Protein AF-0000000084145955 (afdb_homodimer)

Sequence (1780 aa):
MIASVNCLILGEASKTNFNVVVDEVYTNDDKIDVAFDKFTVSNFKELLFRRKKVKRAVQDHDSMDLYKVKLRLPNLKDKIYTKDEIEDLGAMMESMVEFKEYFNNDDKKPKSKCLHIFIVPTIVAPATVGPSQQGISQVTTPKPKDIFKEFLNSKHGQFLKTYIKNNDPLPSYESRIQLKPTVPASSTGERPSLLKYNLPGGDEKHEPITRVSDVQSAIAKAKNNLLIFLGTSGCGKTRTCYELLCENWGLYFVASRKGNGGSADIEKIQTYLETKMTEDFEQTRKRALGIVRCAILSRLLILNYCLKSASAFNKQRWLLIQTCQDIFGKLYDYNDDMFVALMLKLNTCTPLSVMTYIDNIYQEISVNKTFVIILDETQVLETVLKGKFKSRTGKQKRSLLSPIIQALRQPAPSMVNYCVIPCGSGLGILSLEDVRISGISKPETEIPKFTEFGGWQDIAHVKNYVNNLVSLTDNEYNCLYNHFRGRFRPIVTCVEDIIMGLPAEDVIDVHWKVLTKASDNDQSLYHQLCRIIKMERPNHVLSTNILNLYKSVTLAYYYSGGPFLFTDTSQMSLVESGFGRLQFVNPPTISHLRQACKGIDEDKLRISSVNVDLLHPALEGKKSLVAYVDEPFALTAGFNFFKDHDSLPKDILNMMSKVNNASSWGTLWQMYLPDEFEQIFNGRSDIRNMPVFAEVAKKYNLPAFCIGSPKIAKSSDVTVPRVANASAGYTLDKFFNESPETRPTFYFPEDRCGPDIIFFVEFEQVTVPVFVQVKLRYVVKEMAKALSTIHPHMFYKNKNGVVYDEKLNKPIIDKIVKICEVGSIGLLVAYPADVFQESYVTNNHLHDLRNRSSNQQLIGIIDHKNASTVFRGDHLQFLDELKGTAKERNMIASVNCLILGEASKTNFNVVVDEVYTNDDKIDVAFDKFTVSNFKELLFRRKKVKRAVQDHDSMDLYKVKLRLPNLKDKIYTKDEIEDLGAMMESMVEFKEYFNNDDKKPKSKCLHIFIVPTIVAPATVGPSQQGISQVTTPKPKDIFKEFLNSKHGQFLKTYIKNNDPLPSYESRIQLKPTVPASSTGERPSLLKYNLPGGDEKHEPITRVSDVQSAIAKAKNNLLIFLGTSGCGKTRTCYELLCENWGLYFVASRKGNGGSADIEKIQTYLETKMTEDFEQTRKRALGIVRCAILSRLLILNYCLKSASAFNKQRWLLIQTCQDIFGKLYDYNDDMFVALMLKLNTCTPLSVMTYIDNIYQEISVNKTFVIILDETQVLETVLKGKFKSRTGKQKRSLLSPIIQALRQPAPSMVNYCVIPCGSGLGILSLEDVRISGISKPETEIPKFTEFGGWQDIAHVKNYVNNLVSLTDNEYNCLYNHFRGRFRPIVTCVEDIIMGLPAEDVIDVHWKVLTKASDNDQSLYHQLCRIIKMERPNHVLSTNILNLYKSVTLAYYYSGGPFLFTDTSQMSLVESGFGRLQFVNPPTISHLRQACKGIDEDKLRISSVNVDLLHPALEGKKSLVAYVDEPFALTAGFNFFKDHDSLPKDILNMMSKVNNASSWGTLWQMYLPDEFEQIFNGRSDIRNMPVFAEVAKKYNLPAFCIGSPKIAKSSDVTVPRVANASAGYTLDKFFNESPETRPTFYFPEDRCGPDIIFFVEFEQVTVPVFVQVKLRYVVKEMAKALSTIHPHMFYKNKNGVVYDEKLNKPIIDKIVKICEVGSIGLLVAYPADVFQESYVTNNHLHDLRNRSSNQQLIGIIDHKNASTVFRGDHLQFLDELKGTAKERN

Radius of gyration: 41.57 Å; Cα contacts (8 Å, |Δi|>4): 3390; chains: 2; bounding box: 120×104×82 Å

Nearest PDB structures (foldseek):
  4lcb-assembly1_A  TM=4.765E-01  e=5.145E-02  Acidianus hospitalis W1
  8u7t-assembly1_A  TM=4.221E-01  e=4.995E-01  Saccharomyces cerevisiae BY4741
  8glv-assembly1_Ea  TM=3.417E-01  e=2.122E+00  Chlamydomonas reinhardtii
  8w8d-assembly1_F  TM=2.335E-01  e=1.202E+00  Escherichia coli K-12
  1xpo-assembly4_D  TM=2.654E-01  e=2.747E+00  Escherichia coli

pLDDT: mean 78.48, std 18.4, range [19.17, 97.94]

Organism: NCBI:txid588596

Secondary structure (DSSP, 8-state):
--EEEEEEETTSBGGG-EEEEE-SEEE-TT--EEEGGG-BHHHHHHHHHTSHHHHHH-SSGGG-EEEEEE---TT--S-B--HHHHHHHEEEEPTTSBGGGGT-SSSS---GGGEEEEEE-----------------------HHHHHHHHHTSHHHHHHHHHHHH-PPPPBP--SS--SS--BB-TTSSSB-TTSTT-TTSSS-PPPSS-HHHHHHHHHH-GGGB-EEEE-TTSSHHHHHHHHHHHS-EEEEES--TTT----HHHHHHHHHHHH--S-HHHHHHHHHHHHHHHHHHHHHHHHHHHHH-TT--HHHHHHHHH-HHHHHHHHT--S-HHHHHHHHHTTS-HHHHHHHHHHHHHHH-TTS-EEEEEESGGGGGTTTTTSEE-TTSSSEE-THHHHHHHHH-SSTT--SEEEEEEEEHHHHHHHHHHHHTTTS-TTSPPPEE-----B-SHHHHHHHHHTT----HHHHHHHHHHH-BSSHHHHHHHHHHHTT--HHHHHHHHHHHHHS----TT-HHHHHHHHHTTSS-SEETTEEHHHHHHHHHHIIIII-S-EE-SSHHHHHHHHHHT--EEEEEPPPHHHHHHHSTTS-HHHHHHS---GGG-EE--TT---SEEEE--HHHHHHHHHHHHHHS-HHHHHHHHHHH---HHHHHHHHHHHHHHHHHHHTBSSS-GGGSTTTHHHHHHSPPPTT--S--EE---S-TTS-SEEEGGGT--HHHHHHS-TTTS-SEEE--TTTS-SEEEEEE-SS-EEEEEEEEE-SS--S-HHHHHHTTSGGGTTB-TTSPBTTHHHHHHHHHHHHHHTTS-EEEEEEE-S----------SS----SSS-B-SSEEEEEE-TTTHHHHS-HHHHHHHHHHHHHS----/--EEEEEEETTSBGGG-EEEEE-SEEE-TT--EEEGGG-BHHHHHHHHHTSHHHHHH-SSGGG-EEEEEE--SS---S-B--HHHHHHHEEEEPTTSBGGGGS-SSSS---GGGEEEEEE----S------------------HHHHHHHHHTSHHHHHHHHHHHH-PPPPBP--SS--SS--BBPTTSSSB-TTSTT-TTSSS-PPPSS-HHHHHHHHHH-GGGB-EEEE-TTSSHHHHHHHHHHHS-EEEEES--TTT----HHHHHHHHHHHH--S-HHHHHHHHHHHHHHHHHHHHHHHHHHHHH-TT--HHHHHHHHH-HHHHHHHHT--S-HHHHHHHHHTTS-HHHHHHHHHHHHHHH-TTS-EEEEEESGGGGGTTTTTSEE-TTSSSEE-THHHHHHHHH-SSTT--SEEEEEEEEHHHHHTHHHHHHHHTS-TTSPPPEE-----B-SHHHHHHHHHTT----HHHHHHHHHHH-BSSHHHHHHHHHHHTT--HHHHHHHHHHHHHS--S-TT-HHHHHHHHHTTSS-SEETTEEHHHHHHHHHHIIIII-S-EE-SSHHHHHHHHHHT--EEEEEPPPHHHHHHHSTTS-HHHHHHS---GGG-EE--TT---SEEEE--HHHHHHHHHHHHHHS-HHHHHHHHHHH---HHHHHHHHHHHHHHHHHHHTBSSS-GGGSTTTHHHHHHSPPPTT--S--EE---S-TTS-SEEEGGGT--HHHHHHS-TTTS-SEEE--GGGS-SEEEEEE-SS-EEEEEEEEE-SS--S-HHHHHHTTSGGGTTB-TTSPBTTHHHHHHHHHHHHHHTTS-EEEEEEE-S------S---SS----TTS-B-SSEEEEEESTTTHHHHS-HHHHHHHHHHHHH-----

Foldseek 3Di:
DQAKAKEAEAQAFPVPIDIDDDDQWQQAVPGHTDGLQQAFLLNVLRSVCVDVVVVVQAVDSVQKKKWKFFDDPPPSPRDRDHPVVRVVRTHIGDRRDRPCVRVPPDDDDPPNRTTYMYIYHRPDDDDDDDDPPDDPPPPPLDFLVNLVVVLLVDLNVVLLLVCLVVVDDADWADFPDDWLDTFHADLVSLFTDCLLPQAADPPDHGDQPWVLVVVVVVCVVFPLQEEEEFFAPQQCQSSSVLNNQQVAPEAEAECDCPPQAFFCQNVVLLVVLVVVADLDQVVSLVLLLQLLLLLVLLLLSSVLVSVVSDVSDGRNVSSCLGGNQSRSCVVSVNHHGSSNVRSVVCSSGDSVSSQVSSLVSCCVPVVPGEYEYEYEALLVQQPRQWQSHAAPVRPDTGTSSLSNVLCVSPVHDNDDRYHYYYYHFHQSCLVVLVRCLRHVDPVPDDGHYDYPGDWADDLVSQCVVLVNTDDDDPVLSVLLCLQFGFGHRLSVVLSRVVSNPDDSVVSSVVSLCQQQHDDPDPNHLLVVLVCCVVVVTPQAGPNDGLLVLLLQQLLCVFQVVAWDQAPDVVSVSSCRRRQANKFQFDQQDLVNLCVVPPPDPSVVSVVDLRALVRSPGPPPPDRGSTIHGPGLSSSSSSVNNCVVVNDSLVVLLVVLVVDLDQVSVQLSVLSNCVVLVQVQQVQPDQPCPRLQCVVLSVVDPAAPQRGGRKHQQAAPDSSAHQEHERSNNQALLNQVPDDSNRHHQKYQYDPLFQFGIKGWIDDPPDIAMEGEHTAADQADPDPVSNQLSRDLQQTCADPVRDHDPCVPCVVVSVVNVVRLQSAYEYEYEYPQYPHDQDDPPPDDDSHPVQADHDNRYTYGYHYNVRVPVSGDPVVVVSSVVSVVVRDPPD/DQAWAWEAEAQFFSVPIDIDDDDQWDQAPVGHTDGLQQAFQLNVLRSVCVDPVLVVQAVDSVQKKKWWFFDPDDPSGRDRDHPVNRVVRTHTGDRRDRPCVRVPDDDDRPPRGGTYIYIYYPDDDDPPDDDPPPDPPDPDFDFLVVLVVVLLVDLNVVLLLVCLVVVDDADWADFPDDWLDTFHADLVSLFTDCLLPQAADPPDHGDQPWVLVVVVVVQVVFPLQEEEEFFAPQQCQSSSVLNNQQVAPEAEAECDCPPQAFFCQNVVLLVVLVVVADLDQVVSLVLLLQLLLLLVLLLLSSVLVSVVSDVSDGRNVSSCLGGNQSRSCVVSVNHHGSSNVRSVSCSSGDSVSSQVSSQVSCCVPVPPGEYEYEYEALLVQFPRQWQSHAFPVRPDTGTSSQSNVVCVSPVHDNDDRYHYYYYHFHQSCLCVLVSCCRHDDPNPDDGHYDYPGDWADDLVSQCVVLVNTDDDDPVLSVLLCLQFGFGHRLSVVLSRVVSNPDDSVVSSVVSLCQQQHDDPDPNHLLVVLVCCVVVVTPQAGPNDGLLVLLLQLLLCVFQVVAWDQAPDVVSVSSCRRRQANKFQFDQQDLVNLCVVPPPDPSVVSVVDQRFLVRSPGPPPPDRGSTIHGPGLSSSSSSVNNCVVVNDSLVVLLVVLVVDLDQVSVQLSVLSNCVVLVQVQQVQPDQPCPRLQCVVLSVVDPAAPQRGGRKHQQAAPDSSAHQEHERSNNQALLNQVPDDSNRHHQKYQYDPLFQFGIKGWIDDPPDIAMEGEHTAADQADPDVVSNQLSRDLQQTQADPVRDHDPCVPCVVVSVVNVVRLQSAYEYEYEYPQYDHDQDDDPPDDCCGPVQNDHDNRYGYGYHYNVRVPVSGDDVVVVSSVVSCVVSVDPD

Structure (mmCIF, N/CA/C/O backbone):
data_AF-0000000084145955-model_v1
#
loop_
_entity.id
_entity.type
_entity.pdbx_description
1 polymer 'Crinkler family protein'
#
loop_
_atom_site.group_PDB
_atom_site.id
_atom_site.type_symbol
_atom_site.label_atom_id
_atom_site.label_alt_id
_atom_site.label_comp_id
_atom_site.label_asym_id
_atom_site.label_entity_id
_atom_site.label_seq_id
_atom_site.pdbx_PDB_ins_code
_atom_site.Cartn_x
_atom_site.Cartn_y
_atom_site.Cartn_z
_atom_site.occupancy
_atom_site.B_iso_or_equiv
_atom_site.auth_seq_id
_atom_site.auth_comp_id
_atom_site.auth_asym_id
_atom_site.auth_atom_id
_atom_site.pdbx_PDB_model_num
ATOM 1 N N . MET A 1 1 ? -56.531 -43.719 -24.344 1 44.84 1 MET A N 1
ATOM 2 C CA . MET A 1 1 ? -55.438 -42.844 -23.922 1 44.84 1 MET A CA 1
ATOM 3 C C . MET A 1 1 ? -54.781 -42.156 -25.109 1 44.84 1 MET A C 1
ATOM 5 O O . MET A 1 1 ? -54.281 -42.844 -26.016 1 44.84 1 MET A O 1
ATOM 9 N N . ILE A 1 2 ? -55.156 -40.938 -25.359 1 57.53 2 ILE A N 1
ATOM 10 C CA . ILE A 1 2 ? -54.688 -40.281 -26.578 1 57.53 2 ILE A CA 1
ATOM 11 C C . ILE A 1 2 ? -53.281 -39.688 -26.359 1 57.53 2 ILE A C 1
ATOM 13 O O . ILE A 1 2 ? -52.406 -39.812 -27.219 1 57.53 2 ILE A O 1
ATOM 17 N N . ALA A 1 3 ? -53.156 -38.938 -25.266 1 61.94 3 ALA A N 1
ATOM 18 C CA . ALA A 1 3 ? -51.844 -38.344 -25.031 1 61.94 3 ALA A CA 1
ATOM 19 C C . ALA A 1 3 ? -51.438 -38.469 -23.578 1 61.94 3 ALA A C 1
ATOM 21 O O . ALA A 1 3 ? -52.281 -38.406 -22.672 1 61.94 3 ALA A O 1
ATOM 22 N N . SER A 1 4 ? -50.25 -38.969 -23.25 1 64.44 4 SER A N 1
ATOM 23 C CA . SER A 1 4 ? -49.625 -38.906 -21.938 1 64.44 4 SER A CA 1
ATOM 24 C C . SER A 1 4 ? -48.594 -37.75 -21.875 1 64.44 4 SER A C 1
ATOM 26 O O . SER A 1 4 ? -47.688 -37.688 -22.688 1 64.44 4 SER A O 1
ATOM 28 N N . VAL A 1 5 ? -48.938 -36.719 -21.031 1 65.94 5 VAL A N 1
ATOM 29 C CA . VAL A 1 5 ? -48.094 -35.531 -20.953 1 65.94 5 VAL A CA 1
ATOM 30 C C . VAL A 1 5 ? -47.438 -35.469 -19.578 1 65.94 5 VAL A C 1
ATOM 32 O O . VAL A 1 5 ? -48.062 -35.719 -18.562 1 65.94 5 VAL A O 1
ATOM 35 N N . ASN A 1 6 ? -46.125 -35.156 -19.578 1 66.81 6 ASN A N 1
ATOM 36 C CA . ASN A 1 6 ? -45.375 -34.906 -18.359 1 66.81 6 ASN A CA 1
ATOM 37 C C . ASN A 1 6 ? -45.5 -33.469 -17.891 1 66.81 6 ASN A C 1
ATOM 39 O O . ASN A 1 6 ? -45.25 -32.531 -18.656 1 66.81 6 ASN A O 1
ATOM 43 N N . CYS A 1 7 ? -46 -33.312 -16.609 1 68.88 7 CYS A N 1
ATOM 44 C CA . CYS A 1 7 ? -46.188 -31.984 -16.062 1 68.88 7 CYS A CA 1
ATOM 45 C C . CYS A 1 7 ? -45.188 -31.719 -14.938 1 68.88 7 CYS A C 1
ATOM 47 O O . CYS A 1 7 ? -44.938 -32.594 -14.109 1 68.88 7 CYS A O 1
ATOM 49 N N . LEU A 1 8 ? -44.656 -30.578 -14.953 1 69.31 8 LEU A N 1
ATOM 50 C CA . LEU A 1 8 ? -43.75 -30.062 -13.945 1 69.31 8 LEU A CA 1
ATOM 51 C C . LEU A 1 8 ? -44.25 -28.75 -13.367 1 69.31 8 LEU A C 1
ATOM 53 O O . LEU A 1 8 ? -44.875 -27.953 -14.078 1 69.31 8 LEU A O 1
ATOM 57 N N . ILE A 1 9 ? -44.219 -28.562 -12.039 1 66.25 9 ILE A N 1
ATOM 58 C CA . ILE A 1 9 ? -44.562 -27.297 -11.414 1 66.25 9 ILE A CA 1
ATOM 59 C C . ILE A 1 9 ? -43.312 -26.422 -11.289 1 66.25 9 ILE A C 1
ATOM 61 O O . ILE A 1 9 ? -42.281 -26.875 -10.805 1 66.25 9 ILE A O 1
ATOM 65 N N . LEU A 1 10 ? -43.531 -25.266 -11.711 1 65.81 10 LEU A N 1
ATOM 66 C CA . LEU A 1 10 ? -42.438 -24.312 -11.602 1 65.81 10 LEU A CA 1
ATOM 67 C C . LEU A 1 10 ? -42.031 -24.125 -10.148 1 65.81 10 LEU A C 1
ATOM 69 O O . LEU A 1 10 ? -42.875 -23.938 -9.281 1 65.81 10 LEU A O 1
ATOM 73 N N . GLY A 1 11 ? -40.656 -24.062 -9.836 1 63.34 11 GLY A N 1
ATOM 74 C CA . GLY A 1 11 ? -40.094 -23.906 -8.5 1 63.34 11 GLY A CA 1
ATOM 75 C C . GLY A 1 11 ? -39.875 -25.234 -7.777 1 63.34 11 GLY A C 1
ATOM 76 O O . GLY A 1 11 ? -39.312 -25.266 -6.684 1 63.34 11 GLY A O 1
ATOM 77 N N . GLU A 1 12 ? -40.312 -26.281 -8.398 1 62.03 12 GLU A N 1
ATOM 78 C CA . GLU A 1 12 ? -40.125 -27.594 -7.781 1 62.03 12 GLU A CA 1
ATOM 79 C C . GLU A 1 12 ? -39.094 -28.422 -8.555 1 62.03 12 GLU A C 1
ATOM 81 O O . GLU A 1 12 ? -38.938 -28.219 -9.766 1 62.03 12 GLU A O 1
ATOM 86 N N . ALA A 1 13 ? -38.25 -29.156 -7.887 1 54.19 13 ALA A N 1
ATOM 87 C CA . ALA A 1 13 ? -37.25 -30.016 -8.531 1 54.19 13 ALA A CA 1
ATOM 88 C C . ALA A 1 13 ? -37.875 -30.906 -9.586 1 54.19 13 ALA A C 1
ATOM 90 O O . ALA A 1 13 ? -39 -31.375 -9.406 1 54.19 13 ALA A O 1
ATOM 91 N N . SER A 1 14 ? -37.219 -30.922 -10.672 1 53.78 14 SER A N 1
ATOM 92 C CA . SER A 1 14 ? -37.719 -31.672 -11.82 1 53.78 14 SER A CA 1
ATOM 93 C C . SER A 1 14 ? -38 -33.125 -11.453 1 53.78 14 SER A C 1
ATOM 95 O O . SER A 1 14 ? -38.812 -33.812 -12.125 1 53.78 14 SER A O 1
ATOM 97 N N . LYS A 1 15 ? -37.469 -33.562 -10.375 1 54.47 15 LYS A N 1
ATOM 98 C CA . LYS A 1 15 ? -37.719 -34.906 -9.898 1 54.47 15 LYS A CA 1
ATOM 99 C C . LYS A 1 15 ? -39.156 -35.031 -9.383 1 54.47 15 LYS A C 1
ATOM 101 O O . LYS A 1 15 ? -39.688 -36.156 -9.305 1 54.47 15 LYS A O 1
ATOM 106 N N . THR A 1 16 ? -39.75 -33.781 -9.188 1 56.09 16 THR A N 1
ATOM 107 C CA . THR A 1 16 ? -41.125 -33.812 -8.656 1 56.09 16 THR A CA 1
ATOM 108 C C . THR A 1 16 ? -42.156 -33.688 -9.781 1 56.09 16 THR A C 1
ATOM 110 O O . THR A 1 16 ? -43.25 -33.156 -9.57 1 56.09 16 THR A O 1
ATOM 113 N N . ASN A 1 17 ? -41.812 -34.188 -10.969 1 61.19 17 ASN A N 1
ATOM 114 C CA . ASN A 1 17 ? -42.719 -34.094 -12.109 1 61.19 17 ASN A CA 1
ATOM 115 C C . ASN A 1 17 ? -43.844 -35.125 -12.008 1 61.19 17 ASN A C 1
ATOM 117 O O . ASN A 1 17 ? -43.719 -36.156 -11.32 1 61.19 17 ASN A O 1
ATOM 121 N N . PHE A 1 18 ? -45.094 -34.812 -12.477 1 66.88 18 PHE A N 1
ATOM 122 C CA . PHE A 1 18 ? -46.219 -35.75 -12.484 1 66.88 18 PHE A CA 1
ATOM 123 C C . PHE A 1 18 ? -46.844 -35.844 -13.875 1 66.88 18 PHE A C 1
ATOM 125 O O . PHE A 1 18 ? -46.688 -34.906 -14.688 1 66.88 18 PHE A O 1
ATOM 132 N N . ASN A 1 19 ? -47.344 -37.062 -14.266 1 65.25 19 ASN A N 1
ATOM 133 C CA . ASN A 1 19 ? -47.938 -37.312 -15.57 1 65.25 19 ASN A CA 1
ATOM 134 C C . ASN A 1 19 ? -49.469 -37.188 -15.531 1 65.25 19 ASN A C 1
ATOM 136 O O . ASN A 1 19 ? -50.094 -37.625 -14.562 1 65.25 19 ASN A O 1
ATOM 140 N N . VAL A 1 20 ? -50 -36.5 -16.5 1 67.06 20 VAL A N 1
ATOM 141 C CA . VAL A 1 20 ? -51.469 -36.406 -16.641 1 67.06 20 VAL A CA 1
ATOM 142 C C . VAL A 1 20 ? -51.875 -37.125 -17.922 1 67.06 20 VAL A C 1
ATOM 144 O O . VAL A 1 20 ? -51.344 -36.875 -19 1 67.06 20 VAL A O 1
ATOM 147 N N . VAL A 1 21 ? -52.75 -38.188 -17.875 1 64.62 21 VAL A N 1
ATOM 148 C CA . VAL A 1 21 ? -53.281 -38.906 -19.016 1 64.62 21 VAL A CA 1
ATOM 149 C C . VAL A 1 21 ? -54.594 -38.25 -19.484 1 64.62 21 VAL A C 1
ATOM 151 O O . VAL A 1 21 ? -55.5 -38.031 -18.688 1 64.62 21 VAL A O 1
ATOM 154 N N . VAL A 1 22 ? -54.5 -37.844 -20.672 1 64.12 22 VAL A N 1
ATOM 155 C CA . VAL A 1 22 ? -55.688 -37.281 -21.281 1 64.12 22 VAL A CA 1
ATOM 156 C C . VAL A 1 22 ? -56.406 -38.375 -22.094 1 64.12 22 VAL A C 1
ATOM 158 O O . VAL A 1 22 ? -55.844 -38.938 -23.031 1 64.12 22 VAL A O 1
ATOM 161 N N . ASP A 1 23 ? -57.594 -38.875 -21.703 1 61.56 23 ASP A N 1
ATOM 162 C CA . ASP A 1 23 ? -58.375 -39.906 -22.359 1 61.56 23 ASP A CA 1
ATOM 163 C C . ASP A 1 23 ? -59.219 -39.344 -23.516 1 61.56 23 ASP A C 1
ATOM 165 O O . ASP A 1 23 ? -59.281 -38.156 -23.688 1 61.56 23 ASP A O 1
ATOM 169 N N . GLU A 1 24 ? -59.719 -40.156 -24.219 1 60.62 24 GLU A N 1
ATOM 170 C CA . GLU A 1 24 ? -60.531 -39.812 -25.375 1 60.62 24 GLU A CA 1
ATOM 171 C C . GLU A 1 24 ? -61.719 -38.938 -24.953 1 60.62 24 GLU A C 1
ATOM 173 O O . GLU A 1 24 ? -62.156 -38.062 -25.703 1 60.62 24 GLU A O 1
ATOM 178 N N . VAL A 1 25 ? -62.281 -39.125 -23.688 1 58.44 25 VAL A N 1
ATOM 179 C CA . VAL A 1 25 ? -63.406 -38.312 -23.172 1 58.44 25 VAL A CA 1
ATOM 180 C C . VAL A 1 25 ? -63.094 -37.875 -21.734 1 58.44 25 VAL A C 1
ATOM 182 O O . VAL A 1 25 ? -62.625 -38.688 -20.922 1 58.44 25 VAL A O 1
ATOM 185 N N . TYR A 1 26 ? -62.969 -36.469 -21.375 1 58.41 26 TYR A N 1
ATOM 186 C CA . TYR A 1 26 ? -62.75 -35.844 -20.062 1 58.41 26 TYR A CA 1
ATOM 187 C C . TYR A 1 26 ? -64.062 -35.406 -19.469 1 58.41 26 TYR A C 1
ATOM 189 O O . TYR A 1 26 ? -64.875 -34.688 -20.125 1 58.41 26 TYR A O 1
ATOM 197 N N . THR A 1 27 ? -64.438 -35.875 -18.172 1 59.34 27 THR A N 1
ATOM 198 C CA . THR A 1 27 ? -65.688 -35.438 -17.453 1 59.34 27 THR A CA 1
ATOM 199 C C . THR A 1 27 ? -65.312 -34.344 -16.453 1 59.34 27 THR A C 1
ATOM 201 O O . THR A 1 27 ? -64.438 -34.5 -15.594 1 59.34 27 THR A O 1
ATOM 204 N N . ASN A 1 28 ? -65.75 -33.094 -16.547 1 54.59 28 ASN A N 1
ATOM 205 C CA . ASN A 1 28 ? -65.562 -31.969 -15.617 1 54.59 28 ASN A CA 1
ATOM 206 C C . ASN A 1 28 ? -66.5 -32.094 -14.414 1 54.59 28 ASN A C 1
ATOM 208 O O . ASN A 1 28 ? -67.375 -32.938 -14.391 1 54.59 28 ASN A O 1
ATOM 212 N N . ASP A 1 29 ? -66.188 -31.344 -13.203 1 52.38 29 ASP A N 1
ATOM 213 C CA . ASP A 1 29 ? -67 -31.375 -12 1 52.38 29 ASP A CA 1
ATOM 214 C C . ASP A 1 29 ? -68.5 -31.406 -12.352 1 52.38 29 ASP A C 1
ATOM 216 O O . ASP A 1 29 ? -69.312 -31.969 -11.602 1 52.38 29 ASP A O 1
ATOM 220 N N . ASP A 1 30 ? -69 -30.922 -13.562 1 48.62 30 ASP A N 1
ATOM 221 C CA . ASP A 1 30 ? -70.375 -30.906 -13.977 1 48.62 30 ASP A CA 1
ATOM 222 C C . ASP A 1 30 ? -70.75 -32.156 -14.797 1 48.62 30 ASP A C 1
ATOM 224 O O . ASP A 1 30 ? -71.812 -32.219 -15.391 1 48.62 30 ASP A O 1
ATOM 228 N N . LYS A 1 31 ? -69.938 -33.219 -14.914 1 54.16 31 LYS A N 1
ATOM 229 C CA . LYS A 1 31 ? -70.188 -34.5 -15.547 1 54.16 31 LYS A CA 1
ATOM 230 C C . LYS A 1 31 ? -70.312 -34.344 -17.062 1 54.16 31 LYS A C 1
ATOM 232 O O . LYS A 1 31 ? -71.062 -35.125 -17.688 1 54.16 31 LYS A O 1
ATOM 237 N N . ILE A 1 32 ? -69.938 -33.219 -17.625 1 50.03 32 ILE A N 1
ATOM 238 C CA . ILE A 1 32 ? -69.938 -33.094 -19.078 1 50.03 32 ILE A CA 1
ATOM 239 C C . ILE A 1 32 ? -68.688 -33.781 -19.656 1 50.03 32 ILE A C 1
ATOM 241 O O . ILE A 1 32 ? -67.562 -33.438 -19.312 1 50.03 32 ILE A O 1
ATOM 245 N N . ASP A 1 33 ? -68.875 -34.844 -20.469 1 59.19 33 ASP A N 1
ATOM 246 C CA . ASP A 1 33 ? -67.812 -35.594 -21.203 1 59.19 33 ASP A CA 1
ATOM 247 C C . ASP A 1 33 ? -67.25 -34.781 -22.375 1 59.19 33 ASP A C 1
ATOM 249 O O . ASP A 1 33 ? -68.062 -34.281 -23.219 1 59.19 33 ASP A O 1
ATOM 253 N N . VAL A 1 34 ? -66.125 -34.219 -22.312 1 57.91 34 VAL A N 1
ATOM 254 C CA . VAL A 1 34 ? -65.5 -33.5 -23.422 1 57.91 34 VAL A CA 1
ATOM 255 C C . VAL A 1 34 ? -64.562 -34.469 -24.203 1 57.91 34 VAL A C 1
ATOM 257 O O . VAL A 1 34 ? -63.656 -35.062 -23.641 1 57.91 34 VAL A O 1
ATOM 260 N N . ALA A 1 35 ? -64.938 -34.656 -25.562 1 62.16 35 ALA A N 1
ATOM 261 C CA . ALA A 1 35 ? -64.125 -35.5 -26.484 1 62.16 35 ALA A CA 1
ATOM 262 C C . ALA A 1 35 ? -62.75 -34.906 -26.688 1 62.16 35 ALA A C 1
ATOM 264 O O . ALA A 1 35 ? -62.531 -33.688 -26.609 1 62.16 35 ALA A O 1
ATOM 265 N N . PHE A 1 36 ? -61.594 -35.719 -26.859 1 62.28 36 PHE A N 1
ATOM 266 C CA . PHE A 1 36 ? -60.219 -35.281 -26.969 1 62.28 36 PHE A CA 1
ATOM 267 C C . PHE A 1 36 ? -60.062 -34.25 -28.094 1 62.28 36 PHE A C 1
ATOM 269 O O . PHE A 1 36 ? -59.281 -33.312 -27.969 1 62.28 36 PHE A O 1
ATOM 276 N N . ASP A 1 37 ? -60.844 -34.344 -29.109 1 63.34 37 ASP A N 1
ATOM 277 C CA . ASP A 1 37 ? -60.781 -33.438 -30.25 1 63.34 37 ASP A CA 1
ATOM 278 C C . ASP A 1 37 ? -61.219 -32.031 -29.859 1 63.34 37 ASP A C 1
ATOM 280 O O . ASP A 1 37 ? -60.844 -31.062 -30.5 1 63.34 37 ASP A O 1
ATOM 284 N N . LYS A 1 38 ? -62 -31.859 -28.75 1 64.56 38 LYS A N 1
ATOM 285 C CA . LYS A 1 38 ? -62.5 -30.562 -28.281 1 64.56 38 LYS A CA 1
ATOM 286 C C . LYS A 1 38 ? -61.906 -30.219 -26.922 1 64.56 38 LYS A C 1
ATOM 288 O O . LYS A 1 38 ? -62.344 -29.266 -26.281 1 64.56 38 LYS A O 1
ATOM 293 N N . PHE A 1 39 ? -61 -31.047 -26.422 1 68.94 39 PHE A N 1
ATOM 294 C CA . PHE A 1 39 ? -60.312 -30.875 -25.156 1 68.94 39 PHE A CA 1
ATOM 295 C C . PHE A 1 39 ? -59.312 -29.719 -25.234 1 68.94 39 PHE A C 1
ATOM 297 O O . PHE A 1 39 ? -58.344 -29.781 -25.984 1 68.94 39 PHE A O 1
ATOM 304 N N . THR A 1 40 ? -59.719 -28.594 -24.609 1 68.44 40 THR A N 1
ATOM 305 C CA . THR A 1 40 ? -58.906 -27.391 -24.672 1 68.44 40 THR A CA 1
ATOM 306 C C . THR A 1 40 ? -57.875 -27.391 -23.531 1 68.44 40 THR A C 1
ATOM 308 O O . THR A 1 40 ? -57.969 -28.188 -22.594 1 68.44 40 THR A O 1
ATOM 311 N N . VAL A 1 41 ? -56.969 -26.469 -23.562 1 72.88 41 VAL A N 1
ATOM 312 C CA . VAL A 1 41 ? -55.938 -26.328 -22.516 1 72.88 41 VAL A CA 1
ATOM 313 C C . VAL A 1 41 ? -56.625 -25.906 -21.203 1 72.88 41 VAL A C 1
ATOM 315 O O . VAL A 1 41 ? -56.188 -26.328 -20.125 1 72.88 41 VAL A O 1
ATOM 318 N N . SER A 1 42 ? -57.719 -25.234 -21.297 1 67.56 42 SER A N 1
ATOM 319 C CA . SER A 1 42 ? -58.469 -24.875 -20.094 1 67.56 42 SER A CA 1
ATOM 320 C C . SER A 1 42 ? -59.031 -26.125 -19.406 1 67.56 42 SER A C 1
ATOM 322 O O . SER A 1 42 ? -59 -26.234 -18.188 1 67.56 42 SER A O 1
ATOM 324 N N . ASN A 1 43 ? -59.594 -27.078 -20.172 1 71.19 43 ASN A N 1
ATOM 325 C CA . ASN A 1 43 ? -60.062 -28.344 -19.625 1 71.19 43 ASN A CA 1
ATOM 326 C C . ASN A 1 43 ? -58.938 -29.125 -18.984 1 71.19 43 ASN A C 1
ATOM 328 O O . ASN A 1 43 ? -59.094 -29.734 -17.922 1 71.19 43 ASN A O 1
ATOM 332 N N . PHE A 1 44 ? -57.688 -28.953 -19.562 1 74.56 44 PHE A N 1
ATOM 333 C CA . PHE A 1 44 ? -56.531 -29.641 -19.031 1 74.56 44 PHE A CA 1
ATOM 334 C C . PHE A 1 44 ? -56.094 -29 -17.703 1 74.56 44 PHE A C 1
ATOM 336 O O . PHE A 1 44 ? -55.719 -29.719 -16.766 1 74.56 44 PHE A O 1
ATOM 343 N N . LYS A 1 45 ? -56.219 -27.719 -17.625 1 72.06 45 LYS A N 1
ATOM 344 C CA . LYS A 1 45 ? -55.938 -27.047 -16.359 1 72.06 45 LYS A CA 1
ATOM 345 C C . LYS A 1 45 ? -56.844 -27.531 -15.25 1 72.06 45 LYS A C 1
ATOM 347 O O . LYS A 1 45 ? -56.406 -27.766 -14.117 1 72.06 45 LYS A O 1
ATOM 352 N N . GLU A 1 46 ? -58.094 -27.641 -15.602 1 70.94 46 GLU A N 1
ATOM 353 C CA . GLU A 1 46 ? -59.062 -28.172 -14.625 1 70.94 46 GLU A CA 1
ATOM 354 C C . GLU A 1 46 ? -58.688 -29.594 -14.203 1 70.94 46 GLU A C 1
ATOM 356 O O . GLU A 1 46 ? -58.781 -29.938 -13.023 1 70.94 46 GLU A O 1
ATOM 361 N N . LEU A 1 47 ? -58.281 -30.375 -15.148 1 72.31 47 LEU A N 1
ATOM 362 C CA . LEU A 1 47 ? -57.844 -31.75 -14.875 1 72.31 47 LEU A CA 1
ATOM 363 C C . LEU A 1 47 ? -56.594 -31.75 -13.992 1 72.31 47 LEU A C 1
ATOM 365 O O . LEU A 1 47 ? -56.5 -32.562 -13.055 1 72.31 47 LEU A O 1
ATOM 369 N N . LEU A 1 48 ? -55.688 -30.75 -14.25 1 72.12 48 LEU A N 1
ATOM 370 C CA . LEU A 1 48 ? -54.469 -30.625 -13.461 1 72.12 48 LEU A CA 1
ATOM 371 C C . LEU A 1 48 ? -54.812 -30.203 -12.031 1 72.12 48 LEU A C 1
ATOM 373 O O . LEU A 1 48 ? -54.188 -30.719 -11.078 1 72.12 48 LEU A O 1
ATOM 377 N N . PHE A 1 49 ? -55.75 -29.297 -11.844 1 70.25 49 PHE A N 1
ATOM 378 C CA . PHE A 1 49 ? -56.094 -28.734 -10.547 1 70.25 49 PHE A CA 1
ATOM 379 C C . PHE A 1 49 ? -56.75 -29.781 -9.656 1 70.25 49 PHE A C 1
ATOM 381 O O . PHE A 1 49 ? -56.781 -29.641 -8.43 1 70.25 49 PHE A O 1
ATOM 388 N N . ARG A 1 50 ? -57.219 -30.922 -10.094 1 66.5 50 ARG A N 1
ATOM 389 C CA . ARG A 1 50 ? -57.75 -32 -9.273 1 66.5 50 ARG A CA 1
ATOM 390 C C . ARG A 1 50 ? -56.656 -32.75 -8.539 1 66.5 50 ARG A C 1
ATOM 392 O O . ARG A 1 50 ? -56.906 -33.469 -7.57 1 66.5 50 ARG A O 1
ATOM 399 N N . ARG A 1 51 ? -55.438 -32.344 -9.047 1 66.5 51 ARG A N 1
ATOM 400 C CA . ARG A 1 51 ? -54.312 -32.938 -8.367 1 66.5 51 ARG A CA 1
ATOM 401 C C . ARG A 1 51 ? -53.906 -32.156 -7.129 1 66.5 51 ARG A C 1
ATOM 403 O O . ARG A 1 51 ? -53.75 -30.938 -7.188 1 66.5 51 ARG A O 1
ATOM 410 N N . LYS A 1 52 ? -53.75 -32.656 -5.973 1 66.44 52 LYS A N 1
ATOM 411 C CA . LYS A 1 52 ? -53.469 -32 -4.703 1 66.44 52 LYS A CA 1
ATOM 412 C C . LYS A 1 52 ? -52.188 -31.188 -4.785 1 66.44 52 LYS A C 1
ATOM 414 O O . LYS A 1 52 ? -52.094 -30.094 -4.223 1 66.44 52 LYS A O 1
ATOM 419 N N . LYS A 1 53 ? -51.219 -31.609 -5.477 1 65.12 53 LYS A N 1
ATOM 420 C CA . LYS A 1 53 ? -49.938 -30.891 -5.586 1 65.12 53 LYS A CA 1
ATOM 421 C C . LYS A 1 53 ? -50.125 -29.578 -6.332 1 65.12 53 LYS A C 1
ATOM 423 O O . LYS A 1 53 ? -49.531 -28.562 -5.969 1 65.12 53 LYS A O 1
ATOM 428 N N . VAL A 1 54 ? -50.875 -29.672 -7.328 1 66.44 54 VAL A N 1
ATOM 429 C CA . VAL A 1 54 ? -51.125 -28.438 -8.07 1 66.44 54 VAL A CA 1
ATOM 430 C C . VAL A 1 54 ? -52.031 -27.516 -7.246 1 66.44 54 VAL A C 1
ATOM 432 O O . VAL A 1 54 ? -51.781 -26.312 -7.184 1 66.44 54 VAL A O 1
ATOM 435 N N . LYS A 1 55 ? -52.906 -28.078 -6.477 1 66.38 55 LYS A N 1
ATOM 436 C CA . LYS A 1 55 ? -53.781 -27.266 -5.633 1 66.38 55 LYS A CA 1
ATOM 437 C C . LYS A 1 55 ? -53 -26.531 -4.555 1 66.38 55 LYS A C 1
ATOM 439 O O . LYS A 1 55 ? -53.375 -25.438 -4.141 1 66.38 55 LYS A O 1
ATOM 444 N N . ARG A 1 56 ? -51.969 -27.062 -4.117 1 67.31 56 ARG A N 1
ATOM 445 C CA . ARG A 1 56 ? -51.125 -26.422 -3.107 1 67.31 56 ARG A CA 1
ATOM 446 C C . ARG A 1 56 ? -50.281 -25.312 -3.721 1 67.31 56 ARG A C 1
ATOM 448 O O . ARG A 1 56 ? -49.938 -24.328 -3.043 1 67.31 56 ARG A O 1
ATOM 455 N N . ALA A 1 57 ? -50.031 -25.516 -4.969 1 64.56 57 ALA A N 1
ATOM 456 C CA . ALA A 1 57 ? -49.156 -24.562 -5.609 1 64.56 57 ALA A CA 1
ATOM 457 C C . ALA A 1 57 ? -49.938 -23.438 -6.281 1 64.56 57 ALA A C 1
ATOM 459 O O . ALA A 1 57 ? -49.438 -22.312 -6.422 1 64.56 57 ALA A O 1
ATOM 460 N N . VAL A 1 58 ? -51.219 -23.859 -6.656 1 66.19 58 VAL A N 1
ATOM 461 C CA . VAL A 1 58 ? -52.062 -22.891 -7.387 1 66.19 58 VAL A CA 1
ATOM 462 C C . VAL A 1 58 ? -53.406 -22.75 -6.695 1 66.19 58 VAL A C 1
ATOM 464 O O . VAL A 1 58 ? -54.031 -23.75 -6.312 1 66.19 58 VAL A O 1
ATOM 467 N N . GLN A 1 59 ? -53.812 -21.625 -6.312 1 60.22 59 GLN A N 1
ATOM 468 C CA . GLN A 1 59 ? -55.031 -21.328 -5.578 1 60.22 59 GLN A CA 1
ATOM 469 C C . GLN A 1 59 ? -56.25 -21.734 -6.387 1 60.22 59 GLN A C 1
ATOM 471 O O . GLN A 1 59 ? -57.25 -22.234 -5.836 1 60.22 59 GLN A O 1
ATOM 476 N N . ASP A 1 60 ? -56.219 -21.375 -7.777 1 63.91 60 ASP A N 1
ATOM 477 C CA . ASP A 1 60 ? -57.344 -21.672 -8.664 1 63.91 60 ASP A CA 1
ATOM 478 C C . ASP A 1 60 ? -56.875 -22.219 -10 1 63.91 60 ASP A C 1
ATOM 480 O O . ASP A 1 60 ? -55.75 -21.875 -10.461 1 63.91 60 ASP A O 1
ATOM 484 N N . HIS A 1 61 ? -57.5 -23.297 -10.648 1 65.69 61 HIS A N 1
ATOM 485 C CA . HIS A 1 61 ? -57.062 -23.953 -11.875 1 65.69 61 HIS A CA 1
ATOM 486 C C . HIS A 1 61 ? -56.938 -22.969 -13.023 1 65.69 61 HIS A C 1
ATOM 488 O O . HIS A 1 61 ? -56.156 -23.172 -13.953 1 65.69 61 HIS A O 1
ATOM 494 N N . ASP A 1 62 ? -57.781 -21.859 -12.883 1 58.12 62 ASP A N 1
ATOM 495 C CA . ASP A 1 62 ? -57.75 -20.875 -13.961 1 58.12 62 ASP A CA 1
ATOM 496 C C . ASP A 1 62 ? -56.5 -19.984 -13.859 1 58.12 62 ASP A C 1
ATOM 498 O O . ASP A 1 62 ? -56.094 -19.344 -14.836 1 58.12 62 ASP A O 1
ATOM 502 N N . SER A 1 63 ? -55.844 -20.047 -12.758 1 59.44 63 SER A N 1
ATOM 503 C CA . SER A 1 63 ? -54.719 -19.141 -12.516 1 59.44 63 SER A CA 1
ATOM 504 C C . SER A 1 63 ? -53.375 -19.797 -12.906 1 59.44 63 SER A C 1
ATOM 506 O O . SER A 1 63 ? -52.312 -19.172 -12.82 1 59.44 63 SER A O 1
ATOM 508 N N . MET A 1 64 ? -53.438 -20.953 -13.438 1 67.81 64 MET A N 1
ATOM 509 C CA . MET A 1 64 ? -52.125 -21.562 -13.75 1 67.81 64 MET A CA 1
ATOM 510 C C . MET A 1 64 ? -51.844 -21.469 -15.25 1 67.81 64 MET A C 1
ATOM 512 O O . MET A 1 64 ? -52.75 -21.609 -16.078 1 67.81 64 MET A O 1
ATOM 516 N N . ASP A 1 65 ? -50.625 -21.125 -15.633 1 69.88 65 ASP A N 1
ATOM 517 C CA . ASP A 1 65 ? -50.125 -21.172 -17 1 69.88 65 ASP A CA 1
ATOM 518 C C . ASP A 1 65 ? -49.406 -22.5 -17.281 1 69.88 65 ASP A C 1
ATOM 520 O O . ASP A 1 65 ? -48.688 -23.016 -16.422 1 69.88 65 ASP A O 1
ATOM 524 N N . LEU A 1 66 ? -49.719 -23.031 -18.469 1 73.88 66 LEU A N 1
ATOM 525 C CA . LEU A 1 66 ? -49.062 -24.266 -18.922 1 73.88 66 LEU A CA 1
ATOM 526 C C . LEU A 1 66 ? -48.125 -24 -20.078 1 73.88 66 LEU A C 1
ATOM 528 O O . LEU A 1 66 ? -48.438 -23.219 -20.969 1 73.88 66 LEU A O 1
ATOM 532 N N . TYR A 1 67 ? -46.969 -24.531 -20.062 1 72.25 67 TYR A N 1
ATOM 533 C CA . TYR A 1 67 ? -45.969 -24.469 -21.141 1 72.25 67 TYR A CA 1
ATOM 534 C C . TYR A 1 67 ? -45.656 -25.859 -21.656 1 72.25 67 TYR A C 1
ATOM 536 O O . TYR A 1 67 ? -45.281 -26.75 -20.891 1 72.25 67 TYR A O 1
ATOM 544 N N . LYS A 1 68 ? -45.781 -26.031 -22.953 1 71.75 68 LYS A N 1
ATOM 545 C CA . LYS A 1 68 ? -45.281 -27.234 -23.625 1 71.75 68 LYS A CA 1
ATOM 546 C C . LYS A 1 68 ? -43.75 -27.141 -23.844 1 71.75 68 LYS A C 1
ATOM 548 O O . LYS A 1 68 ? -43.281 -26.203 -24.5 1 71.75 68 LYS A O 1
ATOM 553 N N . VAL A 1 69 ? -43.062 -27.984 -23.266 1 63.94 69 VAL A N 1
ATOM 554 C CA . VAL A 1 69 ? -41.625 -27.969 -23.391 1 63.94 69 VAL A CA 1
ATOM 555 C C . VAL A 1 69 ? -41.125 -29.344 -23.844 1 63.94 69 VAL A C 1
ATOM 557 O O . VAL A 1 69 ? -41.625 -30.375 -23.406 1 63.94 69 VAL A O 1
ATOM 560 N N . LYS A 1 70 ? -40.156 -29.438 -24.781 1 59.69 70 LYS A N 1
ATOM 561 C CA . LYS A 1 70 ? -39.469 -30.656 -25.219 1 59.69 70 LYS A CA 1
ATOM 562 C C . LYS A 1 70 ? -38.188 -30.891 -24.422 1 59.69 70 LYS A C 1
ATOM 564 O O . LYS A 1 70 ? -37.219 -30.156 -24.594 1 59.69 70 LYS A O 1
ATOM 569 N N . LEU A 1 71 ? -38.25 -31.625 -23.406 1 55.06 71 LEU A N 1
ATOM 570 C CA . LEU A 1 71 ? -37.062 -31.922 -22.609 1 55.06 71 LEU A CA 1
ATOM 571 C C . LEU A 1 71 ? -36.5 -33.281 -22.969 1 55.06 71 LEU A C 1
ATOM 573 O O . LEU A 1 71 ? -37.25 -34.219 -23.328 1 55.06 71 LEU A O 1
ATOM 577 N N . ARG A 1 72 ? -35.125 -33.594 -23.156 1 47.06 72 ARG A N 1
ATOM 578 C CA . ARG A 1 72 ? -34.5 -34.906 -23.266 1 47.06 72 ARG A CA 1
ATOM 579 C C . ARG A 1 72 ? -34.344 -35.562 -21.875 1 47.06 72 ARG A C 1
ATOM 581 O O . ARG A 1 72 ? -33.812 -34.906 -20.969 1 47.06 72 ARG A O 1
ATOM 588 N N . LEU A 1 73 ? -35.031 -36.5 -21.344 1 43.16 73 LEU A N 1
ATOM 589 C CA . LEU A 1 73 ? -35.219 -37.156 -20.047 1 43.16 73 LEU A CA 1
ATOM 590 C C . LEU A 1 73 ? -33.906 -37.625 -19.469 1 43.16 73 LEU A C 1
ATOM 592 O O . LEU A 1 73 ? -33.781 -37.844 -18.266 1 43.16 73 LEU A O 1
ATOM 596 N N . PRO A 1 74 ? -32.875 -38.5 -20.078 1 41.88 74 PRO A N 1
ATOM 597 C CA . PRO A 1 74 ? -32.094 -39.25 -19.078 1 41.88 74 PRO A CA 1
ATOM 598 C C . PRO A 1 74 ? -31.547 -38.344 -17.969 1 41.88 74 PRO A C 1
ATOM 600 O O . PRO A 1 74 ? -31.375 -38.781 -16.844 1 41.88 74 PRO A O 1
ATOM 603 N N . ASN A 1 75 ? -30.938 -37.188 -18.266 1 36 75 ASN A N 1
ATOM 604 C CA . ASN A 1 75 ? -30.109 -36.438 -17.312 1 36 75 ASN A CA 1
ATOM 605 C C . ASN A 1 75 ? -30.969 -35.531 -16.422 1 36 75 ASN A C 1
ATOM 607 O O . ASN A 1 75 ? -30.719 -34.344 -16.344 1 36 75 ASN A O 1
ATOM 611 N N . LEU A 1 76 ? -32.281 -35.75 -16.281 1 39.03 76 LEU A N 1
ATOM 612 C CA . LEU A 1 76 ? -33.062 -34.875 -15.422 1 39.03 76 LEU A CA 1
ATOM 613 C C . LEU A 1 76 ? -32.531 -34.906 -13.992 1 39.03 76 LEU A C 1
ATOM 615 O O . LEU A 1 76 ? -32.969 -35.75 -13.18 1 39.03 76 LEU A O 1
ATOM 619 N N . LYS A 1 77 ? -31.344 -34.906 -13.742 1 41.88 77 LYS A N 1
ATOM 620 C CA . LYS A 1 77 ? -30.859 -34.719 -12.375 1 41.88 77 LYS A CA 1
ATOM 621 C C . LYS A 1 77 ? -31.641 -33.594 -11.68 1 41.88 77 LYS A C 1
ATOM 623 O O . LYS A 1 77 ? -32.344 -32.812 -12.328 1 41.88 77 LYS A O 1
ATOM 628 N N . ASP A 1 78 ? -31.703 -33.406 -10.297 1 46.31 78 ASP A N 1
ATOM 629 C CA . ASP A 1 78 ? -32.281 -32.5 -9.312 1 46.31 78 ASP A CA 1
ATOM 630 C C . ASP A 1 78 ? -32.219 -31.047 -9.797 1 46.31 78 ASP A C 1
ATOM 632 O O . ASP A 1 78 ? -31.938 -30.125 -9.023 1 46.31 78 ASP A O 1
ATOM 636 N N . LYS A 1 79 ? -32.781 -30.875 -11.156 1 51.62 79 LYS A N 1
ATOM 637 C CA . LYS A 1 79 ? -32.781 -29.516 -11.68 1 51.62 79 LYS A CA 1
ATOM 638 C C . LYS A 1 79 ? -34.062 -28.781 -11.344 1 51.62 79 LYS A C 1
ATOM 640 O O . LYS A 1 79 ? -35.156 -29.344 -11.492 1 51.62 79 LYS A O 1
ATOM 645 N N . ILE A 1 80 ? -34.094 -27.625 -10.859 1 57.53 80 ILE A N 1
ATOM 646 C CA . ILE A 1 80 ? -35.188 -26.688 -10.648 1 57.53 80 ILE A CA 1
ATOM 647 C C . ILE A 1 80 ? -35.219 -25.672 -11.781 1 57.53 80 ILE A C 1
ATOM 649 O O . ILE A 1 80 ? -34.25 -24.922 -11.969 1 57.53 80 ILE A O 1
ATOM 653 N N . TYR A 1 81 ? -36.281 -25.828 -12.609 1 59.34 81 TYR A N 1
ATOM 654 C CA . TYR A 1 81 ? -36.406 -24.922 -13.742 1 59.34 81 TYR A CA 1
ATOM 655 C C . TYR A 1 81 ? -36.938 -23.578 -13.305 1 59.34 81 TYR A C 1
ATOM 657 O O . TYR A 1 81 ? -37.812 -23.5 -12.43 1 59.34 81 TYR A O 1
ATOM 665 N N . THR A 1 82 ? -36.531 -22.531 -13.812 1 60.38 82 THR A N 1
ATOM 666 C CA . THR A 1 82 ? -37.062 -21.203 -13.57 1 60.38 82 THR A CA 1
ATOM 667 C C . THR A 1 82 ? -38.125 -20.844 -14.602 1 60.38 82 THR A C 1
ATOM 669 O O . THR A 1 82 ? -38.25 -21.516 -15.633 1 60.38 82 THR A O 1
ATOM 672 N N . LYS A 1 83 ? -38.906 -19.969 -14.398 1 63.16 83 LYS A N 1
ATOM 673 C CA . LYS A 1 83 ? -39.969 -19.531 -15.305 1 63.16 83 LYS A CA 1
ATOM 674 C C . LYS A 1 83 ? -39.375 -19.141 -16.672 1 63.16 83 LYS A C 1
ATOM 676 O O . LYS A 1 83 ? -39.969 -19.484 -17.703 1 63.16 83 LYS A O 1
ATOM 681 N N . ASP A 1 84 ? -38.312 -18.672 -16.688 1 62.91 84 ASP A N 1
ATOM 682 C CA . ASP A 1 84 ? -37.688 -18.219 -17.938 1 62.91 84 ASP A CA 1
ATOM 683 C C . ASP A 1 84 ? -37.219 -19.406 -18.766 1 62.91 84 ASP A C 1
ATOM 685 O O . ASP A 1 84 ? -37.375 -19.406 -20 1 62.91 84 ASP A O 1
ATOM 689 N N . GLU A 1 85 ? -36.688 -20.469 -18.219 1 62.78 85 GLU A N 1
ATOM 690 C CA . GLU A 1 85 ? -36.25 -21.656 -18.969 1 62.78 85 GLU A CA 1
ATOM 691 C C . GLU A 1 85 ? -37.406 -22.344 -19.656 1 62.78 85 GLU A C 1
ATOM 693 O O . GLU A 1 85 ? -37.312 -22.797 -20.781 1 62.78 85 GLU A O 1
ATOM 698 N N . ILE A 1 86 ? -38.406 -22.25 -19 1 65.06 86 ILE A N 1
ATOM 699 C CA . ILE A 1 86 ? -39.594 -22.938 -19.531 1 65.06 86 ILE A CA 1
ATOM 700 C C . ILE A 1 86 ? -40.219 -22.109 -20.656 1 65.06 86 ILE A C 1
ATOM 702 O O . ILE A 1 86 ? -40.656 -22.672 -21.672 1 65.06 86 ILE A O 1
ATOM 706 N N . GLU A 1 87 ? -40.125 -20.828 -20.484 1 63.19 87 GLU A N 1
ATOM 707 C CA . GLU A 1 87 ? -40.688 -19.969 -21.5 1 63.19 87 GLU A CA 1
ATOM 708 C C . GLU A 1 87 ? -39.875 -20.016 -22.781 1 63.19 87 GLU A C 1
ATOM 710 O O . GLU A 1 87 ? -40.438 -19.938 -23.891 1 63.19 87 GLU A O 1
ATOM 715 N N . ASP A 1 88 ? -38.562 -20.5 -22.75 1 62.34 88 ASP A N 1
ATOM 716 C CA . ASP A 1 88 ? -37.656 -20.641 -23.906 1 62.34 88 ASP A CA 1
ATOM 717 C C . ASP A 1 88 ? -37.812 -22.016 -24.547 1 62.34 88 ASP A C 1
ATOM 719 O O . ASP A 1 88 ? -37.719 -22.141 -25.766 1 62.34 88 ASP A O 1
ATOM 723 N N . LEU A 1 89 ? -37.906 -23.047 -23.766 1 61.94 89 LEU A N 1
ATOM 724 C CA . LEU A 1 89 ? -37.906 -24.406 -24.266 1 61.94 89 LEU A CA 1
ATOM 725 C C . LEU A 1 89 ? -39.281 -24.828 -24.766 1 61.94 89 LEU A C 1
ATOM 727 O O . LEU A 1 89 ? -39.406 -25.781 -25.547 1 61.94 89 LEU A O 1
ATOM 731 N N . GLY A 1 90 ? -40.188 -24.016 -24.125 1 61.84 90 GLY A N 1
ATOM 732 C CA . GLY A 1 90 ? -41.5 -24.562 -24.406 1 61.84 90 GLY A CA 1
ATOM 733 C C . GLY A 1 90 ? -42.469 -23.531 -25 1 61.84 90 GLY A C 1
ATOM 734 O O . GLY A 1 90 ? -42.094 -22.375 -25.172 1 61.84 90 GLY A O 1
ATOM 735 N N . ALA A 1 91 ? -43.531 -23.875 -25.484 1 69.88 91 ALA A N 1
ATOM 736 C CA . ALA A 1 91 ? -44.625 -23.031 -26 1 69.88 91 ALA A CA 1
ATOM 737 C C . ALA A 1 91 ? -45.781 -22.969 -25.016 1 69.88 91 ALA A C 1
ATOM 739 O O . ALA A 1 91 ? -46.25 -24 -24.531 1 69.88 91 ALA A O 1
ATOM 740 N N . MET A 1 92 ? -46.094 -21.656 -24.562 1 69.69 92 MET A N 1
ATOM 741 C CA . MET A 1 92 ? -47.219 -21.516 -23.672 1 69.69 92 MET A CA 1
ATOM 742 C C . MET A 1 92 ? -48.5 -22.031 -24.328 1 69.69 92 MET A C 1
ATOM 744 O O . MET A 1 92 ? -48.781 -21.734 -25.484 1 69.69 92 MET A O 1
ATOM 748 N N . MET A 1 93 ? -49.219 -22.75 -23.531 1 71.19 93 MET A N 1
ATOM 749 C CA . MET A 1 93 ? -50.438 -23.344 -24.062 1 71.19 93 MET A CA 1
ATOM 750 C C . MET A 1 93 ? -51.625 -22.422 -23.797 1 71.19 93 MET A C 1
ATOM 752 O O . MET A 1 93 ? -51.906 -22.078 -22.641 1 71.19 93 MET A O 1
ATOM 756 N N . GLU A 1 94 ? -52.312 -21.953 -24.844 1 64.31 94 GLU A N 1
ATOM 757 C CA . GLU A 1 94 ? -53.469 -21.078 -24.719 1 64.31 94 GLU A CA 1
ATOM 758 C C . GLU A 1 94 ? -54.719 -21.859 -24.266 1 64.31 94 GLU A C 1
ATOM 760 O O . GLU A 1 94 ? -55 -22.922 -24.797 1 64.31 94 GLU A O 1
ATOM 765 N N . SER A 1 95 ? -55.344 -21.281 -23.172 1 64.81 95 SER A N 1
ATOM 766 C CA . SER A 1 95 ? -56.406 -22 -22.469 1 64.81 95 SER A CA 1
ATOM 767 C C . SER A 1 95 ? -57.5 -22.406 -23.438 1 64.81 95 SER A C 1
ATOM 769 O O . SER A 1 95 ? -58.125 -23.469 -23.281 1 64.81 95 SER A O 1
ATOM 771 N N . MET A 1 96 ? -57.719 -21.594 -24.625 1 62.12 96 MET A N 1
ATOM 772 C CA . MET A 1 96 ? -58.875 -21.844 -25.484 1 62.12 96 MET A CA 1
ATOM 773 C C . MET A 1 96 ? -58.5 -22.75 -26.656 1 62.12 96 MET A C 1
ATOM 775 O O . MET A 1 96 ? -59.375 -23.156 -27.438 1 62.12 96 MET A O 1
ATOM 779 N N . VAL A 1 97 ? -57.219 -23.078 -26.812 1 70.06 97 VAL A N 1
ATOM 780 C CA . VAL A 1 97 ? -56.781 -23.906 -27.938 1 70.06 97 VAL A CA 1
ATOM 781 C C . VAL A 1 97 ? -56.969 -25.391 -27.594 1 70.06 97 VAL A C 1
ATOM 783 O O . VAL A 1 97 ? -56.812 -25.781 -26.438 1 70.06 97 VAL A O 1
ATOM 786 N N . GLU A 1 98 ? -57.312 -25.984 -28.625 1 67.88 98 GLU A N 1
ATOM 787 C CA . GLU A 1 98 ? -57.5 -27.422 -28.438 1 67.88 98 GLU A CA 1
ATOM 788 C C . GLU A 1 98 ? -56.188 -28.094 -28.094 1 67.88 98 GLU A C 1
ATOM 790 O O . GLU A 1 98 ? -55.156 -27.781 -28.688 1 67.88 98 GLU A O 1
ATOM 795 N N . PHE A 1 99 ? -56.125 -28.906 -27.031 1 68.75 99 PHE A N 1
ATOM 796 C CA . PHE A 1 99 ? -54.938 -29.594 -26.516 1 68.75 99 PHE A CA 1
ATOM 797 C C . PHE A 1 99 ? -54.25 -30.391 -27.625 1 68.75 99 PHE A C 1
ATOM 799 O O . PHE A 1 99 ? -53.031 -30.406 -27.703 1 68.75 99 PHE A O 1
ATOM 806 N N . LYS A 1 100 ? -54.906 -30.875 -28.641 1 67.94 100 LYS A N 1
ATOM 807 C CA . LYS A 1 100 ? -54.406 -31.656 -29.75 1 67.94 100 LYS A CA 1
ATOM 808 C C . LYS A 1 100 ? -53.531 -30.797 -30.672 1 67.94 100 LYS A C 1
ATOM 810 O O . LYS A 1 100 ? -52.656 -31.312 -31.359 1 67.94 100 LYS A O 1
ATOM 815 N N . GLU A 1 101 ? -53.75 -29.516 -30.875 1 66.75 101 GLU A N 1
ATOM 816 C CA . GLU A 1 101 ? -53 -28.625 -31.781 1 66.75 101 GLU A CA 1
ATOM 817 C C . GLU A 1 101 ? -51.531 -28.5 -31.344 1 66.75 101 GLU A C 1
ATOM 819 O O . GLU A 1 101 ? -50.656 -28.281 -32.156 1 66.75 101 GLU A O 1
ATOM 824 N N . TYR A 1 102 ? -51.344 -28.547 -30.109 1 63.75 102 TYR A N 1
ATOM 825 C CA . TYR A 1 102 ? -49.969 -28.422 -29.641 1 63.75 102 TYR A CA 1
ATOM 826 C C . TYR A 1 102 ? -49.219 -29.719 -29.781 1 63.75 102 TYR A C 1
ATOM 828 O O . TYR A 1 102 ? -47.969 -29.734 -29.766 1 63.75 102 TYR A O 1
ATOM 836 N N . PHE A 1 103 ? -49.719 -30.672 -30.062 1 60.19 103 PHE A N 1
ATOM 837 C CA . PHE A 1 103 ? -49.062 -31.953 -30.125 1 60.19 103 PHE A CA 1
ATOM 838 C C . PHE A 1 103 ? -49.312 -32.656 -31.469 1 60.19 103 PHE A C 1
ATOM 840 O O . PHE A 1 103 ? -48.875 -33.781 -31.688 1 60.19 103 PHE A O 1
ATOM 847 N N . ASN A 1 104 ? -49.938 -32.094 -32.406 1 51.06 104 ASN A N 1
ATOM 848 C CA . ASN A 1 104 ? -50.375 -32.719 -33.656 1 51.06 104 ASN A CA 1
ATOM 849 C C . ASN A 1 104 ? -49.25 -32.75 -34.688 1 51.06 104 ASN A C 1
ATOM 851 O O . ASN A 1 104 ? -49.281 -33.531 -35.656 1 51.06 104 ASN A O 1
ATOM 855 N N . ASN A 1 105 ? -48.469 -31.578 -35 1 41.88 105 ASN A N 1
ATOM 856 C CA . ASN A 1 105 ? -47.969 -31.562 -36.375 1 41.88 105 ASN A CA 1
ATOM 857 C C . ASN A 1 105 ? -47.094 -32.781 -36.688 1 41.88 105 ASN A C 1
ATOM 859 O O . ASN A 1 105 ? -46.719 -33 -37.812 1 41.88 105 ASN A O 1
ATOM 863 N N . ASP A 1 106 ? -45.812 -32.844 -36.062 1 38.84 106 ASP A N 1
ATOM 864 C CA . ASP A 1 106 ? -45 -33.75 -36.844 1 38.84 106 ASP A CA 1
ATOM 865 C C . ASP A 1 106 ? -45.625 -35.156 -36.875 1 38.84 106 ASP A C 1
ATOM 867 O O . ASP A 1 106 ? -46.344 -35.531 -35.969 1 38.84 106 ASP A O 1
ATOM 871 N N . ASP A 1 107 ? -45.625 -35.906 -38.094 1 36.34 107 ASP A N 1
ATOM 872 C CA . ASP A 1 107 ? -46.031 -37.219 -38.562 1 36.34 107 ASP A CA 1
ATOM 873 C C . ASP A 1 107 ? -46.031 -38.25 -37.438 1 36.34 107 ASP A C 1
ATOM 875 O O . ASP A 1 107 ? -46.844 -39.156 -37.406 1 36.34 107 ASP A O 1
ATOM 879 N N . LYS A 1 108 ? -44.688 -38.781 -37.125 1 36.47 108 LYS A N 1
ATOM 880 C CA . LYS A 1 108 ? -44.531 -39.969 -36.312 1 36.47 108 LYS A CA 1
ATOM 881 C C . LYS A 1 108 ? -45 -39.75 -34.875 1 36.47 108 LYS A C 1
ATOM 883 O O . LYS A 1 108 ? -44.969 -38.594 -34.406 1 36.47 108 LYS A O 1
ATOM 888 N N . LYS A 1 109 ? -45.688 -40.719 -34.25 1 36.34 109 LYS A N 1
ATOM 889 C CA . LYS A 1 109 ? -46.156 -40.906 -32.875 1 36.34 109 LYS A CA 1
ATOM 890 C C . LYS A 1 109 ? -45.25 -40.156 -31.906 1 36.34 109 LYS A C 1
ATOM 892 O O . LYS A 1 109 ? -44.031 -40.375 -31.859 1 36.34 109 LYS A O 1
ATOM 897 N N . PRO A 1 110 ? -45.531 -38.969 -31.594 1 36.75 110 PRO A N 1
ATOM 898 C CA . PRO A 1 110 ? -44.625 -38.344 -30.656 1 36.75 110 PRO A CA 1
ATOM 899 C C . PRO A 1 110 ? -44.125 -39.312 -29.578 1 36.75 110 PRO A C 1
ATOM 901 O O . PRO A 1 110 ? -44.938 -40 -28.938 1 36.75 110 PRO A O 1
ATOM 904 N N . LYS A 1 111 ? -43.094 -40 -29.75 1 37.72 111 LYS A N 1
ATOM 905 C CA . LYS A 1 111 ? -42.594 -40.906 -28.703 1 37.72 111 LYS A CA 1
ATOM 906 C C . LYS A 1 111 ? -42.844 -40.312 -27.328 1 37.72 111 LYS A C 1
ATOM 908 O O . LYS A 1 111 ? -42.656 -39.125 -27.109 1 37.72 111 LYS A O 1
ATOM 913 N N . SER A 1 112 ? -43.75 -40.812 -26.453 1 38.28 112 SER A N 1
ATOM 914 C CA . SER A 1 112 ? -44.25 -40.594 -25.094 1 38.28 112 SER A CA 1
ATOM 915 C C . SER A 1 112 ? -43.219 -39.844 -24.25 1 38.28 112 SER A C 1
ATOM 917 O O . SER A 1 112 ? -43.594 -39.062 -23.359 1 38.28 112 SER A O 1
ATOM 919 N N . LYS A 1 113 ? -41.938 -40 -24.594 1 41.28 113 LYS A N 1
ATOM 920 C CA . LYS A 1 113 ? -40.875 -39.688 -23.656 1 41.28 113 LYS A CA 1
ATOM 921 C C . LYS A 1 113 ? -40.625 -38.188 -23.625 1 41.28 113 LYS A C 1
ATOM 923 O O . LYS A 1 113 ? -40 -37.656 -22.688 1 41.28 113 LYS A O 1
ATOM 928 N N . CYS A 1 114 ? -41.156 -37.375 -24.594 1 41.62 114 CYS A N 1
ATOM 929 C CA . CYS A 1 114 ? -40.5 -36.062 -24.766 1 41.62 114 CYS A CA 1
ATOM 930 C C . CYS A 1 114 ? -41.5 -34.938 -24.5 1 41.62 114 CYS A C 1
ATOM 932 O O . CYS A 1 114 ? -41.219 -33.781 -24.797 1 41.62 114 CYS A O 1
ATOM 934 N N . LEU A 1 115 ? -42.781 -35.188 -24.125 1 49.78 115 LEU A N 1
ATOM 935 C CA . LEU A 1 115 ? -43.656 -34 -24.031 1 49.78 115 LEU A CA 1
ATOM 936 C C . LEU A 1 115 ? -43.719 -33.5 -22.594 1 49.78 115 LEU A C 1
ATOM 938 O O . LEU A 1 115 ? -44.188 -34.219 -21.703 1 49.78 115 LEU A O 1
ATOM 942 N N . HIS A 1 116 ? -43.188 -32.375 -22.188 1 59.94 116 HIS A N 1
ATOM 943 C CA . HIS A 1 116 ? -43.156 -31.797 -20.859 1 59.94 116 HIS A CA 1
ATOM 944 C C . HIS A 1 116 ? -43.969 -30.5 -20.797 1 59.94 116 HIS A C 1
ATOM 946 O O . HIS A 1 116 ? -43.875 -29.672 -21.703 1 59.94 116 HIS A O 1
ATOM 952 N N . ILE A 1 117 ? -45.031 -30.469 -19.906 1 67.25 117 ILE A N 1
ATOM 953 C CA . ILE A 1 117 ? -45.75 -29.234 -19.594 1 67.25 117 ILE A CA 1
ATOM 954 C C . ILE A 1 117 ? -45.312 -28.703 -18.234 1 67.25 117 ILE A C 1
ATOM 956 O O . ILE A 1 117 ? -45.281 -29.453 -17.25 1 67.25 117 ILE A O 1
ATOM 960 N N . PHE A 1 118 ? -44.969 -27.594 -18.109 1 68.62 118 PHE A N 1
ATOM 961 C CA . PHE A 1 118 ? -44.688 -26.906 -16.844 1 68.62 118 PHE A CA 1
ATOM 962 C C . PHE A 1 118 ? -45.906 -26.156 -16.359 1 68.62 118 PHE A C 1
ATOM 964 O O . PHE A 1 118 ? -46.531 -25.406 -17.109 1 68.62 118 PHE A O 1
ATOM 971 N N . ILE A 1 119 ? -46.312 -26.406 -15.07 1 69.12 119 ILE A N 1
ATOM 972 C CA . ILE A 1 119 ? -47.375 -25.672 -14.367 1 69.12 119 ILE A CA 1
ATOM 973 C C . ILE A 1 119 ? -46.781 -24.484 -13.617 1 69.12 119 ILE A C 1
ATOM 975 O O . ILE A 1 119 ? -45.938 -24.672 -12.719 1 69.12 119 ILE A O 1
ATOM 979 N N . VAL A 1 120 ? -47.156 -23.344 -13.805 1 63.38 120 VAL A N 1
ATOM 980 C CA . VAL A 1 120 ? -46.719 -22.125 -13.141 1 63.38 120 VAL A CA 1
ATOM 981 C C . VAL A 1 120 ? -47.875 -21.562 -12.289 1 63.38 120 VAL A C 1
ATOM 983 O O . VAL A 1 120 ? -48.906 -21.156 -12.812 1 63.38 120 VAL A O 1
ATOM 986 N N . PRO A 1 121 ? -47.875 -21.688 -10.742 1 54.19 121 PRO A N 1
ATOM 987 C CA . PRO A 1 121 ? -48.938 -21.188 -9.875 1 54.19 121 PRO A CA 1
ATOM 988 C C . PRO A 1 121 ? -49.188 -19.688 -10.047 1 54.19 121 PRO A C 1
ATOM 990 O O . PRO A 1 121 ? -48.219 -18.906 -10.117 1 54.19 121 PRO A O 1
ATOM 993 N N . THR A 1 122 ? -50.406 -19.312 -10.414 1 43.41 122 THR A N 1
ATOM 994 C CA . THR A 1 122 ? -50.812 -17.922 -10.312 1 43.41 122 THR A CA 1
ATOM 995 C C . THR A 1 122 ? -51.219 -17.578 -8.883 1 43.41 122 THR A C 1
ATOM 997 O O . THR A 1 122 ? -52.031 -18.266 -8.289 1 43.41 122 THR A O 1
ATOM 1000 N N . ILE A 1 123 ? -50.562 -16.938 -7.945 1 33.72 123 ILE A N 1
ATOM 1001 C CA . ILE A 1 123 ? -51.156 -16.406 -6.719 1 33.72 123 ILE A CA 1
ATOM 1002 C C . ILE A 1 123 ? -52.5 -15.766 -7.031 1 33.72 123 ILE A C 1
ATOM 1004 O O . ILE A 1 123 ? -52.594 -14.773 -7.77 1 33.72 123 ILE A O 1
ATOM 1008 N N . VAL A 1 124 ? -53.531 -16.531 -7.172 1 30.53 124 VAL A N 1
ATOM 1009 C CA . VAL A 1 124 ? -54.875 -16.016 -7.309 1 30.53 124 VAL A CA 1
ATOM 1010 C C . VAL A 1 124 ? -55.188 -15.086 -6.133 1 30.53 124 VAL A C 1
ATOM 1012 O O . VAL A 1 124 ? -55.156 -15.5 -4.973 1 30.53 124 VAL A O 1
ATOM 1015 N N . ALA A 1 125 ? -55.156 -13.867 -6.309 1 26.61 125 ALA A N 1
ATOM 1016 C CA . ALA A 1 125 ? -56.062 -13.023 -5.523 1 26.61 125 ALA A CA 1
ATOM 1017 C C . ALA A 1 125 ? -57.5 -13.555 -5.574 1 26.61 125 ALA A C 1
ATOM 1019 O O . ALA A 1 125 ? -57.906 -14.195 -6.547 1 26.61 125 ALA A O 1
ATOM 1020 N N . PRO A 1 126 ? -58.25 -13.453 -4.578 1 23.78 126 PRO A N 1
ATOM 1021 C CA . PRO A 1 126 ? -59.625 -13.93 -4.301 1 23.78 126 PRO A CA 1
ATOM 1022 C C . PRO A 1 126 ? -60.531 -13.883 -5.527 1 23.78 126 PRO A C 1
ATOM 1024 O O . PRO A 1 126 ? -60.156 -13.266 -6.535 1 23.78 126 PRO A O 1
ATOM 1027 N N . ALA A 1 127 ? -61.656 -13.336 -5.465 1 23.27 127 ALA A N 1
ATOM 1028 C CA . ALA A 1 127 ? -63.062 -13.672 -5.68 1 23.27 127 ALA A CA 1
ATOM 1029 C C . ALA A 1 127 ? -63.438 -13.555 -7.156 1 23.27 127 ALA A C 1
ATOM 1031 O O . ALA A 1 127 ? -64.25 -14.352 -7.672 1 23.27 127 ALA A O 1
ATOM 1032 N N . THR A 1 128 ? -63.406 -12.328 -7.867 1 21.22 128 THR A N 1
ATOM 1033 C CA . THR A 1 128 ? -64.688 -11.812 -8.32 1 21.22 128 THR A CA 1
ATOM 1034 C C . THR A 1 128 ? -65.312 -12.711 -9.406 1 21.22 128 THR A C 1
ATOM 1036 O O . THR A 1 128 ? -64.562 -13.484 -10.039 1 21.22 128 THR A O 1
ATOM 1039 N N . VAL A 1 129 ? -66.438 -12.211 -10.18 1 21.64 129 VAL A N 1
ATOM 1040 C CA . VAL A 1 129 ? -67.812 -12.398 -10.734 1 21.64 129 VAL A CA 1
ATOM 1041 C C . VAL A 1 129 ? -67.688 -13.109 -12.086 1 21.64 129 VAL A C 1
ATOM 1043 O O . VAL A 1 129 ? -66.625 -13.172 -12.688 1 21.64 129 VAL A O 1
ATOM 1046 N N . GLY A 1 130 ? -68.688 -12.992 -13.008 1 21.86 130 GLY A N 1
ATOM 1047 C CA . GLY A 1 130 ? -69.562 -13.484 -14.07 1 21.86 130 GLY A CA 1
ATOM 1048 C C . GLY A 1 130 ? -68.875 -13.531 -15.422 1 21.86 130 GLY A C 1
ATOM 1049 O O . GLY A 1 130 ? -67.875 -12.812 -15.664 1 21.86 130 GLY A O 1
ATOM 1050 N N . PRO A 1 131 ? -69.125 -14.547 -16.234 1 24.88 131 PRO A N 1
ATOM 1051 C CA . PRO A 1 131 ? -68.5 -14.852 -17.531 1 24.88 131 PRO A CA 1
ATOM 1052 C C . PRO A 1 131 ? -68.812 -13.789 -18.578 1 24.88 131 PRO A C 1
ATOM 1054 O O . PRO A 1 131 ? -68.562 -14.031 -19.781 1 24.88 131 PRO A O 1
ATOM 1057 N N . SER A 1 132 ? -69.562 -12.633 -18.469 1 23.62 132 SER A N 1
ATOM 1058 C CA . SER A 1 132 ? -70.062 -12.031 -19.703 1 23.62 132 SER A CA 1
ATOM 1059 C C . SER A 1 132 ? -68.938 -11.859 -20.719 1 23.62 132 SER A C 1
ATOM 1061 O O . SER A 1 132 ? -67.75 -11.75 -20.359 1 23.62 132 SER A O 1
ATOM 1063 N N . GLN A 1 133 ? -69.188 -12.062 -22.203 1 25.77 133 GLN A N 1
ATOM 1064 C CA . GLN A 1 133 ? -68.625 -11.977 -23.531 1 25.77 133 GLN A CA 1
ATOM 1065 C C . GLN A 1 133 ? -67.688 -10.789 -23.641 1 25.77 133 GLN A C 1
ATOM 1067 O O . GLN A 1 133 ? -67.375 -10.336 -24.75 1 25.77 133 GLN A O 1
ATOM 1072 N N . GLN A 1 134 ? -67.5 -9.891 -22.703 1 22.72 134 GLN A N 1
ATOM 1073 C CA . GLN A 1 134 ? -67 -8.539 -22.828 1 22.72 134 GLN A CA 1
ATOM 1074 C C . GLN A 1 134 ? -65.562 -8.555 -23.281 1 22.72 134 GLN A C 1
ATOM 1076 O O . GLN A 1 134 ? -64.75 -9.461 -22.938 1 22.72 134 GLN A O 1
ATOM 1081 N N . GLY A 1 135 ? -65.062 -7.535 -24.203 1 23.14 135 GLY A N 1
ATOM 1082 C CA . GLY A 1 135 ? -63.969 -7.133 -25.078 1 23.14 135 GLY A CA 1
ATOM 1083 C C . GLY A 1 135 ? -62.594 -7.43 -24.484 1 23.14 135 GLY A C 1
ATOM 1084 O O . GLY A 1 135 ? -62.375 -7.266 -23.281 1 23.14 135 GLY A O 1
ATOM 1085 N N . ILE A 1 136 ? -62 -8.453 -24.984 1 26.34 136 ILE A N 1
ATOM 1086 C CA . ILE A 1 136 ? -60.625 -8.805 -24.703 1 26.34 136 ILE A CA 1
ATOM 1087 C C . ILE A 1 136 ? -59.781 -7.535 -24.578 1 26.34 136 ILE A C 1
ATOM 1089 O O . ILE A 1 136 ? -59.531 -6.855 -25.578 1 26.34 136 ILE A O 1
ATOM 1093 N N . SER A 1 137 ? -59.938 -6.824 -23.719 1 24.14 137 SER A N 1
ATOM 1094 C CA . SER A 1 137 ? -59.156 -5.613 -23.531 1 24.14 137 SER A CA 1
ATOM 1095 C C . SER A 1 137 ? -57.656 -5.906 -23.672 1 24.14 137 SER A C 1
ATOM 1097 O O . SER A 1 137 ? -57.156 -6.926 -23.172 1 24.14 137 SER A O 1
ATOM 1099 N N . GLN A 1 138 ? -56.812 -5.633 -24.891 1 26.69 138 GLN A N 1
ATOM 1100 C CA . GLN A 1 138 ? -55.375 -5.375 -25.094 1 26.69 138 GLN A CA 1
ATOM 1101 C C . GLN A 1 138 ? -54.656 -5.23 -23.781 1 26.69 138 GLN A C 1
ATOM 1103 O O . GLN A 1 138 ? -54.969 -4.348 -22.969 1 26.69 138 GLN A O 1
ATOM 1108 N N . VAL A 1 139 ? -54.375 -6.277 -23.297 1 33.41 139 VAL A N 1
ATOM 1109 C CA . VAL A 1 139 ? -53.625 -6.145 -22.047 1 33.41 139 VAL A CA 1
ATOM 1110 C C . VAL A 1 139 ? -52.656 -4.988 -22.172 1 33.41 139 VAL A C 1
ATOM 1112 O O . VAL A 1 139 ? -51.656 -5.062 -22.922 1 33.41 139 VAL A O 1
ATOM 1115 N N . THR A 1 140 ? -52.875 -3.971 -22.547 1 39.97 140 THR A N 1
ATOM 1116 C CA . THR A 1 140 ? -52.188 -2.699 -22.656 1 39.97 140 THR A CA 1
ATOM 1117 C C . THR A 1 140 ? -51.125 -2.557 -21.562 1 39.97 140 THR A C 1
ATOM 1119 O O . THR A 1 140 ? -51.469 -2.656 -20.375 1 39.97 140 THR A O 1
ATOM 1122 N N . THR A 1 141 ? -49.781 -3.113 -21.812 1 59.38 141 THR A N 1
ATOM 1123 C CA . THR A 1 141 ? -48.75 -2.729 -20.859 1 59.38 141 THR A CA 1
ATOM 1124 C C . THR A 1 141 ? -49.125 -1.441 -20.141 1 59.38 141 THR A C 1
ATOM 1126 O O . THR A 1 141 ? -49.562 -0.467 -20.766 1 59.38 141 THR A O 1
ATOM 1129 N N . PRO A 1 142 ? -49.281 -1.8 -18.859 1 72.81 142 PRO A N 1
ATOM 1130 C CA . PRO A 1 142 ? -49.719 -0.604 -18.125 1 72.81 142 PRO A CA 1
ATOM 1131 C C . PRO A 1 142 ? -48.875 0.627 -18.469 1 72.81 142 PRO A C 1
ATOM 1133 O O . PRO A 1 142 ? -47.688 0.502 -18.781 1 72.81 142 PRO A O 1
ATOM 1136 N N . LYS A 1 143 ? -49.5 1.511 -18.75 1 84.44 143 LYS A N 1
ATOM 1137 C CA . LYS A 1 143 ? -48.844 2.799 -18.938 1 84.44 143 LYS A CA 1
ATOM 1138 C C . LYS A 1 143 ? -48.5 3.449 -17.609 1 84.44 143 LYS A C 1
ATOM 1140 O O . LYS A 1 143 ? -49.25 3.305 -16.625 1 84.44 143 LYS A O 1
ATOM 1145 N N . PRO A 1 144 ? -47.344 4.047 -17.531 1 94.38 144 PRO A N 1
ATOM 1146 C CA . PRO A 1 144 ? -46.938 4.703 -16.297 1 94.38 144 PRO A CA 1
ATOM 1147 C C . PRO A 1 144 ? -48.062 5.551 -15.68 1 94.38 144 PRO A C 1
ATOM 1149 O O . PRO A 1 144 ? -48.188 5.609 -14.453 1 94.38 144 PRO A O 1
ATOM 1152 N N . LYS A 1 145 ? -48.906 6.113 -16.5 1 92.06 145 LYS A N 1
ATOM 1153 C CA . LYS A 1 145 ? -49.969 6.973 -16 1 92.06 145 LYS A CA 1
ATOM 1154 C C . LYS A 1 145 ? -50.969 6.18 -15.18 1 92.06 145 LYS A C 1
ATOM 1156 O O . LYS A 1 145 ? -51.469 6.66 -14.148 1 92.06 145 LYS A O 1
ATOM 1161 N N . ASP A 1 146 ? -51.312 5.039 -15.641 1 88.94 146 ASP A N 1
ATOM 1162 C CA . ASP A 1 146 ? -52.281 4.184 -14.945 1 88.94 146 ASP A CA 1
ATOM 1163 C C . ASP A 1 146 ? -51.719 3.686 -13.617 1 88.94 146 ASP A C 1
ATOM 1165 O O . ASP A 1 146 ? -52.406 3.637 -12.609 1 88.94 146 ASP A O 1
ATOM 1169 N N . ILE A 1 147 ? -50.469 3.332 -13.664 1 94.56 147 ILE A N 1
ATOM 1170 C CA . ILE A 1 147 ? -49.781 2.881 -12.461 1 94.56 147 ILE A CA 1
ATOM 1171 C C . ILE A 1 147 ? -49.75 4.008 -11.43 1 94.56 147 ILE A C 1
ATOM 1173 O O . ILE A 1 147 ? -49.969 3.777 -10.242 1 94.56 147 ILE A O 1
ATOM 1177 N N . PHE A 1 148 ? -49.531 5.203 -11.898 1 96.5 148 PHE A N 1
ATOM 1178 C CA . PHE A 1 148 ? -49.438 6.344 -10.992 1 96.5 148 PHE A CA 1
ATOM 1179 C C . PHE A 1 148 ? -50.812 6.684 -10.406 1 96.5 148 PHE A C 1
ATOM 1181 O O . PHE A 1 148 ? -50.906 7.082 -9.242 1 96.5 148 PHE A O 1
ATOM 1188 N N . LYS A 1 149 ? -51.844 6.516 -11.242 1 93.06 149 LYS A N 1
ATOM 1189 C CA . LYS A 1 149 ? -53.188 6.73 -10.727 1 93.06 149 LYS A CA 1
ATOM 1190 C C . LYS A 1 149 ? -53.5 5.754 -9.609 1 93.06 149 LYS A C 1
ATOM 1192 O O . LYS A 1 149 ? -54.125 6.133 -8.602 1 93.06 149 LYS A O 1
ATOM 1197 N N . GLU A 1 150 ? -53.125 4.539 -9.828 1 92.12 150 GLU A N 1
ATOM 1198 C CA . GLU A 1 150 ? -53.312 3.535 -8.781 1 92.12 150 GLU A CA 1
ATOM 1199 C C . GLU A 1 150 ? -52.5 3.879 -7.535 1 92.12 150 GLU A C 1
ATOM 1201 O O . GLU A 1 150 ? -52.969 3.672 -6.41 1 92.12 150 GLU A O 1
ATOM 1206 N N . PHE A 1 151 ? -51.344 4.336 -7.723 1 94.69 151 PHE A N 1
ATOM 1207 C CA . PHE A 1 151 ? -50.438 4.754 -6.645 1 94.69 151 PHE A CA 1
ATOM 1208 C C . PHE A 1 151 ? -51.062 5.879 -5.832 1 94.69 151 PHE A C 1
ATOM 1210 O O . PHE A 1 151 ? -51 5.871 -4.598 1 94.69 151 PHE A O 1
ATOM 1217 N N . LEU A 1 152 ? -51.719 6.84 -6.496 1 94.75 152 LEU A N 1
ATOM 1218 C CA . LEU A 1 152 ? -52.312 7.984 -5.832 1 94.75 152 LEU A CA 1
ATOM 1219 C C . LEU A 1 152 ? -53.5 7.551 -4.961 1 94.75 152 LEU A C 1
ATOM 1221 O O . LEU A 1 152 ? -53.875 8.258 -4.02 1 94.75 152 LEU A O 1
ATOM 1225 N N . ASN A 1 153 ? -54.031 6.418 -5.297 1 91.31 153 ASN A N 1
ATOM 1226 C CA . ASN A 1 153 ? -55.156 5.902 -4.523 1 91.31 153 ASN A CA 1
ATOM 1227 C C . ASN A 1 153 ? -54.688 4.984 -3.396 1 91.31 153 ASN A C 1
ATOM 1229 O O . ASN A 1 153 ? -55.5 4.5 -2.609 1 91.31 153 ASN A O 1
ATOM 1233 N N . SER A 1 154 ? -53.469 4.777 -3.25 1 91.31 154 SER A N 1
ATOM 1234 C CA . SER A 1 154 ? -52.875 3.955 -2.195 1 91.31 154 SER A CA 1
ATOM 1235 C C . SER A 1 154 ? -52.625 4.77 -0.932 1 91.31 154 SER A C 1
ATOM 1237 O O . SER A 1 154 ? -52.938 5.965 -0.889 1 91.31 154 SER A O 1
ATOM 1239 N N . LYS A 1 155 ? -52.062 4.094 0.057 1 89.69 155 LYS A N 1
ATOM 1240 C CA . LYS A 1 155 ? -51.719 4.773 1.3 1 89.69 155 LYS A CA 1
ATOM 1241 C C . LYS A 1 155 ? -50.656 5.844 1.062 1 89.69 155 LYS A C 1
ATOM 1243 O O . LYS A 1 155 ? -50.656 6.887 1.717 1 89.69 155 LYS A O 1
ATOM 1248 N N . HIS A 1 156 ? -49.844 5.562 0.132 1 93.38 156 HIS A N 1
ATOM 1249 C CA . HIS A 1 156 ? -48.812 6.527 -0.223 1 93.38 156 HIS A CA 1
ATOM 1250 C C . HIS A 1 156 ? -49.438 7.777 -0.855 1 93.38 156 HIS A C 1
ATOM 1252 O O . HIS A 1 156 ? -49 8.898 -0.56 1 93.38 156 HIS A O 1
ATOM 1258 N N . GLY A 1 157 ? -50.312 7.496 -1.705 1 92.25 157 GLY A N 1
ATOM 1259 C CA . GLY A 1 157 ? -51 8.617 -2.318 1 92.25 157 GLY A CA 1
ATOM 1260 C C . GLY A 1 157 ? -51.75 9.477 -1.317 1 92.25 157 GLY A C 1
ATOM 1261 O O . GLY A 1 157 ? -51.781 10.695 -1.441 1 92.25 157 GLY A O 1
ATOM 1262 N N . GLN A 1 158 ? -52.344 8.859 -0.346 1 90.75 158 GLN A N 1
ATOM 1263 C CA . GLN A 1 158 ? -53.062 9.578 0.707 1 90.75 158 GLN A CA 1
ATOM 1264 C C . GLN A 1 158 ? -52.094 10.445 1.517 1 90.75 158 GLN A C 1
ATOM 1266 O O . GLN A 1 158 ? -52.438 11.578 1.868 1 90.75 158 GLN A O 1
ATOM 1271 N N . PHE A 1 159 ? -51.062 9.859 1.843 1 92.62 159 PHE A N 1
ATOM 1272 C CA . PHE A 1 159 ? -50.031 10.633 2.514 1 92.62 159 PHE A CA 1
ATOM 1273 C C . PHE A 1 159 ? -49.688 11.883 1.716 1 92.62 159 PHE A C 1
ATOM 1275 O O . PHE A 1 159 ? -49.656 12.992 2.262 1 92.62 159 PHE A O 1
ATOM 1282 N N . LEU A 1 160 ? -49.375 11.711 0.417 1 92.88 160 LEU A N 1
ATOM 1283 C CA . LEU A 1 160 ? -48.969 12.828 -0.422 1 92.88 160 LEU A CA 1
ATOM 1284 C C . LEU A 1 160 ? -50.031 13.93 -0.424 1 92.88 160 LEU A C 1
ATOM 1286 O O . LEU A 1 160 ? -49.688 15.109 -0.278 1 92.88 160 LEU A O 1
ATOM 1290 N N . LYS A 1 161 ? -51.25 13.523 -0.519 1 91.5 161 LYS A N 1
ATOM 1291 C CA . LYS A 1 161 ? -52.344 14.484 -0.548 1 91.5 161 LYS A CA 1
ATOM 1292 C C . LYS A 1 161 ? -52.438 15.258 0.767 1 91.5 161 LYS A C 1
ATOM 1294 O O . LYS A 1 161 ? -52.594 16.484 0.766 1 91.5 161 LYS A O 1
ATOM 1299 N N . THR A 1 162 ? -52.281 14.539 1.797 1 91.62 162 THR A N 1
ATOM 1300 C CA . THR A 1 162 ? -52.375 15.141 3.121 1 91.62 162 THR A CA 1
ATOM 1301 C C . THR A 1 162 ? -51.188 16.047 3.4 1 91.62 162 THR A C 1
ATOM 1303 O O . THR A 1 162 ? -51.312 17.141 3.926 1 91.62 162 THR A O 1
ATOM 1306 N N . TYR A 1 163 ? -50.062 15.555 3.078 1 91.62 163 TYR A N 1
ATOM 1307 C CA . TYR A 1 163 ? -48.844 16.297 3.328 1 91.62 163 TYR A CA 1
ATOM 1308 C C . TYR A 1 163 ? -48.812 17.609 2.531 1 91.62 163 TYR A C 1
ATOM 1310 O O . TYR A 1 163 ? -48.375 18.641 3.035 1 91.62 163 TYR A O 1
ATOM 1318 N N . ILE A 1 164 ? -49.188 17.5 1.308 1 90.69 164 ILE A N 1
ATOM 1319 C CA . ILE A 1 164 ? -49.219 18.672 0.448 1 90.69 164 ILE A CA 1
ATOM 1320 C C . ILE A 1 164 ? -50.188 19.703 1.024 1 90.69 164 ILE A C 1
ATOM 1322 O O . ILE A 1 164 ? -49.906 20.906 1.021 1 90.69 164 ILE A O 1
ATOM 1326 N N . LYS A 1 165 ? -51.25 19.234 1.532 1 88.31 165 LYS A N 1
ATOM 1327 C CA . LYS A 1 165 ? -52.281 20.109 2.057 1 88.31 165 LYS A CA 1
ATOM 1328 C C . LYS A 1 165 ? -51.875 20.719 3.389 1 88.31 165 LYS A C 1
ATOM 1330 O O . LYS A 1 165 ? -52.031 21.922 3.598 1 88.31 165 LYS A O 1
ATOM 1335 N N . ASN A 1 166 ? -51.469 19.906 4.312 1 85.31 166 ASN A N 1
ATOM 1336 C CA . ASN A 1 166 ? -51.219 20.328 5.684 1 85.31 166 ASN A CA 1
ATOM 1337 C C . ASN A 1 166 ? -49.875 21.047 5.812 1 85.31 166 ASN A C 1
ATOM 1339 O O . ASN A 1 166 ? -49.656 21.828 6.738 1 85.31 166 ASN A O 1
ATOM 1343 N N . ASN A 1 167 ? -48.969 20.828 4.934 1 80.75 167 ASN A N 1
ATOM 1344 C CA . ASN A 1 167 ? -47.625 21.391 5.031 1 80.75 167 ASN A CA 1
ATOM 1345 C C . ASN A 1 167 ? -47 21.141 6.41 1 80.75 167 ASN A C 1
ATOM 1347 O O . ASN A 1 167 ? -46.531 22.078 7.059 1 80.75 167 ASN A O 1
ATOM 1351 N N . ASP A 1 168 ? -47.031 20.016 6.906 1 78.94 168 ASP A N 1
ATOM 1352 C CA . ASP A 1 168 ? -46.562 19.641 8.242 1 78.94 168 ASP A CA 1
ATOM 1353 C C . ASP A 1 168 ? -45.031 19.797 8.344 1 78.94 168 ASP A C 1
ATOM 1355 O O . ASP A 1 168 ? -44.312 19.375 7.449 1 78.94 168 ASP A O 1
ATOM 1359 N N . PRO A 1 169 ? -44.625 20.453 9.414 1 80.94 169 PRO A N 1
ATOM 1360 C CA . PRO A 1 169 ? -43.188 20.5 9.648 1 80.94 169 PRO A CA 1
ATOM 1361 C C . PRO A 1 169 ? -42.625 19.172 10.125 1 80.94 169 PRO A C 1
ATOM 1363 O O . PRO A 1 169 ? -43.375 18.266 10.492 1 80.94 169 PRO A O 1
ATOM 1366 N N . LEU A 1 170 ? -41.281 19 10.086 1 86.94 170 LEU A N 1
ATOM 1367 C CA . LEU A 1 170 ? -40.656 17.828 10.664 1 86.94 170 LEU A CA 1
ATOM 1368 C C . LEU A 1 170 ? -40.812 17.797 12.18 1 86.94 170 LEU A C 1
ATOM 1370 O O . LEU A 1 170 ? -40.875 18.844 12.82 1 86.94 170 LEU A O 1
ATOM 1374 N N . PRO A 1 171 ? -40.844 16.609 12.641 1 87.69 171 PRO A N 1
ATOM 1375 C CA . PRO A 1 171 ? -40.938 16.516 14.102 1 87.69 171 PRO A CA 1
ATOM 1376 C C . PRO A 1 171 ? -39.719 17.109 14.805 1 87.69 171 PRO A C 1
ATOM 1378 O O . PRO A 1 171 ? -38.594 16.938 14.344 1 87.69 171 PRO A O 1
ATOM 1381 N N . SER A 1 172 ? -40.031 17.844 15.852 1 89.44 172 SER A N 1
ATOM 1382 C CA . SER A 1 172 ? -38.969 18.469 16.641 1 89.44 172 SER A CA 1
ATOM 1383 C C . SER A 1 172 ? -38.406 17.5 17.672 1 89.44 172 SER A C 1
ATOM 1385 O O . SER A 1 172 ? -39.125 16.641 18.188 1 89.44 172 SER A O 1
ATOM 1387 N N . TYR A 1 173 ? -37.156 17.688 17.938 1 91.56 173 TYR A N 1
ATOM 1388 C CA . TYR A 1 173 ? -36.5 16.906 18.984 1 91.56 173 TYR A CA 1
ATOM 1389 C C . TYR A 1 173 ? -36.781 17.516 20.359 1 91.56 173 TYR A C 1
ATOM 1391 O O . TYR A 1 173 ? -36.688 18.719 20.547 1 91.56 173 TYR A O 1
ATOM 1399 N N . GLU A 1 174 ? -37.156 16.625 21.297 1 87.31 174 GLU A N 1
ATOM 1400 C CA . GLU A 1 174 ? -37.406 17.078 22.656 1 87.31 174 GLU A CA 1
ATOM 1401 C C . GLU A 1 174 ? -36.125 17.031 23.5 1 87.31 174 GLU A C 1
ATOM 1403 O O . GLU A 1 174 ? -35.781 15.977 24.031 1 87.31 174 GLU A O 1
ATOM 1408 N N . SER A 1 175 ? -35.562 18.172 23.625 1 85.69 175 SER A N 1
ATOM 1409 C CA . SER A 1 175 ? -34.25 18.25 24.297 1 85.69 175 SER A CA 1
ATOM 1410 C C . SER A 1 175 ? -34.438 18.344 25.812 1 85.69 175 SER A C 1
ATOM 1412 O O . SER A 1 175 ? -35.406 18.891 26.297 1 85.69 175 SER A O 1
ATOM 1414 N N . ARG A 1 176 ? -33.438 17.812 26.547 1 80 176 ARG A N 1
ATOM 1415 C CA . ARG A 1 176 ? -33.406 17.906 28 1 80 176 ARG A CA 1
ATOM 1416 C C . ARG A 1 176 ? -32.812 19.25 28.438 1 80 176 ARG A C 1
ATOM 1418 O O . ARG A 1 176 ? -32.938 19.625 29.609 1 80 176 ARG A O 1
ATOM 1425 N N . ILE A 1 177 ? -32.188 19.969 27.5 1 82.94 177 ILE A N 1
ATOM 1426 C CA . ILE A 1 177 ? -31.625 21.266 27.812 1 82.94 177 ILE A CA 1
ATOM 1427 C C . ILE A 1 177 ? -32.375 22.359 27.031 1 82.94 177 ILE A C 1
ATOM 1429 O O . ILE A 1 177 ? -33.062 22.062 26.062 1 82.94 177 ILE A O 1
ATOM 1433 N N . GLN A 1 178 ? -32.25 23.5 27.547 1 80.94 178 GLN A N 1
ATOM 1434 C CA . GLN A 1 178 ? -32.906 24.625 26.875 1 80.94 178 GLN A CA 1
ATOM 1435 C C . GLN A 1 178 ? -32.188 24.969 25.578 1 80.94 178 GLN A C 1
ATOM 1437 O O . GLN A 1 178 ? -30.984 25.25 25.578 1 80.94 178 GLN A O 1
ATOM 1442 N N . LEU A 1 179 ? -32.969 24.781 24.5 1 82.5 179 LEU A N 1
ATOM 1443 C CA . LEU A 1 179 ? -32.406 25.125 23.188 1 82.5 179 LEU A CA 1
ATOM 1444 C C . LEU A 1 179 ? -32.906 26.5 22.75 1 82.5 179 LEU A C 1
ATOM 1446 O O . LEU A 1 179 ? -33.969 26.953 23.172 1 82.5 179 LEU A O 1
ATOM 1450 N N . LYS A 1 180 ? -32.094 27.188 22.031 1 77.62 180 LYS A N 1
ATOM 1451 C CA . LYS A 1 180 ? -32.562 28.469 21.484 1 77.62 180 LYS A CA 1
ATOM 1452 C C . LYS A 1 180 ? -33.594 28.266 20.375 1 77.62 180 LYS A C 1
ATOM 1454 O O . LYS A 1 180 ? -34.719 28.734 20.5 1 77.62 180 LYS A O 1
ATOM 1459 N N . PRO A 1 181 ? -33.156 27.578 19.391 1 81.69 181 PRO A N 1
ATOM 1460 C CA . PRO A 1 181 ? -34.156 27.219 18.375 1 81.69 181 PRO A CA 1
ATOM 1461 C C . PRO A 1 181 ? -34.562 25.734 18.438 1 81.69 181 PRO A C 1
ATOM 1463 O O . PRO A 1 181 ? -33.875 24.938 19.078 1 81.69 181 PRO A O 1
ATOM 1466 N N . THR A 1 182 ? -35.656 25.516 17.812 1 85.5 182 THR A N 1
ATOM 1467 C CA . THR A 1 182 ? -36.094 24.125 17.703 1 85.5 182 THR A CA 1
ATOM 1468 C C . THR A 1 182 ? -35.219 23.359 16.719 1 85.5 182 THR A C 1
ATOM 1470 O O . THR A 1 182 ? -34.875 23.891 15.656 1 85.5 182 THR A O 1
ATOM 1473 N N . VAL A 1 183 ? -34.875 22.125 17.078 1 91.25 183 VAL A N 1
ATOM 1474 C CA . VAL A 1 183 ? -34.031 21.25 16.25 1 91.25 183 VAL A CA 1
ATOM 1475 C C . VAL A 1 183 ? -34.844 20.016 15.859 1 91.25 183 VAL A C 1
ATOM 1477 O O . VAL A 1 183 ? -35.5 19.406 16.703 1 91.25 183 VAL A O 1
ATOM 1480 N N . PRO A 1 184 ? -34.781 19.703 14.586 1 90.69 184 PRO A N 1
ATOM 1481 C CA . PRO A 1 184 ? -35.5 18.516 14.156 1 90.69 184 PRO A CA 1
ATOM 1482 C C . PRO A 1 184 ? -34.938 17.234 14.766 1 90.69 184 PRO A C 1
ATOM 1484 O O . PRO A 1 184 ? -33.75 17.172 15.094 1 90.69 184 PRO A O 1
ATOM 1487 N N . ALA A 1 185 ? -35.812 16.203 14.828 1 88.38 185 ALA A N 1
ATOM 1488 C CA . ALA A 1 185 ? -35.406 14.875 15.32 1 88.38 185 ALA A CA 1
ATOM 1489 C C . ALA A 1 185 ? -34.938 13.992 14.172 1 88.38 185 ALA A C 1
ATOM 1491 O O . ALA A 1 185 ? -35.312 14.203 13.016 1 88.38 185 ALA A O 1
ATOM 1492 N N . SER A 1 186 ? -34.125 13.039 14.562 1 86.5 186 SER A N 1
ATOM 1493 C CA . SER A 1 186 ? -33.688 12.023 13.602 1 86.5 186 SER A CA 1
ATOM 1494 C C . SER A 1 186 ? -34.844 11.055 13.289 1 86.5 186 SER A C 1
ATOM 1496 O O . SER A 1 186 ? -35.906 11.133 13.891 1 86.5 186 SER A O 1
ATOM 1498 N N . SER A 1 187 ? -34.562 10.172 12.328 1 77.75 187 SER A N 1
ATOM 1499 C CA . SER A 1 187 ? -35.562 9.211 11.898 1 77.75 187 SER A CA 1
ATOM 1500 C C . SER A 1 187 ? -36.031 8.32 13.055 1 77.75 187 SER A C 1
ATOM 1502 O O . SER A 1 187 ? -37.188 7.93 13.125 1 77.75 187 SER A O 1
ATOM 1504 N N . THR A 1 188 ? -35.094 8.047 13.906 1 75.75 188 THR A N 1
ATOM 1505 C CA . THR A 1 188 ? -35.438 7.207 15.047 1 75.75 188 THR A CA 1
ATOM 1506 C C . THR A 1 188 ? -36.094 8.031 16.141 1 75.75 188 THR A C 1
ATOM 1508 O O . THR A 1 188 ? -36.75 7.48 17.047 1 75.75 188 THR A O 1
ATOM 1511 N N . GLY A 1 189 ? -35.969 9.289 16.047 1 77.94 189 GLY A N 1
ATOM 1512 C CA . GLY A 1 189 ? -36.531 10.18 17.062 1 77.94 189 GLY A CA 1
ATOM 1513 C C . GLY A 1 189 ? -35.656 10.297 18.297 1 77.94 189 GLY A C 1
ATOM 1514 O O . GLY A 1 189 ? -35.906 11.133 19.172 1 77.94 189 GLY A O 1
ATOM 1515 N N . GLU A 1 190 ? -34.719 9.508 18.359 1 82.44 190 GLU A N 1
ATOM 1516 C CA . GLU A 1 190 ? -33.938 9.391 19.594 1 82.44 190 GLU A CA 1
ATOM 1517 C C . GLU A 1 190 ? -32.812 10.43 19.625 1 82.44 190 GLU A C 1
ATOM 1519 O O . GLU A 1 190 ? -32.281 10.719 20.703 1 82.44 190 GLU A O 1
ATOM 1524 N N . ARG A 1 191 ? -32.562 11.094 18.469 1 89.69 191 ARG A N 1
ATOM 1525 C CA . ARG A 1 191 ? -31.469 12.039 18.406 1 89.69 191 ARG A CA 1
ATOM 1526 C C . ARG A 1 191 ? -31.859 13.281 17.594 1 89.69 191 ARG A C 1
ATOM 1528 O O . ARG A 1 191 ? -32.688 13.195 16.688 1 89.69 191 ARG A O 1
ATOM 1535 N N . PRO A 1 192 ? -31.297 14.414 18.016 1 92.81 192 PRO A N 1
ATOM 1536 C CA . PRO A 1 192 ? -31.484 15.578 17.141 1 92.81 192 PRO A CA 1
ATOM 1537 C C . PRO A 1 192 ? -30.75 15.445 15.805 1 92.81 192 PRO A C 1
ATOM 1539 O O . PRO A 1 192 ? -29.75 14.734 15.719 1 92.81 192 PRO A O 1
ATOM 1542 N N . SER A 1 193 ? -31.203 16.078 14.766 1 91.56 193 SER A N 1
ATOM 1543 C CA . SER A 1 193 ? -30.562 16.062 13.453 1 91.56 193 SER A CA 1
ATOM 1544 C C . SER A 1 193 ? -30.203 17.469 12.992 1 91.56 193 SER A C 1
ATOM 1546 O O . SER A 1 193 ? -31.062 18.188 12.477 1 91.56 193 SER A O 1
ATOM 1548 N N . LEU A 1 194 ? -28.969 17.812 13.078 1 92.25 194 LEU A N 1
ATOM 1549 C CA . LEU A 1 194 ? -28.531 19.125 12.625 1 92.25 194 LEU A CA 1
ATOM 1550 C C . LEU A 1 194 ? -28.312 19.125 11.117 1 92.25 194 LEU A C 1
ATOM 1552 O O . LEU A 1 194 ? -28.172 20.188 10.516 1 92.25 194 LEU A O 1
ATOM 1556 N N . LEU A 1 195 ? -28.391 17.922 10.5 1 91.81 195 LEU A N 1
ATOM 1557 C CA . LEU A 1 195 ? -28.344 17.828 9.047 1 91.81 195 LEU A CA 1
ATOM 1558 C C . LEU A 1 195 ? -29.562 18.484 8.422 1 91.81 195 LEU A C 1
ATOM 1560 O O . LEU A 1 195 ? -29.484 19.062 7.34 1 91.81 195 LEU A O 1
ATOM 1564 N N . LYS A 1 196 ? -30.672 18.422 9.125 1 90.25 196 LYS A N 1
ATOM 1565 C CA . LYS A 1 196 ? -31.938 18.938 8.617 1 90.25 196 LYS A CA 1
ATOM 1566 C C . LYS A 1 196 ? -32.281 20.266 9.281 1 90.25 196 LYS A C 1
ATOM 1568 O O . LYS A 1 196 ? -33.375 20.812 9.062 1 90.25 196 LYS A O 1
ATOM 1573 N N . TYR A 1 197 ? -31.375 20.719 10.07 1 90 197 TYR A N 1
ATOM 1574 C CA . TYR A 1 197 ? -31.594 21.969 10.789 1 90 197 TYR A CA 1
ATOM 1575 C C . TYR A 1 197 ? -31.359 23.172 9.875 1 90 197 TYR A C 1
ATOM 1577 O O . TYR A 1 197 ? -30.375 23.203 9.141 1 90 197 TYR A O 1
ATOM 1585 N N . ASN A 1 198 ? -32.281 24.109 9.875 1 87.31 198 ASN A N 1
ATOM 1586 C CA . ASN A 1 198 ? -32.188 25.391 9.195 1 87.31 198 ASN A CA 1
ATOM 1587 C C . ASN A 1 198 ? -31.938 25.219 7.699 1 87.31 198 ASN A C 1
ATOM 1589 O O . ASN A 1 198 ? -31.031 25.828 7.141 1 87.31 198 ASN A O 1
ATOM 1593 N N . LEU A 1 199 ? -32.625 24.297 7.129 1 89.88 199 LEU A N 1
ATOM 1594 C CA . LEU A 1 199 ? -32.562 24.156 5.68 1 89.88 199 LEU A CA 1
ATOM 1595 C C . LEU A 1 199 ? -33.219 25.359 4.996 1 89.88 199 LEU A C 1
ATOM 1597 O O . LEU A 1 199 ? -34.25 25.859 5.457 1 89.88 199 LEU A O 1
ATOM 1601 N N . PRO A 1 200 ? -32.656 25.812 3.883 1 87.12 200 PRO A N 1
ATOM 1602 C CA . PRO A 1 200 ? -33.281 26.953 3.199 1 87.12 200 PRO A CA 1
ATOM 1603 C C . PRO A 1 200 ? -34.625 26.641 2.596 1 87.12 200 PRO A C 1
ATOM 1605 O O . PRO A 1 200 ? -34.938 25.469 2.352 1 87.12 200 PRO A O 1
ATOM 1608 N N . GLY A 1 201 ? -35.438 27.719 2.201 1 73.5 201 GLY A N 1
ATOM 1609 C CA . GLY A 1 201 ? -36.625 27.625 1.403 1 73.5 201 GLY A CA 1
ATOM 1610 C C . GLY A 1 201 ? -37.875 27.453 2.242 1 73.5 201 GLY A C 1
ATOM 1611 O O . GLY A 1 201 ? -39 27.5 1.719 1 73.5 201 GLY A O 1
ATOM 1612 N N . GLY A 1 202 ? -37.75 27.172 3.559 1 63.22 202 GLY A N 1
ATOM 1613 C CA . GLY A 1 202 ? -38.938 27.109 4.395 1 63.22 202 GLY A CA 1
ATOM 1614 C C . GLY A 1 202 ? -39.531 28.484 4.688 1 63.22 202 GLY A C 1
ATOM 1615 O O . GLY A 1 202 ? -39.25 29.453 3.992 1 63.22 202 GLY A O 1
ATOM 1616 N N . ASP A 1 203 ? -40.438 28.531 5.348 1 60 203 ASP A N 1
ATOM 1617 C CA . ASP A 1 203 ? -41.125 29.766 5.707 1 60 203 ASP A CA 1
ATOM 1618 C C . ASP A 1 203 ? -40.156 30.781 6.281 1 60 203 ASP A C 1
ATOM 1620 O O . ASP A 1 203 ? -40.25 31.984 6.027 1 60 203 ASP A O 1
ATOM 1624 N N . GLU A 1 204 ? -39.094 30.25 6.938 1 61.25 204 GLU A N 1
ATOM 1625 C CA . GLU A 1 204 ? -38.062 31.109 7.516 1 61.25 204 GLU A CA 1
ATOM 1626 C C . GLU A 1 204 ? -36.812 31.156 6.629 1 61.25 204 GLU A C 1
ATOM 1628 O O . GLU A 1 204 ? -36.344 30.125 6.18 1 61.25 204 GLU A O 1
ATOM 1633 N N . LYS A 1 205 ? -36.594 32.25 6.051 1 65.5 205 LYS A N 1
ATOM 1634 C CA . LYS A 1 205 ? -35.5 32.438 5.117 1 65.5 205 LYS A CA 1
ATOM 1635 C C . LYS A 1 205 ? -34.156 32.188 5.797 1 65.5 205 LYS A C 1
ATOM 1637 O O . LYS A 1 205 ? -33.688 32.969 6.625 1 65.5 205 LYS A O 1
ATOM 1642 N N . HIS A 1 206 ? -33.656 30.953 5.711 1 76.75 206 HIS A N 1
ATOM 1643 C CA . HIS A 1 206 ? -32.344 30.656 6.227 1 76.75 206 HIS A CA 1
ATOM 1644 C C . HIS A 1 206 ? -31.297 30.656 5.109 1 76.75 206 HIS A C 1
ATOM 1646 O O . HIS A 1 206 ? -31.578 30.234 3.99 1 76.75 206 HIS A O 1
ATOM 1652 N N . GLU A 1 207 ? -30.141 31.312 5.434 1 77.44 207 GLU A N 1
ATOM 1653 C CA . GLU A 1 207 ? -29.031 31.297 4.48 1 77.44 207 GLU A CA 1
ATOM 1654 C C . GLU A 1 207 ? -28.297 29.969 4.516 1 77.44 207 GLU A C 1
ATOM 1656 O O . GLU A 1 207 ? -28.156 29.344 5.578 1 77.44 207 GLU A O 1
ATOM 1661 N N . PRO A 1 208 ? -27.938 29.562 3.322 1 79.31 208 PRO A N 1
ATOM 1662 C CA . PRO A 1 208 ? -27.141 28.328 3.303 1 79.31 208 PRO A CA 1
ATOM 1663 C C . PRO A 1 208 ? -25.875 28.422 4.168 1 79.31 208 PRO A C 1
ATOM 1665 O O . PRO A 1 208 ? -25.266 29.5 4.262 1 79.31 208 PRO A O 1
ATOM 1668 N N . ILE A 1 209 ? -25.609 27.359 4.789 1 80.06 209 ILE A N 1
ATOM 1669 C CA . ILE A 1 209 ? -24.422 27.344 5.645 1 80.06 209 ILE A CA 1
ATOM 1670 C C . ILE A 1 209 ? -23.219 26.844 4.852 1 80.06 209 ILE A C 1
ATOM 1672 O O . ILE A 1 209 ? -22.078 27.094 5.223 1 80.06 209 ILE A O 1
ATOM 1676 N N . THR A 1 210 ? -23.547 26.156 3.693 1 86.69 210 THR A N 1
ATOM 1677 C CA . THR A 1 210 ? -22.469 25.594 2.875 1 86.69 210 THR A CA 1
ATOM 1678 C C . THR A 1 210 ? -22.156 26.516 1.7 1 86.69 210 THR A C 1
ATOM 1680 O O . THR A 1 210 ? -22.688 27.625 1.604 1 86.69 210 THR A O 1
ATOM 1683 N N . ARG A 1 211 ? -21.203 26.062 0.833 1 85.94 211 ARG A N 1
ATOM 1684 C CA . ARG A 1 211 ? -20.766 26.844 -0.314 1 85.94 211 ARG A CA 1
ATOM 1685 C C . ARG A 1 211 ? -21.609 26.547 -1.547 1 85.94 211 ARG A C 1
ATOM 1687 O O . ARG A 1 211 ? -21.078 26.234 -2.613 1 85.94 211 ARG A O 1
ATOM 1694 N N . VAL A 1 212 ? -22.875 26.703 -1.446 1 89.19 212 VAL A N 1
ATOM 1695 C CA . VAL A 1 212 ? -23.812 26.312 -2.496 1 89.19 212 VAL A CA 1
ATOM 1696 C C . VAL A 1 212 ? -23.625 27.203 -3.723 1 89.19 212 VAL A C 1
ATOM 1698 O O . VAL A 1 212 ? -23.75 26.734 -4.859 1 89.19 212 VAL A O 1
ATOM 1701 N N . SER A 1 213 ? -23.25 28.453 -3.447 1 87.69 213 SER A N 1
ATOM 1702 C CA . SER A 1 213 ? -23.031 29.375 -4.562 1 87.69 213 SER A CA 1
ATOM 1703 C C . SER A 1 213 ? -21.875 28.922 -5.441 1 87.69 213 SER A C 1
ATOM 1705 O O . SER A 1 213 ? -21.953 29 -6.668 1 87.69 213 SER A O 1
ATOM 1707 N N . ASP A 1 214 ? -20.859 28.484 -4.844 1 89.62 214 ASP A N 1
ATOM 1708 C CA . ASP A 1 214 ? -19.719 27.969 -5.582 1 89.62 214 ASP A CA 1
ATOM 1709 C C . ASP A 1 214 ? -20.094 26.719 -6.367 1 89.62 214 ASP A C 1
ATOM 1711 O O . ASP A 1 214 ? -19.594 26.516 -7.484 1 89.62 214 ASP A O 1
ATOM 1715 N N . VAL A 1 215 ? -20.922 25.938 -5.805 1 92 215 VAL A N 1
ATOM 1716 C CA . VAL A 1 215 ? -21.344 24.688 -6.449 1 92 215 VAL A CA 1
ATOM 1717 C C . VAL A 1 215 ? -22.203 25.016 -7.68 1 92 215 VAL A C 1
ATOM 1719 O O . VAL A 1 215 ? -22.047 24.375 -8.727 1 92 215 VAL A O 1
ATOM 1722 N N . GLN A 1 216 ? -23.062 25.984 -7.516 1 91 216 GLN A N 1
ATOM 1723 C CA . GLN A 1 216 ? -23.906 26.391 -8.633 1 91 216 GLN A CA 1
ATOM 1724 C C . GLN A 1 216 ? -23.062 26.922 -9.797 1 91 216 GLN A C 1
ATOM 1726 O O . GLN A 1 216 ? -23.359 26.641 -10.961 1 91 216 GLN A O 1
ATOM 1731 N N . SER A 1 217 ? -22.031 27.578 -9.398 1 89.69 217 SER A N 1
ATOM 1732 C CA . SER A 1 217 ? -21.109 28.047 -10.422 1 89.69 217 SER A CA 1
ATOM 1733 C C . SER A 1 217 ? -20.391 26.891 -11.102 1 89.69 217 SER A C 1
ATOM 1735 O O . SER A 1 217 ? -20.141 26.938 -12.305 1 89.69 217 SER A O 1
ATOM 1737 N N . ALA A 1 218 ? -20.094 25.938 -10.336 1 89.69 218 ALA A N 1
ATOM 1738 C CA . ALA A 1 218 ? -19.422 24.766 -10.883 1 89.69 218 ALA A CA 1
ATOM 1739 C C . ALA A 1 218 ? -20.344 23.984 -11.82 1 89.69 218 ALA A C 1
ATOM 1741 O O . ALA A 1 218 ? -19.891 23.438 -12.828 1 89.69 218 ALA A O 1
ATOM 1742 N N . ILE A 1 219 ? -21.562 23.922 -11.484 1 90.81 219 ILE A N 1
ATOM 1743 C CA . ILE A 1 219 ? -22.562 23.219 -12.289 1 90.81 219 ILE A CA 1
ATOM 1744 C C . ILE A 1 219 ? -22.719 23.922 -13.641 1 90.81 219 ILE A C 1
ATOM 1746 O O . ILE A 1 219 ? -22.781 23.266 -14.68 1 90.81 219 ILE A O 1
ATOM 1750 N N . ALA A 1 220 ? -22.688 25.188 -13.547 1 86.31 220 ALA A N 1
ATOM 1751 C CA . ALA A 1 220 ? -22.828 25.969 -14.773 1 86.31 220 ALA A CA 1
ATOM 1752 C C . ALA A 1 220 ? -21.656 25.75 -15.711 1 86.31 220 ALA A C 1
ATOM 1754 O O . ALA A 1 220 ? -21.812 25.797 -16.938 1 86.31 220 ALA A O 1
ATOM 1755 N N . LYS A 1 221 ? -20.562 25.438 -15.164 1 81.19 221 LYS A N 1
ATOM 1756 C CA . LYS A 1 221 ? -19.344 25.281 -15.945 1 81.19 221 LYS A CA 1
ATOM 1757 C C . LYS A 1 221 ? -19.125 23.812 -16.328 1 81.19 221 LYS A C 1
ATOM 1759 O O . LYS A 1 221 ? -18.281 23.516 -17.188 1 81.19 221 LYS A O 1
ATOM 1764 N N . ALA A 1 222 ? -19.844 22.969 -15.625 1 79.25 222 ALA A N 1
ATOM 1765 C CA . ALA A 1 222 ? -19.609 21.547 -15.828 1 79.25 222 ALA A CA 1
ATOM 1766 C C . ALA A 1 222 ? -19.953 21.141 -17.266 1 79.25 222 ALA A C 1
ATOM 1768 O O . ALA A 1 222 ? -21.016 21.516 -17.781 1 79.25 222 ALA A O 1
ATOM 1769 N N . LYS A 1 223 ? -18.922 20.453 -17.812 1 71.31 223 LYS A N 1
ATOM 1770 C CA . LYS A 1 223 ? -19.125 19.922 -19.156 1 71.31 223 LYS A CA 1
ATOM 1771 C C . LYS A 1 223 ? -19.812 18.562 -19.109 1 71.31 223 LYS A C 1
ATOM 1773 O O . LYS A 1 223 ? -19.594 17.781 -18.188 1 71.31 223 LYS A O 1
ATOM 1778 N N . ASN A 1 224 ? -20.703 18.266 -19.938 1 72 224 ASN A N 1
ATOM 1779 C CA . ASN A 1 224 ? -21.312 16.969 -20.156 1 72 224 ASN A CA 1
ATOM 1780 C C . ASN A 1 224 ? -22.297 16.609 -19.047 1 72 224 ASN A C 1
ATOM 1782 O O . ASN A 1 224 ? -22.453 15.438 -18.688 1 72 224 ASN A O 1
ATOM 1786 N N . ASN A 1 225 ? -22.719 17.578 -18.281 1 80.88 225 ASN A N 1
ATOM 1787 C CA . ASN A 1 225 ? -23.766 17.453 -17.281 1 80.88 225 ASN A CA 1
ATOM 1788 C C . ASN A 1 225 ? -23.297 16.578 -16.109 1 80.88 225 ASN A C 1
ATOM 1790 O O . ASN A 1 225 ? -24.078 15.789 -15.57 1 80.88 225 ASN A O 1
ATOM 1794 N N . LEU A 1 226 ? -22.016 16.484 -15.883 1 85.19 226 LEU A N 1
ATOM 1795 C CA . LEU A 1 226 ? -21.5 15.664 -14.797 1 85.19 226 LEU A CA 1
ATOM 1796 C C . LEU A 1 226 ? -20.531 16.453 -13.93 1 85.19 226 LEU A C 1
ATOM 1798 O O . LEU A 1 226 ? -19.609 17.109 -14.438 1 85.19 226 LEU A O 1
ATOM 1802 N N . LEU A 1 227 ? -20.828 16.453 -12.656 1 88.38 227 LEU A N 1
ATOM 1803 C CA . LEU A 1 227 ? -19.953 17.062 -11.656 1 88.38 227 LEU A CA 1
ATOM 1804 C C . LEU A 1 227 ? -19.766 16.125 -10.461 1 88.38 227 LEU A C 1
ATOM 1806 O O . LEU A 1 227 ? -20.734 15.75 -9.805 1 88.38 227 LEU A O 1
ATOM 1810 N N . ILE A 1 228 ? -18.531 15.812 -10.156 1 86.94 228 ILE A N 1
ATOM 1811 C CA . ILE A 1 228 ? -18.281 14.867 -9.07 1 86.94 228 ILE A CA 1
ATOM 1812 C C . ILE A 1 228 ? -18 15.633 -7.781 1 86.94 228 ILE A C 1
ATOM 1814 O O . ILE A 1 228 ? -17.156 16.531 -7.762 1 86.94 228 ILE A O 1
ATOM 1818 N N . PHE A 1 229 ? -18.734 15.281 -6.75 1 89.62 229 PHE A N 1
ATOM 1819 C CA . PHE A 1 229 ? -18.422 15.766 -5.41 1 89.62 229 PHE A CA 1
ATOM 1820 C C . PHE A 1 229 ? -17.469 14.812 -4.699 1 89.62 229 PHE A C 1
ATOM 1822 O O . PHE A 1 229 ? -17.797 13.648 -4.469 1 89.62 229 PHE A O 1
ATOM 1829 N N . LEU A 1 230 ? -16.328 15.383 -4.453 1 84.81 230 LEU A N 1
ATOM 1830 C CA . LEU A 1 230 ? -15.312 14.57 -3.805 1 84.81 230 LEU A CA 1
ATOM 1831 C C . LEU A 1 230 ? -14.82 15.227 -2.523 1 84.81 230 LEU A C 1
ATOM 1833 O O . LEU A 1 230 ? -14.453 16.406 -2.529 1 84.81 230 LEU A O 1
ATOM 1837 N N . GLY A 1 231 ? -14.828 14.453 -1.401 1 83.69 231 GLY A N 1
ATOM 1838 C CA . GLY A 1 231 ? -14.352 14.945 -0.118 1 83.69 231 GLY A CA 1
ATOM 1839 C C . GLY A 1 231 ? -14.297 13.867 0.949 1 83.69 231 GLY A C 1
ATOM 1840 O O . GLY A 1 231 ? -14.805 12.766 0.75 1 83.69 231 GLY A O 1
ATOM 1841 N N . THR A 1 232 ? -13.641 14.18 2.021 1 84.25 232 THR A N 1
ATOM 1842 C CA . THR A 1 232 ? -13.57 13.25 3.141 1 84.25 232 THR A CA 1
ATOM 1843 C C . THR A 1 232 ? -14.938 13.086 3.801 1 84.25 232 THR A C 1
ATOM 1845 O O . THR A 1 232 ? -15.797 13.953 3.676 1 84.25 232 THR A O 1
ATOM 1848 N N . SER A 1 233 ? -15.055 11.977 4.457 1 83.38 233 SER A N 1
ATOM 1849 C CA . SER A 1 233 ? -16.281 11.766 5.211 1 83.38 233 SER A CA 1
ATOM 1850 C C . SER A 1 233 ? -16.453 12.828 6.293 1 83.38 233 SER A C 1
ATOM 1852 O O . SER A 1 233 ? -15.531 13.102 7.055 1 83.38 233 SER A O 1
ATOM 1854 N N . GLY A 1 234 ? -17.562 13.555 6.219 1 88.56 234 GLY A N 1
ATOM 1855 C CA . GLY A 1 234 ? -17.875 14.531 7.25 1 88.56 234 GLY A CA 1
ATOM 1856 C C . GLY A 1 234 ? -17.531 15.953 6.852 1 88.56 234 GLY A C 1
ATOM 1857 O O . GLY A 1 234 ? -17.734 16.891 7.633 1 88.56 234 GLY A O 1
ATOM 1858 N N . CYS A 1 235 ? -17.094 16.172 5.629 1 90.06 235 CYS A N 1
ATOM 1859 C CA . CYS A 1 235 ? -16.672 17.5 5.215 1 90.06 235 CYS A CA 1
ATOM 1860 C C . CYS A 1 235 ? -17.859 18.359 4.848 1 90.06 235 CYS A C 1
ATOM 1862 O O . CYS A 1 235 ? -17.734 19.578 4.688 1 90.06 235 CYS A O 1
ATOM 1864 N N . GLY A 1 236 ? -19.078 17.766 4.699 1 90.75 236 GLY A N 1
ATOM 1865 C CA . GLY A 1 236 ? -20.281 18.547 4.43 1 90.75 236 GLY A CA 1
ATOM 1866 C C . GLY A 1 236 ? -20.875 18.281 3.066 1 90.75 236 GLY A C 1
ATOM 1867 O O . GLY A 1 236 ? -21.688 19.062 2.572 1 90.75 236 GLY A O 1
ATOM 1868 N N . LYS A 1 237 ? -20.484 17.188 2.422 1 90.38 237 LYS A N 1
ATOM 1869 C CA . LYS A 1 237 ? -20.984 16.859 1.09 1 90.38 237 LYS A CA 1
ATOM 1870 C C . LYS A 1 237 ? -22.5 16.688 1.099 1 90.38 237 LYS A C 1
ATOM 1872 O O . LYS A 1 237 ? -23.203 17.312 0.292 1 90.38 237 LYS A O 1
ATOM 1877 N N . THR A 1 238 ? -23.016 15.867 1.993 1 92.31 238 THR A N 1
ATOM 1878 C CA . THR A 1 238 ? -24.453 15.594 2.066 1 92.31 238 THR A CA 1
ATOM 1879 C C . THR A 1 238 ? -25.234 16.875 2.357 1 92.31 238 THR A C 1
ATOM 1881 O O . THR A 1 238 ? -26.281 17.125 1.747 1 92.31 238 THR A O 1
ATOM 1884 N N . ARG A 1 239 ? -24.766 17.672 3.293 1 93.81 239 ARG A N 1
ATOM 1885 C CA . ARG A 1 239 ? -25.438 18.938 3.6 1 93.81 239 ARG A CA 1
ATOM 1886 C C . ARG A 1 239 ? -25.469 19.844 2.377 1 93.81 239 ARG A C 1
ATOM 1888 O O . ARG A 1 239 ? -26.469 20.516 2.121 1 93.81 239 ARG A O 1
ATOM 1895 N N . THR A 1 240 ? -24.391 19.859 1.688 1 94.31 240 THR A N 1
ATOM 1896 C CA . THR A 1 240 ? -24.328 20.672 0.472 1 94.31 240 THR A CA 1
ATOM 1897 C C . THR A 1 240 ? -25.344 20.172 -0.55 1 94.31 240 THR A C 1
ATOM 1899 O O . THR A 1 240 ? -26 20.984 -1.21 1 94.31 240 THR A O 1
ATOM 1902 N N . CYS A 1 241 ? -25.453 18.891 -0.666 1 95.19 241 CYS A N 1
ATOM 1903 C CA . CYS A 1 241 ? -26.453 18.328 -1.566 1 95.19 241 CYS A CA 1
ATOM 1904 C C . CYS A 1 241 ? -27.844 18.766 -1.178 1 95.19 241 CYS A C 1
ATOM 1906 O O . CYS A 1 241 ? -28.656 19.141 -2.039 1 95.19 241 CYS A O 1
ATOM 1908 N N . TYR A 1 242 ? -28.156 18.75 0.115 1 94.62 242 TYR A N 1
ATOM 1909 C CA . TYR A 1 242 ? -29.484 19.141 0.603 1 94.62 242 TYR A CA 1
ATOM 1910 C C . TYR A 1 242 ? -29.766 20.609 0.284 1 94.62 242 TYR A C 1
ATOM 1912 O O . TYR A 1 242 ? -30.828 20.938 -0.245 1 94.62 242 TYR A O 1
ATOM 1920 N N . GLU A 1 243 ? -28.812 21.406 0.54 1 94.81 243 GLU A N 1
ATOM 1921 C CA . GLU A 1 243 ? -29.016 22.828 0.301 1 94.81 243 GLU A CA 1
ATOM 1922 C C . GLU A 1 243 ? -29.125 23.125 -1.191 1 94.81 243 GLU A C 1
ATOM 1924 O O . GLU A 1 243 ? -29.875 24.016 -1.599 1 94.81 243 GLU A O 1
ATOM 1929 N N . LEU A 1 244 ? -28.344 22.406 -1.932 1 94.5 244 LEU A N 1
ATOM 1930 C CA . LEU A 1 244 ? -28.422 22.562 -3.379 1 94.5 244 LEU A CA 1
ATOM 1931 C C . LEU A 1 244 ? -29.828 22.234 -3.881 1 94.5 244 LEU A C 1
ATOM 1933 O O . LEU A 1 244 ? -30.359 22.938 -4.754 1 94.5 244 LEU A O 1
ATOM 1937 N N . LEU A 1 245 ? -30.438 21.25 -3.281 1 94.38 245 LEU A N 1
ATOM 1938 C CA . LEU A 1 245 ? -31.766 20.828 -3.703 1 94.38 245 LEU A CA 1
ATOM 1939 C C . LEU A 1 245 ? -32.844 21.719 -3.104 1 94.38 245 LEU A C 1
ATOM 1941 O O . LEU A 1 245 ? -34 21.641 -3.508 1 94.38 245 LEU A O 1
ATOM 1945 N N . CYS A 1 246 ? -32.5 22.484 -2.152 1 93.5 246 CYS A N 1
ATOM 1946 C CA . CYS A 1 246 ? -33.438 23.5 -1.651 1 93.5 246 CYS A CA 1
ATOM 1947 C C . CYS A 1 246 ? -33.438 24.719 -2.572 1 93.5 246 CYS A C 1
ATOM 1949 O O . CYS A 1 246 ? -34.375 25.531 -2.521 1 93.5 246 CYS A O 1
ATOM 1951 N N . GLU A 1 247 ? -32.406 24.75 -3.424 1 91.25 247 GLU A N 1
ATOM 1952 C CA . GLU A 1 247 ? -32.312 25.891 -4.336 1 91.25 247 GLU A CA 1
ATOM 1953 C C . GLU A 1 247 ? -32.688 25.484 -5.762 1 91.25 247 GLU A C 1
ATOM 1955 O O . GLU A 1 247 ? -33.031 26.328 -6.582 1 91.25 247 GLU A O 1
ATOM 1960 N N . ASN A 1 248 ? -32.562 24.234 -6.016 1 91.94 248 ASN A N 1
ATOM 1961 C CA . ASN A 1 248 ? -32.875 23.703 -7.344 1 91.94 248 ASN A CA 1
ATOM 1962 C C . ASN A 1 248 ? -33.844 22.516 -7.273 1 91.94 248 ASN A C 1
ATOM 1964 O O . ASN A 1 248 ? -33.75 21.703 -6.344 1 91.94 248 ASN A O 1
ATOM 1968 N N . TRP A 1 249 ? -34.719 22.453 -8.25 1 93.75 249 TRP A N 1
ATOM 1969 C CA . TRP A 1 249 ? -35.438 21.203 -8.383 1 93.75 249 TRP A CA 1
ATOM 1970 C C . TRP A 1 249 ? -34.531 20.047 -8.773 1 93.75 249 TRP A C 1
ATOM 1972 O O . TRP A 1 249 ? -33.562 20.25 -9.516 1 93.75 249 TRP A O 1
ATOM 1982 N N . GLY A 1 250 ? -34.75 18.953 -8.258 1 95.38 250 GLY A N 1
ATOM 1983 C CA . GLY A 1 250 ? -33.875 17.828 -8.602 1 95.38 250 GLY A CA 1
ATOM 1984 C C . GLY A 1 250 ? -34.25 16.547 -7.891 1 95.38 250 GLY A C 1
ATOM 1985 O O . GLY A 1 250 ? -35.281 16.469 -7.227 1 95.38 250 GLY A O 1
ATOM 1986 N N . LEU A 1 251 ? -33.469 15.516 -8.148 1 96.75 251 LEU A N 1
ATOM 1987 C CA . LEU A 1 251 ? -33.688 14.188 -7.582 1 96.75 251 LEU A CA 1
ATOM 1988 C C . LEU A 1 251 ? -32.562 13.812 -6.648 1 96.75 251 LEU A C 1
ATOM 1990 O O . LEU A 1 251 ? -31.391 14.164 -6.895 1 96.75 251 LEU A O 1
ATOM 1994 N N . TYR A 1 252 ? -32.906 13.133 -5.562 1 96.69 252 TYR A N 1
ATOM 1995 C CA . TYR A 1 252 ? -31.922 12.672 -4.59 1 96.69 252 TYR A CA 1
ATOM 1996 C C . TYR A 1 252 ? -31.953 11.156 -4.453 1 96.69 252 TYR A C 1
ATOM 1998 O O . TYR A 1 252 ? -32.969 10.578 -4.078 1 96.69 252 TYR A O 1
ATOM 2006 N N . PHE A 1 253 ? -30.812 10.547 -4.824 1 95.81 253 PHE A N 1
ATOM 2007 C CA . PHE A 1 253 ? -30.609 9.109 -4.641 1 95.81 253 PHE A CA 1
ATOM 2008 C C . PHE A 1 253 ? -29.484 8.852 -3.648 1 95.81 253 PHE A C 1
ATOM 2010 O O . PHE A 1 253 ? -28.562 9.672 -3.508 1 95.81 253 PHE A O 1
ATOM 2017 N N . VAL A 1 254 ? -29.562 7.75 -2.924 1 93.75 254 VAL A N 1
ATOM 2018 C CA . VAL A 1 254 ? -28.5 7.371 -2 1 93.75 254 VAL A CA 1
ATOM 2019 C C . VAL A 1 254 ? -28.188 5.887 -2.152 1 93.75 254 VAL A C 1
ATOM 2021 O O . VAL A 1 254 ? -29.109 5.059 -2.223 1 93.75 254 VAL A O 1
ATOM 2024 N N . ALA A 1 255 ? -26.922 5.527 -2.266 1 89.56 255 ALA A N 1
ATOM 2025 C CA . ALA A 1 255 ? -26.5 4.145 -2.467 1 89.56 255 ALA A CA 1
ATOM 2026 C C . ALA A 1 255 ? -26.609 3.344 -1.172 1 89.56 255 ALA A C 1
ATOM 2028 O O . ALA A 1 255 ? -26.797 2.125 -1.201 1 89.56 255 ALA A O 1
ATOM 2029 N N . SER A 1 256 ? -26.359 3.959 -0.072 1 81.62 256 SER A N 1
ATOM 2030 C CA . SER A 1 256 ? -26.516 3.334 1.236 1 81.62 256 SER A CA 1
ATOM 2031 C C . SER A 1 256 ? -27.234 4.262 2.209 1 81.62 256 SER A C 1
ATOM 2033 O O . SER A 1 256 ? -26.859 5.422 2.365 1 81.62 256 SER A O 1
ATOM 2035 N N . ARG A 1 257 ? -28.188 3.613 2.869 1 67.75 257 ARG A N 1
ATOM 2036 C CA . ARG A 1 257 ? -29.031 4.422 3.742 1 67.75 257 ARG A CA 1
ATOM 2037 C C . ARG A 1 257 ? -28.422 4.551 5.133 1 67.75 257 ARG A C 1
ATOM 2039 O O . ARG A 1 257 ? -28.953 5.262 5.988 1 67.75 257 ARG A O 1
ATOM 2046 N N . LYS A 1 258 ? -27.375 3.846 5.203 1 61.94 258 LYS A N 1
ATOM 2047 C CA . LYS A 1 258 ? -26.828 3.873 6.559 1 61.94 258 LYS A CA 1
ATOM 2048 C C . LYS A 1 258 ? -26.484 5.297 6.988 1 61.94 258 LYS A C 1
ATOM 2050 O O . LYS A 1 258 ? -25.688 5.969 6.336 1 61.94 258 LYS A O 1
ATOM 2055 N N . GLY A 1 259 ? -27.234 6.02 7.855 1 57.88 259 GLY A N 1
ATOM 2056 C CA . GLY A 1 259 ? -26.938 7.273 8.531 1 57.88 259 GLY A CA 1
ATOM 2057 C C . GLY A 1 259 ? -27.781 8.43 8.031 1 57.88 259 GLY A C 1
ATOM 2058 O O . GLY A 1 259 ? -28.359 9.172 8.828 1 57.88 259 GLY A O 1
ATOM 2059 N N . ASN A 1 260 ? -27.828 8.625 6.57 1 62.94 260 ASN A N 1
ATOM 2060 C CA . ASN A 1 260 ? -28.359 9.883 6.047 1 62.94 260 ASN A CA 1
ATOM 2061 C C . ASN A 1 260 ? -29.812 9.734 5.605 1 62.94 260 ASN A C 1
ATOM 2063 O O . ASN A 1 260 ? -30.469 10.727 5.285 1 62.94 260 ASN A O 1
ATOM 2067 N N . GLY A 1 261 ? -30.328 8.594 5.754 1 73.19 261 GLY A N 1
ATOM 2068 C CA . GLY A 1 261 ? -31.688 8.398 5.309 1 73.19 261 GLY A CA 1
ATOM 2069 C C . GLY A 1 261 ? -31.828 8.391 3.801 1 73.19 261 GLY A C 1
ATOM 2070 O O . GLY A 1 261 ? -30.844 8.234 3.078 1 73.19 261 GLY A O 1
ATOM 2071 N N . GLY A 1 262 ? -33 8.484 3.273 1 86.44 262 GLY A N 1
ATOM 2072 C CA . GLY A 1 262 ? -33.312 8.414 1.854 1 86.44 262 GLY A CA 1
ATOM 2073 C C . GLY A 1 262 ? -34.031 7.145 1.461 1 86.44 262 GLY A C 1
ATOM 2074 O O . GLY A 1 262 ? -34.375 6.328 2.32 1 86.44 262 GLY A O 1
ATOM 2075 N N . SER A 1 263 ? -34.219 7.121 0.218 1 91.56 263 SER A N 1
ATOM 2076 C CA . SER A 1 263 ? -34.969 5.977 -0.312 1 91.56 263 SER A CA 1
ATOM 2077 C C . SER A 1 263 ? -34.031 4.766 -0.483 1 91.56 263 SER A C 1
ATOM 2079 O O . SER A 1 263 ? -32.844 4.918 -0.763 1 91.56 263 SER A O 1
ATOM 2081 N N . ALA A 1 264 ? -34.625 3.611 -0.317 1 90.25 264 ALA A N 1
ATOM 2082 C CA . ALA A 1 264 ? -33.875 2.369 -0.447 1 90.25 264 ALA A CA 1
ATOM 2083 C C . ALA A 1 264 ? -33.875 1.866 -1.888 1 90.25 264 ALA A C 1
ATOM 2085 O O . ALA A 1 264 ? -33.594 0.691 -2.145 1 90.25 264 ALA A O 1
ATOM 2086 N N . ASP A 1 265 ? -34.156 2.709 -2.812 1 92.38 265 ASP A N 1
ATOM 2087 C CA . ASP A 1 265 ? -34.344 2.287 -4.199 1 92.38 265 ASP A CA 1
ATOM 2088 C C . ASP A 1 265 ? -33.062 1.624 -4.73 1 92.38 265 ASP A C 1
ATOM 2090 O O . ASP A 1 265 ? -33.125 0.561 -5.352 1 92.38 265 ASP A O 1
ATOM 2094 N N . ILE A 1 266 ? -31.906 2.213 -4.477 1 93 266 ILE A N 1
ATOM 2095 C CA . ILE A 1 266 ? -30.656 1.675 -5.012 1 93 266 ILE A CA 1
ATOM 2096 C C . ILE A 1 266 ? -30.391 0.3 -4.406 1 93 266 ILE A C 1
ATOM 2098 O O . ILE A 1 266 ? -29.938 -0.615 -5.102 1 93 266 ILE A O 1
ATOM 2102 N N . GLU A 1 267 ? -30.578 0.177 -3.139 1 90.12 267 GLU A N 1
ATOM 2103 C CA . GLU A 1 267 ? -30.422 -1.12 -2.486 1 90.12 267 GLU A CA 1
ATOM 2104 C C . GLU A 1 267 ? -31.375 -2.158 -3.094 1 90.12 267 GLU A C 1
ATOM 2106 O O . GLU A 1 267 ? -30.984 -3.316 -3.271 1 90.12 267 GLU A O 1
ATOM 2111 N N . LYS A 1 268 ? -32.5 -1.729 -3.336 1 91.75 268 LYS A N 1
ATOM 2112 C CA . LYS A 1 268 ? -33.5 -2.629 -3.922 1 91.75 268 LYS A CA 1
ATOM 2113 C C . LYS A 1 268 ? -33.125 -3.004 -5.352 1 91.75 268 LYS A C 1
ATOM 2115 O O . LYS A 1 268 ? -33.406 -4.121 -5.797 1 91.75 268 LYS A O 1
ATOM 2120 N N . ILE A 1 269 ? -32.594 -2.078 -6.051 1 94.62 269 ILE A N 1
ATOM 2121 C CA . ILE A 1 269 ? -32.094 -2.35 -7.398 1 94.62 269 ILE A CA 1
ATOM 2122 C C . ILE A 1 269 ? -31.031 -3.434 -7.355 1 94.62 269 ILE A C 1
ATOM 2124 O O . ILE A 1 269 ? -31.031 -4.348 -8.18 1 94.62 269 ILE A O 1
ATOM 2128 N N . GLN A 1 270 ? -30.172 -3.271 -6.422 1 92.19 270 GLN A N 1
ATOM 2129 C CA . GLN A 1 270 ? -29.141 -4.289 -6.242 1 92.19 270 GLN A CA 1
ATOM 2130 C C . GLN A 1 270 ? -29.766 -5.672 -6.047 1 92.19 270 GLN A C 1
ATOM 2132 O O . GLN A 1 270 ? -29.391 -6.629 -6.723 1 92.19 270 GLN A O 1
ATOM 2137 N N . THR A 1 271 ? -30.672 -5.703 -5.133 1 86.62 271 THR A N 1
ATOM 2138 C CA . THR A 1 271 ? -31.312 -6.977 -4.809 1 86.62 271 THR A CA 1
ATOM 2139 C C . THR A 1 271 ? -32.062 -7.527 -6.016 1 86.62 271 THR A C 1
ATOM 2141 O O . THR A 1 271 ? -32.031 -8.734 -6.273 1 86.62 271 THR A O 1
ATOM 2144 N N . TYR A 1 272 ? -32.719 -6.625 -6.676 1 88.94 272 TYR A N 1
ATOM 2145 C CA . TYR A 1 272 ? -33.438 -6.984 -7.887 1 88.94 272 TYR A CA 1
ATOM 2146 C C . TYR A 1 272 ? -32.5 -7.582 -8.93 1 88.94 272 TYR A C 1
ATOM 2148 O O . TYR A 1 272 ? -32.812 -8.625 -9.516 1 88.94 272 TYR A O 1
ATOM 2156 N N . LEU A 1 273 ? -31.344 -6.992 -9.133 1 89.94 273 LEU A N 1
ATOM 2157 C CA . LEU A 1 273 ? -30.406 -7.43 -10.156 1 89.94 273 LEU A CA 1
ATOM 2158 C C . LEU A 1 273 ? -29.734 -8.742 -9.758 1 89.94 273 LEU A C 1
ATOM 2160 O O . LEU A 1 273 ? -29.406 -9.57 -10.617 1 89.94 273 LEU A O 1
ATOM 2164 N N . GLU A 1 274 ? -29.422 -8.797 -8.5 1 81.44 274 GLU A N 1
ATOM 2165 C CA . GLU A 1 274 ? -28.812 -10.031 -8.008 1 81.44 274 GLU A CA 1
ATOM 2166 C C . GLU A 1 274 ? -29.672 -11.242 -8.352 1 81.44 274 GLU A C 1
ATOM 2168 O O . GLU A 1 274 ? -29.156 -12.328 -8.633 1 81.44 274 GLU A O 1
ATOM 2173 N N . THR A 1 275 ? -30.922 -10.961 -8.383 1 68.75 275 THR A N 1
ATOM 2174 C CA . THR A 1 275 ? -31.859 -12.055 -8.633 1 68.75 275 THR A CA 1
ATOM 2175 C C . THR A 1 275 ? -32.031 -12.289 -10.133 1 68.75 275 THR A C 1
ATOM 2177 O O . THR A 1 275 ? -32.406 -13.383 -10.555 1 68.75 275 THR A O 1
ATOM 2180 N N . LYS A 1 276 ? -31.734 -11.281 -10.906 1 75.38 276 LYS A N 1
ATOM 2181 C CA . LYS A 1 276 ? -32.062 -11.32 -12.336 1 75.38 276 LYS A CA 1
ATOM 2182 C C . LYS A 1 276 ? -30.781 -11.406 -13.172 1 75.38 276 LYS A C 1
ATOM 2184 O O . LYS A 1 276 ? -30.844 -11.539 -14.398 1 75.38 276 LYS A O 1
ATOM 2189 N N . MET A 1 277 ? -29.641 -11.406 -12.586 1 77.56 277 MET A N 1
ATOM 2190 C CA . MET A 1 277 ? -28.375 -11.328 -13.312 1 77.56 277 MET A CA 1
ATOM 2191 C C . MET A 1 277 ? -28.125 -12.609 -14.102 1 77.56 277 MET A C 1
ATOM 2193 O O . MET A 1 277 ? -28.516 -13.695 -13.664 1 77.56 277 MET A O 1
ATOM 2197 N N . THR A 1 278 ? -27.609 -12.375 -15.414 1 62.78 278 THR A N 1
ATOM 2198 C CA . THR A 1 278 ? -27.25 -13.469 -16.312 1 62.78 278 THR A CA 1
ATOM 2199 C C . THR A 1 278 ? -25.766 -13.438 -16.641 1 62.78 278 THR A C 1
ATOM 2201 O O . THR A 1 278 ? -25.047 -12.539 -16.203 1 62.78 278 THR A O 1
ATOM 2204 N N . GLU A 1 279 ? -25.234 -14.492 -17.266 1 65.94 279 GLU A N 1
ATOM 2205 C CA . GLU A 1 279 ? -23.844 -14.523 -17.703 1 65.94 279 GLU A CA 1
ATOM 2206 C C . GLU A 1 279 ? -23.609 -13.555 -18.859 1 65.94 279 GLU A C 1
ATOM 2208 O O . GLU A 1 279 ? -22.469 -13.203 -19.156 1 65.94 279 GLU A O 1
ATOM 2213 N N . ASP A 1 280 ? -24.797 -13.141 -19.391 1 74.88 280 ASP A N 1
ATOM 2214 C CA . ASP A 1 280 ? -24.703 -12.156 -20.469 1 74.88 280 ASP A CA 1
ATOM 2215 C C . ASP A 1 280 ? -24.578 -10.742 -19.922 1 74.88 280 ASP A C 1
ATOM 2217 O O . ASP A 1 280 ? -25.562 -10.18 -19.422 1 74.88 280 ASP A O 1
ATOM 2221 N N . PHE A 1 281 ? -23.578 -10.125 -20.125 1 80.75 281 PHE A N 1
ATOM 2222 C CA . PHE A 1 281 ? -23.281 -8.805 -19.594 1 80.75 281 PHE A CA 1
ATOM 2223 C C . PHE A 1 281 ? -24.219 -7.758 -20.188 1 80.75 281 PHE A C 1
ATOM 2225 O O . PHE A 1 281 ? -24.625 -6.824 -19.484 1 80.75 281 PHE A O 1
ATOM 2232 N N . GLU A 1 282 ? -24.594 -7.926 -21.422 1 81.94 282 GLU A N 1
ATOM 2233 C CA . GLU A 1 282 ? -25.406 -6.91 -22.078 1 81.94 282 GLU A CA 1
ATOM 2234 C C . GLU A 1 282 ? -26.859 -6.961 -21.578 1 81.94 282 GLU A C 1
ATOM 2236 O O . GLU A 1 282 ? -27.5 -5.922 -21.422 1 81.94 282 GLU A O 1
ATOM 2241 N N . GLN A 1 283 ? -27.297 -8.078 -21.391 1 81.31 283 GLN A N 1
ATOM 2242 C CA . GLN A 1 283 ? -28.656 -8.211 -20.859 1 81.31 283 GLN A CA 1
ATOM 2243 C C . GLN A 1 283 ? -28.75 -7.68 -19.422 1 81.31 283 GLN A C 1
ATOM 2245 O O . GLN A 1 283 ? -29.719 -7.012 -19.062 1 81.31 283 GLN A O 1
ATOM 2250 N N . THR A 1 284 ? -27.812 -7.961 -18.672 1 87.19 284 THR A N 1
ATOM 2251 C CA . THR A 1 284 ? -27.75 -7.465 -17.297 1 87.19 284 THR A CA 1
ATOM 2252 C C . THR A 1 284 ? -27.656 -5.941 -17.281 1 87.19 284 THR A C 1
ATOM 2254 O O . THR A 1 284 ? -28.297 -5.289 -16.453 1 87.19 284 THR A O 1
ATOM 2257 N N . ARG A 1 285 ? -26.953 -5.426 -18.203 1 89.12 285 ARG A N 1
ATOM 2258 C CA . ARG A 1 285 ? -26.812 -3.977 -18.312 1 89.12 285 ARG A CA 1
ATOM 2259 C C . ARG A 1 285 ? -28.141 -3.332 -18.688 1 89.12 285 ARG A C 1
ATOM 2261 O O . ARG A 1 285 ? -28.531 -2.318 -18.094 1 89.12 285 ARG A O 1
ATOM 2268 N N . LYS A 1 286 ? -28.828 -3.912 -19.609 1 86.62 286 LYS A N 1
ATOM 2269 C CA . LYS A 1 286 ? -30.109 -3.377 -20.047 1 86.62 286 LYS A CA 1
ATOM 2270 C C . LYS A 1 286 ? -31.125 -3.404 -18.906 1 86.62 286 LYS A C 1
ATOM 2272 O O . LYS A 1 286 ? -31.906 -2.461 -18.734 1 86.62 286 LYS A O 1
ATOM 2277 N N . ARG A 1 287 ? -31.078 -4.406 -18.172 1 90.5 287 ARG A N 1
ATOM 2278 C CA . ARG A 1 287 ? -31.969 -4.516 -17.016 1 90.5 287 ARG A CA 1
ATOM 2279 C C . ARG A 1 287 ? -31.641 -3.457 -15.969 1 90.5 287 ARG A C 1
ATOM 2281 O O . ARG A 1 287 ? -32.531 -2.859 -15.375 1 90.5 287 ARG A O 1
ATOM 2288 N N . ALA A 1 288 ? -30.406 -3.324 -15.75 1 93.5 288 ALA A N 1
ATOM 2289 C CA . ALA A 1 288 ? -29.969 -2.318 -14.781 1 93.5 288 ALA A CA 1
ATOM 2290 C C . ALA A 1 288 ? -30.406 -0.92 -15.219 1 93.5 288 ALA A C 1
ATOM 2292 O O . ALA A 1 288 ? -30.938 -0.153 -14.414 1 93.5 288 ALA A O 1
ATOM 2293 N N . LEU A 1 289 ? -30.266 -0.598 -16.5 1 92.75 289 LEU A N 1
ATOM 2294 C CA . LEU A 1 289 ? -30.672 0.704 -17.031 1 92.75 289 LEU A CA 1
ATOM 2295 C C . LEU A 1 289 ? -32.188 0.902 -16.891 1 92.75 289 LEU A C 1
ATOM 2297 O O . LEU A 1 289 ? -32.625 1.979 -16.5 1 92.75 289 LEU A O 1
ATOM 2301 N N . GLY A 1 290 ? -32.844 -0.098 -17.172 1 93.44 290 GLY A N 1
ATOM 2302 C CA . GLY A 1 290 ? -34.281 -0.029 -17.125 1 93.44 290 GLY A CA 1
ATOM 2303 C C . GLY A 1 290 ? -34.844 0.264 -15.742 1 93.44 290 GLY A C 1
ATOM 2304 O O . GLY A 1 290 ? -35.688 1.152 -15.578 1 93.44 290 GLY A O 1
ATOM 2305 N N . ILE A 1 291 ? -34.375 -0.442 -14.797 1 96.06 291 ILE A N 1
ATOM 2306 C CA . ILE A 1 291 ? -34.938 -0.292 -13.461 1 96.06 291 ILE A CA 1
ATOM 2307 C C . ILE A 1 291 ? -34.5 1.048 -12.867 1 96.06 291 ILE A C 1
ATOM 2309 O O . ILE A 1 291 ? -35.25 1.657 -12.094 1 96.06 291 ILE A O 1
ATOM 2313 N N . VAL A 1 292 ? -33.344 1.517 -13.203 1 97.06 292 VAL A N 1
ATOM 2314 C CA . VAL A 1 292 ? -32.906 2.826 -12.727 1 97.06 292 VAL A CA 1
ATOM 2315 C C . VAL A 1 292 ? -33.781 3.916 -13.336 1 97.06 292 VAL A C 1
ATOM 2317 O O . VAL A 1 292 ? -34.125 4.891 -12.664 1 97.06 292 VAL A O 1
ATOM 2320 N N . ARG A 1 293 ? -34.125 3.779 -14.555 1 96.81 293 ARG A N 1
ATOM 2321 C CA . ARG A 1 293 ? -35.031 4.742 -15.195 1 96.81 293 ARG A CA 1
ATOM 2322 C C . ARG A 1 293 ? -36.406 4.738 -14.531 1 96.81 293 ARG A C 1
ATOM 2324 O O . ARG A 1 293 ? -37.031 5.785 -14.43 1 96.81 293 ARG A O 1
ATOM 2331 N N . CYS A 1 294 ? -36.781 3.561 -14.055 1 97.25 294 CYS A N 1
ATOM 2332 C CA . CYS A 1 294 ? -38.031 3.492 -13.297 1 97.25 294 CYS A CA 1
ATOM 2333 C C . CYS A 1 294 ? -37.906 4.281 -12 1 97.25 294 CYS A C 1
ATOM 2335 O O . CYS A 1 294 ? -38.875 4.918 -11.57 1 97.25 294 CYS A O 1
ATOM 2337 N N . ALA A 1 295 ? -36.781 4.168 -11.414 1 97.94 295 ALA A N 1
ATOM 2338 C CA . ALA A 1 295 ? -36.562 4.945 -10.203 1 97.94 295 ALA A CA 1
ATOM 2339 C C . ALA A 1 295 ? -36.625 6.441 -10.492 1 97.94 295 ALA A C 1
ATOM 2341 O O . ALA A 1 295 ? -37.188 7.211 -9.695 1 97.94 295 ALA A O 1
ATOM 2342 N N . ILE A 1 296 ? -36.062 6.863 -11.586 1 97.62 296 ILE A N 1
ATOM 2343 C CA . ILE A 1 296 ? -36.094 8.258 -12 1 97.62 296 ILE A CA 1
ATOM 2344 C C . ILE A 1 296 ? -37.562 8.688 -12.25 1 97.62 296 ILE A C 1
ATOM 2346 O O . ILE A 1 296 ? -38 9.727 -11.758 1 97.62 296 ILE A O 1
ATOM 2350 N N . LEU A 1 297 ? -38.25 7.883 -12.969 1 97.25 297 LEU A N 1
ATOM 2351 C CA . LEU A 1 297 ? -39.625 8.195 -13.328 1 97.25 297 LEU A CA 1
ATOM 2352 C C . LEU A 1 297 ? -40.5 8.281 -12.078 1 97.25 297 LEU A C 1
ATOM 2354 O O . LEU A 1 297 ? -41.438 9.102 -12.008 1 97.25 297 LEU A O 1
ATOM 2358 N N . SER A 1 298 ? -40.281 7.391 -11.156 1 97.75 298 SER A N 1
ATOM 2359 C CA . SER A 1 298 ? -41.062 7.414 -9.914 1 97.75 298 SER A CA 1
ATOM 2360 C C . SER A 1 298 ? -40.969 8.781 -9.25 1 97.75 298 SER A C 1
ATOM 2362 O O . SER A 1 298 ? -42 9.328 -8.828 1 97.75 298 SER A O 1
ATOM 2364 N N . ARG A 1 299 ? -39.875 9.352 -9.156 1 97.12 299 ARG A N 1
ATOM 2365 C CA . ARG A 1 299 ? -39.688 10.656 -8.523 1 97.12 299 ARG A CA 1
ATOM 2366 C C . ARG A 1 299 ? -40.281 11.773 -9.391 1 97.12 299 ARG A C 1
ATOM 2368 O O . ARG A 1 299 ? -40.875 12.719 -8.867 1 97.12 299 ARG A O 1
ATOM 2375 N N . LEU A 1 300 ? -40.125 11.664 -10.68 1 96.31 300 LEU A N 1
ATOM 2376 C CA . LEU A 1 300 ? -40.625 12.703 -11.57 1 96.31 300 LEU A CA 1
ATOM 2377 C C . LEU A 1 300 ? -42.156 12.75 -11.523 1 96.31 300 LEU A C 1
ATOM 2379 O O . LEU A 1 300 ? -42.75 13.836 -11.531 1 96.31 300 LEU A O 1
ATOM 2383 N N . LEU A 1 301 ? -42.75 11.633 -11.492 1 96.56 301 LEU A N 1
ATOM 2384 C CA . LEU A 1 301 ? -44.219 11.562 -11.414 1 96.56 301 LEU A CA 1
ATOM 2385 C C . LEU A 1 301 ? -44.719 12.211 -10.133 1 96.56 301 LEU A C 1
ATOM 2387 O O . LEU A 1 301 ? -45.656 13 -10.164 1 96.56 301 LEU A O 1
ATOM 2391 N N . ILE A 1 302 ? -44.125 11.844 -9.078 1 96.75 302 ILE A N 1
ATOM 2392 C CA . ILE A 1 302 ? -44.531 12.375 -7.785 1 96.75 302 ILE A CA 1
ATOM 2393 C C . ILE A 1 302 ? -44.281 13.875 -7.734 1 96.75 302 ILE A C 1
ATOM 2395 O O . ILE A 1 302 ? -45.125 14.648 -7.273 1 96.75 302 ILE A O 1
ATOM 2399 N N . LEU A 1 303 ? -43.125 14.32 -8.156 1 96.31 303 LEU A N 1
ATOM 2400 C CA . LEU A 1 303 ? -42.781 15.742 -8.172 1 96.31 303 LEU A CA 1
ATOM 2401 C C . LEU A 1 303 ? -43.812 16.516 -9.008 1 96.31 303 LEU A C 1
ATOM 2403 O O . LEU A 1 303 ? -44.281 17.578 -8.586 1 96.31 303 LEU A O 1
ATOM 2407 N N . ASN A 1 304 ? -44.094 16.031 -10.195 1 94.75 304 ASN A N 1
ATOM 2408 C CA . ASN A 1 304 ? -45.062 16.672 -11.07 1 94.75 304 ASN A CA 1
ATOM 2409 C C . ASN A 1 304 ? -46.438 16.797 -10.398 1 94.75 304 ASN A C 1
ATOM 2411 O O . ASN A 1 304 ? -47.094 17.828 -10.523 1 94.75 304 ASN A O 1
ATOM 2415 N N . TYR A 1 305 ? -46.781 15.789 -9.758 1 95.12 305 TYR A N 1
ATOM 2416 C CA . TYR A 1 305 ? -48.062 15.797 -9.039 1 95.12 305 TYR A CA 1
ATOM 2417 C C . TYR A 1 305 ? -48.062 16.859 -7.945 1 95.12 305 TYR A C 1
ATOM 2419 O O . TYR A 1 305 ? -49.031 17.594 -7.781 1 95.12 305 TYR A O 1
ATOM 2427 N N . CYS A 1 306 ? -47.062 16.875 -7.133 1 94.5 306 CYS A N 1
ATOM 2428 C CA . CYS A 1 306 ? -46.938 17.844 -6.055 1 94.5 306 CYS A CA 1
ATOM 2429 C C . CYS A 1 306 ? -47 19.281 -6.594 1 94.5 306 CYS A C 1
ATOM 2431 O O . CYS A 1 306 ? -47.656 20.141 -6.016 1 94.5 306 CYS A O 1
ATOM 2433 N N . LEU A 1 307 ? -46.281 19.5 -7.691 1 93.19 307 LEU A N 1
ATOM 2434 C CA . LEU A 1 307 ? -46.219 20.828 -8.289 1 93.19 307 LEU A CA 1
ATOM 2435 C C . LEU A 1 307 ? -47.594 21.25 -8.797 1 93.19 307 LEU A C 1
ATOM 2437 O O . LEU A 1 307 ? -47.969 22.422 -8.703 1 93.19 307 LEU A O 1
ATOM 2441 N N . LYS A 1 308 ? -48.375 20.359 -9.273 1 92.12 308 LYS A N 1
ATOM 2442 C CA . LYS A 1 308 ? -49.688 20.641 -9.828 1 92.12 308 LYS A CA 1
ATOM 2443 C C . LYS A 1 308 ? -50.719 20.766 -8.734 1 92.12 308 LYS A C 1
ATOM 2445 O O . LYS A 1 308 ? -51.719 21.484 -8.898 1 92.12 308 LYS A O 1
ATOM 2450 N N . SER A 1 309 ? -50.531 20.125 -7.676 1 91.69 309 SER A N 1
ATOM 2451 C CA . SER A 1 309 ? -51.531 20.062 -6.602 1 91.69 309 SER A CA 1
ATOM 2452 C C . SER A 1 309 ? -51.438 21.297 -5.719 1 91.69 309 SER A C 1
ATOM 2454 O O . SER A 1 309 ? -52.438 21.656 -5.062 1 91.69 309 SER A O 1
ATOM 2456 N N . ALA A 1 310 ? -50.344 21.859 -5.555 1 88.75 310 ALA A N 1
ATOM 2457 C CA . ALA A 1 310 ? -50.188 23.016 -4.68 1 88.75 310 ALA A CA 1
ATOM 2458 C C . ALA A 1 310 ? -49.219 24.047 -5.277 1 88.75 310 ALA A C 1
ATOM 2460 O O . ALA A 1 310 ? -48.062 23.734 -5.527 1 88.75 310 ALA A O 1
ATOM 2461 N N . SER A 1 311 ? -49.75 25.156 -5.34 1 81.75 311 SER A N 1
ATOM 2462 C CA . SER A 1 311 ? -48.906 26.234 -5.883 1 81.75 311 SER A CA 1
ATOM 2463 C C . SER A 1 311 ? -47.844 26.641 -4.898 1 81.75 311 SER A C 1
ATOM 2465 O O . SER A 1 311 ? -46.781 27.141 -5.301 1 81.75 311 SER A O 1
ATOM 2467 N N . ALA A 1 312 ? -48.062 26.391 -3.668 1 83.94 312 ALA A N 1
ATOM 2468 C CA . ALA A 1 312 ? -47.094 26.797 -2.639 1 83.94 312 ALA A CA 1
ATOM 2469 C C . ALA A 1 312 ? -46.062 25.719 -2.377 1 83.94 312 ALA A C 1
ATOM 2471 O O . ALA A 1 312 ? -45.188 25.875 -1.54 1 83.94 312 ALA A O 1
ATOM 2472 N N . PHE A 1 313 ? -46.125 24.609 -3.119 1 90.06 313 PHE A N 1
ATOM 2473 C CA . PHE A 1 313 ? -45.156 23.531 -2.947 1 90.06 313 PHE A CA 1
ATOM 2474 C C . PHE A 1 313 ? -43.75 23.984 -3.35 1 90.06 313 PHE A C 1
ATOM 2476 O O . PHE A 1 313 ? -43.562 24.531 -4.438 1 90.06 313 PHE A O 1
ATOM 2483 N N . ASN A 1 314 ? -42.781 23.875 -2.441 1 90.75 314 ASN A N 1
ATOM 2484 C CA . ASN A 1 314 ? -41.438 24.422 -2.715 1 90.75 314 ASN A CA 1
ATOM 2485 C C . ASN A 1 314 ? -40.375 23.328 -2.742 1 90.75 314 ASN A C 1
ATOM 2487 O O . ASN A 1 314 ? -40.688 22.156 -2.512 1 90.75 314 ASN A O 1
ATOM 2491 N N . LYS A 1 315 ? -39.25 23.656 -3.055 1 93 315 LYS A N 1
ATOM 2492 C CA . LYS A 1 315 ? -38.125 22.734 -3.271 1 93 315 LYS A CA 1
ATOM 2493 C C . LYS A 1 315 ? -37.719 22.062 -1.97 1 93 315 LYS A C 1
ATOM 2495 O O . LYS A 1 315 ? -37.344 20.891 -1.973 1 93 315 LYS A O 1
ATOM 2500 N N . GLN A 1 316 ? -37.719 22.719 -0.851 1 93.25 316 GLN A N 1
ATOM 2501 C CA . GLN A 1 316 ? -37.375 22.141 0.442 1 93.25 316 GLN A CA 1
ATOM 2502 C C . GLN A 1 316 ? -38.281 20.984 0.816 1 93.25 316 GLN A C 1
ATOM 2504 O O . GLN A 1 316 ? -37.844 19.953 1.303 1 93.25 316 GLN A O 1
ATOM 2509 N N . ARG A 1 317 ? -39.562 21.188 0.572 1 92.38 317 ARG A N 1
ATOM 2510 C CA . ARG A 1 317 ? -40.531 20.141 0.875 1 92.38 317 ARG A CA 1
ATOM 2511 C C . ARG A 1 317 ? -40.312 18.906 0.021 1 92.38 317 ARG A C 1
ATOM 2513 O O . ARG A 1 317 ? -40.469 17.781 0.496 1 92.38 317 ARG A O 1
ATOM 2520 N N . TRP A 1 318 ? -39.969 19.188 -1.171 1 94.56 318 TRP A N 1
ATOM 2521 C CA . TRP A 1 318 ? -39.688 18.078 -2.061 1 94.56 318 TRP A CA 1
ATOM 2522 C C . TRP A 1 318 ? -38.469 17.297 -1.559 1 94.56 318 TRP A C 1
ATOM 2524 O O . TRP A 1 318 ? -38.469 16.062 -1.559 1 94.56 318 TRP A O 1
ATOM 2534 N N . LEU A 1 319 ? -37.406 18.016 -1.167 1 94.62 319 LEU A N 1
ATOM 2535 C CA . LEU A 1 319 ? -36.25 17.359 -0.595 1 94.62 319 LEU A CA 1
ATOM 2536 C C . LEU A 1 319 ? -36.625 16.484 0.594 1 94.62 319 LEU A C 1
ATOM 2538 O O . LEU A 1 319 ? -36.156 15.359 0.719 1 94.62 319 LEU A O 1
ATOM 2542 N N . LEU A 1 320 ? -37.438 17 1.422 1 92.56 320 LEU A N 1
ATOM 2543 C CA . LEU A 1 320 ? -37.844 16.297 2.629 1 92.56 320 LEU A CA 1
ATOM 2544 C C . LEU A 1 320 ? -38.594 15.016 2.277 1 92.56 320 LEU A C 1
ATOM 2546 O O . LEU A 1 320 ? -38.406 13.977 2.924 1 92.56 320 LEU A O 1
ATOM 2550 N N . ILE A 1 321 ? -39.438 15.062 1.267 1 93.19 321 ILE A N 1
ATOM 2551 C CA . ILE A 1 321 ? -40.156 13.875 0.833 1 93.19 321 ILE A CA 1
ATOM 2552 C C . ILE A 1 321 ? -39.156 12.797 0.402 1 93.19 321 ILE A C 1
ATOM 2554 O O . ILE A 1 321 ? -39.375 11.609 0.689 1 93.19 321 ILE A O 1
ATOM 2558 N N . GLN A 1 322 ? -38.156 13.18 -0.232 1 94.44 322 GLN A N 1
ATOM 2559 C CA . GLN A 1 322 ? -37.219 12.234 -0.785 1 94.44 322 GLN A CA 1
ATOM 2560 C C . GLN A 1 322 ? -36.312 11.648 0.309 1 94.44 322 GLN A C 1
ATOM 2562 O O . GLN A 1 322 ? -35.844 10.508 0.199 1 94.44 322 GLN A O 1
ATOM 2567 N N . THR A 1 323 ? -36.062 12.398 1.434 1 92.88 323 THR A N 1
ATOM 2568 C CA . THR A 1 323 ? -35 12.023 2.369 1 92.88 323 THR A CA 1
ATOM 2569 C C . THR A 1 323 ? -35.594 11.539 3.689 1 92.88 323 THR A C 1
ATOM 2571 O O . THR A 1 323 ? -34.906 10.891 4.484 1 92.88 323 THR A O 1
ATOM 2574 N N . CYS A 1 324 ? -36.875 11.82 3.93 1 90.25 324 CYS A N 1
ATOM 2575 C CA . CYS A 1 324 ? -37.438 11.547 5.242 1 90.25 324 CYS A CA 1
ATOM 2576 C C . CYS A 1 324 ? -38.562 10.523 5.141 1 90.25 324 CYS A C 1
ATOM 2578 O O . CYS A 1 324 ? -39.594 10.664 5.809 1 90.25 324 CYS A O 1
ATOM 2580 N N . GLN A 1 325 ? -38.344 9.57 4.312 1 83.75 325 GLN A N 1
ATOM 2581 C CA . GLN A 1 325 ? -39.375 8.555 4.109 1 83.75 325 GLN A CA 1
ATOM 2582 C C . GLN A 1 325 ? -39.656 7.812 5.41 1 83.75 325 GLN A C 1
ATOM 2584 O O . GLN A 1 325 ? -40.812 7.512 5.707 1 83.75 325 GLN A O 1
ATOM 2589 N N . ASP A 1 326 ? -38.688 7.535 6.199 1 83.25 326 ASP A N 1
ATOM 2590 C CA . ASP A 1 326 ? -38.844 6.816 7.457 1 83.25 326 ASP A CA 1
ATOM 2591 C C . ASP A 1 326 ? -39.656 7.645 8.453 1 83.25 326 ASP A C 1
ATOM 2593 O O . ASP A 1 326 ? -40.5 7.105 9.172 1 83.25 326 ASP A O 1
ATOM 2597 N N . ILE A 1 327 ? -39.406 8.938 8.492 1 85.94 327 ILE A N 1
ATOM 2598 C CA . ILE A 1 327 ? -40.094 9.844 9.406 1 85.94 327 ILE A CA 1
ATOM 2599 C C . ILE A 1 327 ? -41.562 9.977 8.984 1 85.94 327 ILE A C 1
ATOM 2601 O O . ILE A 1 327 ? -42.469 9.844 9.812 1 85.94 327 ILE A O 1
ATOM 2605 N N . PHE A 1 328 ? -41.812 10.203 7.75 1 87.38 328 PHE A N 1
ATOM 2606 C CA . PHE A 1 328 ? -43.188 10.383 7.254 1 87.38 328 PHE A CA 1
ATOM 2607 C C . PHE A 1 328 ? -43.969 9.086 7.336 1 87.38 328 PHE A C 1
ATOM 2609 O O . PHE A 1 328 ? -45.188 9.094 7.582 1 87.38 328 PHE A O 1
ATOM 2616 N N . GLY A 1 329 ? -43.219 8.008 7.078 1 84 329 GLY A N 1
ATOM 2617 C CA . GLY A 1 329 ? -43.875 6.727 7.254 1 84 329 GLY A CA 1
ATOM 2618 C C . GLY A 1 329 ? -44.438 6.539 8.648 1 84 329 GLY A C 1
ATOM 2619 O O . GLY A 1 329 ? -45.562 6.047 8.797 1 84 329 GLY A O 1
ATOM 2620 N N . LYS A 1 330 ? -43.75 6.895 9.625 1 81.94 330 LYS A N 1
ATOM 2621 C CA . LYS A 1 330 ? -44.219 6.789 11.016 1 81.94 330 LYS A CA 1
ATOM 2622 C C . LYS A 1 330 ? -45.344 7.773 11.297 1 81.94 330 LYS A C 1
ATOM 2624 O O . LYS A 1 330 ? -46.281 7.441 12.016 1 81.94 330 LYS A O 1
ATOM 2629 N N . LEU A 1 331 ? -45.281 8.953 10.797 1 83.94 331 LEU A N 1
ATOM 2630 C CA . LEU A 1 331 ? -46.25 10.008 11.047 1 83.94 331 LEU A CA 1
ATOM 2631 C C . LEU A 1 331 ? -47.562 9.703 10.352 1 83.94 331 LEU A C 1
ATOM 2633 O O . LEU A 1 331 ? -48.625 10.023 10.875 1 83.94 331 LEU A O 1
ATOM 2637 N N . TYR A 1 332 ? -47.469 9.117 9.188 1 84.94 332 TYR A N 1
ATOM 2638 C CA . TYR A 1 332 ? -48.656 8.969 8.375 1 84.94 332 TYR A CA 1
ATOM 2639 C C . TYR A 1 332 ? -49.031 7.5 8.203 1 84.94 332 TYR A C 1
ATOM 2641 O O . TYR A 1 332 ? -49.875 7.152 7.375 1 84.94 332 TYR A O 1
ATOM 2649 N N . ASP A 1 333 ? -48.344 6.633 8.883 1 79.06 333 ASP A N 1
ATOM 2650 C CA . ASP A 1 333 ? -48.688 5.23 9.102 1 79.06 333 ASP A CA 1
ATOM 2651 C C . ASP A 1 333 ? -48.562 4.426 7.812 1 79.06 333 ASP A C 1
ATOM 2653 O O . ASP A 1 333 ? -49.5 3.754 7.395 1 79.06 333 ASP A O 1
ATOM 2657 N N . TYR A 1 334 ? -47.469 4.641 7.117 1 77.94 334 TYR A N 1
ATOM 2658 C CA . TYR A 1 334 ? -47.125 3.715 6.047 1 77.94 334 TYR A CA 1
ATOM 2659 C C . TYR A 1 334 ? -45.719 3.146 6.254 1 77.94 334 TYR A C 1
ATOM 2661 O O . TYR A 1 334 ? -44.844 3.834 6.766 1 77.94 334 TYR A O 1
ATOM 2669 N N . ASN A 1 335 ? -45.531 1.901 6.176 1 73.69 335 ASN A N 1
ATOM 2670 C CA . ASN A 1 335 ? -44.344 1.21 6.629 1 73.69 335 ASN A CA 1
ATOM 2671 C C . ASN A 1 335 ? -43.312 1.028 5.496 1 73.69 335 ASN A C 1
ATOM 2673 O O . ASN A 1 335 ? -42.188 0.643 5.734 1 73.69 335 ASN A O 1
ATOM 2677 N N . ASP A 1 336 ? -43.688 1.303 4.285 1 82.25 336 ASP A N 1
ATOM 2678 C CA . ASP A 1 336 ? -42.75 0.999 3.223 1 82.25 336 ASP A CA 1
ATOM 2679 C C . ASP A 1 336 ? -42.281 2.273 2.533 1 82.25 336 ASP A C 1
ATOM 2681 O O . ASP A 1 336 ? -42.75 3.369 2.838 1 82.25 336 ASP A O 1
ATOM 2685 N N . ASP A 1 337 ? -41.188 2.289 1.718 1 90.75 337 ASP A N 1
ATOM 2686 C CA . ASP A 1 337 ? -40.594 3.369 0.926 1 90.75 337 ASP A CA 1
ATOM 2687 C C . ASP A 1 337 ? -41.406 3.625 -0.337 1 90.75 337 ASP A C 1
ATOM 2689 O O . ASP A 1 337 ? -41.5 2.766 -1.216 1 90.75 337 ASP A O 1
ATOM 2693 N N . MET A 1 338 ? -42.062 4.754 -0.38 1 93.44 338 MET A N 1
ATOM 2694 C CA . MET A 1 338 ? -43 5.066 -1.454 1 93.44 338 MET A CA 1
ATOM 2695 C C . MET A 1 338 ? -42.312 5.027 -2.812 1 93.44 338 MET A C 1
ATOM 2697 O O . MET A 1 338 ? -42.906 4.605 -3.805 1 93.44 338 MET A O 1
ATOM 2701 N N . PHE A 1 339 ? -41.094 5.438 -2.883 1 96.12 339 PHE A N 1
ATOM 2702 C CA . PHE A 1 339 ? -40.375 5.469 -4.148 1 96.12 339 PHE A CA 1
ATOM 2703 C C . PHE A 1 339 ? -40.031 4.055 -4.621 1 96.12 339 PHE A C 1
ATOM 2705 O O . PHE A 1 339 ? -40.125 3.762 -5.816 1 96.12 339 PHE A O 1
ATOM 2712 N N . VAL A 1 340 ? -39.625 3.246 -3.631 1 94.88 340 VAL A N 1
ATOM 2713 C CA . VAL A 1 340 ? -39.344 1.85 -3.949 1 94.88 340 VAL A CA 1
ATOM 2714 C C . VAL A 1 340 ? -40.594 1.173 -4.48 1 94.88 340 VAL A C 1
ATOM 2716 O O . VAL A 1 340 ? -40.562 0.468 -5.492 1 94.88 340 VAL A O 1
ATOM 2719 N N . ALA A 1 341 ? -41.719 1.411 -3.816 1 92.88 341 ALA A N 1
ATOM 2720 C CA . ALA A 1 341 ? -43 0.797 -4.191 1 92.88 341 ALA A CA 1
ATOM 2721 C C . ALA A 1 341 ? -43.406 1.195 -5.605 1 92.88 341 ALA A C 1
ATOM 2723 O O . ALA A 1 341 ? -43.781 0.346 -6.406 1 92.88 341 ALA A O 1
ATOM 2724 N N . LEU A 1 342 ? -43.281 2.428 -5.867 1 96.12 342 LEU A N 1
ATOM 2725 C CA . LEU A 1 342 ? -43.688 2.926 -7.184 1 96.12 342 LEU A CA 1
ATOM 2726 C C . LEU A 1 342 ? -42.688 2.453 -8.25 1 96.12 342 LEU A C 1
ATOM 2728 O O . LEU A 1 342 ? -43.094 2.088 -9.359 1 96.12 342 LEU A O 1
ATOM 2732 N N . MET A 1 343 ? -41.406 2.488 -7.98 1 97.06 343 MET A N 1
ATOM 2733 C CA . MET A 1 343 ? -40.375 2.045 -8.914 1 97.06 343 MET A CA 1
ATOM 2734 C C . MET A 1 343 ? -40.625 0.605 -9.352 1 97.06 343 MET A C 1
ATOM 2736 O O . MET A 1 343 ? -40.562 0.298 -10.539 1 97.06 343 MET A O 1
ATOM 2740 N N . LEU A 1 344 ? -40.875 -0.219 -8.414 1 94.06 344 LEU A N 1
ATOM 2741 C CA . LEU A 1 344 ? -41.094 -1.637 -8.703 1 94.06 344 LEU A CA 1
ATOM 2742 C C . LEU A 1 344 ? -42.312 -1.854 -9.578 1 94.06 344 LEU A C 1
ATOM 2744 O O . LEU A 1 344 ? -42.312 -2.719 -10.453 1 94.06 344 LEU A O 1
ATOM 2748 N N . LYS A 1 345 ? -43.344 -1.062 -9.352 1 92.69 345 LYS A N 1
ATOM 2749 C CA . LYS A 1 345 ? -44.531 -1.141 -10.172 1 92.69 345 LYS A CA 1
ATOM 2750 C C . LYS A 1 345 ? -44.281 -0.651 -11.594 1 92.69 345 LYS A C 1
ATOM 2752 O O . LYS A 1 345 ? -44.75 -1.239 -12.562 1 92.69 345 LYS A O 1
ATOM 2757 N N . LEU A 1 346 ? -43.5 0.373 -11.703 1 95.94 346 LEU A N 1
ATOM 2758 C CA . LEU A 1 346 ? -43.188 0.952 -13.008 1 95.94 346 LEU A CA 1
ATOM 2759 C C . LEU A 1 346 ? -42.312 0.009 -13.812 1 95.94 346 LEU A C 1
ATOM 2761 O O . LEU A 1 346 ? -42.281 0.091 -15.047 1 95.94 346 LEU A O 1
ATOM 2765 N N . ASN A 1 347 ? -41.562 -0.785 -13.07 1 93.81 347 ASN A N 1
ATOM 2766 C CA . ASN A 1 347 ? -40.656 -1.711 -13.719 1 93.81 347 ASN A CA 1
ATOM 2767 C C . ASN A 1 347 ? -41.375 -2.748 -14.555 1 93.81 347 ASN A C 1
ATOM 2769 O O . ASN A 1 347 ? -40.781 -3.502 -15.312 1 93.81 347 ASN A O 1
ATOM 2773 N N . THR A 1 348 ? -42.719 -2.723 -14.523 1 86.81 348 THR A N 1
ATOM 2774 C CA . THR A 1 348 ? -43.562 -3.602 -15.336 1 86.81 348 THR A CA 1
ATOM 2775 C C . THR A 1 348 ? -43.844 -2.965 -16.688 1 86.81 348 THR A C 1
ATOM 2777 O O . THR A 1 348 ? -44.312 -3.643 -17.625 1 86.81 348 THR A O 1
ATOM 2780 N N . CYS A 1 349 ? -43.531 -1.732 -16.812 1 90.31 349 CYS A N 1
ATOM 2781 C CA . CYS A 1 349 ? -43.75 -1.01 -18.047 1 90.31 349 CYS A CA 1
ATOM 2782 C C . CYS A 1 349 ? -42.625 -1.294 -19.047 1 90.31 349 CYS A C 1
ATOM 2784 O O . CYS A 1 349 ? -41.562 -1.811 -18.672 1 90.31 349 CYS A O 1
ATOM 2786 N N . THR A 1 350 ? -42.844 -1.02 -20.312 1 85.94 350 THR A N 1
ATOM 2787 C CA . THR A 1 350 ? -41.812 -1.14 -21.312 1 85.94 350 THR A CA 1
ATOM 2788 C C . THR A 1 350 ? -40.781 -0.026 -21.172 1 85.94 350 THR A C 1
ATOM 2790 O O . THR A 1 350 ? -41.125 1.1 -20.797 1 85.94 350 THR A O 1
ATOM 2793 N N . PRO A 1 351 ? -39.562 -0.37 -21.469 1 87.88 351 PRO A N 1
ATOM 2794 C CA . PRO A 1 351 ? -38.531 0.651 -21.344 1 87.88 351 PRO A CA 1
ATOM 2795 C C . PRO A 1 351 ? -38.812 1.893 -22.188 1 87.88 351 PRO A C 1
ATOM 2797 O O . PRO A 1 351 ? -38.531 3.014 -21.766 1 87.88 351 PRO A O 1
ATOM 2800 N N . LEU A 1 352 ? -39.406 1.69 -23.328 1 83.94 352 LEU A N 1
ATOM 2801 C CA . LEU A 1 352 ? -39.719 2.816 -24.203 1 83.94 352 LEU A CA 1
ATOM 2802 C C . LEU A 1 352 ? -40.781 3.717 -23.578 1 83.94 352 LEU A C 1
ATOM 2804 O O . LEU A 1 352 ? -40.656 4.945 -23.641 1 83.94 352 LEU A O 1
ATOM 2808 N N . SER A 1 353 ? -41.812 3.088 -23.031 1 88.75 353 SER A N 1
ATOM 2809 C CA . SER A 1 353 ? -42.844 3.861 -22.375 1 88.75 353 SER A CA 1
ATOM 2810 C C . SER A 1 353 ? -42.281 4.66 -21.203 1 88.75 353 SER A C 1
ATOM 2812 O O . SER A 1 353 ? -42.656 5.816 -21 1 88.75 353 SER A O 1
ATOM 2814 N N . VAL A 1 354 ? -41.438 4.047 -20.469 1 94.75 354 VAL A N 1
ATOM 2815 C CA . VAL A 1 354 ? -40.812 4.699 -19.312 1 94.75 354 VAL A CA 1
ATOM 2816 C C . VAL A 1 354 ? -40.031 5.91 -19.781 1 94.75 354 VAL A C 1
ATOM 2818 O O . VAL A 1 354 ? -40.156 7.004 -19.219 1 94.75 354 VAL A O 1
ATOM 2821 N N . MET A 1 355 ? -39.25 5.785 -20.828 1 92.88 355 MET A N 1
ATOM 2822 C CA . MET A 1 355 ? -38.406 6.867 -21.344 1 92.88 355 MET A CA 1
ATOM 2823 C C . MET A 1 355 ? -39.281 8 -21.891 1 92.88 355 MET A C 1
ATOM 2825 O O . MET A 1 355 ? -38.969 9.18 -21.688 1 92.88 355 MET A O 1
ATOM 2829 N N . THR A 1 356 ? -40.312 7.594 -22.516 1 89.81 356 THR A N 1
ATOM 2830 C CA . THR A 1 356 ? -41.219 8.586 -23.078 1 89.81 356 THR A CA 1
ATOM 2831 C C . THR A 1 356 ? -41.844 9.43 -21.984 1 89.81 356 THR A C 1
ATOM 2833 O O . THR A 1 356 ? -41.969 10.648 -22.109 1 89.81 356 THR A O 1
ATOM 2836 N N . TYR A 1 357 ? -42.25 8.766 -20.984 1 93.19 357 TYR A N 1
ATOM 2837 C CA . TYR A 1 357 ? -42.906 9.484 -19.875 1 93.19 357 TYR A CA 1
ATOM 2838 C C . TYR A 1 357 ? -41.875 10.359 -19.141 1 93.19 357 TYR A C 1
ATOM 2840 O O . TYR A 1 357 ? -42.219 11.445 -18.672 1 93.19 357 TYR A O 1
ATOM 2848 N N . ILE A 1 358 ? -40.688 9.906 -18.969 1 95.12 358 ILE A N 1
ATOM 2849 C CA . ILE A 1 358 ? -39.656 10.727 -18.391 1 95.12 358 ILE A CA 1
ATOM 2850 C C . ILE A 1 358 ? -39.469 12.008 -19.203 1 95.12 358 ILE A C 1
ATOM 2852 O O . ILE A 1 358 ? -39.438 13.109 -18.641 1 95.12 358 ILE A O 1
ATOM 2856 N N . ASP A 1 359 ? -39.469 11.867 -20.484 1 90.88 359 ASP A N 1
ATOM 2857 C CA . ASP A 1 359 ? -39.312 13.008 -21.375 1 90.88 359 ASP A CA 1
ATOM 2858 C C . ASP A 1 359 ? -40.469 13.992 -21.234 1 90.88 359 ASP A C 1
ATOM 2860 O O . ASP A 1 359 ? -40.25 15.195 -21.125 1 90.88 359 ASP A O 1
ATOM 2864 N N . ASN A 1 360 ? -41.625 13.477 -21.219 1 89.5 360 ASN A N 1
ATOM 2865 C CA . ASN A 1 360 ? -42.812 14.312 -21.156 1 89.5 360 ASN A CA 1
ATOM 2866 C C . ASN A 1 360 ? -42.875 15.086 -19.844 1 89.5 360 ASN A C 1
ATOM 2868 O O . ASN A 1 360 ? -43.125 16.297 -19.844 1 89.5 360 ASN A O 1
ATOM 2872 N N . ILE A 1 361 ? -42.688 14.367 -18.797 1 92.81 361 ILE A N 1
ATOM 2873 C CA . ILE A 1 361 ? -42.812 14.984 -17.484 1 92.81 361 ILE A CA 1
ATOM 2874 C C . ILE A 1 361 ? -41.688 15.992 -17.281 1 92.81 361 ILE A C 1
ATOM 2876 O O . ILE A 1 361 ? -41.906 17.078 -16.719 1 92.81 361 ILE A O 1
ATOM 2880 N N . TYR A 1 362 ? -40.562 15.609 -17.672 1 92.31 362 TYR A N 1
ATOM 2881 C CA . TYR A 1 362 ? -39.438 16.5 -17.5 1 92.31 362 TYR A CA 1
ATOM 2882 C C . TYR A 1 362 ? -39.625 17.812 -18.266 1 92.31 362 TYR A C 1
ATOM 2884 O O . TYR A 1 362 ? -39.281 18.891 -17.781 1 92.31 362 TYR A O 1
ATOM 2892 N N . GLN A 1 363 ? -40.156 17.734 -19.391 1 86.44 363 GLN A N 1
ATOM 2893 C CA . GLN A 1 363 ? -40.438 18.938 -20.188 1 86.44 363 GLN A CA 1
ATOM 2894 C C . GLN A 1 363 ? -41.438 19.844 -19.484 1 86.44 363 GLN A C 1
ATOM 2896 O O . GLN A 1 363 ? -41.375 21.062 -19.578 1 86.44 363 GLN A O 1
ATOM 2901 N N . GLU A 1 364 ? -42.25 19.234 -18.766 1 85.94 364 GLU A N 1
ATOM 2902 C CA . GLU A 1 364 ? -43.25 20 -18.031 1 85.94 364 GLU A CA 1
ATOM 2903 C C . GLU A 1 364 ? -42.625 20.703 -16.828 1 85.94 364 GLU A C 1
ATOM 2905 O O . GLU A 1 364 ? -43.031 21.812 -16.484 1 85.94 364 GLU A O 1
ATOM 2910 N N . ILE A 1 365 ? -41.719 20.031 -16.156 1 84.38 365 ILE A N 1
ATOM 2911 C CA . ILE A 1 365 ? -41.125 20.547 -14.938 1 84.38 365 ILE A CA 1
ATOM 2912 C C . ILE A 1 365 ? -40.031 21.531 -15.281 1 84.38 365 ILE A C 1
ATOM 2914 O O . ILE A 1 365 ? -39.875 22.562 -14.617 1 84.38 365 ILE A O 1
ATOM 2918 N N . SER A 1 366 ? -39.062 21.047 -16.094 1 66.62 366 SER A N 1
ATOM 2919 C CA . SER A 1 366 ? -37.719 21.641 -16.25 1 66.62 366 SER A CA 1
ATOM 2920 C C . SER A 1 366 ? -37.75 22.812 -17.234 1 66.62 366 SER A C 1
ATOM 2922 O O . SER A 1 366 ? -36.719 23.234 -17.734 1 66.62 366 SER A O 1
ATOM 2924 N N . VAL A 1 367 ? -39 23.391 -17.484 1 59.91 367 VAL A N 1
ATOM 2925 C CA . VAL A 1 367 ? -38.938 24.5 -18.422 1 59.91 367 VAL A CA 1
ATOM 2926 C C . VAL A 1 367 ? -38.094 25.625 -17.859 1 59.91 367 VAL A C 1
ATOM 2928 O O . VAL A 1 367 ? -38.406 26.234 -16.844 1 59.91 367 VAL A O 1
ATOM 2931 N N . ASN A 1 368 ? -36.656 25.906 -18.266 1 53.91 368 ASN A N 1
ATOM 2932 C CA . ASN A 1 368 ? -35.688 26.984 -18.219 1 53.91 368 ASN A CA 1
ATOM 2933 C C . ASN A 1 368 ? -34.875 26.938 -16.922 1 53.91 368 ASN A C 1
ATOM 2935 O O . ASN A 1 368 ? -34.312 27.938 -16.5 1 53.91 368 ASN A O 1
ATOM 2939 N N . LYS A 1 369 ? -34.969 25.703 -16.047 1 70.12 369 LYS A N 1
ATOM 2940 C CA . LYS A 1 369 ? -34.219 25.75 -14.797 1 70.12 369 LYS A CA 1
ATOM 2941 C C . LYS A 1 369 ? -33.281 24.531 -14.664 1 70.12 369 LYS A C 1
ATOM 2943 O O . LYS A 1 369 ? -33.531 23.5 -15.297 1 70.12 369 LYS A O 1
ATOM 2948 N N . THR A 1 370 ? -32.156 24.859 -14.008 1 83.25 370 THR A N 1
ATOM 2949 C CA . THR A 1 370 ? -31.172 23.812 -13.805 1 83.25 370 THR A CA 1
ATOM 2950 C C . THR A 1 370 ? -31.734 22.719 -12.883 1 83.25 370 THR A C 1
ATOM 2952 O O . THR A 1 370 ? -32.25 23.016 -11.805 1 83.25 370 THR A O 1
ATOM 2955 N N . PHE A 1 371 ? -31.844 21.516 -13.422 1 92.5 371 PHE A N 1
ATOM 2956 C CA . PHE A 1 371 ? -32.281 20.344 -12.695 1 92.5 371 PHE A CA 1
ATOM 2957 C C . PHE A 1 371 ? -31.094 19.516 -12.211 1 92.5 371 PHE A C 1
ATOM 2959 O O . PHE A 1 371 ? -30.109 19.359 -12.93 1 92.5 371 PHE A O 1
ATOM 2966 N N . VAL A 1 372 ? -31.125 19.156 -10.945 1 95.12 372 VAL A N 1
ATOM 2967 C CA . VAL A 1 372 ? -29.969 18.469 -10.375 1 95.12 372 VAL A CA 1
ATOM 2968 C C . VAL A 1 372 ? -30.344 17.047 -9.969 1 95.12 372 VAL A C 1
ATOM 2970 O O . VAL A 1 372 ? -31.422 16.828 -9.422 1 95.12 372 VAL A O 1
ATOM 2973 N N . ILE A 1 373 ? -29.5 16.094 -10.312 1 96.19 373 ILE A N 1
ATOM 2974 C CA . ILE A 1 373 ? -29.656 14.711 -9.891 1 96.19 373 ILE A CA 1
ATOM 2975 C C . ILE A 1 373 ? -28.469 14.289 -9.039 1 96.19 373 ILE A C 1
ATOM 2977 O O . ILE A 1 373 ? -27.328 14.227 -9.531 1 96.19 373 ILE A O 1
ATOM 2981 N N . ILE A 1 374 ? -28.75 13.945 -7.82 1 96.06 374 ILE A N 1
ATOM 2982 C CA . ILE A 1 374 ? -27.672 13.633 -6.883 1 96.06 374 ILE A CA 1
ATOM 2983 C C . ILE A 1 374 ? -27.688 12.141 -6.555 1 96.06 374 ILE A C 1
ATOM 2985 O O . ILE A 1 374 ? -28.75 11.562 -6.316 1 96.06 374 ILE A O 1
ATOM 2989 N N . LEU A 1 375 ? -26.578 11.523 -6.66 1 94.44 375 LEU A N 1
ATOM 2990 C CA . LEU A 1 375 ? -26.328 10.18 -6.137 1 94.44 375 LEU A CA 1
ATOM 2991 C C . LEU A 1 375 ? -25.328 10.219 -4.992 1 94.44 375 LEU A C 1
ATOM 2993 O O . LEU A 1 375 ? -24.109 10.281 -5.227 1 94.44 375 LEU A O 1
ATOM 2997 N N . ASP A 1 376 ? -25.812 10.078 -3.742 1 92.38 376 ASP A N 1
ATOM 2998 C CA . ASP A 1 376 ? -24.969 10.18 -2.557 1 92.38 376 ASP A CA 1
ATOM 2999 C C . ASP A 1 376 ? -24.406 8.82 -2.162 1 92.38 376 ASP A C 1
ATOM 3001 O O . ASP A 1 376 ? -24.953 7.781 -2.541 1 92.38 376 ASP A O 1
ATOM 3005 N N . GLU A 1 377 ? -23.25 8.727 -1.517 1 88.81 377 GLU A N 1
ATOM 3006 C CA . GLU A 1 377 ? -22.531 7.543 -1.071 1 88.81 377 GLU A CA 1
ATOM 3007 C C . GLU A 1 377 ? -22.203 6.617 -2.242 1 88.81 377 GLU A C 1
ATOM 3009 O O . GLU A 1 377 ? -22.438 5.406 -2.162 1 88.81 377 GLU A O 1
ATOM 3014 N N . THR A 1 378 ? -21.766 7.215 -3.318 1 88.44 378 THR A N 1
ATOM 3015 C CA . THR A 1 378 ? -21.531 6.523 -4.582 1 88.44 378 THR A CA 1
ATOM 3016 C C . THR A 1 378 ? -20.469 5.438 -4.41 1 88.44 378 THR A C 1
ATOM 3018 O O . THR A 1 378 ? -20.469 4.434 -5.129 1 88.44 378 THR A O 1
ATOM 3021 N N . GLN A 1 379 ? -19.562 5.578 -3.447 1 79.69 379 GLN A N 1
ATOM 3022 C CA . GLN A 1 379 ? -18.438 4.66 -3.281 1 79.69 379 GLN A CA 1
ATOM 3023 C C . GLN A 1 379 ? -18.922 3.26 -2.914 1 79.69 379 GLN A C 1
ATOM 3025 O O . GLN A 1 379 ? -18.234 2.271 -3.166 1 79.69 379 GLN A O 1
ATOM 3030 N N . VAL A 1 380 ? -20.078 3.186 -2.373 1 80.88 380 VAL A N 1
ATOM 3031 C CA . VAL A 1 380 ? -20.625 1.893 -1.982 1 80.88 380 VAL A CA 1
ATOM 3032 C C . VAL A 1 380 ? -20.875 1.036 -3.225 1 80.88 380 VAL A C 1
ATOM 3034 O O . VAL A 1 380 ? -20.688 -0.182 -3.191 1 80.88 380 VAL A O 1
ATOM 3037 N N . LEU A 1 381 ? -21.188 1.624 -4.293 1 86 381 LEU A N 1
ATOM 3038 C CA . LEU A 1 381 ? -21.594 0.928 -5.512 1 86 381 LEU A CA 1
ATOM 3039 C C . LEU A 1 381 ? -20.375 0.356 -6.23 1 86 381 LEU A C 1
ATOM 3041 O O . LEU A 1 381 ? -20.516 -0.499 -7.109 1 86 381 LEU A O 1
ATOM 3045 N N . GLU A 1 382 ? -19.203 0.761 -5.832 1 76.94 382 GLU A N 1
ATOM 3046 C CA . GLU A 1 382 ? -17.984 0.278 -6.477 1 76.94 382 GLU A CA 1
ATOM 3047 C C . GLU A 1 382 ? -17.766 -1.21 -6.211 1 76.94 382 GLU A C 1
ATOM 3049 O O . GLU A 1 382 ? -17.141 -1.904 -7.008 1 76.94 382 GLU A O 1
ATOM 3054 N N . THR A 1 383 ? -18.297 -1.64 -5.133 1 74.19 383 THR A N 1
ATOM 3055 C CA . THR A 1 383 ? -18.047 -3.025 -4.75 1 74.19 383 THR A CA 1
ATOM 3056 C C . THR A 1 383 ? -19.297 -3.877 -4.984 1 74.19 383 THR A C 1
ATOM 3058 O O . THR A 1 383 ? -19.234 -5.105 -4.953 1 74.19 383 THR A O 1
ATOM 3061 N N . VAL A 1 384 ? -20.344 -3.209 -5.266 1 81.69 384 VAL A N 1
ATOM 3062 C CA . VAL A 1 384 ? -21.609 -3.934 -5.441 1 81.69 384 VAL A CA 1
ATOM 3063 C C . VAL A 1 384 ? -21.625 -4.598 -6.816 1 81.69 384 VAL A C 1
ATOM 3065 O O . VAL A 1 384 ? -21.453 -3.928 -7.84 1 81.69 384 VAL A O 1
ATOM 3068 N N . LEU A 1 385 ? -21.766 -5.902 -6.824 1 81.31 385 LEU A N 1
ATOM 3069 C CA . LEU A 1 385 ? -21.828 -6.691 -8.047 1 81.31 385 LEU A CA 1
ATOM 3070 C C . LEU A 1 385 ? -20.594 -6.457 -8.914 1 81.31 385 LEU A C 1
ATOM 3072 O O . LEU A 1 385 ? -20.719 -6.188 -10.117 1 81.31 385 LEU A O 1
ATOM 3076 N N . LYS A 1 386 ? -19.531 -6.465 -8.25 1 76.19 386 LYS A N 1
ATOM 3077 C CA . LYS A 1 386 ? -18.281 -6.211 -8.945 1 76.19 386 LYS A CA 1
ATOM 3078 C C . LYS A 1 386 ? -18 -7.277 -10 1 76.19 386 LYS A C 1
ATOM 3080 O O . LYS A 1 386 ? -18.141 -8.477 -9.727 1 76.19 386 LYS A O 1
ATOM 3085 N N . GLY A 1 387 ? -17.656 -6.844 -11.211 1 73.62 387 GLY A N 1
ATOM 3086 C CA . GLY A 1 387 ? -17.312 -7.75 -12.297 1 73.62 387 GLY A CA 1
ATOM 3087 C C . GLY A 1 387 ? -18.5 -8.273 -13.055 1 73.62 387 GLY A C 1
ATOM 3088 O O . GLY A 1 387 ? -18.359 -9.07 -13.984 1 73.62 387 GLY A O 1
ATOM 3089 N N . LYS A 1 388 ? -19.594 -7.785 -12.695 1 78.69 388 LYS A N 1
ATOM 3090 C CA . LYS A 1 388 ? -20.812 -8.312 -13.32 1 78.69 388 LYS A CA 1
ATOM 3091 C C . LYS A 1 388 ? -21.234 -7.453 -14.508 1 78.69 388 LYS A C 1
ATOM 3093 O O . LYS A 1 388 ? -22.172 -7.797 -15.219 1 78.69 388 LYS A O 1
ATOM 3098 N N . PHE A 1 389 ? -20.531 -6.414 -14.664 1 82.94 389 PHE A N 1
ATOM 3099 C CA . PHE A 1 389 ? -20.797 -5.527 -15.797 1 82.94 389 PHE A CA 1
ATOM 3100 C C . PHE A 1 389 ? -19.516 -5.246 -16.562 1 82.94 389 PHE A C 1
ATOM 3102 O O . PHE A 1 389 ? -18.422 -5.57 -16.109 1 82.94 389 PHE A O 1
ATOM 3109 N N . LYS A 1 390 ? -19.609 -4.945 -17.844 1 74.5 390 LYS A N 1
ATOM 3110 C CA . LYS A 1 390 ? -18.453 -4.656 -18.672 1 74.5 390 LYS A CA 1
ATOM 3111 C C . LYS A 1 390 ? -18.5 -3.238 -19.234 1 74.5 390 LYS A C 1
ATOM 3113 O O . LYS A 1 390 ? -19.578 -2.654 -19.344 1 74.5 390 LYS A O 1
ATOM 3118 N N . SER A 1 391 ? -17.219 -2.799 -19.391 1 62.97 391 SER A N 1
ATOM 3119 C CA . SER A 1 391 ? -17.141 -1.493 -20.031 1 62.97 391 SER A CA 1
ATOM 3120 C C . SER A 1 391 ? -17.719 -1.533 -21.438 1 62.97 391 SER A C 1
ATOM 3122 O O . SER A 1 391 ? -17.906 -2.609 -22.016 1 62.97 391 SER A O 1
ATOM 3124 N N . ARG A 1 392 ? -18.062 -0.428 -21.922 1 55.88 392 ARG A N 1
ATOM 3125 C CA . ARG A 1 392 ? -18.641 -0.328 -23.266 1 55.88 392 ARG A CA 1
ATOM 3126 C C . ARG A 1 392 ? -17.719 -0.968 -24.297 1 55.88 392 ARG A C 1
ATOM 3128 O O . ARG A 1 392 ? -18.172 -1.509 -25.297 1 55.88 392 ARG A O 1
ATOM 3135 N N . THR A 1 393 ? -16.391 -0.886 -23.875 1 53.31 393 THR A N 1
ATOM 3136 C CA . THR A 1 393 ? -15.43 -1.462 -24.812 1 53.31 393 THR A CA 1
ATOM 3137 C C . THR A 1 393 ? -15.273 -2.961 -24.578 1 53.31 393 THR A C 1
ATOM 3139 O O . THR A 1 393 ? -14.586 -3.646 -25.328 1 53.31 393 THR A O 1
ATOM 3142 N N . GLY A 1 394 ? -16.031 -3.541 -23.656 1 55.34 394 GLY A N 1
ATOM 3143 C CA . GLY A 1 394 ? -16.141 -4.969 -23.422 1 55.34 394 GLY A CA 1
ATOM 3144 C C . GLY A 1 394 ? -14.922 -5.535 -22.688 1 55.34 394 GLY A C 1
ATOM 3145 O O . GLY A 1 394 ? -14.906 -6.715 -22.328 1 55.34 394 GLY A O 1
ATOM 3146 N N . LYS A 1 395 ? -13.875 -4.77 -22.391 1 59.53 395 LYS A N 1
ATOM 3147 C CA . LYS A 1 395 ? -12.609 -5.363 -21.969 1 59.53 395 LYS A CA 1
ATOM 3148 C C . LYS A 1 395 ? -12.484 -5.355 -20.438 1 59.53 395 LYS A C 1
ATOM 3150 O O . LYS A 1 395 ? -11.914 -6.281 -19.859 1 59.53 395 LYS A O 1
ATOM 3155 N N . GLN A 1 396 ? -13.18 -4.34 -19.781 1 64.38 396 GLN A N 1
ATOM 3156 C CA . GLN A 1 396 ? -12.914 -4.227 -18.344 1 64.38 396 GLN A CA 1
ATOM 3157 C C . GLN A 1 396 ? -14.164 -4.555 -17.531 1 64.38 396 GLN A C 1
ATOM 3159 O O . GLN A 1 396 ? -15.258 -4.094 -17.844 1 64.38 396 GLN A O 1
ATOM 3164 N N . LYS A 1 397 ? -14.07 -5.422 -16.547 1 72.56 397 LYS A N 1
ATOM 3165 C CA . LYS A 1 397 ? -15.141 -5.762 -15.617 1 72.56 397 LYS A CA 1
ATOM 3166 C C . LYS A 1 397 ? -15.453 -4.598 -14.688 1 72.56 397 LYS A C 1
ATOM 3168 O O . LYS A 1 397 ? -14.539 -3.877 -14.258 1 72.56 397 LYS A O 1
ATOM 3173 N N . ARG A 1 398 ? -16.828 -4.273 -14.602 1 79.12 398 ARG A N 1
ATOM 3174 C CA . ARG A 1 398 ? -17.281 -3.131 -13.805 1 79.12 398 ARG A CA 1
ATOM 3175 C C . ARG A 1 398 ? -18.312 -3.557 -12.766 1 79.12 398 ARG A C 1
ATOM 3177 O O . ARG A 1 398 ? -18.812 -4.684 -12.805 1 79.12 398 ARG A O 1
ATOM 3184 N N . SER A 1 399 ? -18.578 -2.609 -11.875 1 83.44 399 SER A N 1
ATOM 3185 C CA . SER A 1 399 ? -19.594 -2.811 -10.828 1 83.44 399 SER A CA 1
ATOM 3186 C C . SER A 1 399 ? -20.922 -2.182 -11.219 1 83.44 399 SER A C 1
ATOM 3188 O O . SER A 1 399 ? -21.078 -1.679 -12.328 1 83.44 399 SER A O 1
ATOM 3190 N N . LEU A 1 400 ? -21.844 -2.211 -10.328 1 88.31 400 LEU A N 1
ATOM 3191 C CA . LEU A 1 400 ? -23.188 -1.66 -10.523 1 88.31 400 LEU A CA 1
ATOM 3192 C C . LEU A 1 400 ? -23.125 -0.147 -10.703 1 88.31 400 LEU A C 1
ATOM 3194 O O . LEU A 1 400 ? -24.062 0.454 -11.234 1 88.31 400 LEU A O 1
ATOM 3198 N N . LEU A 1 401 ? -22.047 0.468 -10.336 1 87.19 401 LEU A N 1
ATOM 3199 C CA . LEU A 1 401 ? -21.875 1.911 -10.461 1 87.19 401 LEU A CA 1
ATOM 3200 C C . LEU A 1 401 ? -21.984 2.346 -11.922 1 87.19 401 LEU A C 1
ATOM 3202 O O . LEU A 1 401 ? -22.594 3.377 -12.227 1 87.19 401 LEU A O 1
ATOM 3206 N N . SER A 1 402 ? -21.516 1.567 -12.836 1 84.19 402 SER A N 1
ATOM 3207 C CA . SER A 1 402 ? -21.438 1.937 -14.25 1 84.19 402 SER A CA 1
ATOM 3208 C C . SER A 1 402 ? -22.828 2.082 -14.859 1 84.19 402 SER A C 1
ATOM 3210 O O . SER A 1 402 ? -23.172 3.143 -15.383 1 84.19 402 SER A O 1
ATOM 3212 N N . PRO A 1 403 ? -23.672 1.099 -14.773 1 88.25 403 PRO A N 1
ATOM 3213 C CA . PRO A 1 403 ? -25 1.266 -15.375 1 88.25 403 PRO A CA 1
ATOM 3214 C C . PRO A 1 403 ? -25.844 2.316 -14.664 1 88.25 403 PRO A C 1
ATOM 3216 O O . PRO A 1 403 ? -26.672 2.984 -15.297 1 88.25 403 PRO A O 1
ATOM 3219 N N . ILE A 1 404 ? -25.719 2.545 -13.391 1 90.88 404 ILE A N 1
ATOM 3220 C CA . ILE A 1 404 ? -26.484 3.551 -12.672 1 90.88 404 ILE A CA 1
ATOM 3221 C C . ILE A 1 404 ? -26.125 4.945 -13.172 1 90.88 404 ILE A C 1
ATOM 3223 O O . ILE A 1 404 ? -27 5.746 -13.492 1 90.88 404 ILE A O 1
ATOM 3227 N N . ILE A 1 405 ? -24.859 5.207 -13.25 1 87.88 405 ILE A N 1
ATOM 3228 C CA . ILE A 1 405 ? -24.406 6.512 -13.719 1 87.88 405 ILE A CA 1
ATOM 3229 C C . ILE A 1 405 ? -24.844 6.719 -15.164 1 87.88 405 ILE A C 1
ATOM 3231 O O . ILE A 1 405 ? -25.234 7.824 -15.555 1 87.88 405 ILE A O 1
ATOM 3235 N N . GLN A 1 406 ? -24.766 5.711 -15.945 1 86.38 406 GLN A N 1
ATOM 3236 C CA . GLN A 1 406 ? -25.203 5.809 -17.344 1 86.38 406 GLN A CA 1
ATOM 3237 C C . GLN A 1 406 ? -26.672 6.199 -17.438 1 86.38 406 GLN A C 1
ATOM 3239 O O . GLN A 1 406 ? -27.031 7.07 -18.234 1 86.38 406 GLN A O 1
ATOM 3244 N N . ALA A 1 407 ? -27.453 5.527 -16.656 1 90.94 407 ALA A N 1
ATOM 3245 C CA . ALA A 1 407 ? -28.875 5.809 -16.672 1 90.94 407 ALA A CA 1
ATOM 3246 C C . ALA A 1 407 ? -29.172 7.223 -16.172 1 90.94 407 ALA A C 1
ATOM 3248 O O . ALA A 1 407 ? -30.047 7.906 -16.688 1 90.94 407 ALA A O 1
ATOM 3249 N N . LEU A 1 408 ? -28.484 7.684 -15.164 1 92.44 408 LEU A N 1
ATOM 3250 C CA . LEU A 1 408 ? -28.688 9.016 -14.609 1 92.44 408 LEU A CA 1
ATOM 3251 C C . LEU A 1 408 ? -28.25 10.094 -15.594 1 92.44 408 LEU A C 1
ATOM 3253 O O . LEU A 1 408 ? -28.828 11.18 -15.641 1 92.44 408 LEU A O 1
ATOM 3257 N N . ARG A 1 409 ? -27.25 9.797 -16.328 1 88.19 409 ARG A N 1
ATOM 3258 C CA . ARG A 1 409 ? -26.719 10.766 -17.281 1 88.19 409 ARG A CA 1
ATOM 3259 C C . ARG A 1 409 ? -27.578 10.836 -18.531 1 88.19 409 ARG A C 1
ATOM 3261 O O . ARG A 1 409 ? -27.609 11.867 -19.219 1 88.19 409 ARG A O 1
ATOM 3268 N N . GLN A 1 410 ? -28.188 9.672 -18.812 1 87.31 410 GLN A N 1
ATOM 3269 C CA . GLN A 1 410 ? -29.031 9.609 -19.984 1 87.31 410 GLN A CA 1
ATOM 3270 C C . GLN A 1 410 ? -30.359 8.922 -19.672 1 87.31 410 GLN A C 1
ATOM 3272 O O . GLN A 1 410 ? -30.688 7.879 -20.234 1 87.31 410 GLN A O 1
ATOM 3277 N N . PRO A 1 411 ? -31.094 9.617 -18.828 1 89.94 411 PRO A N 1
ATOM 3278 C CA . PRO A 1 411 ? -32.375 9 -18.469 1 89.94 411 PRO A CA 1
ATOM 3279 C C . PRO A 1 411 ? -33.312 8.867 -19.656 1 89.94 411 PRO A C 1
ATOM 3281 O O . PRO A 1 411 ? -34.031 7.879 -19.766 1 89.94 411 PRO A O 1
ATOM 3284 N N . ALA A 1 412 ? -33.375 9.922 -20.469 1 87.62 412 ALA A N 1
ATOM 3285 C CA . ALA A 1 412 ? -34.156 9.953 -21.688 1 87.62 412 ALA A CA 1
ATOM 3286 C C . ALA A 1 412 ? -33.5 10.797 -22.766 1 87.62 412 ALA A C 1
ATOM 3288 O O . ALA A 1 412 ? -32.656 11.641 -22.469 1 87.62 412 ALA A O 1
ATOM 3289 N N . PRO A 1 413 ? -33.844 10.617 -24 1 77.62 413 PRO A N 1
ATOM 3290 C CA . PRO A 1 413 ? -33.125 11.266 -25.109 1 77.62 413 PRO A CA 1
ATOM 3291 C C . PRO A 1 413 ? -33.281 12.781 -25.109 1 77.62 413 PRO A C 1
ATOM 3293 O O . PRO A 1 413 ? -32.344 13.508 -25.484 1 77.62 413 PRO A O 1
ATOM 3296 N N . SER A 1 414 ? -34.406 13.297 -24.609 1 78.75 414 SER A N 1
ATOM 3297 C CA . SER A 1 414 ? -34.656 14.727 -24.766 1 78.75 414 SER A CA 1
ATOM 3298 C C . SER A 1 414 ? -34.312 15.5 -23.5 1 78.75 414 SER A C 1
ATOM 3300 O O . SER A 1 414 ? -34.531 16.719 -23.438 1 78.75 414 SER A O 1
ATOM 3302 N N . MET A 1 415 ? -33.875 14.828 -22.531 1 83.88 415 MET A N 1
ATOM 3303 C CA . MET A 1 415 ? -33.562 15.523 -21.281 1 83.88 415 MET A CA 1
ATOM 3304 C C . MET A 1 415 ? -32.281 16.359 -21.422 1 83.88 415 MET A C 1
ATOM 3306 O O . MET A 1 415 ? -31.234 15.836 -21.766 1 83.88 415 MET A O 1
ATOM 3310 N N . VAL A 1 416 ? -32.594 17.719 -21.234 1 79.25 416 VAL A N 1
ATOM 3311 C CA . VAL A 1 416 ? -31.469 18.641 -21.344 1 79.25 416 VAL A CA 1
ATOM 3312 C C . VAL A 1 416 ? -31.422 19.547 -20.125 1 79.25 416 VAL A C 1
ATOM 3314 O O . VAL A 1 416 ? -32.375 19.562 -19.328 1 79.25 416 VAL A O 1
ATOM 3317 N N . ASN A 1 417 ? -30.328 20.141 -19.797 1 83.06 417 ASN A N 1
ATOM 3318 C CA . ASN A 1 417 ? -30.156 21.172 -18.766 1 83.06 417 ASN A CA 1
ATOM 3319 C C . ASN A 1 417 ? -30.234 20.578 -17.359 1 83.06 417 ASN A C 1
ATOM 3321 O O . ASN A 1 417 ? -31 21.047 -16.516 1 83.06 417 ASN A O 1
ATOM 3325 N N . TYR A 1 418 ? -29.656 19.469 -17.188 1 90.5 418 TYR A N 1
ATOM 3326 C CA . TYR A 1 418 ? -29.547 18.875 -15.867 1 90.5 418 TYR A CA 1
ATOM 3327 C C . TYR A 1 418 ? -28.109 18.453 -15.578 1 90.5 418 TYR A C 1
ATOM 3329 O O . TYR A 1 418 ? -27.281 18.391 -16.484 1 90.5 418 TYR A O 1
ATOM 3337 N N . CYS A 1 419 ? -27.812 18.375 -14.344 1 92.75 419 CYS A N 1
ATOM 3338 C CA . CYS A 1 419 ? -26.469 17.984 -13.906 1 92.75 419 CYS A CA 1
ATOM 3339 C C . CYS A 1 419 ? -26.531 16.797 -12.961 1 92.75 419 CYS A C 1
ATOM 3341 O O . CYS A 1 419 ? -27.312 16.812 -11.992 1 92.75 419 CYS A O 1
ATOM 3343 N N . VAL A 1 420 ? -25.781 15.773 -13.312 1 92.38 420 VAL A N 1
ATOM 3344 C CA . VAL A 1 420 ? -25.672 14.609 -12.43 1 92.38 420 VAL A CA 1
ATOM 3345 C C . VAL A 1 420 ? -24.5 14.789 -11.484 1 92.38 420 VAL A C 1
ATOM 3347 O O . VAL A 1 420 ? -23.375 15.086 -11.922 1 92.38 420 VAL A O 1
ATOM 3350 N N . ILE A 1 421 ? -24.734 14.531 -10.18 1 93.12 421 ILE A N 1
ATOM 3351 C CA . ILE A 1 421 ? -23.703 14.773 -9.18 1 93.12 421 ILE A CA 1
ATOM 3352 C C . ILE A 1 421 ? -23.5 13.516 -8.336 1 93.12 421 ILE A C 1
ATOM 3354 O O . ILE A 1 421 ? -24.109 13.359 -7.281 1 93.12 421 ILE A O 1
ATOM 3358 N N . PRO A 1 422 ? -22.594 12.656 -8.773 1 90.81 422 PRO A N 1
ATOM 3359 C CA . PRO A 1 422 ? -22.156 11.609 -7.848 1 90.81 422 PRO A CA 1
ATOM 3360 C C . PRO A 1 422 ? -21.344 12.156 -6.672 1 90.81 422 PRO A C 1
ATOM 3362 O O . PRO A 1 422 ? -20.391 12.922 -6.871 1 90.81 422 PRO A O 1
ATOM 3365 N N . CYS A 1 423 ? -21.812 11.789 -5.5 1 90.5 423 CYS A N 1
ATOM 3366 C CA . CYS A 1 423 ? -21.188 12.289 -4.277 1 90.5 423 CYS A CA 1
ATOM 3367 C C . CYS A 1 423 ? -20.656 11.141 -3.428 1 90.5 423 CYS A C 1
ATOM 3369 O O . CYS A 1 423 ? -21.344 10.148 -3.217 1 90.5 423 CYS A O 1
ATOM 3371 N N . GLY A 1 424 ? -19.391 11.211 -3.062 1 84.75 424 GLY A N 1
ATOM 3372 C CA . GLY A 1 424 ? -18.844 10.156 -2.227 1 84.75 424 GLY A CA 1
ATOM 3373 C C . GLY A 1 424 ? -17.484 10.516 -1.64 1 84.75 424 GLY A C 1
ATOM 3374 O O . GLY A 1 424 ? -17 11.625 -1.832 1 84.75 424 GLY A O 1
ATOM 3375 N N . SER A 1 425 ? -16.969 9.578 -0.828 1 78.06 425 SER A N 1
ATOM 3376 C CA . SER A 1 425 ? -15.656 9.773 -0.215 1 78.06 425 SER A CA 1
ATOM 3377 C C . SER A 1 425 ? -14.531 9.492 -1.21 1 78.06 425 SER A C 1
ATOM 3379 O O . SER A 1 425 ? -14.664 8.641 -2.084 1 78.06 425 SER A O 1
ATOM 3381 N N . GLY A 1 426 ? -13.469 10.297 -1.301 1 70.31 426 GLY A N 1
ATOM 3382 C CA . GLY A 1 426 ? -12.383 10.477 -2.25 1 70.31 426 GLY A CA 1
ATOM 3383 C C . GLY A 1 426 ? -11.844 9.164 -2.791 1 70.31 426 GLY A C 1
ATOM 3384 O O . GLY A 1 426 ? -11.953 8.891 -3.986 1 70.31 426 GLY A O 1
ATOM 3385 N N . LEU A 1 427 ? -11.281 8.242 -2 1 67.38 427 LEU A N 1
ATOM 3386 C CA . LEU A 1 427 ? -10.586 7.059 -2.484 1 67.38 427 LEU A CA 1
ATOM 3387 C C . LEU A 1 427 ? -11.547 6.109 -3.189 1 67.38 427 LEU A C 1
ATOM 3389 O O . LEU A 1 427 ? -11.219 5.547 -4.234 1 67.38 427 LEU A O 1
ATOM 3393 N N . GLY A 1 428 ? -12.812 6.098 -2.826 1 65.19 428 GLY A N 1
ATOM 3394 C CA . GLY A 1 428 ? -13.797 5.242 -3.471 1 65.19 428 GLY A CA 1
ATOM 3395 C C . GLY A 1 428 ? -14.211 5.738 -4.844 1 65.19 428 GLY A C 1
ATOM 3396 O O . GLY A 1 428 ? -14.227 4.969 -5.809 1 65.19 428 GLY A O 1
ATOM 3397 N N . ILE A 1 429 ? -14.273 7.07 -4.984 1 63.88 429 ILE A N 1
ATOM 3398 C CA . ILE A 1 429 ? -14.805 7.66 -6.211 1 63.88 429 ILE A CA 1
ATOM 3399 C C . ILE A 1 429 ? -13.68 7.824 -7.23 1 63.88 429 ILE A C 1
ATOM 3401 O O . ILE A 1 429 ? -13.922 7.793 -8.438 1 63.88 429 ILE A O 1
ATOM 3405 N N . LEU A 1 430 ? -12.5 8.078 -6.703 1 64.44 430 LEU A N 1
ATOM 3406 C CA . LEU A 1 430 ? -11.375 8.211 -7.629 1 64.44 430 LEU A CA 1
ATOM 3407 C C . LEU A 1 430 ? -11.281 6.992 -8.547 1 64.44 430 LEU A C 1
ATOM 3409 O O . LEU A 1 430 ? -10.898 7.113 -9.711 1 64.44 430 LEU A O 1
ATOM 3413 N N . SER A 1 431 ? -11.859 5.902 -8.031 1 61.28 431 SER A N 1
ATOM 3414 C CA . SER A 1 431 ? -12 4.723 -8.875 1 61.28 431 SER A CA 1
ATOM 3415 C C . SER A 1 431 ? -13.031 4.953 -9.977 1 61.28 431 SER A C 1
ATOM 3417 O O . SER A 1 431 ? -12.938 4.355 -11.055 1 61.28 431 SER A O 1
ATOM 3419 N N . LEU A 1 432 ? -13.961 5.879 -9.656 1 57.72 432 LEU A N 1
ATOM 3420 C CA . LEU A 1 432 ? -15.008 6.207 -10.609 1 57.72 432 LEU A CA 1
ATOM 3421 C C . LEU A 1 432 ? -14.43 6.895 -11.844 1 57.72 432 LEU A C 1
ATOM 3423 O O . LEU A 1 432 ? -14.906 6.68 -12.961 1 57.72 432 LEU A O 1
ATOM 3427 N N . GLU A 1 433 ? -13.469 7.742 -11.453 1 60.66 433 GLU A N 1
ATOM 3428 C CA . GLU A 1 433 ? -12.828 8.398 -12.586 1 60.66 433 GLU A CA 1
ATOM 3429 C C . GLU A 1 433 ? -12.289 7.379 -13.586 1 60.66 433 GLU A C 1
ATOM 3431 O O . GLU A 1 433 ? -12.445 7.547 -14.797 1 60.66 433 GLU A O 1
ATOM 3436 N N . ASP A 1 434 ? -11.852 6.336 -13.047 1 57.91 434 ASP A N 1
ATOM 3437 C CA . ASP A 1 434 ? -11.328 5.281 -13.906 1 57.91 434 ASP A CA 1
ATOM 3438 C C . ASP A 1 434 ? -12.453 4.562 -14.648 1 57.91 434 ASP A C 1
ATOM 3440 O O . ASP A 1 434 ? -12.305 4.219 -15.828 1 57.91 434 ASP A O 1
ATOM 3444 N N . VAL A 1 435 ? -13.539 4.375 -13.945 1 54.69 435 VAL A N 1
ATOM 3445 C CA . VAL A 1 435 ? -14.703 3.717 -14.531 1 54.69 435 VAL A CA 1
ATOM 3446 C C . VAL A 1 435 ? -15.25 4.562 -15.672 1 54.69 435 VAL A C 1
ATOM 3448 O O . VAL A 1 435 ? -15.617 4.035 -16.734 1 54.69 435 VAL A O 1
ATOM 3451 N N . ARG A 1 436 ? -15.406 5.82 -15.359 1 52.94 436 ARG A N 1
ATOM 3452 C CA . ARG A 1 436 ? -15.969 6.73 -16.344 1 52.94 436 ARG A CA 1
ATOM 3453 C C . ARG A 1 436 ? -15.078 6.836 -17.578 1 52.94 436 ARG A C 1
ATOM 3455 O O . ARG A 1 436 ? -15.562 6.828 -18.703 1 52.94 436 ARG A O 1
ATOM 3462 N N . ILE A 1 437 ? -13.836 7.031 -17.25 1 49.25 437 ILE A N 1
ATOM 3463 C CA . ILE A 1 437 ? -12.891 7.102 -18.359 1 49.25 437 ILE A CA 1
ATOM 3464 C C . ILE A 1 437 ? -12.984 5.836 -19.203 1 49.25 437 ILE A C 1
ATOM 3466 O O . ILE A 1 437 ? -12.836 5.883 -20.438 1 49.25 437 ILE A O 1
ATOM 3470 N N . SER A 1 438 ? -13.234 4.75 -18.562 1 47.41 438 SER A N 1
ATOM 3471 C CA . SER A 1 438 ? -13.211 3.475 -19.266 1 47.41 438 SER A CA 1
ATOM 3472 C C . SER A 1 438 ? -14.492 3.26 -20.062 1 47.41 438 SER A C 1
ATOM 3474 O O . SER A 1 438 ? -14.648 2.248 -20.75 1 47.41 438 SER A O 1
ATOM 3476 N N . GLY A 1 439 ? -15.539 4.164 -20.094 1 46.41 439 GLY A N 1
ATOM 3477 C CA . GLY A 1 439 ? -16.609 3.893 -21.047 1 46.41 439 GLY A CA 1
ATOM 3478 C C . GLY A 1 439 ? -17.703 4.941 -21.016 1 46.41 439 GLY A C 1
ATOM 3479 O O . GLY A 1 439 ? -18.656 4.867 -21.797 1 46.41 439 GLY A O 1
ATOM 3480 N N . ILE A 1 440 ? -17.938 5.633 -20 1 45.06 440 ILE A N 1
ATOM 3481 C CA . ILE A 1 440 ? -19.062 6.539 -20.109 1 45.06 440 ILE A CA 1
ATOM 3482 C C . ILE A 1 440 ? -18.656 7.793 -20.875 1 45.06 440 ILE A C 1
ATOM 3484 O O . ILE A 1 440 ? -19.469 8.359 -21.625 1 45.06 440 ILE A O 1
ATOM 3488 N N . SER A 1 441 ? -17.641 8.453 -20.484 1 46.34 441 SER A N 1
ATOM 3489 C CA . SER A 1 441 ? -17.219 9.633 -21.219 1 46.34 441 SER A CA 1
ATOM 3490 C C . SER A 1 441 ? -15.945 9.359 -22.031 1 46.34 441 SER A C 1
ATOM 3492 O O . SER A 1 441 ? -15.195 8.43 -21.719 1 46.34 441 SER A O 1
ATOM 3494 N N . LYS A 1 442 ? -15.984 9.953 -23.141 1 45.88 442 LYS A N 1
ATOM 3495 C CA . LYS A 1 442 ? -14.766 9.93 -23.938 1 45.88 442 LYS A CA 1
ATOM 3496 C C . LYS A 1 442 ? -13.531 10.125 -23.078 1 45.88 442 LYS A C 1
ATOM 3498 O O . LYS A 1 442 ? -13.523 10.961 -22.172 1 45.88 442 LYS A O 1
ATOM 3503 N N . PRO A 1 443 ? -12.539 9.211 -23.016 1 47.75 443 PRO A N 1
ATOM 3504 C CA . PRO A 1 443 ? -11.297 9.156 -22.25 1 47.75 443 PRO A CA 1
ATOM 3505 C C . PRO A 1 443 ? -10.641 10.531 -22.078 1 47.75 443 PRO A C 1
ATOM 3507 O O . PRO A 1 443 ? -9.922 10.75 -21.109 1 47.75 443 PRO A O 1
ATOM 3510 N N . GLU A 1 444 ? -10.781 11.5 -23.125 1 47.66 444 GLU A N 1
ATOM 3511 C CA . GLU A 1 444 ? -9.945 12.688 -23.234 1 47.66 444 GLU A CA 1
ATOM 3512 C C . GLU A 1 444 ? -10.391 13.773 -22.25 1 47.66 444 GLU A C 1
ATOM 3514 O O . GLU A 1 444 ? -9.695 14.773 -22.078 1 47.66 444 GLU A O 1
ATOM 3519 N N . THR A 1 445 ? -11.625 13.609 -21.672 1 53.22 445 THR A N 1
ATOM 3520 C CA . THR A 1 445 ? -12.055 14.812 -20.969 1 53.22 445 THR A CA 1
ATOM 3521 C C . THR A 1 445 ? -12.016 14.594 -19.453 1 53.22 445 THR A C 1
ATOM 3523 O O . THR A 1 445 ? -12.516 13.586 -18.953 1 53.22 445 THR A O 1
ATOM 3526 N N . GLU A 1 446 ? -11.219 15.367 -18.781 1 63.12 446 GLU A N 1
ATOM 3527 C CA . GLU A 1 446 ? -11.172 15.414 -17.328 1 63.12 446 GLU A CA 1
ATOM 3528 C C . GLU A 1 446 ? -12.547 15.703 -16.734 1 63.12 446 GLU A C 1
ATOM 3530 O O . GLU A 1 446 ? -13.25 16.594 -17.219 1 63.12 446 GLU A O 1
ATOM 3535 N N . ILE A 1 447 ? -13.156 14.898 -15.953 1 74.25 447 ILE A N 1
ATOM 3536 C CA . ILE A 1 447 ? -14.422 15.133 -15.258 1 74.25 447 ILE A CA 1
ATOM 3537 C C . ILE A 1 447 ? -14.227 16.188 -14.164 1 74.25 447 ILE A C 1
ATOM 3539 O O . ILE A 1 447 ? -13.336 16.047 -13.32 1 74.25 447 ILE A O 1
ATOM 3543 N N . PRO A 1 448 ? -15.016 17.281 -14.32 1 80.06 448 PRO A N 1
ATOM 3544 C CA . PRO A 1 448 ? -14.891 18.297 -13.281 1 80.06 448 PRO A CA 1
ATOM 3545 C C . PRO A 1 448 ? -15.203 17.75 -11.883 1 80.06 448 PRO A C 1
ATOM 3547 O O . PRO A 1 448 ? -16.109 16.922 -11.727 1 80.06 448 PRO A O 1
ATOM 3550 N N . LYS A 1 449 ? -14.5 18.234 -10.992 1 82.31 449 LYS A N 1
ATOM 3551 C CA . LYS A 1 449 ? -14.656 17.812 -9.609 1 82.31 449 LYS A CA 1
ATOM 3552 C C . LYS A 1 449 ? -14.805 19.016 -8.68 1 82.31 449 LYS A C 1
ATOM 3554 O O . LYS A 1 449 ? -14.203 20.062 -8.914 1 82.31 449 LYS A O 1
ATOM 3559 N N . PHE A 1 450 ? -15.727 18.875 -7.828 1 86 450 PHE A N 1
ATOM 3560 C CA . PHE A 1 450 ? -15.836 19.844 -6.746 1 86 450 PHE A CA 1
ATOM 3561 C C . PHE A 1 450 ? -15.336 19.25 -5.434 1 86 450 PHE A C 1
ATOM 3563 O O . PHE A 1 450 ? -15.875 18.25 -4.957 1 86 450 PHE A O 1
ATOM 3570 N N . THR A 1 451 ? -14.281 19.875 -4.844 1 82.12 451 THR A N 1
ATOM 3571 C CA . THR A 1 451 ? -13.633 19.312 -3.662 1 82.12 451 THR A CA 1
ATOM 3572 C C . THR A 1 451 ? -13.594 20.328 -2.531 1 82.12 451 THR A C 1
ATOM 3574 O O . THR A 1 451 ? -13.211 20.016 -1.404 1 82.12 451 THR A O 1
ATOM 3577 N N . GLU A 1 452 ? -14.078 21.578 -2.713 1 81.69 452 GLU A N 1
ATOM 3578 C CA . GLU A 1 452 ? -13.906 22.656 -1.751 1 81.69 452 GLU A CA 1
ATOM 3579 C C . GLU A 1 452 ? -15.172 22.859 -0.916 1 81.69 452 GLU A C 1
ATOM 3581 O O . GLU A 1 452 ? -15.867 23.859 -1.068 1 81.69 452 GLU A O 1
ATOM 3586 N N . PHE A 1 453 ? -15.344 22.016 0.022 1 87.19 453 PHE A N 1
ATOM 3587 C CA . PHE A 1 453 ? -16.547 22.078 0.842 1 87.19 453 PHE A CA 1
ATOM 3588 C C . PHE A 1 453 ? -16.328 22.969 2.062 1 87.19 453 PHE A C 1
ATOM 3590 O O . PHE A 1 453 ? -17.281 23.312 2.764 1 87.19 453 PHE A O 1
ATOM 3597 N N . GLY A 1 454 ? -15.078 23.438 2.213 1 80.69 454 GLY A N 1
ATOM 3598 C CA . GLY A 1 454 ? -14.766 24.312 3.328 1 80.69 454 GLY A CA 1
ATOM 3599 C C . GLY A 1 454 ? -14.586 23.562 4.641 1 80.69 454 GLY A C 1
ATOM 3600 O O . GLY A 1 454 ? -14.086 22.438 4.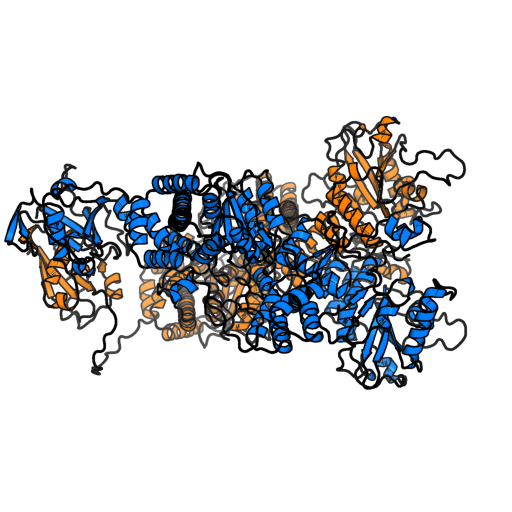66 1 80.69 454 GLY A O 1
ATOM 3601 N N . GLY A 1 455 ? -14.805 24.125 5.789 1 87.62 455 GLY A N 1
ATOM 3602 C CA . GLY A 1 455 ? -14.648 23.641 7.152 1 87.62 455 GLY A CA 1
ATOM 3603 C C . GLY A 1 455 ? -14.617 24.766 8.18 1 87.62 455 GLY A C 1
ATOM 3604 O O . GLY A 1 455 ? -14.867 25.922 7.84 1 87.62 455 GLY A O 1
ATOM 3605 N N . TRP A 1 456 ? -14.484 24.391 9.391 1 91.06 456 TRP A N 1
ATOM 3606 C CA . TRP A 1 456 ? -14.375 25.391 10.43 1 91.06 456 TRP A CA 1
ATOM 3607 C C . TRP A 1 456 ? -13.141 26.266 10.219 1 91.06 456 TRP A C 1
ATOM 3609 O O . TRP A 1 456 ? -12.016 25.75 10.156 1 91.06 456 TRP A O 1
ATOM 3619 N N . GLN A 1 457 ? -13.328 27.516 10.117 1 83.56 457 GLN A N 1
ATOM 3620 C CA . GLN A 1 457 ? -12.242 28.422 9.766 1 83.56 457 GLN A CA 1
ATOM 3621 C C . GLN A 1 457 ? -11.445 28.828 10.992 1 83.56 457 GLN A C 1
ATOM 3623 O O . GLN A 1 457 ? -10.211 28.828 10.969 1 83.56 457 GLN A O 1
ATOM 3628 N N . ASP A 1 458 ? -12.148 29.25 11.984 1 87.44 458 ASP A N 1
ATOM 3629 C CA . ASP A 1 458 ? -11.539 29.672 13.242 1 87.44 458 ASP A CA 1
ATOM 3630 C C . ASP A 1 458 ? -12.492 29.453 14.414 1 87.44 458 ASP A C 1
ATOM 3632 O O . ASP A 1 458 ? -13.586 28.922 14.242 1 87.44 458 ASP A O 1
ATOM 3636 N N . ILE A 1 459 ? -12.062 29.797 15.562 1 92.69 459 ILE A N 1
ATOM 3637 C CA . ILE A 1 459 ? -12.828 29.578 16.781 1 92.69 459 ILE A CA 1
ATOM 3638 C C . ILE A 1 459 ? -14.094 30.422 16.75 1 92.69 459 ILE A C 1
ATOM 3640 O O . ILE A 1 459 ? -15.141 30.016 17.266 1 92.69 459 ILE A O 1
ATOM 3644 N N . ALA A 1 460 ? -14 31.609 16.141 1 91.31 460 ALA A N 1
ATOM 3645 C CA . ALA A 1 460 ? -15.172 32.469 16.047 1 91.31 460 ALA A CA 1
ATOM 3646 C C . ALA A 1 460 ? -16.281 31.828 15.219 1 91.31 460 ALA A C 1
ATOM 3648 O O . ALA A 1 460 ? -17.453 31.953 15.547 1 91.31 460 ALA A O 1
ATOM 3649 N N . HIS A 1 461 ? -15.875 31.203 14.227 1 91.81 461 HIS A N 1
ATOM 3650 C CA . HIS A 1 461 ? -16.828 30.484 13.375 1 91.81 461 HIS A CA 1
ATOM 3651 C C . HIS A 1 461 ? -17.562 29.391 14.156 1 91.81 461 HIS A C 1
ATOM 3653 O O . HIS A 1 461 ? -18.781 29.266 14.031 1 91.81 461 HIS A O 1
ATOM 3659 N N . VAL A 1 462 ? -16.875 28.656 14.961 1 93.94 462 VAL A N 1
ATOM 3660 C CA . VAL A 1 462 ? -17.453 27.594 15.773 1 93.94 462 VAL A CA 1
ATOM 3661 C C . VAL A 1 462 ? -18.391 28.188 16.812 1 93.94 462 VAL A C 1
ATOM 3663 O O . VAL A 1 462 ? -19.531 27.734 16.984 1 93.94 462 VAL A O 1
ATOM 3666 N N . LYS A 1 463 ? -17.953 29.219 17.438 1 94.06 463 LYS A N 1
ATOM 3667 C CA . LYS A 1 463 ? -18.75 29.875 18.469 1 94.06 463 LYS A CA 1
ATOM 3668 C C . LYS A 1 463 ? -20.062 30.406 17.906 1 94.06 463 LYS A C 1
ATOM 3670 O O . LYS A 1 463 ? -21.125 30.25 18.531 1 94.06 463 LYS A O 1
ATOM 3675 N N . ASN A 1 464 ? -19.984 31.016 16.781 1 90.81 464 ASN A N 1
ATOM 3676 C CA . ASN A 1 464 ? -21.172 31.562 16.141 1 90.81 464 ASN A CA 1
ATOM 3677 C C . ASN A 1 464 ? -22.188 30.484 15.82 1 90.81 464 ASN A C 1
ATOM 3679 O O . ASN A 1 464 ? -23.391 30.656 16.031 1 90.81 464 ASN A O 1
ATOM 3683 N N . TYR A 1 465 ? -21.766 29.422 15.352 1 91.19 465 TYR A N 1
ATOM 3684 C CA . TYR A 1 465 ? -22.656 28.328 14.977 1 91.19 465 TYR A CA 1
ATOM 3685 C C . TYR A 1 465 ? -23.234 27.656 16.219 1 91.19 465 TYR A C 1
ATOM 3687 O O . TYR A 1 465 ? -24.438 27.422 16.297 1 91.19 465 TYR A O 1
ATOM 3695 N N . VAL A 1 466 ? -22.422 27.312 17.141 1 93.94 466 VAL A N 1
ATOM 3696 C CA . VAL A 1 466 ? -22.828 26.531 18.297 1 93.94 466 VAL A CA 1
ATOM 3697 C C . VAL A 1 466 ? -23.688 27.406 19.219 1 93.94 466 VAL A C 1
ATOM 3699 O O . VAL A 1 466 ? -24.672 26.922 19.797 1 93.94 466 VAL A O 1
ATOM 3702 N N . ASN A 1 467 ? -23.297 28.656 19.344 1 91.88 467 ASN A N 1
ATOM 3703 C CA . ASN A 1 467 ? -24.016 29.562 20.234 1 91.88 467 ASN A CA 1
ATOM 3704 C C . ASN A 1 467 ? -25.469 29.766 19.781 1 91.88 467 ASN A C 1
ATOM 3706 O O . ASN A 1 467 ? -26.328 30.094 20.594 1 91.88 467 ASN A O 1
ATOM 3710 N N . ASN A 1 468 ? -25.719 29.609 18.562 1 89.12 468 ASN A N 1
ATOM 3711 C CA . ASN A 1 468 ? -27.078 29.703 18.047 1 89.12 468 ASN A CA 1
ATOM 3712 C C . ASN A 1 468 ? -27.922 28.516 18.5 1 89.12 468 ASN A C 1
ATOM 3714 O O . ASN A 1 468 ? -29.156 28.578 18.469 1 89.12 468 ASN A O 1
ATOM 3718 N N . LEU A 1 469 ? -27.297 27.5 18.922 1 91.44 469 LEU A N 1
ATOM 3719 C CA . LEU A 1 469 ? -28 26.281 19.297 1 91.44 469 LEU A CA 1
ATOM 3720 C C . LEU A 1 469 ? -27.984 26.078 20.812 1 91.44 469 LEU A C 1
ATOM 3722 O O . LEU A 1 469 ? -29.031 25.875 21.438 1 91.44 469 LEU A O 1
ATOM 3726 N N . VAL A 1 470 ? -26.766 26.125 21.344 1 92 470 VAL A N 1
ATOM 3727 C CA . VAL A 1 470 ? -26.562 25.906 22.766 1 92 470 VAL A CA 1
ATOM 3728 C C . VAL A 1 470 ? -25.484 26.859 23.297 1 92 470 VAL A C 1
ATOM 3730 O O . VAL A 1 470 ? -24.578 27.25 22.562 1 92 470 VAL A O 1
ATOM 3733 N N . SER A 1 471 ? -25.625 27.234 24.531 1 90.44 471 SER A N 1
ATOM 3734 C CA . SER A 1 471 ? -24.625 28.078 25.172 1 90.44 471 SER A CA 1
ATOM 3735 C C . SER A 1 471 ? -23.594 27.234 25.922 1 90.44 471 SER A C 1
ATOM 3737 O O . SER A 1 471 ? -23.938 26.453 26.797 1 90.44 471 SER A O 1
ATOM 3739 N N . LEU A 1 472 ? -22.344 27.453 25.562 1 93.56 472 LEU A N 1
ATOM 3740 C CA . LEU A 1 472 ? -21.219 26.766 26.203 1 93.56 472 LEU A CA 1
ATOM 3741 C C . LEU A 1 472 ? -20.266 27.766 26.844 1 93.56 472 LEU A C 1
ATOM 3743 O O . LEU A 1 472 ? -20.375 28.984 26.594 1 93.56 472 LEU A O 1
ATOM 3747 N N . THR A 1 473 ? -19.375 27.25 27.719 1 94.31 473 THR A N 1
ATOM 3748 C CA . THR A 1 473 ? -18.328 28.094 28.281 1 94.31 473 THR A CA 1
ATOM 3749 C C . THR A 1 473 ? -17.203 28.312 27.266 1 94.31 473 THR A C 1
ATOM 3751 O O . THR A 1 473 ? -17.078 27.562 26.312 1 94.31 473 THR A O 1
ATOM 3754 N N . ASP A 1 474 ? -16.422 29.359 27.484 1 93.19 474 ASP A N 1
ATOM 3755 C CA . ASP A 1 474 ? -15.312 29.656 26.578 1 93.19 474 ASP A CA 1
ATOM 3756 C C . ASP A 1 474 ? -14.336 28.5 26.5 1 93.19 474 ASP A C 1
ATOM 3758 O O . ASP A 1 474 ? -13.797 28.203 25.422 1 93.19 474 ASP A O 1
ATOM 3762 N N . ASN A 1 475 ? -14.125 27.844 27.594 1 91.94 475 ASN A N 1
ATOM 3763 C CA . ASN A 1 475 ? -13.234 26.688 27.625 1 91.94 475 ASN A CA 1
ATOM 3764 C C . ASN A 1 475 ? -13.773 25.547 26.781 1 91.94 475 ASN A C 1
ATOM 3766 O O . ASN A 1 475 ? -13.016 24.844 26.109 1 91.94 475 ASN A O 1
ATOM 3770 N N . GLU A 1 476 ? -15.023 25.406 26.875 1 94.69 476 GLU A N 1
ATOM 3771 C CA . GLU A 1 476 ? -15.656 24.344 26.109 1 94.69 476 GLU A CA 1
ATOM 3772 C C . GLU A 1 476 ? -15.594 24.609 24.609 1 94.69 476 GLU A C 1
ATOM 3774 O O . GLU A 1 476 ? -15.344 23.703 23.812 1 94.69 476 GLU A O 1
ATOM 3779 N N . TYR A 1 477 ? -15.781 25.891 24.25 1 95.25 477 TYR A N 1
ATOM 3780 C CA . TYR A 1 477 ? -15.625 26.266 22.844 1 95.25 477 TYR A CA 1
ATOM 3781 C C . TYR A 1 477 ? -14.211 25.984 22.359 1 95.25 477 TYR A C 1
ATOM 3783 O O . TYR A 1 477 ? -14.016 25.438 21.266 1 95.25 477 TYR A O 1
ATOM 3791 N N . ASN A 1 478 ? -13.281 26.344 23.188 1 91.38 478 ASN A N 1
ATOM 3792 C CA . ASN A 1 478 ? -11.883 26.141 22.828 1 91.38 478 ASN A CA 1
ATOM 3793 C C . ASN A 1 478 ? -11.539 24.656 22.719 1 91.38 478 ASN A C 1
ATOM 3795 O O . ASN A 1 478 ? -10.805 24.266 21.812 1 91.38 478 ASN A O 1
ATOM 3799 N N . CYS A 1 479 ? -12.016 23.906 23.562 1 92.69 479 CYS A N 1
ATOM 3800 C CA . CYS A 1 479 ? -11.766 22.469 23.547 1 92.69 479 CYS A CA 1
ATOM 3801 C C . CYS A 1 479 ? -12.352 21.844 22.281 1 92.69 479 CYS A C 1
ATOM 3803 O O . CYS A 1 479 ? -11.711 21 21.656 1 92.69 479 CYS A O 1
ATOM 3805 N N . LEU A 1 480 ? -13.539 22.281 21.938 1 95 480 LEU A N 1
ATOM 3806 C CA . LEU A 1 480 ? -14.18 21.781 20.719 1 95 480 LEU A CA 1
ATOM 3807 C C . LEU A 1 480 ? -13.344 22.109 19.484 1 95 480 LEU A C 1
ATOM 3809 O O . LEU A 1 480 ? -13.078 21.234 18.656 1 95 480 LEU A O 1
ATOM 3813 N N . TYR A 1 481 ? -12.914 23.266 19.453 1 94.38 481 TYR A N 1
ATOM 3814 C CA . TYR A 1 481 ? -12.172 23.734 18.281 1 94.38 481 TYR A CA 1
ATOM 3815 C C . TYR A 1 481 ? -10.797 23.078 18.219 1 94.38 481 TYR A C 1
ATOM 3817 O O . TYR A 1 481 ? -10.359 22.625 17.156 1 94.38 481 TYR A O 1
ATOM 3825 N N . ASN A 1 482 ? -10.07 23 19.266 1 90.44 482 ASN A N 1
ATOM 3826 C CA . ASN A 1 482 ? -8.711 22.469 19.297 1 90.44 482 ASN A CA 1
ATOM 3827 C C . ASN A 1 482 ? -8.68 20.984 18.938 1 90.44 482 ASN A C 1
ATOM 3829 O O . ASN A 1 482 ? -7.734 20.516 18.312 1 90.44 482 ASN A O 1
ATOM 3833 N N . HIS A 1 483 ? -9.742 20.328 19.312 1 93.94 483 HIS A N 1
ATOM 3834 C CA . HIS A 1 483 ? -9.789 18.891 19.062 1 93.94 483 HIS A CA 1
ATOM 3835 C C . HIS A 1 483 ? -10.273 18.594 17.641 1 93.94 483 HIS A C 1
ATOM 3837 O O . HIS A 1 483 ? -9.781 17.672 17 1 93.94 483 HIS A O 1
ATOM 3843 N N . PHE A 1 484 ? -11.281 19.422 17.234 1 94.94 484 PHE A N 1
ATOM 3844 C CA . PHE A 1 484 ? -12.031 18.938 16.078 1 94.94 484 PHE A CA 1
ATOM 3845 C C . PHE A 1 484 ? -12.07 19.984 14.977 1 94.94 484 PHE A C 1
ATOM 3847 O O . PHE A 1 484 ? -12.922 19.922 14.086 1 94.94 484 PHE A O 1
ATOM 3854 N N . ARG A 1 485 ? -11.219 20.922 14.953 1 93 485 ARG A N 1
ATOM 3855 C CA . ARG A 1 485 ? -11.188 21.875 13.859 1 93 485 ARG A CA 1
ATOM 3856 C C . ARG A 1 485 ? -10.969 21.172 12.523 1 93 485 ARG A C 1
ATOM 3858 O O . ARG A 1 485 ? -10.5 20.031 12.484 1 93 485 ARG A O 1
ATOM 3865 N N . GLY A 1 486 ? -11.234 21.906 11.375 1 90.56 486 GLY A N 1
ATOM 3866 C CA . GLY A 1 486 ? -11.156 21.344 10.039 1 90.56 486 GLY A CA 1
ATOM 3867 C C . GLY A 1 486 ? -12.516 21.016 9.445 1 90.56 486 GLY A C 1
ATOM 3868 O O . GLY A 1 486 ? -13.352 21.906 9.273 1 90.56 486 GLY A O 1
ATOM 3869 N N . ARG A 1 487 ? -12.805 19.719 9.32 1 91.81 487 ARG A N 1
ATOM 3870 C CA . ARG A 1 487 ? -14.07 19.359 8.695 1 91.81 487 ARG A CA 1
ATOM 3871 C C . ARG A 1 487 ? -15.242 19.562 9.656 1 91.81 487 ARG A C 1
ATOM 3873 O O . ARG A 1 487 ? -15.055 19.578 10.875 1 91.81 487 ARG A O 1
ATOM 3880 N N . PHE A 1 488 ? -16.469 19.5 9.281 1 93.75 488 PHE A N 1
ATOM 3881 C CA . PHE A 1 488 ? -17.625 19.984 10.008 1 93.75 488 PHE A CA 1
ATOM 3882 C C . PHE A 1 488 ? -18.156 18.906 10.961 1 93.75 488 PHE A C 1
ATOM 3884 O O . PHE A 1 488 ? -18.484 19.203 12.109 1 93.75 488 PHE A O 1
ATOM 3891 N N . ARG A 1 489 ? -18.188 17.719 10.664 1 92.81 489 ARG A N 1
ATOM 3892 C CA . ARG A 1 489 ? -19.031 16.688 11.266 1 92.81 489 ARG A CA 1
ATOM 3893 C C . ARG A 1 489 ? -18.641 16.438 12.719 1 92.81 489 ARG A C 1
ATOM 3895 O O . ARG A 1 489 ? -19.516 16.266 13.578 1 92.81 489 ARG A O 1
ATOM 3902 N N . PRO A 1 490 ? -17.375 16.391 12.992 1 94.12 490 PRO A N 1
ATOM 3903 C CA . PRO A 1 490 ? -17.047 16.047 14.383 1 94.12 490 PRO A CA 1
ATOM 3904 C C . PRO A 1 490 ? -17.625 17.047 15.383 1 94.12 490 PRO A C 1
ATOM 3906 O O . PRO A 1 490 ? -18.188 16.641 16.406 1 94.12 490 PRO A O 1
ATOM 3909 N N . ILE A 1 491 ? -17.531 18.328 15.086 1 96.12 491 ILE A N 1
ATOM 3910 C CA . ILE A 1 491 ? -18.094 19.312 16 1 96.12 491 ILE A CA 1
ATOM 3911 C C . ILE A 1 491 ? -19.609 19.219 16 1 96.12 491 ILE A C 1
ATOM 3913 O O . ILE A 1 491 ? -20.25 19.281 17.047 1 96.12 491 ILE A O 1
ATOM 3917 N N . VAL A 1 492 ? -20.188 19 14.875 1 95 492 VAL A N 1
ATOM 3918 C CA . VAL A 1 492 ? -21.641 18.906 14.75 1 95 492 VAL A CA 1
ATOM 3919 C C . VAL A 1 492 ? -22.156 17.734 15.578 1 95 492 VAL A C 1
ATOM 3921 O O . VAL A 1 492 ? -23.156 17.844 16.281 1 95 492 VAL A O 1
ATOM 3924 N N . THR A 1 493 ? -21.484 16.641 15.492 1 93.94 493 THR A N 1
ATOM 3925 C CA . THR A 1 493 ? -21.875 15.445 16.234 1 93.94 493 THR A CA 1
ATOM 3926 C C . THR A 1 493 ? -21.75 15.688 17.734 1 93.94 493 THR A C 1
ATOM 3928 O O . THR A 1 493 ? -22.594 15.242 18.516 1 93.94 493 THR A O 1
ATOM 3931 N N . CYS A 1 494 ? -20.688 16.359 18.125 1 96.38 494 CYS A N 1
ATOM 3932 C CA . CYS A 1 494 ? -20.531 16.703 19.531 1 96.38 494 CYS A CA 1
ATOM 3933 C C . CYS A 1 494 ? -21.688 17.578 20.016 1 96.38 494 CYS A C 1
ATOM 3935 O O . CYS A 1 494 ? -22.234 17.344 21.094 1 96.38 494 CYS A O 1
ATOM 3937 N N . VAL A 1 495 ? -22.094 18.531 19.203 1 95.56 495 VAL A N 1
ATOM 3938 C CA . VAL A 1 495 ? -23.156 19.453 19.562 1 95.56 495 VAL A CA 1
ATOM 3939 C C . VAL A 1 495 ? -24.484 18.703 19.688 1 95.56 495 VAL A C 1
ATOM 3941 O O . VAL A 1 495 ? -25.281 18.969 20.578 1 95.56 495 VAL A O 1
ATOM 3944 N N . GLU A 1 496 ? -24.734 17.781 18.797 1 94.94 496 GLU A N 1
ATOM 3945 C CA . GLU A 1 496 ? -25.922 16.938 18.891 1 94.94 496 GLU A CA 1
ATOM 3946 C C . GLU A 1 496 ? -25.969 16.188 20.219 1 94.94 496 GLU A C 1
ATOM 3948 O O . GLU A 1 496 ? -27.016 16.141 20.875 1 94.94 496 GLU A O 1
ATOM 3953 N N . ASP A 1 497 ? -24.859 15.664 20.641 1 95.12 497 ASP A N 1
ATOM 3954 C CA . ASP A 1 497 ? -24.797 14.93 21.891 1 95.12 497 ASP A CA 1
ATOM 3955 C C . ASP A 1 497 ? -24.969 15.875 23.094 1 95.12 497 ASP A C 1
ATOM 3957 O O . ASP A 1 497 ? -25.578 15.5 24.094 1 95.12 497 ASP A O 1
ATOM 3961 N N . ILE A 1 498 ? -24.422 17.062 22.953 1 94.69 498 ILE A N 1
ATOM 3962 C CA . ILE A 1 498 ? -24.578 18.062 24.016 1 94.69 498 ILE A CA 1
ATOM 3963 C C . ILE A 1 498 ? -26.047 18.453 24.141 1 94.69 498 ILE A C 1
ATOM 3965 O O . ILE A 1 498 ? -26.578 18.578 25.25 1 94.69 498 ILE A O 1
ATOM 3969 N N . ILE A 1 499 ? -26.734 18.562 22.984 1 93.62 499 ILE A N 1
ATOM 3970 C CA . ILE A 1 499 ? -28.156 18.875 22.953 1 93.62 499 ILE A CA 1
ATOM 3971 C C . ILE A 1 499 ? -28.953 17.75 23.609 1 93.62 499 ILE A C 1
ATOM 3973 O O . ILE A 1 499 ? -30 18 24.219 1 93.62 499 ILE A O 1
ATOM 3977 N N . MET A 1 500 ? -28.422 16.562 23.547 1 93.88 500 MET A N 1
ATOM 3978 C CA . MET A 1 500 ? -29.078 15.414 24.172 1 93.88 500 MET A CA 1
ATOM 3979 C C . MET A 1 500 ? -28.922 15.453 25.688 1 93.88 500 MET A C 1
ATOM 3981 O O . MET A 1 500 ? -29.547 14.664 26.406 1 93.88 500 MET A O 1
ATOM 3985 N N . GLY A 1 501 ? -28.062 16.281 26.25 1 90.62 501 GLY A N 1
ATOM 3986 C CA . GLY A 1 501 ? -27.922 16.469 27.672 1 90.62 501 GLY A CA 1
ATOM 3987 C C . GLY A 1 501 ? -26.594 15.969 28.234 1 90.62 501 GLY A C 1
ATOM 3988 O O . GLY A 1 501 ? -26.406 15.938 29.438 1 90.62 501 GLY A O 1
ATOM 3989 N N . LEU A 1 502 ? -25.766 15.609 27.406 1 93.56 502 LEU A N 1
ATOM 3990 C CA . LEU A 1 502 ? -24.469 15.102 27.859 1 93.56 502 LEU A CA 1
ATOM 3991 C C . LEU A 1 502 ? -23.484 16.234 28.094 1 93.56 502 LEU A C 1
ATOM 3993 O O . LEU A 1 502 ? -23.469 17.219 27.328 1 93.56 502 LEU A O 1
ATOM 3997 N N . PRO A 1 503 ? -22.703 16.094 29.109 1 93.56 503 PRO A N 1
ATOM 3998 C CA . PRO A 1 503 ? -21.703 17.141 29.359 1 93.56 503 PRO A CA 1
ATOM 3999 C C . PRO A 1 503 ? -20.688 17.266 28.234 1 93.56 503 PRO A C 1
ATOM 4001 O O . PRO A 1 503 ? -20.234 16.266 27.688 1 93.56 503 PRO A O 1
ATOM 4004 N N . ALA A 1 504 ? -20.375 18.516 27.969 1 94.38 504 ALA A N 1
ATOM 4005 C CA . ALA A 1 504 ? -19.5 18.828 26.828 1 94.38 504 ALA A CA 1
ATOM 4006 C C . ALA A 1 504 ? -18.156 18.109 26.969 1 94.38 504 ALA A C 1
ATOM 4008 O O . ALA A 1 504 ? -17.641 17.578 25.984 1 94.38 504 ALA A O 1
ATOM 4009 N N . GLU A 1 505 ? -17.531 18.109 28.125 1 92.62 505 GLU A N 1
ATOM 4010 C CA . GLU A 1 505 ? -16.219 17.5 28.344 1 92.62 505 GLU A CA 1
ATOM 4011 C C . GLU A 1 505 ? -16.25 16 28.062 1 92.62 505 GLU A C 1
ATOM 4013 O O . GLU A 1 505 ? -15.336 15.461 27.438 1 92.62 505 GLU A O 1
ATOM 4018 N N . ASP A 1 506 ? -17.266 15.398 28.469 1 94.94 506 ASP A N 1
ATOM 4019 C CA . ASP A 1 506 ? -17.422 13.961 28.25 1 94.94 506 ASP A CA 1
ATOM 4020 C C . ASP A 1 506 ? -17.609 13.648 26.766 1 94.94 506 ASP A C 1
ATOM 4022 O O . ASP A 1 506 ? -17.047 12.68 26.25 1 94.94 506 ASP A O 1
ATOM 4026 N N . VAL A 1 507 ? -18.406 14.477 26.188 1 96.44 507 VAL A N 1
ATOM 4027 C CA . VAL A 1 507 ? -18.719 14.281 24.766 1 96.44 507 VAL A CA 1
ATOM 4028 C C . VAL A 1 507 ? -17.453 14.398 23.938 1 96.44 507 VAL A C 1
ATOM 4030 O O . VAL A 1 507 ? -17.203 13.586 23.047 1 96.44 507 VAL A O 1
ATOM 4033 N N . ILE A 1 508 ? -16.703 15.391 24.25 1 95.19 508 ILE A N 1
ATOM 4034 C CA . ILE A 1 508 ? -15.477 15.648 23.5 1 95.19 508 ILE A CA 1
ATOM 4035 C C . ILE A 1 508 ? -14.523 14.469 23.688 1 95.19 508 ILE A C 1
ATOM 4037 O O . ILE A 1 508 ? -13.945 13.977 22.703 1 95.19 508 ILE A O 1
ATOM 4041 N N . ASP A 1 509 ? -14.398 13.945 24.844 1 93.56 509 ASP A N 1
ATOM 4042 C CA . ASP A 1 509 ? -13.508 12.828 25.141 1 93.56 509 ASP A CA 1
ATOM 4043 C C . ASP A 1 509 ? -13.953 11.555 24.422 1 93.56 509 ASP A C 1
ATOM 4045 O O . ASP A 1 509 ? -13.125 10.836 23.859 1 93.56 509 ASP A O 1
ATOM 4049 N N . VAL A 1 510 ? -15.18 11.367 24.469 1 94.19 510 VAL A N 1
ATOM 4050 C CA . VAL A 1 510 ? -15.719 10.156 23.844 1 94.19 510 VAL A CA 1
ATOM 4051 C C . VAL A 1 510 ? -15.508 10.203 22.344 1 94.19 510 VAL A C 1
ATOM 4053 O O . VAL A 1 510 ? -15.039 9.227 21.75 1 94.19 510 VAL A O 1
ATOM 4056 N N . HIS A 1 511 ? -15.836 11.289 21.734 1 94.56 511 HIS A N 1
ATOM 4057 C CA . HIS A 1 511 ? -15.727 11.383 20.281 1 94.56 511 HIS A CA 1
ATOM 4058 C C . HIS A 1 511 ? -14.266 11.391 19.844 1 94.56 511 HIS A C 1
ATOM 4060 O O . HIS A 1 511 ? -13.93 10.867 18.766 1 94.56 511 HIS A O 1
ATOM 4066 N N . TRP A 1 512 ? -13.422 12.016 20.641 1 94.25 512 TRP A N 1
ATOM 4067 C CA . TRP A 1 512 ? -11.992 11.961 20.359 1 94.25 512 TRP A CA 1
ATOM 4068 C C . TRP A 1 512 ? -11.5 10.523 20.297 1 94.25 512 TRP A C 1
ATOM 4070 O O . TRP A 1 512 ? -10.812 10.133 19.344 1 94.25 512 TRP A O 1
ATOM 4080 N N . LYS A 1 513 ? -11.891 9.75 21.266 1 92.69 513 LYS A N 1
ATOM 4081 C CA . LYS A 1 513 ? -11.477 8.359 21.344 1 92.69 513 LYS A CA 1
ATOM 4082 C C . LYS A 1 513 ? -12.039 7.543 20.188 1 92.69 513 LYS A C 1
ATOM 4084 O O . LYS A 1 513 ? -11.336 6.711 19.594 1 92.69 513 LYS A O 1
ATOM 4089 N N . VAL A 1 514 ? -13.195 7.844 19.828 1 92.62 514 VAL A N 1
ATOM 4090 C CA . VAL A 1 514 ? -13.852 7.109 18.766 1 92.62 514 VAL A CA 1
ATOM 4091 C C . VAL A 1 514 ? -13.141 7.387 17.438 1 92.62 514 VAL A C 1
ATOM 4093 O O . VAL A 1 514 ? -12.93 6.477 16.625 1 92.62 514 VAL A O 1
ATOM 4096 N N . LEU A 1 515 ? -12.797 8.578 17.203 1 92.69 515 LEU A N 1
ATOM 4097 C CA . LEU A 1 515 ? -12.234 8.977 15.93 1 92.69 515 LEU A CA 1
ATOM 4098 C C . LEU A 1 515 ? -10.766 8.586 15.836 1 92.69 515 LEU A C 1
ATOM 4100 O O . LEU A 1 515 ? -10.242 8.359 14.734 1 92.69 515 LEU A O 1
ATOM 4104 N N . THR A 1 516 ? -10.016 8.5 16.953 1 93.94 516 THR A N 1
ATOM 4105 C CA . THR A 1 516 ? -8.562 8.445 16.891 1 93.94 516 THR A CA 1
ATOM 4106 C C . THR A 1 516 ? -8.055 7.062 17.281 1 93.94 516 THR A C 1
ATOM 4108 O O . THR A 1 516 ? -6.898 6.727 17.031 1 93.94 516 THR A O 1
ATOM 4111 N N . LYS A 1 517 ? -8.859 6.254 17.875 1 91.44 517 LYS A N 1
ATOM 4112 C CA . LYS A 1 517 ? -8.43 4.938 18.328 1 91.44 517 LYS A CA 1
ATOM 4113 C C . LYS A 1 517 ? -9.195 3.83 17.609 1 91.44 517 LYS A C 1
ATOM 4115 O O . LYS A 1 517 ? -10.117 4.102 16.844 1 91.44 517 LYS A O 1
ATOM 4120 N N . ALA A 1 518 ? -8.695 2.605 17.875 1 85.88 518 ALA A N 1
ATOM 4121 C CA . ALA A 1 518 ? -9.328 1.442 17.25 1 85.88 518 ALA A CA 1
ATOM 4122 C C . ALA A 1 518 ? -10.781 1.306 17.703 1 85.88 518 ALA A C 1
ATOM 4124 O O . ALA A 1 518 ? -11.062 1.259 18.906 1 85.88 518 ALA A O 1
ATOM 4125 N N . SER A 1 519 ? -11.594 1.53 16.703 1 80.56 519 SER A N 1
ATOM 4126 C CA . SER A 1 519 ? -13.031 1.41 16.938 1 80.56 519 SER A CA 1
ATOM 4127 C C . SER A 1 519 ? -13.734 0.816 15.719 1 80.56 519 SER A C 1
ATOM 4129 O O . SER A 1 519 ? -13.25 0.938 14.594 1 80.56 519 SER A O 1
ATOM 4131 N N . ASP A 1 520 ? -14.758 0.082 15.984 1 73.56 520 ASP A N 1
ATOM 4132 C CA . ASP A 1 520 ? -15.547 -0.474 14.891 1 73.56 520 ASP A CA 1
ATOM 4133 C C . ASP A 1 520 ? -16.578 0.539 14.383 1 73.56 520 ASP A C 1
ATOM 4135 O O . ASP A 1 520 ? -17.375 0.231 13.492 1 73.56 520 ASP A O 1
ATOM 4139 N N . ASN A 1 521 ? -16.328 1.725 14.82 1 77.06 521 ASN A N 1
ATOM 4140 C CA . ASN A 1 521 ? -17.234 2.787 14.383 1 77.06 521 ASN A CA 1
ATOM 4141 C C . ASN A 1 521 ? -16.891 3.26 12.969 1 77.06 521 ASN A C 1
ATOM 4143 O O . ASN A 1 521 ? -15.727 3.531 12.672 1 77.06 521 ASN A O 1
ATOM 4147 N N . ASP A 1 522 ? -17.844 3.359 12.164 1 71.75 522 ASP A N 1
ATOM 4148 C CA . ASP A 1 522 ? -17.656 3.709 10.758 1 71.75 522 ASP A CA 1
ATOM 4149 C C . ASP A 1 522 ? -17.172 5.148 10.609 1 71.75 522 ASP A C 1
ATOM 4151 O O . ASP A 1 522 ? -16.625 5.52 9.57 1 71.75 522 ASP A O 1
ATOM 4155 N N . GLN A 1 523 ? -17.375 5.914 11.648 1 75.12 523 GLN A N 1
ATOM 4156 C CA . GLN A 1 523 ? -16.938 7.305 11.586 1 75.12 523 GLN A CA 1
ATOM 4157 C C . GLN A 1 523 ? -15.477 7.438 11.977 1 75.12 523 GLN A C 1
ATOM 4159 O O . GLN A 1 523 ? -14.867 8.492 11.766 1 75.12 523 GLN A O 1
ATOM 4164 N N . SER A 1 524 ? -14.961 6.363 12.523 1 85.44 524 SER A N 1
ATOM 4165 C CA . SER A 1 524 ? -13.57 6.375 12.992 1 85.44 524 SER A CA 1
ATOM 4166 C C . SER A 1 524 ? -12.602 6.445 11.82 1 85.44 524 SER A C 1
ATOM 4168 O O . SER A 1 524 ? -12.648 5.613 10.914 1 85.44 524 SER A O 1
ATOM 4170 N N . LEU A 1 525 ? -11.805 7.512 11.836 1 87.56 525 LEU A N 1
ATOM 4171 C CA . LEU A 1 525 ? -10.766 7.59 10.812 1 87.56 525 LEU A CA 1
ATOM 4172 C C . LEU A 1 525 ? -9.781 6.434 10.945 1 87.56 525 LEU A C 1
ATOM 4174 O O . LEU A 1 525 ? -9.289 5.91 9.945 1 87.56 525 LEU A O 1
ATOM 4178 N N . TYR A 1 526 ? -9.531 6.094 12.203 1 91.88 526 TYR A N 1
ATOM 4179 C CA . TYR A 1 526 ? -8.703 4.922 12.453 1 91.88 526 TYR A CA 1
ATOM 4180 C C . TYR A 1 526 ? -9.273 3.689 11.758 1 91.88 526 TYR A C 1
ATOM 4182 O O . TYR A 1 526 ? -8.547 2.943 11.102 1 91.88 526 TYR A O 1
ATOM 4190 N N . HIS A 1 527 ? -10.516 3.598 11.828 1 88.12 527 HIS A N 1
ATOM 4191 C CA . HIS A 1 527 ? -11.188 2.459 11.211 1 88.12 527 HIS A CA 1
ATOM 4192 C C . HIS A 1 527 ? -11.109 2.521 9.695 1 88.12 527 HIS A C 1
ATOM 4194 O O . HIS A 1 527 ? -10.953 1.492 9.031 1 88.12 527 HIS A O 1
ATOM 4200 N N . GLN A 1 528 ? -11.25 3.633 9.195 1 85.75 528 GLN A N 1
ATOM 4201 C CA . GLN A 1 528 ? -11.164 3.809 7.746 1 85.75 528 GLN A CA 1
ATOM 4202 C C . GLN A 1 528 ? -9.789 3.385 7.227 1 85.75 528 GLN A C 1
ATOM 4204 O O . GLN A 1 528 ? -9.68 2.824 6.133 1 85.75 528 GLN A O 1
ATOM 4209 N N . LEU A 1 529 ? -8.75 3.688 7.969 1 89.44 529 LEU A N 1
ATOM 4210 C CA . LEU A 1 529 ? -7.402 3.27 7.59 1 89.44 529 LEU A CA 1
ATOM 4211 C C . LEU A 1 529 ? -7.262 1.753 7.672 1 89.44 529 LEU A C 1
ATOM 4213 O O . LEU A 1 529 ? -6.621 1.138 6.816 1 89.44 529 LEU A O 1
ATOM 4217 N N . CYS A 1 530 ? -7.969 1.156 8.641 1 87.81 530 CYS A N 1
ATOM 4218 C CA . CYS A 1 530 ? -7.957 -0.297 8.773 1 87.81 530 CYS A CA 1
ATOM 4219 C C . CYS A 1 530 ? -8.594 -0.959 7.559 1 87.81 530 CYS A C 1
ATOM 4221 O O . CYS A 1 530 ? -8.164 -2.035 7.137 1 87.81 530 CYS A O 1
ATOM 4223 N N . ARG A 1 531 ? -9.523 -0.329 6.965 1 82.38 531 ARG A N 1
ATOM 4224 C CA . ARG A 1 531 ? -10.234 -0.875 5.812 1 82.38 531 ARG A CA 1
ATOM 4225 C C . ARG A 1 531 ? -9.312 -0.968 4.598 1 82.38 531 ARG A C 1
ATOM 4227 O O . ARG A 1 531 ? -9.531 -1.799 3.713 1 82.38 531 ARG A O 1
ATOM 4234 N N . ILE A 1 532 ? -8.297 -0.167 4.57 1 84 532 ILE A N 1
ATOM 4235 C CA . ILE A 1 532 ? -7.328 -0.236 3.482 1 84 532 ILE A CA 1
ATOM 4236 C C . ILE A 1 532 ? -6.496 -1.508 3.615 1 84 532 ILE A C 1
ATOM 4238 O O . ILE A 1 532 ? -6.324 -2.25 2.645 1 84 532 ILE A O 1
ATOM 4242 N N . ILE A 1 533 ? -6.051 -1.762 4.84 1 83.5 533 ILE A N 1
ATOM 4243 C CA . ILE A 1 533 ? -5.242 -2.947 5.09 1 83.5 533 ILE A CA 1
ATOM 4244 C C . ILE A 1 533 ? -6.078 -4.203 4.855 1 83.5 533 ILE A C 1
ATOM 4246 O O . ILE A 1 533 ? -5.566 -5.215 4.367 1 83.5 533 ILE A O 1
ATOM 4250 N N . LYS A 1 534 ? -7.402 -4.086 5.125 1 76.88 534 LYS A N 1
ATOM 4251 C CA . LYS A 1 534 ? -8.312 -5.223 4.992 1 76.88 534 LYS A CA 1
ATOM 4252 C C . LYS A 1 534 ? -8.781 -5.387 3.547 1 76.88 534 LYS A C 1
ATOM 4254 O O . LYS A 1 534 ? -9.625 -6.238 3.254 1 76.88 534 LYS A O 1
ATOM 4259 N N . MET A 1 535 ? -8.336 -4.52 2.688 1 78.12 535 MET A N 1
ATOM 4260 C CA . MET A 1 535 ? -8.617 -4.578 1.256 1 78.12 535 MET A CA 1
ATOM 4261 C C . MET A 1 535 ? -10.086 -4.281 0.978 1 78.12 535 MET A C 1
ATOM 4263 O O . MET A 1 535 ? -10.695 -4.887 0.09 1 78.12 535 MET A O 1
ATOM 4267 N N . GLU A 1 536 ? -10.656 -3.443 1.795 1 74.12 536 GLU A N 1
ATOM 4268 C CA . GLU A 1 536 ? -12.008 -2.938 1.566 1 74.12 536 GLU A CA 1
ATOM 4269 C C . GLU A 1 536 ? -11.977 -1.608 0.818 1 74.12 536 GLU A C 1
ATOM 4271 O O . GLU A 1 536 ? -12.969 -1.222 0.192 1 74.12 536 GLU A O 1
ATOM 4276 N N . ARG A 1 537 ? -10.852 -1.008 0.976 1 79.12 537 ARG A N 1
ATOM 4277 C CA . ARG A 1 537 ? -10.57 0.224 0.248 1 79.12 537 ARG A CA 1
ATOM 4278 C C . ARG A 1 537 ? -9.25 0.113 -0.518 1 79.12 537 ARG A C 1
ATOM 4280 O O . ARG A 1 537 ? -8.336 -0.594 -0.091 1 79.12 537 ARG A O 1
ATOM 4287 N N . PRO A 1 538 ? -9.156 0.845 -1.593 1 79.44 538 PRO A N 1
ATOM 4288 C CA . PRO A 1 538 ? -7.918 0.743 -2.369 1 79.44 538 PRO A CA 1
ATOM 4289 C C . PRO A 1 538 ? -6.727 1.384 -1.663 1 79.44 538 PRO A C 1
ATOM 4291 O O . PRO A 1 538 ? -6.875 2.416 -1.005 1 79.44 538 PRO A O 1
ATOM 4294 N N . ASN A 1 539 ? -5.598 0.757 -1.835 1 84.75 539 ASN A N 1
ATOM 4295 C CA . ASN A 1 539 ? -4.355 1.292 -1.287 1 84.75 539 ASN A CA 1
ATOM 4296 C C . ASN A 1 539 ? -3.488 1.922 -2.373 1 84.75 539 ASN A C 1
ATOM 4298 O O . ASN A 1 539 ? -2.424 2.473 -2.084 1 84.75 539 ASN A O 1
ATOM 4302 N N . HIS A 1 540 ? -3.891 1.772 -3.586 1 84.94 540 HIS A N 1
ATOM 4303 C CA . HIS A 1 540 ? -3.141 2.336 -4.703 1 84.94 540 HIS A CA 1
ATOM 4304 C C . HIS A 1 540 ? -4.062 3.066 -5.672 1 84.94 540 HIS A C 1
ATOM 4306 O O . HIS A 1 540 ? -4.934 2.453 -6.289 1 84.94 540 HIS A O 1
ATOM 4312 N N . VAL A 1 541 ? -3.861 4.449 -5.73 1 80.12 541 VAL A N 1
ATOM 4313 C CA . VAL A 1 541 ? -4.68 5.309 -6.578 1 80.12 541 VAL A CA 1
ATOM 4314 C C . VAL A 1 541 ? -3.793 6.297 -7.328 1 80.12 541 VAL A C 1
ATOM 4316 O O . VAL A 1 541 ? -2.885 6.895 -6.742 1 80.12 541 VAL A O 1
ATOM 4319 N N . LEU A 1 542 ? -4.051 6.551 -8.641 1 76.12 542 LEU A N 1
ATOM 4320 C CA . LEU A 1 542 ? -3.352 7.543 -9.445 1 76.12 542 LEU A CA 1
ATOM 4321 C C . LEU A 1 542 ? -1.841 7.367 -9.328 1 76.12 542 LEU A C 1
ATOM 4323 O O . LEU A 1 542 ? -1.118 8.328 -9.062 1 76.12 542 LEU A O 1
ATOM 4327 N N . SER A 1 543 ? -1.37 6.219 -9.25 1 78.12 543 SER A N 1
ATOM 4328 C CA . SER A 1 543 ? 0.046 5.871 -9.203 1 78.12 543 SER A CA 1
ATOM 4329 C C . SER A 1 543 ? 0.665 6.238 -7.863 1 78.12 543 SER A C 1
ATOM 4331 O O . SER A 1 543 ? 1.817 6.672 -7.801 1 78.12 543 SER A O 1
ATOM 4333 N N . THR A 1 544 ? -0.209 6.297 -6.844 1 86.44 544 THR A N 1
ATOM 4334 C CA . THR A 1 544 ? 0.267 6.641 -5.508 1 86.44 544 THR A CA 1
ATOM 4335 C C . THR A 1 544 ? -0.188 5.602 -4.488 1 86.44 544 THR A C 1
ATOM 4337 O O . THR A 1 544 ? -1.338 5.156 -4.52 1 86.44 544 THR A O 1
ATOM 4340 N N . ASN A 1 545 ? 0.714 5.164 -3.707 1 88.62 545 ASN A N 1
ATOM 4341 C CA . ASN A 1 545 ? 0.369 4.344 -2.553 1 88.62 545 ASN A CA 1
ATOM 4342 C C . ASN A 1 545 ? -0.207 5.184 -1.417 1 88.62 545 ASN A C 1
ATOM 4344 O O . ASN A 1 545 ? 0.505 5.988 -0.811 1 88.62 545 ASN A O 1
ATOM 4348 N N . ILE A 1 546 ? -1.434 4.934 -1.079 1 90.12 546 ILE A N 1
ATOM 4349 C CA . ILE A 1 546 ? -2.217 5.812 -0.22 1 90.12 546 ILE A CA 1
ATOM 4350 C C . ILE A 1 546 ? -1.688 5.742 1.211 1 90.12 546 ILE A C 1
ATOM 4352 O O . ILE A 1 546 ? -1.443 6.773 1.841 1 90.12 546 ILE A O 1
ATOM 4356 N N . LEU A 1 547 ? -1.506 4.555 1.742 1 91.56 547 LEU A N 1
ATOM 4357 C CA . LEU A 1 547 ? -1.07 4.406 3.127 1 91.56 547 LEU A CA 1
ATOM 4358 C C . LEU A 1 547 ? 0.329 4.98 3.32 1 91.56 547 LEU A C 1
ATOM 4360 O O . LEU A 1 547 ? 0.623 5.57 4.363 1 91.56 547 LEU A O 1
ATOM 4364 N N . ASN A 1 548 ? 1.129 4.809 2.316 1 91.31 548 ASN A N 1
ATOM 4365 C CA . ASN A 1 548 ? 2.471 5.375 2.404 1 91.31 548 ASN A CA 1
ATOM 4366 C C . ASN A 1 548 ? 2.439 6.902 2.385 1 91.31 548 ASN A C 1
ATOM 4368 O O . ASN A 1 548 ? 3.234 7.551 3.064 1 91.31 548 ASN A O 1
ATOM 4372 N N . LEU A 1 549 ? 1.597 7.43 1.584 1 93.12 549 LEU A N 1
ATOM 4373 C CA . LEU A 1 549 ? 1.438 8.883 1.538 1 93.12 549 LEU A CA 1
ATOM 4374 C C . LEU A 1 549 ? 0.961 9.414 2.883 1 93.12 549 LEU A C 1
ATOM 4376 O O . LEU A 1 549 ? 1.518 10.391 3.402 1 93.12 549 LEU A O 1
ATOM 4380 N N . TYR A 1 550 ? -0.055 8.734 3.469 1 94.31 550 TYR A N 1
ATOM 4381 C CA . TYR A 1 550 ? -0.568 9.156 4.766 1 94.31 550 TYR A CA 1
ATOM 4382 C C . TYR A 1 550 ? 0.498 9.023 5.848 1 94.31 550 TYR A C 1
ATOM 4384 O O . TYR A 1 550 ? 0.585 9.852 6.75 1 94.31 550 TYR A O 1
ATOM 4392 N N . LYS A 1 551 ? 1.241 7.988 5.77 1 93.5 551 LYS A N 1
ATOM 4393 C CA . LYS A 1 551 ? 2.354 7.777 6.691 1 93.5 551 LYS A CA 1
ATOM 4394 C C . LYS A 1 551 ? 3.357 8.922 6.609 1 93.5 551 LYS A C 1
ATOM 4396 O O . LYS A 1 551 ? 3.822 9.422 7.637 1 93.5 551 LYS A O 1
ATOM 4401 N N . SER A 1 552 ? 3.67 9.375 5.367 1 93.12 552 SER A N 1
ATOM 4402 C CA . SER A 1 552 ? 4.621 10.461 5.148 1 93.12 552 SER A CA 1
ATOM 4403 C C . SER A 1 552 ? 4.109 11.773 5.73 1 93.12 552 SER A C 1
ATOM 4405 O O . SER A 1 552 ? 4.867 12.523 6.348 1 93.12 552 SER A O 1
ATOM 4407 N N . VAL A 1 553 ? 2.898 12.008 5.531 1 93.62 553 VAL A N 1
ATOM 4408 C CA . VAL A 1 553 ? 2.285 13.234 6.043 1 93.62 553 VAL A CA 1
ATOM 4409 C C . VAL A 1 553 ? 2.299 13.219 7.57 1 93.62 553 VAL A C 1
ATOM 4411 O O . VAL A 1 553 ? 2.635 14.227 8.203 1 93.62 553 VAL A O 1
ATOM 4414 N N . THR A 1 554 ? 1.956 12.062 8.148 1 93.88 554 THR A N 1
ATOM 4415 C CA . THR A 1 554 ? 1.933 11.906 9.602 1 93.88 554 THR A CA 1
ATOM 4416 C C . THR A 1 554 ? 3.338 12.039 10.18 1 93.88 554 THR A C 1
ATOM 4418 O O . THR A 1 554 ? 3.527 12.664 11.227 1 93.88 554 THR A O 1
ATOM 4421 N N . LEU A 1 555 ? 4.273 11.453 9.453 1 92.81 555 LEU A N 1
ATOM 4422 C CA . LEU A 1 555 ? 5.668 11.508 9.875 1 92.81 555 LEU A CA 1
ATOM 4423 C C . LEU A 1 555 ? 6.18 12.945 9.883 1 92.81 555 LEU A C 1
ATOM 4425 O O . LEU A 1 555 ? 6.875 13.352 10.812 1 92.81 555 LEU A O 1
ATOM 4429 N N . ALA A 1 556 ? 5.867 13.719 8.867 1 88.94 556 ALA A N 1
ATOM 4430 C CA . ALA A 1 556 ? 6.301 15.109 8.773 1 88.94 556 ALA A CA 1
ATOM 4431 C C . ALA A 1 556 ? 5.801 15.93 9.961 1 88.94 556 ALA A C 1
ATOM 4433 O O . ALA A 1 556 ? 6.539 16.734 10.516 1 88.94 556 ALA A O 1
ATOM 4434 N N . TYR A 1 557 ? 4.625 15.602 10.375 1 88.81 557 TYR A N 1
ATOM 4435 C CA . TYR A 1 557 ? 4.031 16.344 11.477 1 88.81 557 TYR A CA 1
ATOM 4436 C C . TYR A 1 557 ? 4.652 15.945 12.805 1 88.81 557 TYR A C 1
ATOM 4438 O O . TYR A 1 557 ? 5.062 16.797 13.594 1 88.81 557 TYR A O 1
ATOM 4446 N N . TYR A 1 558 ? 4.812 14.656 13.047 1 90.69 558 TYR A N 1
ATOM 4447 C CA . TYR A 1 558 ? 5.141 14.172 14.383 1 90.69 558 TYR A CA 1
ATOM 4448 C C . TYR A 1 558 ? 6.648 14.078 14.578 1 90.69 558 TYR A C 1
ATOM 4450 O O . TYR A 1 558 ? 7.137 14.094 15.711 1 90.69 558 TYR A O 1
ATOM 4458 N N . TYR A 1 559 ? 7.422 13.945 13.477 1 90.75 559 TYR A N 1
ATOM 4459 C CA . TYR A 1 559 ? 8.844 13.688 13.648 1 90.75 559 TYR A CA 1
ATOM 4460 C C . TYR A 1 559 ? 9.68 14.797 13.023 1 90.75 559 TYR A C 1
ATOM 4462 O O . TYR A 1 559 ? 10.859 14.961 13.359 1 90.75 559 TYR A O 1
ATOM 4470 N N . SER A 1 560 ? 9.156 15.539 12.117 1 84.56 560 SER A N 1
ATOM 4471 C CA . SER A 1 560 ? 9.906 16.625 11.5 1 84.56 560 SER A CA 1
ATOM 4472 C C . SER A 1 560 ? 9.414 17.984 12 1 84.56 560 SER A C 1
ATOM 4474 O O . SER A 1 560 ? 10.172 18.953 12.039 1 84.56 560 SER A O 1
ATOM 4476 N N . GLY A 1 561 ? 8.141 18.094 12.398 1 80.19 561 GLY A N 1
ATOM 4477 C CA . GLY A 1 561 ? 7.559 19.328 12.906 1 80.19 561 GLY A CA 1
ATOM 4478 C C . GLY A 1 561 ? 7.359 20.375 11.836 1 80.19 561 GLY A C 1
ATOM 4479 O O . GLY A 1 561 ? 7.297 21.578 12.133 1 80.19 561 GLY A O 1
ATOM 4480 N N . GLY A 1 562 ? 7.309 20 10.586 1 76.75 562 GLY A N 1
ATOM 4481 C CA . GLY A 1 562 ? 7.141 20.938 9.484 1 76.75 562 GLY A CA 1
ATOM 4482 C C . GLY A 1 562 ? 6.07 20.516 8.5 1 76.75 562 GLY A C 1
ATOM 4483 O O . GLY A 1 562 ? 5.449 19.469 8.664 1 76.75 562 GLY A O 1
ATOM 4484 N N . PRO A 1 563 ? 5.801 21.484 7.598 1 82.81 563 PRO A N 1
ATOM 4485 C CA . PRO A 1 563 ? 4.844 21.141 6.547 1 82.81 563 PRO A CA 1
ATOM 4486 C C . PRO A 1 563 ? 5.355 20.047 5.609 1 82.81 563 PRO A C 1
ATOM 4488 O O . PRO A 1 563 ? 6.543 19.719 5.641 1 82.81 563 PRO A O 1
ATOM 4491 N N . PHE A 1 564 ? 4.484 19.531 4.969 1 88.56 564 PHE A N 1
ATOM 4492 C CA . PHE A 1 564 ? 4.82 18.469 4.027 1 88.56 564 PHE A CA 1
ATOM 4493 C C . PHE A 1 564 ? 4.867 19.016 2.602 1 88.56 564 PHE A C 1
ATOM 4495 O O . PHE A 1 564 ? 4.004 19.797 2.197 1 88.56 564 PHE A O 1
ATOM 4502 N N . LEU A 1 565 ? 5.941 18.688 1.883 1 89.62 565 LEU A N 1
ATOM 4503 C CA . LEU A 1 565 ? 6.059 19.016 0.464 1 89.62 565 LEU A CA 1
ATOM 4504 C C . LEU A 1 565 ? 5.547 17.859 -0.395 1 89.62 565 LEU A C 1
ATOM 4506 O O . LEU A 1 565 ? 6.156 16.781 -0.425 1 89.62 565 LEU A O 1
ATOM 4510 N N . PHE A 1 566 ? 4.434 18.094 -1.088 1 90.69 566 PHE A N 1
ATOM 4511 C CA . PHE A 1 566 ? 3.879 17.094 -1.985 1 90.69 566 PHE A CA 1
ATOM 4512 C C . PHE A 1 566 ? 4.594 17.109 -3.33 1 90.69 566 PHE A C 1
ATOM 4514 O O . PHE A 1 566 ? 5.129 18.141 -3.74 1 90.69 566 PHE A O 1
ATOM 4521 N N . THR A 1 567 ? 4.621 15.984 -4.043 1 89.5 567 THR A N 1
ATOM 4522 C CA . THR A 1 567 ? 5.309 15.914 -5.324 1 89.5 567 THR A CA 1
ATOM 4523 C C . THR A 1 567 ? 4.441 16.484 -6.441 1 89.5 567 THR A C 1
ATOM 4525 O O . THR A 1 567 ? 4.957 16.969 -7.449 1 89.5 567 THR A O 1
ATOM 4528 N N . ASP A 1 568 ? 3.174 16.359 -6.293 1 87 568 ASP A N 1
ATOM 4529 C CA . ASP A 1 568 ? 2.238 16.875 -7.297 1 87 568 ASP A CA 1
ATOM 4530 C C . ASP A 1 568 ? 0.868 17.141 -6.68 1 87 568 ASP A C 1
ATOM 4532 O O . ASP A 1 568 ? 0.63 16.812 -5.516 1 87 568 ASP A O 1
ATOM 4536 N N . THR A 1 569 ? -0.005 17.641 -7.434 1 82.75 569 THR A N 1
ATOM 4537 C CA . THR A 1 569 ? -1.327 18.047 -6.969 1 82.75 569 THR A CA 1
ATOM 4538 C C . THR A 1 569 ? -2.215 16.828 -6.73 1 82.75 569 THR A C 1
ATOM 4540 O O . THR A 1 569 ? -3.146 16.891 -5.926 1 82.75 569 THR A O 1
ATOM 4543 N N . SER A 1 570 ? -1.925 15.742 -7.371 1 82.5 570 SER A N 1
ATOM 4544 C CA . SER A 1 570 ? -2.711 14.531 -7.164 1 82.5 570 SER A CA 1
ATOM 4545 C C . SER A 1 570 ? -2.557 14.008 -5.742 1 82.5 570 SER A C 1
ATOM 4547 O O . SER A 1 570 ? -3.527 13.547 -5.133 1 82.5 570 SER A O 1
ATOM 4549 N N . GLN A 1 571 ? -1.365 14.094 -5.23 1 88.88 571 GLN A N 1
ATOM 4550 C CA . GLN A 1 571 ? -1.139 13.664 -3.854 1 88.88 571 GLN A CA 1
ATOM 4551 C C . GLN A 1 571 ? -1.924 14.531 -2.873 1 88.88 571 GLN A C 1
ATOM 4553 O O . GLN A 1 571 ? -2.477 14.023 -1.895 1 88.88 571 GLN A O 1
ATOM 4558 N N . MET A 1 572 ? -1.964 15.773 -3.18 1 87.25 572 MET A N 1
ATOM 4559 C CA . MET A 1 572 ? -2.703 16.688 -2.324 1 87.25 572 MET A CA 1
ATOM 4560 C C . MET A 1 572 ? -4.188 16.344 -2.311 1 87.25 572 MET A C 1
ATOM 4562 O O . MET A 1 572 ? -4.809 16.297 -1.247 1 87.25 572 MET A O 1
ATOM 4566 N N . SER A 1 573 ? -4.648 16.031 -3.459 1 82.88 573 SER A N 1
ATOM 4567 C CA . SER A 1 573 ? -6.059 15.695 -3.592 1 82.88 573 SER A CA 1
ATOM 4568 C C . SER A 1 573 ? -6.391 14.406 -2.838 1 82.88 573 SER A C 1
ATOM 4570 O O . SER A 1 573 ? -7.48 14.273 -2.279 1 82.88 573 SER A O 1
ATOM 4572 N N . LEU A 1 574 ? -5.48 13.508 -2.879 1 86.31 574 LEU A N 1
ATOM 4573 C CA . LEU A 1 574 ? -5.688 12.242 -2.188 1 86.31 574 LEU A CA 1
ATOM 4574 C C . LEU A 1 574 ? -5.754 12.445 -0.678 1 86.31 574 LEU A C 1
ATOM 4576 O O . LEU A 1 574 ? -6.566 11.82 0.004 1 86.31 574 LEU A O 1
ATOM 4580 N N . VAL A 1 575 ? -4.945 13.32 -0.157 1 90.69 575 VAL A N 1
ATOM 4581 C CA . VAL A 1 575 ? -4.938 13.594 1.276 1 90.69 575 VAL A CA 1
ATOM 4582 C C . VAL A 1 575 ? -6.203 14.359 1.661 1 90.69 575 VAL A C 1
ATOM 4584 O O . VAL A 1 575 ? -6.875 14.016 2.635 1 90.69 575 VAL A O 1
ATOM 4587 N N . GLU A 1 576 ? -6.613 15.273 0.884 1 85.81 576 GLU A N 1
ATOM 4588 C CA . GLU A 1 576 ? -7.781 16.094 1.18 1 85.81 576 GLU A CA 1
ATOM 4589 C C . GLU A 1 576 ? -9.07 15.273 1.091 1 85.81 576 GLU A C 1
ATOM 4591 O O . GLU A 1 576 ? -10.023 15.523 1.835 1 85.81 576 GLU A O 1
ATOM 4596 N N . SER A 1 577 ? -9.008 14.344 0.217 1 82 577 SER A N 1
ATOM 4597 C CA . SER A 1 577 ? -10.234 13.586 -0.024 1 82 577 SER A CA 1
ATOM 4598 C C . SER A 1 577 ? -10.336 12.391 0.917 1 82 577 SER A C 1
ATOM 4600 O O . SER A 1 577 ? -11.422 11.844 1.118 1 82 577 SER A O 1
ATOM 4602 N N . GLY A 1 578 ? -9.234 12.031 1.492 1 84.19 578 GLY A N 1
ATOM 4603 C CA . GLY A 1 578 ? -9.305 10.766 2.217 1 84.19 578 GLY A CA 1
ATOM 4604 C C . GLY A 1 578 ? -8.758 10.859 3.627 1 84.19 578 GLY A C 1
ATOM 4605 O O . GLY A 1 578 ? -9.023 9.984 4.457 1 84.19 578 GLY A O 1
ATOM 4606 N N . PHE A 1 579 ? -8.023 11.914 3.938 1 90.5 579 PHE A N 1
ATOM 4607 C CA . PHE A 1 579 ? -7.316 11.93 5.211 1 90.5 579 PHE A CA 1
ATOM 4608 C C . PHE A 1 579 ? -7.719 13.141 6.039 1 90.5 579 PHE A C 1
ATOM 4610 O O . PHE A 1 579 ? -8.172 13 7.176 1 90.5 579 PHE A O 1
ATOM 4617 N N . GLY A 1 580 ? -7.547 14.273 5.453 1 89.94 580 GLY A N 1
ATOM 4618 C CA . GLY A 1 580 ? -7.875 15.492 6.172 1 89.94 580 GLY A CA 1
ATOM 4619 C C . GLY A 1 580 ? -7.707 16.75 5.332 1 89.94 580 GLY A C 1
ATOM 4620 O O . GLY A 1 580 ? -7.105 16.703 4.254 1 89.94 580 GLY A O 1
ATOM 4621 N N . ARG A 1 581 ? -8.125 17.828 5.848 1 88.94 581 ARG A N 1
ATOM 4622 C CA . ARG A 1 581 ? -8.062 19.125 5.16 1 88.94 581 ARG A CA 1
ATOM 4623 C C . ARG A 1 581 ? -6.637 19.672 5.156 1 88.94 581 ARG A C 1
ATOM 4625 O O . ARG A 1 581 ? -5.922 19.562 6.152 1 88.94 581 ARG A O 1
ATOM 4632 N N . LEU A 1 582 ? -6.215 20.281 4.02 1 86.69 582 LEU A N 1
ATOM 4633 C CA . LEU A 1 582 ? -4.879 20.844 3.881 1 86.69 582 LEU A CA 1
ATOM 4634 C C . LEU A 1 582 ? -4.914 22.359 4.031 1 86.69 582 LEU A C 1
ATOM 4636 O O . LEU A 1 582 ? -5.844 23.016 3.553 1 86.69 582 LEU A O 1
ATOM 4640 N N . GLN A 1 583 ? -4.004 22.844 4.746 1 83 583 GLN A N 1
ATOM 4641 C CA . GLN A 1 583 ? -3.703 24.266 4.773 1 83 583 GLN A CA 1
ATOM 4642 C C . GLN A 1 583 ? -2.404 24.562 4.027 1 83 583 GLN A C 1
ATOM 4644 O O . GLN A 1 583 ? -1.328 24.141 4.449 1 83 583 GLN A O 1
ATOM 4649 N N . PHE A 1 584 ? -2.525 25.281 3.008 1 81.19 584 PHE A N 1
ATOM 4650 C CA . PHE A 1 584 ? -1.396 25.531 2.119 1 81.19 584 PHE A CA 1
ATOM 4651 C C . PHE A 1 584 ? -0.487 26.609 2.691 1 81.19 584 PHE A C 1
ATOM 4653 O O . PHE A 1 584 ? -0.962 27.562 3.322 1 81.19 584 PHE A O 1
ATOM 4660 N N . VAL A 1 585 ? 0.751 26.344 2.547 1 73.38 585 VAL A N 1
ATOM 4661 C CA . VAL A 1 585 ? 1.763 27.281 3.014 1 73.38 585 VAL A CA 1
ATOM 4662 C C . VAL A 1 585 ? 2.494 27.891 1.82 1 73.38 585 VAL A C 1
ATOM 4664 O O . VAL A 1 585 ? 2.887 27.172 0.895 1 73.38 585 VAL A O 1
ATOM 4667 N N . ASN A 1 586 ? 2.326 29.062 1.563 1 61.12 586 ASN A N 1
ATOM 4668 C CA . ASN A 1 586 ? 3.098 29.688 0.497 1 61.12 586 ASN A CA 1
ATOM 4669 C C . ASN A 1 586 ? 4.508 30.047 0.96 1 61.12 586 ASN A C 1
ATOM 4671 O O . ASN A 1 586 ? 4.688 30.609 2.039 1 61.12 586 ASN A O 1
ATOM 4675 N N . PRO A 1 587 ? 5.422 29.484 0.22 1 54.88 587 PRO A N 1
ATOM 4676 C CA . PRO A 1 587 ? 6.781 29.891 0.588 1 54.88 587 PRO A CA 1
ATOM 4677 C C . PRO A 1 587 ? 6.969 31.406 0.563 1 54.88 587 PRO A C 1
ATOM 4679 O O . PRO A 1 587 ? 6.266 32.125 -0.167 1 54.88 587 PRO A O 1
ATOM 4682 N N . PRO A 1 588 ? 7.594 31.953 1.581 1 50.31 588 PRO A N 1
ATOM 4683 C CA . PRO A 1 588 ? 7.785 33.406 1.522 1 50.31 588 PRO A CA 1
ATOM 4684 C C . PRO A 1 588 ? 8.352 33.875 0.184 1 50.31 588 PRO A C 1
ATOM 4686 O O . PRO A 1 588 ? 9.18 33.188 -0.417 1 50.31 588 PRO A O 1
ATOM 4689 N N . THR A 1 589 ? 7.555 34.688 -0.496 1 48.69 589 THR A N 1
ATOM 4690 C CA . THR A 1 589 ? 8.102 35.312 -1.698 1 48.69 589 THR A CA 1
ATOM 4691 C C . THR A 1 589 ? 9.352 36.125 -1.365 1 48.69 589 THR A C 1
ATOM 4693 O O . THR A 1 589 ? 9.609 36.438 -0.197 1 48.69 589 THR A O 1
ATOM 4696 N N . ILE A 1 590 ? 10.258 36.281 -2.381 1 45.31 590 ILE A N 1
ATOM 4697 C CA . ILE A 1 590 ? 11.43 37.125 -2.225 1 45.31 590 ILE A CA 1
ATOM 4698 C C . ILE A 1 590 ? 11.016 38.438 -1.577 1 45.31 590 ILE A C 1
ATOM 4700 O O . ILE A 1 590 ? 11.742 39 -0.739 1 45.31 590 ILE A O 1
ATOM 4704 N N . SER A 1 591 ? 9.836 38.906 -1.978 1 47.75 591 SER A N 1
ATOM 4705 C CA . SER A 1 591 ? 9.367 40.156 -1.438 1 47.75 591 SER A CA 1
ATOM 4706 C C . SER A 1 591 ? 9.078 40.062 0.056 1 47.75 591 SER A C 1
ATOM 4708 O O . SER A 1 591 ? 9.414 40.969 0.825 1 47.75 591 SER A O 1
ATOM 4710 N N . HIS A 1 592 ? 8.453 38.938 0.444 1 48.66 592 HIS A N 1
ATOM 4711 C CA . HIS A 1 592 ? 8.172 38.719 1.858 1 48.66 592 HIS A CA 1
ATOM 4712 C C . HIS A 1 592 ? 9.461 38.625 2.67 1 48.66 592 HIS A C 1
ATOM 4714 O O . HIS A 1 592 ? 9.555 39.219 3.756 1 48.66 592 HIS A O 1
ATOM 4720 N N . LEU A 1 593 ? 10.359 37.906 2.061 1 47.81 593 LEU A N 1
ATOM 4721 C CA . LEU A 1 593 ? 11.656 37.75 2.715 1 47.81 593 LEU A CA 1
ATOM 4722 C C . LEU A 1 593 ? 12.367 39.094 2.816 1 47.81 593 LEU A C 1
ATOM 4724 O O . LEU A 1 593 ? 13.008 39.406 3.832 1 47.81 593 LEU A O 1
ATOM 4728 N N . ARG A 1 594 ? 12.227 39.875 1.747 1 51.25 594 ARG A N 1
ATOM 4729 C CA . ARG A 1 594 ? 12.805 41.219 1.745 1 51.25 594 ARG A CA 1
ATOM 4730 C C . ARG A 1 594 ? 12.195 42.094 2.85 1 51.25 594 ARG A C 1
ATOM 4732 O O . ARG A 1 594 ? 12.906 42.844 3.494 1 51.25 594 ARG A O 1
ATOM 4739 N N . GLN A 1 595 ? 10.93 41.875 2.945 1 48.5 595 GLN A N 1
ATOM 4740 C CA . GLN A 1 595 ? 10.242 42.688 3.943 1 48.5 595 GLN A CA 1
ATOM 4741 C C . GLN A 1 595 ? 10.594 42.25 5.359 1 48.5 595 GLN A C 1
ATOM 4743 O O . GLN A 1 595 ? 10.805 43.062 6.246 1 48.5 595 GLN A O 1
ATOM 4748 N N . ALA A 1 596 ? 10.492 40.938 5.531 1 44.72 596 ALA A N 1
ATOM 4749 C CA . ALA A 1 596 ? 10.758 40.406 6.863 1 44.72 596 ALA A CA 1
ATOM 4750 C C . ALA A 1 596 ? 12.227 40.562 7.242 1 44.72 596 ALA A C 1
ATOM 4752 O O . ALA A 1 596 ? 12.555 40.719 8.422 1 44.72 596 ALA A O 1
ATOM 4753 N N . CYS A 1 597 ? 13.164 40.344 6.301 1 43.19 597 CYS A N 1
ATOM 4754 C CA . CYS A 1 597 ? 14.594 40.469 6.559 1 43.19 597 CYS A CA 1
ATOM 4755 C C . CYS A 1 597 ? 15.125 41.812 6.055 1 43.19 597 CYS A C 1
ATOM 4757 O O . CYS A 1 597 ? 15.766 41.875 5.004 1 43.19 597 CYS A O 1
ATOM 4759 N N . LYS A 1 598 ? 14.625 42.844 6.512 1 45.41 598 LYS A N 1
ATOM 4760 C CA . LYS A 1 598 ? 15.148 44.156 6.207 1 45.41 598 LYS A CA 1
ATOM 4761 C C . LYS A 1 598 ? 16.641 44.25 6.535 1 45.41 598 LYS A C 1
ATOM 4763 O O . LYS A 1 598 ? 17.062 43.844 7.613 1 45.41 598 LYS A O 1
ATOM 4768 N N . GLY A 1 599 ? 17.641 44.781 5.602 1 44.84 599 GLY A N 1
ATOM 4769 C CA . GLY A 1 599 ? 19.062 45 5.719 1 44.84 599 GLY A CA 1
ATOM 4770 C C . GLY A 1 599 ? 19.906 43.812 5.344 1 44.84 599 GLY A C 1
ATOM 4771 O O . GLY A 1 599 ? 21.125 43.844 5.43 1 44.84 599 GLY A O 1
ATOM 4772 N N . ILE A 1 600 ? 19.297 42.688 5.422 1 41.25 600 ILE A N 1
ATOM 4773 C CA . ILE A 1 600 ? 20.125 41.531 5.062 1 41.25 600 ILE A CA 1
ATOM 4774 C C . ILE A 1 600 ? 20.234 41.438 3.541 1 41.25 600 ILE A C 1
ATOM 4776 O O . ILE A 1 600 ? 19.266 41.688 2.828 1 41.25 600 ILE A O 1
ATOM 4780 N N . ASP A 1 601 ? 21.438 41.438 2.961 1 40.03 601 ASP A N 1
ATOM 4781 C CA . ASP A 1 601 ? 21.812 41.312 1.554 1 40.03 601 ASP A CA 1
ATOM 4782 C C . ASP A 1 601 ? 20.953 40.281 0.848 1 40.03 601 ASP A C 1
ATOM 4784 O O . ASP A 1 601 ? 20.594 39.25 1.444 1 40.03 601 ASP A O 1
ATOM 4788 N N . GLU A 1 602 ? 20.281 40.688 -0.205 1 41 602 GLU A N 1
ATOM 4789 C CA . GLU A 1 602 ? 19.406 39.906 -1.084 1 41 602 GLU A CA 1
ATOM 4790 C C . GLU A 1 602 ? 19.875 38.469 -1.224 1 41 602 GLU A C 1
ATOM 4792 O O . GLU A 1 602 ? 19.062 37.562 -1.269 1 41 602 GLU A O 1
ATOM 4797 N N . ASP A 1 603 ? 21.125 38.312 -1.426 1 38.66 603 ASP A N 1
ATOM 4798 C CA . ASP A 1 603 ? 21.719 37 -1.634 1 38.66 603 ASP A CA 1
ATOM 4799 C C . ASP A 1 603 ? 21.5 36.094 -0.409 1 38.66 603 ASP A C 1
ATOM 4801 O O . ASP A 1 603 ? 21.266 34.906 -0.542 1 38.66 603 ASP A O 1
ATOM 4805 N N . LYS A 1 604 ? 21.625 36.844 0.728 1 41.59 604 LYS A N 1
ATOM 4806 C CA . LYS A 1 604 ? 21.5 36.125 1.992 1 41.59 604 LYS A CA 1
ATOM 4807 C C . LYS A 1 604 ? 20.047 35.719 2.266 1 41.59 604 LYS A C 1
ATOM 4809 O O . LYS A 1 604 ? 19.781 34.688 2.885 1 41.59 604 LYS A O 1
ATOM 4814 N N . LEU A 1 605 ? 19.234 36.625 1.853 1 41.97 605 LEU A N 1
ATOM 4815 C CA . LEU A 1 605 ? 17.812 36.344 2.021 1 41.97 605 LEU A CA 1
ATOM 4816 C C . LEU A 1 605 ? 17.406 35.094 1.272 1 41.97 605 LEU A C 1
ATOM 4818 O O . LEU A 1 605 ? 16.531 34.344 1.724 1 41.97 605 LEU A O 1
ATOM 4822 N N . ARG A 1 606 ? 17.922 35.125 0.112 1 35.75 606 ARG A N 1
ATOM 4823 C CA . ARG A 1 606 ? 17.672 34 -0.771 1 35.75 606 ARG A CA 1
ATOM 4824 C C . ARG A 1 606 ? 18.078 32.688 -0.114 1 35.75 606 ARG A C 1
ATOM 4826 O O . ARG A 1 606 ? 17.531 31.625 -0.437 1 35.75 606 ARG A O 1
ATOM 4833 N N . ILE A 1 607 ? 19.219 32.844 0.569 1 33.34 607 ILE A N 1
ATOM 4834 C CA . ILE A 1 607 ? 19.719 31.625 1.22 1 33.34 607 ILE A CA 1
ATOM 4835 C C . ILE A 1 607 ? 18.922 31.344 2.484 1 33.34 607 ILE A C 1
ATOM 4837 O O . ILE A 1 607 ? 19.016 30.25 3.061 1 33.34 607 ILE A O 1
ATOM 4841 N N . SER A 1 608 ? 18.406 32.5 3.061 1 30.62 608 SER A N 1
ATOM 4842 C CA . SER A 1 608 ? 17.891 32.375 4.418 1 30.62 608 SER A CA 1
ATOM 4843 C C . SER A 1 608 ? 16.672 31.469 4.469 1 30.62 608 SER A C 1
ATOM 4845 O O . SER A 1 608 ? 15.883 31.406 3.516 1 30.62 608 SER A O 1
ATOM 4847 N N . SER A 1 609 ? 16.719 30.516 5.305 1 33.34 609 SER A N 1
ATOM 4848 C CA . SER A 1 609 ? 15.688 29.609 5.801 1 33.34 609 SER A CA 1
ATOM 4849 C C . SER A 1 609 ? 14.359 30.328 5.996 1 33.34 609 SER A C 1
ATOM 4851 O O . SER A 1 609 ? 14.312 31.422 6.551 1 33.34 609 SER A O 1
ATOM 4853 N N . VAL A 1 610 ? 13.547 30.297 5.137 1 32.94 610 VAL A N 1
ATOM 4854 C CA . VAL A 1 610 ? 12.203 30.828 5.309 1 32.94 610 VAL A CA 1
ATOM 4855 C C . VAL A 1 610 ? 11.742 30.609 6.75 1 32.94 610 VAL A C 1
ATOM 4857 O O . VAL A 1 610 ? 11.617 29.469 7.207 1 32.94 610 VAL A O 1
ATOM 4860 N N . ASN A 1 611 ? 12.188 31.391 7.656 1 29.81 611 ASN A N 1
ATOM 4861 C CA . ASN A 1 611 ? 11.555 31.484 8.969 1 29.81 611 ASN A CA 1
ATOM 4862 C C . ASN A 1 611 ? 10.062 31.156 8.898 1 29.81 611 ASN A C 1
ATOM 4864 O O . ASN A 1 611 ? 9.375 31.594 7.977 1 29.81 611 ASN A O 1
ATOM 4868 N N . VAL A 1 612 ? 9.75 30.156 9.477 1 32.97 612 VAL A N 1
ATOM 4869 C CA . VAL A 1 612 ? 8.477 29.562 9.859 1 32.97 612 VAL A CA 1
ATOM 4870 C C . VAL A 1 612 ? 7.441 30.672 10.086 1 32.97 612 VAL A C 1
ATOM 4872 O O . VAL A 1 612 ? 6.242 30.406 10.133 1 32.97 612 VAL A O 1
ATOM 4875 N N . ASP A 1 613 ? 7.898 31.766 10.695 1 32.47 613 ASP A N 1
ATOM 4876 C CA . ASP A 1 613 ? 6.789 32.625 11.133 1 32.47 613 ASP A CA 1
ATOM 4877 C C . ASP A 1 613 ? 5.867 32.969 9.969 1 32.47 613 ASP A C 1
ATOM 4879 O O . ASP A 1 613 ? 4.797 33.531 10.164 1 32.47 613 ASP A O 1
ATOM 4883 N N . LEU A 1 614 ? 6.492 32.875 8.828 1 34.78 614 LEU A N 1
ATOM 4884 C CA . LEU A 1 614 ? 5.625 33.344 7.75 1 34.78 614 LEU A CA 1
ATOM 4885 C C . LEU A 1 614 ? 4.891 32.156 7.098 1 34.78 614 LEU A C 1
ATOM 4887 O O . LEU A 1 614 ? 5.199 31.797 5.965 1 34.78 614 LEU A O 1
ATOM 4891 N N . LEU A 1 615 ? 5.035 31.016 7.52 1 39.88 615 LEU A N 1
ATOM 4892 C CA . LEU A 1 615 ? 4.074 30.094 6.922 1 39.88 615 LEU A CA 1
ATOM 4893 C C . LEU A 1 615 ? 2.719 30.766 6.738 1 39.88 615 LEU A C 1
ATOM 4895 O O . LEU A 1 615 ? 1.933 30.859 7.684 1 39.88 615 LEU A O 1
ATOM 4899 N N . HIS A 1 616 ? 2.725 31.844 6.066 1 38.66 616 HIS A N 1
ATOM 4900 C CA . HIS A 1 616 ? 1.422 32.438 5.77 1 38.66 616 HIS A CA 1
ATOM 4901 C C . HIS A 1 616 ? 0.581 31.5 4.902 1 38.66 616 HIS A C 1
ATOM 4903 O O . HIS A 1 616 ? 1.113 30.797 4.035 1 38.66 616 HIS A O 1
ATOM 4909 N N . PRO A 1 617 ? -0.492 31.172 5.465 1 43.19 617 PRO A N 1
ATOM 4910 C CA . PRO A 1 617 ? -1.45 30.453 4.617 1 43.19 617 PRO A CA 1
ATOM 4911 C C . PRO A 1 617 ? -1.387 30.891 3.156 1 43.19 617 PRO A C 1
ATOM 4913 O O . PRO A 1 617 ? -1.135 32.062 2.875 1 43.19 617 PRO A O 1
ATOM 4916 N N . ALA A 1 618 ? -1.022 29.938 2.248 1 44.69 618 ALA A N 1
ATOM 4917 C CA . ALA A 1 618 ? -0.937 30.203 0.813 1 44.69 618 ALA A CA 1
ATOM 4918 C C . ALA A 1 618 ? -2.012 31.203 0.371 1 44.69 618 ALA A C 1
ATOM 4920 O O . ALA A 1 618 ? -3.104 31.234 0.941 1 44.69 618 ALA A O 1
ATOM 4921 N N . LEU A 1 619 ? -1.647 32.312 -0.282 1 38.28 619 LEU A N 1
ATOM 4922 C CA . LEU A 1 619 ? -2.619 33.188 -0.893 1 38.28 619 LEU A CA 1
ATOM 4923 C C . LEU A 1 619 ? -3.65 32.438 -1.7 1 38.28 619 LEU A C 1
ATOM 4925 O O . LEU A 1 619 ? -3.355 31.344 -2.215 1 38.28 619 LEU A O 1
ATOM 4929 N N . GLU A 1 620 ? -4.793 32.844 -1.7 1 41.53 620 GLU A N 1
ATOM 4930 C CA . GLU A 1 620 ? -5.957 32.375 -2.451 1 41.53 620 GLU A CA 1
ATOM 4931 C C . GLU A 1 620 ? -5.621 32.188 -3.926 1 41.53 620 GLU A C 1
ATOM 4933 O O . GLU A 1 620 ? -5.016 33.062 -4.551 1 41.53 620 GLU A O 1
ATOM 4938 N N . GLY A 1 621 ? -5.645 30.969 -4.578 1 46.75 621 GLY A N 1
ATOM 4939 C CA . GLY A 1 621 ? -5.543 30.672 -5.996 1 46.75 621 GLY A CA 1
ATOM 4940 C C . GLY A 1 621 ? -4.367 29.766 -6.332 1 46.75 621 GLY A C 1
ATOM 4941 O O . GLY A 1 621 ? -4.383 29.062 -7.344 1 46.75 621 GLY A O 1
ATOM 4942 N N . LYS A 1 622 ? -3.072 30.141 -5.883 1 53.41 622 LYS A N 1
ATOM 4943 C CA . LYS A 1 622 ? -1.963 29.312 -6.336 1 53.41 622 LYS A CA 1
ATOM 4944 C C . LYS A 1 622 ? -1.763 28.109 -5.41 1 53.41 622 LYS A C 1
ATOM 4946 O O . LYS A 1 622 ? -1.574 28.281 -4.203 1 53.41 622 LYS A O 1
ATOM 4951 N N . LYS A 1 623 ? -2.18 26.984 -5.844 1 59.94 623 LYS A N 1
ATOM 4952 C CA . LYS A 1 623 ? -2.021 25.781 -5.031 1 59.94 623 LYS A CA 1
ATOM 4953 C C . LYS A 1 623 ? -0.551 25.391 -4.902 1 59.94 623 LYS A C 1
ATOM 4955 O O . LYS A 1 623 ? 0.103 25.078 -5.898 1 59.94 623 LYS A O 1
ATOM 4960 N N . SER A 1 624 ? 0.142 25.859 -3.678 1 77.75 624 SER A N 1
ATOM 4961 C CA . SER A 1 624 ? 1.472 25.406 -3.289 1 77.75 624 SER A CA 1
ATOM 4962 C C . SER A 1 624 ? 1.485 23.906 -3.033 1 77.75 624 SER A C 1
ATOM 4964 O O . SER A 1 624 ? 0.457 23.312 -2.689 1 77.75 624 SER A O 1
ATOM 4966 N N . LEU A 1 625 ? 2.566 23.359 -3.391 1 87.12 625 LEU A N 1
ATOM 4967 C CA . LEU A 1 625 ? 2.701 21.922 -3.127 1 87.12 625 LEU A CA 1
ATOM 4968 C C . LEU A 1 625 ? 3.088 21.672 -1.673 1 87.12 625 LEU A C 1
ATOM 4970 O O . LEU A 1 625 ? 3.254 20.531 -1.259 1 87.12 625 LEU A O 1
ATOM 4974 N N . VAL A 1 626 ? 3.203 22.797 -0.863 1 86.06 626 VAL A N 1
ATOM 4975 C CA . VAL A 1 626 ? 3.549 22.672 0.549 1 86.06 626 VAL A CA 1
ATOM 4976 C C . VAL A 1 626 ? 2.312 22.922 1.408 1 86.06 626 VAL A C 1
ATOM 4978 O O . VAL A 1 626 ? 1.641 23.953 1.252 1 86.06 626 VAL A O 1
ATOM 4981 N N . ALA A 1 627 ? 2 21.969 2.252 1 87.38 627 ALA A N 1
ATOM 4982 C CA . ALA A 1 627 ? 0.788 22.125 3.051 1 87.38 627 ALA A CA 1
ATOM 4983 C C . ALA A 1 627 ? 0.896 21.359 4.363 1 87.38 627 ALA A C 1
ATOM 4985 O O . ALA A 1 627 ? 1.765 20.5 4.516 1 87.38 627 ALA A O 1
ATOM 4986 N N . TYR A 1 628 ? 0.038 21.844 5.395 1 85.88 628 TYR A N 1
ATOM 4987 C CA . TYR A 1 628 ? -0.201 21.109 6.637 1 85.88 628 TYR A CA 1
ATOM 4988 C C . TYR A 1 628 ? -1.595 20.5 6.648 1 85.88 628 TYR A C 1
ATOM 4990 O O . TYR A 1 628 ? -2.541 21.078 6.105 1 85.88 628 TYR A O 1
ATOM 4998 N N . VAL A 1 629 ? -1.676 19.344 7.27 1 88.69 629 VAL A N 1
ATOM 4999 C CA . VAL A 1 629 ? -3.01 18.875 7.629 1 88.69 629 VAL A CA 1
ATOM 5000 C C . VAL A 1 629 ? -3.498 19.609 8.875 1 88.69 629 VAL A C 1
ATOM 5002 O O . VAL A 1 629 ? -2.844 19.578 9.922 1 88.69 629 VAL A O 1
ATOM 5005 N N . ASP A 1 630 ? -4.535 20.312 8.789 1 86.94 630 ASP A N 1
ATOM 5006 C CA . ASP A 1 630 ? -5.004 21.141 9.898 1 86.94 630 ASP A CA 1
ATOM 5007 C C . ASP A 1 630 ? -6.133 20.438 10.664 1 86.94 630 ASP A C 1
ATOM 5009 O O . ASP A 1 630 ? -7.121 21.078 11.031 1 86.94 630 ASP A O 1
ATOM 5013 N N . GLU A 1 631 ? -6.207 19.203 10.742 1 93.12 631 GLU A N 1
ATOM 5014 C CA . GLU A 1 631 ? -7.156 18.422 11.516 1 93.12 631 GLU A CA 1
ATOM 5015 C C . GLU A 1 631 ? -6.441 17.531 12.539 1 93.12 631 GLU A C 1
ATOM 5017 O O . GLU A 1 631 ? -6.023 16.422 12.219 1 93.12 631 GLU A O 1
ATOM 5022 N N . PRO A 1 632 ? -6.434 18 13.773 1 92.38 632 PRO A N 1
ATOM 5023 C CA . PRO A 1 632 ? -5.691 17.266 14.797 1 92.38 632 PRO A CA 1
ATOM 5024 C C . PRO A 1 632 ? -6.172 15.828 14.953 1 92.38 632 PRO A C 1
ATOM 5026 O O . PRO A 1 632 ? -5.359 14.922 15.188 1 92.38 632 PRO A O 1
ATOM 5029 N N . PHE A 1 633 ? -7.484 15.602 14.891 1 94.06 633 PHE A N 1
ATOM 5030 C CA . PHE A 1 633 ? -7.988 14.25 15.086 1 94.06 633 PHE A CA 1
ATOM 5031 C C . PHE A 1 633 ? -7.547 13.336 13.945 1 94.06 633 PHE A C 1
ATOM 5033 O O . PHE A 1 633 ? -7.34 12.141 14.148 1 94.06 633 PHE A O 1
ATOM 5040 N N . ALA A 1 634 ? -7.445 13.852 12.727 1 94.06 634 ALA A N 1
ATOM 5041 C CA . ALA A 1 634 ? -6.965 13.062 11.594 1 94.06 634 ALA A CA 1
ATOM 5042 C C . ALA A 1 634 ? -5.508 12.656 11.789 1 94.06 634 ALA A C 1
ATOM 5044 O O . ALA A 1 634 ? -5.145 11.492 11.57 1 94.06 634 ALA A O 1
ATOM 5045 N N . LEU A 1 635 ? -4.68 13.57 12.25 1 93.75 635 LEU A N 1
ATOM 5046 C CA . LEU A 1 635 ? -3.262 13.32 12.484 1 93.75 635 LEU A CA 1
ATOM 5047 C C . LEU A 1 635 ? -3.068 12.312 13.617 1 93.75 635 LEU A C 1
ATOM 5049 O O . LEU A 1 635 ? -2.25 11.398 13.508 1 93.75 635 LEU A O 1
ATOM 5053 N N . THR A 1 636 ? -3.883 12.469 14.641 1 94.12 636 THR A N 1
ATOM 5054 C CA . THR A 1 636 ? -3.771 11.562 15.773 1 94.12 636 THR A CA 1
ATOM 5055 C C . THR A 1 636 ? -4.23 10.156 15.391 1 94.12 636 THR A C 1
ATOM 5057 O O . THR A 1 636 ? -3.643 9.164 15.828 1 94.12 636 THR A O 1
ATOM 5060 N N . ALA A 1 637 ? -5.289 10.125 14.609 1 94.94 637 ALA A N 1
ATOM 5061 C CA . ALA A 1 637 ? -5.734 8.828 14.109 1 94.94 637 ALA A CA 1
ATOM 5062 C C . ALA A 1 637 ? -4.641 8.156 13.289 1 94.94 637 ALA A C 1
ATOM 5064 O O . ALA A 1 637 ? -4.387 6.957 13.453 1 94.94 637 ALA A O 1
ATOM 5065 N N . GLY A 1 638 ? -3.994 8.945 12.391 1 94.19 638 GLY A N 1
ATOM 5066 C CA . GLY A 1 638 ? -2.881 8.422 11.617 1 94.19 638 GLY A CA 1
ATOM 5067 C C . GLY A 1 638 ? -1.729 7.938 12.477 1 94.19 638 GLY A C 1
ATOM 5068 O O . GLY A 1 638 ? -1.204 6.844 12.266 1 94.19 638 GLY A O 1
ATOM 5069 N N . PHE A 1 639 ? -1.389 8.68 13.461 1 93.69 639 PHE A N 1
ATOM 5070 C CA . PHE A 1 639 ? -0.293 8.344 14.359 1 93.69 639 PHE A CA 1
ATOM 5071 C C . PHE A 1 639 ? -0.58 7.039 15.094 1 93.69 639 PHE A C 1
ATOM 5073 O O . PHE A 1 639 ? 0.265 6.141 15.125 1 93.69 639 PHE A O 1
ATOM 5080 N N . ASN A 1 640 ? -1.774 6.98 15.656 1 93.5 640 ASN A N 1
ATOM 5081 C CA . ASN A 1 640 ? -2.166 5.781 16.391 1 93.5 640 ASN A CA 1
ATOM 5082 C C . ASN A 1 640 ? -2.223 4.559 15.484 1 93.5 640 ASN A C 1
ATOM 5084 O O . ASN A 1 640 ? -1.784 3.473 15.867 1 93.5 640 ASN A O 1
ATOM 5088 N N . PHE A 1 641 ? -2.705 4.766 14.297 1 94 641 PHE A N 1
ATOM 5089 C CA . PHE A 1 641 ? -2.816 3.68 13.328 1 94 641 PHE A CA 1
ATOM 5090 C C . PHE A 1 641 ? -1.441 3.127 12.969 1 94 641 PHE A C 1
ATOM 5092 O O . PHE A 1 641 ? -1.229 1.913 13 1 94 641 PHE A O 1
ATOM 5099 N N . PHE A 1 642 ? -0.512 3.973 12.633 1 93.44 642 PHE A N 1
ATOM 5100 C CA . PHE A 1 642 ? 0.804 3.527 12.188 1 93.44 642 PHE A CA 1
ATOM 5101 C C . PHE A 1 642 ? 1.615 2.984 13.359 1 93.44 642 PHE A C 1
ATOM 5103 O O . PHE A 1 642 ? 2.455 2.1 13.18 1 93.44 642 PHE A O 1
ATOM 5110 N N . LYS A 1 643 ? 1.324 3.502 14.508 1 89.56 643 LYS A N 1
ATOM 5111 C CA . LYS A 1 643 ? 1.944 2.939 15.703 1 89.56 643 LYS A CA 1
ATOM 5112 C C . LYS A 1 643 ? 1.521 1.486 15.906 1 89.56 643 LYS A C 1
ATOM 5114 O O . LYS A 1 643 ? 2.348 0.635 16.234 1 89.56 643 LYS A O 1
ATOM 5119 N N . ASP A 1 644 ? 0.254 1.234 15.602 1 88.12 644 ASP A N 1
ATOM 5120 C CA . ASP A 1 644 ? -0.315 -0.087 15.844 1 88.12 644 ASP A CA 1
ATOM 5121 C C . ASP A 1 644 ? 0.012 -1.047 14.703 1 88.12 644 ASP A C 1
ATOM 5123 O O . ASP A 1 644 ? 0.162 -2.25 14.922 1 88.12 644 ASP A O 1
ATOM 5127 N N . HIS A 1 645 ? 0.066 -0.564 13.508 1 86 645 HIS A N 1
ATOM 5128 C CA . HIS A 1 645 ? 0.111 -1.452 12.352 1 86 645 HIS A CA 1
ATOM 5129 C C . HIS A 1 645 ? 1.428 -1.307 11.594 1 86 645 HIS A C 1
ATOM 5131 O O . HIS A 1 645 ? 1.744 -2.123 10.727 1 86 645 HIS A O 1
ATOM 5137 N N . ASP A 1 646 ? 2.016 -0.338 11.812 1 81.44 646 ASP A N 1
ATOM 5138 C CA . ASP A 1 646 ? 3.295 -0.045 11.18 1 81.44 646 ASP A CA 1
ATOM 5139 C C . ASP A 1 646 ? 4.25 0.638 12.156 1 81.44 646 ASP A C 1
ATOM 5141 O O . ASP A 1 646 ? 4.156 0.438 13.367 1 81.44 646 ASP A O 1
ATOM 5145 N N . SER A 1 647 ? 5.332 1.205 11.734 1 82.44 647 SER A N 1
ATOM 5146 C CA . SER A 1 647 ? 6.273 1.967 12.547 1 82.44 647 SER A CA 1
ATOM 5147 C C . SER A 1 647 ? 6.762 3.209 11.812 1 82.44 647 SER A C 1
ATOM 5149 O O . SER A 1 647 ? 7.371 3.107 10.75 1 82.44 647 SER A O 1
ATOM 5151 N N . LEU A 1 648 ? 6.34 4.371 12.383 1 90.25 648 LEU A N 1
ATOM 5152 C CA . LEU A 1 648 ? 6.805 5.629 11.805 1 90.25 648 LEU A CA 1
ATOM 5153 C C . LEU A 1 648 ? 8.32 5.75 11.906 1 90.25 648 LEU A C 1
ATOM 5155 O O . LEU A 1 648 ? 8.984 6.117 10.938 1 90.25 648 LEU A O 1
ATOM 5159 N N . PRO A 1 649 ? 8.922 5.344 13.055 1 90.12 649 PRO A N 1
ATOM 5160 C CA . PRO A 1 649 ? 10.383 5.41 13.117 1 90.12 649 PRO A CA 1
ATOM 5161 C C . PRO A 1 649 ? 11.062 4.504 12.094 1 90.12 649 PRO A C 1
ATOM 5163 O O . PRO A 1 649 ? 12.141 4.84 11.586 1 90.12 649 PRO A O 1
ATOM 5166 N N . LYS A 1 650 ? 10.453 3.395 11.797 1 89.19 650 LYS A N 1
ATOM 5167 C CA . LYS A 1 650 ? 11.023 2.496 10.797 1 89.19 650 LYS A CA 1
ATOM 5168 C C . LYS A 1 650 ? 11.086 3.166 9.43 1 89.19 650 LYS A C 1
ATOM 5170 O O . LYS A 1 650 ? 11.977 2.877 8.625 1 89.19 650 LYS A O 1
ATOM 5175 N N . ASP A 1 651 ? 10.156 3.994 9.172 1 90.12 651 ASP A N 1
ATOM 5176 C CA . ASP A 1 651 ? 10.164 4.723 7.906 1 90.12 651 ASP A CA 1
ATOM 5177 C C . ASP A 1 651 ? 11.367 5.652 7.809 1 90.12 651 ASP A C 1
ATOM 5179 O O . ASP A 1 651 ? 11.875 5.91 6.719 1 90.12 651 ASP A O 1
ATOM 5183 N N . ILE A 1 652 ? 11.797 6.211 8.93 1 92.5 652 ILE A N 1
ATOM 5184 C CA . ILE A 1 652 ? 12.992 7.039 8.953 1 92.5 652 ILE A CA 1
ATOM 5185 C C . ILE A 1 652 ? 14.211 6.195 8.586 1 92.5 652 ILE A C 1
ATOM 5187 O O . ILE A 1 652 ? 15.047 6.613 7.777 1 92.5 652 ILE A O 1
ATOM 5191 N N . LEU A 1 653 ? 14.25 5.004 9.133 1 92.12 653 LEU A N 1
ATOM 5192 C CA . LEU A 1 653 ? 15.352 4.105 8.797 1 92.12 653 LEU A CA 1
ATOM 5193 C C . LEU A 1 653 ? 15.305 3.73 7.316 1 92.12 653 LEU A C 1
ATOM 5195 O O . LEU A 1 653 ? 16.344 3.648 6.66 1 92.12 653 LEU A O 1
ATOM 5199 N N . ASN A 1 654 ? 14.109 3.545 6.84 1 88.5 654 ASN A N 1
ATOM 5200 C CA . ASN A 1 654 ? 13.953 3.262 5.418 1 88.5 654 ASN A CA 1
ATOM 5201 C C . ASN A 1 654 ? 14.484 4.398 4.555 1 88.5 654 ASN A C 1
ATOM 5203 O O . ASN A 1 654 ? 15.078 4.16 3.502 1 88.5 654 ASN A O 1
ATOM 5207 N N . MET A 1 655 ? 14.25 5.609 5.004 1 88.56 655 MET A N 1
ATOM 5208 C CA . MET A 1 655 ? 14.773 6.766 4.281 1 88.56 655 MET A CA 1
ATOM 5209 C C . MET A 1 655 ? 16.297 6.785 4.309 1 88.56 655 MET A C 1
ATOM 5211 O O . MET A 1 655 ? 16.938 7.078 3.297 1 88.56 655 MET A O 1
ATOM 5215 N N . MET A 1 656 ? 16.828 6.465 5.414 1 89.69 656 MET A N 1
ATOM 5216 C CA . MET A 1 656 ? 18.281 6.418 5.539 1 89.69 656 MET A CA 1
ATOM 5217 C C . MET A 1 656 ? 18.875 5.387 4.586 1 89.69 656 MET A C 1
ATOM 5219 O O . MET A 1 656 ? 19.938 5.617 4.004 1 89.69 656 MET A O 1
ATOM 5223 N N . SER A 1 657 ? 18.141 4.312 4.426 1 85 657 SER A N 1
ATOM 5224 C CA . SER A 1 657 ? 18.594 3.242 3.549 1 85 657 SER A CA 1
ATOM 5225 C C . SER A 1 657 ? 18.625 3.695 2.094 1 85 657 SER A C 1
ATOM 5227 O O . SER A 1 657 ? 19.438 3.211 1.302 1 85 657 SER A O 1
ATOM 5229 N N . LYS A 1 658 ? 17.812 4.629 1.842 1 81.19 658 LYS A N 1
ATOM 5230 C CA . LYS A 1 658 ? 17.641 5.008 0.442 1 81.19 658 LYS A CA 1
ATOM 5231 C C . LYS A 1 658 ? 18.562 6.164 0.07 1 81.19 658 LYS A C 1
ATOM 5233 O O . LYS A 1 658 ? 18.969 6.301 -1.09 1 81.19 658 LYS A O 1
ATOM 5238 N N . VAL A 1 659 ? 18.875 6.93 1.238 1 80.44 659 VAL A N 1
ATOM 5239 C CA . VAL A 1 659 ? 19.656 8.125 0.96 1 80.44 659 VAL A CA 1
ATOM 5240 C C . VAL A 1 659 ? 21.156 7.809 1.097 1 80.44 659 VAL A C 1
ATOM 5242 O O . VAL A 1 659 ? 21.562 7.156 2.057 1 80.44 659 VAL A O 1
ATOM 5245 N N . ASN A 1 660 ? 21.875 7.703 0.117 1 71.81 660 ASN A N 1
ATOM 5246 C CA . ASN A 1 660 ? 23.297 7.395 0.147 1 71.81 660 ASN A CA 1
ATOM 5247 C C . ASN A 1 660 ? 24.141 8.648 0.359 1 71.81 660 ASN A C 1
ATOM 5249 O O . ASN A 1 660 ? 25.047 8.93 -0.423 1 71.81 660 ASN A O 1
ATOM 5253 N N . ASN A 1 661 ? 23.859 9.359 1.591 1 74.81 661 ASN A N 1
ATOM 5254 C CA . ASN A 1 661 ? 24.562 10.594 1.94 1 74.81 661 ASN A CA 1
ATOM 5255 C C . ASN A 1 661 ? 24.734 10.727 3.449 1 74.81 661 ASN A C 1
ATOM 5257 O O . ASN A 1 661 ? 23.766 10.633 4.207 1 74.81 661 ASN A O 1
ATOM 5261 N N . ALA A 1 662 ? 25.984 10.977 3.85 1 76.81 662 ALA A N 1
ATOM 5262 C CA . ALA A 1 662 ? 26.328 10.984 5.266 1 76.81 662 ALA A CA 1
ATOM 5263 C C . ALA A 1 662 ? 25.562 12.078 6.012 1 76.81 662 ALA A C 1
ATOM 5265 O O . ALA A 1 662 ? 25.094 11.867 7.129 1 76.81 662 ALA A O 1
ATOM 5266 N N . SER A 1 663 ? 25.562 13.289 5.48 1 77.38 663 SER A N 1
ATOM 5267 C CA . SER A 1 663 ? 24.875 14.391 6.141 1 77.38 663 SER A CA 1
ATOM 5268 C C . SER A 1 663 ? 23.391 14.078 6.312 1 77.38 663 SER A C 1
ATOM 5270 O O . SER A 1 663 ? 22.797 14.398 7.344 1 77.38 663 SER A O 1
ATOM 5272 N N . SER A 1 664 ? 22.859 13.43 5.387 1 80.44 664 SER A N 1
ATOM 5273 C CA . SER A 1 664 ? 21.453 13.039 5.453 1 80.44 664 SER A CA 1
ATOM 5274 C C . SER A 1 664 ? 21.234 11.992 6.531 1 80.44 664 SER A C 1
ATOM 5276 O O . SER A 1 664 ? 20.219 12.031 7.242 1 80.44 664 SER A O 1
ATOM 5278 N N . TRP A 1 665 ? 22.188 11.172 6.57 1 87.56 665 TRP A N 1
ATOM 5279 C CA . TRP A 1 665 ? 22.078 10.133 7.586 1 87.56 665 TRP A CA 1
ATOM 5280 C C . TRP A 1 665 ? 22.047 10.734 8.984 1 87.56 665 TRP A C 1
ATOM 5282 O O . TRP A 1 665 ? 21.266 10.32 9.836 1 87.56 665 TRP A O 1
ATOM 5292 N N . GLY A 1 666 ? 22.891 11.734 9.156 1 87.5 666 GLY A N 1
ATOM 5293 C CA . GLY A 1 666 ? 22.922 12.391 10.453 1 87.5 666 GLY A CA 1
ATOM 5294 C C . GLY A 1 666 ? 21.609 13.078 10.797 1 87.5 666 GLY A C 1
ATOM 5295 O O . GLY A 1 666 ? 21.125 12.961 11.922 1 87.5 666 GLY A O 1
ATOM 5296 N N . THR A 1 667 ? 21.062 13.766 9.836 1 87 667 THR A N 1
ATOM 5297 C CA . THR A 1 667 ? 19.828 14.508 10.055 1 87 667 THR A CA 1
ATOM 5298 C C . THR A 1 667 ? 18.656 13.547 10.297 1 87 667 THR A C 1
ATOM 5300 O O . THR A 1 667 ? 17.828 13.797 11.172 1 87 667 THR A O 1
ATOM 5303 N N . LEU A 1 668 ? 18.594 12.531 9.5 1 91.25 668 LEU A N 1
ATOM 5304 C CA . LEU A 1 668 ? 17.516 11.555 9.656 1 91.25 668 LEU A CA 1
ATOM 5305 C C . LEU A 1 668 ? 17.656 10.805 10.984 1 91.25 668 LEU A C 1
ATOM 5307 O O . LEU A 1 668 ? 16.656 10.492 11.625 1 91.25 668 LEU A O 1
ATOM 5311 N N . TRP A 1 669 ? 18.906 10.539 11.367 1 94 669 TRP A N 1
ATOM 5312 C CA . TRP A 1 669 ? 19.125 9.891 12.656 1 94 669 TRP A CA 1
ATOM 5313 C C . TRP A 1 669 ? 18.656 10.781 13.797 1 94 669 TRP A C 1
ATOM 5315 O O . TRP A 1 669 ? 18.062 10.297 14.766 1 94 669 TRP A O 1
ATOM 5325 N N . GLN A 1 670 ? 18.906 12.086 13.672 1 92.88 670 GLN A N 1
ATOM 5326 C CA . GLN A 1 670 ? 18.391 13.062 14.625 1 92.88 670 GLN A CA 1
ATOM 5327 C C . GLN A 1 670 ? 16.875 12.969 14.742 1 92.88 670 GLN A C 1
ATOM 5329 O O . GLN A 1 670 ? 16.328 13.047 15.844 1 92.88 670 GLN A O 1
ATOM 5334 N N . MET A 1 671 ? 16.234 12.781 13.648 1 92.56 671 MET A N 1
ATOM 5335 C CA . MET A 1 671 ? 14.781 12.672 13.594 1 92.56 671 MET A CA 1
ATOM 5336 C C . MET A 1 671 ? 14.312 11.383 14.25 1 92.56 671 MET A C 1
ATOM 5338 O O . MET A 1 671 ? 13.203 11.32 14.781 1 92.56 671 MET A O 1
ATOM 5342 N N . TYR A 1 672 ? 15.117 10.32 14.219 1 95.25 672 TYR A N 1
ATOM 5343 C CA . TYR A 1 672 ? 14.773 9 14.734 1 95.25 672 TYR A CA 1
ATOM 5344 C C . TYR A 1 672 ? 14.961 8.938 16.25 1 95.25 672 TYR A C 1
ATOM 5346 O O . TYR A 1 672 ? 14.227 8.227 16.938 1 95.25 672 TYR A O 1
ATOM 5354 N N . LEU A 1 673 ? 15.844 9.641 16.859 1 96.62 673 LEU A N 1
ATOM 5355 C CA . LEU A 1 673 ? 16.359 9.453 18.203 1 96.62 673 LEU A CA 1
ATOM 5356 C C . LEU A 1 673 ? 15.305 9.781 19.25 1 96.62 673 LEU A C 1
ATOM 5358 O O . LEU A 1 673 ? 15.344 9.266 20.375 1 96.62 673 LEU A O 1
ATOM 5362 N N . PRO A 1 674 ? 14.352 10.688 18.922 1 95.5 674 PRO A N 1
ATOM 5363 C CA . PRO A 1 674 ? 13.281 10.906 19.891 1 95.5 674 PRO A CA 1
ATOM 5364 C C . PRO A 1 674 ? 12.625 9.602 20.344 1 95.5 674 PRO A C 1
ATOM 5366 O O . PRO A 1 674 ? 12.273 9.469 21.531 1 95.5 674 PRO A O 1
ATOM 5369 N N . ASP A 1 675 ? 12.523 8.688 19.484 1 93.5 675 ASP A N 1
ATOM 5370 C CA . ASP A 1 675 ? 11.93 7.398 19.828 1 93.5 675 ASP A CA 1
ATOM 5371 C C . ASP A 1 675 ? 12.812 6.645 20.828 1 93.5 675 ASP A C 1
ATOM 5373 O O . ASP A 1 675 ? 12.305 6.008 21.75 1 93.5 675 ASP A O 1
ATOM 5377 N N . GLU A 1 676 ? 14.094 6.699 20.688 1 95.69 676 GLU A N 1
ATOM 5378 C CA . GLU A 1 676 ? 15.031 6.07 21.609 1 95.69 676 GLU A CA 1
ATOM 5379 C C . GLU A 1 676 ? 15.031 6.773 22.953 1 95.69 676 GLU A C 1
ATOM 5381 O O . GLU A 1 676 ? 15.086 6.121 24 1 95.69 676 GLU A O 1
ATOM 5386 N N . PHE A 1 677 ? 14.93 8.07 22.938 1 96.81 677 PHE A N 1
ATOM 5387 C CA . PHE A 1 677 ? 14.992 8.836 24.172 1 96.81 677 PHE A CA 1
ATOM 5388 C C . PHE A 1 677 ? 13.742 8.602 25.016 1 96.81 677 PHE A C 1
ATOM 5390 O O . PHE A 1 677 ? 13.812 8.602 26.25 1 96.81 677 PHE A O 1
ATOM 5397 N N . GLU A 1 678 ? 12.625 8.445 24.359 1 94.56 678 GLU A N 1
ATOM 5398 C CA . GLU A 1 678 ? 11.406 8.133 25.094 1 94.56 678 GLU A CA 1
ATOM 5399 C C . GLU A 1 678 ? 11.531 6.801 25.828 1 94.56 678 GLU A C 1
ATOM 5401 O O . GLU A 1 678 ? 10.969 6.629 26.922 1 94.56 678 GLU A O 1
ATOM 5406 N N . GLN A 1 679 ? 12.312 5.91 25.281 1 93 679 GLN A N 1
ATOM 5407 C CA . GLN A 1 679 ? 12.547 4.625 25.922 1 93 679 GLN A CA 1
ATOM 5408 C C . GLN A 1 679 ? 13.57 4.746 27.047 1 93 679 GLN A C 1
ATOM 5410 O O . GLN A 1 679 ? 13.445 4.086 28.078 1 93 679 GLN A O 1
ATOM 5415 N N . ILE A 1 680 ? 14.516 5.609 26.859 1 95 680 ILE A N 1
ATOM 5416 C CA . ILE A 1 680 ? 15.586 5.793 27.844 1 95 680 ILE A CA 1
ATOM 5417 C C . ILE A 1 680 ? 15.039 6.508 29.078 1 95 680 ILE A C 1
ATOM 5419 O O . ILE A 1 680 ? 15.297 6.09 30.203 1 95 680 ILE A O 1
ATOM 5423 N N . PHE A 1 681 ? 14.273 7.586 28.797 1 96.62 681 PHE A N 1
ATOM 5424 C CA . PHE A 1 681 ? 13.703 8.383 29.875 1 96.62 681 PHE A CA 1
ATOM 5425 C C . PHE A 1 681 ? 12.227 8.062 30.062 1 96.62 681 PHE A C 1
ATOM 5427 O O . PHE A 1 681 ? 11.367 8.93 29.875 1 96.62 681 PHE A O 1
ATOM 5434 N N . ASN A 1 682 ? 11.867 6.852 30.5 1 94.06 682 ASN A N 1
ATOM 5435 C CA . ASN A 1 682 ? 10.484 6.398 30.594 1 94.06 682 ASN A CA 1
ATOM 5436 C C . ASN A 1 682 ? 9.969 6.441 32.031 1 94.06 682 ASN A C 1
ATOM 5438 O O . ASN A 1 682 ? 8.836 6.035 32.312 1 94.06 682 ASN A O 1
ATOM 5442 N N . GLY A 1 683 ? 10.805 6.809 32.969 1 93.75 683 GLY A N 1
ATOM 5443 C CA . GLY A 1 683 ? 10.383 6.965 34.344 1 93.75 683 GLY A CA 1
ATOM 5444 C C . GLY A 1 683 ? 10.438 5.672 35.125 1 93.75 683 GLY A C 1
ATOM 5445 O O . GLY A 1 683 ? 9.961 5.609 36.281 1 93.75 683 GLY A O 1
ATOM 5446 N N . ARG A 1 684 ? 11.078 4.602 34.75 1 91.75 684 ARG A N 1
ATOM 5447 C CA . ARG A 1 684 ? 11.039 3.297 35.406 1 91.75 684 ARG A CA 1
ATOM 5448 C C . ARG A 1 684 ? 12.344 3.021 36.156 1 91.75 684 ARG A C 1
ATOM 5450 O O . ARG A 1 684 ? 12.375 2.221 37.094 1 91.75 684 ARG A O 1
ATOM 5457 N N . SER A 1 685 ? 13.43 3.611 35.562 1 93 685 SER A N 1
ATOM 5458 C CA . SER A 1 685 ? 14.742 3.312 36.125 1 93 685 SER A CA 1
ATOM 5459 C C . SER A 1 685 ? 15.352 4.535 36.812 1 93 685 SER A C 1
ATOM 5461 O O . SER A 1 685 ? 15.258 5.648 36.281 1 93 685 SER A O 1
ATOM 5463 N N . ASP A 1 686 ? 15.93 4.191 37.938 1 94.69 686 ASP A N 1
ATOM 5464 C CA . ASP A 1 686 ? 16.688 5.246 38.594 1 94.69 686 ASP A CA 1
ATOM 5465 C C . ASP A 1 686 ? 17.844 5.727 37.719 1 94.69 686 ASP A C 1
ATOM 5467 O O . ASP A 1 686 ? 18.516 4.918 37.094 1 94.69 686 ASP A O 1
ATOM 5471 N N . ILE A 1 687 ? 18.031 7.059 37.719 1 94.5 687 ILE A N 1
ATOM 5472 C CA . ILE A 1 687 ? 19.047 7.672 36.875 1 94.5 687 ILE A CA 1
ATOM 5473 C C . ILE A 1 687 ? 20.406 7.012 37.094 1 94.5 687 ILE A C 1
ATOM 5475 O O . ILE A 1 687 ? 21.203 6.891 36.188 1 94.5 687 ILE A O 1
ATOM 5479 N N . ARG A 1 688 ? 20.766 6.539 38.312 1 92.06 688 ARG A N 1
ATOM 5480 C CA . ARG A 1 688 ? 22.047 5.934 38.688 1 92.06 688 ARG A CA 1
ATOM 5481 C C . ARG A 1 688 ? 22.203 4.566 38.031 1 92.06 688 ARG A C 1
ATOM 5483 O O . ARG A 1 688 ? 23.328 4.078 37.875 1 92.06 688 ARG A O 1
ATOM 5490 N N . ASN A 1 689 ? 21.078 3.994 37.594 1 92.62 689 ASN A N 1
ATOM 5491 C CA . ASN A 1 689 ? 21.109 2.66 37 1 92.62 689 ASN A CA 1
ATOM 5492 C C . ASN A 1 689 ? 20.891 2.715 35.5 1 92.62 689 ASN A C 1
ATOM 5494 O O . ASN A 1 689 ? 20.938 1.685 34.812 1 92.62 689 ASN A O 1
ATOM 5498 N N . MET A 1 690 ? 20.672 3.875 34.969 1 93.62 690 MET A N 1
ATOM 5499 C CA . MET A 1 690 ? 20.516 4.008 33.531 1 93.62 690 MET A CA 1
ATOM 5500 C C . MET A 1 690 ? 21.828 3.74 32.812 1 93.62 690 MET A C 1
ATOM 5502 O O . MET 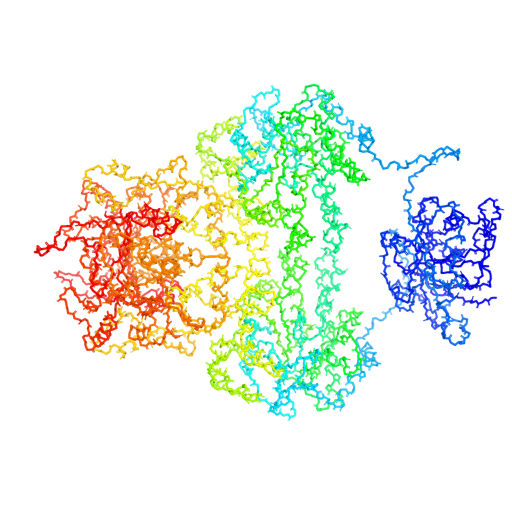A 1 690 ? 22.859 4.305 33.156 1 93.62 690 MET A O 1
ATOM 5506 N N . PRO A 1 691 ? 21.766 2.916 31.797 1 90.31 691 PRO A N 1
ATOM 5507 C CA . PRO A 1 691 ? 23 2.518 31.125 1 90.31 691 PRO A CA 1
ATOM 5508 C C . PRO A 1 691 ? 23.828 3.713 30.656 1 90.31 691 PRO A C 1
ATOM 5510 O O . PRO A 1 691 ? 25.062 3.639 30.609 1 90.31 691 PRO A O 1
ATOM 5513 N N . VAL A 1 692 ? 23.203 4.824 30.344 1 91.25 692 VAL A N 1
ATOM 5514 C CA . VAL A 1 692 ? 23.906 6.004 29.844 1 91.25 692 VAL A CA 1
ATOM 5515 C C . VAL A 1 692 ? 24.719 6.641 30.969 1 91.25 692 VAL A C 1
ATOM 5517 O O . VAL A 1 692 ? 25.781 7.219 30.734 1 91.25 692 VAL A O 1
ATOM 5520 N N . PHE A 1 693 ? 24.234 6.473 32.281 1 91.56 693 PHE A N 1
ATOM 5521 C CA . PHE A 1 693 ? 24.844 7.219 33.375 1 91.56 693 PHE A CA 1
ATOM 5522 C C . PHE A 1 693 ? 25.391 6.27 34.438 1 91.56 693 PHE A C 1
ATOM 5524 O O . PHE A 1 693 ? 26.016 6.711 35.406 1 91.56 693 PHE A O 1
ATOM 5531 N N . ALA A 1 694 ? 25.188 4.996 34.219 1 87.75 694 ALA A N 1
ATOM 5532 C CA . ALA A 1 694 ? 25.531 4.016 35.25 1 87.75 694 ALA A CA 1
ATOM 5533 C C . ALA A 1 694 ? 27.016 4.094 35.625 1 87.75 694 ALA A C 1
ATOM 5535 O O . ALA A 1 694 ? 27.375 4.047 36.812 1 87.75 694 ALA A O 1
ATOM 5536 N N . GLU A 1 695 ? 27.859 4.211 34.656 1 81.81 695 GLU A N 1
ATOM 5537 C CA . GLU A 1 695 ? 29.297 4.234 34.938 1 81.81 695 GLU A CA 1
ATOM 5538 C C . GLU A 1 695 ? 29.703 5.504 35.656 1 81.81 695 GLU A C 1
ATOM 5540 O O . GLU A 1 695 ? 30.562 5.469 36.531 1 81.81 695 GLU A O 1
ATOM 5545 N N . VAL A 1 696 ? 29.047 6.621 35.281 1 82.69 696 VAL A N 1
ATOM 5546 C CA . VAL A 1 696 ? 29.344 7.891 35.938 1 82.69 696 VAL A CA 1
ATOM 5547 C C . VAL A 1 696 ? 28.812 7.879 37.375 1 82.69 696 VAL A C 1
ATOM 5549 O O . VAL A 1 696 ? 29.453 8.406 38.281 1 82.69 696 VAL A O 1
ATOM 5552 N N . ALA A 1 697 ? 27.719 7.281 37.594 1 86.88 697 ALA A N 1
ATOM 5553 C CA . ALA A 1 697 ? 27.078 7.223 38.906 1 86.88 697 ALA A CA 1
ATOM 5554 C C . ALA A 1 697 ? 27.891 6.371 39.875 1 86.88 697 ALA A C 1
ATOM 5556 O O . ALA A 1 697 ? 27.859 6.586 41.062 1 86.88 697 ALA A O 1
ATOM 5557 N N . LYS A 1 698 ? 28.594 5.453 39.344 1 82.94 698 LYS A N 1
ATOM 5558 C CA . LYS A 1 698 ? 29.422 4.602 40.188 1 82.94 698 LYS A CA 1
ATOM 5559 C C . LYS A 1 698 ? 30.672 5.352 40.688 1 82.94 698 LYS A C 1
ATOM 5561 O O . LYS A 1 698 ? 31.141 5.121 41.781 1 82.94 698 LYS A O 1
ATOM 5566 N N . LYS A 1 699 ? 31.094 6.211 39.844 1 78.88 699 LYS A N 1
ATOM 5567 C CA . LYS A 1 699 ? 32.406 6.84 40.094 1 78.88 699 LYS A CA 1
ATOM 5568 C C . LYS A 1 699 ? 32.219 8.188 40.781 1 78.88 699 LYS A C 1
ATOM 5570 O O . LYS A 1 699 ? 33.125 8.641 41.5 1 78.88 699 LYS A O 1
ATOM 5575 N N . TYR A 1 700 ? 31.109 8.852 40.469 1 78.25 700 TYR A N 1
ATOM 5576 C CA . TYR A 1 700 ? 30.938 10.211 40.969 1 78.25 700 TYR A CA 1
ATOM 5577 C C . TYR A 1 700 ? 29.547 10.398 41.594 1 78.25 700 TYR A C 1
ATOM 5579 O O . TYR A 1 700 ? 28.641 9.609 41.312 1 78.25 700 TYR A O 1
ATOM 5587 N N . ASN A 1 701 ? 29.531 11.391 42.438 1 82.81 701 ASN A N 1
ATOM 5588 C CA . ASN A 1 701 ? 28.203 11.828 42.906 1 82.81 701 ASN A CA 1
ATOM 5589 C C . ASN A 1 701 ? 27.484 12.633 41.812 1 82.81 701 ASN A C 1
ATOM 5591 O O . ASN A 1 701 ? 28.062 13.539 41.219 1 82.81 701 ASN A O 1
ATOM 5595 N N . LEU A 1 702 ? 26.328 12.234 41.562 1 89.31 702 LEU A N 1
ATOM 5596 C CA . LEU A 1 702 ? 25.562 12.953 40.562 1 89.31 702 LEU A CA 1
ATOM 5597 C C . LEU A 1 702 ? 25.062 14.289 41.094 1 89.31 702 LEU A C 1
ATOM 5599 O O . LEU A 1 702 ? 25.016 14.484 42.312 1 89.31 702 LEU A O 1
ATOM 5603 N N . PRO A 1 703 ? 24.812 15.195 40.188 1 89.94 703 PRO A N 1
ATOM 5604 C CA . PRO A 1 703 ? 24.281 16.469 40.656 1 89.94 703 PRO A CA 1
ATOM 5605 C C . PRO A 1 703 ? 23.047 16.312 41.531 1 89.94 703 PRO A C 1
ATOM 5607 O O . PRO A 1 703 ? 22.344 15.305 41.438 1 89.94 703 PRO A O 1
ATOM 5610 N N . ALA A 1 704 ? 22.734 17.312 42.344 1 88.56 704 ALA A N 1
ATOM 5611 C CA . ALA A 1 704 ? 21.719 17.25 43.406 1 88.56 704 ALA A CA 1
ATOM 5612 C C . ALA A 1 704 ? 20.328 17.031 42.812 1 88.56 704 ALA A C 1
ATOM 5614 O O . ALA A 1 704 ? 19.453 16.422 43.438 1 88.56 704 ALA A O 1
ATOM 5615 N N . PHE A 1 705 ? 20.156 17.469 41.625 1 91.75 705 PHE A N 1
ATOM 5616 C CA . PHE A 1 705 ? 18.844 17.375 41 1 91.75 705 PHE A CA 1
ATOM 5617 C C . PHE A 1 705 ? 18.562 15.961 40.5 1 91.75 705 PHE A C 1
ATOM 5619 O O . PHE A 1 705 ? 17.406 15.609 40.219 1 91.75 705 PHE A O 1
ATOM 5626 N N . CYS A 1 706 ? 19.562 15.086 40.406 1 92.75 706 CYS A N 1
ATOM 5627 C CA . CYS A 1 706 ? 19.453 13.742 39.844 1 92.75 706 CYS A CA 1
ATOM 5628 C C . CYS A 1 706 ? 18.938 12.758 40.875 1 92.75 706 CYS A C 1
ATOM 5630 O O . CYS A 1 706 ? 19.656 11.859 41.312 1 92.75 706 CYS A O 1
ATOM 5632 N N . ILE A 1 707 ? 17.672 12.938 41.219 1 92.44 707 ILE A N 1
ATOM 5633 C CA . ILE A 1 707 ? 17.062 12.047 42.219 1 92.44 707 ILE A CA 1
ATOM 5634 C C . ILE A 1 707 ? 15.891 11.297 41.594 1 92.44 707 ILE A C 1
ATOM 5636 O O . ILE A 1 707 ? 15 11.914 41.031 1 92.44 707 ILE A O 1
ATOM 5640 N N . GLY A 1 708 ? 15.984 10.016 41.656 1 93.81 708 GLY A N 1
ATOM 5641 C CA . GLY A 1 708 ? 14.859 9.203 41.219 1 93.81 708 GLY A CA 1
ATOM 5642 C C . GLY A 1 708 ? 14.922 8.805 39.75 1 93.81 708 GLY A C 1
ATOM 5643 O O . GLY A 1 708 ? 16 8.609 39.219 1 93.81 708 GLY A O 1
ATOM 5644 N N . SER A 1 709 ? 13.688 8.461 39.219 1 95.69 709 SER A N 1
ATOM 5645 C CA . SER A 1 709 ? 13.547 7.965 37.844 1 95.69 709 SER A CA 1
ATOM 5646 C C . SER A 1 709 ? 13.039 9.055 36.906 1 95.69 709 SER A C 1
ATOM 5648 O O . SER A 1 709 ? 11.844 9.352 36.906 1 95.69 709 SER A O 1
ATOM 5650 N N . PRO A 1 710 ? 13.945 9.602 36.125 1 96.44 710 PRO A N 1
ATOM 5651 C CA . PRO A 1 710 ? 13.539 10.695 35.219 1 96.44 710 PRO A CA 1
ATOM 5652 C C . PRO A 1 710 ? 12.602 10.234 34.125 1 96.44 710 PRO A C 1
ATOM 5654 O O . PRO A 1 710 ? 12.781 9.148 33.562 1 96.44 710 PRO A O 1
ATOM 5657 N N . LYS A 1 711 ? 11.625 11.094 33.781 1 96.44 711 LYS A N 1
ATOM 5658 C CA . LYS A 1 711 ? 10.672 10.883 32.688 1 96.44 711 LYS A CA 1
ATOM 5659 C C . LYS A 1 711 ? 10.586 12.102 31.781 1 96.44 711 LYS A C 1
ATOM 5661 O O . LYS A 1 711 ? 10.641 13.242 32.25 1 96.44 711 LYS A O 1
ATOM 5666 N N . ILE A 1 712 ? 10.492 11.867 30.469 1 96.56 712 ILE A N 1
ATOM 5667 C CA . ILE A 1 712 ? 10.352 12.977 29.547 1 96.56 712 ILE A CA 1
ATOM 5668 C C . ILE A 1 712 ? 9.062 13.742 29.844 1 96.56 712 ILE A C 1
ATOM 5670 O O . ILE A 1 712 ? 8.016 13.133 30.078 1 96.56 712 ILE A O 1
ATOM 5674 N N . ALA A 1 713 ? 9.203 14.992 29.859 1 94.62 713 ALA A N 1
ATOM 5675 C CA . ALA A 1 713 ? 8.039 15.852 30.062 1 94.62 713 ALA A CA 1
ATOM 5676 C C . ALA A 1 713 ? 7.215 15.969 28.781 1 94.62 713 ALA A C 1
ATOM 5678 O O . ALA A 1 713 ? 7.707 16.453 27.766 1 94.62 713 ALA A O 1
ATOM 5679 N N . LYS A 1 714 ? 5.977 15.508 28.875 1 90.94 714 LYS A N 1
ATOM 5680 C CA . LYS A 1 714 ? 5.074 15.578 27.719 1 90.94 714 LYS A CA 1
ATOM 5681 C C . LYS A 1 714 ? 3.863 16.453 28.031 1 90.94 714 LYS A C 1
ATOM 5683 O O . LYS A 1 714 ? 3.393 16.5 29.172 1 90.94 714 LYS A O 1
ATOM 5688 N N . SER A 1 715 ? 3.428 17.078 26.969 1 86.25 715 SER A N 1
ATOM 5689 C CA . SER A 1 715 ? 2.221 17.891 27.141 1 86.25 715 SER A CA 1
ATOM 5690 C C . SER A 1 715 ? 1.004 17.016 27.406 1 86.25 715 SER A C 1
ATOM 5692 O O . SER A 1 715 ? 0.879 15.922 26.828 1 86.25 715 SER A O 1
ATOM 5694 N N . SER A 1 716 ? 0.107 17.516 28.25 1 78.81 716 SER A N 1
ATOM 5695 C CA . SER A 1 716 ? -1.152 16.828 28.516 1 78.81 716 SER A CA 1
ATOM 5696 C C . SER A 1 716 ? -2.145 17.031 27.375 1 78.81 716 SER A C 1
ATOM 5698 O O . SER A 1 716 ? -3.092 16.266 27.219 1 78.81 716 SER A O 1
ATOM 5700 N N . ASP A 1 717 ? -1.824 18.109 26.656 1 78.62 717 ASP A N 1
ATOM 5701 C CA . ASP A 1 717 ? -2.682 18.406 25.516 1 78.62 717 ASP A CA 1
ATOM 5702 C C . ASP A 1 717 ? -2.332 17.531 24.312 1 78.62 717 ASP A C 1
ATOM 5704 O O . ASP A 1 717 ? -1.253 17.672 23.734 1 78.62 717 ASP A O 1
ATOM 5708 N N . VAL A 1 718 ? -3.287 16.766 23.922 1 73.62 718 VAL A N 1
ATOM 5709 C CA . VAL A 1 718 ? -3.074 15.758 22.891 1 73.62 718 VAL A CA 1
ATOM 5710 C C . VAL A 1 718 ? -2.939 16.438 21.531 1 73.62 718 VAL A C 1
ATOM 5712 O O . VAL A 1 718 ? -2.434 15.828 20.578 1 73.62 718 VAL A O 1
ATOM 5715 N N . THR A 1 719 ? -3.256 17.688 21.469 1 77.31 719 THR A N 1
ATOM 5716 C CA . THR A 1 719 ? -3.242 18.375 20.188 1 77.31 719 THR A CA 1
ATOM 5717 C C . THR A 1 719 ? -1.88 19.016 19.922 1 77.31 719 THR A C 1
ATOM 5719 O O . THR A 1 719 ? -1.602 19.469 18.812 1 77.31 719 THR A O 1
ATOM 5722 N N . VAL A 1 720 ? -0.99 19.016 20.969 1 82.5 720 VAL A N 1
ATOM 5723 C CA . VAL A 1 720 ? 0.344 19.578 20.828 1 82.5 720 VAL A CA 1
ATOM 5724 C C . VAL A 1 720 ? 1.243 18.625 20.062 1 82.5 720 VAL A C 1
ATOM 5726 O O . VAL A 1 720 ? 1.26 17.422 20.344 1 82.5 720 VAL A O 1
ATOM 5729 N N . PRO A 1 721 ? 1.965 19.219 19.109 1 83.38 721 PRO A N 1
ATOM 5730 C CA . PRO A 1 721 ? 2.857 18.344 18.344 1 83.38 721 PRO A CA 1
ATOM 5731 C C . PRO A 1 721 ? 3.969 17.75 19.203 1 83.38 721 PRO A C 1
ATOM 5733 O O . PRO A 1 721 ? 4.41 18.359 20.172 1 83.38 721 PRO A O 1
ATOM 5736 N N . ARG A 1 722 ? 4.402 16.656 18.75 1 89.12 722 ARG A N 1
ATOM 5737 C CA . ARG A 1 722 ? 5.488 15.969 19.438 1 89.12 722 ARG A CA 1
ATOM 5738 C C . ARG A 1 722 ? 6.816 16.688 19.219 1 89.12 722 ARG A C 1
ATOM 5740 O O . ARG A 1 722 ? 7.633 16.781 20.141 1 89.12 722 ARG A O 1
ATOM 5747 N N . VAL A 1 723 ? 6.984 17.141 18.047 1 92.5 723 VAL A N 1
ATOM 5748 C CA . VAL A 1 723 ? 8.25 17.75 17.672 1 92.5 723 VAL A CA 1
ATOM 5749 C C . VAL A 1 723 ? 7.996 19.125 17.047 1 92.5 723 VAL A C 1
ATOM 5751 O O . VAL A 1 723 ? 7.031 19.312 16.297 1 92.5 723 VAL A O 1
ATOM 5754 N N . ALA A 1 724 ? 8.734 20.078 17.531 1 90.5 724 ALA A N 1
ATOM 5755 C CA . ALA A 1 724 ? 8.789 21.375 16.859 1 90.5 724 ALA A CA 1
ATOM 5756 C C . ALA A 1 724 ? 10.172 21.625 16.266 1 90.5 724 ALA A C 1
ATOM 5758 O O . ALA A 1 724 ? 11.172 21.109 16.766 1 90.5 724 ALA A O 1
ATOM 5759 N N . ASN A 1 725 ? 10.156 22.328 15.164 1 85.75 725 ASN A N 1
ATOM 5760 C CA . ASN A 1 725 ? 11.391 22.578 14.414 1 85.75 725 ASN A CA 1
ATOM 5761 C C . ASN A 1 725 ? 11.594 24.062 14.156 1 85.75 725 ASN A C 1
ATOM 5763 O O . ASN A 1 725 ? 10.641 24.781 13.844 1 85.75 725 ASN A O 1
ATOM 5767 N N . ALA A 1 726 ? 12.828 24.469 14.32 1 77.5 726 ALA A N 1
ATOM 5768 C CA . ALA A 1 726 ? 13.172 25.859 14.078 1 77.5 726 ALA A CA 1
ATOM 5769 C C . ALA A 1 726 ? 12.875 26.25 12.633 1 77.5 726 ALA A C 1
ATOM 5771 O O . ALA A 1 726 ? 12.469 27.391 12.367 1 77.5 726 ALA A O 1
ATOM 5772 N N . SER A 1 727 ? 13.031 25.328 11.766 1 66.69 727 SER A N 1
ATOM 5773 C CA . SER A 1 727 ? 12.836 25.594 10.344 1 66.69 727 SER A CA 1
ATOM 5774 C C . SER A 1 727 ? 11.367 25.859 10.023 1 66.69 727 SER A C 1
ATOM 5776 O O . SER A 1 727 ? 11.047 26.438 8.977 1 66.69 727 SER A O 1
ATOM 5778 N N . ALA A 1 728 ? 10.539 25.547 10.961 1 67.12 728 ALA A N 1
ATOM 5779 C CA . ALA A 1 728 ? 9.109 25.75 10.75 1 67.12 728 ALA A CA 1
ATOM 5780 C C . ALA A 1 728 ? 8.609 26.984 11.484 1 67.12 728 ALA A C 1
ATOM 5782 O O . ALA A 1 728 ? 7.402 27.172 11.641 1 67.12 728 ALA A O 1
ATOM 5783 N N . GLY A 1 729 ? 9.484 27.75 12.062 1 68.56 729 GLY A N 1
ATOM 5784 C CA . GLY A 1 729 ? 9.109 29 12.688 1 68.56 729 GLY A CA 1
ATOM 5785 C C . GLY A 1 729 ? 8.984 28.922 14.195 1 68.56 729 GLY A C 1
ATOM 5786 O O . GLY A 1 729 ? 8.734 29.922 14.867 1 68.56 729 GLY A O 1
ATOM 5787 N N . TYR A 1 730 ? 9.195 27.797 14.711 1 82.56 730 TYR A N 1
ATOM 5788 C CA . TYR A 1 730 ? 9.172 27.609 16.156 1 82.56 730 TYR A CA 1
ATOM 5789 C C . TYR A 1 730 ? 10.539 27.938 16.766 1 82.56 730 TYR A C 1
ATOM 5791 O O . TYR A 1 730 ? 11.531 27.266 16.453 1 82.56 730 TYR A O 1
ATOM 5799 N N . THR A 1 731 ? 10.602 28.938 17.625 1 86.81 731 THR A N 1
ATOM 5800 C CA . THR A 1 731 ? 11.883 29.453 18.078 1 86.81 731 THR A CA 1
ATOM 5801 C C . THR A 1 731 ? 12.273 28.828 19.422 1 86.81 731 THR A C 1
ATOM 5803 O O . THR A 1 731 ? 11.414 28.328 20.141 1 86.81 731 THR A O 1
ATOM 5806 N N . LEU A 1 732 ? 13.539 28.922 19.641 1 92.81 732 LEU A N 1
ATOM 5807 C CA . LEU A 1 732 ? 14.062 28.453 20.922 1 92.81 732 LEU A CA 1
ATOM 5808 C C . LEU A 1 732 ? 13.438 29.219 22.078 1 92.81 732 LEU A C 1
ATOM 5810 O O . LEU A 1 732 ? 13.133 28.641 23.125 1 92.81 732 LEU A O 1
ATOM 5814 N N . ASP A 1 733 ? 13.25 30.453 21.906 1 91.5 733 ASP A N 1
ATOM 5815 C CA . ASP A 1 733 ? 12.648 31.312 22.922 1 91.5 733 ASP A CA 1
ATOM 5816 C C . ASP A 1 733 ? 11.227 30.844 23.25 1 91.5 733 ASP A C 1
ATOM 5818 O O . ASP A 1 733 ? 10.859 30.75 24.422 1 91.5 733 ASP A O 1
ATOM 5822 N N . LYS A 1 734 ? 10.508 30.562 22.25 1 90.75 734 LYS A N 1
ATOM 5823 C CA . LYS A 1 734 ? 9.148 30.078 22.453 1 90.75 734 LYS A CA 1
ATOM 5824 C C . LYS A 1 734 ? 9.141 28.75 23.188 1 90.75 734 LYS A C 1
ATOM 5826 O O . LYS A 1 734 ? 8.305 28.531 24.078 1 90.75 734 LYS A O 1
ATOM 5831 N N . PHE A 1 735 ? 10.039 27.859 22.891 1 94 735 PHE A N 1
ATOM 5832 C CA . PHE A 1 735 ? 10.117 26.531 23.484 1 94 735 PHE A CA 1
ATOM 5833 C C . PHE A 1 735 ? 10.375 26.625 24.984 1 94 735 PHE A C 1
ATOM 5835 O O . PHE A 1 735 ? 9.828 25.828 25.766 1 94 735 PHE A O 1
ATOM 5842 N N . PHE A 1 736 ? 11.117 27.578 25.453 1 94.5 736 PHE A N 1
ATOM 5843 C CA . PHE A 1 736 ? 11.484 27.688 26.859 1 94.5 736 PHE A CA 1
ATOM 5844 C C . PHE A 1 736 ? 10.469 28.547 27.609 1 94.5 736 PHE A C 1
ATOM 5846 O O . PHE A 1 736 ? 10.383 28.484 28.844 1 94.5 736 PHE A O 1
ATOM 5853 N N . ASN A 1 737 ? 9.633 29.281 26.859 1 90.94 737 ASN A N 1
ATOM 5854 C CA . ASN A 1 737 ? 8.672 30.156 27.516 1 90.94 737 ASN A CA 1
ATOM 5855 C C . ASN A 1 737 ? 7.297 29.516 27.625 1 90.94 737 ASN A C 1
ATOM 5857 O O . ASN A 1 737 ? 6.488 29.891 28.469 1 90.94 737 ASN A O 1
ATOM 5861 N N . GLU A 1 738 ? 7.016 28.656 26.766 1 90.12 738 GLU A N 1
ATOM 5862 C CA . GLU A 1 738 ? 5.703 28.016 26.734 1 90.12 738 GLU A CA 1
ATOM 5863 C C . GLU A 1 738 ? 5.496 27.141 27.969 1 90.12 738 GLU A C 1
ATOM 5865 O O . GLU A 1 738 ? 6.449 26.547 28.484 1 90.12 738 GLU A O 1
ATOM 5870 N N . SER A 1 739 ? 4.289 27.078 28.359 1 88.88 739 SER A N 1
ATOM 5871 C CA . SER A 1 739 ? 3.939 26.219 29.5 1 88.88 739 SER A CA 1
ATOM 5872 C C . SER A 1 739 ? 4.07 24.75 29.141 1 88.88 739 SER A C 1
ATOM 5874 O O . SER A 1 739 ? 3.932 24.359 27.969 1 88.88 739 SER A O 1
ATOM 5876 N N . PRO A 1 740 ? 4.363 23.938 30.125 1 86.38 740 PRO A N 1
ATOM 5877 C CA . PRO A 1 740 ? 4.504 22.516 29.875 1 86.38 740 PRO A CA 1
ATOM 5878 C C . PRO A 1 740 ? 3.271 21.891 29.219 1 86.38 740 PRO A C 1
ATOM 5880 O O . PRO A 1 740 ? 3.377 20.891 28.516 1 86.38 740 PRO A O 1
ATOM 5883 N N . GLU A 1 741 ? 2.18 22.562 29.359 1 84.56 741 GLU A N 1
ATOM 5884 C CA . GLU A 1 741 ? 0.928 22.047 28.828 1 84.56 741 GLU A CA 1
ATOM 5885 C C . GLU A 1 741 ? 0.836 22.281 27.312 1 84.56 741 GLU A C 1
ATOM 5887 O O . GLU A 1 741 ? 0.155 21.531 26.609 1 84.56 741 GLU A O 1
ATOM 5892 N N . THR A 1 742 ? 1.546 23.234 26.859 1 87.44 742 THR A N 1
ATOM 5893 C CA . THR A 1 742 ? 1.416 23.594 25.453 1 87.44 742 THR A CA 1
ATOM 5894 C C . THR A 1 742 ? 2.748 23.438 24.719 1 87.44 742 THR A C 1
ATOM 5896 O O . THR A 1 742 ? 2.848 23.719 23.531 1 87.44 742 THR A O 1
ATOM 5899 N N . ARG A 1 743 ? 3.732 22.953 25.391 1 92.19 743 ARG A N 1
ATOM 5900 C CA . ARG A 1 743 ? 5.062 22.828 24.812 1 92.19 743 ARG A CA 1
ATOM 5901 C C . ARG A 1 743 ? 5.227 21.5 24.094 1 92.19 743 ARG A C 1
ATOM 5903 O O . ARG A 1 743 ? 4.871 20.438 24.641 1 92.19 743 ARG A O 1
ATOM 5910 N N . PRO A 1 744 ? 5.844 21.547 22.891 1 93.5 744 PRO A N 1
ATOM 5911 C CA . PRO A 1 744 ? 6.184 20.266 22.25 1 93.5 744 PRO A CA 1
ATOM 5912 C C . PRO A 1 744 ? 7.18 19.453 23.062 1 93.5 744 PRO A C 1
ATOM 5914 O O . PRO A 1 744 ? 7.965 20 23.828 1 93.5 744 PRO A O 1
ATOM 5917 N N . THR A 1 745 ? 7.176 18.219 22.891 1 95.25 745 THR A N 1
ATOM 5918 C CA . THR A 1 745 ? 8.031 17.328 23.672 1 95.25 745 THR A CA 1
ATOM 5919 C C . THR A 1 745 ? 9.492 17.516 23.281 1 95.25 745 THR A C 1
ATOM 5921 O O . THR A 1 745 ? 10.375 17.531 24.141 1 95.25 745 THR A O 1
ATOM 5924 N N . PHE A 1 746 ? 9.734 17.578 21.969 1 96.56 746 PHE A N 1
ATOM 5925 C CA . PHE A 1 746 ? 11.094 17.734 21.469 1 96.56 746 PHE A CA 1
ATOM 5926 C C . PHE A 1 746 ? 11.211 18.984 20.594 1 96.56 746 PHE A C 1
ATOM 5928 O O . PHE A 1 746 ? 10.258 19.359 19.906 1 96.56 746 PHE A O 1
ATOM 5935 N N . TYR A 1 747 ? 12.352 19.594 20.641 1 95.75 747 TYR A N 1
ATOM 5936 C CA . TYR A 1 747 ? 12.648 20.766 19.812 1 95.75 747 TYR A CA 1
ATOM 5937 C C . TYR A 1 747 ? 13.945 20.562 19.031 1 95.75 747 TYR A C 1
ATOM 5939 O O . TYR A 1 747 ? 14.977 20.203 19.594 1 95.75 747 TYR A O 1
ATOM 5947 N N . PHE A 1 748 ? 13.898 20.766 17.688 1 92.5 748 PHE A N 1
ATOM 5948 C CA . PHE A 1 748 ? 15.062 20.75 16.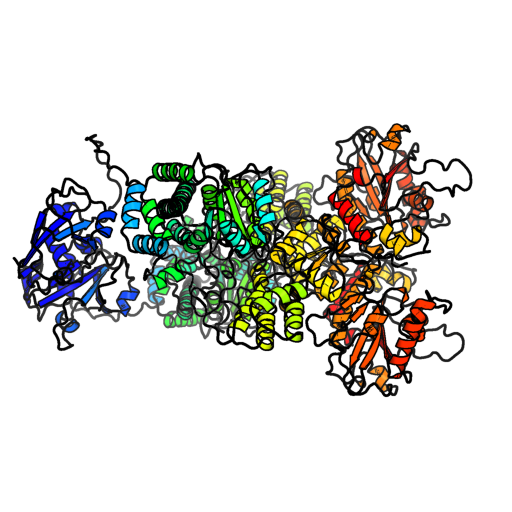812 1 92.5 748 PHE A CA 1
ATOM 5949 C C . PHE A 1 748 ? 15.523 22.172 16.5 1 92.5 748 PHE A C 1
ATOM 5951 O O . PHE A 1 748 ? 14.961 22.828 15.617 1 92.5 748 PHE A O 1
ATOM 5958 N N . PRO A 1 749 ? 16.578 22.547 17.125 1 92.5 749 PRO A N 1
ATOM 5959 C CA . PRO A 1 749 ? 17.047 23.906 16.906 1 92.5 749 PRO A CA 1
ATOM 5960 C C . PRO A 1 749 ? 17.719 24.078 15.547 1 92.5 749 PRO A C 1
ATOM 5962 O O . PRO A 1 749 ? 17.953 23.094 14.836 1 92.5 749 PRO A O 1
ATOM 5965 N N . GLU A 1 750 ? 18.016 25.297 15.25 1 83.88 750 GLU A N 1
ATOM 5966 C CA . GLU A 1 750 ? 18.797 25.562 14.047 1 83.88 750 GLU A CA 1
ATOM 5967 C C . GLU A 1 750 ? 20.266 25.203 14.258 1 83.88 750 GLU A C 1
ATOM 5969 O O . GLU A 1 750 ? 20.703 25.016 15.391 1 83.88 750 GLU A O 1
ATOM 5974 N N . ASP A 1 751 ? 21.031 25.141 13.242 1 77.62 751 ASP A N 1
ATOM 5975 C CA . ASP A 1 751 ? 22.391 24.609 13.25 1 77.62 751 ASP A CA 1
ATOM 5976 C C . ASP A 1 751 ? 23.312 25.484 14.109 1 77.62 751 ASP A C 1
ATOM 5978 O O . ASP A 1 751 ? 24.219 24.984 14.766 1 77.62 751 ASP A O 1
ATOM 5982 N N . ARG A 1 752 ? 23.031 26.797 14.234 1 82.06 752 ARG A N 1
ATOM 5983 C CA . ARG A 1 752 ? 23.922 27.719 14.938 1 82.06 752 ARG A CA 1
ATOM 5984 C C . ARG A 1 752 ? 23.703 27.656 16.453 1 82.06 752 ARG A C 1
ATOM 5986 O O . ARG A 1 752 ? 24.547 28.125 17.219 1 82.06 752 ARG A O 1
ATOM 5993 N N . CYS A 1 753 ? 22.625 27.016 16.781 1 90.06 753 CYS A N 1
ATOM 5994 C CA . CYS A 1 753 ? 22.266 26.984 18.203 1 90.06 753 CYS A CA 1
ATOM 5995 C C . CYS A 1 753 ? 23.281 26.172 19 1 90.06 753 CYS A C 1
ATOM 5997 O O . CYS A 1 753 ? 23.688 26.578 20.094 1 90.06 753 CYS A O 1
ATOM 5999 N N . GLY A 1 754 ? 23.703 25.078 18.453 1 90.62 754 GLY A N 1
ATOM 6000 C CA . GLY A 1 754 ? 24.609 24.172 19.156 1 90.62 754 GLY A CA 1
ATOM 6001 C C . GLY A 1 754 ? 24.062 22.75 19.234 1 90.62 754 GLY A C 1
ATOM 6002 O O . GLY A 1 754 ? 24.406 21.906 18.406 1 90.62 754 GLY A O 1
ATOM 6003 N N . PRO A 1 755 ? 23.078 22.594 20.203 1 94.94 755 PRO A N 1
ATOM 6004 C CA . PRO A 1 755 ? 22.5 21.25 20.281 1 94.94 755 PRO A CA 1
ATOM 6005 C C . PRO A 1 755 ? 21.625 20.922 19.078 1 94.94 755 PRO A C 1
ATOM 6007 O O . PRO A 1 755 ? 21.062 21.812 18.438 1 94.94 755 PRO A O 1
ATOM 6010 N N . ASP A 1 756 ? 21.531 19.625 18.844 1 94.38 756 ASP A N 1
ATOM 6011 C CA . ASP A 1 756 ? 20.703 19.156 17.734 1 94.38 756 ASP A CA 1
ATOM 6012 C C . ASP A 1 756 ? 19.266 18.891 18.188 1 94.38 756 ASP A C 1
ATOM 6014 O O . ASP A 1 756 ? 18.328 19.016 17.391 1 94.38 756 ASP A O 1
ATOM 6018 N N . ILE A 1 757 ? 19.062 18.438 19.438 1 96.81 757 ILE A N 1
ATOM 6019 C CA . ILE A 1 757 ? 17.75 18.141 20.016 1 96.81 757 ILE A CA 1
ATOM 6020 C C . ILE A 1 757 ? 17.688 18.703 21.438 1 96.81 757 ILE A C 1
ATOM 6022 O O . ILE A 1 757 ? 18.656 18.641 22.188 1 96.81 757 ILE A O 1
ATOM 6026 N N . ILE A 1 758 ? 16.562 19.234 21.812 1 97.88 758 ILE A N 1
ATOM 6027 C CA . ILE A 1 758 ? 16.328 19.688 23.172 1 97.88 758 ILE A CA 1
ATOM 6028 C C . ILE A 1 758 ? 15 19.141 23.688 1 97.88 758 ILE A C 1
ATOM 6030 O O . ILE A 1 758 ? 14.008 19.125 22.953 1 97.88 758 ILE A O 1
ATOM 6034 N N . PHE A 1 759 ? 14.914 18.625 24.844 1 97.81 759 PHE A N 1
ATOM 6035 C CA . PHE A 1 759 ? 13.68 18.234 25.516 1 97.81 759 PHE A CA 1
ATOM 6036 C C . PHE A 1 759 ? 13.812 18.375 27.016 1 97.81 759 PHE A C 1
ATOM 6038 O O . PHE A 1 759 ? 14.875 18.766 27.516 1 97.81 759 PHE A O 1
ATOM 6045 N N . PHE A 1 760 ? 12.797 18.188 27.781 1 97.44 760 PHE A N 1
ATOM 6046 C CA . PHE A 1 760 ? 12.812 18.312 29.234 1 97.44 760 PHE A CA 1
ATOM 6047 C C . PHE A 1 760 ? 12.547 16.969 29.906 1 97.44 760 PHE A C 1
ATOM 6049 O O . PHE A 1 760 ? 11.797 16.156 29.359 1 97.44 760 PHE A O 1
ATOM 6056 N N . VAL A 1 761 ? 13.172 16.734 30.969 1 96.94 761 VAL A N 1
ATOM 6057 C CA . VAL A 1 761 ? 12.93 15.547 31.766 1 96.94 761 VAL A CA 1
ATOM 6058 C C . VAL A 1 761 ? 12.492 15.945 33.156 1 96.94 761 VAL A C 1
ATOM 6060 O O . VAL A 1 761 ? 13.008 16.922 33.719 1 96.94 761 VAL A O 1
ATOM 6063 N N . GLU A 1 762 ? 11.578 15.156 33.688 1 95.94 762 GLU A N 1
ATOM 6064 C CA . GLU A 1 762 ? 11.031 15.398 35.031 1 95.94 762 GLU A CA 1
ATOM 6065 C C . GLU A 1 762 ? 11.609 14.422 36.062 1 95.94 762 GLU A C 1
ATOM 6067 O O . GLU A 1 762 ? 11.531 13.211 35.875 1 95.94 762 GLU A O 1
ATOM 6072 N N . PHE A 1 763 ? 12.195 15.07 37.031 1 94.75 763 PHE A N 1
ATOM 6073 C CA . PHE A 1 763 ? 12.602 14.32 38.219 1 94.75 763 PHE A CA 1
ATOM 6074 C C . PHE A 1 763 ? 11.562 14.453 39.344 1 94.75 763 PHE A C 1
ATOM 6076 O O . PHE A 1 763 ? 10.469 14.969 39.094 1 94.75 763 PHE A O 1
ATOM 6083 N N . GLU A 1 764 ? 11.773 13.883 40.469 1 87.44 764 GLU A N 1
ATOM 6084 C CA . GLU A 1 764 ? 10.828 13.906 41.594 1 87.44 764 GLU A CA 1
ATOM 6085 C C . GLU A 1 764 ? 10.523 15.336 42 1 87.44 764 GLU A C 1
ATOM 6087 O O . GLU A 1 764 ? 9.383 15.656 42.344 1 87.44 764 GLU A O 1
ATOM 6092 N N . GLN A 1 765 ? 11.477 16.203 41.938 1 86.56 765 GLN A N 1
ATOM 6093 C CA . GLN A 1 765 ? 11.281 17.531 42.5 1 86.56 765 GLN A CA 1
ATOM 6094 C C . GLN A 1 765 ? 11.492 18.625 41.469 1 86.56 765 GLN A C 1
ATOM 6096 O O . GLN A 1 765 ? 11.125 19.766 41.688 1 86.56 765 GLN A O 1
ATOM 6101 N N . VAL A 1 766 ? 12.109 18.297 40.406 1 92.56 766 VAL A N 1
ATOM 6102 C CA . VAL A 1 766 ? 12.484 19.359 39.469 1 92.56 766 VAL A CA 1
ATOM 6103 C C . VAL A 1 766 ? 12.336 18.859 38.031 1 92.56 766 VAL A C 1
ATOM 6105 O O . VAL A 1 766 ? 12.312 17.656 37.781 1 92.56 766 VAL A O 1
ATOM 6108 N N . THR A 1 767 ? 12.133 19.797 37.062 1 94.81 767 THR A N 1
ATOM 6109 C CA . THR A 1 767 ? 12.195 19.562 35.625 1 94.81 767 THR A CA 1
ATOM 6110 C C . THR A 1 767 ? 13.414 20.25 35 1 94.81 767 THR A C 1
ATOM 6112 O O . THR A 1 767 ? 13.625 21.453 35.219 1 94.81 767 THR A O 1
ATOM 6115 N N . VAL A 1 768 ? 14.219 19.5 34.312 1 96.31 768 VAL A N 1
ATOM 6116 C CA . VAL A 1 768 ? 15.461 20.062 33.781 1 96.31 768 VAL A CA 1
ATOM 6117 C C . VAL A 1 768 ? 15.523 19.828 32.281 1 96.31 768 VAL A C 1
ATOM 6119 O O . VAL A 1 768 ? 14.961 18.859 31.766 1 96.31 768 VAL A O 1
ATOM 6122 N N . PRO A 1 769 ? 16.188 20.672 31.547 1 96.94 769 PRO A N 1
ATOM 6123 C CA . PRO A 1 769 ? 16.359 20.484 30.094 1 96.94 769 PRO A CA 1
ATOM 6124 C C . PRO A 1 769 ? 17.469 19.484 29.766 1 96.94 769 PRO A C 1
ATOM 6126 O O . PRO A 1 769 ? 18.422 19.344 30.531 1 96.94 769 PRO A O 1
ATOM 6129 N N . VAL A 1 770 ? 17.328 18.812 28.703 1 97.75 770 VAL A N 1
ATOM 6130 C CA . VAL A 1 770 ? 18.328 17.922 28.141 1 97.75 770 VAL A CA 1
ATOM 6131 C C . VAL A 1 770 ? 18.781 18.438 26.781 1 97.75 770 VAL A C 1
ATOM 6133 O O . VAL A 1 770 ? 17.953 18.703 25.906 1 97.75 770 VAL A O 1
ATOM 6136 N N . PHE A 1 771 ? 20.078 18.625 26.594 1 96.75 771 PHE A N 1
ATOM 6137 C CA . PHE A 1 771 ? 20.672 19.078 25.344 1 96.75 771 PHE A CA 1
ATOM 6138 C C . PHE A 1 771 ? 21.453 17.938 24.688 1 96.75 771 PHE A C 1
ATOM 6140 O O . PHE A 1 771 ? 22.375 17.375 25.281 1 96.75 771 PHE A O 1
ATOM 6147 N N . VAL A 1 772 ? 21.109 17.641 23.391 1 97.38 772 VAL A N 1
ATOM 6148 C CA . VAL A 1 772 ? 21.672 16.453 22.734 1 97.38 772 VAL A CA 1
ATOM 6149 C C . VAL A 1 772 ? 22.469 16.875 21.5 1 97.38 772 VAL A C 1
ATOM 6151 O O . VAL A 1 772 ? 21.984 17.672 20.688 1 97.38 772 VAL A O 1
ATOM 6154 N N . GLN A 1 773 ? 23.672 16.438 21.391 1 94.5 773 GLN A N 1
ATOM 6155 C CA . GLN A 1 773 ? 24.453 16.5 20.156 1 94.5 773 GLN A CA 1
ATOM 6156 C C . GLN A 1 773 ? 24.547 15.125 19.5 1 94.5 773 GLN A C 1
ATOM 6158 O O . GLN A 1 773 ? 24.875 14.133 20.156 1 94.5 773 GLN A O 1
ATOM 6163 N N . VAL A 1 774 ? 24.234 15.07 18.203 1 94.31 774 VAL A N 1
ATOM 6164 C CA . VAL A 1 774 ? 24.188 13.805 17.484 1 94.31 774 VAL A CA 1
ATOM 6165 C C . VAL A 1 774 ? 25.297 13.781 16.422 1 94.31 774 VAL A C 1
ATOM 6167 O O . VAL A 1 774 ? 25.422 14.719 15.633 1 94.31 774 VAL A O 1
ATOM 6170 N N . LYS A 1 775 ? 26.125 12.75 16.406 1 89.06 775 LYS A N 1
ATOM 6171 C CA . LYS A 1 775 ? 27.172 12.531 15.406 1 89.06 775 LYS A CA 1
ATOM 6172 C C . LYS A 1 775 ? 27.156 11.086 14.898 1 89.06 775 LYS A C 1
ATOM 6174 O O . LYS A 1 775 ? 27.609 10.18 15.594 1 89.06 775 LYS A O 1
ATOM 6179 N N . LEU A 1 776 ? 26.719 10.906 13.727 1 88.75 776 LEU A N 1
ATOM 6180 C CA . LEU A 1 776 ? 26.781 9.594 13.102 1 88.75 776 LEU A CA 1
ATOM 6181 C C . LEU A 1 776 ? 28.062 9.43 12.297 1 88.75 776 LEU A C 1
ATOM 6183 O O . LEU A 1 776 ? 28.047 9.516 11.07 1 88.75 776 LEU A O 1
ATOM 6187 N N . ARG A 1 777 ? 29.094 9.281 13.055 1 81 777 ARG A N 1
ATOM 6188 C CA . ARG A 1 777 ? 30.438 9.25 12.477 1 81 777 ARG A CA 1
ATOM 6189 C C . ARG A 1 777 ? 31.297 8.195 13.164 1 81 777 ARG A C 1
ATOM 6191 O O . ARG A 1 777 ? 31.031 7.824 14.312 1 81 777 ARG A O 1
ATOM 6198 N N . TYR A 1 778 ? 32.25 7.852 12.484 1 72.25 778 TYR A N 1
ATOM 6199 C CA . TYR A 1 778 ? 33.156 6.879 13.047 1 72.25 778 TYR A CA 1
ATOM 6200 C C . TYR A 1 778 ? 34.156 7.543 14.016 1 72.25 778 TYR A C 1
ATOM 6202 O O . TYR A 1 778 ? 34.688 6.891 14.914 1 72.25 778 TYR A O 1
ATOM 6210 N N . VAL A 1 779 ? 34.406 8.852 13.711 1 66.12 779 VAL A N 1
ATOM 6211 C CA . VAL A 1 779 ? 35.344 9.555 14.562 1 66.12 779 VAL A CA 1
ATOM 6212 C C . VAL A 1 779 ? 34.812 10.961 14.859 1 66.12 779 VAL A C 1
ATOM 6214 O O . VAL A 1 779 ? 34.312 11.641 13.977 1 66.12 779 VAL A O 1
ATOM 6217 N N . VAL A 1 780 ? 34.906 11.242 16.109 1 75.12 780 VAL A N 1
ATOM 6218 C CA . VAL A 1 780 ? 34.656 12.617 16.531 1 75.12 780 VAL A CA 1
ATOM 6219 C C . VAL A 1 780 ? 35.969 13.352 16.719 1 75.12 780 VAL A C 1
ATOM 6221 O O . VAL A 1 780 ? 36.656 13.172 17.734 1 75.12 780 VAL A O 1
ATOM 6224 N N . LYS A 1 781 ? 36.406 14.125 15.797 1 65.81 781 LYS A N 1
ATOM 6225 C CA . LYS A 1 781 ? 37.75 14.75 15.766 1 65.81 781 LYS A CA 1
ATOM 6226 C C . LYS A 1 781 ? 37.906 15.75 16.906 1 65.81 781 LYS A C 1
ATOM 6228 O O . LYS A 1 781 ? 38.938 15.789 17.562 1 65.81 781 LYS A O 1
ATOM 6233 N N . GLU A 1 782 ? 36.906 16.531 17.062 1 73.81 782 GLU A N 1
ATOM 6234 C CA . GLU A 1 782 ? 36.969 17.562 18.094 1 73.81 782 GLU A CA 1
ATOM 6235 C C . GLU A 1 782 ? 35.906 17.328 19.172 1 73.81 782 GLU A C 1
ATOM 6237 O O . GLU A 1 782 ? 34.844 17.953 19.156 1 73.81 782 GLU A O 1
ATOM 6242 N N . MET A 1 783 ? 36.344 16.609 20.141 1 78.19 783 MET A N 1
ATOM 6243 C CA . MET A 1 783 ? 35.438 16.234 21.219 1 78.19 783 MET A CA 1
ATOM 6244 C C . MET A 1 783 ? 35.031 17.469 22.016 1 78.19 783 MET A C 1
ATOM 6246 O O . MET A 1 783 ? 33.844 17.609 22.391 1 78.19 783 MET A O 1
ATOM 6250 N N . ALA A 1 784 ? 35.969 18.328 22.281 1 75.62 784 ALA A N 1
ATOM 6251 C CA . ALA A 1 784 ? 35.688 19.531 23.062 1 75.62 784 ALA A CA 1
ATOM 6252 C C . ALA A 1 784 ? 34.656 20.406 22.359 1 75.62 784 ALA A C 1
ATOM 6254 O O . ALA A 1 784 ? 33.781 20.969 23.016 1 75.62 784 ALA A O 1
ATOM 6255 N N . LYS A 1 785 ? 34.812 20.391 21.109 1 79.25 785 LYS A N 1
ATOM 6256 C CA . LYS A 1 785 ? 33.875 21.172 20.344 1 79.25 785 LYS A CA 1
ATOM 6257 C C . LYS A 1 785 ? 32.469 20.547 20.391 1 79.25 785 LYS A C 1
ATOM 6259 O O . LYS A 1 785 ? 31.469 21.25 20.484 1 79.25 785 LYS A O 1
ATOM 6264 N N . ALA A 1 786 ? 32.438 19.25 20.344 1 84.69 786 ALA A N 1
ATOM 6265 C CA . ALA A 1 786 ? 31.172 18.547 20.375 1 84.69 786 ALA A CA 1
ATOM 6266 C C . ALA A 1 786 ? 30.484 18.719 21.734 1 84.69 786 ALA A C 1
ATOM 6268 O O . ALA A 1 786 ? 29.266 18.922 21.797 1 84.69 786 ALA A O 1
ATOM 6269 N N . LEU A 1 787 ? 31.234 18.75 22.75 1 86 787 LEU A N 1
ATOM 6270 C CA . LEU A 1 787 ? 30.688 18.891 24.094 1 86 787 LEU A CA 1
ATOM 6271 C C . LEU A 1 787 ? 30.281 20.328 24.359 1 86 787 LEU A C 1
ATOM 6273 O O . LEU A 1 787 ? 29.359 20.578 25.141 1 86 787 LEU A O 1
ATOM 6277 N N . SER A 1 788 ? 31 21.234 23.734 1 86.44 788 SER A N 1
ATOM 6278 C CA . SER A 1 788 ? 30.656 22.656 23.922 1 86.44 788 SER A CA 1
ATOM 6279 C C . SER A 1 788 ? 29.266 22.953 23.375 1 86.44 788 SER A C 1
ATOM 6281 O O . SER A 1 788 ? 28.594 23.875 23.859 1 86.44 788 SER A O 1
ATOM 6283 N N . THR A 1 789 ? 28.797 22.172 22.422 1 90.94 789 THR A N 1
ATOM 6284 C CA . THR A 1 789 ? 27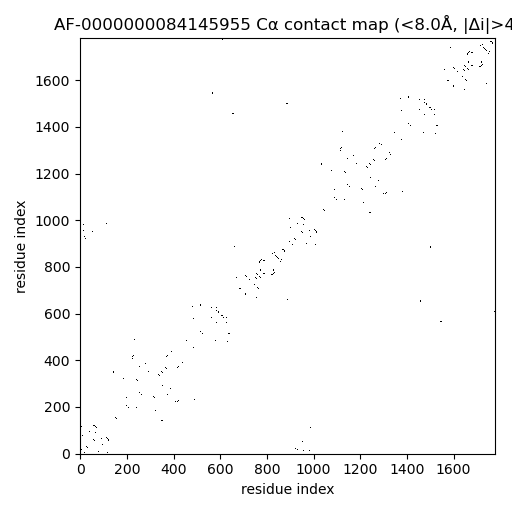.516 22.422 21.781 1 90.94 789 THR A CA 1
ATOM 6285 C C . THR A 1 789 ? 26.359 22.109 22.719 1 90.94 789 THR A C 1
ATOM 6287 O O . THR A 1 789 ? 25.234 22.547 22.5 1 90.94 789 THR A O 1
ATOM 6290 N N . ILE A 1 790 ? 26.609 21.359 23.812 1 92.75 790 ILE A N 1
ATOM 6291 C CA . ILE A 1 790 ? 25.531 20.984 24.719 1 92.75 790 ILE A CA 1
ATOM 6292 C C . ILE A 1 790 ? 25.609 21.828 25.984 1 92.75 790 ILE A C 1
ATOM 6294 O O . ILE A 1 790 ? 24.891 21.562 26.953 1 92.75 790 ILE A O 1
ATOM 6298 N N . HIS A 1 791 ? 26.531 22.75 26.016 1 89.88 791 HIS A N 1
ATOM 6299 C CA . HIS A 1 791 ? 26.625 23.672 27.125 1 89.88 791 HIS A CA 1
ATOM 6300 C C . HIS A 1 791 ? 25.859 24.969 26.844 1 89.88 791 HIS A C 1
ATOM 6302 O O . HIS A 1 791 ? 26.172 25.672 25.875 1 89.88 791 HIS A O 1
ATOM 6308 N N . PRO A 1 792 ? 24.984 25.312 27.688 1 91.25 792 PRO A N 1
ATOM 6309 C CA . PRO A 1 792 ? 24.078 26.438 27.391 1 91.25 792 PRO A CA 1
ATOM 6310 C C . PRO A 1 792 ? 24.828 27.75 27.172 1 91.25 792 PRO A C 1
ATOM 6312 O O . PRO A 1 792 ? 24.406 28.578 26.359 1 91.25 792 PRO A O 1
ATOM 6315 N N . HIS A 1 793 ? 25.969 27.984 27.797 1 88.56 793 HIS A N 1
ATOM 6316 C CA . HIS A 1 793 ? 26.719 29.234 27.672 1 88.56 793 HIS A CA 1
ATOM 6317 C C . HIS A 1 793 ? 27.344 29.359 26.281 1 88.56 793 HIS A C 1
ATOM 6319 O O . HIS A 1 793 ? 27.766 30.438 25.875 1 88.56 793 HIS A O 1
ATOM 6325 N N . MET A 1 794 ? 27.391 28.25 25.625 1 90.5 794 MET A N 1
ATOM 6326 C CA . MET A 1 794 ? 28.078 28.234 24.328 1 90.5 794 MET A CA 1
ATOM 6327 C C . MET A 1 794 ? 27.078 28.297 23.188 1 90.5 794 MET A C 1
ATOM 6329 O O . MET A 1 794 ? 27.469 28.266 22.016 1 90.5 794 MET A O 1
ATOM 6333 N N . PHE A 1 795 ? 25.797 28.469 23.5 1 93.19 795 PHE A N 1
ATOM 6334 C CA . PHE A 1 795 ? 24.781 28.516 22.453 1 93.19 795 PHE A CA 1
ATOM 6335 C C . PHE A 1 795 ? 25 29.734 21.562 1 93.19 795 PHE A C 1
ATOM 6337 O O . PHE A 1 795 ? 25.344 30.812 22.047 1 93.19 795 PHE A O 1
ATOM 6344 N N . TYR A 1 796 ? 24.828 29.578 20.328 1 91.19 796 TYR A N 1
ATOM 6345 C CA . TYR A 1 796 ? 24.891 30.609 19.297 1 91.19 796 TYR A CA 1
ATOM 6346 C C . TYR A 1 796 ? 26.266 31.266 19.266 1 91.19 796 TYR A C 1
ATOM 6348 O O . TYR A 1 796 ? 26.391 32.438 18.906 1 91.19 796 TYR A O 1
ATOM 6356 N N . LYS A 1 797 ? 27.281 30.531 19.703 1 88.75 797 LYS A N 1
ATOM 6357 C CA . LYS A 1 797 ? 28.625 31.094 19.656 1 88.75 797 LYS A CA 1
ATOM 6358 C C . LYS A 1 797 ? 29.453 30.438 18.547 1 88.75 797 LYS A C 1
ATOM 6360 O O . LYS A 1 797 ? 29.328 29.234 18.312 1 88.75 797 LYS A O 1
ATOM 6365 N N . ASN A 1 798 ? 30.188 31.266 17.938 1 82.25 798 ASN A N 1
ATOM 6366 C CA . ASN A 1 798 ? 31.078 30.734 16.922 1 82.25 798 ASN A CA 1
ATOM 6367 C C . ASN A 1 798 ? 32.375 30.219 17.547 1 82.25 798 ASN A C 1
ATOM 6369 O O . ASN A 1 798 ? 32.5 30.141 18.766 1 82.25 798 ASN A O 1
ATOM 6373 N N . LYS A 1 799 ? 33.344 29.828 16.703 1 74.31 799 LYS A N 1
ATOM 6374 C CA . LYS A 1 799 ? 34.594 29.219 17.156 1 74.31 799 LYS A CA 1
ATOM 6375 C C . LYS A 1 799 ? 35.406 30.188 18.016 1 74.31 799 LYS A C 1
ATOM 6377 O O . LYS A 1 799 ? 36.156 29.766 18.906 1 74.31 799 LYS A O 1
ATOM 6382 N N . ASN A 1 800 ? 35.156 31.484 17.875 1 78.94 800 ASN A N 1
ATOM 6383 C CA . ASN A 1 800 ? 35.906 32.5 18.609 1 78.94 800 ASN A CA 1
ATOM 6384 C C . ASN A 1 800 ? 35.156 32.938 19.875 1 78.94 800 ASN A C 1
ATOM 6386 O O . ASN A 1 800 ? 35.625 33.812 20.594 1 78.94 800 ASN A O 1
ATOM 6390 N N . GLY A 1 801 ? 34.031 32.312 20.109 1 79.94 801 GLY A N 1
ATOM 6391 C CA . GLY A 1 801 ? 33.281 32.594 21.312 1 79.94 801 GLY A CA 1
ATOM 6392 C C . GLY A 1 801 ? 32.312 33.781 21.141 1 79.94 801 GLY A C 1
ATOM 6393 O O . GLY A 1 801 ? 31.719 34.25 22.109 1 79.94 801 GLY A O 1
ATOM 6394 N N . VAL A 1 802 ? 32.219 34.25 19.906 1 87.94 802 VAL A N 1
ATOM 6395 C CA . VAL A 1 802 ? 31.359 35.406 19.641 1 87.94 802 VAL A CA 1
ATOM 6396 C C . VAL A 1 802 ? 29.938 34.906 19.344 1 87.94 802 VAL A C 1
ATOM 6398 O O . VAL A 1 802 ? 29.75 33.969 18.562 1 87.94 802 VAL A O 1
ATOM 6401 N N . VAL A 1 803 ? 28.984 35.625 20.031 1 89.75 803 VAL A N 1
ATOM 6402 C CA . VAL A 1 803 ? 27.578 35.219 19.906 1 89.75 803 VAL A CA 1
ATOM 6403 C C . VAL A 1 803 ? 27.031 35.719 18.578 1 89.75 803 VAL A C 1
ATOM 6405 O O . VAL A 1 803 ? 27.172 36.906 18.234 1 89.75 803 VAL A O 1
ATOM 6408 N N . TYR A 1 804 ? 26.438 34.781 17.828 1 87.56 804 TYR A N 1
ATOM 6409 C CA . TYR A 1 804 ? 25.75 35.156 16.609 1 87.56 804 TYR A CA 1
ATOM 6410 C C . TYR A 1 804 ? 24.562 36.062 16.906 1 87.56 804 TYR A C 1
ATOM 6412 O O . TYR A 1 804 ? 23.734 35.781 17.766 1 87.56 804 TYR A O 1
ATOM 6420 N N . ASP A 1 805 ? 24.453 37.219 16.156 1 83.38 805 ASP A N 1
ATOM 6421 C CA . ASP A 1 805 ? 23.344 38.156 16.375 1 83.38 805 ASP A CA 1
ATOM 6422 C C . ASP A 1 805 ? 23.156 38.438 17.875 1 83.38 805 ASP A C 1
ATOM 6424 O O . ASP A 1 805 ? 22.078 38.156 18.406 1 83.38 805 ASP A O 1
ATOM 6428 N N . GLU A 1 806 ? 24.016 38.938 18.453 1 88 806 GLU A N 1
ATOM 6429 C CA . GLU A 1 806 ? 24.125 39.094 19.906 1 88 806 GLU A CA 1
ATOM 6430 C C . GLU A 1 806 ? 22.891 39.75 20.484 1 88 806 GLU A C 1
ATOM 6432 O O . GLU A 1 806 ? 22.406 39.375 21.547 1 88 806 GLU A O 1
ATOM 6437 N N . LYS A 1 807 ? 22.344 40.812 19.891 1 86.62 807 LYS A N 1
ATOM 6438 C CA . LYS A 1 807 ? 21.188 41.531 20.406 1 86.62 807 LYS A CA 1
ATOM 6439 C C . LYS A 1 807 ? 19.984 40.594 20.531 1 86.62 807 LYS A C 1
ATOM 6441 O O . LYS A 1 807 ? 19.203 40.719 21.469 1 86.62 807 LYS A O 1
ATOM 6446 N N . LEU A 1 808 ? 19.844 39.688 19.625 1 86.94 808 LEU A N 1
ATOM 6447 C CA . LEU A 1 808 ? 18.688 38.812 19.578 1 86.94 808 LEU A CA 1
ATOM 6448 C C . LEU A 1 808 ? 18.906 37.594 20.453 1 86.94 808 LEU A C 1
ATOM 6450 O O . LEU A 1 808 ? 18 37.156 21.172 1 86.94 808 LEU A O 1
ATOM 6454 N N . ASN A 1 809 ? 20.094 37 20.484 1 91.31 809 ASN A N 1
ATOM 6455 C CA . ASN A 1 809 ? 20.328 35.656 21.062 1 91.31 809 ASN A CA 1
ATOM 6456 C C . ASN A 1 809 ? 20.828 35.75 22.5 1 91.31 809 ASN A C 1
ATOM 6458 O O . ASN A 1 809 ? 20.609 34.844 23.297 1 91.31 809 ASN A O 1
ATOM 6462 N N . LYS A 1 810 ? 21.422 36.844 22.891 1 91.88 810 LYS A N 1
ATOM 6463 C CA . LYS A 1 810 ? 22 36.938 24.234 1 91.88 810 LYS A CA 1
ATOM 6464 C C . LYS A 1 810 ? 20.922 36.844 25.297 1 91.88 810 LYS A C 1
ATOM 6466 O O . LYS A 1 810 ? 21.062 36.094 26.281 1 91.88 810 LYS A O 1
ATOM 6471 N N . PRO A 1 811 ? 19.828 37.594 25.109 1 92.5 811 PRO A N 1
ATOM 6472 C CA . PRO A 1 811 ? 18.781 37.469 26.125 1 92.5 811 PRO A CA 1
ATOM 6473 C C . PRO A 1 811 ? 18.25 36.031 26.234 1 92.5 811 PRO A C 1
ATOM 6475 O O . PRO A 1 811 ? 17.875 35.594 27.328 1 92.5 811 PRO A O 1
ATOM 6478 N N . ILE A 1 812 ? 18.109 35.375 25.156 1 93.62 812 ILE A N 1
ATOM 6479 C CA . ILE A 1 812 ? 17.625 34 25.156 1 93.62 812 ILE A CA 1
ATOM 6480 C C . ILE A 1 812 ? 18.609 33.094 25.891 1 93.62 812 ILE A C 1
ATOM 6482 O O . ILE A 1 812 ? 18.203 32.25 26.688 1 93.62 812 ILE A O 1
ATOM 6486 N N . ILE A 1 813 ? 19.875 33.281 25.641 1 93.88 813 ILE A N 1
ATOM 6487 C CA . ILE A 1 813 ? 20.922 32.5 26.297 1 93.88 813 ILE A CA 1
ATOM 6488 C C . ILE A 1 813 ? 20.891 32.719 27.797 1 93.88 813 ILE A C 1
ATOM 6490 O O . ILE A 1 813 ? 20.953 31.766 28.578 1 93.88 813 ILE A O 1
ATOM 6494 N N . ASP A 1 814 ? 20.766 33.969 28.188 1 93.44 814 ASP A N 1
ATOM 6495 C CA . ASP A 1 814 ? 20.75 34.312 29.609 1 93.44 814 ASP A CA 1
ATOM 6496 C C . ASP A 1 814 ? 19.562 33.625 30.312 1 93.44 814 ASP A C 1
ATOM 6498 O O . ASP A 1 814 ? 19.688 33.156 31.438 1 93.44 814 ASP A O 1
ATOM 6502 N N . LYS A 1 815 ? 18.516 33.656 29.656 1 94.06 815 LYS A N 1
ATOM 6503 C CA . LYS A 1 815 ? 17.328 33.031 30.188 1 94.06 815 LYS A CA 1
ATOM 6504 C C . LYS A 1 815 ? 17.531 31.531 30.359 1 94.06 815 LYS A C 1
ATOM 6506 O O . LYS A 1 815 ? 17.156 30.953 31.375 1 94.06 815 LYS A O 1
ATOM 6511 N N . ILE A 1 816 ? 18.062 30.906 29.375 1 95.06 816 ILE A N 1
ATOM 6512 C CA . ILE A 1 816 ? 18.281 29.453 29.406 1 95.06 816 ILE A CA 1
ATOM 6513 C C . ILE A 1 816 ? 19.297 29.109 30.5 1 95.06 816 ILE A C 1
ATOM 6515 O O . ILE A 1 816 ? 19.125 28.125 31.219 1 95.06 816 ILE A O 1
ATOM 6519 N N . VAL A 1 817 ? 20.312 29.922 30.609 1 92.94 817 VAL A N 1
ATOM 6520 C CA . VAL A 1 817 ? 21.328 29.703 31.625 1 92.94 817 VAL A CA 1
ATOM 6521 C C . VAL A 1 817 ? 20.688 29.797 33 1 92.94 817 VAL A C 1
ATOM 6523 O O . VAL A 1 817 ? 21.016 29.016 33.906 1 92.94 817 VAL A O 1
ATOM 6526 N N . LYS A 1 818 ? 19.812 30.719 33.156 1 93.12 818 LYS A N 1
ATOM 6527 C CA . LYS A 1 818 ? 19.109 30.875 34.438 1 93.12 818 LYS A CA 1
ATOM 6528 C C . LYS A 1 818 ? 18.281 29.625 34.75 1 93.12 818 LYS A C 1
ATOM 6530 O O . LYS A 1 818 ? 18.281 29.156 35.875 1 93.12 818 LYS A O 1
ATOM 6535 N N . ILE A 1 819 ? 17.609 29.109 33.781 1 93.06 819 ILE A N 1
ATOM 6536 C CA . ILE A 1 819 ? 16.797 27.906 33.969 1 93.06 819 ILE A CA 1
ATOM 6537 C C . ILE A 1 819 ? 17.688 26.719 34.312 1 93.06 819 ILE A C 1
ATOM 6539 O O . ILE A 1 819 ? 17.312 25.859 35.094 1 93.06 819 ILE A O 1
ATOM 6543 N N . CYS A 1 820 ? 18.859 26.703 33.781 1 93.5 820 CYS A N 1
ATOM 6544 C CA . CYS A 1 820 ? 19.781 25.578 33.938 1 93.5 820 CYS A CA 1
ATOM 6545 C C . CYS A 1 820 ? 20.484 25.656 35.281 1 93.5 820 CYS A C 1
ATOM 6547 O O . CYS A 1 820 ? 21.234 24.766 35.656 1 93.5 820 CYS A O 1
ATOM 6549 N N . GLU A 1 821 ? 20.25 26.703 36.031 1 90 821 GLU A N 1
ATOM 6550 C CA . GLU A 1 821 ? 20.828 26.797 37.375 1 90 821 GLU A CA 1
ATOM 6551 C C . GLU A 1 821 ? 20.297 25.703 38.281 1 90 821 GLU A C 1
ATOM 6553 O O . GLU A 1 821 ? 20.984 25.25 39.188 1 90 821 GLU A O 1
ATOM 6558 N N . VAL A 1 822 ? 19.109 25.266 38 1 89.88 822 VAL A N 1
ATOM 6559 C CA . VAL A 1 822 ? 18.516 24.156 38.75 1 89.88 822 VAL A CA 1
ATOM 6560 C C . VAL A 1 822 ? 19.188 22.844 38.344 1 89.88 822 VAL A C 1
ATOM 6562 O O . VAL A 1 822 ? 19.375 21.969 39.188 1 89.88 822 VAL A O 1
ATOM 6565 N N . GLY A 1 823 ? 19.547 22.766 37.094 1 92.62 823 GLY A N 1
ATOM 6566 C CA . GLY A 1 823 ? 20.188 21.562 36.594 1 92.62 823 GLY A CA 1
ATOM 6567 C C . GLY A 1 823 ? 19.953 21.359 35.094 1 92.62 823 GLY A C 1
ATOM 6568 O O . GLY A 1 823 ? 18.984 21.891 34.531 1 92.62 823 GLY A O 1
ATOM 6569 N N . SER A 1 824 ? 20.844 20.672 34.438 1 94.75 824 SER A N 1
ATOM 6570 C CA . SER A 1 824 ? 20.688 20.297 33.062 1 94.75 824 SER A CA 1
ATOM 6571 C C . SER A 1 824 ? 21.422 19 32.75 1 94.75 824 SER A C 1
ATOM 6573 O O . SER A 1 824 ? 22.297 18.578 33.5 1 94.75 824 SER A O 1
ATOM 6575 N N . ILE A 1 825 ? 20.984 18.312 31.703 1 94.81 825 ILE A N 1
ATOM 6576 C CA . ILE A 1 825 ? 21.641 17.109 31.219 1 94.81 825 ILE A CA 1
ATOM 6577 C C . ILE A 1 825 ? 22.156 17.312 29.812 1 94.81 825 ILE A C 1
ATOM 6579 O O . ILE A 1 825 ? 21.453 17.844 28.953 1 94.81 825 ILE A O 1
ATOM 6583 N N . GLY A 1 826 ? 23.422 17.078 29.562 1 93.81 826 GLY A N 1
ATOM 6584 C CA . GLY A 1 826 ? 24.016 17.047 28.234 1 93.81 826 GLY A CA 1
ATOM 6585 C C . GLY A 1 826 ? 24.281 15.641 27.719 1 93.81 826 GLY A C 1
ATOM 6586 O O . GLY A 1 826 ? 24.859 14.82 28.438 1 93.81 826 GLY A O 1
ATOM 6587 N N . LEU A 1 827 ? 23.797 15.312 26.547 1 94.56 827 LEU A N 1
ATOM 6588 C CA . LEU A 1 827 ? 24.031 14 25.938 1 94.56 827 LEU A CA 1
ATOM 6589 C C . LEU A 1 827 ? 24.781 14.133 24.625 1 94.56 827 LEU A C 1
ATOM 6591 O O . LEU A 1 827 ? 24.391 14.914 23.75 1 94.56 827 LEU A O 1
ATOM 6595 N N . LEU A 1 828 ? 25.859 13.492 24.5 1 92.69 828 LEU A N 1
ATOM 6596 C CA . LEU A 1 828 ? 26.547 13.32 23.234 1 92.69 828 LEU A CA 1
ATOM 6597 C C . LEU A 1 828 ? 26.297 11.922 22.672 1 92.69 828 LEU A C 1
ATOM 6599 O O . LEU A 1 828 ? 26.703 10.93 23.281 1 92.69 828 LEU A O 1
ATOM 6603 N N . VAL A 1 829 ? 25.641 11.82 21.562 1 94.31 829 VAL A N 1
ATOM 6604 C CA . VAL A 1 829 ? 25.375 10.562 20.875 1 94.31 829 VAL A CA 1
ATOM 6605 C C . VAL A 1 829 ? 26.266 10.445 19.641 1 94.31 829 VAL A C 1
ATOM 6607 O O . VAL A 1 829 ? 26.031 11.141 18.641 1 94.31 829 VAL A O 1
ATOM 6610 N N . ALA A 1 830 ? 27.281 9.664 19.734 1 89.44 830 ALA A N 1
ATOM 6611 C CA . ALA A 1 830 ? 28.203 9.461 18.625 1 89.44 830 ALA A CA 1
ATOM 6612 C C . ALA A 1 830 ? 28.328 7.977 18.297 1 89.44 830 ALA A C 1
ATOM 6614 O O . ALA A 1 830 ? 28.797 7.188 19.109 1 89.44 830 ALA A O 1
ATOM 6615 N N . TYR A 1 831 ? 27.984 7.598 17.234 1 87.81 831 TYR A N 1
ATOM 6616 C CA . TYR A 1 831 ? 28.047 6.199 16.828 1 87.81 831 TYR A CA 1
ATOM 6617 C C . TYR A 1 831 ? 28.453 6.074 15.367 1 87.81 831 TYR A C 1
ATOM 6619 O O . TYR A 1 831 ? 28.016 6.863 14.523 1 87.81 831 TYR A O 1
ATOM 6627 N N . PRO A 1 832 ? 29.234 5.152 14.797 1 79.62 832 PRO A N 1
ATOM 6628 C CA . PRO A 1 832 ? 29.859 4.117 15.625 1 79.62 832 PRO A CA 1
ATOM 6629 C C . PRO A 1 832 ? 31.188 4.559 16.219 1 79.62 832 PRO A C 1
ATOM 6631 O O . PRO A 1 832 ? 32.062 3.725 16.438 1 79.62 832 PRO A O 1
ATOM 6634 N N . ALA A 1 833 ? 31.375 5.902 16.297 1 69.38 833 ALA A N 1
ATOM 6635 C CA . ALA A 1 833 ? 32.625 6.461 16.781 1 69.38 833 ALA A CA 1
ATOM 6636 C C . ALA A 1 833 ? 32.969 5.957 18.188 1 69.38 833 ALA A C 1
ATOM 6638 O O . ALA A 1 833 ? 32.062 5.742 18.984 1 69.38 833 ALA A O 1
ATOM 6639 N N . ASP A 1 834 ? 34.375 5.559 18.234 1 59.47 834 ASP A N 1
ATOM 6640 C CA . ASP A 1 834 ? 34.875 5.398 19.594 1 59.47 834 ASP A CA 1
ATOM 6641 C C . ASP A 1 834 ? 35.312 6.734 20.172 1 59.47 834 ASP A C 1
ATOM 6643 O O . ASP A 1 834 ? 36.188 7.395 19.609 1 59.47 834 ASP A O 1
ATOM 6647 N N . VAL A 1 835 ? 34.5 7.34 20.75 1 57.78 835 VAL A N 1
ATOM 6648 C CA . VAL A 1 835 ? 34.906 8.617 21.359 1 57.78 835 VAL A CA 1
ATOM 6649 C C . VAL A 1 835 ? 36.062 8.398 22.328 1 57.78 835 VAL A C 1
ATOM 6651 O O . VAL A 1 835 ? 35.906 7.707 23.344 1 57.78 835 VAL A O 1
ATOM 6654 N N . PHE A 1 836 ? 37.25 8.234 21.531 1 48.94 836 PHE A N 1
ATOM 6655 C CA . PHE A 1 836 ? 38.438 8.109 22.375 1 48.94 836 PHE A CA 1
ATOM 6656 C C . PHE A 1 836 ? 38.594 9.344 23.25 1 48.94 836 PHE A C 1
ATOM 6658 O O . PHE A 1 836 ? 38.188 10.438 22.875 1 48.94 836 PHE A O 1
ATOM 6665 N N . GLN A 1 837 ? 39 9.078 24.328 1 39.5 837 GLN A N 1
ATOM 6666 C CA . GLN A 1 837 ? 39.469 9.977 25.375 1 39.5 837 GLN A CA 1
ATOM 6667 C C . GLN A 1 837 ? 40.656 10.82 24.875 1 39.5 837 GLN A C 1
ATOM 6669 O O . GLN A 1 837 ? 41.781 10.703 25.391 1 39.5 837 GLN A O 1
ATOM 6674 N N . GLU A 1 838 ? 41.156 10.875 23.672 1 34.97 838 GLU A N 1
ATOM 6675 C CA . GLU A 1 838 ? 42.438 11.555 23.641 1 34.97 838 GLU A CA 1
ATOM 6676 C C . GLU A 1 838 ? 42.344 12.961 24.203 1 34.97 838 GLU A C 1
ATOM 6678 O O . GLU A 1 838 ? 41.25 13.539 24.266 1 34.97 838 GLU A O 1
ATOM 6683 N N . SER A 1 839 ? 43.719 13.594 24.297 1 31.53 839 SER A N 1
ATOM 6684 C CA . SER A 1 839 ? 44.656 14.477 25.016 1 31.53 839 SER A CA 1
ATOM 6685 C C . SER A 1 839 ? 44.344 15.945 24.719 1 31.53 839 SER A C 1
ATOM 6687 O O . SER A 1 839 ? 45.062 16.844 25.156 1 31.53 839 SER A O 1
ATOM 6689 N N . TYR A 1 840 ? 43.875 16.422 23.578 1 30.25 840 TYR A N 1
ATOM 6690 C CA . TYR A 1 840 ? 44.406 17.781 23.469 1 30.25 840 TYR A CA 1
ATOM 6691 C C . TYR A 1 840 ? 43.844 18.672 24.578 1 30.25 840 TYR A C 1
ATOM 6693 O O . TYR A 1 840 ? 42.75 19.234 24.422 1 30.25 840 TYR A O 1
ATOM 6701 N N . VAL A 1 841 ? 43.938 18.25 25.891 1 29.55 841 VAL A N 1
ATOM 6702 C CA . VAL A 1 841 ? 43.875 19.188 27.016 1 29.55 841 VAL A CA 1
ATOM 6703 C C . VAL A 1 841 ? 44.906 20.297 26.812 1 29.55 841 VAL A C 1
ATOM 6705 O O . VAL A 1 841 ? 46.125 20.047 26.812 1 29.55 841 VAL A O 1
ATOM 6708 N N . THR A 1 842 ? 44.844 21.219 26 1 30.55 842 THR A N 1
ATOM 6709 C CA . THR A 1 842 ? 45.812 22.219 26.469 1 30.55 842 THR A CA 1
ATOM 6710 C C . THR A 1 842 ? 45.938 22.172 27.984 1 30.55 842 THR A C 1
ATOM 6712 O O . THR A 1 842 ? 47.031 22.016 28.516 1 30.55 842 THR A O 1
ATOM 6715 N N . ASN A 1 843 ? 45.719 23.359 28.781 1 31.06 843 ASN A N 1
ATOM 6716 C CA . ASN A 1 843 ? 46.188 23.422 30.172 1 31.06 843 ASN A CA 1
ATOM 6717 C C . ASN A 1 843 ? 45.625 22.25 31 1 31.06 843 ASN A C 1
ATOM 6719 O O . ASN A 1 843 ? 46.375 21.391 31.453 1 31.06 843 ASN A O 1
ATOM 6723 N N . ASN A 1 844 ? 44.906 22.609 32.25 1 31.48 844 ASN A N 1
ATOM 6724 C CA . ASN A 1 844 ? 44.719 21.719 33.406 1 31.48 844 ASN A CA 1
ATOM 6725 C C . ASN A 1 844 ? 44 20.438 33.031 1 31.48 844 ASN A C 1
ATOM 6727 O O . ASN A 1 844 ? 43.531 20.297 31.891 1 31.48 844 ASN A O 1
ATOM 6731 N N . HIS A 1 845 ? 43.062 19.828 34.156 1 31.08 845 HIS A N 1
ATOM 6732 C CA . HIS A 1 845 ? 42.469 18.562 34.5 1 31.08 845 HIS A CA 1
ATOM 6733 C C . HIS A 1 845 ? 41.469 18.109 33.438 1 31.08 845 HIS A C 1
ATOM 6735 O O . HIS A 1 845 ? 40.25 18.375 33.562 1 31.08 845 HIS A O 1
ATOM 6741 N N . LEU A 1 846 ? 41.625 18.219 32.312 1 36.06 846 LEU A N 1
ATOM 6742 C CA . LEU A 1 846 ? 40.719 17.781 31.25 1 36.06 846 LEU A CA 1
ATOM 6743 C C . LEU A 1 846 ? 40.562 16.266 31.266 1 36.06 846 LEU A C 1
ATOM 6745 O O . LEU A 1 846 ? 41.031 15.578 30.359 1 36.06 846 LEU A O 1
ATOM 6749 N N . HIS A 1 847 ? 40.938 15.523 32.312 1 37 847 HIS A N 1
ATOM 6750 C CA . HIS A 1 847 ? 40.844 14.07 32.375 1 37 847 HIS A CA 1
ATOM 6751 C C . HIS A 1 847 ? 39.594 13.562 31.609 1 37 847 HIS A C 1
ATOM 6753 O O . HIS A 1 847 ? 39.75 12.922 30.562 1 37 847 HIS A O 1
ATOM 6759 N N . ASP A 1 848 ? 38.594 12.797 32.406 1 44.16 848 ASP A N 1
ATOM 6760 C CA . ASP A 1 848 ? 37.531 11.852 32.062 1 44.16 848 ASP A CA 1
ATOM 6761 C C . ASP A 1 848 ? 36.375 12.57 31.359 1 44.16 848 ASP A C 1
ATOM 6763 O O . ASP A 1 848 ? 35.5 13.133 32.031 1 44.16 848 ASP A O 1
ATOM 6767 N N . LEU A 1 849 ? 36.594 12.969 30.234 1 48.44 849 LEU A N 1
ATOM 6768 C CA . LEU A 1 849 ? 35.594 13.719 29.5 1 48.44 849 LEU A CA 1
ATOM 6769 C C . LEU A 1 849 ? 34.281 12.945 29.469 1 48.44 849 LEU A C 1
ATOM 6771 O O . LEU A 1 849 ? 33.219 13.5 29.094 1 48.44 849 LEU A O 1
ATOM 6775 N N . ARG A 1 850 ? 34.312 11.664 29.484 1 50.03 850 ARG A N 1
ATOM 6776 C CA . ARG A 1 850 ? 33.062 10.914 29.344 1 50.03 850 ARG A CA 1
ATOM 6777 C C . ARG A 1 850 ? 32.062 11.312 30.438 1 50.03 850 ARG A C 1
ATOM 6779 O O . ARG A 1 850 ? 30.859 11.406 30.172 1 50.03 850 ARG A O 1
ATOM 6786 N N . ASN A 1 851 ? 32.625 11.188 31.828 1 48.38 851 ASN A N 1
ATOM 6787 C CA . ASN A 1 851 ? 31.719 11.383 32.938 1 48.38 851 ASN A CA 1
ATOM 6788 C C . ASN A 1 851 ? 31.984 12.711 33.656 1 48.38 851 ASN A C 1
ATOM 6790 O O . ASN A 1 851 ? 32.938 12.82 34.438 1 48.38 851 ASN A O 1
ATOM 6794 N N . ARG A 1 852 ? 31.375 13.805 32.875 1 58.88 852 ARG A N 1
ATOM 6795 C CA . ARG A 1 852 ? 31.562 15.062 33.594 1 58.88 852 ARG A CA 1
ATOM 6796 C C . ARG A 1 852 ? 30.281 15.484 34.281 1 58.88 852 ARG A C 1
ATOM 6798 O O . ARG A 1 852 ? 29.188 15.211 33.812 1 58.88 852 ARG A O 1
ATOM 6805 N N . SER A 1 853 ? 30.328 15.555 35.562 1 59.88 853 SER A N 1
ATOM 6806 C CA . SER A 1 853 ? 29.234 16.109 36.375 1 59.88 853 SER A CA 1
ATOM 6807 C C . SER A 1 853 ? 29.656 17.391 37.062 1 59.88 853 SER A C 1
ATOM 6809 O O . SER A 1 853 ? 30.781 17.5 37.562 1 59.88 853 SER A O 1
ATOM 6811 N N . SER A 1 854 ? 29.062 18.375 36.531 1 66.81 854 SER A N 1
ATOM 6812 C CA . SER A 1 854 ? 29.172 19.562 37.344 1 66.81 854 SER A CA 1
ATOM 6813 C C . SER A 1 854 ? 27.953 19.734 38.25 1 66.81 854 SER A C 1
ATOM 6815 O O . SER A 1 854 ? 27.031 18.906 38.219 1 66.81 854 SER A O 1
ATOM 6817 N N . ASN A 1 855 ? 28.219 20.625 39.125 1 68.56 855 ASN A N 1
ATOM 6818 C CA . ASN A 1 855 ? 27.109 20.859 40.062 1 68.56 855 ASN A CA 1
ATOM 6819 C C . ASN A 1 855 ? 25.812 21.156 39.344 1 68.56 855 ASN A C 1
ATOM 6821 O O . ASN A 1 855 ? 24.719 20.891 39.844 1 68.56 855 ASN A O 1
ATOM 6825 N N . GLN A 1 856 ? 26.078 21.531 38.125 1 82.5 856 GLN A N 1
ATOM 6826 C CA . GLN A 1 856 ? 24.844 22 37.469 1 82.5 856 GLN A CA 1
ATOM 6827 C C . GLN A 1 856 ? 24.547 21.188 36.219 1 82.5 856 GLN A C 1
ATOM 6829 O O . GLN A 1 856 ? 23.484 21.344 35.594 1 82.5 856 GLN A O 1
ATOM 6834 N N . GLN A 1 857 ? 25.453 20.297 35.781 1 89.5 857 GLN A N 1
ATOM 6835 C CA . GLN A 1 857 ? 25.172 19.578 34.531 1 89.5 857 GLN A CA 1
ATOM 6836 C C . GLN A 1 857 ? 25.703 18.156 34.594 1 89.5 857 GLN A C 1
ATOM 6838 O O . GLN A 1 857 ? 26.828 17.922 35.031 1 89.5 857 GLN A O 1
ATOM 6843 N N . LEU A 1 858 ? 24.859 17.266 34.281 1 91.69 858 LEU A N 1
ATOM 6844 C CA . LEU A 1 858 ? 25.234 15.867 34.094 1 91.69 858 LEU A CA 1
ATOM 6845 C C . LEU A 1 858 ? 25.469 15.555 32.625 1 91.69 858 LEU A C 1
ATOM 6847 O O . LEU A 1 858 ? 24.625 15.844 31.766 1 91.69 858 LEU A O 1
ATOM 6851 N N . ILE A 1 859 ? 26.609 15.023 32.281 1 90.12 859 ILE A N 1
ATOM 6852 C CA . ILE A 1 859 ? 26.953 14.727 30.891 1 90.12 859 ILE A CA 1
ATOM 6853 C C . ILE A 1 859 ? 26.969 13.219 30.656 1 90.12 859 ILE A C 1
ATOM 6855 O O . ILE A 1 859 ? 27.578 12.477 31.438 1 90.12 859 ILE A O 1
ATOM 6859 N N . GLY A 1 860 ? 26.156 12.742 29.719 1 89.5 860 GLY A N 1
ATOM 6860 C CA . GLY A 1 860 ? 26.172 11.352 29.281 1 89.5 860 GLY A CA 1
ATOM 6861 C C . GLY A 1 860 ? 26.641 11.188 27.844 1 89.5 860 GLY A C 1
ATOM 6862 O O . GLY A 1 860 ? 26.312 12 26.969 1 89.5 860 GLY A O 1
ATOM 6863 N N . ILE A 1 861 ? 27.516 10.141 27.594 1 89.62 861 ILE A N 1
ATOM 6864 C CA . ILE A 1 861 ? 28.016 9.867 26.25 1 89.62 861 ILE A CA 1
ATOM 6865 C C . ILE A 1 861 ? 27.547 8.477 25.797 1 89.62 861 ILE A C 1
ATOM 6867 O O . ILE A 1 861 ? 27.734 7.496 26.516 1 89.62 861 ILE A O 1
ATOM 6871 N N . ILE A 1 862 ? 26.891 8.422 24.719 1 91.62 862 ILE A N 1
ATOM 6872 C CA . ILE A 1 862 ? 26.516 7.168 24.062 1 91.62 862 ILE A CA 1
ATOM 6873 C C . ILE A 1 862 ? 27.406 6.945 22.844 1 91.62 862 ILE A C 1
ATOM 6875 O O . ILE A 1 862 ? 27.375 7.727 21.891 1 91.62 862 ILE A O 1
ATOM 6879 N N . ASP A 1 863 ? 28.219 5.965 22.812 1 88.81 863 ASP A N 1
ATOM 6880 C CA . ASP A 1 863 ? 29.141 5.656 21.734 1 88.81 863 ASP A CA 1
ATOM 6881 C C . ASP A 1 863 ? 29.219 4.152 21.469 1 88.81 863 ASP A C 1
ATOM 6883 O O . ASP A 1 863 ? 28.312 3.408 21.875 1 88.81 863 ASP A O 1
ATOM 6887 N N . HIS A 1 864 ? 30.188 3.713 20.781 1 85.31 864 HIS A N 1
ATOM 6888 C CA . HIS A 1 864 ? 30.312 2.316 20.375 1 85.31 864 HIS A CA 1
ATOM 6889 C C . HIS A 1 864 ? 30.375 1.398 21.594 1 85.31 864 HIS A C 1
ATOM 6891 O O . HIS A 1 864 ? 29.891 0.264 21.547 1 85.31 864 HIS A O 1
ATOM 6897 N N . LYS A 1 865 ? 30.875 1.858 22.734 1 81.81 865 LYS A N 1
ATOM 6898 C CA . LYS A 1 865 ? 31.125 1.041 23.922 1 81.81 865 LYS A CA 1
ATOM 6899 C C . LYS A 1 865 ? 29.812 0.698 24.625 1 81.81 865 LYS A C 1
ATOM 6901 O O . LYS A 1 865 ? 29.672 -0.397 25.172 1 81.81 865 LYS A O 1
ATOM 6906 N N . ASN A 1 866 ? 28.891 1.638 24.641 1 88.94 866 ASN A N 1
ATOM 6907 C CA . ASN A 1 866 ? 27.719 1.386 25.469 1 88.94 866 ASN A CA 1
ATOM 6908 C C . ASN A 1 866 ? 26.438 1.436 24.656 1 88.94 866 ASN A C 1
ATOM 6910 O O . ASN A 1 866 ? 25.344 1.207 25.188 1 88.94 866 ASN A O 1
ATOM 6914 N N . ALA A 1 867 ? 26.516 1.691 23.359 1 92.19 867 ALA A N 1
ATOM 6915 C CA . ALA A 1 867 ? 25.328 1.822 22.516 1 92.19 867 ALA A CA 1
ATOM 6916 C C . ALA A 1 867 ? 24.484 0.555 22.562 1 92.19 867 ALA A C 1
ATOM 6918 O O . ALA A 1 867 ? 23.25 0.624 22.516 1 92.19 867 ALA A O 1
ATOM 6919 N N . SER A 1 868 ? 25.078 -0.634 22.719 1 91.5 868 SER A N 1
ATOM 6920 C CA . SER A 1 868 ? 24.359 -1.911 22.688 1 91.5 868 SER A CA 1
ATOM 6921 C C . SER A 1 868 ? 23.5 -2.088 23.938 1 91.5 868 SER A C 1
ATOM 6923 O O . SER A 1 868 ? 22.531 -2.844 23.922 1 91.5 868 SER A O 1
ATOM 6925 N N . THR A 1 869 ? 23.859 -1.338 24.969 1 92.12 869 THR A N 1
ATOM 6926 C CA . THR A 1 869 ? 23.094 -1.446 26.203 1 92.12 869 THR A CA 1
ATOM 6927 C C . THR A 1 869 ? 22.047 -0.34 26.297 1 92.12 869 THR A C 1
ATOM 6929 O O . THR A 1 869 ? 21.094 -0.443 27.062 1 92.12 869 THR A O 1
ATOM 6932 N N . VAL A 1 870 ? 22.266 0.677 25.531 1 93.75 870 VAL A N 1
ATOM 6933 C CA . VAL A 1 870 ? 21.391 1.843 25.625 1 93.75 870 VAL A CA 1
ATOM 6934 C C . VAL A 1 870 ? 20.312 1.77 24.547 1 93.75 870 VAL A C 1
ATOM 6936 O O . VAL A 1 870 ? 19.125 1.975 24.844 1 93.75 870 VAL A O 1
ATOM 6939 N N . PHE A 1 871 ? 20.781 1.477 23.266 1 94.31 871 PHE A N 1
ATOM 6940 C CA . PHE A 1 871 ? 19.859 1.476 22.125 1 94.31 871 PHE A CA 1
ATOM 6941 C C . PHE A 1 871 ? 19.234 0.095 21.938 1 94.31 871 PHE A C 1
ATOM 6943 O O . PHE A 1 871 ? 19.797 -0.908 22.391 1 94.31 871 PHE A O 1
ATOM 6950 N N . ARG A 1 872 ? 18.109 0.065 21.266 1 89.62 872 ARG A N 1
ATOM 6951 C CA . ARG A 1 872 ? 17.453 -1.183 20.875 1 89.62 872 ARG A CA 1
ATOM 6952 C C . ARG A 1 872 ? 18.312 -1.943 19.859 1 89.62 872 ARG A C 1
ATOM 6954 O O . ARG A 1 872 ? 18.953 -1.337 19 1 89.62 872 ARG A O 1
ATOM 6961 N N . GLY A 1 873 ? 18.219 -3.271 19.906 1 87.5 873 GLY A N 1
ATOM 6962 C CA . GLY A 1 873 ? 19.062 -4.137 19.094 1 87.5 873 GLY A CA 1
ATOM 6963 C C . GLY A 1 873 ? 18.844 -3.957 17.609 1 87.5 873 GLY A C 1
ATOM 6964 O O . GLY A 1 873 ? 19.812 -3.883 16.844 1 87.5 873 GLY A O 1
ATOM 6965 N N . ASP A 1 874 ? 17.672 -3.879 17.141 1 85 874 ASP A N 1
ATOM 6966 C CA . ASP A 1 874 ? 17.375 -3.734 15.719 1 85 874 ASP A CA 1
ATOM 6967 C C . ASP A 1 874 ? 17.906 -2.406 15.18 1 85 874 ASP A C 1
ATOM 6969 O O . ASP A 1 874 ? 18.375 -2.336 14.039 1 85 874 ASP A O 1
ATOM 6973 N N . HIS A 1 875 ? 17.781 -1.367 16.047 1 90.88 875 HIS A N 1
ATOM 6974 C CA . HIS A 1 875 ? 18.312 -0.054 15.68 1 90.88 875 HIS A CA 1
ATOM 6975 C C . HIS A 1 875 ? 19.812 -0.093 15.5 1 90.88 875 HIS A C 1
ATOM 6977 O O . HIS A 1 875 ? 20.344 0.4 14.5 1 90.88 875 HIS A O 1
ATOM 6983 N N . LEU A 1 876 ? 20.484 -0.729 16.391 1 91.12 876 LEU A N 1
ATOM 6984 C CA . LEU A 1 876 ? 21.938 -0.799 16.344 1 91.12 876 LEU A CA 1
ATOM 6985 C C . LEU A 1 876 ? 22.406 -1.652 15.164 1 91.12 876 LEU A C 1
ATOM 6987 O O . LEU A 1 876 ? 23.391 -1.314 14.492 1 91.12 876 LEU A O 1
ATOM 6991 N N . GLN A 1 877 ? 21.734 -2.766 14.961 1 87.56 877 GLN A N 1
ATOM 6992 C CA . GLN A 1 877 ? 22.078 -3.607 13.812 1 87.56 877 GLN A CA 1
ATOM 6993 C C . GLN A 1 877 ? 21.969 -2.83 12.508 1 87.56 877 GLN A C 1
ATOM 6995 O O . GLN A 1 877 ? 22.812 -2.961 11.625 1 87.56 877 GLN A O 1
ATOM 7000 N N . PHE A 1 878 ? 20.984 -2.092 12.398 1 89.5 878 PHE A N 1
ATOM 7001 C CA . PHE A 1 878 ? 20.781 -1.272 11.211 1 89.5 878 PHE A CA 1
ATOM 7002 C C . PHE A 1 878 ? 21.938 -0.28 11.031 1 89.5 878 PHE A C 1
ATOM 7004 O O . PHE A 1 878 ? 22.453 -0.115 9.93 1 89.5 878 PHE A O 1
ATOM 7011 N N . LEU A 1 879 ? 22.266 0.427 12.156 1 89.69 879 LEU A N 1
ATOM 7012 C CA . LEU A 1 879 ? 23.344 1.409 12.086 1 89.69 879 LEU A CA 1
ATOM 7013 C C . LEU A 1 879 ? 24.656 0.746 11.688 1 89.69 879 LEU A C 1
ATOM 7015 O O . LEU A 1 879 ? 25.438 1.31 10.914 1 89.69 879 LEU A O 1
ATOM 7019 N N . ASP A 1 880 ? 24.828 -0.439 12.172 1 84.75 880 ASP A N 1
ATOM 7020 C CA . ASP A 1 880 ? 26.047 -1.179 11.844 1 84.75 880 ASP A CA 1
ATOM 7021 C C . ASP A 1 880 ? 26.094 -1.514 10.359 1 84.75 880 ASP A C 1
ATOM 7023 O O . ASP A 1 880 ? 27.141 -1.345 9.719 1 84.75 880 ASP A O 1
ATOM 7027 N N . GLU A 1 881 ? 25.031 -1.907 9.891 1 82.56 881 GLU A N 1
ATOM 7028 C CA . GLU A 1 881 ? 24.969 -2.264 8.477 1 82.56 881 GLU A CA 1
ATOM 7029 C C . GLU A 1 881 ? 25.047 -1.024 7.59 1 82.56 881 GLU A C 1
ATOM 7031 O O . GLU A 1 881 ? 25.672 -1.053 6.523 1 82.56 881 GLU A O 1
ATOM 7036 N N . LEU A 1 882 ? 24.344 0.011 8.008 1 84.69 882 LEU A N 1
ATOM 7037 C CA . LEU A 1 882 ? 24.391 1.264 7.262 1 84.69 882 LEU A CA 1
ATOM 7038 C C . LEU A 1 882 ? 25.812 1.757 7.102 1 84.69 882 LEU A C 1
ATOM 7040 O O . LEU A 1 882 ? 26.234 2.117 6 1 84.69 882 LEU A O 1
ATOM 7044 N N . LYS A 1 883 ? 26.453 1.801 8.141 1 78.25 883 LYS A N 1
ATOM 7045 C CA . LYS A 1 883 ? 27.812 2.332 8.148 1 78.25 883 LYS A CA 1
ATOM 7046 C C . LYS A 1 883 ? 28.781 1.371 7.457 1 78.25 883 LYS A C 1
ATOM 7048 O O . LYS A 1 883 ? 29.812 1.793 6.93 1 78.25 883 LYS A O 1
ATOM 7053 N N . GLY A 1 884 ? 28.297 0.127 7.434 1 67.56 884 GLY A N 1
ATOM 7054 C CA . GLY A 1 884 ? 29.094 -0.837 6.707 1 67.56 884 GLY A CA 1
ATOM 7055 C C . GLY A 1 884 ? 28.969 -0.715 5.203 1 67.56 884 GLY A C 1
ATOM 7056 O O . GLY A 1 884 ? 29.875 -1.11 4.461 1 67.56 884 GLY A O 1
ATOM 7057 N N . THR A 1 885 ? 27.781 -0.287 4.715 1 62.66 885 THR A N 1
ATOM 7058 C CA . THR A 1 885 ? 27.5 -0.177 3.287 1 62.66 885 THR A CA 1
ATOM 7059 C C . THR A 1 885 ? 27.953 1.179 2.752 1 62.66 885 THR A 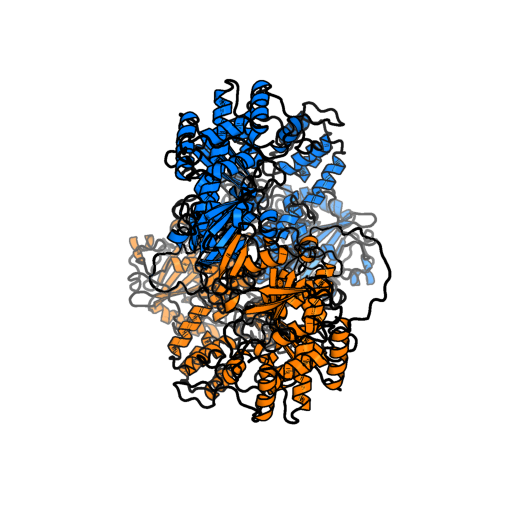C 1
ATOM 7061 O O . THR A 1 885 ? 28.312 1.301 1.579 1 62.66 885 THR A O 1
ATOM 7064 N N . ALA A 1 886 ? 27.625 2.365 3.426 1 56.91 886 ALA A N 1
ATOM 7065 C CA . ALA A 1 886 ? 27.859 3.721 2.932 1 56.91 886 ALA A CA 1
ATOM 7066 C C . ALA A 1 886 ? 29.344 4.082 3.008 1 56.91 886 ALA A C 1
ATOM 7068 O O . ALA A 1 886 ? 30.016 3.779 3.998 1 56.91 886 ALA A O 1
ATOM 7069 N N . LYS A 1 887 ? 29.875 4.281 1.826 1 48.06 887 LYS A N 1
ATOM 7070 C CA . LYS A 1 887 ? 31.25 4.645 1.504 1 48.06 887 LYS A CA 1
ATOM 7071 C C . LYS A 1 887 ? 31.672 5.93 2.215 1 48.06 887 LYS A C 1
ATOM 7073 O O . LYS A 1 887 ? 30.859 6.848 2.367 1 48.06 887 LYS A O 1
ATOM 7078 N N . GLU A 1 888 ? 32.562 5.988 3.061 1 39.94 888 GLU A N 1
ATOM 7079 C CA . GLU A 1 888 ? 33.156 7.266 3.416 1 39.94 888 GLU A CA 1
ATOM 7080 C C . GLU A 1 888 ? 33.469 8.094 2.174 1 39.94 888 GLU A C 1
ATOM 7082 O O . GLU A 1 888 ? 34.031 7.586 1.207 1 39.94 888 GLU A O 1
ATOM 7087 N N . ARG A 1 889 ? 32.688 8.93 1.569 1 36.88 889 ARG A N 1
ATOM 7088 C CA . ARG A 1 889 ? 33.219 9.93 0.66 1 36.88 889 ARG A CA 1
ATOM 7089 C C . ARG A 1 889 ? 34.5 10.562 1.229 1 36.88 889 ARG A C 1
ATOM 7091 O O . ARG A 1 889 ? 34.469 11.211 2.275 1 36.88 889 ARG A O 1
ATOM 7098 N N . ASN A 1 890 ? 35.688 9.93 1.477 1 30.62 890 ASN A N 1
ATOM 7099 C CA . ASN A 1 890 ? 36.875 10.773 1.685 1 30.62 890 ASN A CA 1
ATOM 7100 C C . ASN A 1 890 ? 37.156 11.641 0.461 1 30.62 890 ASN A C 1
ATOM 7102 O O . ASN A 1 890 ? 37.219 11.133 -0.661 1 30.62 890 ASN A O 1
ATOM 7106 N N . MET B 1 1 ? -54.406 -55.469 -16.484 1 43.62 1 MET B N 1
ATOM 7107 C CA . MET B 1 1 ? -53.438 -55 -15.508 1 43.62 1 MET B CA 1
ATOM 7108 C C . MET B 1 1 ? -52.031 -54.969 -16.094 1 43.62 1 MET B C 1
ATOM 7110 O O . MET B 1 1 ? -51.531 -56 -16.562 1 43.62 1 MET B O 1
ATOM 7114 N N . ILE B 1 2 ? -51.562 -53.812 -16.516 1 57.47 2 ILE B N 1
ATOM 7115 C CA . ILE B 1 2 ? -50.312 -53.75 -17.234 1 57.47 2 ILE B CA 1
ATOM 7116 C C . ILE B 1 2 ? -49.156 -53.719 -16.234 1 57.47 2 ILE B C 1
ATOM 7118 O O . ILE B 1 2 ? -48.125 -54.375 -16.438 1 57.47 2 ILE B O 1
ATOM 7122 N N . ALA B 1 3 ? -49.281 -52.938 -15.242 1 60.84 3 ALA B N 1
ATOM 7123 C CA . ALA B 1 3 ? -48.188 -52.906 -14.266 1 60.84 3 ALA B CA 1
ATOM 7124 C C . ALA B 1 3 ? -48.719 -52.781 -12.844 1 60.84 3 ALA B C 1
ATOM 7126 O O . ALA B 1 3 ? -49.75 -52.125 -12.625 1 60.84 3 ALA B O 1
ATOM 7127 N N . SER B 1 4 ? -48.25 -53.594 -11.859 1 62.19 4 SER B N 1
ATOM 7128 C CA . SER B 1 4 ? -48.5 -53.469 -10.43 1 62.19 4 SER B CA 1
ATOM 7129 C C . SER B 1 4 ? -47.281 -52.844 -9.734 1 62.19 4 SER B C 1
ATOM 7131 O O . SER B 1 4 ? -46.156 -53.375 -9.844 1 62.19 4 SER B O 1
ATOM 7133 N N . VAL B 1 5 ? -47.531 -51.594 -9.289 1 66 5 VAL B N 1
ATOM 7134 C CA . VAL B 1 5 ? -46.406 -50.875 -8.672 1 66 5 VAL B CA 1
ATOM 7135 C C . VAL B 1 5 ? -46.625 -50.75 -7.168 1 66 5 VAL B C 1
ATOM 7137 O O . VAL B 1 5 ? -47.75 -50.438 -6.734 1 66 5 VAL B O 1
ATOM 7140 N N . ASN B 1 6 ? -45.656 -51.094 -6.387 1 65.62 6 ASN B N 1
ATOM 7141 C CA . ASN B 1 6 ? -45.688 -50.938 -4.938 1 65.62 6 ASN B CA 1
ATOM 7142 C C . ASN B 1 6 ? -45.281 -49.5 -4.539 1 65.62 6 ASN B C 1
ATOM 7144 O O . ASN B 1 6 ? -44.25 -49 -4.973 1 65.62 6 ASN B O 1
ATOM 7148 N N . CYS B 1 7 ? -46.281 -48.781 -3.92 1 69 7 CYS B N 1
ATOM 7149 C CA . CYS B 1 7 ? -46.062 -47.406 -3.523 1 69 7 CYS B CA 1
ATOM 7150 C C . CYS B 1 7 ? -45.875 -47.281 -2.016 1 69 7 CYS B C 1
ATOM 7152 O O . CYS B 1 7 ? -46.562 -47.938 -1.244 1 69 7 CYS B O 1
ATOM 7154 N N . LEU B 1 8 ? -44.875 -46.5 -1.602 1 66.69 8 LEU B N 1
ATOM 7155 C CA . LEU B 1 8 ? -44.531 -46.219 -0.21 1 66.69 8 LEU B CA 1
ATOM 7156 C C . LEU B 1 8 ? -44.531 -44.719 0.045 1 66.69 8 LEU B C 1
ATOM 7158 O O . LEU B 1 8 ? -44.188 -43.938 -0.838 1 66.69 8 LEU B O 1
ATOM 7162 N N . ILE B 1 9 ? -45.156 -44.25 1.103 1 66.94 9 ILE B N 1
ATOM 7163 C CA . ILE B 1 9 ? -45.156 -42.844 1.479 1 66.94 9 ILE B CA 1
ATOM 7164 C C . ILE B 1 9 ? -43.969 -42.562 2.402 1 66.94 9 ILE B C 1
ATOM 7166 O O . ILE B 1 9 ? -43.75 -43.281 3.385 1 66.94 9 ILE B O 1
ATOM 7170 N N . LEU B 1 10 ? -43.281 -41.469 1.977 1 67.75 10 LEU B N 1
ATOM 7171 C CA . LEU B 1 10 ? -42.125 -41.094 2.809 1 67.75 10 LEU B CA 1
ATOM 7172 C C . LEU B 1 10 ? -42.594 -40.75 4.227 1 67.75 10 LEU B C 1
ATOM 7174 O O . LEU B 1 10 ? -43.562 -40 4.41 1 67.75 10 LEU B O 1
ATOM 7178 N N . GLY B 1 11 ? -41.875 -41.219 5.176 1 62.91 11 GLY B N 1
ATOM 7179 C CA . GLY B 1 11 ? -42.188 -41.031 6.586 1 62.91 11 GLY B CA 1
ATOM 7180 C C . GLY B 1 11 ? -43.062 -42.094 7.164 1 62.91 11 GLY B C 1
ATOM 7181 O O . GLY B 1 11 ? -43.312 -42.156 8.375 1 62.91 11 GLY B O 1
ATOM 7182 N N . GLU B 1 12 ? -43.656 -43 6.242 1 61.38 12 GLU B N 1
ATOM 7183 C CA . GLU B 1 12 ? -44.5 -44.062 6.746 1 61.38 12 GLU B CA 1
ATOM 7184 C C . GLU B 1 12 ? -43.781 -45.406 6.68 1 61.38 12 GLU B C 1
ATOM 7186 O O . GLU B 1 12 ? -42.875 -45.594 5.852 1 61.38 12 GLU B O 1
ATOM 7191 N N . ALA B 1 13 ? -44.031 -46.188 7.473 1 48.03 13 ALA B N 1
ATOM 7192 C CA . ALA B 1 13 ? -43.406 -47.5 7.531 1 48.03 13 ALA B CA 1
ATOM 7193 C C . ALA B 1 13 ? -43.688 -48.312 6.262 1 48.03 13 ALA B C 1
ATOM 7195 O O . ALA B 1 13 ? -44.781 -48.188 5.664 1 48.03 13 ALA B O 1
ATOM 7196 N N . SER B 1 14 ? -42.719 -48.875 5.629 1 51.31 14 SER B N 1
ATOM 7197 C CA . SER B 1 14 ? -42.812 -49.625 4.371 1 51.31 14 SER B CA 1
ATOM 7198 C C . SER B 1 14 ? -43.844 -50.719 4.434 1 51.31 14 SER B C 1
ATOM 7200 O O . SER B 1 14 ? -44.344 -51.188 3.398 1 51.31 14 SER B O 1
ATOM 7202 N N . LYS B 1 15 ? -44.25 -51.188 5.629 1 50.06 15 LYS B N 1
ATOM 7203 C CA . LYS B 1 15 ? -45.312 -52.188 5.758 1 50.06 15 LYS B CA 1
ATOM 7204 C C . LYS B 1 15 ? -46.656 -51.625 5.289 1 50.06 15 LYS B C 1
ATOM 7206 O O . LYS B 1 15 ? -47.562 -52.406 4.949 1 50.06 15 LYS B O 1
ATOM 7211 N N . THR B 1 16 ? -46.719 -50.344 5.379 1 49.88 16 THR B N 1
ATOM 7212 C CA . THR B 1 16 ? -48 -49.75 4.973 1 49.88 16 THR B CA 1
ATOM 7213 C C . THR B 1 16 ? -47.969 -49.406 3.486 1 49.88 16 THR B C 1
ATOM 7215 O O . THR B 1 16 ? -48.625 -48.438 3.055 1 49.88 16 THR B O 1
ATOM 7218 N N . ASN B 1 17 ? -47.156 -50.312 2.785 1 56.06 17 ASN B N 1
ATOM 7219 C CA . ASN B 1 17 ? -47.125 -50.156 1.337 1 56.06 17 ASN B CA 1
ATOM 7220 C C . ASN B 1 17 ? -48.469 -50.5 0.69 1 56.06 17 ASN B C 1
ATOM 7222 O O . ASN B 1 17 ? -49.25 -51.281 1.259 1 56.06 17 ASN B O 1
ATOM 7226 N N . PHE B 1 18 ? -48.812 -49.844 -0.165 1 65.25 18 PHE B N 1
ATOM 7227 C CA . PHE B 1 18 ? -50.031 -50.188 -0.89 1 65.25 18 PHE B CA 1
ATOM 7228 C C . PHE B 1 18 ? -49.719 -50.344 -2.381 1 65.25 18 PHE B C 1
ATOM 7230 O O . PHE B 1 18 ? -48.781 -49.75 -2.896 1 65.25 18 PHE B O 1
ATOM 7237 N N . ASN B 1 19 ? -50.281 -51.312 -2.93 1 63.97 19 ASN B N 1
ATOM 7238 C CA . ASN B 1 19 ? -50.125 -51.594 -4.352 1 63.97 19 ASN B CA 1
ATOM 7239 C C . ASN B 1 19 ? -51.125 -50.812 -5.195 1 63.97 19 ASN B C 1
ATOM 7241 O O . ASN B 1 19 ? -52.281 -50.719 -4.824 1 63.97 19 ASN B O 1
ATOM 7245 N N . VAL B 1 20 ? -50.562 -50.156 -6.23 1 65.12 20 VAL B N 1
ATOM 7246 C CA . VAL B 1 20 ? -51.469 -49.5 -7.184 1 65.12 20 VAL B CA 1
ATOM 7247 C C . VAL B 1 20 ? -51.406 -50.219 -8.523 1 65.12 20 VAL B C 1
ATOM 7249 O O . VAL B 1 20 ? -50.344 -50.469 -9.07 1 65.12 20 VAL B O 1
ATOM 7252 N N . VAL B 1 21 ? -52.438 -50.781 -8.977 1 64.62 21 VAL B N 1
ATOM 7253 C CA . VAL B 1 21 ? -52.531 -51.469 -10.258 1 64.62 21 VAL B CA 1
ATOM 7254 C C . VAL B 1 21 ? -52.906 -50.469 -11.352 1 64.62 21 VAL B C 1
ATOM 7256 O O . VAL B 1 21 ? -53.844 -49.688 -11.203 1 64.62 21 VAL B O 1
ATOM 7259 N N . VAL B 1 22 ? -51.938 -50.312 -12.266 1 63.88 22 VAL B N 1
ATOM 7260 C CA . VAL B 1 22 ? -52.188 -49.438 -13.422 1 63.88 22 VAL B CA 1
ATOM 7261 C C . VAL B 1 22 ? -52.781 -50.281 -14.555 1 63.88 22 VAL B C 1
ATOM 7263 O O . VAL B 1 22 ? -52.156 -51.219 -15.031 1 63.88 22 VAL B O 1
ATOM 7266 N N . ASP B 1 23 ? -53.969 -50.156 -14.898 1 63.47 23 ASP B N 1
ATOM 7267 C CA . ASP B 1 23 ? -54.656 -50.906 -15.922 1 63.47 23 ASP B CA 1
ATOM 7268 C C . ASP B 1 23 ? -54.375 -50.344 -17.312 1 63.47 23 ASP B C 1
ATOM 7270 O O . ASP B 1 23 ? -53.781 -49.281 -17.438 1 63.47 23 ASP B O 1
ATOM 7274 N N . GLU B 1 24 ? -54.594 -51 -18.328 1 60.84 24 GLU B N 1
ATOM 7275 C CA . GLU B 1 24 ? -54.406 -50.625 -19.719 1 60.84 24 GLU B CA 1
ATOM 7276 C C . GLU B 1 24 ? -54.969 -49.25 -20.031 1 60.84 24 GLU B C 1
ATOM 7278 O O . GLU B 1 24 ? -54.438 -48.5 -20.844 1 60.84 24 GLU B O 1
ATOM 7283 N N . VAL B 1 25 ? -56.031 -48.812 -19.297 1 60.38 25 VAL B N 1
ATOM 7284 C CA . VAL B 1 25 ? -56.688 -47.531 -19.453 1 60.38 25 VAL B CA 1
ATOM 7285 C C . VAL B 1 25 ? -56.969 -46.938 -18.078 1 60.38 25 VAL B C 1
ATOM 7287 O O . VAL B 1 25 ? -57.5 -47.625 -17.188 1 60.38 25 VAL B O 1
ATOM 7290 N N . TYR B 1 26 ? -56.344 -45.719 -17.625 1 59.75 26 TYR B N 1
ATOM 7291 C CA . TYR B 1 26 ? -56.562 -45 -16.375 1 59.75 26 TYR B CA 1
ATOM 7292 C C . TYR B 1 26 ? -57.562 -43.844 -16.594 1 59.75 26 TYR B C 1
ATOM 7294 O O . TYR B 1 26 ? -57.438 -43.062 -17.547 1 59.75 26 TYR B O 1
ATOM 7302 N N . THR B 1 27 ? -58.625 -43.719 -15.734 1 60.88 27 THR B N 1
ATOM 7303 C CA . THR B 1 27 ? -59.656 -42.656 -15.766 1 60.88 27 THR B CA 1
ATOM 7304 C C . THR B 1 27 ? -59.375 -41.625 -14.695 1 60.88 27 THR B C 1
ATOM 7306 O O . THR B 1 27 ? -59.281 -41.938 -13.508 1 60.88 27 THR B O 1
ATOM 7309 N N . ASN B 1 28 ? -58.906 -40.375 -15.031 1 56.09 28 ASN B N 1
ATOM 7310 C CA . ASN B 1 28 ? -58.625 -39.281 -14.078 1 56.09 28 ASN B CA 1
ATOM 7311 C C . ASN B 1 28 ? -59.906 -38.719 -13.523 1 56.09 28 ASN B C 1
ATOM 7313 O O . ASN B 1 28 ? -61 -39.031 -14 1 56.09 28 ASN B O 1
ATOM 7317 N N . ASP B 1 29 ? -59.906 -37.906 -12.344 1 53.22 29 ASP B N 1
ATOM 7318 C CA . ASP B 1 29 ? -61.094 -37.406 -11.68 1 53.22 29 ASP B CA 1
ATOM 7319 C C . ASP B 1 29 ? -62.062 -36.812 -12.695 1 53.22 29 ASP B C 1
ATOM 7321 O O . ASP B 1 29 ? -63.281 -36.781 -12.477 1 53.22 29 ASP B O 1
ATOM 7325 N N . ASP B 1 30 ? -61.688 -36.375 -13.93 1 51.22 30 ASP B N 1
ATOM 7326 C CA . ASP B 1 30 ? -62.531 -35.781 -14.961 1 51.22 30 ASP B CA 1
ATOM 7327 C C . ASP B 1 30 ? -63.062 -36.844 -15.93 1 51.22 30 ASP B C 1
ATOM 7329 O O . ASP B 1 30 ? -63.625 -36.531 -16.969 1 51.22 30 ASP B O 1
ATOM 7333 N N . LYS B 1 31 ? -62.719 -38.25 -15.695 1 53.59 31 LYS B N 1
ATOM 7334 C CA . LYS B 1 31 ? -63.25 -39.438 -16.375 1 53.59 31 LYS B CA 1
ATOM 7335 C C . LYS B 1 31 ? -62.562 -39.625 -17.734 1 53.59 31 LYS B C 1
ATOM 7337 O O . LYS B 1 31 ? -63.188 -40.125 -18.656 1 53.59 31 LYS B O 1
ATOM 7342 N N . ILE B 1 32 ? -61.5 -39.031 -17.969 1 53.5 32 ILE B N 1
ATOM 7343 C CA . ILE B 1 32 ? -60.75 -39.281 -19.188 1 53.5 32 ILE B CA 1
ATOM 7344 C C . ILE B 1 32 ? -59.906 -40.531 -19.047 1 53.5 32 ILE B C 1
ATOM 7346 O O . ILE B 1 32 ? -59.094 -40.656 -18.125 1 53.5 32 ILE B O 1
ATOM 7350 N N . ASP B 1 33 ? -60.062 -41.5 -19.875 1 59.88 33 ASP B N 1
ATOM 7351 C CA . ASP B 1 33 ? -59.312 -42.75 -19.953 1 59.88 33 ASP B CA 1
ATOM 7352 C C . ASP B 1 33 ? -57.938 -42.562 -20.578 1 59.88 33 ASP B C 1
ATOM 7354 O O . ASP B 1 33 ? -57.812 -42.031 -21.672 1 59.88 33 ASP B O 1
ATOM 7358 N N . VAL B 1 34 ? -56.906 -42.719 -19.906 1 62 34 VAL B N 1
ATOM 7359 C CA . VAL B 1 34 ? -55.562 -42.625 -20.406 1 62 34 VAL B CA 1
ATOM 7360 C C . VAL B 1 34 ? -54.969 -44.031 -20.594 1 62 34 VAL B C 1
ATOM 7362 O O . VAL B 1 34 ? -54.938 -44.844 -19.656 1 62 34 VAL B O 1
ATOM 7365 N N . ALA B 1 35 ? -54.625 -44.406 -21.922 1 63.12 35 ALA B N 1
ATOM 7366 C CA . ALA B 1 35 ? -54 -45.656 -22.234 1 63.12 35 ALA B CA 1
ATOM 7367 C C . ALA B 1 35 ? -52.625 -45.781 -21.562 1 63.12 35 ALA B C 1
ATOM 7369 O O . ALA B 1 35 ? -51.938 -44.781 -21.344 1 63.12 35 ALA B O 1
ATOM 7370 N N . PHE B 1 36 ? -52.062 -46.875 -21.25 1 60.72 36 PHE B N 1
ATOM 7371 C CA . PHE B 1 36 ? -50.844 -47.125 -20.516 1 60.72 36 PHE B CA 1
ATOM 7372 C C . PHE B 1 36 ? -49.625 -46.562 -21.266 1 60.72 36 PHE B C 1
ATOM 7374 O O . PHE B 1 36 ? -48.688 -46.031 -20.656 1 60.72 36 PHE B O 1
ATOM 7381 N N . ASP B 1 37 ? -49.656 -46.656 -22.547 1 64.06 37 ASP B N 1
ATOM 7382 C CA . ASP B 1 37 ? -48.531 -46.188 -23.359 1 64.06 37 ASP B CA 1
ATOM 7383 C C . ASP B 1 37 ? -48.375 -44.656 -23.266 1 64.06 37 ASP B C 1
ATOM 7385 O O . ASP B 1 37 ? -47.281 -44.125 -23.5 1 64.06 37 ASP B O 1
ATOM 7389 N N . LYS B 1 38 ? -49.406 -44 -22.75 1 68.06 38 LYS B N 1
ATOM 7390 C CA . LYS B 1 38 ? -49.375 -42.562 -22.625 1 68.06 38 LYS B CA 1
ATOM 7391 C C . LYS B 1 38 ? -49.531 -42.125 -21.172 1 68.06 38 LYS B C 1
ATOM 7393 O O . LYS B 1 38 ? -49.719 -40.938 -20.891 1 68.06 38 LYS B O 1
ATOM 7398 N N . PHE B 1 39 ? -49.469 -42.969 -20.297 1 67.5 39 PHE B N 1
ATOM 7399 C CA . PHE B 1 39 ? -49.594 -42.781 -18.859 1 67.5 39 PHE B CA 1
ATOM 7400 C C . PHE B 1 39 ? -48.312 -42.188 -18.266 1 67.5 39 PHE B C 1
ATOM 7402 O O . PHE B 1 39 ? -47.25 -42.812 -18.297 1 67.5 39 PHE B O 1
ATOM 7409 N N . THR B 1 40 ? -48.5 -40.906 -17.875 1 71.88 40 THR B N 1
ATOM 7410 C CA . THR B 1 40 ? -47.344 -40.219 -17.359 1 71.88 40 THR B CA 1
ATOM 7411 C C . THR B 1 40 ? -47.219 -40.344 -15.844 1 71.88 40 THR B C 1
ATOM 7413 O O . THR B 1 40 ? -48.188 -40.781 -15.195 1 71.88 40 THR B O 1
ATOM 7416 N N . VAL B 1 41 ? -46.188 -39.938 -15.258 1 73.94 41 VAL B N 1
ATOM 7417 C CA . VAL B 1 41 ? -45.969 -40 -13.82 1 73.94 41 VAL B CA 1
ATOM 7418 C C . VAL B 1 41 ? -46.938 -39.031 -13.109 1 73.94 41 VAL B C 1
ATOM 7420 O O . VAL B 1 41 ? -47.438 -39.344 -12.023 1 73.94 41 VAL B O 1
ATOM 7423 N N . SER B 1 42 ? -47.312 -38 -13.719 1 71.69 42 SER B N 1
ATOM 7424 C CA . SER B 1 42 ? -48.281 -37.094 -13.148 1 71.69 42 SER B CA 1
ATOM 7425 C C . SER B 1 42 ? -49.656 -37.75 -13.008 1 71.69 42 SER B C 1
ATOM 7427 O O . SER B 1 42 ? -50.344 -37.594 -11.984 1 71.69 42 SER B O 1
ATOM 7429 N N . ASN B 1 43 ? -50.031 -38.562 -13.938 1 71.19 43 ASN B N 1
ATOM 7430 C CA . ASN B 1 43 ? -51.25 -39.312 -13.852 1 71.19 43 ASN B CA 1
ATOM 7431 C C . ASN B 1 43 ? -51.219 -40.344 -12.711 1 71.19 43 ASN B C 1
ATOM 7433 O O . ASN B 1 43 ? -52.219 -40.562 -12.023 1 71.19 43 ASN B O 1
ATOM 7437 N N . PHE B 1 44 ? -50 -40.812 -12.562 1 74.25 44 PHE B N 1
ATOM 7438 C CA . PHE B 1 44 ? -49.812 -41.781 -11.5 1 74.25 44 PHE B CA 1
ATOM 7439 C C . PHE B 1 44 ? -49.938 -41.125 -10.133 1 74.25 44 PHE B C 1
ATOM 7441 O O . PHE B 1 44 ? -50.531 -41.688 -9.211 1 74.25 44 PHE B O 1
ATOM 7448 N N . LYS B 1 45 ? -49.469 -39.969 -10.055 1 75.19 45 LYS B N 1
ATOM 7449 C CA . LYS B 1 45 ? -49.594 -39.188 -8.812 1 75.19 45 LYS B CA 1
ATOM 7450 C C . LYS B 1 45 ? -51.062 -38.938 -8.477 1 75.19 45 LYS B C 1
ATOM 7452 O O . LYS B 1 45 ? -51.469 -39.062 -7.32 1 75.19 45 LYS B O 1
ATOM 7457 N N . GLU B 1 46 ? -51.812 -38.688 -9.469 1 74.38 46 GLU B N 1
ATOM 7458 C CA . GLU B 1 46 ? -53.25 -38.5 -9.266 1 74.38 46 GLU B CA 1
ATOM 7459 C C . GLU B 1 46 ? -53.938 -39.781 -8.797 1 74.38 46 GLU B C 1
ATOM 7461 O O . GLU B 1 46 ? -54.781 -39.75 -7.914 1 74.38 46 GLU B O 1
ATOM 7466 N N . LEU B 1 47 ? -53.469 -40.875 -9.406 1 73.69 47 LEU B N 1
ATOM 7467 C CA . LEU B 1 47 ? -54 -42.188 -9.031 1 73.69 47 LEU B CA 1
ATOM 7468 C C . LEU B 1 47 ? -53.625 -42.531 -7.586 1 73.69 47 LEU B C 1
ATOM 7470 O O . LEU B 1 47 ? -54.469 -43.031 -6.836 1 73.69 47 LEU B O 1
ATOM 7474 N N . LEU B 1 48 ? -52.438 -42.094 -7.27 1 73.31 48 LEU B N 1
ATOM 7475 C CA . LEU B 1 48 ? -51.969 -42.375 -5.91 1 73.31 48 LEU B CA 1
ATOM 7476 C C . LEU B 1 48 ? -52.75 -41.531 -4.895 1 73.31 48 LEU B C 1
ATOM 7478 O O . LEU B 1 48 ? -53.094 -42.031 -3.822 1 73.31 48 LEU B O 1
ATOM 7482 N N . PHE B 1 49 ? -53.094 -40.312 -5.238 1 74.5 49 PHE B N 1
ATOM 7483 C CA . PHE B 1 49 ? -53.75 -39.375 -4.328 1 74.5 49 PHE B CA 1
ATOM 7484 C C . PHE B 1 49 ? -55.188 -39.812 -4.035 1 74.5 49 PHE B C 1
ATOM 7486 O O . PHE B 1 49 ? -55.781 -39.375 -3.055 1 74.5 49 PHE B O 1
ATOM 7493 N N . ARG B 1 50 ? -55.719 -40.719 -4.754 1 70.06 50 ARG B N 1
ATOM 7494 C CA . ARG B 1 50 ? -57.062 -41.25 -4.496 1 70.06 50 ARG B CA 1
ATOM 7495 C C . ARG B 1 50 ? -57.062 -42.219 -3.316 1 70.06 50 ARG B C 1
ATOM 7497 O O . ARG B 1 50 ? -58.125 -42.5 -2.76 1 70.06 50 ARG B O 1
ATOM 7504 N N . ARG B 1 51 ? -55.844 -42.656 -3.041 1 66.38 51 ARG B N 1
ATOM 7505 C CA . ARG B 1 51 ? -55.75 -43.531 -1.89 1 66.38 51 ARG B CA 1
ATOM 7506 C C . ARG B 1 51 ? -55.781 -42.75 -0.584 1 66.38 51 ARG B C 1
ATOM 7508 O O . ARG B 1 51 ? -55.094 -41.75 -0.438 1 66.38 51 ARG B O 1
ATOM 7515 N N . LYS B 1 52 ? -56.625 -43 0.284 1 66.19 52 LYS B N 1
ATOM 7516 C CA . LYS B 1 52 ? -56.844 -42.312 1.554 1 66.19 52 LYS B CA 1
ATOM 7517 C C . LYS B 1 52 ? -55.531 -42.125 2.297 1 66.19 52 LYS B C 1
ATOM 7519 O O . LYS B 1 52 ? -55.281 -41.062 2.887 1 66.19 52 LYS B O 1
ATOM 7524 N N . LYS B 1 53 ? -54.594 -42.969 2.213 1 64.31 53 LYS B N 1
ATOM 7525 C CA . LYS B 1 53 ? -53.312 -42.906 2.936 1 64.31 53 LYS B CA 1
ATOM 7526 C C . LYS B 1 53 ? -52.406 -41.812 2.352 1 64.31 53 LYS B C 1
ATOM 7528 O O . LYS B 1 53 ? -51.719 -41.125 3.092 1 64.31 53 LYS B O 1
ATOM 7533 N N . VAL B 1 54 ? -52.406 -41.719 1.058 1 68.56 54 VAL B N 1
ATOM 7534 C CA . VAL B 1 54 ? -51.594 -40.688 0.399 1 68.56 54 VAL B CA 1
ATOM 7535 C C . VAL B 1 54 ? -52.188 -39.312 0.628 1 68.56 54 VAL B C 1
ATOM 7537 O O . VAL B 1 54 ? -51.469 -38.344 0.916 1 68.56 54 VAL B O 1
ATOM 7540 N N . LYS B 1 55 ? -53.5 -39.188 0.679 1 68.62 55 LYS B N 1
ATOM 7541 C CA . LYS B 1 55 ? -54.188 -37.938 0.909 1 68.62 55 LYS B CA 1
ATOM 7542 C C . LYS B 1 55 ? -53.906 -37.375 2.303 1 68.62 55 LYS B C 1
ATOM 7544 O O . LYS B 1 55 ? -53.875 -36.156 2.508 1 68.62 55 LYS B O 1
ATOM 7549 N N . ARG B 1 56 ? -53.625 -38.188 3.256 1 66.94 56 ARG B N 1
ATOM 7550 C CA . ARG B 1 56 ? -53.281 -37.75 4.617 1 66.94 56 ARG B CA 1
ATOM 7551 C C . ARG B 1 56 ? -51.875 -37.25 4.711 1 66.94 56 ARG B C 1
ATOM 7553 O O . ARG B 1 56 ? -51.562 -36.375 5.527 1 66.94 56 ARG B O 1
ATOM 7560 N N . ALA B 1 57 ? -51.031 -37.75 3.809 1 64.12 57 ALA B N 1
ATOM 7561 C CA . ALA B 1 57 ? -49.625 -37.438 3.92 1 64.12 57 ALA B CA 1
ATOM 7562 C C . ALA B 1 57 ? -49.25 -36.25 3.041 1 64.12 57 ALA B C 1
ATOM 7564 O O . ALA B 1 57 ? -48.281 -35.531 3.336 1 64.12 57 ALA B O 1
ATOM 7565 N N . VAL B 1 58 ? -50 -36.125 1.911 1 66.62 58 VAL B N 1
ATOM 7566 C CA . VAL B 1 58 ? -49.688 -35.094 0.928 1 66.62 58 VAL B CA 1
ATOM 7567 C C . VAL B 1 58 ? -50.875 -34.188 0.75 1 66.62 58 VAL B C 1
ATOM 7569 O O . VAL B 1 58 ? -52.031 -34.656 0.619 1 66.62 58 VAL B O 1
ATOM 7572 N N . GLN B 1 59 ? -50.656 -32.875 0.978 1 64.81 59 GLN B N 1
ATOM 7573 C CA . GLN B 1 59 ? -51.781 -31.906 0.923 1 64.81 59 GLN B CA 1
ATOM 7574 C C . GLN B 1 59 ? -52.375 -31.844 -0.473 1 64.81 59 GLN B C 1
ATOM 7576 O O . GLN B 1 59 ? -53.594 -31.672 -0.62 1 64.81 59 GLN B O 1
ATOM 7581 N N . ASP B 1 60 ? -51.5 -31.969 -1.617 1 68.31 60 ASP B N 1
ATOM 7582 C CA . ASP B 1 60 ? -51.938 -31.938 -3.012 1 68.31 60 ASP B CA 1
ATOM 7583 C C . ASP B 1 60 ? -51.156 -32.938 -3.855 1 68.31 60 ASP B C 1
ATOM 7585 O O . ASP B 1 60 ? -50 -33.219 -3.559 1 68.31 60 ASP B O 1
ATOM 7589 N N . HIS B 1 61 ? -51.656 -33.75 -4.77 1 68.5 61 HIS B N 1
ATOM 7590 C CA . HIS B 1 61 ? -51 -34.75 -5.562 1 68.5 61 HIS B CA 1
ATOM 7591 C C . HIS B 1 61 ? -49.812 -34.156 -6.336 1 68.5 61 HIS B C 1
ATOM 7593 O O . HIS B 1 61 ? -48.844 -34.875 -6.645 1 68.5 61 HIS B O 1
ATOM 7599 N N . ASP B 1 62 ? -49.969 -32.812 -6.531 1 63.69 62 ASP B N 1
ATOM 7600 C CA . ASP B 1 62 ? -48.875 -32.188 -7.297 1 63.69 62 ASP B CA 1
ATOM 7601 C C . ASP B 1 62 ? -47.656 -31.906 -6.41 1 63.69 62 ASP B C 1
ATOM 7603 O O . ASP B 1 62 ? -46.562 -31.703 -6.91 1 63.69 62 ASP B O 1
ATOM 7607 N N . SER B 1 63 ? -47.875 -31.969 -5.137 1 64 63 SER B N 1
ATOM 7608 C CA . SER B 1 63 ? -46.844 -31.641 -4.184 1 64 63 SER B CA 1
ATOM 7609 C C . SER B 1 63 ? -46.031 -32.875 -3.797 1 64 63 SER B C 1
ATOM 7611 O O . SER B 1 63 ? -45.062 -32.781 -3.031 1 64 63 SER B O 1
ATOM 7613 N N . MET B 1 64 ? -46.375 -34.031 -4.414 1 69 64 MET B N 1
ATOM 7614 C CA . MET B 1 64 ? -45.594 -35.188 -3.994 1 69 64 MET B CA 1
ATOM 7615 C C . MET B 1 64 ? -44.562 -35.562 -5.043 1 69 64 MET B C 1
ATOM 7617 O O . MET B 1 64 ? -44.812 -35.406 -6.242 1 69 64 MET B O 1
ATOM 7621 N N . ASP B 1 65 ? -43.438 -35.906 -4.652 1 72.38 65 ASP B N 1
ATOM 7622 C CA . ASP B 1 65 ? -42.406 -36.5 -5.492 1 72.38 65 ASP B CA 1
ATOM 7623 C C . ASP B 1 65 ? -42.406 -38.031 -5.414 1 72.38 65 ASP B C 1
ATOM 7625 O O . ASP B 1 65 ? -42.625 -38.594 -4.336 1 72.38 65 ASP B O 1
ATOM 7629 N N . LEU B 1 66 ? -42.312 -38.562 -6.664 1 74.5 66 LEU B N 1
ATOM 7630 C CA . LEU B 1 66 ? -42.25 -40.031 -6.738 1 74.5 66 LEU B CA 1
ATOM 7631 C C . LEU B 1 66 ? -40.844 -40.469 -7.094 1 74.5 66 LEU B C 1
ATOM 7633 O O . LEU B 1 66 ? -40.156 -39.844 -7.934 1 74.5 66 LEU B O 1
ATOM 7637 N N . TYR B 1 67 ? -40.438 -41.375 -6.551 1 72.56 67 TYR B N 1
ATOM 7638 C CA . TYR B 1 67 ? -39.156 -42 -6.844 1 72.56 67 TYR B CA 1
ATOM 7639 C C . TYR B 1 67 ? -39.344 -43.5 -7.176 1 72.56 67 TYR B C 1
ATOM 7641 O O . TYR B 1 67 ? -39.938 -44.25 -6.406 1 72.56 67 TYR B O 1
ATOM 7649 N N . LYS B 1 68 ? -38.844 -43.75 -8.398 1 71.94 68 LYS B N 1
ATOM 7650 C CA . LYS B 1 68 ? -38.719 -45.156 -8.703 1 71.94 68 LYS B CA 1
ATOM 7651 C C . LYS B 1 68 ? -37.531 -45.781 -7.969 1 71.94 68 LYS B C 1
ATOM 7653 O O . LYS B 1 68 ? -36.406 -45.312 -8.117 1 71.94 68 LYS B O 1
ATOM 7658 N N . VAL B 1 69 ? -37.875 -46.594 -7.266 1 63.03 69 VAL B N 1
ATOM 7659 C CA . VAL B 1 69 ? -36.844 -47.219 -6.473 1 63.03 69 VAL B CA 1
ATOM 7660 C C . VAL B 1 69 ? -36.906 -48.719 -6.641 1 63.03 69 VAL B C 1
ATOM 7662 O O . VAL B 1 69 ? -38 -49.312 -6.727 1 63.03 69 VAL B O 1
ATOM 7665 N N . LYS B 1 70 ? -35.812 -49.344 -7.023 1 57.03 70 LYS B N 1
ATOM 7666 C CA . LYS B 1 70 ? -35.75 -50.781 -7.039 1 57.03 70 LYS B CA 1
ATOM 7667 C C . LYS B 1 70 ? -35.438 -51.344 -5.641 1 57.03 70 LYS B C 1
ATOM 7669 O O . LYS B 1 70 ? -34.344 -51.156 -5.117 1 57.03 70 LYS B O 1
ATOM 7674 N N . LEU B 1 71 ? -36.594 -51.656 -5.113 1 53.59 71 LEU B N 1
ATOM 7675 C CA . LEU B 1 71 ? -36.438 -52.25 -3.785 1 53.59 71 LEU B CA 1
ATOM 7676 C C . LEU B 1 71 ? -36.531 -53.75 -3.838 1 53.59 71 LEU B C 1
ATOM 7678 O O . LEU B 1 71 ? -37.281 -54.312 -4.656 1 53.59 71 LEU B O 1
ATOM 7682 N N . ARG B 1 72 ? -35.719 -54.625 -3.422 1 46.84 72 ARG B N 1
ATOM 7683 C CA . ARG B 1 72 ? -35.938 -56.062 -3.223 1 46.84 72 ARG B CA 1
ATOM 7684 C C . ARG B 1 72 ? -36.938 -56.312 -2.113 1 46.84 72 ARG B C 1
ATOM 7686 O O . ARG B 1 72 ? -36.781 -55.844 -0.987 1 46.84 72 ARG B O 1
ATOM 7693 N N . LEU B 1 73 ? -38.188 -56.469 -2.635 1 46 73 LEU B N 1
ATOM 7694 C CA . LEU B 1 73 ? -39.281 -56.844 -1.74 1 46 73 LEU B CA 1
ATOM 7695 C C . LEU B 1 73 ? -38.938 -58.094 -0.975 1 46 73 LEU B C 1
ATOM 7697 O O . LEU B 1 73 ? -38.125 -58.906 -1.427 1 46 73 LEU B O 1
ATOM 7701 N N . PRO B 1 74 ? -39.25 -58.906 -0.082 1 41.88 74 PRO B N 1
ATOM 7702 C CA . PRO B 1 74 ? -39.969 -59.219 1.149 1 41.88 74 PRO B CA 1
ATOM 7703 C C . PRO B 1 74 ? -39.562 -58.344 2.328 1 41.88 74 PRO B C 1
ATOM 7705 O O . PRO B 1 74 ? -40.281 -58.25 3.324 1 41.88 74 PRO B O 1
ATOM 7708 N N . ASN B 1 75 ? -38.281 -58.062 2.5 1 34.47 75 ASN B N 1
ATOM 7709 C CA . ASN B 1 75 ? -37.938 -57.625 3.848 1 34.47 75 ASN B CA 1
ATOM 7710 C C . ASN B 1 75 ? -38.312 -56.156 4.055 1 34.47 75 ASN B C 1
ATOM 7712 O O . ASN B 1 75 ? -37.469 -55.281 4.047 1 34.47 75 ASN B O 1
ATOM 7716 N N . LEU B 1 76 ? -39.406 -55.656 3.371 1 40.56 76 LEU B N 1
ATOM 7717 C CA . LEU B 1 76 ? -39.938 -54.344 3.648 1 40.56 76 LEU B CA 1
ATOM 7718 C C . LEU B 1 76 ? -40.25 -54.188 5.133 1 40.56 76 LEU B C 1
ATOM 7720 O O . LEU B 1 76 ? -41.312 -54.562 5.598 1 40.56 76 LEU B O 1
ATOM 7724 N N . LYS B 1 77 ? -39.375 -54.656 5.934 1 41.44 77 LYS B N 1
ATOM 7725 C CA . LYS B 1 77 ? -39.625 -54.406 7.348 1 41.44 77 LYS B CA 1
ATOM 7726 C C . LYS B 1 77 ? -40.125 -52.969 7.562 1 41.44 77 LYS B C 1
ATOM 7728 O O . LYS B 1 77 ? -40.031 -52.125 6.664 1 41.44 77 LYS B O 1
ATOM 7733 N N . ASP B 1 78 ? -40.719 -52.594 8.617 1 44.12 78 ASP B N 1
ATOM 7734 C CA . ASP B 1 78 ? -41.281 -51.344 9.125 1 44.12 78 ASP B CA 1
ATOM 7735 C C . ASP B 1 78 ? -40.312 -50.188 8.945 1 44.12 78 ASP B C 1
ATOM 7737 O O . ASP B 1 78 ? -40.188 -49.344 9.836 1 44.12 78 ASP B O 1
ATOM 7741 N N . LYS B 1 79 ? -39.562 -50.281 7.734 1 50.44 79 LYS B N 1
ATOM 7742 C CA . LYS B 1 79 ? -38.594 -49.219 7.512 1 50.44 79 LYS B CA 1
ATOM 7743 C C . LYS B 1 79 ? -39.25 -47.938 7.035 1 50.44 79 LYS B C 1
ATOM 7745 O O . LYS B 1 79 ? -40.125 -47.969 6.168 1 50.44 79 LYS B O 1
ATOM 7750 N N . ILE B 1 80 ? -38.938 -46.875 7.691 1 55.56 80 ILE B N 1
ATOM 7751 C CA . ILE B 1 80 ? -39.375 -45.531 7.266 1 55.56 80 ILE B CA 1
ATOM 7752 C C . ILE B 1 80 ? -38.25 -44.875 6.469 1 55.56 80 ILE B C 1
ATOM 7754 O O . ILE B 1 80 ? -37.125 -44.719 6.973 1 55.56 80 ILE B O 1
ATOM 7758 N N . TYR B 1 81 ? -38.438 -44.844 5.211 1 57.69 81 TYR B N 1
ATOM 7759 C CA . TYR B 1 81 ? -37.438 -44.25 4.328 1 57.69 81 TYR B CA 1
ATOM 7760 C C . TYR B 1 81 ? -37.375 -42.719 4.512 1 57.69 81 TYR B C 1
ATOM 7762 O O . TYR B 1 81 ? -38.406 -42.094 4.742 1 57.69 81 TYR B O 1
ATOM 7770 N N . THR B 1 82 ? -36.281 -42.156 4.668 1 62.03 82 THR B N 1
ATOM 7771 C CA . THR B 1 82 ? -36.125 -40.719 4.684 1 62.03 82 THR B CA 1
ATOM 7772 C C . THR B 1 82 ? -36.062 -40.156 3.264 1 62.03 82 THR B C 1
ATOM 7774 O O . THR B 1 82 ? -35.875 -40.906 2.305 1 62.03 82 THR B O 1
ATOM 7777 N N . LYS B 1 83 ? -36.25 -38.938 3.02 1 65.81 83 LYS B N 1
ATOM 7778 C CA . LYS B 1 83 ? -36.25 -38.281 1.707 1 65.81 83 LYS B CA 1
ATOM 7779 C C . LYS B 1 83 ? -34.906 -38.531 0.988 1 65.81 83 LYS B C 1
ATOM 7781 O O . LYS B 1 83 ? -34.906 -38.812 -0.212 1 65.81 83 LYS B O 1
ATOM 7786 N N . ASP B 1 84 ? -33.938 -38.562 1.688 1 61.28 84 ASP B N 1
ATOM 7787 C CA . ASP B 1 84 ? -32.594 -38.75 1.126 1 61.28 84 ASP B CA 1
ATOM 7788 C C . ASP B 1 84 ? -32.375 -40.188 0.666 1 61.28 84 ASP B C 1
ATOM 7790 O O . ASP B 1 84 ? -31.781 -40.406 -0.386 1 61.28 84 ASP B O 1
ATOM 7794 N N . GLU B 1 85 ? -32.812 -41.219 1.277 1 58.25 85 GLU B N 1
ATOM 7795 C CA . GLU B 1 85 ? -32.688 -42.625 0.899 1 58.25 85 GLU B CA 1
ATOM 7796 C C . GLU B 1 85 ? -33.438 -42.906 -0.401 1 58.25 85 GLU B C 1
ATOM 7798 O O . GLU B 1 85 ? -32.969 -43.656 -1.249 1 58.25 85 GLU B O 1
ATOM 7803 N N . ILE B 1 86 ? -34.531 -42.281 -0.552 1 65.94 86 ILE B N 1
ATOM 7804 C CA . ILE B 1 86 ? -35.375 -42.5 -1.723 1 65.94 86 ILE B CA 1
ATOM 7805 C C . ILE B 1 86 ? -34.75 -41.812 -2.939 1 65.94 86 ILE B C 1
ATOM 7807 O O . ILE B 1 86 ? -34.781 -42.344 -4.047 1 65.94 86 ILE B O 1
ATOM 7811 N N . GLU B 1 87 ? -34.125 -40.656 -2.676 1 65.25 87 GLU B N 1
ATOM 7812 C CA . GLU B 1 87 ? -33.5 -39.906 -3.758 1 65.25 87 GLU B CA 1
ATOM 7813 C C . GLU B 1 87 ? -32.281 -40.625 -4.289 1 65.25 87 GLU B C 1
ATOM 7815 O O . GLU B 1 87 ? -31.969 -40.562 -5.484 1 65.25 87 GLU B O 1
ATOM 7820 N N . ASP B 1 88 ? -31.625 -41.594 -3.535 1 59.53 88 ASP B N 1
ATOM 7821 C CA . ASP B 1 88 ? -30.453 -42.406 -3.885 1 59.53 88 ASP B CA 1
ATOM 7822 C C . ASP B 1 88 ? -30.875 -43.688 -4.562 1 59.53 88 ASP B C 1
ATOM 7824 O O . ASP B 1 88 ? -30.188 -44.188 -5.473 1 59.53 88 ASP B O 1
ATOM 7828 N N . LEU B 1 89 ? -31.828 -44.375 -4.105 1 57.97 89 LEU B N 1
ATOM 7829 C CA . LEU B 1 89 ? -32.219 -45.719 -4.559 1 57.97 89 LEU B CA 1
ATOM 7830 C C . LEU B 1 89 ? -33.062 -45.625 -5.816 1 57.97 89 LEU B C 1
ATOM 7832 O O . LEU B 1 89 ? -33.156 -46.625 -6.562 1 57.97 89 LEU B O 1
ATOM 7836 N N . GLY B 1 90 ? -33.594 -44.5 -5.895 1 61.09 90 GLY B N 1
ATOM 7837 C CA . GLY B 1 90 ? -34.594 -44.5 -6.949 1 61.09 90 GLY B CA 1
ATOM 7838 C C . GLY B 1 90 ? -34.406 -43.344 -7.914 1 61.09 90 GLY B C 1
ATOM 7839 O O . GLY B 1 90 ? -33.5 -42.531 -7.766 1 61.09 90 GLY B O 1
ATOM 7840 N N . ALA B 1 91 ? -34.906 -43.438 -8.906 1 69.12 91 ALA B N 1
ATOM 7841 C CA . ALA B 1 91 ? -34.969 -42.375 -9.906 1 69.12 91 ALA B CA 1
ATOM 7842 C C . ALA B 1 91 ? -36.25 -41.562 -9.758 1 69.12 91 ALA B C 1
ATOM 7844 O O . ALA B 1 91 ? -37.344 -42.125 -9.719 1 69.12 91 ALA B O 1
ATOM 7845 N N . MET B 1 92 ? -35.938 -40.375 -9.367 1 70 92 MET B N 1
ATOM 7846 C CA . MET B 1 92 ? -37.125 -39.531 -9.297 1 70 92 MET B CA 1
ATOM 7847 C C . MET B 1 92 ? -37.906 -39.594 -10.609 1 70 92 MET B C 1
ATOM 7849 O O . MET B 1 92 ? -37.312 -39.469 -11.688 1 70 92 MET B O 1
ATOM 7853 N N . MET B 1 93 ? -39.031 -39.781 -10.453 1 69.5 93 MET B N 1
ATOM 7854 C CA . MET B 1 93 ? -39.875 -39.906 -11.641 1 69.5 93 MET B CA 1
ATOM 7855 C C . MET B 1 93 ? -40.375 -38.531 -12.055 1 69.5 93 MET B C 1
ATOM 7857 O O . MET B 1 93 ? -41 -37.812 -11.258 1 69.5 93 MET B O 1
ATOM 7861 N N . GLU B 1 94 ? -39.969 -38.25 -13.227 1 68.44 94 GLU B N 1
ATOM 7862 C CA . GLU B 1 94 ? -40.406 -36.969 -13.75 1 68.44 94 GLU B CA 1
ATOM 7863 C C . GLU B 1 94 ? -41.875 -37 -14.133 1 68.44 94 GLU B C 1
ATOM 7865 O O . GLU B 1 94 ? -42.344 -37.938 -14.797 1 68.44 94 GLU B O 1
ATOM 7870 N N . SER B 1 95 ? -42.5 -36.062 -13.711 1 65.69 95 SER B N 1
ATOM 7871 C CA . SER B 1 95 ? -43.969 -36.031 -13.797 1 65.69 95 SER B CA 1
ATOM 7872 C C . SER B 1 95 ? -44.438 -36.188 -15.242 1 65.69 95 SER B C 1
ATOM 7874 O O . SER B 1 95 ? -45.469 -36.812 -15.492 1 65.69 95 SER B O 1
ATOM 7876 N N . MET B 1 96 ? -43.469 -35.875 -16.188 1 66.19 96 MET B N 1
ATOM 7877 C CA . MET B 1 96 ? -43.938 -35.844 -17.578 1 66.19 96 MET B CA 1
ATOM 7878 C C . MET B 1 96 ? -43.562 -37.125 -18.312 1 66.19 96 MET B C 1
ATOM 7880 O O . MET B 1 96 ? -43.938 -37.312 -19.469 1 66.19 96 MET B O 1
ATOM 7884 N N . VAL B 1 97 ? -42.812 -37.844 -17.766 1 71.94 97 VAL B N 1
ATOM 7885 C CA . VAL B 1 97 ? -42.312 -39.031 -18.438 1 71.94 97 VAL B CA 1
ATOM 7886 C C . VAL B 1 97 ? -43.375 -40.125 -18.375 1 71.94 97 VAL B C 1
ATOM 7888 O O . VAL B 1 97 ? -44.094 -40.25 -17.359 1 71.94 97 VAL B O 1
ATOM 7891 N N . GLU B 1 98 ? -43.438 -40.625 -19.484 1 69.88 98 GLU B N 1
ATOM 7892 C CA . GLU B 1 98 ? -44.344 -41.75 -19.516 1 69.88 98 GLU B CA 1
ATOM 7893 C C . GLU B 1 98 ? -43.969 -42.812 -18.5 1 69.88 98 GLU B C 1
ATOM 7895 O O . GLU B 1 98 ? -42.781 -43.156 -18.344 1 69.88 98 GLU B O 1
ATOM 7900 N N . PHE B 1 99 ? -44.875 -43.156 -17.859 1 67.56 99 PHE B N 1
ATOM 7901 C CA . PHE B 1 99 ? -44.656 -44.125 -16.781 1 67.56 99 PHE B CA 1
ATOM 7902 C C . PHE B 1 99 ? -43.969 -45.375 -17.312 1 67.56 99 PHE B C 1
ATOM 7904 O O . PHE B 1 99 ? -43.094 -45.938 -16.656 1 67.56 99 PHE B O 1
ATOM 7911 N N . LYS B 1 100 ? -44.156 -45.688 -18.641 1 65.88 100 LYS B N 1
ATOM 7912 C CA . LYS B 1 100 ? -43.594 -46.875 -19.266 1 65.88 100 LYS B CA 1
ATOM 7913 C C . LYS B 1 100 ? -42.094 -46.719 -19.453 1 65.88 100 LYS B C 1
ATOM 7915 O O . LYS B 1 100 ? -41.344 -47.688 -19.5 1 65.88 100 LYS B O 1
ATOM 7920 N N . GLU B 1 101 ? -41.594 -45.531 -19.703 1 67.56 101 GLU B N 1
ATOM 7921 C CA . GLU B 1 101 ? -40.188 -45.281 -19.969 1 67.56 101 GLU B CA 1
ATOM 7922 C C . GLU B 1 101 ? -39.344 -45.656 -18.734 1 67.56 101 GLU B C 1
ATOM 7924 O O . GLU B 1 101 ? -38.156 -46 -18.875 1 67.56 101 GLU B O 1
ATOM 7929 N N . TYR B 1 102 ? -39.781 -45.406 -17.688 1 64.31 102 TYR B N 1
ATOM 7930 C CA . TYR B 1 102 ? -39.031 -45.75 -16.484 1 64.31 102 TYR B CA 1
ATOM 7931 C C . TYR B 1 102 ? -39.062 -47.25 -16.219 1 64.31 102 TYR B C 1
ATOM 7933 O O . TYR B 1 102 ? -38.25 -47.781 -15.477 1 64.31 102 TYR B O 1
ATOM 7941 N N . PHE B 1 103 ? -39.719 -47.75 -17.047 1 59.66 103 PHE B N 1
ATOM 7942 C CA . PHE B 1 103 ? -39.844 -49.188 -16.797 1 59.66 103 PHE B CA 1
ATOM 7943 C C . PHE B 1 103 ? -39.688 -49.969 -18.094 1 59.66 103 PHE B C 1
ATOM 7945 O O . PHE B 1 103 ? -39.875 -51.188 -18.125 1 59.66 103 PHE B O 1
ATOM 7952 N N . ASN B 1 104 ? -39.25 -49.25 -19.297 1 50.81 104 ASN B N 1
ATOM 7953 C CA . ASN B 1 104 ? -39.219 -49.938 -20.594 1 50.81 104 ASN B CA 1
ATOM 7954 C C . ASN B 1 104 ? -37.969 -50.75 -20.766 1 50.81 104 ASN B C 1
ATOM 7956 O O . ASN B 1 104 ? -37.906 -51.625 -21.641 1 50.81 104 ASN B O 1
ATOM 7960 N N . ASN B 1 105 ? -36.594 -50.188 -20.594 1 39.88 105 ASN B N 1
ATOM 7961 C CA . ASN B 1 105 ? -35.562 -50.875 -21.359 1 39.88 105 ASN B CA 1
ATOM 7962 C C . ASN B 1 105 ? -35.594 -52.375 -21.078 1 39.88 105 ASN B C 1
ATOM 7964 O O . ASN B 1 105 ? -35 -53.156 -21.844 1 39.88 105 ASN B O 1
ATOM 7968 N N . ASP B 1 106 ? -34.844 -52.75 -20.031 1 37.59 106 ASP B N 1
ATOM 7969 C CA . ASP B 1 106 ? -34.375 -54.125 -20.297 1 37.59 106 ASP B CA 1
ATOM 7970 C C . ASP B 1 106 ? -35.531 -55.031 -20.75 1 37.59 106 ASP B C 1
ATOM 7972 O O . ASP B 1 106 ? -36.688 -54.656 -20.578 1 37.59 106 ASP B O 1
ATOM 7976 N N . ASP B 1 107 ? -35.219 -56.344 -20.688 1 35.56 107 ASP B N 1
ATOM 7977 C CA . ASP B 1 107 ? -35.75 -57.625 -21.109 1 35.56 107 ASP B CA 1
ATOM 7978 C C . ASP B 1 107 ? -37.25 -57.719 -20.797 1 35.56 107 ASP B C 1
ATOM 7980 O O . ASP B 1 107 ? -38.062 -58 -21.688 1 35.56 107 ASP B O 1
ATOM 7984 N N . LYS B 1 108 ? -37.375 -58.75 -19.906 1 36.44 108 LYS B N 1
ATOM 7985 C CA . LYS B 1 108 ? -38.5 -59.531 -19.422 1 36.44 108 LYS B CA 1
ATOM 7986 C C . LYS B 1 108 ? -39.5 -58.656 -18.656 1 36.44 108 LYS B C 1
ATOM 7988 O O . LYS B 1 108 ? -39.156 -57.562 -18.188 1 36.44 108 LYS B O 1
ATOM 7993 N N . LYS B 1 109 ? -40.531 -59.094 -18.547 1 38.91 109 LYS B N 1
ATOM 7994 C CA . LYS B 1 109 ? -41.719 -58.75 -17.734 1 38.91 109 LYS B CA 1
ATOM 7995 C C . LYS B 1 109 ? -41.281 -58.125 -16.406 1 38.91 109 LYS B C 1
ATOM 7997 O O . LYS B 1 109 ? -40.562 -58.75 -15.625 1 38.91 109 LYS B O 1
ATOM 8002 N N . PRO B 1 110 ? -41.125 -56.875 -16.328 1 37.94 110 PRO B N 1
ATOM 8003 C CA . PRO B 1 110 ? -40.75 -56.531 -14.961 1 37.94 110 PRO B CA 1
ATOM 8004 C C . PRO B 1 110 ? -41.531 -57.312 -13.922 1 37.94 110 PRO B C 1
ATOM 8006 O O . PRO B 1 110 ? -42.781 -57.406 -14 1 37.94 110 PRO B O 1
ATOM 8009 N N . LYS B 1 111 ? -41.031 -58.438 -13.453 1 38.41 111 LYS B N 1
ATOM 8010 C CA . LYS B 1 111 ? -41.719 -59.125 -12.383 1 38.41 111 LYS B CA 1
ATOM 8011 C C . LYS B 1 111 ? -42.344 -58.156 -11.398 1 38.41 111 LYS B C 1
ATOM 8013 O O . LYS B 1 111 ? -41.75 -57.094 -11.094 1 38.41 111 LYS B O 1
ATOM 8018 N N . SER B 1 112 ? -43.625 -58.156 -11.086 1 38.59 112 SER B N 1
ATOM 8019 C CA . SER B 1 112 ? -44.625 -57.469 -10.25 1 38.59 112 SER B CA 1
ATOM 8020 C C . SER B 1 112 ? -43.969 -56.906 -8.984 1 38.59 112 SER B C 1
ATOM 8022 O O . SER B 1 112 ? -44.375 -55.844 -8.508 1 38.59 112 SER B O 1
ATOM 8024 N N . LYS B 1 113 ? -43.062 -57.656 -8.352 1 40.31 113 LYS B N 1
ATOM 8025 C CA . LYS B 1 113 ? -42.719 -57.469 -6.949 1 40.31 113 LYS B CA 1
ATOM 8026 C C . LYS B 1 113 ? -41.781 -56.281 -6.773 1 40.31 113 LYS B C 1
ATOM 8028 O O . LYS B 1 113 ? -41.625 -55.75 -5.668 1 40.31 113 LYS B O 1
ATOM 8033 N N . CYS B 1 114 ? -41.125 -55.875 -7.754 1 41.03 114 CYS B N 1
ATOM 8034 C CA . CYS B 1 114 ? -39.906 -55.125 -7.418 1 41.03 114 CYS B CA 1
ATOM 8035 C C . CYS B 1 114 ? -40.062 -53.656 -7.781 1 41.03 114 CYS B C 1
ATOM 8037 O O . CYS B 1 114 ? -39.094 -52.875 -7.746 1 41.03 114 CYS B O 1
ATOM 8039 N N . LEU B 1 115 ? -41.188 -53.219 -8.25 1 50.91 115 LEU B N 1
ATOM 8040 C CA . LEU B 1 115 ? -41.25 -51.812 -8.672 1 50.91 115 LEU B CA 1
ATOM 8041 C C . LEU B 1 115 ? -41.719 -50.938 -7.52 1 50.91 115 LEU B C 1
ATOM 8043 O O . LEU B 1 115 ? -42.844 -51.031 -7.062 1 50.91 115 LEU B O 1
ATOM 8047 N N . HIS B 1 116 ? -40.875 -50.281 -6.816 1 58.5 116 HIS B N 1
ATOM 8048 C CA . HIS B 1 116 ? -41.25 -49.469 -5.66 1 58.5 116 HIS B CA 1
ATOM 8049 C C . HIS B 1 116 ? -41.156 -47.969 -5.984 1 58.5 116 HIS B C 1
ATOM 8051 O O . HIS B 1 116 ? -40.219 -47.531 -6.629 1 58.5 116 HIS B O 1
ATOM 8057 N N . ILE B 1 117 ? -42.312 -47.312 -5.781 1 67.38 117 ILE B N 1
ATOM 8058 C CA . ILE B 1 117 ? -42.344 -45.844 -5.891 1 67.38 117 ILE B CA 1
ATOM 8059 C C . ILE B 1 117 ? -42.5 -45.25 -4.5 1 67.38 117 ILE B C 1
ATOM 8061 O O . ILE B 1 117 ? -43.375 -45.625 -3.736 1 67.38 117 ILE B O 1
ATOM 8065 N N . PHE B 1 118 ? -41.688 -44.438 -4.031 1 67.81 118 PHE B N 1
ATOM 8066 C CA . PHE B 1 118 ? -41.812 -43.656 -2.803 1 67.81 118 PHE B CA 1
ATOM 8067 C C . PHE B 1 118 ? -42.531 -42.344 -3.068 1 67.81 118 PHE B C 1
ATOM 8069 O O . PHE B 1 118 ? -42.188 -41.594 -3.994 1 67.81 118 PHE B O 1
ATOM 8076 N N . ILE B 1 119 ? -43.531 -42.031 -2.178 1 71.25 119 ILE B N 1
ATOM 8077 C CA . ILE B 1 119 ? -44.25 -40.781 -2.174 1 71.25 119 ILE B CA 1
ATOM 8078 C C . ILE B 1 119 ? -43.656 -39.844 -1.112 1 71.25 119 ILE B C 1
ATOM 8080 O O . ILE B 1 119 ? -43.688 -40.156 0.079 1 71.25 119 ILE B O 1
ATOM 8084 N N . VAL B 1 120 ? -43 -38.688 -1.232 1 65.75 120 VAL B N 1
ATOM 8085 C CA . VAL B 1 120 ? -42.375 -37.719 -0.316 1 65.75 120 VAL B CA 1
ATOM 8086 C C . VAL B 1 120 ? -43.281 -36.5 -0.182 1 65.75 120 VAL B C 1
ATOM 8088 O O . VAL B 1 120 ? -43.469 -35.75 -1.147 1 65.75 120 VAL B O 1
ATOM 8091 N N . PRO B 1 121 ? -43.844 -36.031 1.257 1 58 121 PRO B N 1
ATOM 8092 C CA . PRO B 1 121 ? -44.688 -34.844 1.491 1 58 121 PRO B CA 1
ATOM 8093 C C . PRO B 1 121 ? -43.844 -33.562 1.613 1 58 121 PRO B C 1
ATOM 8095 O O . PRO B 1 121 ? -42.719 -33.594 2.1 1 58 121 PRO B O 1
ATOM 8098 N N . THR B 1 122 ? -44.031 -32.312 1.182 1 47.62 122 THR B N 1
ATOM 8099 C CA . THR B 1 122 ? -43.406 -31.016 1.482 1 47.62 122 THR B CA 1
ATOM 8100 C C . THR B 1 122 ? -43.844 -30.516 2.857 1 47.62 122 THR B C 1
ATOM 8102 O O . THR B 1 122 ? -45.031 -30.297 3.098 1 47.62 122 THR B O 1
ATOM 8105 N N . ILE B 1 123 ? -43.031 -30.641 4.07 1 36.59 123 ILE B N 1
ATOM 8106 C CA . ILE B 1 123 ? -43.344 -30.406 5.477 1 36.59 123 ILE B CA 1
ATOM 8107 C C . ILE B 1 123 ? -43.531 -28.906 5.723 1 36.59 123 ILE B C 1
ATOM 8109 O O . ILE B 1 123 ? -42.594 -28.125 5.48 1 36.59 123 ILE B O 1
ATOM 8113 N N . VAL B 1 124 ? -44.656 -28.266 5.895 1 31.77 124 VAL B N 1
ATOM 8114 C CA . VAL B 1 124 ? -44.906 -27.156 6.805 1 31.77 124 VAL B CA 1
ATOM 8115 C C . VAL B 1 124 ? -44.625 -27.578 8.242 1 31.77 124 VAL B C 1
ATOM 8117 O O . VAL B 1 124 ? -44.906 -28.719 8.625 1 31.77 124 VAL B O 1
ATOM 8120 N N . ALA B 1 125 ? -43.906 -26.672 9.18 1 26.19 125 ALA B N 1
ATOM 8121 C CA . ALA B 1 125 ? -43.312 -26.859 10.492 1 26.19 125 ALA B CA 1
ATOM 8122 C C . ALA B 1 125 ? -44.25 -27.594 11.438 1 26.19 125 ALA B C 1
ATOM 8124 O O . ALA B 1 125 ? -43.875 -28.594 12.047 1 26.19 125 ALA B O 1
ATOM 8125 N N . PRO B 1 126 ? -44.75 -26.891 12.711 1 25.69 126 PRO B N 1
ATOM 8126 C CA . PRO B 1 126 ? -44.75 -27.469 14.055 1 25.69 126 PRO B CA 1
ATOM 8127 C C . PRO B 1 126 ? -45.719 -28.641 14.188 1 25.69 126 PRO B C 1
ATOM 8129 O O . PRO B 1 126 ? -46.875 -28.531 13.82 1 25.69 126 PRO B O 1
ATOM 8132 N N . ALA B 1 127 ? -45.156 -29.75 14.344 1 25.27 127 ALA B N 1
ATOM 8133 C CA . ALA B 1 127 ? -45.438 -31.078 14.867 1 25.27 127 ALA B CA 1
ATOM 8134 C C . ALA B 1 127 ? -45.719 -31.031 16.359 1 25.27 127 ALA B C 1
ATOM 8136 O O . ALA B 1 127 ? -44.812 -30.781 17.172 1 25.27 127 ALA B O 1
ATOM 8137 N N . THR B 1 128 ? -46.625 -30.438 17.156 1 22.52 128 THR B N 1
ATOM 8138 C CA . THR B 1 128 ? -46.625 -30.547 18.609 1 22.52 128 THR B CA 1
ATOM 8139 C C . THR B 1 128 ? -46.812 -32 19.031 1 22.52 128 THR B C 1
ATOM 8141 O O . THR B 1 128 ? -46.938 -32.312 20.219 1 22.52 128 THR B O 1
ATOM 8144 N N . VAL B 1 129 ? -47.031 -32.906 18.281 1 20.69 129 VAL B N 1
ATOM 8145 C CA . VAL B 1 129 ? -47.719 -34 18.969 1 20.69 129 VAL B CA 1
ATOM 8146 C C . VAL B 1 129 ? -46.781 -34.688 19.953 1 20.69 129 VAL B C 1
ATOM 8148 O O . VAL B 1 129 ? -45.562 -34.594 19.812 1 20.69 129 VAL B O 1
ATOM 8151 N N . GLY B 1 130 ? -47.281 -35.406 21.125 1 20.36 130 GLY B N 1
ATOM 8152 C CA . GLY B 1 130 ? -47.031 -36.125 22.359 1 20.36 130 GLY B CA 1
ATOM 8153 C C . GLY B 1 130 ? -46.062 -37.25 22.188 1 20.36 130 GLY B C 1
ATOM 8154 O O . GLY B 1 130 ? -45.875 -37.781 21.078 1 20.36 130 GLY B O 1
ATOM 8155 N N . PRO B 1 131 ? -45.062 -37.438 23.25 1 21.91 131 PRO B N 1
ATOM 8156 C CA . PRO B 1 131 ? -43.812 -38.156 23.438 1 21.91 131 PRO B CA 1
ATOM 8157 C C . PRO B 1 131 ? -44 -39.688 23.438 1 21.91 131 PRO B C 1
ATOM 8159 O O . PRO B 1 131 ? -43.062 -40.406 23.766 1 21.91 131 PRO B O 1
ATOM 8162 N N . SER B 1 132 ? -44.938 -40.312 22.922 1 19.17 132 SER B N 1
ATOM 8163 C CA . SER B 1 132 ? -45 -41.688 23.375 1 19.17 132 SER B CA 1
ATOM 8164 C C . SER B 1 132 ? -43.719 -42.438 23.016 1 19.17 132 SER B C 1
ATOM 8166 O O . SER B 1 132 ? -43.219 -42.312 21.906 1 19.17 132 SER B O 1
ATOM 8168 N N . GLN B 1 133 ? -42.844 -42.969 24.047 1 22.05 133 GLN B N 1
ATOM 8169 C CA . GLN B 1 133 ? -41.531 -43.531 24.375 1 22.05 133 GLN B CA 1
ATOM 8170 C C . GLN B 1 133 ? -41.281 -44.812 23.578 1 22.05 133 GLN B C 1
ATOM 8172 O O . GLN B 1 133 ? -40.375 -45.594 23.906 1 22.05 133 GLN B O 1
ATOM 8177 N N . GLN B 1 134 ? -41.938 -45.125 22.547 1 20.8 134 GLN B N 1
ATOM 8178 C CA . GLN B 1 134 ? -41.75 -46.531 22.219 1 20.8 134 GLN B CA 1
ATOM 8179 C C . GLN B 1 134 ? -40.344 -46.812 21.75 1 20.8 134 GLN B C 1
ATOM 8181 O O . GLN B 1 134 ? -39.656 -45.906 21.297 1 20.8 134 GLN B O 1
ATOM 8186 N N . GLY B 1 135 ? -39.781 -48.094 21.766 1 21.52 135 GLY B N 1
ATOM 8187 C CA . GLY B 1 135 ? -38.5 -48.812 21.797 1 21.52 135 GLY B CA 1
ATOM 8188 C C . GLY B 1 135 ? -37.656 -48.562 20.578 1 21.52 135 GLY B C 1
ATOM 8189 O O . GLY B 1 135 ? -38.094 -48.812 19.453 1 21.52 135 GLY B O 1
ATOM 8190 N N . ILE B 1 136 ? -36.812 -47.562 20.438 1 24.66 136 ILE B N 1
ATOM 8191 C CA . ILE B 1 136 ? -35.969 -46.938 19.438 1 24.66 136 ILE B CA 1
ATOM 8192 C C . ILE B 1 136 ? -34.906 -47.969 18.969 1 24.66 136 ILE B C 1
ATOM 8194 O O . ILE B 1 136 ? -34.031 -48.375 19.75 1 24.66 136 ILE B O 1
ATOM 8198 N N . SER B 1 137 ? -35.281 -48.938 18.203 1 24.64 137 SER B N 1
ATOM 8199 C CA . SER B 1 137 ? -34.25 -49.875 17.828 1 24.64 137 SER B CA 1
ATOM 8200 C C . SER B 1 137 ? -33.062 -49.188 17.219 1 24.64 137 SER B C 1
ATOM 8202 O O . SER B 1 137 ? -33.219 -48.188 16.484 1 24.64 137 SER B O 1
ATOM 8204 N N . GLN B 1 138 ? -31.781 -49.219 17.594 1 25.45 138 GLN B N 1
ATOM 8205 C CA . GLN B 1 138 ? -30.438 -48.688 17.422 1 25.45 138 GLN B CA 1
ATOM 8206 C C . GLN B 1 138 ? -29.984 -48.812 15.977 1 25.45 138 GLN B C 1
ATOM 8208 O O . GLN B 1 138 ? -29.828 -49.938 15.469 1 25.45 138 GLN B O 1
ATOM 8213 N N . VAL B 1 139 ? -30.391 -48.094 14.953 1 31.88 139 VAL B N 1
ATOM 8214 C CA . VAL B 1 139 ? -29.859 -47.969 13.602 1 31.88 139 VAL B CA 1
ATOM 8215 C C . VAL B 1 139 ? -28.328 -47.938 13.648 1 31.88 139 VAL B C 1
ATOM 8217 O O . VAL B 1 139 ? -27.75 -47.031 14.25 1 31.88 139 VAL B O 1
ATOM 8220 N N . THR B 1 140 ? -27.531 -48.781 13.43 1 39.97 140 THR B N 1
ATOM 8221 C CA . THR B 1 140 ? -26.078 -48.906 13.523 1 39.97 140 THR B CA 1
ATOM 8222 C C . THR B 1 140 ? -25.391 -48.062 12.461 1 39.97 140 THR B C 1
ATOM 8224 O O . THR B 1 140 ? -25.672 -48.188 11.273 1 39.97 140 THR B O 1
ATOM 8227 N N . THR B 1 141 ? -24.891 -46.844 12.406 1 58.56 141 THR B N 1
ATOM 8228 C CA . THR B 1 141 ? -24 -46 11.609 1 58.56 141 THR B CA 1
ATOM 8229 C C . THR B 1 141 ? -22.906 -46.844 10.953 1 58.56 141 THR B C 1
ATOM 8231 O O . THR B 1 141 ? -22.281 -47.688 11.609 1 58.56 141 THR B O 1
ATOM 8234 N N . PRO B 1 142 ? -22.891 -46.719 9.422 1 72.25 142 PRO B N 1
ATOM 8235 C CA . PRO B 1 142 ? -21.844 -47.531 8.773 1 72.25 142 PRO B CA 1
ATOM 8236 C C . PRO B 1 142 ? -20.453 -47.281 9.367 1 72.25 142 PRO B C 1
ATOM 8238 O O . PRO B 1 142 ? -20.188 -46.188 9.891 1 72.25 142 PRO B O 1
ATOM 8241 N N . LYS B 1 143 ? -19.812 -48.312 9.352 1 84.38 143 LYS B N 1
ATOM 8242 C CA . LYS B 1 143 ? -18.438 -48.219 9.82 1 84.38 143 LYS B CA 1
ATOM 8243 C C . LYS B 1 143 ? -17.469 -48 8.664 1 84.38 143 LYS B C 1
ATOM 8245 O O . LYS B 1 143 ? -17.688 -48.5 7.559 1 84.38 143 LYS B O 1
ATOM 8250 N N . PRO B 1 144 ? -16.469 -47.188 8.773 1 93.69 144 PRO B N 1
ATOM 8251 C CA . PRO B 1 144 ? -15.484 -46.906 7.727 1 93.69 144 PRO B CA 1
ATOM 8252 C C . PRO B 1 144 ? -14.984 -48.156 7.031 1 93.69 144 PRO B C 1
ATOM 8254 O O . PRO B 1 144 ? -14.742 -48.156 5.82 1 93.69 144 PRO B O 1
ATOM 8257 N N . LYS B 1 145 ? -14.922 -49.25 7.746 1 91.25 145 LYS B N 1
ATOM 8258 C CA . LYS B 1 145 ? -14.43 -50.5 7.18 1 91.25 145 LYS B CA 1
ATOM 8259 C C . LYS B 1 145 ? -15.352 -51 6.082 1 91.25 145 LYS B C 1
ATOM 8261 O O . LYS B 1 145 ? -14.883 -51.531 5.059 1 91.25 145 LYS B O 1
ATOM 8266 N N . ASP B 1 146 ? -16.594 -50.906 6.328 1 88.5 146 ASP B N 1
ATOM 8267 C CA . ASP B 1 146 ? -17.578 -51.375 5.359 1 88.5 146 ASP B CA 1
ATOM 8268 C C . ASP B 1 146 ? -17.594 -50.5 4.109 1 88.5 146 ASP B C 1
ATOM 8270 O O . ASP B 1 146 ? -17.688 -51 2.99 1 88.5 146 ASP B O 1
ATOM 8274 N N . ILE B 1 147 ? -17.469 -49.25 4.305 1 93.81 147 ILE B N 1
ATOM 8275 C CA . ILE B 1 147 ? -17.406 -48.281 3.203 1 93.81 147 ILE B CA 1
ATOM 8276 C C . ILE B 1 147 ? -16.172 -48.562 2.354 1 93.81 147 ILE B C 1
ATOM 8278 O O . ILE B 1 147 ? -16.234 -48.531 1.122 1 93.81 147 ILE B O 1
ATOM 8282 N N . PHE B 1 148 ? -15.102 -48.906 2.98 1 96.12 148 PHE B N 1
ATOM 8283 C CA . PHE B 1 148 ? -13.852 -49.156 2.268 1 96.12 148 PHE B CA 1
ATOM 8284 C C . PHE B 1 148 ? -13.914 -50.469 1.487 1 96.12 148 PHE B C 1
ATOM 8286 O O . PHE B 1 148 ? -13.367 -50.562 0.39 1 96.12 148 PHE B O 1
ATOM 8293 N N . LYS B 1 149 ? -14.578 -51.438 2.092 1 92.12 149 LYS B N 1
ATOM 8294 C CA . LYS B 1 149 ? -14.766 -52.688 1.373 1 92.12 149 LYS B CA 1
ATOM 8295 C C . LYS B 1 149 ? -15.562 -52.469 0.089 1 92.12 149 LYS B C 1
ATOM 8297 O O . LYS B 1 149 ? -15.234 -53.031 -0.952 1 92.12 149 LYS B O 1
ATOM 8302 N N . GLU B 1 150 ? -16.562 -51.656 0.222 1 90.88 150 GLU B N 1
ATOM 8303 C CA . GLU B 1 150 ? -17.344 -51.312 -0.958 1 90.88 150 GLU B CA 1
ATOM 8304 C C . GLU B 1 150 ? -16.516 -50.531 -1.978 1 90.88 150 GLU B C 1
ATOM 8306 O O . GLU B 1 150 ? -16.656 -50.75 -3.184 1 90.88 150 GLU B O 1
ATOM 8311 N N . PHE B 1 151 ? -15.711 -49.688 -1.532 1 94.38 151 PHE B N 1
ATOM 8312 C CA . PHE B 1 151 ? -14.805 -48.906 -2.365 1 94.38 151 PHE B CA 1
ATOM 8313 C C . PHE B 1 151 ? -13.844 -49.812 -3.129 1 94.38 151 PHE B C 1
ATOM 8315 O O . PHE B 1 151 ? -13.594 -49.594 -4.316 1 94.38 151 PHE B O 1
ATOM 8322 N N . LEU B 1 152 ? -13.312 -50.844 -2.477 1 94.38 152 LEU B N 1
ATOM 8323 C CA . LEU B 1 152 ? -12.352 -51.75 -3.088 1 94.38 152 LEU B CA 1
ATOM 8324 C C . LEU B 1 152 ? -13 -52.562 -4.215 1 94.38 152 LEU B C 1
ATOM 8326 O O . LEU B 1 152 ? -12.312 -53.062 -5.105 1 94.38 152 LEU B O 1
ATOM 8330 N N . ASN B 1 153 ? -14.297 -52.625 -4.125 1 90.25 153 ASN B N 1
ATOM 8331 C CA . ASN B 1 153 ? -15.023 -53.375 -5.156 1 90.25 153 ASN B CA 1
ATOM 8332 C C . ASN B 1 153 ? -15.484 -52.438 -6.285 1 90.25 153 ASN B C 1
ATOM 8334 O O . ASN B 1 153 ? -16.078 -52.906 -7.258 1 90.25 153 ASN B O 1
ATOM 8338 N N . SER B 1 154 ? -15.211 -51.219 -6.246 1 90.56 154 SER B N 1
ATOM 8339 C CA . SER B 1 154 ? -15.547 -50.25 -7.273 1 90.56 154 SER B CA 1
ATOM 8340 C C . SER B 1 154 ? -14.477 -50.188 -8.352 1 90.56 154 SER B C 1
ATOM 8342 O O . SER B 1 154 ? -13.484 -50.906 -8.305 1 90.56 154 SER B O 1
ATOM 8344 N N . LYS B 1 155 ? -14.711 -49.281 -9.312 1 88.88 155 LYS B N 1
ATOM 8345 C CA . LYS B 1 155 ? -13.727 -49.062 -10.367 1 88.88 155 LYS B CA 1
ATOM 8346 C C . LYS B 1 155 ? -12.406 -48.531 -9.797 1 88.88 155 LYS B C 1
ATOM 8348 O O . LYS B 1 155 ? -11.336 -48.875 -10.305 1 88.88 155 LYS B O 1
ATOM 8353 N N . HIS B 1 156 ? -12.547 -47.844 -8.773 1 93.19 156 HIS B N 1
ATOM 8354 C CA . HIS B 1 156 ? -11.359 -47.312 -8.109 1 93.19 156 HIS B CA 1
ATOM 8355 C C . HIS B 1 156 ? -10.555 -48.438 -7.449 1 93.19 156 HIS B C 1
ATOM 8357 O O . HIS B 1 156 ? -9.328 -48.438 -7.504 1 93.19 156 HIS B O 1
ATOM 8363 N N . GLY B 1 157 ? -11.297 -49.25 -6.832 1 91.88 157 GLY B N 1
ATOM 8364 C CA . GLY B 1 157 ? -10.641 -50.375 -6.219 1 91.88 157 GLY B CA 1
ATOM 8365 C C . GLY B 1 157 ? -9.938 -51.281 -7.223 1 91.88 157 GLY B C 1
ATOM 8366 O O . GLY B 1 157 ? -8.852 -51.781 -6.949 1 91.88 157 GLY B O 1
ATOM 8367 N N . GLN B 1 158 ? -10.516 -51.438 -8.352 1 90.31 158 GLN B N 1
ATOM 8368 C CA . GLN B 1 158 ? -9.906 -52.25 -9.414 1 90.31 158 GLN B CA 1
ATOM 8369 C C . GLN B 1 158 ? -8.617 -51.594 -9.914 1 90.31 158 GLN B C 1
ATOM 8371 O O . GLN B 1 158 ? -7.633 -52.312 -10.18 1 90.31 158 GLN B O 1
ATOM 8376 N N . PHE B 1 159 ? -8.719 -50.406 -10.109 1 92.75 159 PHE B N 1
ATOM 8377 C CA . PHE B 1 159 ? -7.516 -49.688 -10.469 1 92.75 159 PHE B CA 1
ATOM 8378 C C . PHE B 1 159 ? -6.398 -49.938 -9.461 1 92.75 159 PHE B C 1
ATOM 8380 O O . PHE B 1 159 ? -5.277 -50.281 -9.852 1 92.75 159 PHE B O 1
ATOM 8387 N N . LEU B 1 160 ? -6.699 -49.75 -8.172 1 92.75 160 LEU B N 1
ATOM 8388 C CA . LEU B 1 160 ? -5.688 -49.906 -7.137 1 92.75 160 LEU B CA 1
ATOM 8389 C C . LEU B 1 160 ? -5.059 -51.312 -7.188 1 92.75 160 LEU B C 1
ATOM 8391 O O . LEU B 1 160 ? -3.836 -51.438 -7.113 1 92.75 160 LEU B O 1
ATOM 8395 N N . LYS B 1 161 ? -5.898 -52.281 -7.383 1 91.19 161 LYS B N 1
ATOM 8396 C CA . LYS B 1 161 ? -5.418 -53.656 -7.43 1 91.19 161 LYS B CA 1
ATOM 8397 C C . LYS B 1 161 ? -4.496 -53.875 -8.625 1 91.19 161 LYS B C 1
ATOM 8399 O O . LYS B 1 161 ? -3.428 -54.469 -8.492 1 91.19 161 LYS B O 1
ATOM 8404 N N . THR B 1 162 ? -4.895 -53.312 -9.711 1 91.5 162 THR B N 1
ATOM 8405 C CA . THR B 1 162 ? -4.125 -53.469 -10.938 1 91.5 162 THR B CA 1
ATOM 8406 C C . THR B 1 162 ? -2.818 -52.688 -10.867 1 91.5 162 THR B C 1
ATOM 8408 O O . THR B 1 162 ? -1.766 -53.219 -11.266 1 91.5 162 THR B O 1
ATOM 8411 N N . TYR B 1 163 ? -2.92 -51.531 -10.398 1 91.44 163 TYR B N 1
ATOM 8412 C CA . TYR B 1 163 ? -1.746 -50.688 -10.32 1 91.44 163 TYR B CA 1
ATOM 8413 C C . TYR B 1 163 ? -0.705 -51.25 -9.367 1 91.44 163 TYR B C 1
ATOM 8415 O O . TYR B 1 163 ? 0.497 -51.188 -9.641 1 91.44 163 TYR B O 1
ATOM 8423 N N . ILE B 1 164 ? -1.168 -51.719 -8.273 1 90.5 164 ILE B N 1
ATOM 8424 C CA . ILE B 1 164 ? -0.268 -52.312 -7.285 1 90.5 164 ILE B CA 1
ATOM 8425 C C . ILE B 1 164 ? 0.439 -53.531 -7.891 1 90.5 164 ILE B C 1
ATOM 8427 O O . ILE B 1 164 ? 1.635 -53.719 -7.672 1 90.5 164 ILE B O 1
ATOM 8431 N N . LYS B 1 165 ? -0.287 -54.219 -8.648 1 88.12 165 LYS B N 1
ATOM 8432 C CA . LYS B 1 165 ? 0.248 -55.469 -9.242 1 88.12 165 LYS B CA 1
ATOM 8433 C C . LYS B 1 165 ? 1.208 -55.125 -10.383 1 88.12 165 LYS B C 1
ATOM 8435 O O . LYS B 1 165 ? 2.303 -55.688 -10.453 1 88.12 165 LYS B O 1
ATOM 8440 N N . ASN B 1 166 ? 0.78 -54.344 -11.312 1 85.38 166 ASN B N 1
ATOM 8441 C CA . ASN B 1 166 ? 1.519 -54.094 -12.547 1 85.38 166 ASN B CA 1
ATOM 8442 C C . ASN B 1 166 ? 2.674 -53.125 -12.336 1 85.38 166 ASN B C 1
ATOM 8444 O O . ASN B 1 166 ? 3.65 -53.156 -13.086 1 85.38 166 ASN B O 1
ATOM 8448 N N . ASN B 1 167 ? 2.613 -52.312 -11.352 1 81.19 167 ASN B N 1
ATOM 8449 C CA . ASN B 1 167 ? 3.613 -51.281 -11.125 1 81.19 167 ASN B CA 1
ATOM 8450 C C . ASN B 1 167 ? 3.885 -50.469 -12.398 1 81.19 167 ASN B C 1
ATOM 8452 O O . ASN B 1 167 ? 5.035 -50.312 -12.812 1 81.19 167 ASN B O 1
ATOM 8456 N N . ASP B 1 168 ? 2.945 -50 -13.047 1 80.12 168 ASP B N 1
ATOM 8457 C CA . ASP B 1 168 ? 3.041 -49.281 -14.305 1 80.12 168 ASP B CA 1
ATOM 8458 C C . ASP B 1 168 ? 3.738 -47.938 -14.117 1 80.12 168 ASP B C 1
ATOM 8460 O O . ASP B 1 168 ? 3.441 -47.188 -13.164 1 80.12 168 ASP B O 1
ATOM 8464 N N . PRO B 1 169 ? 4.699 -47.688 -14.984 1 81.88 169 PRO B N 1
ATOM 8465 C CA . PRO B 1 169 ? 5.312 -46.375 -14.938 1 81.88 169 PRO B CA 1
ATOM 8466 C C . PRO B 1 169 ? 4.398 -45.281 -15.484 1 81.88 169 PRO B C 1
ATOM 8468 O O . PRO B 1 169 ? 3.383 -45.562 -16.109 1 81.88 169 PRO B O 1
ATOM 8471 N N . LEU B 1 170 ? 4.715 -44 -15.203 1 87.12 170 LEU B N 1
ATOM 8472 C CA . LEU B 1 170 ? 3.996 -42.875 -15.797 1 87.12 170 LEU B CA 1
ATOM 8473 C C . LEU B 1 170 ? 4.195 -42.844 -17.312 1 87.12 170 LEU B C 1
ATOM 8475 O O . LEU B 1 170 ? 5.258 -43.25 -17.812 1 87.12 170 LEU B O 1
ATOM 8479 N N . PRO B 1 171 ? 3.176 -42.375 -17.938 1 88.12 171 PRO B N 1
ATOM 8480 C CA . PRO B 1 171 ? 3.342 -42.25 -19.391 1 88.12 171 PRO B CA 1
ATOM 8481 C C . PRO B 1 171 ? 4.457 -41.281 -19.766 1 88.12 171 PRO B C 1
ATOM 8483 O O . PRO B 1 171 ? 4.617 -40.25 -19.141 1 88.12 171 PRO B O 1
ATOM 8486 N N . SER B 1 172 ? 5.234 -41.719 -20.766 1 89.62 172 SER B N 1
ATOM 8487 C CA . SER B 1 172 ? 6.332 -40.906 -21.25 1 89.62 172 SER B CA 1
ATOM 8488 C C . SER B 1 172 ? 5.844 -39.875 -22.266 1 89.62 172 SER B C 1
ATOM 8490 O O . SER B 1 172 ? 4.898 -40.156 -23.016 1 89.62 172 SER B O 1
ATOM 8492 N N . TYR B 1 173 ? 6.512 -38.781 -22.266 1 91.62 173 TYR B N 1
ATOM 8493 C CA . TYR B 1 173 ? 6.234 -37.75 -23.281 1 91.62 173 TYR B CA 1
ATOM 8494 C C . TYR B 1 173 ? 6.941 -38.094 -24.594 1 91.62 173 TYR B C 1
ATOM 8496 O O . TYR B 1 173 ? 8.133 -38.406 -24.594 1 91.62 173 TYR B O 1
ATOM 8504 N N . GLU B 1 174 ? 6.172 -38 -25.672 1 87.44 174 GLU B N 1
ATOM 8505 C CA . GLU B 1 174 ? 6.758 -38.219 -26.984 1 87.44 174 GLU B CA 1
ATOM 8506 C C . GLU B 1 174 ? 7.332 -36.938 -27.578 1 87.44 174 GLU B C 1
ATOM 8508 O O . GLU B 1 174 ? 6.609 -36.156 -28.188 1 87.44 174 GLU B O 1
ATOM 8513 N N . SER B 1 175 ? 8.625 -36.844 -27.422 1 86 175 SER B N 1
ATOM 8514 C CA . SER B 1 175 ? 9.281 -35.594 -27.828 1 86 175 SER B CA 1
ATOM 8515 C C . SER B 1 175 ? 9.594 -35.594 -29.328 1 86 175 SER B C 1
ATOM 8517 O O . SER B 1 175 ? 9.812 -36.656 -29.906 1 86 175 SER B O 1
ATOM 8519 N N . ARG B 1 176 ? 9.617 -34.375 -29.906 1 80 176 ARG B N 1
ATOM 8520 C CA . ARG B 1 176 ? 10 -34.219 -31.312 1 80 176 ARG B CA 1
ATOM 8521 C C . ARG B 1 176 ? 11.516 -34.156 -31.453 1 80 176 ARG B C 1
ATOM 8523 O O . ARG B 1 176 ? 12.039 -34.25 -32.562 1 80 176 ARG B O 1
ATOM 8530 N N . ILE B 1 177 ? 12.203 -34 -30.344 1 82.94 177 ILE B N 1
ATOM 8531 C CA . ILE B 1 177 ? 13.656 -33.938 -30.359 1 82.94 177 ILE B CA 1
ATOM 8532 C C . ILE B 1 177 ? 14.227 -35.156 -29.609 1 82.94 177 ILE B C 1
ATOM 8534 O O . ILE B 1 177 ? 13.523 -35.781 -28.828 1 82.94 177 ILE B O 1
ATOM 8538 N N . GLN B 1 178 ? 15.414 -35.438 -29.953 1 81.38 178 GLN B N 1
ATOM 8539 C CA . GLN B 1 178 ? 16.062 -36.531 -29.281 1 81.38 178 GLN B CA 1
ATOM 8540 C C . GLN B 1 178 ? 16.406 -36.188 -27.844 1 81.38 178 GLN B C 1
ATOM 8542 O O . GLN B 1 178 ? 17.109 -35.219 -27.594 1 81.38 178 GLN B O 1
ATOM 8547 N N . LEU B 1 179 ? 15.758 -36.906 -26.953 1 82.94 179 LEU B N 1
ATOM 8548 C CA . LEU B 1 179 ? 16.016 -36.719 -25.531 1 82.94 179 LEU B CA 1
ATOM 8549 C C . LEU B 1 179 ? 17.016 -37.75 -25.016 1 82.94 179 LEU B C 1
ATOM 8551 O O . LEU B 1 179 ? 17.125 -38.844 -25.562 1 82.94 179 LEU B O 1
ATOM 8555 N N . LYS B 1 180 ? 17.797 -37.375 -24.062 1 77.62 180 LYS B N 1
ATOM 8556 C CA . LYS B 1 180 ? 18.703 -38.344 -23.453 1 77.62 180 LYS B CA 1
ATOM 8557 C C . LYS B 1 180 ? 17.938 -39.344 -22.594 1 77.62 180 LYS B C 1
ATOM 8559 O O . LYS B 1 180 ? 18 -40.562 -22.844 1 77.62 180 LYS B O 1
ATOM 8564 N N . PRO B 1 181 ? 17.234 -38.812 -21.641 1 82.25 181 PRO B N 1
ATOM 8565 C CA . PRO B 1 181 ? 16.359 -39.719 -20.891 1 82.25 181 PRO B CA 1
ATOM 8566 C C . PRO B 1 181 ? 14.883 -39.5 -21.219 1 82.25 181 PRO B C 1
ATOM 8568 O O . PRO B 1 181 ? 14.516 -38.469 -21.812 1 82.25 181 PRO B O 1
ATOM 8571 N N . THR B 1 182 ? 14.172 -40.469 -20.844 1 85.75 182 THR B N 1
ATOM 8572 C CA . THR B 1 182 ? 12.727 -40.375 -21.016 1 85.75 182 THR B CA 1
ATOM 8573 C C . THR B 1 182 ? 12.148 -39.406 -19.984 1 85.75 182 THR B C 1
ATOM 8575 O O . THR B 1 182 ? 12.562 -39.375 -18.828 1 85.75 182 THR B O 1
ATOM 8578 N N . VAL B 1 183 ? 11.227 -38.531 -20.422 1 91.38 183 VAL B N 1
ATOM 8579 C CA . VAL B 1 183 ? 10.57 -37.531 -19.578 1 91.38 183 VAL B CA 1
ATOM 8580 C C . VAL B 1 183 ? 9.078 -37.812 -19.5 1 91.38 183 VAL B C 1
ATOM 8582 O O . VAL B 1 183 ? 8.445 -38.125 -20.516 1 91.38 183 VAL B O 1
ATOM 8585 N N . PRO B 1 184 ? 8.562 -37.812 -18.297 1 90.88 184 PRO B N 1
ATOM 8586 C CA . PRO B 1 184 ? 7.125 -38.062 -18.172 1 90.88 184 PRO B CA 1
ATOM 8587 C C . PRO B 1 184 ? 6.277 -36.969 -18.828 1 90.88 184 PRO B C 1
ATOM 8589 O O . PRO B 1 184 ? 6.707 -35.812 -18.953 1 90.88 184 PRO B O 1
ATOM 8592 N N . ALA B 1 185 ? 5.027 -37.344 -19.203 1 88.75 185 ALA B N 1
ATOM 8593 C CA . ALA B 1 185 ? 4.062 -36.406 -19.781 1 88.75 185 ALA B CA 1
ATOM 8594 C C . ALA B 1 185 ? 3.205 -35.781 -18.703 1 88.75 185 ALA B C 1
ATOM 8596 O O . ALA B 1 185 ? 3.027 -36.344 -17.625 1 88.75 185 ALA B O 1
ATOM 8597 N N . SER B 1 186 ? 2.701 -34.625 -19.031 1 86.75 186 SER B N 1
ATOM 8598 C CA . SER B 1 186 ? 1.738 -33.969 -18.156 1 86.75 186 SER B CA 1
ATOM 8599 C C . SER B 1 186 ? 0.383 -34.656 -18.203 1 86.75 186 SER B C 1
ATOM 8601 O O . SER B 1 186 ? 0.184 -35.594 -18.984 1 86.75 186 SER B O 1
ATOM 8603 N N . SER B 1 187 ? -0.515 -34.188 -17.328 1 78.19 187 SER B N 1
ATOM 8604 C CA . SER B 1 187 ? -1.838 -34.781 -17.234 1 78.19 187 SER B CA 1
ATOM 8605 C C . SER B 1 187 ? -2.584 -34.719 -18.562 1 78.19 187 SER B C 1
ATOM 8607 O O . SER B 1 187 ? -3.355 -35.625 -18.891 1 78.19 187 SER B O 1
ATOM 8609 N N . THR B 1 188 ? -2.318 -33.688 -19.266 1 76 188 THR B N 1
ATOM 8610 C CA . THR B 1 188 ? -2.979 -33.531 -20.562 1 76 188 THR B CA 1
ATOM 8611 C C . THR B 1 188 ? -2.254 -34.312 -21.641 1 76 188 THR B C 1
ATOM 8613 O O . THR B 1 188 ? -2.814 -34.594 -22.703 1 76 188 THR B O 1
ATOM 8616 N N . GLY B 1 189 ? -1.095 -34.688 -21.344 1 78.44 189 GLY B N 1
ATOM 8617 C CA . GLY B 1 189 ? -0.29 -35.438 -22.312 1 78.44 189 GLY B CA 1
ATOM 8618 C C . GLY B 1 189 ? 0.36 -34.531 -23.344 1 78.44 189 GLY B C 1
ATOM 8619 O O . GLY B 1 189 ? 1.203 -34.969 -24.125 1 78.44 189 GLY B O 1
ATOM 8620 N N . GLU B 1 190 ? 0.007 -33.344 -23.344 1 82.88 190 GLU B N 1
ATOM 8621 C CA . GLU B 1 190 ? 0.42 -32.438 -24.406 1 82.88 190 GLU B CA 1
ATOM 8622 C C . GLU B 1 190 ? 1.776 -31.812 -24.094 1 82.88 190 GLU B C 1
ATOM 8624 O O . GLU B 1 190 ? 2.441 -31.281 -25 1 82.88 190 GLU B O 1
ATOM 8629 N N . ARG B 1 191 ? 2.229 -31.984 -22.812 1 89.69 191 ARG B N 1
ATOM 8630 C CA . ARG B 1 191 ? 3.482 -31.344 -22.422 1 89.69 191 ARG B CA 1
ATOM 8631 C C . ARG B 1 191 ? 4.309 -32.281 -21.547 1 89.69 191 ARG B C 1
ATOM 8633 O O . ARG B 1 191 ? 3.76 -33.125 -20.828 1 89.69 191 ARG B O 1
ATOM 8640 N N . PRO B 1 192 ? 5.629 -32.156 -21.688 1 92.81 192 PRO B N 1
ATOM 8641 C CA . PRO B 1 192 ? 6.457 -32.875 -20.719 1 92.81 192 PRO B CA 1
ATOM 8642 C C . PRO B 1 192 ? 6.344 -32.312 -19.297 1 92.81 192 PRO B C 1
ATOM 8644 O O . PRO B 1 192 ? 6.039 -31.141 -19.125 1 92.81 192 PRO B O 1
ATOM 8647 N N . SER B 1 193 ? 6.543 -33.094 -18.297 1 91.56 193 SER B N 1
ATOM 8648 C CA . SER B 1 193 ? 6.508 -32.656 -16.891 1 91.56 193 SER B CA 1
ATOM 8649 C C . SER B 1 193 ? 7.836 -32.938 -16.203 1 91.56 193 SER B C 1
ATOM 8651 O O . SER B 1 193 ? 8.094 -34.062 -15.766 1 91.56 193 SER B O 1
ATOM 8653 N N . LEU B 1 194 ? 8.609 -31.938 -16 1 92.25 194 LEU B N 1
ATOM 8654 C CA . LEU B 1 194 ? 9.883 -32.094 -15.312 1 92.25 194 LEU B CA 1
ATOM 8655 C C . LEU B 1 194 ? 9.68 -32.094 -13.797 1 92.25 194 LEU B C 1
ATOM 8657 O O . LEU B 1 194 ? 10.586 -32.438 -13.047 1 92.25 194 LEU B O 1
ATOM 8661 N N . LEU B 1 195 ? 8.445 -31.734 -13.375 1 91.75 195 LEU B N 1
ATOM 8662 C CA . LEU B 1 195 ? 8.102 -31.828 -11.961 1 91.75 195 LEU B CA 1
ATOM 8663 C C . LEU B 1 195 ? 8.141 -33.281 -11.484 1 91.75 195 LEU B C 1
ATOM 8665 O O . LEU B 1 195 ? 8.508 -33.562 -10.344 1 91.75 195 LEU B O 1
ATOM 8669 N N . LYS B 1 196 ? 7.816 -34.188 -12.383 1 90.31 196 LYS B N 1
ATOM 8670 C CA . LYS B 1 196 ? 7.742 -35.594 -12.047 1 90.31 196 LYS B CA 1
ATOM 8671 C C . LYS B 1 196 ? 8.953 -36.375 -12.594 1 90.31 196 LYS B C 1
ATOM 8673 O O . LYS B 1 196 ? 9.008 -37.594 -12.508 1 90.31 196 LYS B O 1
ATOM 8678 N N . TYR B 1 197 ? 9.836 -35.625 -13.133 1 89.94 197 TYR B N 1
ATOM 8679 C CA . TYR B 1 197 ? 11.039 -36.219 -13.703 1 89.94 197 TYR B CA 1
ATOM 8680 C C . TYR B 1 197 ? 12.039 -36.562 -12.609 1 89.94 197 TYR B C 1
ATOM 8682 O O . TYR B 1 197 ? 12.297 -35.781 -11.703 1 89.94 197 TYR B O 1
ATOM 8690 N N . ASN B 1 198 ? 12.57 -37.781 -12.664 1 87.31 198 ASN B N 1
ATOM 8691 C CA . ASN B 1 198 ? 13.656 -38.25 -11.812 1 87.31 198 ASN B CA 1
ATOM 8692 C C . ASN B 1 198 ? 13.305 -38.125 -10.328 1 87.31 198 ASN B C 1
ATOM 8694 O O . ASN B 1 198 ? 14.086 -37.594 -9.539 1 87.31 198 ASN B O 1
ATOM 8698 N N . LEU B 1 199 ? 12.094 -38.469 -10.023 1 89.75 199 LEU B N 1
ATOM 8699 C CA . LEU B 1 199 ? 11.727 -38.531 -8.609 1 89.75 199 LEU B CA 1
ATOM 8700 C C . LEU B 1 199 ? 12.453 -39.688 -7.91 1 89.75 199 LEU B C 1
ATOM 8702 O O . LEU B 1 199 ? 12.633 -40.75 -8.484 1 89.75 199 LEU B O 1
ATOM 8706 N N . PRO B 1 200 ? 12.852 -39.5 -6.664 1 87.06 200 PRO B N 1
ATOM 8707 C CA . PRO B 1 200 ? 13.547 -40.562 -5.957 1 87.06 200 PRO B CA 1
ATOM 8708 C C . PRO B 1 200 ? 12.648 -41.781 -5.672 1 87.06 200 PRO B C 1
ATOM 8710 O O . PRO B 1 200 ? 11.422 -41.625 -5.664 1 87.06 200 PRO B O 1
ATOM 8713 N N . GLY B 1 201 ? 13.297 -42.969 -5.27 1 73.88 201 GLY B N 1
ATOM 8714 C CA . GLY B 1 201 ? 12.609 -44.156 -4.734 1 73.88 201 GLY B CA 1
ATOM 8715 C C . GLY B 1 201 ? 12.156 -45.125 -5.809 1 73.88 201 GLY B C 1
ATOM 8716 O O . GLY B 1 201 ? 11.695 -46.219 -5.5 1 73.88 201 GLY B O 1
ATOM 8717 N N . GLY B 1 202 ? 12.234 -44.75 -7.109 1 62.97 202 GLY B N 1
ATOM 8718 C CA . GLY B 1 202 ? 11.906 -45.688 -8.156 1 62.97 202 GLY B CA 1
ATOM 8719 C C . GLY B 1 202 ? 12.984 -46.719 -8.375 1 62.97 202 GLY B C 1
ATOM 8720 O O . GLY B 1 202 ? 13.836 -46.938 -7.512 1 62.97 202 GLY B O 1
ATOM 8721 N N . ASP B 1 203 ? 12.828 -47.5 -9.188 1 58.91 203 ASP B N 1
ATOM 8722 C CA . ASP B 1 203 ? 13.781 -48.562 -9.508 1 58.91 203 ASP B CA 1
ATOM 8723 C C . ASP B 1 203 ? 15.18 -48 -9.734 1 58.91 203 ASP B C 1
ATOM 8725 O O . ASP B 1 203 ? 16.172 -48.594 -9.336 1 58.91 203 ASP B O 1
ATOM 8729 N N . GLU B 1 204 ? 15.203 -46.75 -10.25 1 60.22 204 GLU B N 1
ATOM 8730 C CA . GLU B 1 204 ? 16.484 -46.094 -10.492 1 60.22 204 GLU B CA 1
ATOM 8731 C C . GLU B 1 204 ? 16.781 -45.062 -9.391 1 60.22 204 GLU B C 1
ATOM 8733 O O . GLU B 1 204 ? 15.922 -44.281 -9 1 60.22 204 GLU B O 1
ATOM 8738 N N . LYS B 1 205 ? 17.75 -45.344 -8.633 1 65.25 205 LYS B N 1
ATOM 8739 C CA . LYS B 1 205 ? 18.125 -44.531 -7.492 1 65.25 205 LYS B CA 1
ATOM 8740 C C . LYS B 1 205 ? 18.516 -43.125 -7.949 1 65.25 205 LYS B C 1
ATOM 8742 O O . LYS B 1 205 ? 19.562 -42.906 -8.57 1 65.25 205 LYS B O 1
ATOM 8747 N N . HIS B 1 206 ? 17.562 -42.156 -7.93 1 76.69 206 HIS B N 1
ATOM 8748 C CA . HIS B 1 206 ? 17.875 -40.781 -8.242 1 76.69 206 HIS B CA 1
ATOM 8749 C C . HIS B 1 206 ? 18.031 -39.938 -6.969 1 76.69 206 HIS B C 1
ATOM 8751 O O . HIS B 1 206 ? 17.328 -40.188 -5.984 1 76.69 206 HIS B O 1
ATOM 8757 N N . GLU B 1 207 ? 19.109 -39.125 -6.988 1 77.56 207 GLU B N 1
ATOM 8758 C CA . GLU B 1 207 ? 19.312 -38.219 -5.867 1 77.56 207 GLU B CA 1
ATOM 8759 C C . GLU B 1 207 ? 18.359 -37 -5.945 1 77.56 207 GLU B C 1
ATOM 8761 O O . GLU B 1 207 ? 18.062 -36.531 -7.035 1 77.56 207 GLU B O 1
ATOM 8766 N N . PRO B 1 208 ? 17.875 -36.656 -4.773 1 79.19 208 PRO B N 1
ATOM 8767 C CA . PRO B 1 208 ? 17.031 -35.469 -4.773 1 79.19 208 PRO B CA 1
ATOM 8768 C C . PRO B 1 208 ? 17.734 -34.25 -5.375 1 79.19 208 PRO B C 1
ATOM 8770 O O . PRO B 1 208 ? 18.953 -34.094 -5.211 1 79.19 208 PRO B O 1
ATOM 8773 N N . ILE B 1 209 ? 16.969 -33.531 -6.074 1 80 209 ILE B N 1
ATOM 8774 C CA . ILE B 1 209 ? 17.531 -32.344 -6.699 1 80 209 ILE B CA 1
ATOM 8775 C C . ILE B 1 209 ? 17.359 -31.141 -5.773 1 80 209 ILE B C 1
ATOM 8777 O O . ILE B 1 209 ? 18.078 -30.141 -5.902 1 80 209 ILE B O 1
ATOM 8781 N N . THR B 1 210 ? 16.422 -31.297 -4.781 1 86.62 210 THR B N 1
ATOM 8782 C CA . THR B 1 210 ? 16.156 -30.203 -3.861 1 86.62 210 THR B CA 1
ATOM 8783 C C . THR B 1 210 ? 16.875 -30.422 -2.535 1 86.62 210 THR B C 1
ATOM 8785 O O . THR B 1 210 ? 17.656 -31.359 -2.389 1 86.62 210 THR B O 1
ATOM 8788 N N . ARG B 1 211 ? 16.641 -29.484 -1.58 1 86.19 211 ARG B N 1
ATOM 8789 C CA . ARG B 1 211 ? 17.297 -29.516 -0.279 1 86.19 211 ARG B CA 1
ATOM 8790 C C . ARG B 1 211 ? 16.469 -30.312 0.728 1 86.19 211 ARG B C 1
ATOM 8792 O O . ARG B 1 211 ? 16.188 -29.828 1.824 1 86.19 211 ARG B O 1
ATOM 8799 N N . VAL B 1 212 ? 16.172 -31.531 0.424 1 89.5 212 VAL B N 1
ATOM 8800 C CA . VAL B 1 212 ? 15.273 -32.375 1.228 1 89.5 212 VAL B CA 1
ATOM 8801 C C . VAL B 1 212 ? 15.922 -32.656 2.574 1 89.5 212 VAL B C 1
ATOM 8803 O O . VAL B 1 212 ? 15.234 -32.75 3.596 1 89.5 212 VAL B O 1
ATOM 8806 N N . SER B 1 213 ? 17.25 -32.781 2.557 1 88 213 SER B N 1
ATOM 8807 C CA . SER B 1 213 ? 17.953 -33.062 3.801 1 88 213 SER B CA 1
ATOM 8808 C C . SER B 1 213 ? 17.797 -31.938 4.809 1 88 213 SER B C 1
ATOM 8810 O O . SER B 1 213 ? 17.609 -32.188 6 1 88 213 SER B O 1
ATOM 8812 N N . ASP B 1 214 ? 17.875 -30.781 4.34 1 89.81 214 ASP B N 1
ATOM 8813 C CA . ASP B 1 214 ? 17.672 -29.609 5.199 1 89.81 214 ASP B CA 1
ATOM 8814 C C . ASP B 1 214 ? 16.25 -29.562 5.742 1 89.81 214 ASP B C 1
ATOM 8816 O O . ASP B 1 214 ? 16.031 -29.172 6.887 1 89.81 214 ASP B O 1
ATOM 8820 N N . VAL B 1 215 ? 15.344 -29.969 4.938 1 92 215 VAL B N 1
ATOM 8821 C CA . VAL B 1 215 ? 13.938 -29.969 5.328 1 92 215 VAL B CA 1
ATOM 8822 C C . VAL B 1 215 ? 13.695 -31.016 6.414 1 92 215 VAL B C 1
ATOM 8824 O O . VAL B 1 215 ? 12.969 -30.766 7.379 1 92 215 VAL B O 1
ATOM 8827 N N . GLN B 1 216 ? 14.297 -32.156 6.223 1 91.12 216 GLN B N 1
ATOM 8828 C CA . GLN B 1 216 ? 14.156 -33.219 7.215 1 91.12 216 GLN B CA 1
ATOM 8829 C C . GLN B 1 216 ? 14.719 -32.781 8.562 1 91.12 216 GLN B C 1
ATOM 8831 O O . GLN B 1 216 ? 14.133 -33.094 9.609 1 91.12 216 GLN B O 1
ATOM 8836 N N . SER B 1 217 ? 15.758 -32.031 8.461 1 90 217 SER B N 1
ATOM 8837 C CA . SER B 1 217 ? 16.328 -31.484 9.688 1 90 217 SER B CA 1
ATOM 8838 C C . SER B 1 217 ? 15.406 -30.469 10.328 1 90 217 SER B C 1
ATOM 8840 O O . SER B 1 217 ? 15.305 -30.406 11.555 1 90 217 SER B O 1
ATOM 8842 N N . ALA B 1 218 ? 14.797 -29.75 9.508 1 89.75 218 ALA B N 1
ATOM 8843 C CA . ALA B 1 218 ? 13.859 -28.75 10.016 1 89.75 218 ALA B CA 1
ATOM 8844 C C . ALA B 1 218 ? 12.641 -29.406 10.656 1 89.75 218 ALA B C 1
ATOM 8846 O O . ALA B 1 218 ? 12.109 -28.906 11.648 1 89.75 218 ALA B O 1
ATOM 8847 N N . ILE B 1 219 ? 12.195 -30.469 10.102 1 90.75 219 ILE B N 1
ATOM 8848 C CA . ILE B 1 219 ? 11.055 -31.203 10.625 1 90.75 219 ILE B CA 1
ATOM 8849 C C . ILE B 1 219 ? 11.391 -31.781 12 1 90.75 219 ILE B C 1
ATOM 8851 O O . ILE B 1 219 ? 10.57 -31.719 12.914 1 90.75 219 ILE B O 1
ATOM 8855 N N . ALA B 1 220 ? 12.57 -32.219 12.086 1 86.44 220 ALA B N 1
ATOM 8856 C CA . ALA B 1 220 ? 13.008 -32.812 13.344 1 86.44 220 ALA B CA 1
ATOM 8857 C C . ALA B 1 220 ? 13.055 -31.766 14.453 1 86.44 220 ALA B C 1
ATOM 8859 O O . ALA B 1 220 ? 12.805 -32.062 15.625 1 86.44 220 ALA B O 1
ATOM 8860 N N . LYS B 1 221 ? 13.266 -30.562 14.07 1 81.62 221 LYS B N 1
ATOM 8861 C CA . LYS B 1 221 ? 13.406 -29.469 15.031 1 81.62 221 LYS B CA 1
ATOM 8862 C C . LYS B 1 221 ? 12.07 -28.766 15.266 1 81.62 221 LYS B C 1
ATOM 8864 O O . LYS B 1 221 ? 11.93 -27.984 16.219 1 81.62 221 LYS B O 1
ATOM 8869 N N . ALA B 1 222 ? 11.172 -29.031 14.359 1 79.44 222 ALA B N 1
ATOM 8870 C CA . ALA B 1 222 ? 9.906 -28.297 14.414 1 79.44 222 ALA B CA 1
ATOM 8871 C C . ALA B 1 222 ? 9.141 -28.641 15.695 1 79.44 222 ALA B C 1
ATOM 8873 O O . ALA B 1 222 ? 9.023 -29.812 16.062 1 79.44 222 ALA B O 1
ATOM 8874 N N . LYS B 1 223 ? 8.773 -27.5 16.344 1 71.88 223 LYS B N 1
ATOM 8875 C CA . LYS B 1 223 ? 7.965 -27.641 17.547 1 71.88 223 LYS B CA 1
ATOM 8876 C C . LYS B 1 223 ? 6.48 -27.734 17.203 1 71.88 223 LYS B C 1
ATOM 8878 O O . LYS B 1 223 ? 6.012 -27.109 16.25 1 71.88 223 LYS B O 1
ATOM 8883 N N . ASN B 1 224 ? 5.727 -28.578 17.812 1 72 224 ASN B N 1
ATOM 8884 C CA . ASN B 1 224 ? 4.273 -28.672 17.734 1 72 224 ASN B CA 1
ATOM 8885 C C . ASN B 1 224 ? 3.816 -29.281 16.422 1 72 224 ASN B C 1
ATOM 8887 O O . ASN B 1 224 ? 2.76 -28.922 15.898 1 72 224 ASN B O 1
ATOM 8891 N N . ASN B 1 225 ? 4.684 -29.938 15.727 1 81.12 225 ASN B N 1
ATOM 8892 C CA . ASN B 1 225 ? 4.391 -30.719 14.523 1 81.12 225 ASN B CA 1
ATOM 8893 C C . ASN B 1 225 ? 3.977 -29.828 13.359 1 81.12 225 ASN B C 1
ATOM 8895 O O . ASN B 1 225 ? 3.092 -30.172 12.586 1 81.12 225 ASN B O 1
ATOM 8899 N N . LEU B 1 226 ? 4.398 -28.594 13.359 1 85 226 LEU B N 1
ATOM 8900 C CA . LEU B 1 226 ? 4.035 -27.672 12.289 1 85 226 LEU B CA 1
ATOM 8901 C C . LEU B 1 226 ? 5.273 -26.984 11.719 1 85 226 LEU B C 1
ATOM 8903 O O . LEU B 1 226 ? 6.094 -26.453 12.469 1 85 226 LEU B O 1
ATOM 8907 N N . LEU B 1 227 ? 5.398 -27.094 10.43 1 88.19 227 LEU B N 1
ATOM 8908 C CA . LEU B 1 227 ? 6.453 -26.406 9.695 1 88.19 227 LEU B CA 1
ATOM 8909 C C . LEU B 1 227 ? 5.895 -25.719 8.453 1 88.19 227 LEU B C 1
ATOM 8911 O O . LEU B 1 227 ? 5.312 -26.375 7.59 1 88.19 227 LEU B O 1
ATOM 8915 N N . ILE B 1 228 ? 6.117 -24.422 8.328 1 86.06 228 ILE B N 1
ATOM 8916 C CA . ILE B 1 228 ? 5.555 -23.688 7.195 1 86.06 228 ILE B CA 1
ATOM 8917 C C . ILE B 1 228 ? 6.598 -23.562 6.09 1 86.06 228 ILE B C 1
ATOM 8919 O O . ILE B 1 228 ? 7.734 -23.156 6.344 1 86.06 228 ILE B O 1
ATOM 8923 N N . PHE B 1 229 ? 6.195 -23.969 4.914 1 88.81 229 PHE B N 1
ATOM 8924 C CA . PHE B 1 229 ? 7.004 -23.719 3.73 1 88.81 229 PHE B CA 1
ATOM 8925 C C . PHE B 1 229 ? 6.625 -22.375 3.096 1 88.81 229 PHE B C 1
ATOM 8927 O O . PHE B 1 229 ? 5.484 -22.188 2.67 1 88.81 229 PHE B O 1
ATOM 8934 N N . LEU B 1 230 ? 7.625 -21.547 3.133 1 83.62 230 LEU B N 1
ATOM 8935 C CA . LEU B 1 230 ? 7.383 -20.219 2.596 1 83.62 230 LEU B CA 1
ATOM 8936 C C . LEU B 1 230 ? 8.406 -19.875 1.517 1 83.62 230 LEU B C 1
ATOM 8938 O O . LEU B 1 230 ? 9.609 -19.969 1.744 1 83.62 230 LEU B O 1
ATOM 8942 N N . GLY B 1 231 ? 7.91 -19.469 0.305 1 82.44 231 GLY B N 1
ATOM 8943 C CA . GLY B 1 231 ? 8.773 -19.078 -0.797 1 82.44 231 GLY B CA 1
ATOM 8944 C C . GLY B 1 231 ? 8.016 -18.484 -1.972 1 82.44 231 GLY B C 1
ATOM 8945 O O . GLY B 1 231 ? 6.785 -18.562 -2.021 1 82.44 231 GLY B O 1
ATOM 8946 N N . THR B 1 232 ? 8.742 -17.891 -2.854 1 82.94 232 THR B N 1
ATOM 8947 C CA . THR B 1 232 ? 8.133 -17.328 -4.055 1 82.94 232 THR B CA 1
ATOM 8948 C C . THR B 1 232 ? 7.629 -18.438 -4.973 1 82.94 232 THR B C 1
ATOM 8950 O O . THR B 1 232 ? 8.102 -19.562 -4.902 1 82.94 232 THR B O 1
ATOM 8953 N N . SER B 1 233 ? 6.691 -18.031 -5.773 1 82.62 233 SER B N 1
ATOM 8954 C CA . SER B 1 233 ? 6.195 -18.984 -6.762 1 82.62 233 SER B CA 1
ATOM 8955 C C . SER B 1 233 ? 7.301 -19.422 -7.715 1 82.62 233 SER B C 1
ATOM 8957 O O . SER B 1 233 ? 8.031 -18.578 -8.25 1 82.62 233 SER B O 1
ATOM 8959 N N . GLY B 1 234 ? 7.551 -20.703 -7.762 1 88.12 234 GLY B N 1
ATOM 8960 C CA . GLY B 1 234 ? 8.523 -21.25 -8.703 1 88.12 234 GLY B CA 1
ATOM 8961 C C . GLY B 1 234 ? 9.867 -21.531 -8.07 1 88.12 234 GLY B C 1
ATOM 8962 O O . GLY B 1 234 ? 10.797 -21.984 -8.742 1 88.12 234 GLY B O 1
ATOM 8963 N N . CYS B 1 235 ? 9.984 -21.344 -6.773 1 89.75 235 CYS B N 1
ATOM 8964 C CA . CYS B 1 235 ? 11.273 -21.531 -6.125 1 89.75 235 CYS B CA 1
ATOM 8965 C C . CYS B 1 235 ? 11.562 -23 -5.875 1 89.75 235 CYS B C 1
ATOM 8967 O O . CYS B 1 235 ? 12.688 -23.375 -5.562 1 89.75 235 CYS B O 1
ATOM 8969 N N . GLY B 1 236 ? 10.539 -23.891 -6.012 1 90.5 236 GLY B N 1
ATOM 8970 C CA . GLY B 1 236 ? 10.773 -25.328 -5.875 1 90.5 236 GLY B CA 1
ATOM 8971 C C . GLY B 1 236 ? 10.047 -25.938 -4.691 1 90.5 236 GLY B C 1
ATOM 8972 O O . GLY B 1 236 ? 10.375 -27.047 -4.258 1 90.5 236 GLY B O 1
ATOM 8973 N N . LYS B 1 237 ? 9.078 -25.234 -4.113 1 89.88 237 LYS B N 1
ATOM 8974 C CA . LYS B 1 237 ? 8.344 -25.719 -2.951 1 89.88 237 LYS B CA 1
ATOM 8975 C C . LYS B 1 237 ? 7.648 -27.047 -3.264 1 89.88 237 LYS B C 1
ATOM 8977 O O . LYS B 1 237 ? 7.805 -28.016 -2.533 1 89.88 237 LYS B O 1
ATOM 8982 N N . THR B 1 238 ? 6.879 -27.078 -4.336 1 91.88 238 THR B N 1
ATOM 8983 C CA . THR B 1 238 ? 6.121 -28.266 -4.707 1 91.88 238 THR B CA 1
ATOM 8984 C C . THR B 1 238 ? 7.059 -29.438 -4.973 1 91.88 238 THR B C 1
ATOM 8986 O O . THR B 1 238 ? 6.797 -30.562 -4.535 1 91.88 238 THR B O 1
ATOM 8989 N N . ARG B 1 239 ? 8.125 -29.219 -5.691 1 93.75 239 ARG B N 1
ATOM 8990 C CA . ARG B 1 239 ? 9.102 -30.266 -5.945 1 93.75 239 ARG B CA 1
ATOM 8991 C C . ARG B 1 239 ? 9.688 -30.797 -4.641 1 93.75 239 ARG B C 1
ATOM 8993 O O . ARG B 1 239 ? 9.883 -32 -4.488 1 93.75 239 ARG B O 1
ATOM 9000 N N . THR B 1 240 ? 9.969 -29.891 -3.771 1 94.12 240 THR B N 1
ATOM 9001 C CA . THR B 1 240 ? 10.492 -30.297 -2.469 1 94.12 240 THR B CA 1
ATOM 9002 C C . THR B 1 240 ? 9.484 -31.172 -1.727 1 94.12 240 THR B C 1
ATOM 9004 O O . THR B 1 240 ? 9.859 -32.156 -1.103 1 94.12 240 THR B O 1
ATOM 9007 N N . CYS B 1 241 ? 8.25 -30.797 -1.791 1 95 241 CYS B N 1
ATOM 9008 C CA . CYS B 1 241 ? 7.203 -31.594 -1.17 1 95 241 CYS B CA 1
ATOM 9009 C C . CYS B 1 241 ? 7.172 -33 -1.752 1 95 241 CYS B C 1
ATOM 9011 O O . CYS B 1 241 ? 7.066 -33.969 -1.012 1 95 241 CYS B O 1
ATOM 9013 N N . TYR B 1 242 ? 7.281 -33.125 -3.068 1 94.44 242 TYR B N 1
ATOM 9014 C CA . TYR B 1 242 ? 7.266 -34.406 -3.736 1 94.44 242 TYR B CA 1
ATOM 9015 C C . TYR B 1 242 ? 8.445 -35.281 -3.289 1 94.44 242 TYR B C 1
ATOM 9017 O O . TYR B 1 242 ? 8.266 -36.438 -2.928 1 94.44 242 TYR B O 1
ATOM 9025 N N . GLU B 1 243 ? 9.562 -34.688 -3.266 1 94.81 243 GLU B N 1
ATOM 9026 C CA . GLU B 1 243 ? 10.75 -35.438 -2.889 1 94.81 243 GLU B CA 1
ATOM 9027 C C . GLU B 1 243 ? 10.703 -35.844 -1.415 1 94.81 243 GLU B C 1
ATOM 9029 O O . GLU B 1 243 ? 11.172 -36.906 -1.043 1 94.81 243 GLU B O 1
ATOM 9034 N N . LEU B 1 244 ? 10.195 -34.938 -0.644 1 94.5 244 LEU B N 1
ATOM 9035 C CA . LEU B 1 244 ? 10.031 -35.25 0.771 1 94.5 244 LEU B CA 1
ATOM 9036 C C . LEU B 1 244 ? 9.133 -36.469 0.957 1 94.5 244 LEU B C 1
ATOM 9038 O O . LEU B 1 244 ? 9.414 -37.312 1.796 1 94.5 244 LEU B O 1
ATOM 9042 N N . LEU B 1 245 ? 8.109 -36.562 0.153 1 94.31 245 LEU B N 1
ATOM 9043 C CA . LEU B 1 245 ? 7.152 -37.656 0.265 1 94.31 245 LEU B CA 1
ATOM 9044 C C . LEU B 1 245 ? 7.691 -38.938 -0.401 1 94.31 245 LEU B C 1
ATOM 9046 O O . LEU B 1 245 ? 7.133 -40 -0.227 1 94.31 245 LEU B O 1
ATOM 9050 N N . CYS B 1 246 ? 8.703 -38.781 -1.176 1 93.44 246 CYS B N 1
ATOM 9051 C CA . CYS B 1 246 ? 9.398 -39.969 -1.7 1 93.44 246 CYS B CA 1
ATOM 9052 C C . CYS B 1 246 ? 10.328 -40.562 -0.647 1 93.44 246 CYS B C 1
ATOM 9054 O O . CYS B 1 246 ? 10.734 -41.719 -0.763 1 93.44 246 CYS B O 1
ATOM 9056 N N . GLU B 1 247 ? 10.578 -39.75 0.372 1 91.25 247 GLU B N 1
ATOM 9057 C CA . GLU B 1 247 ? 11.477 -40.188 1.431 1 91.25 247 GLU B CA 1
ATOM 9058 C C . GLU B 1 247 ? 10.695 -40.562 2.693 1 91.25 247 GLU B C 1
ATOM 9060 O O . GLU B 1 247 ? 11.188 -41.312 3.535 1 91.25 247 GLU B O 1
ATOM 9065 N N . ASN B 1 248 ? 9.547 -40 2.793 1 91.94 248 ASN B N 1
ATOM 9066 C CA . ASN B 1 248 ? 8.711 -40.219 3.963 1 91.94 248 ASN B CA 1
ATOM 9067 C C . ASN B 1 248 ? 7.293 -40.656 3.566 1 91.94 248 ASN B C 1
ATOM 9069 O O . ASN B 1 248 ? 6.754 -40.156 2.572 1 91.94 248 ASN B O 1
ATOM 9073 N N . TRP B 1 249 ? 6.719 -41.562 4.344 1 93.62 249 TRP B N 1
ATOM 9074 C CA . TRP B 1 249 ? 5.281 -41.75 4.176 1 93.62 249 TRP B CA 1
ATOM 9075 C C . TRP B 1 249 ? 4.496 -40.531 4.586 1 93.62 249 TRP B C 1
ATOM 9077 O O . TRP B 1 249 ? 4.883 -39.812 5.523 1 93.62 249 TRP B O 1
ATOM 9087 N N . GLY B 1 250 ? 3.514 -40.219 3.895 1 95.12 250 GLY B N 1
ATOM 9088 C CA . GLY B 1 250 ? 2.742 -39.062 4.246 1 95.12 250 GLY B CA 1
ATOM 9089 C C . GLY B 1 250 ? 1.565 -38.812 3.318 1 95.12 250 GLY B C 1
ATOM 9090 O O . GLY B 1 250 ? 1.261 -39.625 2.463 1 95.12 250 GLY B O 1
ATOM 9091 N N . LEU B 1 251 ? 0.838 -37.719 3.588 1 96.62 251 LEU B N 1
ATOM 9092 C CA . LEU B 1 251 ? -0.344 -37.344 2.826 1 96.62 251 LEU B CA 1
ATOM 9093 C C . LEU B 1 251 ? -0.104 -36.031 2.082 1 96.62 251 LEU B C 1
ATOM 9095 O O . LEU B 1 251 ? 0.587 -35.156 2.588 1 96.62 251 LEU B O 1
ATOM 9099 N N . TYR B 1 252 ? -0.636 -35.969 0.872 1 96.5 252 TYR B N 1
ATOM 9100 C CA . TYR B 1 252 ? -0.514 -34.75 0.05 1 96.5 252 TYR B CA 1
ATOM 9101 C C . TYR B 1 252 ? -1.886 -34.188 -0.284 1 96.5 252 TYR B C 1
ATOM 9103 O O . TYR B 1 252 ? -2.707 -34.844 -0.918 1 96.5 252 TYR B O 1
ATOM 9111 N N . PHE B 1 253 ? -2.137 -32.969 0.217 1 95.62 253 PHE B N 1
ATOM 9112 C CA . PHE B 1 253 ? -3.336 -32.188 -0.109 1 95.62 253 PHE B CA 1
ATOM 9113 C C . PHE B 1 253 ? -2.982 -30.938 -0.897 1 95.62 253 PHE B C 1
ATOM 9115 O O . PHE B 1 253 ? -1.885 -30.406 -0.753 1 95.62 253 PHE B O 1
ATOM 9122 N N . VAL B 1 254 ? -3.875 -30.5 -1.771 1 93.44 254 VAL B N 1
ATOM 9123 C CA . VAL B 1 254 ? -3.658 -29.266 -2.52 1 93.44 254 VAL B CA 1
ATOM 9124 C C . VAL B 1 254 ? -4.934 -28.422 -2.51 1 93.44 254 VAL B C 1
ATOM 9126 O O . VAL B 1 254 ? -6.031 -28.953 -2.719 1 93.44 254 VAL B O 1
ATOM 9129 N N . ALA B 1 255 ? -4.824 -27.141 -2.221 1 88.94 255 ALA B N 1
ATOM 9130 C CA . ALA B 1 255 ? -5.98 -26.25 -2.123 1 88.94 255 ALA B CA 1
ATOM 9131 C C . ALA B 1 255 ? -6.496 -25.875 -3.506 1 88.94 255 ALA B C 1
ATOM 9133 O O . ALA B 1 255 ? -7.68 -25.562 -3.67 1 88.94 255 ALA B O 1
ATOM 9134 N N . SER B 1 256 ? -5.652 -25.734 -4.449 1 80.88 256 SER B N 1
ATOM 9135 C CA . SER B 1 256 ? -6.023 -25.469 -5.836 1 80.88 256 SER B CA 1
ATOM 9136 C C . SER B 1 256 ? -5.258 -26.375 -6.797 1 80.88 256 SER B C 1
ATOM 9138 O O . SER B 1 256 ? -4.031 -26.469 -6.711 1 80.88 256 SER B O 1
ATOM 9140 N N . ARG B 1 257 ? -6.02 -26.922 -7.734 1 64.06 257 ARG B N 1
ATOM 9141 C CA . ARG B 1 257 ? -5.426 -27.922 -8.633 1 64.06 257 ARG B CA 1
ATOM 9142 C C . ARG B 1 257 ? -4.805 -27.25 -9.852 1 64.06 257 ARG B C 1
ATOM 9144 O O . ARG B 1 257 ? -4.191 -27.906 -10.688 1 64.06 257 ARG B O 1
ATOM 9151 N N . LYS B 1 258 ? -5.07 -26 -9.805 1 61.41 258 LYS B N 1
ATOM 9152 C CA . LYS B 1 258 ? -4.582 -25.359 -11.023 1 61.41 258 LYS B CA 1
ATOM 9153 C C . LYS B 1 258 ? -3.078 -25.562 -11.188 1 61.41 258 LYS B C 1
ATOM 9155 O O . LYS B 1 258 ? -2.295 -25.188 -10.32 1 61.41 258 LYS B O 1
ATOM 9160 N N . GLY B 1 259 ? -2.529 -26.391 -12.094 1 57.81 259 GLY B N 1
ATOM 9161 C CA . GLY B 1 259 ? -1.149 -26.531 -12.531 1 57.81 259 GLY B CA 1
ATOM 9162 C C . GLY B 1 259 ? -0.495 -27.812 -12.055 1 57.81 259 GLY B C 1
ATOM 9163 O O . GLY B 1 259 ? 0.133 -28.531 -12.844 1 57.81 259 GLY B O 1
ATOM 9164 N N . ASN B 1 260 ? -0.604 -28.141 -10.633 1 62.81 260 ASN B N 1
ATOM 9165 C CA . ASN B 1 260 ? 0.255 -29.156 -10.055 1 62.81 260 ASN B CA 1
ATOM 9166 C C . ASN B 1 260 ? -0.48 -30.484 -9.914 1 62.81 260 ASN B C 1
ATOM 9168 O O . ASN B 1 260 ? 0.133 -31.516 -9.609 1 62.81 260 ASN B O 1
ATOM 9172 N N . GLY B 1 261 ? -1.68 -30.5 -10.281 1 73.25 261 GLY B N 1
ATOM 9173 C CA . GLY B 1 261 ? -2.434 -31.734 -10.125 1 73.25 261 GLY B CA 1
ATOM 9174 C C . GLY B 1 261 ? -2.781 -32.031 -8.688 1 73.25 261 GLY B C 1
ATOM 9175 O O . GLY B 1 261 ? -2.709 -31.156 -7.82 1 73.25 261 GLY B O 1
ATOM 9176 N N . GLY B 1 262 ? -3.24 -33.188 -8.367 1 86.25 262 GLY B N 1
ATOM 9177 C CA . GLY B 1 262 ? -3.684 -33.625 -7.055 1 86.25 262 GLY B CA 1
ATOM 9178 C C . GLY B 1 262 ? -5.184 -33.844 -6.969 1 86.25 262 GLY B C 1
ATOM 9179 O O . GLY B 1 262 ? -5.887 -33.719 -7.973 1 86.25 262 GLY B O 1
ATOM 9180 N N . SER B 1 263 ? -5.52 -34.125 -5.781 1 91.19 263 SER B N 1
ATOM 9181 C CA . SER B 1 263 ? -6.93 -34.438 -5.547 1 91.19 263 SER B CA 1
ATOM 9182 C C . SER B 1 263 ? -7.738 -33.156 -5.383 1 91.19 263 SER B C 1
ATOM 9184 O O . SER B 1 263 ? -7.23 -32.156 -4.871 1 91.19 263 SER B O 1
ATOM 9186 N N . ALA B 1 264 ? -8.969 -33.219 -5.801 1 89.88 264 ALA B N 1
ATOM 9187 C CA . ALA B 1 264 ? -9.859 -32.062 -5.707 1 89.88 264 ALA B CA 1
ATOM 9188 C C . ALA B 1 264 ? -10.609 -32.031 -4.375 1 89.88 264 ALA B C 1
ATOM 9190 O O . ALA B 1 264 ? -11.633 -31.375 -4.238 1 89.88 264 ALA B O 1
ATOM 9191 N N . ASP B 1 265 ? -10.148 -32.75 -3.438 1 92 265 ASP B N 1
ATOM 9192 C CA . ASP B 1 265 ? -10.875 -32.938 -2.186 1 92 265 ASP B CA 1
ATOM 9193 C C . ASP B 1 265 ? -11.094 -31.578 -1.493 1 92 265 ASP B C 1
ATOM 9195 O O . ASP B 1 265 ? -12.203 -31.297 -1.031 1 92 265 ASP B O 1
ATOM 9199 N N . ILE B 1 266 ? -10.086 -30.719 -1.419 1 92.75 266 ILE B N 1
ATOM 9200 C CA . ILE B 1 266 ? -10.219 -29.438 -0.73 1 92.75 266 ILE B CA 1
ATOM 9201 C C . ILE B 1 266 ? -11.258 -28.578 -1.443 1 92.75 266 ILE B C 1
ATOM 9203 O O . ILE B 1 266 ? -12.055 -27.906 -0.798 1 92.75 266 ILE B O 1
ATOM 9207 N N . GLU B 1 267 ? -11.195 -28.547 -2.723 1 89.75 267 GLU B N 1
ATOM 9208 C CA . GLU B 1 267 ? -12.195 -27.812 -3.496 1 89.75 267 GLU B CA 1
ATOM 9209 C C . GLU B 1 267 ? -13.602 -28.344 -3.219 1 89.75 267 GLU B C 1
ATOM 9211 O O . GLU B 1 267 ? -14.555 -27.562 -3.127 1 89.75 267 GLU B O 1
ATOM 9216 N N . LYS B 1 268 ? -13.695 -29.594 -3.137 1 91.12 268 LYS B N 1
ATOM 9217 C CA . LYS B 1 268 ? -14.984 -30.234 -2.869 1 91.12 268 LYS B CA 1
ATOM 9218 C C . LYS B 1 268 ? -15.469 -29.906 -1.456 1 91.12 268 LYS B C 1
ATOM 9220 O O . LYS B 1 268 ? -16.672 -29.781 -1.221 1 91.12 268 LYS B O 1
ATOM 9225 N N . ILE B 1 269 ? -14.562 -29.844 -0.554 1 94.25 269 ILE B N 1
ATOM 9226 C CA . ILE B 1 269 ? -14.898 -29.469 0.816 1 94.25 269 ILE B CA 1
ATOM 9227 C C . ILE B 1 269 ? -15.492 -28.062 0.835 1 94.25 269 ILE B C 1
ATOM 9229 O O . ILE B 1 269 ? -16.484 -27.812 1.523 1 94.25 269 ILE B O 1
ATOM 9233 N N . GLN B 1 270 ? -14.867 -27.25 0.119 1 91.69 270 GLN B N 1
ATOM 9234 C CA . GLN B 1 270 ? -15.398 -25.891 0.008 1 91.69 270 GLN B CA 1
ATOM 9235 C C . GLN B 1 270 ? -16.844 -25.891 -0.481 1 91.69 270 GLN B C 1
ATOM 9237 O O . GLN B 1 270 ? -17.719 -25.266 0.128 1 91.69 270 GLN B O 1
ATOM 9242 N N . THR B 1 271 ? -17.047 -26.594 -1.543 1 86.25 271 THR B N 1
ATOM 9243 C CA . THR B 1 271 ? -18.375 -26.625 -2.146 1 86.25 271 THR B CA 1
ATOM 9244 C C . THR B 1 271 ? -19.375 -27.266 -1.192 1 86.25 271 THR B C 1
ATOM 9246 O O . THR B 1 271 ? -20.516 -26.812 -1.091 1 86.25 271 THR B O 1
ATOM 9249 N N . TYR B 1 272 ? -18.953 -28.312 -0.566 1 88.44 272 TYR B N 1
ATOM 9250 C CA . TYR B 1 272 ? -19.766 -29 0.423 1 88.44 272 TYR B CA 1
ATOM 9251 C C . TYR B 1 272 ? -20.188 -28.047 1.538 1 88.44 272 TYR B C 1
ATOM 9253 O O . TYR B 1 272 ? -21.359 -27.984 1.911 1 88.44 272 TYR B O 1
ATOM 9261 N N . LEU B 1 273 ? -19.281 -27.219 2.047 1 89.81 273 LEU B N 1
ATOM 9262 C CA . LEU B 1 273 ? -19.547 -26.328 3.17 1 89.81 273 LEU B CA 1
ATOM 9263 C C . LEU B 1 273 ? -20.422 -25.156 2.74 1 89.81 273 LEU B C 1
ATOM 9265 O O . LEU B 1 273 ? -21.219 -24.656 3.529 1 89.81 273 LEU B O 1
ATOM 9269 N N . GLU B 1 274 ? -20.141 -24.719 1.57 1 81.25 274 GLU B N 1
ATOM 9270 C CA . GLU B 1 274 ? -20.953 -23.625 1.048 1 81.25 274 GLU B CA 1
ATOM 9271 C C . GLU B 1 274 ? -22.438 -23.984 1.055 1 81.25 274 GLU B C 1
ATOM 9273 O O . GLU B 1 274 ? -23.297 -23.125 1.284 1 81.25 274 GLU B O 1
ATOM 9278 N N . THR B 1 275 ? -22.672 -25.234 0.874 1 68.12 275 THR B N 1
ATOM 9279 C CA . THR B 1 275 ? -24.047 -25.703 0.788 1 68.12 275 THR B CA 1
ATOM 9280 C C . THR B 1 275 ? -24.625 -25.953 2.18 1 68.12 275 THR B C 1
ATOM 9282 O O . THR B 1 275 ? -25.844 -25.906 2.375 1 68.12 275 THR B O 1
ATOM 9285 N N . LYS B 1 276 ? -23.797 -26.203 3.117 1 75.94 276 LYS B N 1
ATOM 9286 C CA . LYS B 1 276 ? -24.25 -26.656 4.434 1 75.94 276 LYS B CA 1
ATOM 9287 C C . LYS B 1 276 ? -24.047 -25.562 5.484 1 75.94 276 LYS B C 1
ATOM 9289 O O . LYS B 1 276 ? -24.438 -25.734 6.645 1 75.94 276 LYS B O 1
ATOM 9294 N N . MET B 1 277 ? -23.516 -24.453 5.117 1 77.12 277 MET B N 1
ATOM 9295 C CA . MET B 1 277 ? -23.156 -23.422 6.086 1 77.12 277 MET B CA 1
ATOM 9296 C C . MET B 1 277 ? -24.391 -22.828 6.738 1 77.12 277 MET B C 1
ATOM 9298 O O . MET B 1 277 ? -25.438 -22.703 6.102 1 77.12 277 MET B O 1
ATOM 9302 N N . THR B 1 278 ? -24.25 -22.656 8.117 1 63.72 278 THR B N 1
ATOM 9303 C CA . THR B 1 278 ? -25.312 -22.047 8.922 1 63.72 278 THR B CA 1
ATOM 9304 C C . THR B 1 278 ? -24.812 -20.734 9.531 1 63.72 278 THR B C 1
ATOM 9306 O O . THR B 1 278 ? -23.656 -20.359 9.383 1 63.72 278 THR B O 1
ATOM 9309 N N . GLU B 1 279 ? -25.703 -19.969 10.133 1 66.5 279 GLU B N 1
ATOM 9310 C CA . GLU B 1 279 ? -25.344 -18.734 10.82 1 66.5 279 GLU B CA 1
ATOM 9311 C C . GLU B 1 279 ? -24.594 -19.016 12.117 1 66.5 279 GLU B C 1
ATOM 9313 O O . GLU B 1 279 ? -23.922 -18.141 12.664 1 66.5 279 GLU B O 1
ATOM 9318 N N . ASP B 1 280 ? -24.656 -20.328 12.453 1 75.25 280 ASP B N 1
ATOM 9319 C CA . ASP B 1 280 ? -23.938 -20.734 13.656 1 75.25 280 ASP B CA 1
ATOM 9320 C C . ASP B 1 280 ? -22.484 -21.094 13.336 1 75.25 280 ASP B C 1
ATOM 9322 O O . ASP B 1 280 ? -22.219 -22.125 12.727 1 75.25 280 ASP B O 1
ATOM 9326 N N . PHE B 1 281 ? -21.578 -20.422 13.82 1 81.12 281 PHE B N 1
ATOM 9327 C CA . PHE B 1 281 ? -20.156 -20.578 13.539 1 81.12 281 PHE B CA 1
ATOM 9328 C C . PHE B 1 281 ? -19.641 -21.906 14.062 1 81.12 281 PHE B C 1
ATOM 9330 O O . PHE B 1 281 ? -18.797 -22.547 13.43 1 81.12 281 PHE B O 1
ATOM 9337 N N . GLU B 1 282 ? -20.172 -22.328 15.18 1 82.38 282 GLU B N 1
ATOM 9338 C CA . GLU B 1 282 ? -19.672 -23.547 15.797 1 82.38 282 GLU B CA 1
ATOM 9339 C C . GLU B 1 282 ? -20.125 -24.781 15.023 1 82.38 282 GLU B C 1
ATOM 9341 O O . GLU B 1 282 ? -19.375 -25.75 14.891 1 82.38 282 GLU B O 1
ATOM 9346 N N . GLN B 1 283 ? -21.266 -24.719 14.578 1 81.56 283 GLN B N 1
ATOM 9347 C CA . GLN B 1 283 ? -21.766 -25.844 13.781 1 81.56 283 GLN B CA 1
ATOM 9348 C C . GLN B 1 283 ? -21.031 -25.938 12.445 1 81.56 283 GLN B C 1
ATOM 9350 O O . GLN B 1 283 ? -20.703 -27.031 11.992 1 81.56 283 GLN B O 1
ATOM 9355 N N . THR B 1 284 ? -20.75 -24.891 11.859 1 87.38 284 THR B N 1
ATOM 9356 C CA . THR B 1 284 ? -20 -24.844 10.609 1 87.38 284 THR B CA 1
ATOM 9357 C C . THR B 1 284 ? -18.578 -25.344 10.805 1 87.38 284 THR B C 1
ATOM 9359 O O . THR B 1 284 ? -18.047 -26.062 9.969 1 87.38 284 THR B O 1
ATOM 9362 N N . ARG B 1 285 ? -18.047 -25.016 11.914 1 89.19 285 ARG B N 1
ATOM 9363 C CA . ARG B 1 285 ? -16.688 -25.469 12.242 1 89.19 285 ARG B CA 1
ATOM 9364 C C . ARG B 1 285 ? -16.656 -26.969 12.422 1 89.19 285 ARG B C 1
ATOM 9366 O O . ARG B 1 285 ? -15.75 -27.641 11.914 1 89.19 285 ARG B O 1
ATOM 9373 N N . LYS B 1 286 ? -17.609 -27.469 13.117 1 86.44 286 LYS B N 1
ATOM 9374 C CA . LYS B 1 286 ? -17.672 -28.906 13.367 1 86.44 286 LYS B CA 1
ATOM 9375 C C . LYS B 1 286 ? -17.828 -29.672 12.062 1 86.44 286 LYS B C 1
ATOM 9377 O O . LYS B 1 286 ? -17.219 -30.719 11.875 1 86.44 286 LYS B O 1
ATOM 9382 N N . ARG B 1 287 ? -18.562 -29.125 11.219 1 90.5 287 ARG B N 1
ATOM 9383 C CA . ARG B 1 287 ? -18.75 -29.75 9.914 1 90.5 287 ARG B CA 1
ATOM 9384 C C . ARG B 1 287 ? -17.469 -29.734 9.094 1 90.5 287 ARG B C 1
ATOM 9386 O O . ARG B 1 287 ? -17.141 -30.719 8.43 1 90.5 287 ARG B O 1
ATOM 9393 N N . ALA B 1 288 ? -16.828 -28.641 9.148 1 93.38 288 ALA B N 1
ATOM 9394 C CA . ALA B 1 288 ? -15.57 -28.516 8.43 1 93.38 288 ALA B CA 1
ATOM 9395 C C . ALA B 1 288 ? -14.531 -29.5 8.953 1 93.38 288 ALA B C 1
ATOM 9397 O O . ALA B 1 288 ? -13.867 -30.188 8.172 1 93.38 288 ALA B O 1
ATOM 9398 N N . LEU B 1 289 ? -14.438 -29.656 10.266 1 92.56 289 LEU B N 1
ATOM 9399 C CA . LEU B 1 289 ? -13.5 -30.594 10.867 1 92.56 289 LEU B CA 1
ATOM 9400 C C . LEU B 1 289 ? -13.828 -32.031 10.477 1 92.56 289 LEU B C 1
ATOM 9402 O O . LEU B 1 289 ? -12.938 -32.812 10.156 1 92.56 289 LEU B O 1
ATOM 9406 N N . GLY B 1 290 ? -15.047 -32.281 10.484 1 93.44 290 GLY B N 1
ATOM 9407 C CA . GLY B 1 290 ? -15.5 -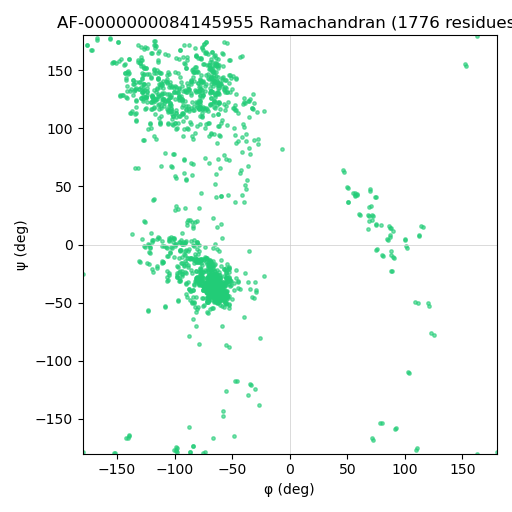33.625 10.18 1 93.44 290 GLY B CA 1
ATOM 9408 C C . GLY B 1 290 ? -15.156 -34.062 8.766 1 93.44 290 GLY B C 1
ATOM 9409 O O . GLY B 1 290 ? -14.617 -35.156 8.562 1 93.44 290 GLY B O 1
ATOM 9410 N N . ILE B 1 291 ? -15.414 -33.219 7.84 1 95.75 291 ILE B N 1
ATOM 9411 C CA . ILE B 1 291 ? -15.211 -33.625 6.449 1 95.75 291 ILE B CA 1
ATOM 9412 C C . ILE B 1 291 ? -13.719 -33.688 6.137 1 95.75 291 ILE B C 1
ATOM 9414 O O . ILE B 1 291 ? -13.273 -34.5 5.324 1 95.75 291 ILE B O 1
ATOM 9418 N N . VAL B 1 292 ? -12.938 -32.844 6.738 1 96.88 292 VAL B N 1
ATOM 9419 C CA . VAL B 1 292 ? -11.492 -32.875 6.543 1 96.88 292 VAL B CA 1
ATOM 9420 C C . VAL B 1 292 ? -10.922 -34.188 7.109 1 96.88 292 VAL B C 1
ATOM 9422 O O . VAL B 1 292 ? -10.023 -34.781 6.516 1 96.88 292 VAL B O 1
ATOM 9425 N N . ARG B 1 293 ? -11.414 -34.625 8.211 1 96.69 293 ARG B N 1
ATOM 9426 C CA . ARG B 1 293 ? -10.977 -35.875 8.797 1 96.69 293 ARG B CA 1
ATOM 9427 C C . ARG B 1 293 ? -11.344 -37.062 7.891 1 96.69 293 ARG B C 1
ATOM 9429 O O . ARG B 1 293 ? -10.602 -38.031 7.809 1 96.69 293 ARG B O 1
ATOM 9436 N N . CYS B 1 294 ? -12.461 -36.875 7.195 1 97.06 294 CYS B N 1
ATOM 9437 C CA . CYS B 1 294 ? -12.82 -37.875 6.215 1 97.06 294 CYS B CA 1
ATOM 9438 C C . CYS B 1 294 ? -11.812 -37.938 5.074 1 97.06 294 CYS B C 1
ATOM 9440 O O . CYS B 1 294 ? -11.492 -39 4.559 1 97.06 294 CYS B O 1
ATOM 9442 N N . ALA B 1 295 ? -11.391 -36.781 4.703 1 97.81 295 ALA B N 1
ATOM 9443 C CA . ALA B 1 295 ? -10.367 -36.719 3.668 1 97.81 295 ALA B CA 1
ATOM 9444 C C . ALA B 1 295 ? -9.078 -37.406 4.129 1 97.81 295 ALA B C 1
ATOM 9446 O O . ALA B 1 295 ? -8.43 -38.094 3.355 1 97.81 295 ALA B O 1
ATOM 9447 N N . ILE B 1 296 ? -8.688 -37.188 5.348 1 97.5 296 ILE B N 1
ATOM 9448 C CA . ILE B 1 296 ? -7.504 -37.812 5.93 1 97.5 296 ILE B CA 1
ATOM 9449 C C . ILE B 1 296 ? -7.68 -39.312 5.961 1 97.5 296 ILE B C 1
ATOM 9451 O O . ILE B 1 296 ? -6.793 -40.062 5.535 1 97.5 296 ILE B O 1
ATOM 9455 N N . LEU B 1 297 ? -8.805 -39.75 6.422 1 97.06 297 LEU B N 1
ATOM 9456 C CA . LEU B 1 297 ? -9.07 -41.188 6.547 1 97.06 297 LEU B CA 1
ATOM 9457 C C . LEU B 1 297 ? -9.078 -41.844 5.18 1 97.06 297 LEU B C 1
ATOM 9459 O O . LEU B 1 297 ? -8.641 -43 5.047 1 97.06 297 LEU B O 1
ATOM 9463 N N . SER B 1 298 ? -9.609 -41.188 4.211 1 97.56 298 SER B N 1
ATOM 9464 C CA . SER B 1 298 ? -9.625 -41.75 2.861 1 97.56 298 SER B CA 1
ATOM 9465 C C . SER B 1 298 ? -8.219 -42.125 2.404 1 97.56 298 SER B C 1
ATOM 9467 O O . SER B 1 298 ? -8 -43.219 1.881 1 97.56 298 SER B O 1
ATOM 9469 N N . ARG B 1 299 ? -7.289 -41.312 2.6 1 97 299 ARG B N 1
ATOM 9470 C CA . ARG B 1 299 ? -5.91 -41.562 2.188 1 97 299 ARG B CA 1
ATOM 9471 C C . ARG B 1 299 ? -5.262 -42.625 3.061 1 97 299 ARG B C 1
ATOM 9473 O O . ARG B 1 299 ? -4.504 -43.469 2.566 1 97 299 ARG B O 1
ATOM 9480 N N . LEU B 1 300 ? -5.547 -42.625 4.336 1 96.12 300 LEU B N 1
ATOM 9481 C CA . LEU B 1 300 ? -4.949 -43.594 5.238 1 96.12 300 LEU B CA 1
ATOM 9482 C C . LEU B 1 300 ? -5.441 -45 4.914 1 96.12 300 LEU B C 1
ATOM 9484 O O . LEU B 1 300 ? -4.664 -45.969 4.953 1 96.12 300 LEU B O 1
ATOM 9488 N N . LEU B 1 301 ? -6.688 -45.125 4.621 1 96.44 301 LEU B N 1
ATOM 9489 C CA . LEU B 1 301 ? -7.258 -46.406 4.27 1 96.44 301 LEU B CA 1
ATOM 9490 C C . LEU B 1 301 ? -6.609 -46.969 3.008 1 96.44 301 LEU B C 1
ATOM 9492 O O . LEU B 1 301 ? -6.238 -48.156 2.961 1 96.44 301 LEU B O 1
ATOM 9496 N N . ILE B 1 302 ? -6.508 -46.125 2.049 1 96.62 302 ILE B N 1
ATOM 9497 C CA . ILE B 1 302 ? -5.926 -46.562 0.782 1 96.62 302 ILE B CA 1
ATOM 9498 C C . ILE B 1 302 ? -4.449 -46.906 0.98 1 96.62 302 ILE B C 1
ATOM 9500 O O . ILE B 1 302 ? -3.959 -47.906 0.468 1 96.62 302 ILE B O 1
ATOM 9504 N N . LEU B 1 303 ? -3.713 -46.062 1.672 1 96.12 303 LEU B N 1
ATOM 9505 C CA . LEU B 1 303 ? -2.303 -46.312 1.938 1 96.12 303 LEU B CA 1
ATOM 9506 C C . LEU B 1 303 ? -2.121 -47.656 2.654 1 96.12 303 LEU B C 1
ATOM 9508 O O . LEU B 1 303 ? -1.245 -48.438 2.293 1 96.12 303 LEU B O 1
ATOM 9512 N N . ASN B 1 304 ? -2.895 -47.875 3.689 1 94.5 304 ASN B N 1
ATOM 9513 C CA . ASN B 1 304 ? -2.822 -49.125 4.445 1 94.5 304 ASN B CA 1
ATOM 9514 C C . ASN B 1 304 ? -3.072 -50.344 3.553 1 94.5 304 ASN B C 1
ATOM 9516 O O . ASN B 1 304 ? -2.402 -51.375 3.688 1 94.5 304 ASN B O 1
ATOM 9520 N N . TYR B 1 305 ? -4.008 -50.188 2.729 1 95 305 TYR B N 1
ATOM 9521 C CA . TYR B 1 305 ? -4.312 -51.281 1.791 1 95 305 TYR B CA 1
ATOM 9522 C C . TYR B 1 305 ? -3.133 -51.531 0.866 1 95 305 TYR B C 1
ATOM 9524 O O . TYR B 1 305 ? -2.775 -52.688 0.625 1 95 305 TYR B O 1
ATOM 9532 N N . CYS B 1 306 ? -2.58 -50.531 0.265 1 94.38 306 CYS B N 1
ATOM 9533 C CA . CYS B 1 306 ? -1.442 -50.688 -0.639 1 94.38 306 CYS B CA 1
ATOM 9534 C C . CYS B 1 306 ? -0.266 -51.344 0.064 1 94.38 306 CYS B C 1
ATOM 9536 O O . CYS B 1 306 ? 0.4 -52.188 -0.513 1 94.38 306 CYS B O 1
ATOM 9538 N N . LEU B 1 307 ? -0.027 -50.938 1.292 1 93.12 307 LEU B N 1
ATOM 9539 C CA . LEU B 1 307 ? 1.092 -51.469 2.057 1 93.12 307 LEU B CA 1
ATOM 9540 C C . LEU B 1 307 ? 0.885 -52.969 2.35 1 93.12 307 LEU B C 1
ATOM 9542 O O . LEU B 1 307 ? 1.842 -53.719 2.338 1 93.12 307 LEU B O 1
ATOM 9546 N N . LYS B 1 308 ? -0.298 -53.344 2.562 1 91.88 308 LYS B N 1
ATOM 9547 C CA . LYS B 1 308 ? -0.612 -54.75 2.904 1 91.88 308 LYS B CA 1
ATOM 9548 C C . LYS B 1 308 ? -0.658 -55.625 1.655 1 91.88 308 LYS B C 1
ATOM 9550 O O . LYS B 1 308 ? -0.404 -56.812 1.726 1 91.88 308 LYS B O 1
ATOM 9555 N N . SER B 1 309 ? -0.983 -55.031 0.583 1 91.38 309 SER B N 1
ATOM 9556 C CA . SER B 1 309 ? -1.188 -55.781 -0.649 1 91.38 309 SER B CA 1
ATOM 9557 C C . SER B 1 309 ? 0.137 -56.094 -1.337 1 91.38 309 SER B C 1
ATOM 9559 O O . SER B 1 309 ? 0.234 -57.031 -2.115 1 91.38 309 SER B O 1
ATOM 9561 N N . ALA B 1 310 ? 1.069 -55.281 -1.219 1 88.75 310 ALA B N 1
ATOM 9562 C CA . ALA B 1 310 ? 2.348 -55.5 -1.892 1 88.75 310 ALA B CA 1
ATOM 9563 C C . ALA B 1 310 ? 3.514 -55.062 -1 1 88.75 310 ALA B C 1
ATOM 9565 O O . ALA B 1 310 ? 3.598 -53.906 -0.584 1 88.75 310 ALA B O 1
ATOM 9566 N N . SER B 1 311 ? 4.344 -56 -0.896 1 81.44 311 SER B N 1
ATOM 9567 C CA . SER B 1 311 ? 5.516 -55.719 -0.07 1 81.44 311 SER B CA 1
ATOM 9568 C C . SER B 1 311 ? 6.473 -54.781 -0.775 1 81.44 311 SER B C 1
ATOM 9570 O O . SER B 1 311 ? 7.242 -54.062 -0.124 1 81.44 311 SER B O 1
ATOM 9572 N N . ALA B 1 312 ? 6.383 -54.719 -2.051 1 83.88 312 ALA B N 1
ATOM 9573 C CA . ALA B 1 312 ? 7.301 -53.875 -2.824 1 83.88 312 ALA B CA 1
ATOM 9574 C C . ALA B 1 312 ? 6.73 -52.469 -3.025 1 83.88 312 ALA B C 1
ATOM 9576 O O . ALA B 1 312 ? 7.371 -51.625 -3.645 1 83.88 312 ALA B O 1
ATOM 9577 N N . PHE B 1 313 ? 5.559 -52.188 -2.459 1 89.94 313 PHE B N 1
ATOM 9578 C CA . PHE B 1 313 ? 4.953 -50.875 -2.584 1 89.94 313 PHE B CA 1
ATOM 9579 C C . PHE B 1 313 ? 5.797 -49.812 -1.873 1 89.94 313 PHE B C 1
ATOM 9581 O O . PHE B 1 313 ? 6.172 -50 -0.711 1 89.94 313 PHE B O 1
ATOM 9588 N N . ASN B 1 314 ? 6.23 -48.75 -2.592 1 90.62 314 ASN B N 1
ATOM 9589 C CA . ASN B 1 314 ? 7.156 -47.781 -2.012 1 90.62 314 ASN B CA 1
ATOM 9590 C C . ASN B 1 314 ? 6.535 -46.406 -1.936 1 90.62 314 ASN B C 1
ATOM 9592 O O . ASN B 1 314 ? 5.402 -46.188 -2.373 1 90.62 314 ASN B O 1
ATOM 9596 N N . LYS B 1 315 ? 7.172 -45.531 -1.384 1 93.06 315 LYS B N 1
ATOM 9597 C CA . LYS B 1 315 ? 6.707 -44.156 -1.089 1 93.06 315 LYS B CA 1
ATOM 9598 C C . LYS B 1 315 ? 6.48 -43.375 -2.371 1 93.06 315 LYS B C 1
ATOM 9600 O O . LYS B 1 315 ? 5.559 -42.562 -2.451 1 93.06 315 LYS B O 1
ATOM 9605 N N . GLN B 1 316 ? 7.293 -43.5 -3.375 1 93.06 316 GLN B N 1
ATOM 9606 C CA . GLN B 1 316 ? 7.156 -42.781 -4.645 1 93.06 316 GLN B CA 1
ATOM 9607 C C . GLN B 1 316 ? 5.844 -43.156 -5.332 1 93.06 316 GLN B C 1
ATOM 9609 O O . GLN B 1 316 ? 5.156 -42.281 -5.859 1 93.06 316 GLN B O 1
ATOM 9614 N N . ARG B 1 317 ? 5.516 -44.438 -5.305 1 92.38 317 ARG B N 1
ATOM 9615 C CA . ARG B 1 317 ? 4.27 -44.875 -5.914 1 92.38 317 ARG B CA 1
ATOM 9616 C C . ARG B 1 317 ? 3.061 -44.281 -5.203 1 92.38 317 ARG B C 1
ATOM 9618 O O . ARG B 1 317 ? 2.066 -43.938 -5.844 1 92.38 317 ARG B O 1
ATOM 9625 N N . TRP B 1 318 ? 3.205 -44.25 -3.945 1 94.56 318 TRP B N 1
ATOM 9626 C CA . TRP B 1 318 ? 2.127 -43.656 -3.168 1 94.56 318 TRP B CA 1
ATOM 9627 C C . TRP B 1 318 ? 1.943 -42.188 -3.533 1 94.56 318 TRP B C 1
ATOM 9629 O O . TRP B 1 318 ? 0.813 -41.719 -3.689 1 94.56 318 TRP B O 1
ATOM 9639 N N . LEU B 1 319 ? 3.049 -41.438 -3.621 1 94.56 319 LEU B N 1
ATOM 9640 C CA . LEU B 1 319 ? 2.988 -40.031 -4.047 1 94.56 319 LEU B CA 1
ATOM 9641 C C . LEU B 1 319 ? 2.279 -39.906 -5.391 1 94.56 319 LEU B C 1
ATOM 9643 O O . LEU B 1 319 ? 1.442 -39.031 -5.574 1 94.56 319 LEU B O 1
ATOM 9647 N N . LEU B 1 320 ? 2.611 -40.781 -6.289 1 92.56 320 LEU B N 1
ATOM 9648 C CA . LEU B 1 320 ? 2.039 -40.719 -7.629 1 92.56 320 LEU B CA 1
ATOM 9649 C C . LEU B 1 320 ? 0.535 -40.938 -7.59 1 92.56 320 LEU B C 1
ATOM 9651 O O . LEU B 1 320 ? -0.221 -40.312 -8.32 1 92.56 320 LEU B O 1
ATOM 9655 N N . ILE B 1 321 ? 0.085 -41.844 -6.75 1 93.19 321 ILE B N 1
ATOM 9656 C CA . ILE B 1 321 ? -1.345 -42.125 -6.613 1 93.19 321 ILE B CA 1
ATOM 9657 C C . ILE B 1 321 ? -2.057 -40.844 -6.148 1 93.19 321 ILE B C 1
ATOM 9659 O O . ILE B 1 321 ? -3.156 -40.531 -6.613 1 93.19 321 ILE B O 1
ATOM 9663 N N . GLN B 1 322 ? -1.459 -40.156 -5.305 1 94.38 322 GLN B N 1
ATOM 9664 C CA . GLN B 1 322 ? -2.08 -38.969 -4.711 1 94.38 322 GLN B CA 1
ATOM 9665 C C . GLN B 1 322 ? -2.084 -37.781 -5.688 1 94.38 322 GLN B C 1
ATOM 9667 O O . GLN B 1 322 ? -2.975 -36.938 -5.645 1 94.38 322 GLN B O 1
ATOM 9672 N N . THR B 1 323 ? -1.075 -37.719 -6.633 1 92.75 323 THR B N 1
ATOM 9673 C CA . THR B 1 323 ? -0.863 -36.5 -7.398 1 92.75 323 THR B CA 1
ATOM 9674 C C . THR B 1 323 ? -1.259 -36.688 -8.859 1 92.75 323 THR B C 1
ATOM 9676 O O . THR B 1 323 ? -1.448 -35.719 -9.594 1 92.75 323 THR B O 1
ATOM 9679 N N . CYS B 1 324 ? -1.427 -37.906 -9.305 1 90.06 324 CYS B N 1
ATOM 9680 C CA . CYS B 1 324 ? -1.633 -38.188 -10.727 1 90.06 324 CYS B CA 1
ATOM 9681 C C . CYS B 1 324 ? -2.986 -38.844 -10.969 1 90.06 324 CYS B C 1
ATOM 9683 O O . CYS B 1 324 ? -3.104 -39.75 -11.797 1 90.06 324 CYS B O 1
ATOM 9685 N N . GLN B 1 325 ? -3.934 -38.375 -10.227 1 83.44 325 GLN B N 1
ATOM 9686 C CA . GLN B 1 325 ? -5.27 -38.938 -10.359 1 83.44 325 GLN B CA 1
ATOM 9687 C C . GLN B 1 325 ? -5.805 -38.781 -11.773 1 83.44 325 GLN B C 1
ATOM 9689 O O . GLN B 1 325 ? -6.434 -39.688 -12.32 1 83.44 325 GLN B O 1
ATOM 9694 N N . ASP B 1 326 ? -5.539 -37.656 -12.406 1 83.12 326 ASP B N 1
ATOM 9695 C CA . ASP B 1 326 ? -6.016 -37.375 -13.758 1 83.12 326 ASP B CA 1
ATOM 9696 C C . ASP B 1 326 ? -5.359 -38.312 -14.773 1 83.12 326 ASP B C 1
ATOM 9698 O O . ASP B 1 326 ? -6.012 -38.781 -15.703 1 83.12 326 ASP B O 1
ATOM 9702 N N . ILE B 1 327 ? -4.094 -38.594 -14.586 1 86 327 ILE B N 1
ATOM 9703 C CA . ILE B 1 327 ? -3.336 -39.469 -15.484 1 86 327 ILE B CA 1
ATOM 9704 C C . ILE B 1 327 ? -3.816 -40.906 -15.336 1 86 327 ILE B C 1
ATOM 9706 O O . ILE B 1 327 ? -4.109 -41.562 -16.328 1 86 327 ILE B O 1
ATOM 9710 N N . PHE B 1 328 ? -3.941 -41.375 -14.148 1 87.31 328 PHE B N 1
ATOM 9711 C CA . PHE B 1 328 ? -4.352 -42.75 -13.898 1 87.31 328 PHE B CA 1
ATOM 9712 C C . PHE B 1 328 ? -5.809 -42.969 -14.289 1 87.31 328 PHE B C 1
ATOM 9714 O O . PHE B 1 328 ? -6.184 -44.062 -14.75 1 87.31 328 PHE B O 1
ATOM 9721 N N . GLY B 1 329 ? -6.57 -41.906 -14.031 1 84.25 329 GLY B N 1
ATOM 9722 C CA . GLY B 1 329 ? -7.945 -42 -14.492 1 84.25 329 GLY B CA 1
ATOM 9723 C C . GLY B 1 329 ? -8.055 -42.281 -15.977 1 84.25 329 GLY B C 1
ATOM 9724 O O . GLY B 1 329 ? -8.875 -43.094 -16.406 1 84.25 329 GLY B O 1
ATOM 9725 N N . LYS B 1 330 ? -7.285 -41.656 -16.781 1 82.19 330 LYS B N 1
ATOM 9726 C CA . LYS B 1 330 ? -7.273 -41.875 -18.234 1 82.19 330 LYS B CA 1
ATOM 9727 C C . LYS B 1 330 ? -6.727 -43.25 -18.578 1 82.19 330 LYS B C 1
ATOM 9729 O O . LYS B 1 330 ? -7.219 -43.906 -19.516 1 82.19 330 LYS B O 1
ATOM 9734 N N . LEU B 1 331 ? -5.727 -43.719 -17.922 1 84.12 331 LEU B N 1
ATOM 9735 C CA . LEU B 1 331 ? -5.062 -44.969 -18.203 1 84.12 331 LEU B CA 1
ATOM 9736 C C . LEU B 1 331 ? -5.949 -46.156 -17.797 1 84.12 331 LEU B C 1
ATOM 9738 O O . LEU B 1 331 ? -5.941 -47.188 -18.469 1 84.12 331 LEU B O 1
ATOM 9742 N N . TYR B 1 332 ? -6.66 -45.969 -16.719 1 85.12 332 TYR B N 1
ATOM 9743 C CA . TYR B 1 332 ? -7.391 -47.094 -16.156 1 85.12 332 TYR B CA 1
ATOM 9744 C C . TYR B 1 332 ? -8.898 -46.875 -16.266 1 85.12 332 TYR B C 1
ATOM 9746 O O . TYR B 1 332 ? -9.68 -47.625 -15.672 1 85.12 332 TYR B O 1
ATOM 9754 N N . ASP B 1 333 ? -9.281 -45.844 -16.906 1 78.62 333 ASP B N 1
ATOM 9755 C CA . ASP B 1 333 ? -10.641 -45.594 -17.375 1 78.62 333 ASP B CA 1
ATOM 9756 C C . ASP B 1 333 ? -11.578 -45.312 -16.203 1 78.62 333 ASP B C 1
ATOM 9758 O O . ASP B 1 333 ? -12.617 -45.969 -16.062 1 78.62 333 ASP B O 1
ATOM 9762 N N . TYR B 1 334 ? -11.18 -44.438 -15.289 1 78.31 334 TYR B N 1
ATOM 9763 C CA . TYR B 1 334 ? -12.109 -43.906 -14.305 1 78.31 334 TYR B CA 1
ATOM 9764 C C . TYR B 1 334 ? -12.078 -42.375 -14.336 1 78.31 334 TYR B C 1
ATOM 9766 O O . TYR B 1 334 ? -11.039 -41.781 -14.594 1 78.31 334 TYR B O 1
ATOM 9774 N N . ASN B 1 335 ? -13.156 -41.719 -14.359 1 73.81 335 ASN B N 1
ATOM 9775 C CA . ASN B 1 335 ? -13.273 -40.312 -14.672 1 73.81 335 ASN B CA 1
ATOM 9776 C C . ASN B 1 335 ? -13.305 -39.469 -13.406 1 73.81 335 ASN B C 1
ATOM 9778 O O . ASN B 1 335 ? -13.188 -38.219 -13.469 1 73.81 335 ASN B O 1
ATOM 9782 N N . ASP B 1 336 ? -13.461 -40.062 -12.266 1 82 336 ASP B N 1
ATOM 9783 C CA . ASP B 1 336 ? -13.602 -39.188 -11.086 1 82 336 ASP B CA 1
ATOM 9784 C C . ASP B 1 336 ? -12.398 -39.344 -10.156 1 82 336 ASP B C 1
ATOM 9786 O O . ASP B 1 336 ? -11.5 -40.125 -10.414 1 82 336 ASP B O 1
ATOM 9790 N N . ASP B 1 337 ? -12.164 -38.438 -9.133 1 90.44 337 ASP B N 1
ATOM 9791 C CA . ASP B 1 337 ? -11.117 -38.406 -8.117 1 90.44 337 ASP B CA 1
ATOM 9792 C C . ASP B 1 337 ? -11.414 -39.406 -7.004 1 90.44 337 ASP B C 1
ATOM 9794 O O . ASP B 1 337 ? -12.398 -39.281 -6.27 1 90.44 337 ASP B O 1
ATOM 9798 N N . MET B 1 338 ? -10.617 -40.438 -6.938 1 93.19 338 MET B N 1
ATOM 9799 C CA . MET B 1 338 ? -10.875 -41.562 -6.027 1 93.19 338 MET B CA 1
ATOM 9800 C C . MET B 1 338 ? -10.914 -41.094 -4.578 1 93.19 338 MET B C 1
ATOM 9802 O O . MET B 1 338 ? -11.695 -41.594 -3.773 1 93.19 338 MET B O 1
ATOM 9806 N N . PHE B 1 339 ? -10.125 -40.125 -4.227 1 95.94 339 PHE B N 1
ATOM 9807 C CA . PHE B 1 339 ? -10.078 -39.625 -2.854 1 95.94 339 PHE B CA 1
ATOM 9808 C C . PHE B 1 339 ? -11.336 -38.844 -2.518 1 95.94 339 PHE B C 1
ATOM 9810 O O . PHE B 1 339 ? -11.859 -38.938 -1.403 1 95.94 339 PHE B O 1
ATOM 9817 N N . VAL B 1 340 ? -11.75 -38.062 -3.506 1 94.5 340 VAL B N 1
ATOM 9818 C CA . VAL B 1 340 ? -12.984 -37.281 -3.322 1 94.5 340 VAL B CA 1
ATOM 9819 C C . VAL B 1 340 ? -14.156 -38.25 -3.131 1 94.5 340 VAL B C 1
ATOM 9821 O O . VAL B 1 340 ? -14.977 -38.062 -2.232 1 94.5 340 VAL B O 1
ATOM 9824 N N . ALA B 1 341 ? -14.195 -39.281 -3.939 1 91.88 341 ALA B N 1
ATOM 9825 C CA . ALA B 1 341 ? -15.281 -40.25 -3.895 1 91.88 341 ALA B CA 1
ATOM 9826 C C . ALA B 1 341 ? -15.336 -40.938 -2.539 1 91.88 341 ALA B C 1
ATOM 9828 O O . ALA B 1 341 ? -16.406 -41.062 -1.943 1 91.88 341 ALA B O 1
ATOM 9829 N N . LEU B 1 342 ? -14.227 -41.375 -2.119 1 95.88 342 LEU B N 1
ATOM 9830 C CA . LEU B 1 342 ? -14.164 -42.094 -0.844 1 95.88 342 LEU B CA 1
ATOM 9831 C C . LEU B 1 342 ? -14.453 -41.156 0.318 1 95.88 342 LEU B C 1
ATOM 9833 O O . LEU B 1 342 ? -15.148 -41.5 1.267 1 95.88 342 LEU B O 1
ATOM 9837 N N . MET B 1 343 ? -13.922 -39.938 0.309 1 96.81 343 MET B N 1
ATOM 9838 C CA .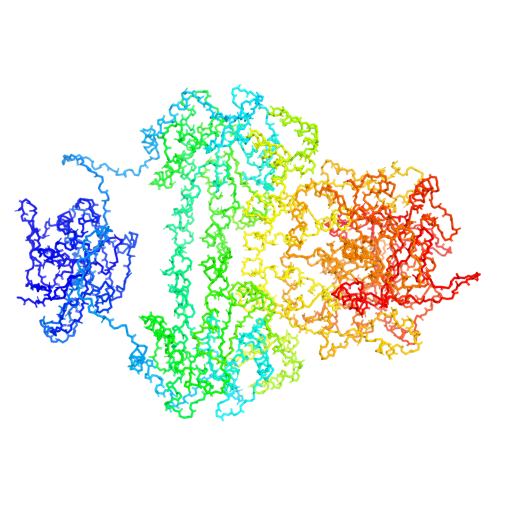 MET B 1 343 ? -14.133 -38.938 1.349 1 96.81 343 MET B CA 1
ATOM 9839 C C . MET B 1 343 ? -15.625 -38.656 1.542 1 96.81 343 MET B C 1
ATOM 9841 O O . MET B 1 343 ? -16.109 -38.656 2.672 1 96.81 343 MET B O 1
ATOM 9845 N N . LEU B 1 344 ? -16.297 -38.469 0.471 1 93.81 344 LEU B N 1
ATOM 9846 C CA . LEU B 1 344 ? -17.719 -38.156 0.529 1 93.81 344 LEU B CA 1
ATOM 9847 C C . LEU B 1 344 ? -18.516 -39.312 1.118 1 93.81 344 LEU B C 1
ATOM 9849 O O . LEU B 1 344 ? -19.484 -39.094 1.862 1 93.81 344 LEU B O 1
ATOM 9853 N N . LYS B 1 345 ? -18.125 -40.5 0.823 1 91.94 345 LYS B N 1
ATOM 9854 C CA . LYS B 1 345 ? -18.766 -41.688 1.389 1 91.94 345 LYS B CA 1
ATOM 9855 C C . LYS B 1 345 ? -18.5 -41.812 2.885 1 91.94 345 LYS B C 1
ATOM 9857 O O . LYS B 1 345 ? -19.391 -42.156 3.66 1 91.94 345 LYS B O 1
ATOM 9862 N N . LEU B 1 346 ? -17.328 -41.5 3.271 1 95.38 346 LEU B N 1
ATOM 9863 C CA . LEU B 1 346 ? -16.938 -41.594 4.672 1 95.38 346 LEU B CA 1
ATOM 9864 C C . LEU B 1 346 ? -17.641 -40.531 5.504 1 95.38 346 LEU B C 1
ATOM 9866 O O . LEU B 1 346 ? -17.797 -40.688 6.719 1 95.38 346 LEU B O 1
ATOM 9870 N N . ASN B 1 347 ? -18 -39.469 4.82 1 93.75 347 ASN B N 1
ATOM 9871 C CA . ASN B 1 347 ? -18.641 -38.344 5.516 1 93.75 347 ASN B CA 1
ATOM 9872 C C . ASN B 1 347 ? -20.016 -38.75 6.047 1 93.75 347 ASN B C 1
ATOM 9874 O O . ASN B 1 347 ? -20.641 -38 6.801 1 93.75 347 ASN B O 1
ATOM 9878 N N . THR B 1 348 ? -20.438 -39.938 5.777 1 85.31 348 THR B N 1
ATOM 9879 C CA . THR B 1 348 ? -21.703 -40.469 6.305 1 85.31 348 THR B CA 1
ATOM 9880 C C . THR B 1 348 ? -21.469 -41.156 7.652 1 85.31 348 THR B C 1
ATOM 9882 O O . THR B 1 348 ? -22.422 -41.406 8.383 1 85.31 348 THR B O 1
ATOM 9885 N N . CYS B 1 349 ? -20.266 -41.375 7.988 1 90.12 349 CYS B N 1
ATOM 9886 C CA . CYS B 1 349 ? -19.906 -42 9.258 1 90.12 349 CYS B CA 1
ATOM 9887 C C . CYS B 1 349 ? -19.969 -40.969 10.398 1 90.12 349 CYS B C 1
ATOM 9889 O O . CYS B 1 349 ? -19.969 -39.781 10.156 1 90.12 349 CYS B O 1
ATOM 9891 N N . THR B 1 350 ? -20.062 -41.469 11.602 1 85.81 350 THR B N 1
ATOM 9892 C CA . THR B 1 350 ? -20 -40.594 12.766 1 85.81 350 THR B CA 1
ATOM 9893 C C . THR B 1 350 ? -18.578 -40.062 12.953 1 85.81 350 THR B C 1
ATOM 9895 O O . THR B 1 350 ? -17.594 -40.75 12.695 1 85.81 350 THR B O 1
ATOM 9898 N N . PRO B 1 351 ? -18.516 -38.875 13.438 1 87.75 351 PRO B N 1
ATOM 9899 C CA . PRO B 1 351 ? -17.188 -38.281 13.648 1 87.75 351 PRO B CA 1
ATOM 9900 C C . PRO B 1 351 ? -16.312 -39.125 14.57 1 87.75 351 PRO B C 1
ATOM 9902 O O . PRO B 1 351 ? -15.102 -39.219 14.352 1 87.75 351 PRO B O 1
ATOM 9905 N N . LEU B 1 352 ? -16.922 -39.75 15.516 1 83.75 352 LEU B N 1
ATOM 9906 C CA . LEU B 1 352 ? -16.172 -40.562 16.453 1 83.75 352 LEU B CA 1
ATOM 9907 C C . LEU B 1 352 ? -15.602 -41.781 15.773 1 83.75 352 LEU B C 1
ATOM 9909 O O . LEU B 1 352 ? -14.453 -42.188 16.016 1 83.75 352 LEU B O 1
ATOM 9913 N N . SER B 1 353 ? -16.438 -42.406 14.953 1 88.25 353 SER B N 1
ATOM 9914 C CA . SER B 1 353 ? -15.969 -43.594 14.219 1 88.25 353 SER B CA 1
ATOM 9915 C C . SER B 1 353 ? -14.812 -43.219 13.289 1 88.25 353 SER B C 1
ATOM 9917 O O . SER B 1 353 ? -13.852 -44 13.172 1 88.25 353 SER B O 1
ATOM 9919 N N . VAL B 1 354 ? -14.922 -42.125 12.648 1 94.44 354 VAL B N 1
ATOM 9920 C CA . VAL B 1 354 ? -13.891 -41.656 11.727 1 94.44 354 VAL B CA 1
ATOM 9921 C C . VAL B 1 354 ? -12.578 -41.438 12.484 1 94.44 354 VAL B C 1
ATOM 9923 O O . VAL B 1 354 ? -11.523 -41.938 12.062 1 94.44 354 VAL B O 1
ATOM 9926 N N . MET B 1 355 ? -12.609 -40.875 13.641 1 92.62 355 MET B N 1
ATOM 9927 C CA . MET B 1 355 ? -11.422 -40.562 14.43 1 92.62 355 MET B CA 1
ATOM 9928 C C . MET B 1 355 ? -10.789 -41.844 14.953 1 92.62 355 MET B C 1
ATOM 9930 O O . MET B 1 355 ? -9.562 -42 14.969 1 92.62 355 MET B O 1
ATOM 9934 N N . THR B 1 356 ? -11.664 -42.719 15.297 1 89.31 356 THR B N 1
ATOM 9935 C CA . THR B 1 356 ? -11.18 -44 15.812 1 89.31 356 THR B CA 1
ATOM 9936 C C . THR B 1 356 ? -10.438 -44.781 14.727 1 89.31 356 THR B C 1
ATOM 9938 O O . THR B 1 356 ? -9.383 -45.344 14.984 1 89.31 356 THR B O 1
ATOM 9941 N N . TYR B 1 357 ? -10.984 -44.75 13.594 1 92.88 357 TYR B N 1
ATOM 9942 C CA . TYR B 1 357 ? -10.344 -45.469 12.492 1 92.88 357 TYR B CA 1
ATOM 9943 C C . TYR B 1 357 ? -9.047 -44.781 12.078 1 92.88 357 TYR B C 1
ATOM 9945 O O . TYR B 1 357 ? -8.086 -45.469 11.695 1 92.88 357 TYR B O 1
ATOM 9953 N N . ILE B 1 358 ? -8.984 -43.5 12.078 1 94.94 358 ILE B N 1
ATOM 9954 C CA . ILE B 1 358 ? -7.742 -42.781 11.805 1 94.94 358 ILE B CA 1
ATOM 9955 C C . ILE B 1 358 ? -6.664 -43.25 12.797 1 94.94 358 ILE B C 1
ATOM 9957 O O . ILE B 1 358 ? -5.539 -43.531 12.398 1 94.94 358 ILE B O 1
ATOM 9961 N N . ASP B 1 359 ? -7.039 -43.375 14.023 1 90.12 359 ASP B N 1
ATOM 9962 C CA . ASP B 1 359 ? -6.109 -43.75 15.07 1 90.12 359 ASP B CA 1
ATOM 9963 C C . ASP B 1 359 ? -5.594 -45.188 14.844 1 90.12 359 ASP B C 1
ATOM 9965 O O . ASP B 1 359 ? -4.391 -45.438 14.922 1 90.12 359 ASP B O 1
ATOM 9969 N N . ASN B 1 360 ? -6.473 -46.031 14.539 1 88.94 360 ASN B N 1
ATOM 9970 C CA . ASN B 1 360 ? -6.121 -47.438 14.367 1 88.94 360 ASN B CA 1
ATOM 9971 C C . ASN B 1 360 ? -5.191 -47.625 13.18 1 88.94 360 ASN B C 1
ATOM 9973 O O . ASN B 1 360 ? -4.172 -48.312 13.289 1 88.94 360 ASN B O 1
ATOM 9977 N N . ILE B 1 361 ? -5.559 -47.031 12.102 1 92.56 361 ILE B N 1
ATOM 9978 C CA . ILE B 1 361 ? -4.789 -47.219 10.875 1 92.56 361 ILE B CA 1
ATOM 9979 C C . ILE B 1 361 ? -3.424 -46.531 11.016 1 92.56 361 ILE B C 1
ATOM 9981 O O . ILE B 1 361 ? -2.41 -47.094 10.57 1 92.56 361 ILE B O 1
ATOM 9985 N N . TYR B 1 362 ? -3.441 -45.438 11.555 1 91.88 362 TYR B N 1
ATOM 9986 C CA . TYR B 1 362 ? -2.186 -44.719 11.727 1 91.88 362 TYR B CA 1
ATOM 9987 C C . TYR B 1 362 ? -1.219 -45.5 12.602 1 91.88 362 TYR B C 1
ATOM 9989 O O . TYR B 1 362 ? -0.014 -45.531 12.344 1 91.88 362 TYR B O 1
ATOM 9997 N N . GLN B 1 363 ? -1.672 -46.094 13.586 1 86.19 363 GLN B N 1
ATOM 9998 C CA . GLN B 1 363 ? -0.827 -46.906 14.461 1 86.19 363 GLN B CA 1
ATOM 9999 C C . GLN B 1 363 ? -0.236 -48.094 13.719 1 86.19 363 GLN B C 1
ATOM 10001 O O . GLN B 1 363 ? 0.893 -48.531 13.984 1 86.19 363 GLN B O 1
ATOM 10006 N N . GLU B 1 364 ? -0.958 -48.5 12.781 1 85.69 364 GLU B N 1
ATOM 10007 C CA . GLU B 1 364 ? -0.478 -49.625 11.977 1 85.69 364 GLU B CA 1
ATOM 10008 C C . GLU B 1 364 ? 0.626 -49.188 11.016 1 85.69 364 GLU B C 1
ATOM 10010 O O . GLU B 1 364 ? 1.559 -49.938 10.742 1 85.69 364 GLU B O 1
ATOM 10015 N N . ILE B 1 365 ? 0.482 -48.031 10.453 1 83.88 365 ILE B N 1
ATOM 10016 C CA . ILE B 1 365 ? 1.402 -47.531 9.438 1 83.88 365 ILE B CA 1
ATOM 10017 C C . ILE B 1 365 ? 2.639 -46.938 10.109 1 83.88 365 ILE B C 1
ATOM 10019 O O . ILE B 1 365 ? 3.762 -47.125 9.633 1 83.88 365 ILE B O 1
ATOM 10023 N N . SER B 1 366 ? 2.406 -45.938 10.984 1 66.44 366 SER B N 1
ATOM 10024 C CA . SER B 1 366 ? 3.398 -45 11.453 1 66.44 366 SER B CA 1
ATOM 10025 C C . SER B 1 366 ? 4.258 -45.562 12.562 1 66.44 366 SER B C 1
ATOM 10027 O O . SER B 1 366 ? 4.895 -44.844 13.32 1 66.44 366 SER B O 1
ATOM 10029 N N . VAL B 1 367 ? 4.289 -46.938 12.672 1 59.5 367 VAL B N 1
ATOM 10030 C CA . VAL B 1 367 ? 5.145 -47.438 13.75 1 59.5 367 VAL B CA 1
ATOM 10031 C C . VAL B 1 367 ? 6.586 -47 13.5 1 59.5 367 VAL B C 1
ATOM 10033 O O . VAL B 1 367 ? 7.211 -47.438 12.523 1 59.5 367 VAL B O 1
ATOM 10036 N N . ASN B 1 368 ? 7.262 -45.875 14.195 1 54.09 368 ASN B N 1
ATOM 10037 C CA . ASN B 1 368 ? 8.609 -45.406 14.461 1 54.09 368 ASN B CA 1
ATOM 10038 C C . ASN B 1 368 ? 9.117 -44.5 13.344 1 54.09 368 ASN B C 1
ATOM 10040 O O . ASN B 1 368 ? 10.32 -44.312 13.18 1 54.09 368 ASN B O 1
ATOM 10044 N N . LYS B 1 369 ? 8.141 -43.969 12.352 1 69.75 369 LYS B N 1
ATOM 10045 C CA . LYS B 1 369 ? 8.688 -43.156 11.281 1 69.75 369 LYS B CA 1
ATOM 10046 C C . LYS B 1 369 ? 7.934 -41.812 11.164 1 69.75 369 LYS B C 1
ATOM 10048 O O . LYS B 1 369 ? 6.785 -41.719 11.602 1 69.75 369 LYS B O 1
ATOM 10053 N N . THR B 1 370 ? 8.766 -40.844 10.75 1 83.06 370 THR B N 1
ATOM 10054 C CA . THR B 1 370 ? 8.195 -39.5 10.594 1 83.06 370 THR B CA 1
ATOM 10055 C C . THR B 1 370 ? 7.172 -39.5 9.461 1 83.06 370 THR B C 1
ATOM 10057 O O . THR B 1 370 ? 7.457 -39.938 8.352 1 83.06 370 THR B O 1
ATOM 10060 N N . PHE B 1 371 ? 5.926 -39.188 9.812 1 92.31 371 PHE B N 1
ATOM 10061 C CA . PHE B 1 371 ? 4.824 -39.062 8.867 1 92.31 371 PHE B CA 1
ATOM 10062 C C . PHE B 1 371 ? 4.582 -37.594 8.508 1 92.31 371 PHE B C 1
ATOM 10064 O O . PHE B 1 371 ? 4.633 -36.719 9.375 1 92.31 371 PHE B O 1
ATOM 10071 N N . VAL B 1 372 ? 4.488 -37.344 7.211 1 95 372 VAL B N 1
ATOM 10072 C CA . VAL B 1 372 ? 4.395 -35.938 6.781 1 95 372 VAL B CA 1
ATOM 10073 C C . VAL B 1 372 ? 3.035 -35.688 6.133 1 95 372 VAL B C 1
ATOM 10075 O O . VAL B 1 372 ? 2.545 -36.531 5.359 1 95 372 VAL B O 1
ATOM 10078 N N . ILE B 1 373 ? 2.389 -34.594 6.512 1 96.06 373 ILE B N 1
ATOM 10079 C CA . ILE B 1 373 ? 1.145 -34.156 5.891 1 96.06 373 ILE B CA 1
ATOM 10080 C C . ILE B 1 373 ? 1.346 -32.781 5.234 1 96.06 373 ILE B C 1
ATOM 10082 O O . ILE B 1 373 ? 1.601 -31.797 5.918 1 96.06 373 ILE B O 1
ATOM 10086 N N . ILE B 1 374 ? 1.176 -32.75 3.955 1 95.81 374 ILE B N 1
ATOM 10087 C CA . ILE B 1 374 ? 1.454 -31.531 3.203 1 95.81 374 ILE B CA 1
ATOM 10088 C C . ILE B 1 374 ? 0.147 -30.938 2.689 1 95.81 374 ILE B C 1
ATOM 10090 O O . ILE B 1 374 ? -0.714 -31.656 2.18 1 95.81 374 ILE B O 1
ATOM 10094 N N . LEU B 1 375 ? -0.053 -29.688 2.92 1 93.75 375 LEU B N 1
ATOM 10095 C CA . LEU B 1 375 ? -1.096 -28.891 2.287 1 93.75 375 LEU B CA 1
ATOM 10096 C C . LEU B 1 375 ? -0.488 -27.844 1.366 1 93.75 375 LEU B C 1
ATOM 10098 O O . LEU B 1 375 ? -0.043 -26.781 1.827 1 93.75 375 LEU B O 1
ATOM 10102 N N . ASP B 1 376 ? -0.554 -28.078 0.032 1 91.62 376 ASP B N 1
ATOM 10103 C CA . ASP B 1 376 ? 0.066 -27.203 -0.955 1 91.62 376 ASP B CA 1
ATOM 10104 C C . ASP B 1 376 ? -0.902 -26.109 -1.402 1 91.62 376 ASP B C 1
ATOM 10106 O O . ASP B 1 376 ? -2.119 -26.266 -1.273 1 91.62 376 ASP B O 1
ATOM 10110 N N . GLU B 1 377 ? -0.441 -24.906 -1.824 1 88.25 377 GLU B N 1
ATOM 10111 C CA . GLU B 1 377 ? -1.174 -23.734 -2.266 1 88.25 377 GLU B CA 1
ATOM 10112 C C . GLU B 1 377 ? -2.125 -23.234 -1.182 1 88.25 377 GLU B C 1
ATOM 10114 O O . GLU B 1 377 ? -3.295 -22.953 -1.456 1 88.25 377 GLU B O 1
ATOM 10119 N N . THR B 1 378 ? -1.648 -23.219 0.036 1 87.25 378 THR B N 1
ATOM 10120 C CA . THR B 1 378 ? -2.428 -22.906 1.228 1 87.25 378 THR B CA 1
ATOM 10121 C C . THR B 1 378 ? -3 -21.484 1.137 1 87.25 378 THR B C 1
ATOM 10123 O O . THR B 1 378 ? -4.055 -21.203 1.709 1 87.25 378 THR B O 1
ATOM 10126 N N . GLN B 1 379 ? -2.367 -20.594 0.392 1 79.06 379 GLN B N 1
ATOM 10127 C CA . GLN B 1 379 ? -2.766 -19.188 0.337 1 79.06 379 GLN B CA 1
ATOM 10128 C C . GLN B 1 379 ? -4.145 -19.031 -0.297 1 79.06 379 GLN B C 1
ATOM 10130 O O . GLN B 1 379 ? -4.844 -18.047 -0.038 1 79.06 379 GLN B O 1
ATOM 10135 N N . VAL B 1 380 ? -4.543 -19.969 -1.051 1 79.5 380 VAL B N 1
ATOM 10136 C CA . VAL B 1 380 ? -5.848 -19.922 -1.705 1 79.5 380 VAL B CA 1
ATOM 10137 C C . VAL B 1 380 ? -6.957 -19.984 -0.656 1 79.5 380 VAL B C 1
ATOM 10139 O O . VAL B 1 380 ? -8 -19.344 -0.812 1 79.5 380 VAL B O 1
ATOM 10142 N N . LEU B 1 381 ? -6.758 -20.656 0.402 1 84.19 381 LEU B N 1
ATOM 10143 C CA . LEU B 1 381 ? -7.766 -20.906 1.423 1 84.19 381 LEU B CA 1
ATOM 10144 C C . LEU B 1 381 ? -7.996 -19.672 2.285 1 84.19 381 LEU B C 1
ATOM 10146 O O . LEU B 1 381 ? -8.992 -19.594 3.002 1 84.19 381 LEU B O 1
ATOM 10150 N N . GLU B 1 382 ? -7.148 -18.703 2.18 1 76.75 382 GLU B N 1
ATOM 10151 C CA . GLU B 1 382 ? -7.277 -17.484 2.986 1 76.75 382 GLU B CA 1
ATOM 10152 C C . GLU B 1 382 ? -8.5 -16.672 2.57 1 76.75 382 GLU B C 1
ATOM 10154 O O . GLU B 1 382 ? -9.062 -15.938 3.379 1 76.75 382 GLU B O 1
ATOM 10159 N N . THR B 1 383 ? -8.859 -16.844 1.373 1 73.69 383 THR B N 1
ATOM 10160 C CA . THR B 1 383 ? -9.961 -16.047 0.866 1 73.69 383 THR B CA 1
ATOM 10161 C C . THR B 1 383 ? -11.227 -16.875 0.726 1 73.69 383 THR B C 1
ATOM 10163 O O . THR B 1 383 ? -12.32 -16.344 0.537 1 73.69 383 THR B O 1
ATOM 10166 N N . VAL B 1 384 ? -11.055 -18.141 0.885 1 80.94 384 VAL B N 1
ATOM 10167 C CA . VAL B 1 384 ? -12.203 -19.031 0.708 1 80.94 384 VAL B CA 1
ATOM 10168 C C . VAL B 1 384 ? -13.094 -18.969 1.946 1 80.94 384 VAL B C 1
ATOM 10170 O O . VAL B 1 384 ? -12.625 -19.203 3.064 1 80.94 384 VAL B O 1
ATOM 10173 N N . LEU B 1 385 ? -14.375 -18.625 1.759 1 81.5 385 LEU B N 1
ATOM 10174 C CA . LEU B 1 385 ? -15.367 -18.547 2.828 1 81.5 385 LEU B CA 1
ATOM 10175 C C . LEU B 1 385 ? -14.891 -17.625 3.945 1 81.5 385 LEU B C 1
ATOM 10177 O O . LEU B 1 385 ? -14.93 -18 5.121 1 81.5 385 LEU B O 1
ATOM 10181 N N . LYS B 1 386 ? -14.391 -16.562 3.516 1 75.88 386 LYS B N 1
ATOM 10182 C CA . LYS B 1 386 ? -13.844 -15.594 4.469 1 75.88 386 LYS B CA 1
ATOM 10183 C C . LYS B 1 386 ? -14.93 -15.07 5.406 1 75.88 386 LYS B C 1
ATOM 10185 O O . LYS B 1 386 ? -16.016 -14.703 4.961 1 75.88 386 LYS B O 1
ATOM 10190 N N . GLY B 1 387 ? -14.648 -15.094 6.711 1 73.31 387 GLY B N 1
ATOM 10191 C CA . GLY B 1 387 ? -15.555 -14.562 7.715 1 73.31 387 GLY B CA 1
ATOM 10192 C C . GLY B 1 387 ? -16.609 -15.562 8.148 1 73.31 387 GLY B C 1
ATOM 10193 O O . GLY B 1 387 ? -17.469 -15.242 8.977 1 73.31 387 GLY B O 1
ATOM 10194 N N . LYS B 1 388 ? -16.484 -16.672 7.648 1 78.81 388 LYS B N 1
ATOM 10195 C CA . LYS B 1 388 ? -17.531 -17.656 7.953 1 78.81 388 LYS B CA 1
ATOM 10196 C C . LYS B 1 388 ? -17.125 -18.531 9.133 1 78.81 388 LYS B C 1
ATOM 10198 O O . LYS B 1 388 ? -17.906 -19.359 9.602 1 78.81 388 LYS B O 1
ATOM 10203 N N . PHE B 1 389 ? -15.977 -18.344 9.562 1 82.94 389 PHE B N 1
ATOM 10204 C CA . PHE B 1 389 ? -15.477 -19.062 10.727 1 82.94 389 PHE B CA 1
ATOM 10205 C C . PHE B 1 389 ? -14.914 -18.109 11.766 1 82.94 389 PHE B C 1
ATOM 10207 O O . PHE B 1 389 ? -14.75 -16.922 11.492 1 82.94 389 PHE B O 1
ATOM 10214 N N . LYS B 1 390 ? -14.93 -18.5 13.008 1 74 390 LYS B N 1
ATOM 10215 C CA . LYS B 1 390 ? -14.414 -17.641 14.078 1 74 390 LYS B CA 1
ATOM 10216 C C . LYS B 1 390 ? -13.234 -18.312 14.781 1 74 390 LYS B C 1
ATOM 10218 O O . LYS B 1 390 ? -13.086 -19.531 14.75 1 74 390 LYS B O 1
ATOM 10223 N N . SER B 1 391 ? -12.445 -17.344 15.234 1 62.25 391 SER B N 1
ATOM 10224 C CA . SER B 1 391 ? -11.344 -17.828 16.047 1 62.25 391 SER B CA 1
ATOM 10225 C C . SER B 1 391 ? -11.859 -18.547 17.297 1 62.25 391 SER B C 1
ATOM 10227 O O . SER B 1 391 ? -13.023 -18.406 17.672 1 62.25 391 SER B O 1
ATOM 10229 N N . ARG B 1 392 ? -11.086 -19.375 17.766 1 54.81 392 ARG B N 1
ATOM 10230 C CA . ARG B 1 392 ? -11.469 -20.109 18.969 1 54.81 392 ARG B CA 1
ATOM 10231 C C . ARG B 1 392 ? -11.93 -19.172 20.078 1 54.81 392 ARG B C 1
ATOM 10233 O O . ARG B 1 392 ? -12.805 -19.516 20.875 1 54.81 392 ARG B O 1
ATOM 10240 N N . THR B 1 393 ? -11.25 -17.922 20 1 53.31 393 THR B N 1
ATOM 10241 C CA . THR B 1 393 ? -11.625 -16.969 21.016 1 53.31 393 THR B CA 1
ATOM 10242 C C . THR B 1 393 ? -12.898 -16.219 20.625 1 53.31 393 THR B C 1
ATOM 10244 O O . THR B 1 393 ? -13.43 -15.43 21.406 1 53.31 393 THR B O 1
ATOM 10247 N N . GLY B 1 394 ? -13.492 -16.578 19.516 1 55.59 394 GLY B N 1
ATOM 10248 C CA . GLY B 1 394 ? -14.789 -16.094 19.062 1 55.59 394 GLY B CA 1
ATOM 10249 C C . GLY B 1 394 ? -14.75 -14.68 18.531 1 55.59 394 GLY B C 1
ATOM 10250 O O . GLY B 1 394 ? -15.75 -14.172 18.016 1 55.59 394 GLY B O 1
ATOM 10251 N N . LYS B 1 395 ? -13.641 -13.938 18.578 1 59.59 395 LYS B N 1
ATOM 10252 C CA . LYS B 1 395 ? -13.664 -12.5 18.328 1 59.59 395 LYS B CA 1
ATOM 10253 C C . LYS B 1 395 ? -13.305 -12.18 16.875 1 59.59 395 LYS B C 1
ATOM 10255 O O . LYS B 1 395 ? -13.844 -11.242 16.297 1 59.59 395 LYS B O 1
ATOM 10260 N N . GLN B 1 396 ? -12.461 -13.078 16.25 1 63.94 396 GLN B N 1
ATOM 10261 C CA . GLN B 1 396 ? -11.969 -12.688 14.938 1 63.94 396 GLN B CA 1
ATOM 10262 C C . GLN B 1 396 ? -12.547 -13.586 13.844 1 63.94 396 GLN B C 1
ATOM 10264 O O . GLN B 1 396 ? -12.578 -14.812 13.992 1 63.94 396 GLN B O 1
ATOM 10269 N N . LYS B 1 397 ? -13.117 -13.031 12.805 1 72.06 397 LYS B N 1
ATOM 10270 C CA . LYS B 1 397 ? -13.625 -13.758 11.641 1 72.06 397 LYS B CA 1
ATOM 10271 C C . LYS B 1 397 ? -12.484 -14.367 10.836 1 72.06 397 LYS B C 1
ATOM 10273 O O . LYS B 1 397 ? -11.414 -13.758 10.703 1 72.06 397 LYS B O 1
ATOM 10278 N N . ARG B 1 398 ? -12.695 -15.742 10.5 1 78.69 398 ARG B N 1
ATOM 10279 C CA . ARG B 1 398 ? -11.648 -16.484 9.797 1 78.69 398 ARG B CA 1
ATOM 10280 C C . ARG B 1 398 ? -12.188 -17.125 8.523 1 78.69 398 ARG B C 1
ATOM 10282 O O . ARG B 1 398 ? -13.398 -17.125 8.289 1 78.69 398 ARG B O 1
ATOM 10289 N N . SER B 1 399 ? -11.211 -17.625 7.746 1 83 399 SER B N 1
ATOM 10290 C CA . SER B 1 399 ? -11.531 -18.328 6.508 1 83 399 SER B CA 1
ATOM 10291 C C . SER B 1 399 ? -11.5 -19.828 6.703 1 83 399 SER B C 1
ATOM 10293 O O . SER B 1 399 ? -11.32 -20.312 7.82 1 83 399 SER B O 1
ATOM 10295 N N . LEU B 1 400 ? -11.656 -20.562 5.652 1 88.25 400 LEU B N 1
ATOM 10296 C CA . LEU B 1 400 ? -11.664 -22.016 5.648 1 88.25 400 LEU B CA 1
ATOM 10297 C C . LEU B 1 400 ? -10.289 -22.578 6.031 1 88.25 400 LEU B C 1
ATOM 10299 O O . LEU B 1 400 ? -10.18 -23.734 6.438 1 88.25 400 LEU B O 1
ATOM 10303 N N . LEU B 1 401 ? -9.281 -21.766 5.957 1 86.25 401 LEU B N 1
ATOM 10304 C CA . LEU B 1 401 ? -7.926 -22.188 6.309 1 86.25 401 LEU B CA 1
ATOM 10305 C C . LEU B 1 401 ? -7.855 -22.641 7.762 1 86.25 401 LEU B C 1
ATOM 10307 O O . LEU B 1 401 ? -7.176 -23.609 8.078 1 86.25 401 LEU B O 1
ATOM 10311 N N . SER B 1 402 ? -8.609 -22.031 8.641 1 84 402 SER B N 1
ATOM 10312 C CA . SER B 1 402 ? -8.523 -22.297 10.078 1 84 402 SER B CA 1
ATOM 10313 C C . SER B 1 402 ? -9.008 -23.703 10.414 1 84 402 SER B C 1
ATOM 10315 O O . SER B 1 402 ? -8.266 -24.484 11 1 84 402 SER B O 1
ATOM 10317 N N . PRO B 1 403 ? -10.195 -24.078 10.031 1 88.06 403 PRO B N 1
ATOM 10318 C CA . PRO B 1 403 ? -10.633 -25.438 10.375 1 88.06 403 PRO B CA 1
ATOM 10319 C C . PRO B 1 403 ? -9.828 -26.516 9.664 1 88.06 403 PRO B C 1
ATOM 10321 O O . PRO B 1 403 ? -9.633 -27.609 10.195 1 88.06 403 PRO B O 1
ATOM 10324 N N . ILE B 1 404 ? -9.297 -26.328 8.492 1 91 404 ILE B N 1
ATOM 10325 C CA . ILE B 1 404 ? -8.5 -27.312 7.77 1 91 404 ILE B CA 1
ATOM 10326 C C . ILE B 1 404 ? -7.195 -27.578 8.516 1 91 404 ILE B C 1
ATOM 10328 O O . ILE B 1 404 ? -6.832 -28.734 8.758 1 91 404 ILE B O 1
ATOM 10332 N N . ILE B 1 405 ? -6.539 -26.531 8.867 1 87.56 405 ILE B N 1
ATOM 10333 C CA . ILE B 1 405 ? -5.277 -26.672 9.578 1 87.56 405 ILE B CA 1
ATOM 10334 C C . ILE B 1 405 ? -5.523 -27.344 10.93 1 87.56 405 ILE B C 1
ATOM 10336 O O . ILE B 1 405 ? -4.723 -28.172 11.375 1 87.56 405 ILE B O 1
ATOM 10340 N N . GLN B 1 406 ? -6.574 -27.016 11.586 1 86.06 406 GLN B N 1
ATOM 10341 C CA . GLN B 1 406 ? -6.91 -27.625 12.867 1 86.06 406 GLN B CA 1
ATOM 10342 C C . GLN B 1 406 ? -7.09 -29.141 12.719 1 86.06 406 GLN B C 1
ATOM 10344 O O . GLN B 1 406 ? -6.582 -29.906 13.531 1 86.06 406 GLN B O 1
ATOM 10349 N N . ALA B 1 407 ? -7.816 -29.484 11.719 1 90.94 407 ALA B N 1
ATOM 10350 C CA . ALA B 1 407 ? -8.07 -30.906 11.492 1 90.94 407 ALA B CA 1
ATOM 10351 C C . ALA B 1 407 ? -6.781 -31.641 11.141 1 90.94 407 ALA B C 1
ATOM 10353 O O . ALA B 1 407 ? -6.574 -32.781 11.562 1 90.94 407 ALA B O 1
ATOM 10354 N N . LEU B 1 408 ? -5.91 -31.062 10.352 1 92.56 408 LEU B N 1
ATOM 10355 C CA . LEU B 1 408 ? -4.656 -31.688 9.945 1 92.56 408 LEU B CA 1
ATOM 10356 C C . LEU B 1 408 ? -3.705 -31.812 11.133 1 92.56 408 LEU B C 1
ATOM 10358 O O . LEU B 1 408 ? -2.928 -32.75 11.211 1 92.56 408 LEU B O 1
ATOM 10362 N N . ARG B 1 409 ? -3.75 -30.906 12 1 87.94 409 ARG B N 1
ATOM 10363 C CA . ARG B 1 409 ? -2.854 -30.906 13.156 1 87.94 409 ARG B CA 1
ATOM 10364 C C . ARG B 1 409 ? -3.334 -31.891 14.219 1 87.94 409 ARG B C 1
ATOM 10366 O O . ARG B 1 409 ? -2.533 -32.406 15 1 87.94 409 ARG B O 1
ATOM 10373 N N . GLN B 1 410 ? -4.672 -32 14.227 1 87.56 410 GLN B N 1
ATOM 10374 C CA . GLN B 1 410 ? -5.258 -32.938 15.195 1 87.56 410 GLN B CA 1
ATOM 10375 C C . GLN B 1 410 ? -6.293 -33.844 14.539 1 87.56 410 GLN B C 1
ATOM 10377 O O . GLN B 1 410 ? -7.473 -33.781 14.898 1 87.56 410 GLN B O 1
ATOM 10382 N N . PRO B 1 411 ? -5.762 -34.625 13.68 1 89.69 411 PRO B N 1
ATOM 10383 C CA . PRO B 1 411 ? -6.707 -35.531 13 1 89.69 411 PRO B CA 1
ATOM 10384 C C . PRO B 1 411 ? -7.398 -36.5 13.961 1 89.69 411 PRO B C 1
ATOM 10386 O O . PRO B 1 411 ? -8.586 -36.781 13.797 1 89.69 411 PRO B O 1
ATOM 10389 N N . ALA B 1 412 ? -6.613 -37.031 14.883 1 87.25 412 ALA B N 1
ATOM 10390 C CA . ALA B 1 412 ? -7.105 -37.938 15.922 1 87.25 412 ALA B CA 1
ATOM 10391 C C . ALA B 1 412 ? -6.309 -37.781 17.203 1 87.25 412 ALA B C 1
ATOM 10393 O O . ALA B 1 412 ? -5.176 -37.281 17.188 1 87.25 412 ALA B O 1
ATOM 10394 N N . PRO B 1 413 ? -6.836 -38.156 18.328 1 77.25 413 PRO B N 1
ATOM 10395 C CA . PRO B 1 413 ? -6.211 -37.906 19.625 1 77.25 413 PRO B CA 1
ATOM 10396 C C . PRO B 1 413 ? -4.879 -38.625 19.812 1 77.25 413 PRO B C 1
ATOM 10398 O O . PRO B 1 413 ? -3.963 -38.094 20.438 1 77.25 413 PRO B O 1
ATOM 10401 N N . SER B 1 414 ? -4.699 -39.781 19.188 1 78.06 414 SER B N 1
ATOM 10402 C CA . SER B 1 414 ? -3.516 -40.562 19.5 1 78.06 414 SER B CA 1
ATOM 10403 C C . SER B 1 414 ? -2.445 -40.406 18.422 1 78.06 414 SER B C 1
ATOM 10405 O O . SER B 1 414 ? -1.389 -41.031 18.484 1 78.06 414 SER B O 1
ATOM 10407 N N . MET B 1 415 ? -2.686 -39.625 17.469 1 83.44 415 MET B N 1
ATOM 10408 C CA . MET B 1 415 ? -1.708 -39.469 16.391 1 83.44 415 MET B CA 1
ATOM 10409 C C . MET B 1 415 ? -0.517 -38.625 16.859 1 83.44 415 MET B C 1
ATOM 10411 O O . MET B 1 415 ? -0.684 -37.5 17.328 1 83.44 415 MET B O 1
ATOM 10415 N N . VAL B 1 416 ? 0.663 -39.406 16.812 1 78.75 416 VAL B N 1
ATOM 10416 C CA . VAL B 1 416 ? 1.889 -38.719 17.25 1 78.75 416 VAL B CA 1
ATOM 10417 C C . VAL B 1 416 ? 2.969 -38.906 16.188 1 78.75 416 VAL B C 1
ATOM 10419 O O . VAL B 1 416 ? 2.805 -39.656 15.234 1 78.75 416 VAL B O 1
ATOM 10422 N N . ASN B 1 417 ? 3.98 -38.062 16.141 1 82.75 417 ASN B N 1
ATOM 10423 C CA . ASN B 1 417 ? 5.172 -38.188 15.297 1 82.75 417 ASN B CA 1
ATOM 10424 C C . ASN B 1 417 ? 4.863 -37.844 13.844 1 82.75 417 ASN B C 1
ATOM 10426 O O . ASN B 1 417 ? 5.188 -38.625 12.945 1 82.75 417 ASN B O 1
ATOM 10430 N N . TYR B 1 418 ? 4.109 -36.875 13.617 1 90 418 TYR B N 1
ATOM 10431 C CA . TYR B 1 418 ? 3.854 -36.375 12.266 1 90 418 TYR B CA 1
ATOM 10432 C C . TYR B 1 418 ? 4.051 -34.875 12.195 1 90 418 TYR B C 1
ATOM 10434 O O . TYR B 1 418 ? 4.117 -34.219 13.227 1 90 418 TYR B O 1
ATOM 10442 N N . CYS B 1 419 ? 4.316 -34.438 11.031 1 92.81 419 CYS B N 1
ATOM 10443 C CA . CYS B 1 419 ? 4.523 -33 10.805 1 92.81 419 CYS B CA 1
ATOM 10444 C C . CYS B 1 419 ? 3.594 -32.5 9.719 1 92.81 419 CYS B C 1
ATOM 10446 O O . CYS B 1 419 ? 3.496 -33.094 8.641 1 92.81 419 CYS B O 1
ATOM 10448 N N . VAL B 1 420 ? 2.859 -31.438 10.07 1 92.44 420 VAL B N 1
ATOM 10449 C CA . VAL B 1 420 ? 1.998 -30.797 9.086 1 92.44 420 VAL B CA 1
ATOM 10450 C C . VAL B 1 420 ? 2.758 -29.656 8.414 1 92.44 420 VAL B C 1
ATOM 10452 O O . VAL B 1 420 ? 3.34 -28.797 9.086 1 92.44 420 VAL B O 1
ATOM 10455 N N . ILE B 1 421 ? 2.703 -29.609 7.066 1 92.62 421 ILE B N 1
ATOM 10456 C CA . ILE B 1 421 ? 3.482 -28.641 6.312 1 92.62 421 ILE B CA 1
ATOM 10457 C C . ILE B 1 421 ? 2.564 -27.859 5.375 1 92.62 421 ILE B C 1
ATOM 10459 O O . ILE B 1 421 ? 2.4 -28.219 4.207 1 92.62 421 ILE B O 1
ATOM 10463 N N . PRO B 1 422 ? 2.021 -26.75 5.848 1 90 422 PRO B N 1
ATOM 10464 C CA . PRO B 1 422 ? 1.383 -25.828 4.898 1 90 422 PRO B CA 1
ATOM 10465 C C . PRO B 1 422 ? 2.383 -25.141 3.971 1 90 422 PRO B C 1
ATOM 10467 O O . PRO B 1 422 ? 3.375 -24.578 4.434 1 90 422 PRO B O 1
ATOM 10470 N N . CYS B 1 423 ? 2.107 -25.281 2.691 1 89.44 423 CYS B N 1
ATOM 10471 C CA . CYS B 1 423 ? 3.014 -24.766 1.676 1 89.44 423 CYS B CA 1
ATOM 10472 C C . CYS B 1 423 ? 2.312 -23.734 0.798 1 89.44 423 CYS B C 1
ATOM 10474 O O . CYS B 1 423 ? 1.193 -23.953 0.339 1 89.44 423 CYS B O 1
ATOM 10476 N N . GLY B 1 424 ? 2.879 -22.531 0.628 1 82.25 424 GLY B N 1
ATOM 10477 C CA . GLY B 1 424 ? 2.264 -21.531 -0.22 1 82.25 424 GLY B CA 1
ATOM 10478 C C . GLY B 1 424 ? 3.186 -20.359 -0.529 1 82.25 424 GLY B C 1
ATOM 10479 O O . GLY B 1 424 ? 4.352 -20.359 -0.133 1 82.25 424 GLY B O 1
ATOM 10480 N N . SER B 1 425 ? 2.615 -19.469 -1.404 1 75.56 425 SER B N 1
ATOM 10481 C CA . SER B 1 425 ? 3.369 -18.266 -1.731 1 75.56 425 SER B CA 1
ATOM 10482 C C . SER B 1 425 ? 3.309 -17.25 -0.595 1 75.56 425 SER B C 1
ATOM 10484 O O . SER B 1 425 ? 2.299 -17.156 0.104 1 75.56 425 SER B O 1
ATOM 10486 N N . GLY B 1 426 ? 4.449 -16.719 -0.253 1 63.94 426 GLY B N 1
ATOM 10487 C CA . GLY B 1 426 ? 4.871 -16.031 0.963 1 63.94 426 GLY B CA 1
ATOM 10488 C C . GLY B 1 426 ? 3.904 -14.953 1.404 1 63.94 426 GLY B C 1
ATOM 10489 O O . GLY B 1 426 ? 3.582 -14.844 2.59 1 63.94 426 GLY B O 1
ATOM 10490 N N . LEU B 1 427 ? 3.314 -14.18 0.423 1 63.56 427 LEU B N 1
ATOM 10491 C CA . LEU B 1 427 ? 2.549 -13.047 0.927 1 63.56 427 LEU B CA 1
ATOM 10492 C C . LEU B 1 427 ? 1.247 -13.516 1.572 1 63.56 427 LEU B C 1
ATOM 10494 O O . LEU B 1 427 ? 0.821 -12.961 2.588 1 63.56 427 LEU B O 1
ATOM 10498 N N . GLY B 1 428 ? 0.754 -14.531 1.003 1 61.78 428 GLY B N 1
ATOM 10499 C CA . GLY B 1 428 ? -0.513 -15.039 1.503 1 61.78 428 GLY B CA 1
ATOM 10500 C C . GLY B 1 428 ? -0.388 -15.734 2.842 1 61.78 428 GLY B C 1
ATOM 10501 O O . GLY B 1 428 ? -1.189 -15.5 3.75 1 61.78 428 GLY B O 1
ATOM 10502 N N . ILE B 1 429 ? 0.697 -16.391 2.939 1 61.03 429 ILE B N 1
ATOM 10503 C CA . ILE B 1 429 ? 0.846 -17.234 4.121 1 61.03 429 ILE B CA 1
ATOM 10504 C C . ILE B 1 429 ? 1.271 -16.375 5.312 1 61.03 429 ILE B C 1
ATOM 10506 O O . ILE B 1 429 ? 0.977 -16.703 6.461 1 61.03 429 ILE B O 1
ATOM 10510 N N . LEU B 1 430 ? 1.968 -15.398 5.004 1 61.31 430 LEU B N 1
ATOM 10511 C CA . LEU B 1 430 ? 2.451 -14.57 6.102 1 61.31 430 LEU B CA 1
ATOM 10512 C C . LEU B 1 430 ? 1.287 -14 6.906 1 61.31 430 LEU B C 1
ATOM 10514 O O . LEU B 1 430 ? 1.439 -13.688 8.094 1 61.31 430 LEU B O 1
ATOM 10518 N N . SER B 1 431 ? 0.114 -14.016 6.262 1 57.09 431 SER B N 1
ATOM 10519 C CA . SER B 1 431 ? -1.075 -13.633 7.016 1 57.09 431 SER B CA 1
ATOM 10520 C C . SER B 1 431 ? -1.541 -14.758 7.93 1 57.09 431 SER B C 1
ATOM 10522 O O . SER B 1 431 ? -2.457 -14.57 8.734 1 57.09 431 SER B O 1
ATOM 10524 N N . LEU B 1 432 ? -0.961 -15.953 7.703 1 55.16 432 LEU B N 1
ATOM 10525 C CA . LEU B 1 432 ? -1.309 -17.141 8.461 1 55.16 432 LEU B CA 1
ATOM 10526 C C . LEU B 1 432 ? -1.014 -16.953 9.945 1 55.16 432 LEU B C 1
ATOM 10528 O O . LEU B 1 432 ? -1.624 -17.609 10.789 1 55.16 432 LEU B O 1
ATOM 10532 N N . GLU B 1 433 ? -0.01 -16.109 10.125 1 55.47 433 GLU B N 1
ATOM 10533 C CA . GLU B 1 433 ? 0.313 -15.922 11.539 1 55.47 433 GLU B CA 1
ATOM 10534 C C . GLU B 1 433 ? -0.929 -15.555 12.344 1 55.47 433 GLU B C 1
ATOM 10536 O O . GLU B 1 433 ? -1.095 -16.016 13.477 1 55.47 433 GLU B O 1
ATOM 10541 N N . ASP B 1 434 ? -1.844 -14.883 11.672 1 53.44 434 ASP B N 1
ATOM 10542 C CA . ASP B 1 434 ? -3.07 -14.523 12.375 1 53.44 434 ASP B CA 1
ATOM 10543 C C . ASP B 1 434 ? -3.959 -15.75 12.594 1 53.44 434 ASP B C 1
ATOM 10545 O O . ASP B 1 434 ? -4.668 -15.836 13.602 1 53.44 434 ASP B O 1
ATOM 10549 N N . VAL B 1 435 ? -4.039 -16.594 11.641 1 48.66 435 VAL B N 1
ATOM 10550 C CA . VAL B 1 435 ? -4.84 -17.797 11.766 1 48.66 435 VAL B CA 1
ATOM 10551 C C . VAL B 1 435 ? -4.32 -18.656 12.922 1 48.66 435 VAL B C 1
ATOM 10553 O O . VAL B 1 435 ? -5.098 -19.281 13.633 1 48.66 435 VAL B O 1
ATOM 10556 N N . ARG B 1 436 ? -3.029 -18.781 12.992 1 48.91 436 ARG B N 1
ATOM 10557 C CA . ARG B 1 436 ? -2.377 -19.641 13.984 1 48.91 436 ARG B CA 1
ATOM 10558 C C . ARG B 1 436 ? -2.666 -19.156 15.398 1 48.91 436 ARG B C 1
ATOM 10560 O O . ARG B 1 436 ? -2.854 -19.969 16.312 1 48.91 436 ARG B O 1
ATOM 10567 N N . ILE B 1 437 ? -2.484 -17.812 15.555 1 44.75 437 ILE B N 1
ATOM 10568 C CA . ILE B 1 437 ? -2.717 -17.344 16.906 1 44.75 437 ILE B CA 1
ATOM 10569 C C . ILE B 1 437 ? -4.109 -17.766 17.375 1 44.75 437 ILE B C 1
ATOM 10571 O O . ILE B 1 437 ? -4.312 -18.047 18.562 1 44.75 437 ILE B O 1
ATOM 10575 N N . SER B 1 438 ? -4.934 -17.625 16.609 1 42.62 438 SER B N 1
ATOM 10576 C CA . SER B 1 438 ? -6.293 -17.859 17.094 1 42.62 438 SER B CA 1
ATOM 10577 C C . SER B 1 438 ? -6.527 -19.328 17.391 1 42.62 438 SER B C 1
ATOM 10579 O O . SER B 1 438 ? -7.379 -19.688 18.219 1 42.62 438 SER B O 1
ATOM 10581 N N . GLY B 1 439 ? -6.316 -20.203 16.453 1 39.88 439 GLY B N 1
ATOM 10582 C CA . GLY B 1 439 ? -6.758 -21.562 16.656 1 39.88 439 GLY B CA 1
ATOM 10583 C C . GLY B 1 439 ? -5.793 -22.391 17.5 1 39.88 439 GLY B C 1
ATOM 10584 O O . GLY B 1 439 ? -6.188 -23.359 18.125 1 39.88 439 GLY B O 1
ATOM 10585 N N . ILE B 1 440 ? -4.68 -22.656 16.891 1 38.91 440 ILE B N 1
ATOM 10586 C CA . ILE B 1 440 ? -3.91 -23.812 17.328 1 38.91 440 ILE B CA 1
ATOM 10587 C C . ILE B 1 440 ? -3.125 -23.469 18.594 1 38.91 440 ILE B C 1
ATOM 10589 O O . ILE B 1 440 ? -3.088 -24.25 19.547 1 38.91 440 ILE B O 1
ATOM 10593 N N . SER B 1 441 ? -1.886 -22.859 18.438 1 39.94 441 SER B N 1
ATOM 10594 C CA . SER B 1 441 ? -0.937 -22.719 19.547 1 39.94 441 SER B CA 1
ATOM 10595 C C . SER B 1 441 ? -1.075 -21.359 20.219 1 39.94 441 SER B C 1
ATOM 10597 O O . SER B 1 441 ? -1.589 -20.406 19.625 1 39.94 441 SER B O 1
ATOM 10599 N N . LYS B 1 442 ? -0.877 -21.547 21.375 1 41.44 442 LYS B N 1
ATOM 10600 C CA . LYS B 1 442 ? -0.702 -20.375 22.234 1 41.44 442 LYS B CA 1
ATOM 10601 C C . LYS B 1 442 ? 0.113 -19.297 21.531 1 41.44 442 LYS B C 1
ATOM 10603 O O . LYS B 1 442 ? 1.073 -19.594 20.828 1 41.44 442 LYS B O 1
ATOM 10608 N N . PRO B 1 443 ? -0.375 -17.984 21.406 1 45.03 443 PRO B N 1
ATOM 10609 C CA . PRO B 1 443 ? 0.187 -16.781 20.812 1 45.03 443 PRO B CA 1
ATOM 10610 C C . PRO B 1 443 ? 1.712 -16.734 20.875 1 45.03 443 PRO B C 1
ATOM 10612 O O . PRO B 1 443 ? 2.35 -16.031 20.094 1 45.03 443 PRO B O 1
ATOM 10615 N N . GLU B 1 444 ? 2.404 -17.312 21.922 1 45.97 444 GLU B N 1
ATOM 10616 C CA . GLU B 1 444 ? 3.766 -16.953 22.312 1 45.97 444 GLU B CA 1
ATOM 10617 C C . GLU B 1 444 ? 4.789 -17.578 21.359 1 45.97 444 GLU B C 1
ATOM 10619 O O . GLU B 1 444 ? 5.977 -17.25 21.422 1 45.97 444 GLU B O 1
ATOM 10624 N N . THR B 1 445 ? 4.422 -18.625 20.5 1 53.41 445 THR B N 1
ATOM 10625 C CA . THR B 1 445 ? 5.574 -19.297 19.922 1 53.41 445 THR B CA 1
ATOM 10626 C C . THR B 1 445 ? 5.648 -19.031 18.422 1 53.41 445 THR B C 1
ATOM 10628 O O . THR B 1 445 ? 4.629 -19.094 17.719 1 53.41 445 THR B O 1
ATOM 10631 N N . GLU B 1 446 ? 6.715 -18.422 17.969 1 62.09 446 GLU B N 1
ATOM 10632 C CA . GLU B 1 446 ? 7.047 -18.234 16.562 1 62.09 446 GLU B CA 1
ATOM 10633 C C . GLU B 1 446 ? 6.941 -19.547 15.781 1 62.09 446 GLU B C 1
ATOM 10635 O O . GLU B 1 446 ? 7.414 -20.594 16.25 1 62.09 446 GLU B O 1
ATOM 10640 N N . ILE B 1 447 ? 6.094 -19.766 14.781 1 71.88 447 ILE B N 1
ATOM 10641 C CA . ILE B 1 447 ? 5.996 -20.938 13.922 1 71.88 447 ILE B CA 1
ATOM 10642 C C . ILE B 1 447 ? 7.238 -21.047 13.047 1 71.88 447 ILE B C 1
ATOM 10644 O O . ILE B 1 447 ? 7.605 -20.094 12.359 1 71.88 447 ILE B O 1
ATOM 10648 N N . PRO B 1 448 ? 7.902 -22.188 13.203 1 79.5 448 PRO B N 1
ATOM 10649 C CA . PRO B 1 448 ? 9.078 -22.359 12.352 1 79.5 448 PRO B CA 1
ATOM 10650 C C . PRO B 1 448 ? 8.75 -22.281 10.867 1 79.5 448 PRO B C 1
ATOM 10652 O O . PRO B 1 448 ? 7.707 -22.781 10.438 1 79.5 448 PRO B O 1
ATOM 10655 N N . LYS B 1 449 ? 9.594 -21.703 10.188 1 81.31 449 LYS B N 1
ATOM 10656 C CA . LYS B 1 449 ? 9.422 -21.516 8.742 1 81.31 449 LYS B CA 1
ATOM 10657 C C . LYS B 1 449 ? 10.648 -22.016 7.984 1 81.31 449 LYS B C 1
ATOM 10659 O O . LYS B 1 449 ? 11.781 -21.859 8.453 1 81.31 449 LYS B O 1
ATOM 10664 N N . PHE B 1 450 ? 10.344 -22.719 6.98 1 85.12 450 PHE B N 1
ATOM 10665 C CA . PHE B 1 450 ? 11.398 -23.078 6.031 1 85.12 450 PHE B CA 1
ATOM 10666 C C . PHE B 1 450 ? 11.289 -22.219 4.77 1 85.12 450 PHE B C 1
ATOM 10668 O O . PHE B 1 450 ? 10.273 -22.266 4.074 1 85.12 450 PHE B O 1
ATOM 10675 N N . THR B 1 451 ? 12.383 -21.438 4.473 1 81.62 451 THR B N 1
ATOM 10676 C CA . THR B 1 451 ? 12.336 -20.484 3.373 1 81.62 451 THR B CA 1
ATOM 10677 C C . THR B 1 451 ? 13.5 -20.703 2.41 1 81.62 451 THR B C 1
ATOM 10679 O O . THR B 1 451 ? 13.547 -20.094 1.341 1 81.62 451 THR B O 1
ATOM 10682 N N . GLU B 1 452 ? 14.398 -21.641 2.646 1 82.06 452 GLU B N 1
ATOM 10683 C CA . GLU B 1 452 ? 15.633 -21.781 1.881 1 82.06 452 GLU B CA 1
ATOM 10684 C C . GLU B 1 452 ? 15.523 -22.906 0.858 1 82.06 452 GLU B C 1
ATOM 10686 O O . GLU B 1 452 ? 16.172 -23.953 0.999 1 82.06 452 GLU B O 1
ATOM 10691 N N . PHE B 1 453 ? 14.883 -22.656 -0.202 1 87.06 453 PHE B N 1
ATOM 10692 C CA . PHE B 1 453 ? 14.664 -23.688 -1.219 1 87.06 453 PHE B CA 1
ATOM 10693 C C . PHE B 1 453 ? 15.781 -23.672 -2.25 1 87.06 453 PHE B C 1
ATOM 10695 O O . PHE B 1 453 ? 15.898 -24.594 -3.059 1 87.06 453 PHE B O 1
ATOM 10702 N N . GLY B 1 454 ? 16.672 -22.688 -2.129 1 80.94 454 GLY B N 1
ATOM 10703 C CA . GLY B 1 454 ? 17.797 -22.609 -3.047 1 80.94 454 GLY B CA 1
ATOM 10704 C C . GLY B 1 454 ? 17.438 -22 -4.387 1 80.94 454 GLY B C 1
ATOM 10705 O O . GLY B 1 454 ? 16.594 -21.109 -4.465 1 80.94 454 GLY B O 1
ATOM 10706 N N . GLY B 1 455 ? 18.094 -22.281 -5.48 1 87.75 455 GLY B N 1
ATOM 10707 C CA . GLY B 1 455 ? 17.984 -21.797 -6.848 1 87.75 455 GLY B CA 1
ATOM 10708 C C . GLY B 1 455 ? 19.219 -22.094 -7.691 1 87.75 455 GLY B C 1
ATOM 10709 O O . GLY B 1 455 ? 20.109 -22.812 -7.254 1 87.75 455 GLY B O 1
ATOM 10710 N N . TRP B 1 456 ? 19.141 -21.672 -8.898 1 91.38 456 TRP B N 1
ATOM 10711 C CA . TRP B 1 456 ? 20.297 -21.844 -9.766 1 91.38 456 TRP B CA 1
ATOM 10712 C C . TRP B 1 456 ? 21.5 -21.078 -9.219 1 91.38 456 TRP B C 1
ATOM 10714 O O . TRP B 1 456 ? 21.422 -19.859 -9.031 1 91.38 456 TRP B O 1
ATOM 10724 N N . GLN B 1 457 ? 22.547 -21.75 -8.977 1 83.94 457 GLN B N 1
ATOM 10725 C CA . GLN B 1 457 ? 23.703 -21.156 -8.312 1 83.94 457 GLN B CA 1
ATOM 10726 C C . GLN B 1 457 ? 24.609 -20.438 -9.312 1 83.94 457 GLN B C 1
ATOM 10728 O O . GLN B 1 457 ? 25.047 -19.312 -9.062 1 83.94 457 GLN B O 1
ATOM 10733 N N . ASP B 1 458 ? 24.922 -21.125 -10.359 1 87.81 458 ASP B N 1
ATOM 10734 C CA . ASP B 1 458 ? 25.766 -20.578 -11.414 1 87.81 458 ASP B CA 1
ATOM 10735 C C . ASP B 1 458 ? 25.453 -21.234 -12.758 1 87.81 458 ASP B C 1
ATOM 10737 O O . ASP B 1 458 ? 24.531 -22.047 -12.859 1 87.81 458 ASP B O 1
ATOM 10741 N N . ILE B 1 459 ? 26.156 -20.828 -13.75 1 92.81 459 ILE B N 1
ATOM 10742 C CA . ILE B 1 459 ? 25.906 -21.297 -15.109 1 92.81 459 ILE B CA 1
ATOM 10743 C C . ILE B 1 459 ? 26.219 -22.797 -15.211 1 92.81 459 ILE B C 1
ATOM 10745 O O . ILE B 1 459 ? 25.562 -23.516 -15.945 1 92.81 459 ILE B O 1
ATOM 10749 N N . ALA B 1 460 ? 27.219 -23.219 -14.438 1 91.88 460 ALA B N 1
ATOM 10750 C CA . ALA B 1 460 ? 27.578 -24.641 -14.445 1 91.88 460 ALA B CA 1
ATOM 10751 C C . ALA B 1 460 ? 26.422 -25.5 -13.922 1 91.88 460 ALA B C 1
ATOM 10753 O O . ALA B 1 460 ? 26.172 -26.594 -14.445 1 91.88 460 ALA B O 1
ATOM 10754 N N . HIS B 1 461 ? 25.797 -25.016 -12.969 1 92.31 461 HIS B N 1
ATOM 10755 C CA . HIS B 1 461 ? 24.641 -25.703 -12.406 1 92.31 461 HIS B CA 1
ATOM 10756 C C . HIS B 1 461 ? 23.531 -25.859 -13.438 1 92.31 461 HIS B C 1
ATOM 10758 O O . HIS B 1 461 ? 22.938 -26.938 -13.562 1 92.31 461 HIS B O 1
ATOM 10764 N N . VAL B 1 462 ? 23.25 -24.844 -14.188 1 94.12 462 VAL B N 1
ATOM 10765 C CA . VAL B 1 462 ? 22.234 -24.875 -15.234 1 94.12 462 VAL B CA 1
ATOM 10766 C C . VAL B 1 462 ? 22.641 -25.844 -16.344 1 94.12 462 VAL B C 1
ATOM 10768 O O . VAL B 1 462 ? 21.844 -26.688 -16.766 1 94.12 462 VAL B O 1
ATOM 10771 N N . LYS B 1 463 ? 23.859 -25.766 -16.734 1 94.19 463 LYS B N 1
ATOM 10772 C CA . LYS B 1 463 ? 24.359 -26.625 -17.812 1 94.19 463 LYS B CA 1
ATOM 10773 C C . LYS B 1 463 ? 24.266 -28.094 -17.422 1 94.19 463 LYS B C 1
ATOM 10775 O O . LYS B 1 463 ? 23.875 -28.938 -18.234 1 94.19 463 LYS B O 1
ATOM 10780 N N . ASN B 1 464 ? 24.641 -28.375 -16.234 1 91 464 ASN B N 1
ATOM 10781 C CA . ASN B 1 464 ? 24.609 -29.75 -15.758 1 91 464 ASN B CA 1
ATOM 10782 C C . ASN B 1 464 ? 23.188 -30.297 -15.773 1 91 464 ASN B C 1
ATOM 10784 O O . ASN B 1 464 ? 22.969 -31.453 -16.172 1 91 464 ASN B O 1
ATOM 10788 N N . TYR B 1 465 ? 22.266 -29.578 -15.383 1 91.25 465 TYR B N 1
ATOM 10789 C CA . TYR B 1 465 ? 20.875 -30.016 -15.336 1 91.25 465 TYR B CA 1
ATOM 10790 C C . TYR B 1 465 ? 20.297 -30.141 -16.734 1 91.25 465 TYR B C 1
ATOM 10792 O O . TYR B 1 465 ? 19.672 -31.141 -17.062 1 91.25 465 TYR B O 1
ATOM 10800 N N . VAL B 1 466 ? 20.469 -29.141 -17.531 1 94.06 466 VAL B N 1
ATOM 10801 C CA . VAL B 1 466 ? 19.828 -29.078 -18.828 1 94.06 466 VAL B CA 1
ATOM 10802 C C . VAL B 1 466 ? 20.484 -30.078 -19.781 1 94.06 466 VAL B C 1
ATOM 10804 O O . VAL B 1 466 ? 19.812 -30.734 -20.578 1 94.06 466 VAL B O 1
ATOM 10807 N N . ASN B 1 467 ? 21.797 -30.203 -19.656 1 92 467 ASN B N 1
ATOM 10808 C CA . ASN B 1 467 ? 22.531 -31.109 -20.547 1 92 467 ASN B CA 1
ATOM 10809 C C . ASN B 1 467 ? 22.109 -32.562 -20.344 1 92 467 ASN B C 1
ATOM 10811 O O . ASN B 1 467 ? 22.25 -33.375 -21.25 1 92 467 ASN B O 1
ATOM 10815 N N . ASN B 1 468 ? 21.641 -32.875 -19.219 1 89.31 468 ASN B N 1
ATOM 10816 C CA . ASN B 1 468 ? 21.125 -34.219 -18.953 1 89.31 468 ASN B CA 1
ATOM 10817 C C . ASN B 1 468 ? 19.828 -34.5 -19.703 1 89.31 468 ASN B C 1
ATOM 10819 O O . ASN B 1 468 ? 19.438 -35.625 -19.906 1 89.31 468 ASN B O 1
ATOM 10823 N N . LEU B 1 469 ? 19.219 -33.469 -20.125 1 91.44 469 LEU B N 1
ATOM 10824 C CA . LEU B 1 469 ? 17.922 -33.594 -20.781 1 91.44 469 LEU B CA 1
ATOM 10825 C C . LEU B 1 469 ? 18.047 -33.312 -22.281 1 91.44 469 LEU B C 1
ATOM 10827 O O . LEU B 1 469 ? 17.594 -34.125 -23.094 1 91.44 469 LEU B O 1
ATOM 10831 N N . VAL B 1 470 ? 18.625 -32.156 -22.562 1 92 470 VAL B N 1
ATOM 10832 C CA . VAL B 1 470 ? 18.766 -31.719 -23.953 1 92 470 VAL B CA 1
ATOM 10833 C C . VAL B 1 470 ? 20.125 -31.047 -24.141 1 92 470 VAL B C 1
ATOM 10835 O O . VAL B 1 470 ? 20.672 -30.469 -23.203 1 92 470 VAL B O 1
ATOM 10838 N N . SER B 1 471 ? 20.656 -31.172 -25.328 1 90.5 471 SER B N 1
ATOM 10839 C CA . SER B 1 471 ? 21.906 -30.516 -25.656 1 90.5 471 SER B CA 1
ATOM 10840 C C . SER B 1 471 ? 21.672 -29.156 -26.312 1 90.5 471 SER B C 1
ATOM 10842 O O . SER B 1 471 ? 21 -29.062 -27.344 1 90.5 471 SER B O 1
ATOM 10844 N N . LEU B 1 472 ? 22.266 -28.125 -25.672 1 93.56 472 LEU B N 1
ATOM 10845 C CA . LEU B 1 472 ? 22.172 -26.766 -26.188 1 93.56 472 LEU B CA 1
ATOM 10846 C C . LEU B 1 472 ? 23.547 -26.203 -26.5 1 93.56 472 LEU B C 1
ATOM 10848 O O . LEU B 1 472 ? 24.562 -26.797 -26.109 1 93.56 472 LEU B O 1
ATOM 10852 N N . THR B 1 473 ? 23.547 -25.094 -27.266 1 94.31 473 THR B N 1
ATOM 10853 C CA . THR B 1 473 ? 24.812 -24.391 -27.516 1 94.31 473 THR B CA 1
ATOM 10854 C C . THR B 1 473 ? 25.219 -23.578 -26.297 1 94.31 473 THR B C 1
ATOM 10856 O O . THR B 1 473 ? 24.391 -23.266 -25.438 1 94.31 473 THR B O 1
ATOM 10859 N N . ASP B 1 474 ? 26.5 -23.234 -26.234 1 93.25 474 ASP B N 1
ATOM 10860 C CA . ASP B 1 474 ? 27 -22.438 -25.109 1 93.25 474 ASP B CA 1
ATOM 10861 C C . ASP B 1 474 ? 26.281 -21.109 -25 1 93.25 474 ASP B C 1
ATOM 10863 O O . ASP B 1 474 ? 26 -20.625 -23.891 1 93.25 474 ASP B O 1
ATOM 10867 N N . ASN B 1 475 ? 25.984 -20.531 -26.125 1 92.06 475 ASN B N 1
ATOM 10868 C CA . ASN B 1 475 ? 25.25 -19.266 -26.141 1 92.06 475 ASN B CA 1
ATOM 10869 C C . ASN B 1 475 ? 23.844 -19.422 -25.562 1 92.06 475 ASN B C 1
ATOM 10871 O O . ASN B 1 475 ? 23.344 -18.531 -24.859 1 92.06 475 ASN B O 1
ATOM 10875 N N . GLU B 1 476 ? 23.281 -20.5 -25.906 1 94.62 476 GLU B N 1
ATOM 10876 C CA . GLU B 1 476 ? 21.922 -20.75 -25.422 1 94.62 476 GLU B CA 1
ATOM 10877 C C . GLU B 1 476 ? 21.906 -20.969 -23.906 1 94.62 476 GLU B C 1
ATOM 10879 O O . GLU B 1 476 ? 21.016 -20.484 -23.219 1 94.62 476 GLU B O 1
ATOM 10884 N N . TYR B 1 477 ? 22.922 -21.688 -23.422 1 95.31 477 TYR B N 1
ATOM 10885 C CA . TYR B 1 477 ? 23.047 -21.859 -21.969 1 95.31 477 TYR B CA 1
ATOM 10886 C C . TYR B 1 477 ? 23.219 -20.516 -21.281 1 95.31 477 TYR B C 1
ATOM 10888 O O . TYR B 1 477 ? 22.578 -20.25 -20.25 1 95.31 477 TYR B O 1
ATOM 10896 N N . ASN B 1 478 ? 24.031 -19.703 -21.875 1 91.81 478 ASN B N 1
ATOM 10897 C CA . ASN B 1 478 ? 24.297 -18.391 -21.297 1 91.81 478 ASN B CA 1
ATOM 10898 C C . ASN B 1 478 ? 23.047 -17.516 -21.312 1 91.81 478 ASN B C 1
ATOM 10900 O O . ASN B 1 478 ? 22.766 -16.797 -20.359 1 91.81 478 ASN B O 1
ATOM 10904 N N . CYS B 1 479 ? 22.344 -17.547 -22.344 1 92.94 479 CYS B N 1
ATOM 10905 C CA . CYS B 1 479 ? 21.125 -16.766 -22.453 1 92.94 479 CYS B CA 1
ATOM 10906 C C . CYS B 1 479 ? 20.094 -17.203 -21.438 1 92.94 479 CYS B C 1
ATOM 10908 O O . CYS B 1 479 ? 19.438 -16.359 -20.812 1 92.94 479 CYS B O 1
ATOM 10910 N N . LEU B 1 480 ? 19.984 -18.516 -21.234 1 95.06 480 LEU B N 1
ATOM 10911 C CA . LEU B 1 480 ? 19.078 -19.047 -20.234 1 95.06 480 LEU B CA 1
ATOM 10912 C C . LEU B 1 480 ? 19.438 -18.547 -18.844 1 95.06 480 LEU B C 1
ATOM 10914 O O . LEU B 1 480 ? 18.562 -18.062 -18.109 1 95.06 480 LEU B O 1
ATOM 10918 N N . TYR B 1 481 ? 20.641 -18.625 -18.562 1 94.44 481 TYR B N 1
ATOM 10919 C CA . TYR B 1 481 ? 21.094 -18.25 -17.234 1 94.44 481 TYR B CA 1
ATOM 10920 C C . TYR B 1 481 ? 20.984 -16.75 -17 1 94.44 481 TYR B C 1
ATOM 10922 O O . TYR B 1 481 ? 20.531 -16.312 -15.953 1 94.44 481 TYR B O 1
ATOM 10930 N N . ASN B 1 482 ? 21.391 -15.938 -17.906 1 90.75 482 ASN B N 1
ATOM 10931 C CA . ASN B 1 482 ? 21.406 -14.492 -17.75 1 90.75 482 ASN B CA 1
ATOM 10932 C C . ASN B 1 482 ? 19.984 -13.93 -17.609 1 90.75 482 ASN B C 1
ATOM 10934 O O . ASN B 1 482 ? 19.781 -12.953 -16.891 1 90.75 482 ASN B O 1
ATOM 10938 N N . HIS B 1 483 ? 19.062 -14.586 -18.25 1 93.94 483 HIS B N 1
ATOM 10939 C CA . HIS B 1 483 ? 17.688 -14.102 -18.203 1 93.94 483 HIS B CA 1
ATOM 10940 C C . HIS B 1 483 ? 16.969 -14.602 -16.953 1 93.94 483 HIS B C 1
ATOM 10942 O O . HIS B 1 483 ? 16.172 -13.875 -16.359 1 93.94 483 HIS B O 1
ATOM 10948 N N . PHE B 1 484 ? 17.297 -15.898 -16.641 1 94.94 484 PHE B N 1
ATOM 10949 C CA . PHE B 1 484 ? 16.359 -16.531 -15.711 1 94.94 484 PHE B CA 1
ATOM 10950 C C . PHE B 1 484 ? 17.078 -17.094 -14.508 1 94.94 484 PHE B C 1
ATOM 10952 O O . PHE B 1 484 ? 16.562 -17.969 -13.812 1 94.94 484 PHE B O 1
ATOM 10959 N N . ARG B 1 485 ? 18.25 -16.688 -14.203 1 93.12 485 ARG B N 1
ATOM 10960 C CA . ARG B 1 485 ? 18.922 -17.156 -13 1 93.12 485 ARG B CA 1
ATOM 10961 C C . ARG B 1 485 ? 18.094 -16.844 -11.75 1 93.12 485 ARG B C 1
ATOM 10963 O O . ARG B 1 485 ? 17.219 -15.984 -11.781 1 93.12 485 ARG B O 1
ATOM 10970 N N . GLY B 1 486 ? 18.438 -17.531 -10.594 1 90.56 486 GLY B N 1
ATOM 10971 C CA . GLY B 1 486 ? 17.688 -17.406 -9.359 1 90.56 486 GLY B CA 1
ATOM 10972 C C . GLY B 1 486 ? 16.781 -18.594 -9.078 1 90.56 486 GLY B C 1
ATOM 10973 O O . GLY B 1 486 ? 17.266 -19.719 -8.953 1 90.56 486 GLY B O 1
ATOM 10974 N N . ARG B 1 487 ? 15.484 -18.359 -9.18 1 91.56 487 ARG B N 1
ATOM 10975 C CA . ARG B 1 487 ? 14.578 -19.453 -8.844 1 91.56 487 ARG B CA 1
ATOM 10976 C C . ARG B 1 487 ? 14.523 -20.484 -9.969 1 91.56 487 ARG B C 1
ATOM 10978 O O . ARG B 1 487 ? 14.844 -20.172 -11.117 1 91.56 487 ARG B O 1
ATOM 10985 N N . PHE B 1 488 ? 13.961 -21.625 -9.812 1 93.75 488 PHE B N 1
ATOM 10986 C CA . PHE B 1 488 ? 14.117 -22.797 -10.672 1 93.75 488 PHE B CA 1
ATOM 10987 C C . PHE B 1 488 ? 13.133 -22.734 -11.844 1 93.75 488 PHE B C 1
ATOM 10989 O O . PHE B 1 488 ? 13.508 -23.016 -12.984 1 93.75 488 PHE B O 1
ATOM 10996 N N . ARG B 1 489 ? 11.969 -22.344 -11.711 1 92.69 489 ARG B N 1
ATOM 10997 C CA . ARG B 1 489 ? 10.836 -22.656 -12.586 1 92.69 489 ARG B CA 1
ATOM 10998 C C . ARG B 1 489 ? 11.023 -22.016 -13.961 1 92.69 489 ARG B C 1
ATOM 11000 O O . ARG B 1 489 ? 10.719 -22.656 -14.984 1 92.69 489 ARG B O 1
ATOM 11007 N N . PRO B 1 490 ? 11.492 -20.797 -14.008 1 93.94 490 PRO B N 1
ATOM 11008 C CA . PRO B 1 490 ? 11.57 -20.188 -15.344 1 93.94 490 PRO B CA 1
ATOM 11009 C C . PRO B 1 490 ? 12.461 -21 -16.297 1 93.94 490 PRO B C 1
ATOM 11011 O O . PRO B 1 490 ? 12.078 -21.234 -17.453 1 93.94 490 PRO B O 1
ATOM 11014 N N . ILE B 1 491 ? 13.602 -21.453 -15.828 1 96.31 491 ILE B N 1
ATOM 11015 C CA . ILE B 1 491 ? 14.484 -22.234 -16.688 1 96.31 491 ILE B CA 1
ATOM 11016 C C . ILE B 1 491 ? 13.852 -23.594 -16.969 1 96.31 491 ILE B C 1
ATOM 11018 O O . ILE B 1 491 ? 13.883 -24.078 -18.109 1 96.31 491 ILE B O 1
ATOM 11022 N N . VAL B 1 492 ? 13.227 -24.172 -15.992 1 95 492 VAL B N 1
ATOM 11023 C CA . VAL B 1 492 ? 12.594 -25.469 -16.156 1 95 492 VAL B CA 1
ATOM 11024 C C . VAL B 1 492 ? 11.492 -25.391 -17.203 1 95 492 VAL B C 1
ATOM 11026 O O . VAL B 1 492 ? 11.375 -26.266 -18.062 1 95 492 VAL B O 1
ATOM 11029 N N . THR B 1 493 ? 10.727 -24.375 -17.141 1 93.94 493 THR B N 1
ATOM 11030 C CA . THR B 1 493 ? 9.641 -24.172 -18.094 1 93.94 493 THR B CA 1
ATOM 11031 C C . THR B 1 493 ? 10.188 -23.984 -19.5 1 93.94 493 THR B C 1
ATOM 11033 O O . THR B 1 493 ? 9.625 -24.484 -20.484 1 93.94 493 THR B O 1
ATOM 11036 N N . CYS B 1 494 ? 11.258 -23.219 -19.609 1 96.31 494 CYS B N 1
ATOM 11037 C CA . CYS B 1 494 ? 11.906 -23.047 -20.906 1 96.31 494 CYS B CA 1
ATOM 11038 C C . CYS B 1 494 ? 12.367 -24.375 -21.469 1 96.31 494 CYS B C 1
ATOM 11040 O O . CYS B 1 494 ? 12.164 -24.672 -22.656 1 96.31 494 CYS B O 1
ATOM 11042 N N . VAL B 1 495 ? 12.945 -25.219 -20.625 1 95.56 495 VAL B N 1
ATOM 11043 C CA . VAL B 1 495 ? 13.477 -26.516 -21.062 1 95.56 495 VAL B CA 1
ATOM 11044 C C . VAL B 1 495 ? 12.328 -27.406 -21.516 1 95.56 495 VAL B C 1
ATOM 11046 O O . VAL B 1 495 ? 12.461 -28.141 -22.5 1 95.56 495 VAL B O 1
ATOM 11049 N N . GLU B 1 496 ? 11.227 -27.391 -20.812 1 94.94 496 GLU B N 1
ATOM 11050 C CA . GLU B 1 496 ? 10.055 -28.141 -21.234 1 94.94 496 GLU B CA 1
ATOM 11051 C C . GLU B 1 496 ? 9.609 -27.734 -22.641 1 94.94 496 GLU B C 1
ATOM 11053 O O . GLU B 1 496 ? 9.312 -28.594 -23.469 1 94.94 496 GLU B O 1
ATOM 11058 N N . ASP B 1 497 ? 9.609 -26.453 -22.906 1 95.19 497 ASP B N 1
ATOM 11059 C CA . ASP B 1 497 ? 9.211 -25.953 -24.219 1 95.19 497 ASP B CA 1
ATOM 11060 C C . ASP B 1 497 ? 10.234 -26.344 -25.297 1 95.19 497 ASP B C 1
ATOM 11062 O O . ASP B 1 497 ? 9.867 -26.641 -26.438 1 95.19 497 ASP B O 1
ATOM 11066 N N . ILE B 1 498 ? 11.477 -26.328 -24.906 1 94.69 498 ILE B N 1
ATOM 11067 C CA . ILE B 1 498 ? 12.531 -26.734 -25.828 1 94.69 498 ILE B CA 1
ATOM 11068 C C . ILE B 1 498 ? 12.375 -28.219 -26.172 1 94.69 498 ILE B C 1
ATOM 11070 O O . ILE B 1 498 ? 12.516 -28.609 -27.328 1 94.69 498 ILE B O 1
ATOM 11074 N N . ILE B 1 499 ? 12.023 -29.016 -25.156 1 93.69 499 ILE B N 1
ATOM 11075 C CA . ILE B 1 499 ? 11.789 -30.453 -25.344 1 93.69 499 ILE B CA 1
ATOM 11076 C C . ILE B 1 499 ? 10.602 -30.656 -26.281 1 93.69 499 ILE B C 1
ATOM 11078 O O . ILE B 1 499 ? 10.562 -31.641 -27.031 1 93.69 499 ILE B O 1
ATOM 11082 N N . MET B 1 500 ? 9.695 -29.719 -26.281 1 93.94 500 MET B N 1
ATOM 11083 C CA . MET B 1 500 ? 8.531 -29.797 -27.156 1 93.94 500 MET B CA 1
ATOM 11084 C C . MET B 1 500 ? 8.922 -29.484 -28.594 1 93.94 500 MET B C 1
ATOM 11086 O O . MET B 1 500 ? 8.117 -29.672 -29.516 1 93.94 500 MET B O 1
ATOM 11090 N N . GLY B 1 501 ? 10.094 -28.953 -28.875 1 90.81 501 GLY B N 1
ATOM 11091 C CA . GLY B 1 501 ? 10.602 -28.734 -30.234 1 90.81 501 GLY B CA 1
ATOM 11092 C C . GLY B 1 501 ? 10.727 -27.266 -30.594 1 90.81 501 GLY B C 1
ATOM 11093 O O . GLY B 1 501 ? 11.008 -26.938 -31.734 1 90.81 501 GLY B O 1
ATOM 11094 N N . LEU B 1 502 ? 10.539 -26.453 -29.672 1 93.62 502 LEU B N 1
ATOM 11095 C CA . LEU B 1 502 ? 10.625 -25.031 -29.938 1 93.62 502 LEU B CA 1
ATOM 11096 C C . LEU B 1 502 ? 12.062 -24.531 -29.828 1 93.62 502 LEU B C 1
ATOM 11098 O O . LEU B 1 502 ? 12.812 -25 -28.969 1 93.62 502 LEU B O 1
ATOM 11102 N N . PRO B 1 503 ? 12.406 -23.641 -30.719 1 93.56 503 PRO B N 1
ATOM 11103 C CA . PRO B 1 503 ? 13.773 -23.125 -30.641 1 93.56 503 PRO B CA 1
ATOM 11104 C C . PRO B 1 503 ? 14.055 -22.375 -29.344 1 93.56 503 PRO B C 1
ATOM 11106 O O . PRO B 1 503 ? 13.195 -21.625 -28.859 1 93.56 503 PRO B O 1
ATOM 11109 N N . ALA B 1 504 ? 15.242 -22.609 -28.859 1 94.44 504 ALA B N 1
ATOM 11110 C CA . ALA B 1 504 ? 15.633 -22.062 -27.547 1 94.44 504 ALA B CA 1
ATOM 11111 C C . ALA B 1 504 ? 15.492 -20.547 -27.531 1 94.44 504 ALA B C 1
ATOM 11113 O O . ALA B 1 504 ? 15.008 -19.984 -26.547 1 94.44 504 ALA B O 1
ATOM 11114 N N . GLU B 1 505 ? 15.945 -19.828 -28.547 1 92.62 505 GLU B N 1
ATOM 11115 C CA . GLU B 1 505 ? 15.906 -18.375 -28.609 1 92.62 505 GLU B CA 1
ATOM 11116 C C . GLU B 1 505 ? 14.469 -17.859 -28.547 1 92.62 505 GLU B C 1
ATOM 11118 O O . GLU B 1 505 ? 14.195 -16.875 -27.844 1 92.62 505 GLU B O 1
ATOM 11123 N N . ASP B 1 506 ? 13.633 -18.484 -29.219 1 94.94 506 ASP B N 1
ATOM 11124 C CA . ASP B 1 506 ? 12.227 -18.094 -29.219 1 94.94 506 ASP B CA 1
ATOM 11125 C C . ASP B 1 506 ? 11.586 -18.312 -27.859 1 94.94 506 ASP B C 1
ATOM 11127 O O . ASP B 1 506 ? 10.805 -17.5 -27.391 1 94.94 506 ASP B O 1
ATOM 11131 N N . VAL B 1 507 ? 11.938 -19.438 -27.328 1 96.44 507 VAL B N 1
ATOM 11132 C CA . VAL B 1 507 ? 11.375 -19.812 -26.031 1 96.44 507 VAL B CA 1
ATOM 11133 C C . VAL B 1 507 ? 11.781 -18.797 -24.969 1 96.44 507 VAL B C 1
ATOM 11135 O O . VAL B 1 507 ? 10.953 -18.359 -24.172 1 96.44 507 VAL B O 1
ATOM 11138 N N . ILE B 1 508 ? 13.008 -18.469 -25 1 95.19 508 ILE B N 1
ATOM 11139 C CA . ILE B 1 508 ? 13.539 -17.531 -24.031 1 95.19 508 ILE B CA 1
ATOM 11140 C C . ILE B 1 508 ? 12.844 -16.172 -24.188 1 95.19 508 ILE B C 1
ATOM 11142 O O . ILE B 1 508 ? 12.43 -15.57 -23.188 1 95.19 508 ILE B O 1
ATOM 11146 N N . ASP B 1 509 ? 12.641 -15.727 -25.359 1 93.5 509 ASP B N 1
ATOM 11147 C CA . ASP B 1 509 ? 12 -14.445 -25.641 1 93.5 509 ASP B CA 1
ATOM 11148 C C . ASP B 1 509 ? 10.547 -14.453 -25.188 1 93.5 509 ASP B C 1
ATOM 11150 O O . ASP B 1 509 ? 10.078 -13.477 -24.578 1 93.5 509 ASP B O 1
ATOM 11154 N N . VAL B 1 510 ? 9.938 -15.492 -25.484 1 94.12 510 VAL B N 1
ATOM 11155 C CA . VAL B 1 510 ? 8.516 -15.586 -25.141 1 94.12 510 VAL B CA 1
ATOM 11156 C C . VAL B 1 510 ? 8.344 -15.586 -23.625 1 94.12 510 VAL B C 1
ATOM 11158 O O . VAL B 1 510 ? 7.516 -14.852 -23.094 1 94.12 510 VAL B O 1
ATOM 11161 N N . HIS B 1 511 ? 9.094 -16.391 -22.938 1 94.5 511 HIS B N 1
ATOM 11162 C CA . HIS B 1 511 ? 8.938 -16.5 -21.5 1 94.5 511 HIS B CA 1
ATOM 11163 C C . HIS B 1 511 ? 9.391 -15.227 -20.797 1 94.5 511 HIS B C 1
ATOM 11165 O O . HIS B 1 511 ? 8.836 -14.844 -19.766 1 94.5 511 HIS B O 1
ATOM 11171 N N . TRP B 1 512 ? 10.422 -14.594 -21.344 1 94.31 512 TRP B N 1
ATOM 11172 C CA . TRP B 1 512 ? 10.836 -13.305 -20.812 1 94.31 512 TRP B CA 1
ATOM 11173 C C . TRP B 1 512 ? 9.688 -12.305 -20.844 1 94.31 512 TRP B C 1
ATOM 11175 O O . TRP B 1 512 ? 9.398 -11.641 -19.859 1 94.31 512 TRP B O 1
ATOM 11185 N N . LYS B 1 513 ? 9.023 -12.242 -21.969 1 92.69 513 LYS B N 1
ATOM 11186 C CA . LYS B 1 513 ? 7.914 -11.312 -22.156 1 92.69 513 LYS B CA 1
ATOM 11187 C C . LYS B 1 513 ? 6.746 -11.656 -21.234 1 92.69 513 LYS B C 1
ATOM 11189 O O . LYS B 1 513 ? 6.125 -10.766 -20.656 1 92.69 513 LYS B O 1
ATOM 11194 N N . VAL B 1 514 ? 6.543 -12.875 -21.078 1 92.56 514 VAL B N 1
ATOM 11195 C CA . VAL B 1 514 ? 5.43 -13.328 -20.25 1 92.56 514 VAL B CA 1
ATOM 11196 C C . VAL B 1 514 ? 5.68 -12.953 -18.797 1 92.56 514 VAL B C 1
ATOM 11198 O O . VAL B 1 514 ? 4.766 -12.516 -18.094 1 92.56 514 VAL B O 1
ATOM 11201 N N . LEU B 1 515 ? 6.848 -13.125 -18.344 1 92.69 515 LEU B N 1
ATOM 11202 C CA . LEU B 1 515 ? 7.164 -12.922 -16.938 1 92.69 515 LEU B CA 1
ATOM 11203 C C . LEU B 1 515 ? 7.32 -11.438 -16.625 1 92.69 515 LEU B C 1
ATOM 11205 O O . LEU B 1 515 ? 7.094 -11.008 -15.492 1 92.69 515 LEU B O 1
ATOM 11209 N N . THR B 1 516 ? 7.719 -10.586 -17.594 1 94 516 THR B N 1
ATOM 11210 C CA . THR B 1 516 ? 8.18 -9.242 -17.266 1 94 516 THR B CA 1
ATOM 11211 C C . THR B 1 516 ? 7.176 -8.195 -17.75 1 94 516 THR B C 1
ATOM 11213 O O . THR B 1 516 ? 7.242 -7.035 -17.344 1 94 516 THR B O 1
ATOM 11216 N N . LYS B 1 517 ? 6.242 -8.555 -18.594 1 91.56 517 LYS B N 1
ATOM 11217 C CA . LYS B 1 517 ? 5.281 -7.598 -19.125 1 91.56 517 LYS B CA 1
ATOM 11218 C C . LYS B 1 517 ? 3.857 -7.961 -18.719 1 91.56 517 LYS B C 1
ATOM 11220 O O . LYS B 1 517 ? 3.629 -9.008 -18.109 1 91.56 517 LYS B O 1
ATOM 11225 N N . ALA B 1 518 ? 2.965 -7.008 -19.047 1 85.19 518 ALA B N 1
ATOM 11226 C CA . ALA B 1 518 ? 1.556 -7.219 -18.719 1 85.19 518 ALA B CA 1
ATOM 11227 C C . ALA B 1 518 ? 1 -8.438 -19.453 1 85.19 518 ALA B C 1
ATOM 11229 O O . ALA B 1 518 ? 1.078 -8.523 -20.688 1 85.19 518 ALA B O 1
ATOM 11230 N N . SER B 1 519 ? 0.718 -9.406 -18.609 1 80.19 519 SER B N 1
ATOM 11231 C CA . SER B 1 519 ? 0.146 -10.648 -19.125 1 80.19 519 SER B CA 1
ATOM 11232 C C . SER B 1 519 ? -0.892 -11.219 -18.172 1 80.19 519 SER B C 1
ATOM 11234 O O . SER B 1 519 ? -0.846 -10.953 -16.969 1 80.19 519 SER B O 1
ATOM 11236 N N . ASP B 1 520 ? -1.865 -11.844 -18.719 1 73.12 520 ASP B N 1
ATOM 11237 C CA . ASP B 1 520 ? -2.875 -12.484 -17.875 1 73.12 520 ASP B CA 1
ATOM 11238 C C . ASP B 1 520 ? -2.416 -13.867 -17.438 1 73.12 520 ASP B C 1
ATOM 11240 O O . ASP B 1 520 ? -3.164 -14.594 -16.766 1 73.12 520 ASP B O 1
ATOM 11244 N N . ASN B 1 521 ? -1.151 -14.055 -17.609 1 76.62 521 ASN B N 1
ATOM 11245 C CA . ASN B 1 521 ? -0.589 -15.336 -17.203 1 76.62 521 ASN B CA 1
ATOM 11246 C C . ASN B 1 521 ? -0.317 -15.367 -15.695 1 76.62 521 ASN B C 1
ATOM 11248 O O . ASN B 1 521 ? 0.29 -14.445 -15.156 1 76.62 521 ASN B O 1
ATOM 11252 N N . ASP B 1 522 ? -0.734 -16.359 -15.07 1 71.38 522 ASP B N 1
ATOM 11253 C CA . ASP B 1 522 ? -0.631 -16.5 -13.617 1 71.38 522 ASP B CA 1
ATOM 11254 C C . ASP B 1 522 ? 0.827 -16.625 -13.18 1 71.38 522 ASP B C 1
ATOM 11256 O O . ASP B 1 522 ? 1.153 -16.375 -12.016 1 71.38 522 ASP B O 1
ATOM 11260 N N . GLN B 1 523 ? 1.657 -16.984 -14.117 1 74.94 523 GLN B N 1
ATOM 11261 C CA . GLN B 1 523 ? 3.068 -17.125 -13.781 1 74.94 523 GLN B CA 1
ATOM 11262 C C . GLN B 1 523 ? 3.805 -15.797 -13.891 1 74.94 523 GLN B C 1
ATOM 11264 O O . GLN B 1 523 ? 4.945 -15.664 -13.438 1 74.94 523 GLN B O 1
ATOM 11269 N N . SER B 1 524 ? 3.129 -14.852 -14.484 1 85.56 524 SER B N 1
ATOM 11270 C CA . SER B 1 524 ? 3.73 -13.539 -14.68 1 85.56 524 SER B CA 1
ATOM 11271 C C . SER B 1 524 ? 3.922 -12.812 -13.352 1 85.56 524 SER B C 1
ATOM 11273 O O . SER B 1 524 ? 2.969 -12.633 -12.594 1 85.56 524 SER B O 1
ATOM 11275 N N . LEU B 1 525 ? 5.184 -12.492 -13.094 1 87.69 525 LEU B N 1
ATOM 11276 C CA . LEU B 1 525 ? 5.434 -11.695 -11.898 1 87.69 525 LEU B CA 1
ATOM 11277 C C . LEU B 1 525 ? 4.758 -10.336 -12 1 87.69 525 LEU B C 1
ATOM 11279 O O . LEU B 1 525 ? 4.27 -9.797 -11 1 87.69 525 LEU B O 1
ATOM 11283 N N . TYR B 1 526 ? 4.777 -9.812 -13.211 1 92.06 526 TYR B N 1
ATOM 11284 C CA . TYR B 1 526 ? 4.055 -8.57 -13.453 1 92.06 526 TYR B CA 1
ATOM 11285 C C . TYR B 1 526 ? 2.59 -8.703 -13.055 1 92.06 526 TYR B C 1
ATOM 11287 O O . TYR B 1 526 ? 2.039 -7.828 -12.383 1 92.06 526 TYR B O 1
ATOM 11295 N N . HIS B 1 527 ? 2.07 -9.797 -13.375 1 88.31 527 HIS B N 1
ATOM 11296 C CA . HIS B 1 527 ? 0.668 -10.039 -13.055 1 88.31 527 HIS B CA 1
ATOM 11297 C C . HIS B 1 527 ? 0.461 -10.188 -11.547 1 88.31 527 HIS B C 1
ATOM 11299 O O . HIS B 1 527 ? -0.555 -9.742 -11.016 1 88.31 527 HIS B O 1
ATOM 11305 N N . GLN B 1 528 ? 1.324 -10.828 -10.945 1 85.69 528 GLN B N 1
ATOM 11306 C CA . GLN B 1 528 ? 1.242 -10.992 -9.492 1 85.69 528 GLN B CA 1
ATOM 11307 C C . GLN B 1 528 ? 1.243 -9.641 -8.789 1 85.69 528 GLN B C 1
ATOM 11309 O O . GLN B 1 528 ? 0.562 -9.461 -7.777 1 85.69 528 GLN B O 1
ATOM 11314 N N . LEU B 1 529 ? 2.035 -8.711 -9.281 1 89.44 529 LEU B N 1
ATOM 11315 C CA . LEU B 1 529 ? 2.062 -7.363 -8.727 1 89.44 529 LEU B CA 1
ATOM 11316 C C . LEU B 1 529 ? 0.744 -6.645 -8.977 1 89.44 529 LEU B C 1
ATOM 11318 O O . LEU B 1 529 ? 0.247 -5.922 -8.109 1 89.44 529 LEU B O 1
ATOM 11322 N N . CYS B 1 530 ? 0.136 -6.926 -10.117 1 87.75 530 CYS B N 1
ATOM 11323 C CA . CYS B 1 530 ? -1.164 -6.344 -10.438 1 87.75 530 CYS B CA 1
ATOM 11324 C C . CYS B 1 530 ? -2.229 -6.828 -9.461 1 87.75 530 CYS B C 1
ATOM 11326 O O . CYS B 1 530 ? -3.139 -6.074 -9.102 1 87.75 530 CYS B O 1
ATOM 11328 N N . ARG B 1 531 ? -2.104 -8 -8.984 1 82.62 531 ARG B N 1
ATOM 11329 C CA . ARG B 1 531 ? -3.076 -8.586 -8.062 1 82.62 531 ARG B CA 1
ATOM 11330 C C . ARG B 1 531 ? -3.062 -7.871 -6.719 1 82.62 531 ARG B C 1
ATOM 11332 O O . ARG B 1 531 ? -4.062 -7.871 -6 1 82.62 531 ARG B O 1
ATOM 11339 N N . ILE B 1 532 ? -1.979 -7.254 -6.406 1 83.94 532 ILE B N 1
ATOM 11340 C CA . ILE B 1 532 ? -1.903 -6.48 -5.172 1 83.94 532 ILE B CA 1
ATOM 11341 C C . ILE B 1 532 ? -2.748 -5.215 -5.305 1 83.94 532 ILE B C 1
ATOM 11343 O O . ILE B 1 532 ? -3.553 -4.906 -4.422 1 83.94 532 ILE B O 1
ATOM 11347 N N . ILE B 1 533 ? -2.564 -4.555 -6.434 1 83.19 533 ILE B N 1
ATOM 11348 C CA . ILE B 1 533 ? -3.316 -3.326 -6.676 1 83.19 533 ILE B CA 1
ATOM 11349 C C . ILE B 1 533 ? -4.805 -3.645 -6.777 1 83.19 533 ILE B C 1
ATOM 11351 O O . ILE B 1 533 ? -5.648 -2.859 -6.332 1 83.19 533 ILE B O 1
ATOM 11355 N N . LYS B 1 534 ? -5.125 -4.855 -7.285 1 76.75 534 LYS B N 1
ATOM 11356 C CA . LYS B 1 534 ? -6.508 -5.27 -7.484 1 76.75 534 LYS B CA 1
ATOM 11357 C C . LYS B 1 534 ? -7.109 -5.828 -6.199 1 76.75 534 LYS B C 1
ATOM 11359 O O . LYS B 1 534 ? -8.242 -6.309 -6.191 1 76.75 534 LYS B O 1
ATOM 11364 N N . MET B 1 535 ? -6.348 -5.891 -5.164 1 77.94 535 MET B N 1
ATOM 11365 C CA . MET B 1 535 ? -6.785 -6.312 -3.838 1 77.94 535 MET B CA 1
ATOM 11366 C C . MET B 1 535 ? -7.078 -7.809 -3.812 1 77.94 535 MET B C 1
ATOM 11368 O O . MET B 1 535 ? -8.031 -8.25 -3.164 1 77.94 535 MET B O 1
ATOM 11372 N N . GLU B 1 536 ? -6.34 -8.547 -4.586 1 73.62 536 GLU B N 1
ATOM 11373 C CA . GLU B 1 536 ? -6.395 -10.008 -4.559 1 73.62 536 GLU B CA 1
ATOM 11374 C C . GLU B 1 536 ? -5.309 -10.586 -3.658 1 73.62 536 GLU B C 1
ATOM 11376 O O . GLU B 1 536 ? -5.418 -11.719 -3.193 1 73.62 536 GLU B O 1
ATOM 11381 N N . ARG B 1 537 ? -4.348 -9.742 -3.525 1 79.25 537 ARG B N 1
ATOM 11382 C CA . ARG B 1 537 ? -3.256 -10.047 -2.607 1 79.25 537 ARG B CA 1
ATOM 11383 C C . ARG B 1 537 ? -3.047 -8.914 -1.611 1 79.25 537 ARG B C 1
ATOM 11385 O O . ARG B 1 537 ? -3.277 -7.746 -1.937 1 79.25 537 ARG B O 1
ATOM 11392 N N . PRO B 1 538 ? -2.559 -9.25 -0.471 1 79.38 538 PRO B N 1
ATOM 11393 C CA . PRO B 1 538 ? -2.367 -8.195 0.524 1 79.38 538 PRO B CA 1
ATOM 11394 C C . PRO B 1 538 ? -1.233 -7.234 0.159 1 79.38 538 PRO B C 1
ATOM 11396 O O . PRO B 1 538 ? -0.205 -7.668 -0.368 1 79.38 538 PRO B O 1
ATOM 11399 N N . ASN B 1 539 ? -1.45 -5.984 0.454 1 84.38 539 ASN B N 1
ATOM 11400 C CA . ASN B 1 539 ? -0.434 -4.965 0.223 1 84.38 539 ASN B CA 1
ATOM 11401 C C . ASN B 1 539 ? 0.242 -4.543 1.523 1 84.38 539 ASN B C 1
ATOM 11403 O O . ASN B 1 539 ? 1.161 -3.721 1.513 1 84.38 539 ASN B O 1
ATOM 11407 N N . HIS B 1 540 ? -0.262 -5.031 2.617 1 84.5 540 HIS B N 1
ATOM 11408 C CA . HIS B 1 540 ? 0.31 -4.707 3.92 1 84.5 540 HIS B CA 1
ATOM 11409 C C . HIS B 1 540 ? 0.466 -5.957 4.777 1 84.5 540 HIS B C 1
ATOM 11411 O O . HIS B 1 540 ? -0.526 -6.594 5.141 1 84.5 540 HIS B O 1
ATOM 11417 N N . VAL B 1 541 ? 1.778 -6.336 5.027 1 79.69 541 VAL B N 1
ATOM 11418 C CA . VAL B 1 541 ? 2.105 -7.527 5.805 1 79.69 541 VAL B CA 1
ATOM 11419 C C . VAL B 1 541 ? 3.184 -7.195 6.832 1 79.69 541 VAL B C 1
ATOM 11421 O O . VAL B 1 541 ? 4.145 -6.484 6.527 1 79.69 541 VAL B O 1
ATOM 11424 N N . LEU B 1 542 ? 3.098 -7.715 8.07 1 75.25 542 LEU B N 1
ATOM 11425 C CA . LEU B 1 542 ? 4.105 -7.562 9.117 1 75.25 542 LEU B CA 1
ATOM 11426 C C . LEU B 1 542 ? 4.488 -6.098 9.289 1 75.25 542 LEU B C 1
ATOM 11428 O O . LEU B 1 542 ? 5.672 -5.758 9.289 1 75.25 542 LEU B O 1
ATOM 11432 N N . SER B 1 543 ? 3.602 -5.219 9.172 1 77.88 543 SER B N 1
ATOM 11433 C CA . SER B 1 543 ? 3.77 -3.783 9.375 1 77.88 543 SER B CA 1
ATOM 11434 C C . SER B 1 543 ? 4.586 -3.158 8.25 1 77.88 543 SER B C 1
ATOM 11436 O O . SER B 1 543 ? 5.398 -2.26 8.484 1 77.88 543 SER B O 1
ATOM 11438 N N . THR B 1 544 ? 4.547 -3.824 7.098 1 86 544 THR B N 1
ATOM 11439 C CA . THR B 1 544 ? 5.293 -3.324 5.945 1 86 544 THR B CA 1
ATOM 11440 C C . THR B 1 544 ? 4.383 -3.199 4.727 1 86 544 THR B C 1
ATOM 11442 O O . THR B 1 544 ? 3.568 -4.086 4.461 1 86 544 THR B O 1
ATOM 11445 N N . ASN B 1 545 ? 4.453 -2.098 4.094 1 88.44 545 ASN B N 1
ATOM 11446 C CA . ASN B 1 545 ? 3.807 -1.938 2.797 1 88.44 545 ASN B CA 1
ATOM 11447 C C . ASN B 1 545 ? 4.59 -2.635 1.689 1 88.44 545 ASN B C 1
ATOM 11449 O O . ASN B 1 545 ? 5.688 -2.201 1.334 1 88.44 545 ASN B O 1
ATOM 11453 N N . ILE B 1 546 ? 3.99 -3.605 1.083 1 89.56 546 ILE B N 1
ATOM 11454 C CA . ILE B 1 546 ? 4.688 -4.547 0.214 1 89.56 546 ILE B CA 1
ATOM 11455 C C . ILE B 1 546 ? 5.082 -3.852 -1.088 1 89.56 546 ILE B C 1
ATOM 11457 O O . ILE B 1 546 ? 6.23 -3.947 -1.526 1 89.56 546 ILE B O 1
ATOM 11461 N N . LEU B 1 547 ? 4.16 -3.17 -1.711 1 91.38 547 LEU B N 1
ATOM 11462 C CA . LEU B 1 547 ? 4.441 -2.537 -2.994 1 91.38 547 LEU B CA 1
ATOM 11463 C C . LEU B 1 547 ? 5.5 -1.45 -2.844 1 91.38 547 LEU B C 1
ATOM 11465 O O . LEU B 1 547 ? 6.34 -1.271 -3.729 1 91.38 547 LEU B O 1
ATOM 11469 N N . ASN B 1 548 ? 5.426 -0.778 -1.733 1 91.19 548 ASN B N 1
ATOM 11470 C CA . ASN B 1 548 ? 6.438 0.244 -1.49 1 91.19 548 ASN B CA 1
ATOM 11471 C C . ASN B 1 548 ? 7.816 -0.373 -1.278 1 91.19 548 ASN B C 1
ATOM 11473 O O . ASN B 1 548 ? 8.828 0.191 -1.704 1 91.19 548 ASN B O 1
ATOM 11477 N N . LEU B 1 549 ? 7.871 -1.451 -0.587 1 92.94 549 LEU B N 1
ATOM 11478 C CA . LEU B 1 549 ? 9.133 -2.156 -0.384 1 92.94 549 LEU B CA 1
ATOM 11479 C C . LEU B 1 549 ? 9.711 -2.629 -1.714 1 92.94 549 LEU B C 1
ATOM 11481 O O . LEU B 1 549 ? 10.891 -2.422 -1.989 1 92.94 549 LEU B O 1
ATOM 11485 N N . TYR B 1 550 ? 8.836 -3.227 -2.566 1 94.12 550 TYR B N 1
ATOM 11486 C CA . TYR B 1 550 ? 9.297 -3.697 -3.869 1 94.12 550 TYR B CA 1
ATOM 11487 C C . TYR B 1 550 ? 9.758 -2.533 -4.738 1 94.12 550 TYR B C 1
ATOM 11489 O O . TYR B 1 550 ? 10.727 -2.656 -5.488 1 94.12 550 TYR B O 1
ATOM 11497 N N . LYS B 1 551 ? 9.062 -1.466 -4.664 1 93.44 551 LYS B N 1
ATOM 11498 C CA . LYS B 1 551 ? 9.445 -0.253 -5.383 1 93.44 551 LYS B CA 1
ATOM 11499 C C . LYS B 1 551 ? 10.836 0.219 -4.969 1 93.44 551 LYS B C 1
ATOM 11501 O O . LYS B 1 551 ? 11.648 0.582 -5.816 1 93.44 551 LYS B O 1
ATOM 11506 N N . SER B 1 552 ? 11.109 0.183 -3.637 1 92.88 552 SER B N 1
ATOM 11507 C CA . SER B 1 552 ? 12.398 0.615 -3.104 1 92.88 552 SER B CA 1
ATOM 11508 C C . SER B 1 552 ? 13.523 -0.287 -3.59 1 92.88 552 SER B C 1
ATOM 11510 O O . SER B 1 552 ? 14.602 0.196 -3.949 1 92.88 552 SER B O 1
ATOM 11512 N N . VAL B 1 553 ? 13.281 -1.52 -3.59 1 93.56 553 VAL B N 1
ATOM 11513 C CA . VAL B 1 553 ? 14.281 -2.484 -4.039 1 93.56 553 VAL B CA 1
ATOM 11514 C C . VAL B 1 553 ? 14.57 -2.277 -5.523 1 93.56 553 VAL B C 1
ATOM 11516 O O . VAL B 1 553 ? 15.734 -2.273 -5.941 1 93.56 553 VAL B O 1
ATOM 11519 N N . THR B 1 554 ? 13.5 -2.076 -6.293 1 93.94 554 THR B N 1
ATOM 11520 C CA . THR B 1 554 ? 13.633 -1.859 -7.73 1 93.94 554 THR B CA 1
ATOM 11521 C C . THR B 1 554 ? 14.367 -0.552 -8.016 1 93.94 554 THR B C 1
ATOM 11523 O O . THR B 1 554 ? 15.219 -0.49 -8.906 1 93.94 554 THR B O 1
ATOM 11526 N N . LEU B 1 555 ? 14.023 0.442 -7.215 1 92.88 555 LEU B N 1
ATOM 11527 C CA . LEU B 1 555 ? 14.656 1.751 -7.355 1 92.88 555 LEU B CA 1
ATOM 11528 C C . LEU B 1 555 ? 16.156 1.667 -7.078 1 92.88 555 LEU B C 1
ATOM 11530 O O . LEU B 1 555 ? 16.953 2.26 -7.801 1 92.88 555 LEU B O 1
ATOM 11534 N N . ALA B 1 556 ? 16.562 0.961 -6.039 1 89.06 556 ALA B N 1
ATOM 11535 C CA . ALA B 1 556 ? 17.969 0.816 -5.676 1 89.06 556 ALA B CA 1
ATOM 11536 C C . ALA B 1 556 ? 18.766 0.193 -6.82 1 89.06 556 ALA B C 1
ATOM 11538 O O . ALA B 1 556 ? 19.875 0.627 -7.113 1 89.06 556 ALA B O 1
ATOM 11539 N N . TYR B 1 557 ? 18.141 -0.71 -7.492 1 88.81 557 TYR B N 1
ATOM 11540 C CA . TYR B 1 557 ? 18.828 -1.402 -8.578 1 88.81 557 TYR B CA 1
ATOM 11541 C C . TYR B 1 557 ? 18.938 -0.514 -9.812 1 88.81 557 TYR B C 1
ATOM 11543 O O . TYR B 1 557 ? 20.016 -0.361 -10.383 1 88.81 557 TYR B O 1
ATOM 11551 N N . TYR B 1 558 ? 17.859 0.143 -10.188 1 90.81 558 TYR B N 1
ATOM 11552 C CA . TYR B 1 558 ? 17.781 0.791 -11.492 1 90.81 558 TYR B CA 1
ATOM 11553 C C . TYR B 1 558 ? 18.281 2.232 -11.414 1 90.81 558 TYR B C 1
ATOM 11555 O O . TYR B 1 558 ? 18.688 2.812 -12.422 1 90.81 558 TYR B O 1
ATOM 11563 N N . TYR B 1 559 ? 18.219 2.859 -10.211 1 91.06 559 TYR B N 1
ATOM 11564 C CA . TYR B 1 559 ? 18.531 4.285 -10.148 1 91.06 559 TYR B CA 1
ATOM 11565 C C . TYR B 1 559 ? 19.734 4.547 -9.258 1 91.06 559 TYR B C 1
ATOM 11567 O O . TYR B 1 559 ? 20.375 5.594 -9.359 1 91.06 559 TYR B O 1
ATOM 11575 N N . SER B 1 560 ? 20.031 3.678 -8.359 1 84.88 560 SER B N 1
ATOM 11576 C CA . SER B 1 560 ? 21.188 3.871 -7.488 1 84.88 560 SER B CA 1
ATOM 11577 C C . SER B 1 560 ? 22.344 2.957 -7.887 1 84.88 560 SER B C 1
ATOM 11579 O O . SER B 1 560 ? 23.516 3.275 -7.645 1 84.88 560 SER B O 1
ATOM 11581 N N . GLY B 1 561 ? 22.062 1.801 -8.516 1 80.81 561 GLY B N 1
ATOM 11582 C CA . GLY B 1 561 ? 23.078 0.851 -8.945 1 80.81 561 GLY B CA 1
ATOM 11583 C C . GLY B 1 561 ? 23.766 0.15 -7.789 1 80.81 561 GLY B C 1
ATOM 11584 O O . GLY B 1 561 ? 24.891 -0.333 -7.934 1 80.81 561 GLY B O 1
ATOM 11585 N N . GLY B 1 562 ? 23.188 0.118 -6.625 1 77.31 562 GLY B N 1
ATOM 11586 C CA . GLY B 1 562 ? 23.766 -0.51 -5.449 1 77.31 562 GLY B CA 1
ATOM 11587 C C . GLY B 1 562 ? 22.812 -1.474 -4.758 1 77.31 562 GLY B C 1
ATOM 11588 O O . GLY B 1 562 ? 21.672 -1.638 -5.184 1 77.31 562 GLY B O 1
ATOM 11589 N N . PRO B 1 563 ? 23.422 -2.201 -3.818 1 83 563 PRO B N 1
ATOM 11590 C CA . PRO B 1 563 ? 22.562 -3.09 -3.027 1 83 563 PRO B CA 1
ATOM 11591 C C . PRO B 1 563 ? 21.562 -2.33 -2.168 1 83 563 PRO B C 1
ATOM 11593 O O . PRO B 1 563 ? 21.656 -1.109 -2.029 1 83 563 PRO B O 1
ATOM 11596 N N . PHE B 1 564 ? 20.641 -3.021 -1.764 1 88.62 564 PHE B N 1
ATOM 11597 C CA . PHE B 1 564 ? 19.609 -2.438 -0.925 1 88.62 564 PHE B CA 1
ATOM 11598 C C . PHE B 1 564 ? 19.844 -2.775 0.542 1 88.62 564 PHE B C 1
ATOM 11600 O O . PHE B 1 564 ? 20.172 -3.916 0.877 1 88.62 564 PHE B O 1
ATOM 11607 N N . LEU B 1 565 ? 19.781 -1.766 1.396 1 89.62 565 LEU B N 1
ATOM 11608 C CA . LEU B 1 565 ? 19.844 -1.96 2.84 1 89.62 565 LEU B CA 1
ATOM 11609 C C . LEU B 1 565 ? 18.453 -2.09 3.434 1 89.62 565 LEU B C 1
ATOM 11611 O O . LEU B 1 565 ? 17.672 -1.128 3.434 1 89.62 565 LEU B O 1
ATOM 11615 N N . PHE B 1 566 ? 18.141 -3.285 3.939 1 90.56 566 PHE B N 1
ATOM 11616 C CA . PHE B 1 566 ? 16.859 -3.521 4.578 1 90.56 566 PHE B CA 1
ATOM 11617 C C . PHE B 1 566 ? 16.875 -3.039 6.027 1 90.56 566 PHE B C 1
ATOM 11619 O O . PHE B 1 566 ? 17.938 -2.998 6.656 1 90.56 566 PHE B O 1
ATOM 11626 N N . THR B 1 567 ? 15.719 -2.67 6.57 1 89.31 567 THR B N 1
ATOM 11627 C CA . THR B 1 567 ? 15.656 -2.17 7.941 1 89.31 567 THR B CA 1
ATOM 11628 C C . THR B 1 567 ? 15.664 -3.326 8.938 1 89.31 567 THR B C 1
ATOM 11630 O O . THR B 1 567 ? 16.094 -3.164 10.078 1 89.31 567 THR B O 1
ATOM 11633 N N . ASP B 1 568 ? 15.133 -4.426 8.555 1 86.44 568 ASP B N 1
ATOM 11634 C CA . ASP B 1 568 ? 15.078 -5.602 9.422 1 86.44 568 ASP B CA 1
ATOM 11635 C C . ASP B 1 568 ? 14.953 -6.883 8.594 1 86.44 568 ASP B C 1
ATOM 11637 O O . ASP B 1 568 ? 14.805 -6.828 7.371 1 86.44 568 ASP B O 1
ATOM 11641 N N . THR B 1 569 ? 14.938 -7.988 9.219 1 82.44 569 THR B N 1
ATOM 11642 C CA . THR B 1 569 ? 14.922 -9.297 8.57 1 82.44 569 THR B CA 1
ATOM 11643 C C . THR B 1 569 ? 13.539 -9.602 8.008 1 82.44 569 THR B C 1
ATOM 11645 O O . THR B 1 569 ? 13.406 -10.375 7.059 1 82.44 569 THR B O 1
ATOM 11648 N N . SER B 1 570 ? 12.539 -8.984 8.555 1 82.19 570 SER B N 1
ATOM 11649 C CA . SER B 1 570 ? 11.188 -9.211 8.047 1 82.19 570 SER B CA 1
ATOM 11650 C C . SER B 1 570 ? 11.039 -8.688 6.625 1 82.19 570 SER B C 1
ATOM 11652 O O . SER B 1 570 ? 10.391 -9.328 5.793 1 82.19 570 SER B O 1
ATOM 11654 N N . GLN B 1 571 ? 11.633 -7.566 6.363 1 88.56 571 GLN B N 1
ATOM 11655 C CA . GLN B 1 571 ? 11.586 -7.023 5.012 1 88.56 571 GLN B CA 1
ATOM 11656 C C . GLN B 1 571 ? 12.281 -7.949 4.02 1 88.56 571 GLN B C 1
ATOM 11658 O O . GLN B 1 571 ? 11.812 -8.133 2.895 1 88.56 571 GLN B O 1
ATOM 11663 N N . MET B 1 572 ? 13.344 -8.508 4.461 1 87.06 572 MET B N 1
ATOM 11664 C CA . MET B 1 572 ? 14.086 -9.43 3.607 1 87.06 572 MET B CA 1
ATOM 11665 C C . MET B 1 572 ? 13.242 -10.656 3.273 1 87.06 572 MET B C 1
ATOM 11667 O O . MET B 1 572 ? 13.172 -11.07 2.115 1 87.06 572 MET B O 1
ATOM 11671 N N . SER B 1 573 ? 12.578 -11.102 4.277 1 82.69 573 SER B N 1
ATOM 11672 C CA . SER B 1 573 ? 11.727 -12.281 4.102 1 82.69 573 SER B CA 1
ATOM 11673 C C . SER B 1 573 ? 10.578 -11.992 3.143 1 82.69 573 SER B C 1
ATOM 11675 O O . SER B 1 573 ? 10.164 -12.867 2.381 1 82.69 573 SER B O 1
ATOM 11677 N N . LEU B 1 574 ? 10.086 -10.82 3.225 1 85.62 574 LEU B N 1
ATOM 11678 C CA . LEU B 1 574 ? 8.984 -10.422 2.354 1 85.62 574 LEU B CA 1
ATOM 11679 C C . LEU B 1 574 ? 9.43 -10.383 0.896 1 85.62 574 LEU B C 1
ATOM 11681 O O . LEU B 1 574 ? 8.688 -10.805 0.003 1 85.62 574 LEU B O 1
ATOM 11685 N N . VAL B 1 575 ? 10.617 -9.906 0.649 1 90.25 575 VAL B N 1
ATOM 11686 C CA . VAL B 1 575 ? 11.141 -9.836 -0.711 1 90.25 575 VAL B CA 1
ATOM 11687 C C . VAL B 1 575 ? 11.453 -11.234 -1.223 1 90.25 575 VAL B C 1
ATOM 11689 O O . VAL B 1 575 ? 11.086 -11.594 -2.348 1 90.25 575 VAL B O 1
ATOM 11692 N N . GLU B 1 576 ? 11.977 -12.062 -0.418 1 84.94 576 GLU B N 1
ATOM 11693 C CA . GLU B 1 576 ? 12.344 -13.414 -0.815 1 84.94 576 GLU B CA 1
ATOM 11694 C C . GLU B 1 576 ? 11.109 -14.273 -1.068 1 84.94 576 GLU B C 1
ATOM 11696 O O . GLU B 1 576 ? 11.133 -15.172 -1.92 1 84.94 576 GLU B O 1
ATOM 11701 N N . SER B 1 577 ? 10.102 -13.93 -0.348 1 80.94 577 SER B N 1
ATOM 11702 C CA . SER B 1 577 ? 8.906 -14.766 -0.435 1 80.94 577 SER B CA 1
ATOM 11703 C C . SER B 1 577 ? 7.98 -14.297 -1.554 1 80.94 577 SER B C 1
ATOM 11705 O O . SER B 1 577 ? 7.137 -15.062 -2.029 1 80.94 577 SER B O 1
ATOM 11707 N N . GLY B 1 578 ? 8.164 -13.094 -1.959 1 83.5 578 GLY B N 1
ATOM 11708 C CA . GLY B 1 578 ? 7.141 -12.594 -2.861 1 83.5 578 GLY B CA 1
ATOM 11709 C C . GLY B 1 578 ? 7.707 -11.945 -4.109 1 83.5 578 GLY B C 1
ATOM 11710 O O . GLY B 1 578 ? 6.988 -11.734 -5.09 1 83.5 578 GLY B O 1
ATOM 11711 N N . PHE B 1 579 ? 9 -11.648 -4.117 1 90.06 579 PHE B N 1
ATOM 11712 C CA . PHE B 1 579 ? 9.523 -10.836 -5.211 1 90.06 579 PHE B CA 1
ATOM 11713 C C . PHE B 1 579 ? 10.656 -11.578 -5.93 1 90.06 579 PHE B C 1
ATOM 11715 O O . PHE B 1 579 ? 10.586 -11.789 -7.141 1 90.06 579 PHE B O 1
ATOM 11722 N N . GLY B 1 580 ? 11.633 -11.93 -5.188 1 89.62 580 GLY B N 1
ATOM 11723 C CA . GLY B 1 580 ? 12.773 -12.617 -5.781 1 89.62 580 GLY B CA 1
ATOM 11724 C C . GLY B 1 580 ? 13.805 -13.055 -4.762 1 89.62 580 GLY B C 1
ATOM 11725 O O . GLY B 1 580 ? 13.766 -12.625 -3.605 1 89.62 580 GLY B O 1
ATOM 11726 N N . ARG B 1 581 ? 14.75 -13.805 -5.188 1 89.06 581 ARG B N 1
ATOM 11727 C CA . ARG B 1 581 ? 15.812 -14.328 -4.336 1 89.06 581 ARG B CA 1
ATOM 11728 C C . ARG B 1 581 ? 16.828 -13.242 -3.994 1 89.06 581 ARG B C 1
ATOM 11730 O O . ARG B 1 581 ? 17.172 -12.422 -4.848 1 89.06 581 ARG B O 1
ATOM 11737 N N . LEU B 1 582 ? 17.328 -13.234 -2.74 1 86.94 582 LEU B N 1
ATOM 11738 C CA . LEU B 1 582 ? 18.297 -12.242 -2.281 1 86.94 582 LEU B CA 1
ATOM 11739 C C . LEU B 1 582 ? 19.703 -12.836 -2.236 1 86.94 582 LEU B C 1
ATOM 11741 O O . LEU B 1 582 ? 19.875 -14 -1.861 1 86.94 582 LEU B O 1
ATOM 11745 N N . GLN B 1 583 ? 20.594 -12.094 -2.713 1 83.25 583 GLN B N 1
ATOM 11746 C CA . GLN B 1 583 ? 22.016 -12.359 -2.5 1 83.25 583 GLN B CA 1
ATOM 11747 C C . GLN B 1 583 ? 22.609 -11.383 -1.487 1 83.25 583 GLN B C 1
ATOM 11749 O O . GLN B 1 583 ? 22.703 -10.188 -1.751 1 83.25 583 GLN B O 1
ATOM 11754 N N . PHE B 1 584 ? 23.031 -11.906 -0.41 1 81.12 584 PHE B N 1
ATOM 11755 C CA . PHE B 1 584 ? 23.5 -11.078 0.697 1 81.12 584 PHE B CA 1
ATOM 11756 C C . PHE B 1 584 ? 24.922 -10.586 0.44 1 81.12 584 PHE B C 1
ATOM 11758 O O . PHE B 1 584 ? 25.734 -11.305 -0.143 1 81.12 584 PHE B O 1
ATOM 11765 N N . VAL B 1 585 ? 25.078 -9.391 0.775 1 74.19 585 VAL B N 1
ATOM 11766 C CA . VAL B 1 585 ? 26.391 -8.773 0.625 1 74.19 585 VAL B CA 1
ATOM 11767 C C . VAL B 1 585 ? 26.969 -8.445 1.999 1 74.19 585 VAL B C 1
ATOM 11769 O O . VAL B 1 585 ? 26.266 -7.969 2.883 1 74.19 585 VAL B O 1
ATOM 11772 N N . ASN B 1 586 ? 28 -9.008 2.344 1 62 586 ASN B N 1
ATOM 11773 C CA . ASN B 1 586 ? 28.641 -8.656 3.611 1 62 586 ASN B CA 1
ATOM 11774 C C . ASN B 1 586 ? 29.469 -7.379 3.486 1 62 586 ASN B C 1
ATOM 11776 O O . ASN B 1 586 ? 30.25 -7.23 2.545 1 62 586 ASN B O 1
ATOM 11780 N N . PRO B 1 587 ? 29.078 -6.488 4.309 1 56.31 587 PRO B N 1
ATOM 11781 C CA . PRO B 1 587 ? 29.922 -5.293 4.281 1 56.31 587 PRO B CA 1
ATOM 11782 C C . PRO B 1 587 ? 31.391 -5.609 4.555 1 56.31 587 PRO B C 1
ATOM 11784 O O . PRO B 1 587 ? 31.703 -6.609 5.203 1 56.31 587 PRO B O 1
ATOM 11787 N N . PRO B 1 588 ? 32.312 -5.051 3.793 1 51.22 588 PRO B N 1
ATOM 11788 C CA . PRO B 1 588 ? 33.719 -5.348 4.074 1 51.22 588 PRO B CA 1
ATOM 11789 C C . PRO B 1 588 ? 34.062 -5.207 5.555 1 51.22 588 PRO B C 1
ATOM 11791 O O . PRO B 1 588 ? 33.531 -4.324 6.234 1 51.22 588 PRO B O 1
ATOM 11794 N N . THR B 1 589 ? 34.531 -6.332 6.137 1 49.41 589 THR B N 1
ATOM 11795 C CA . THR B 1 589 ? 35.031 -6.234 7.5 1 49.41 589 THR B CA 1
ATOM 11796 C C . THR B 1 589 ? 36.25 -5.293 7.562 1 49.41 589 THR B C 1
ATOM 11798 O O . THR B 1 589 ? 36.812 -4.949 6.527 1 49.41 589 THR B O 1
ATOM 11801 N N . ILE B 1 590 ? 36.438 -4.664 8.742 1 45.62 590 ILE B N 1
ATOM 11802 C CA . ILE B 1 590 ? 37.625 -3.834 8.961 1 45.62 590 ILE B CA 1
ATOM 11803 C C . ILE B 1 590 ? 38.875 -4.543 8.414 1 45.62 590 ILE B C 1
ATOM 11805 O O . ILE B 1 590 ? 39.75 -3.908 7.836 1 45.62 590 ILE B O 1
ATOM 11809 N N . SER B 1 591 ? 38.875 -5.863 8.609 1 48.41 591 SER B N 1
ATOM 11810 C CA . SER B 1 591 ? 40.031 -6.625 8.148 1 48.41 591 SER B CA 1
ATOM 11811 C C . SER B 1 591 ? 40.125 -6.602 6.625 1 48.41 591 SER B C 1
ATOM 11813 O O . SER B 1 591 ? 41.219 -6.465 6.078 1 48.41 591 SER B O 1
ATOM 11815 N N . HIS B 1 592 ? 39 -6.73 5.965 1 48.66 592 HIS B N 1
ATOM 11816 C CA . HIS B 1 592 ? 38.969 -6.684 4.508 1 48.66 592 HIS B CA 1
ATOM 11817 C C . HIS B 1 592 ? 39.438 -5.32 4 1 48.66 592 HIS B C 1
ATOM 11819 O O . HIS B 1 592 ? 40.219 -5.238 3.047 1 48.66 592 HIS B O 1
ATOM 11825 N N . LEU B 1 593 ? 38.906 -4.367 4.703 1 47.94 593 LEU B N 1
ATOM 11826 C CA . LEU B 1 593 ? 39.281 -3.006 4.34 1 47.94 593 LEU B CA 1
ATOM 11827 C C . LEU B 1 593 ? 40.781 -2.771 4.562 1 47.94 593 LEU B C 1
ATOM 11829 O O . LEU B 1 593 ? 41.438 -2.094 3.764 1 47.94 593 LEU B O 1
ATOM 11833 N N . ARG B 1 594 ? 41.281 -3.365 5.613 1 51.66 594 ARG B N 1
ATOM 11834 C CA . ARG B 1 594 ? 42.719 -3.283 5.902 1 51.66 594 ARG B CA 1
ATOM 11835 C C . ARG B 1 594 ? 43.531 -3.932 4.793 1 51.66 594 ARG B C 1
ATOM 11837 O O . ARG B 1 594 ? 44.594 -3.424 4.422 1 51.66 594 ARG B O 1
ATOM 11844 N N . GLN B 1 595 ? 43 -5.031 4.383 1 48.81 595 GLN B N 1
ATOM 11845 C CA . GLN B 1 595 ? 43.75 -5.766 3.357 1 48.81 595 GLN B CA 1
ATOM 11846 C C . GLN B 1 595 ? 43.688 -5.035 2.02 1 48.81 595 GLN B C 1
ATOM 11848 O O . GLN B 1 595 ? 44.688 -4.973 1.304 1 48.81 595 GLN B O 1
ATOM 11853 N N . ALA B 1 596 ? 42.5 -4.652 1.672 1 45.22 596 ALA B N 1
ATOM 11854 C CA . ALA B 1 596 ? 42.344 -3.992 0.381 1 45.22 596 ALA B CA 1
ATOM 11855 C C . ALA B 1 596 ? 43 -2.629 0.365 1 45.22 596 ALA B C 1
ATOM 11857 O O . ALA B 1 596 ? 43.469 -2.172 -0.682 1 45.22 596 ALA B O 1
ATOM 11858 N N . CYS B 1 597 ? 42.906 -1.879 1.427 1 43.06 597 CYS B N 1
ATOM 11859 C CA . CYS B 1 597 ? 43.5 -0.556 1.512 1 43.06 597 CYS B CA 1
ATOM 11860 C C . CYS B 1 597 ? 44.844 -0.615 2.25 1 43.06 597 CYS B C 1
ATOM 11862 O O . CYS B 1 597 ? 44.906 -0.24 3.422 1 43.06 597 CYS B O 1
ATOM 11864 N N . LYS B 1 598 ? 45.719 -1.371 1.789 1 45.69 598 LYS B N 1
ATOM 11865 C CA . LYS B 1 598 ? 47.062 -1.433 2.334 1 45.69 598 LYS B CA 1
ATOM 11866 C C . LYS B 1 598 ? 47.719 -0.046 2.383 1 45.69 598 LYS B C 1
ATOM 11868 O O . LYS B 1 598 ? 47.656 0.709 1.41 1 45.69 598 LYS B O 1
ATOM 11873 N N . GLY B 1 599 ? 48.375 0.488 3.539 1 44.78 599 GLY B N 1
ATOM 11874 C CA . GLY B 1 599 ? 49.094 1.729 3.781 1 44.78 599 GLY B CA 1
ATOM 11875 C C . GLY B 1 599 ? 48.188 2.859 4.242 1 44.78 599 GLY B C 1
ATOM 11876 O O . GLY B 1 599 ? 48.656 3.984 4.445 1 44.78 599 GLY B O 1
ATOM 11877 N N . ILE B 1 600 ? 46.969 2.693 3.91 1 41.56 600 ILE B N 1
ATOM 11878 C CA . ILE B 1 600 ? 46.125 3.789 4.371 1 41.56 600 ILE B CA 1
ATOM 11879 C C . ILE B 1 600 ? 45.812 3.627 5.859 1 41.56 600 ILE B C 1
ATOM 11881 O O . ILE B 1 600 ? 45.594 2.512 6.34 1 41.56 600 ILE B O 1
ATOM 11885 N N . ASP B 1 601 ? 46.156 4.605 6.691 1 39.19 601 ASP B N 1
ATOM 11886 C CA . ASP B 1 601 ? 45.938 4.723 8.133 1 39.19 601 ASP B CA 1
ATOM 11887 C C . ASP B 1 601 ? 44.562 4.184 8.531 1 39.19 601 ASP B C 1
ATOM 11889 O O . ASP B 1 601 ? 43.594 4.332 7.793 1 39.19 601 ASP B O 1
ATOM 11893 N N . GLU B 1 602 ? 44.594 3.195 9.422 1 40.72 602 GLU B N 1
ATOM 11894 C CA . GLU B 1 602 ? 43.469 2.516 10.023 1 40.72 602 GLU B CA 1
ATOM 11895 C C . GLU B 1 602 ? 42.25 3.455 10.156 1 40.72 602 GLU B C 1
ATOM 11897 O O . GLU B 1 602 ? 41.125 3.049 9.953 1 40.72 602 GLU B O 1
ATOM 11902 N N . ASP B 1 603 ? 42.5 4.613 10.617 1 38.06 603 ASP B N 1
ATOM 11903 C CA . ASP B 1 603 ? 41.469 5.609 10.859 1 38.06 603 ASP B CA 1
ATOM 11904 C C . ASP B 1 603 ? 40.75 5.984 9.555 1 38.06 603 ASP B C 1
ATOM 11906 O O . ASP B 1 603 ? 39.562 6.211 9.547 1 38.06 603 ASP B O 1
ATOM 11910 N N . LYS B 1 604 ? 41.656 6.047 8.547 1 41.56 604 LYS B N 1
ATOM 11911 C CA . LYS B 1 604 ? 41.125 6.434 7.246 1 41.56 604 LYS B CA 1
ATOM 11912 C C . LYS B 1 604 ? 40.281 5.305 6.625 1 41.56 604 LYS B C 1
ATOM 11914 O O . LYS B 1 604 ? 39.344 5.559 5.871 1 41.56 604 LYS B O 1
ATOM 11919 N N . LEU B 1 605 ? 40.781 4.129 6.891 1 41.59 605 LEU B N 1
ATOM 11920 C CA . LEU B 1 605 ? 40.062 2.971 6.383 1 41.59 605 LEU B CA 1
ATOM 11921 C C . LEU B 1 605 ? 38.656 2.941 6.926 1 41.59 605 LEU B C 1
ATOM 11923 O O . LEU B 1 605 ? 37.719 2.479 6.25 1 41.59 605 LEU B O 1
ATOM 11927 N N . ARG B 1 606 ? 38.656 3.191 8.195 1 36.44 606 ARG B N 1
ATOM 11928 C CA . ARG B 1 606 ? 37.375 3.211 8.914 1 36.44 606 ARG B CA 1
ATOM 11929 C C . ARG B 1 606 ? 36.438 4.215 8.289 1 36.44 606 ARG B C 1
ATOM 11931 O O . ARG B 1 606 ? 35.219 4.109 8.469 1 36.44 606 ARG B O 1
ATOM 11938 N N . ILE B 1 607 ? 37.062 5.281 7.891 1 33.72 607 ILE B N 1
ATOM 11939 C CA . ILE B 1 607 ? 36.219 6.289 7.254 1 33.72 607 ILE B CA 1
ATOM 11940 C C . ILE B 1 607 ? 35.906 5.855 5.828 1 33.72 607 ILE B C 1
ATOM 11942 O O . ILE B 1 607 ? 35 6.422 5.199 1 33.72 607 ILE B O 1
ATOM 11946 N N . SER B 1 608 ? 36.906 5.027 5.332 1 29.55 608 SER B N 1
ATOM 11947 C CA . SER B 1 608 ? 36.875 4.824 3.887 1 29.55 608 SER B CA 1
ATOM 11948 C C . SER B 1 608 ? 35.656 3.992 3.465 1 29.55 608 SER B C 1
ATOM 11950 O O . SER B 1 608 ? 35.188 3.154 4.23 1 29.55 608 SER B O 1
ATOM 11952 N N . SER B 1 609 ? 35.031 4.426 2.465 1 32.09 609 SER B N 1
ATOM 11953 C CA . SER B 1 609 ? 33.938 3.945 1.636 1 32.09 609 SER B CA 1
ATOM 11954 C C . SER B 1 609 ? 34.156 2.494 1.222 1 32.09 609 SER B C 1
ATOM 11956 O O . SER B 1 609 ? 35.25 2.115 0.808 1 32.09 609 SER B O 1
ATOM 11958 N N . VAL B 1 610 ? 33.656 1.59 1.885 1 32.69 610 VAL B N 1
ATOM 11959 C CA . VAL B 1 610 ? 33.719 0.183 1.501 1 32.69 610 VAL B CA 1
ATOM 11960 C C . VAL B 1 610 ? 33.625 0.058 -0.018 1 32.69 610 VAL B C 1
ATOM 11962 O O . VAL B 1 610 ? 32.625 0.468 -0.619 1 32.69 610 VAL B O 1
ATOM 11965 N N . ASN B 1 611 ? 34.688 0.215 -0.738 1 28.88 611 ASN B N 1
ATOM 11966 C CA . ASN B 1 611 ? 34.781 -0.186 -2.137 1 28.88 611 ASN B CA 1
ATOM 11967 C C . ASN B 1 611 ? 33.938 -1.435 -2.424 1 28.88 611 ASN B C 1
ATOM 11969 O O . ASN B 1 611 ? 33.969 -2.395 -1.651 1 28.88 611 ASN B O 1
ATOM 11973 N N . VAL B 1 612 ? 33.062 -1.302 -3.178 1 33.62 612 VAL B N 1
ATOM 11974 C CA . VAL B 1 612 ? 32.156 -2.213 -3.863 1 33.62 612 VAL B CA 1
ATOM 11975 C C . VAL B 1 612 ? 32.875 -3.51 -4.207 1 33.62 612 VAL B C 1
ATOM 11977 O O . VAL B 1 612 ? 32.25 -4.52 -4.527 1 33.62 612 VAL B O 1
ATOM 11980 N N . ASP B 1 613 ? 34.094 -3.35 -4.578 1 33.38 613 ASP B N 1
ATOM 11981 C CA . ASP B 1 613 ? 34.656 -4.594 -5.098 1 33.38 613 ASP B CA 1
ATOM 11982 C C . ASP B 1 613 ? 34.562 -5.715 -4.066 1 33.38 613 ASP B C 1
ATOM 11984 O O . ASP B 1 613 ? 34.844 -6.875 -4.375 1 33.38 613 ASP B O 1
ATOM 11988 N N . LEU B 1 614 ? 34.438 -5.246 -2.879 1 36.69 614 LEU B N 1
ATOM 11989 C CA . LEU B 1 614 ? 34.438 -6.309 -1.878 1 36.69 614 LEU B CA 1
ATOM 11990 C C . LEU B 1 614 ? 33 -6.727 -1.549 1 36.69 614 LEU B C 1
ATOM 11992 O O . LEU B 1 614 ? 32.688 -7.012 -0.392 1 36.69 614 LEU B O 1
ATOM 11996 N N . LEU B 1 615 ? 32.062 -6.105 -2.061 1 40.12 615 LEU B N 1
ATOM 11997 C CA . LEU B 1 615 ? 30.781 -6.742 -1.792 1 40.12 615 LEU B CA 1
ATOM 11998 C C . LEU B 1 615 ? 30.875 -8.258 -1.97 1 40.12 615 LEU B C 1
ATOM 12000 O O . LEU B 1 615 ? 30.922 -8.75 -3.098 1 40.12 615 LEU B O 1
ATOM 12004 N N . HIS B 1 616 ? 31.672 -8.883 -1.222 1 41 616 HIS B N 1
ATOM 12005 C CA . HIS B 1 616 ? 31.703 -10.336 -1.246 1 41 616 HIS B CA 1
ATOM 12006 C C . HIS B 1 616 ? 30.375 -10.922 -0.752 1 41 616 HIS B C 1
ATOM 12008 O O . HIS B 1 616 ? 29.719 -10.336 0.112 1 41 616 HIS B O 1
ATOM 12014 N N . PRO B 1 617 ? 29.844 -11.68 -1.625 1 43.06 617 PRO B N 1
ATOM 12015 C CA . PRO B 1 617 ? 28.672 -12.438 -1.144 1 43.06 617 PRO B CA 1
ATOM 12016 C C . PRO B 1 617 ? 28.781 -12.781 0.34 1 43.06 617 PRO B C 1
ATOM 12018 O O . PRO B 1 617 ? 29.875 -13.047 0.846 1 43.06 617 PRO B O 1
ATOM 12021 N N . ALA B 1 618 ? 27.844 -12.234 1.149 1 44.81 618 ALA B N 1
ATOM 12022 C CA . ALA B 1 618 ? 27.812 -12.461 2.592 1 44.81 618 ALA B CA 1
ATOM 12023 C C . ALA B 1 618 ? 28.25 -13.891 2.928 1 44.81 618 ALA B C 1
ATOM 12025 O O . ALA B 1 618 ? 28 -14.82 2.154 1 44.81 618 ALA B O 1
ATOM 12026 N N . LEU B 1 619 ? 29.25 -14.094 3.748 1 38.44 619 LEU B N 1
ATOM 12027 C CA . LEU B 1 619 ? 29.609 -15.414 4.25 1 38.44 619 LEU B CA 1
ATOM 12028 C C . LEU B 1 619 ? 28.391 -16.172 4.73 1 38.44 619 LEU B C 1
ATOM 12030 O O . LEU B 1 619 ? 27.406 -15.562 5.172 1 38.44 619 LEU B O 1
ATOM 12034 N N . GLU B 1 620 ? 28.359 -17.375 4.512 1 41.56 620 GLU B N 1
ATOM 12035 C CA . GLU B 1 620 ? 27.375 -18.375 4.934 1 41.56 620 GLU B CA 1
ATOM 12036 C C . GLU B 1 620 ? 27.047 -18.219 6.414 1 41.56 620 GLU B C 1
ATOM 12038 O O . GLU B 1 620 ? 27.938 -18.109 7.254 1 41.56 620 GLU B O 1
ATOM 12043 N N . GLY B 1 621 ? 25.797 -17.875 6.891 1 46.5 621 GLY B N 1
ATOM 12044 C CA . GLY B 1 621 ? 25.297 -17.875 8.258 1 46.5 621 GLY B CA 1
ATOM 12045 C C . GLY B 1 621 ? 24.844 -16.5 8.719 1 46.5 621 GLY B C 1
ATOM 12046 O O . GLY B 1 621 ? 24.031 -16.391 9.641 1 46.5 621 GLY B O 1
ATOM 12047 N N . LYS B 1 622 ? 25.734 -15.406 8.531 1 53.22 622 LYS B N 1
ATOM 12048 C CA . LYS B 1 622 ? 25.297 -14.141 9.117 1 53.22 622 LYS B CA 1
ATOM 12049 C C . LYS B 1 622 ? 24.391 -13.375 8.156 1 53.22 622 LYS B C 1
ATOM 12051 O O . LYS B 1 622 ? 24.781 -13.102 7.02 1 53.22 622 LYS B O 1
ATOM 12056 N N . LYS B 1 623 ? 23.141 -13.367 8.422 1 59.91 623 LYS B N 1
ATOM 12057 C CA . LYS B 1 623 ? 22.188 -12.648 7.574 1 59.91 623 LYS B CA 1
ATOM 12058 C C . LYS B 1 623 ? 22.391 -11.141 7.68 1 59.91 623 LYS B C 1
ATOM 12060 O O . LYS B 1 623 ? 22.188 -10.555 8.742 1 59.91 623 LYS B O 1
ATOM 12065 N N . SER B 1 624 ? 23.234 -10.523 6.656 1 77.81 624 SER B N 1
ATOM 12066 C CA . SER B 1 624 ? 23.359 -9.078 6.477 1 77.81 624 SER B CA 1
ATOM 12067 C C . SER B 1 624 ? 22.031 -8.461 6.027 1 77.81 624 SER B C 1
ATOM 12069 O O . SER B 1 624 ? 21.203 -9.141 5.418 1 77.81 624 SER B O 1
ATOM 12071 N N . LEU B 1 625 ? 21.844 -7.305 6.492 1 86.88 625 LEU B N 1
ATOM 12072 C CA . LEU B 1 625 ? 20.641 -6.605 6.07 1 86.88 625 LEU B CA 1
ATOM 12073 C C . LEU B 1 625 ? 20.828 -5.98 4.691 1 86.88 625 LEU B C 1
ATOM 12075 O O . LEU B 1 625 ? 19.906 -5.352 4.16 1 86.88 625 LEU B O 1
ATOM 12079 N N . VAL B 1 626 ? 22.047 -6.195 4.082 1 86.25 626 VAL B N 1
ATOM 12080 C CA . VAL B 1 626 ? 22.328 -5.656 2.756 1 86.25 626 VAL B CA 1
ATOM 12081 C C . VAL B 1 626 ? 22.281 -6.777 1.723 1 86.25 626 VAL B C 1
ATOM 12083 O O . VAL B 1 626 ? 22.922 -7.812 1.892 1 86.25 626 VAL B O 1
ATOM 12086 N N . ALA B 1 627 ? 21.484 -6.578 0.704 1 87.56 627 ALA B N 1
ATOM 12087 C CA . ALA B 1 627 ? 21.344 -7.648 -0.281 1 87.56 627 ALA B CA 1
ATOM 12088 C C . ALA B 1 627 ? 20.938 -7.09 -1.644 1 87.56 627 ALA B C 1
ATOM 12090 O O . ALA B 1 627 ? 20.5 -5.945 -1.746 1 87.56 627 ALA B O 1
ATOM 12091 N N . TYR B 1 628 ? 21.281 -7.922 -2.732 1 86.06 628 TYR B N 1
ATOM 12092 C CA . TYR B 1 628 ? 20.766 -7.711 -4.082 1 86.06 628 TYR B CA 1
ATOM 12093 C C . TYR B 1 628 ? 19.688 -8.742 -4.422 1 86.06 628 TYR B C 1
ATOM 12095 O O . TYR B 1 628 ? 19.766 -9.898 -3.986 1 86.06 628 TYR B O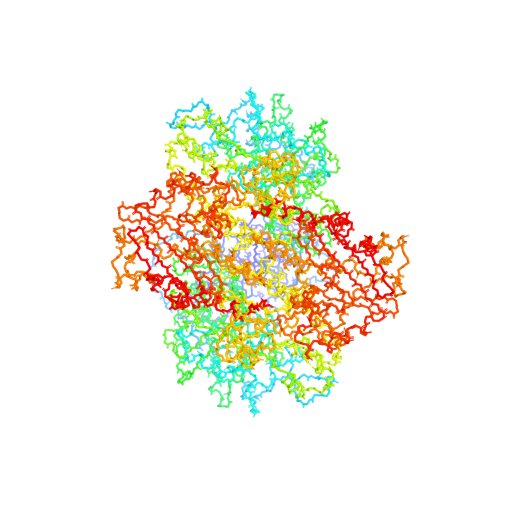 1
ATOM 12103 N N . VAL B 1 629 ? 18.734 -8.312 -5.203 1 89 629 VAL B N 1
ATOM 12104 C CA . VAL B 1 629 ? 17.891 -9.305 -5.855 1 89 629 VAL B CA 1
ATOM 12105 C C . VAL B 1 629 ? 18.625 -9.891 -7.059 1 89 629 VAL B C 1
ATOM 12107 O O . VAL B 1 629 ? 19.031 -9.164 -7.969 1 89 629 VAL B O 1
ATOM 12110 N N . ASP B 1 630 ? 18.875 -11.133 -7.031 1 86.81 630 ASP B N 1
ATOM 12111 C CA . ASP B 1 630 ? 19.672 -11.758 -8.078 1 86.81 630 ASP B CA 1
ATOM 12112 C C . ASP B 1 630 ? 18.766 -12.438 -9.117 1 86.81 630 ASP B C 1
ATOM 12114 O O . ASP B 1 630 ? 19.047 -13.562 -9.547 1 86.81 630 ASP B O 1
ATOM 12118 N N . GLU B 1 631 ? 17.656 -11.992 -9.414 1 93.12 631 GLU B N 1
ATOM 12119 C CA . GLU B 1 631 ? 16.734 -12.461 -10.453 1 93.12 631 GLU B CA 1
ATOM 12120 C C . GLU B 1 631 ? 16.391 -11.344 -11.43 1 93.12 631 GLU B C 1
ATOM 12122 O O . GLU B 1 631 ? 15.453 -10.57 -11.195 1 93.12 631 GLU B O 1
ATOM 12127 N N . PRO B 1 632 ? 17.062 -11.367 -12.57 1 92.56 632 PRO B N 1
ATOM 12128 C CA . PRO B 1 632 ? 16.859 -10.273 -13.531 1 92.56 632 PRO B CA 1
ATOM 12129 C C . PRO B 1 632 ? 15.398 -10.133 -13.969 1 92.56 632 PRO B C 1
ATOM 12131 O O . PRO B 1 632 ? 14.914 -9.016 -14.156 1 92.56 632 PRO B O 1
ATOM 12134 N N . PHE B 1 633 ? 14.719 -11.25 -14.172 1 94 633 PHE B N 1
ATOM 12135 C CA . PHE B 1 633 ? 13.336 -11.164 -14.641 1 94 633 PHE B CA 1
ATOM 12136 C C . PHE B 1 633 ? 12.445 -10.547 -13.57 1 94 633 PHE B C 1
ATOM 12138 O O . PHE B 1 633 ? 11.461 -9.867 -13.891 1 94 633 PHE B O 1
ATOM 12145 N N . ALA B 1 634 ? 12.727 -10.812 -12.297 1 94.12 634 ALA B N 1
ATOM 12146 C CA . ALA B 1 634 ? 11.953 -10.203 -11.211 1 94.12 634 ALA B CA 1
ATOM 12147 C C . ALA B 1 634 ? 12.141 -8.688 -11.188 1 94.12 634 ALA B C 1
ATOM 12149 O O . ALA B 1 634 ? 11.164 -7.938 -11.062 1 94.12 634 ALA B O 1
ATOM 12150 N N . LEU B 1 635 ? 13.352 -8.219 -11.352 1 93.75 635 LEU B N 1
ATOM 12151 C CA . LEU B 1 635 ? 13.672 -6.797 -11.352 1 93.75 635 LEU B CA 1
ATOM 12152 C C . LEU B 1 635 ? 13.047 -6.098 -12.555 1 93.75 635 LEU B C 1
ATOM 12154 O O . LEU B 1 635 ? 12.484 -5.008 -12.414 1 93.75 635 LEU B O 1
ATOM 12158 N N . THR B 1 636 ? 13.094 -6.777 -13.664 1 94.19 636 THR B N 1
ATOM 12159 C CA . THR B 1 636 ? 12.523 -6.191 -14.875 1 94.19 636 THR B CA 1
ATOM 12160 C C . THR B 1 636 ? 11.008 -6.113 -14.773 1 94.19 636 THR B C 1
ATOM 12162 O O . THR B 1 636 ? 10.398 -5.137 -15.211 1 94.19 636 THR B O 1
ATOM 12165 N N . ALA B 1 637 ? 10.438 -7.172 -14.227 1 94.94 637 ALA B N 1
ATOM 12166 C CA . ALA B 1 637 ? 8.992 -7.145 -13.992 1 94.94 637 ALA B CA 1
ATOM 12167 C C . ALA B 1 637 ? 8.609 -5.98 -13.086 1 94.94 637 ALA B C 1
ATOM 12169 O O . ALA B 1 637 ? 7.637 -5.27 -13.352 1 94.94 637 ALA B O 1
ATOM 12170 N N . GLY B 1 638 ? 9.391 -5.812 -11.984 1 94.25 638 GLY B N 1
ATOM 12171 C CA . GLY B 1 638 ? 9.164 -4.688 -11.094 1 94.25 638 GLY B CA 1
ATOM 12172 C C . GLY B 1 638 ? 9.297 -3.342 -11.781 1 94.25 638 GLY B C 1
ATOM 12173 O O . GLY B 1 638 ? 8.445 -2.467 -11.617 1 94.25 638 GLY B O 1
ATOM 12174 N N . PHE B 1 639 ? 10.297 -3.203 -12.57 1 93.81 639 PHE B N 1
ATOM 12175 C CA . PHE B 1 639 ? 10.547 -1.958 -13.281 1 93.81 639 PHE B CA 1
ATOM 12176 C C . PHE B 1 639 ? 9.398 -1.628 -14.227 1 93.81 639 PHE B C 1
ATOM 12178 O O . PHE B 1 639 ? 8.883 -0.507 -14.219 1 93.81 639 PHE B O 1
ATOM 12185 N N . ASN B 1 640 ? 9.023 -2.619 -15.008 1 93.44 640 ASN B N 1
ATOM 12186 C CA . ASN B 1 640 ? 7.938 -2.428 -15.953 1 93.44 640 ASN B CA 1
ATOM 12187 C C . ASN B 1 640 ? 6.621 -2.123 -15.25 1 93.44 640 ASN B C 1
ATOM 12189 O O . ASN B 1 640 ? 5.859 -1.26 -15.688 1 93.44 640 ASN B O 1
ATOM 12193 N N . PHE B 1 641 ? 6.41 -2.809 -14.156 1 93.88 641 PHE B N 1
ATOM 12194 C CA . PHE B 1 641 ? 5.188 -2.619 -13.383 1 93.88 641 PHE B CA 1
ATOM 12195 C C . PHE B 1 641 ? 5.102 -1.192 -12.852 1 93.88 641 PHE B C 1
ATOM 12197 O O . PHE B 1 641 ? 4.07 -0.53 -13.008 1 93.88 641 PHE B O 1
ATOM 12204 N N . PHE B 1 642 ? 6.129 -0.698 -12.219 1 93.38 642 PHE B N 1
ATOM 12205 C CA . PHE B 1 642 ? 6.102 0.622 -11.602 1 93.38 642 PHE B CA 1
ATOM 12206 C C . PHE B 1 642 ? 6.125 1.717 -12.656 1 93.38 642 PHE B C 1
ATOM 12208 O O . PHE B 1 642 ? 5.578 2.801 -12.453 1 93.38 642 PHE B O 1
ATOM 12215 N N . LYS B 1 643 ? 6.719 1.399 -13.758 1 89.5 643 LYS B N 1
ATOM 12216 C CA . LYS B 1 643 ? 6.66 2.334 -14.875 1 89.5 643 LYS B CA 1
ATOM 12217 C C . LYS B 1 643 ? 5.227 2.521 -15.359 1 89.5 643 LYS B C 1
ATOM 12219 O O . LYS B 1 643 ? 4.805 3.645 -15.648 1 89.5 643 LYS B O 1
ATOM 12224 N N . ASP B 1 644 ? 4.484 1.425 -15.344 1 88 644 ASP B N 1
ATOM 12225 C CA . ASP B 1 644 ? 3.125 1.436 -15.875 1 88 644 ASP B CA 1
ATOM 12226 C C . ASP B 1 644 ? 2.135 1.957 -14.836 1 88 644 ASP B C 1
ATOM 12228 O O . ASP B 1 644 ? 1.13 2.582 -15.188 1 88 644 ASP B O 1
ATOM 12232 N N . HIS B 1 645 ? 2.371 1.673 -13.594 1 86 645 HIS B N 1
ATOM 12233 C CA . HIS B 1 645 ? 1.342 1.903 -12.586 1 86 645 HIS B CA 1
ATOM 12234 C C . HIS B 1 645 ? 1.782 2.963 -11.586 1 86 645 HIS B C 1
ATOM 12236 O O . HIS B 1 645 ? 0.968 3.461 -10.805 1 86 645 HIS B O 1
ATOM 12242 N N . ASP B 1 646 ? 2.92 3.154 -11.531 1 81.19 646 ASP B N 1
ATOM 12243 C CA . ASP B 1 646 ? 3.504 4.129 -10.617 1 81.19 646 ASP B CA 1
ATOM 12244 C C . ASP B 1 646 ? 4.648 4.891 -11.281 1 81.19 646 ASP B C 1
ATOM 12246 O O . ASP B 1 646 ? 4.664 5.051 -12.5 1 81.19 646 ASP B O 1
ATOM 12250 N N . SER B 1 647 ? 5.453 5.602 -10.57 1 82.31 647 SER B N 1
ATOM 12251 C CA . SER B 1 647 ? 6.633 6.301 -11.07 1 82.31 647 SER B CA 1
ATOM 12252 C C . SER B 1 647 ? 7.809 6.156 -10.109 1 82.31 647 SER B C 1
ATOM 12254 O O . SER B 1 647 ? 7.734 6.594 -8.961 1 82.31 647 SER B O 1
ATOM 12256 N N . LEU B 1 648 ? 8.844 5.418 -10.602 1 90.19 648 LEU B N 1
ATOM 12257 C CA . LEU B 1 648 ? 10.047 5.27 -9.797 1 90.19 648 LEU B CA 1
ATOM 12258 C C . LEU B 1 648 ? 10.727 6.621 -9.586 1 90.19 648 LEU B C 1
ATOM 12260 O O . LEU B 1 648 ? 11.125 6.949 -8.461 1 90.19 648 LEU B O 1
ATOM 12264 N N . PRO B 1 649 ? 10.773 7.492 -10.633 1 90.06 649 PRO B N 1
ATOM 12265 C CA . PRO B 1 649 ? 11.375 8.812 -10.398 1 90.06 649 PRO B CA 1
ATOM 12266 C C . PRO B 1 649 ? 10.594 9.648 -9.383 1 90.06 649 PRO B C 1
ATOM 12268 O O . PRO B 1 649 ? 11.188 10.43 -8.641 1 90.06 649 PRO B O 1
ATOM 12271 N N . LYS B 1 650 ? 9.312 9.469 -9.367 1 89.19 650 LYS B N 1
ATOM 12272 C CA . LYS B 1 650 ? 8.5 10.203 -8.398 1 89.19 650 LYS B CA 1
ATOM 12273 C C . LYS B 1 650 ? 8.875 9.828 -6.969 1 89.19 650 LYS B C 1
ATOM 12275 O O . LYS B 1 650 ? 8.773 10.656 -6.055 1 89.19 650 LYS B O 1
ATOM 12280 N N . ASP B 1 651 ? 9.25 8.633 -6.785 1 90.12 651 ASP B N 1
ATOM 12281 C CA . ASP B 1 651 ? 9.664 8.188 -5.457 1 90.12 651 ASP B CA 1
ATOM 12282 C C . ASP B 1 651 ? 10.93 8.914 -5.008 1 90.12 651 ASP B C 1
ATOM 12284 O O . ASP B 1 651 ? 11.133 9.133 -3.812 1 90.12 651 ASP B O 1
ATOM 12288 N N . ILE B 1 652 ? 11.805 9.234 -5.945 1 92.56 652 ILE B N 1
ATOM 12289 C CA . ILE B 1 652 ? 13 10.016 -5.625 1 92.56 652 ILE B CA 1
ATOM 12290 C C . ILE B 1 652 ? 12.586 11.406 -5.141 1 92.56 652 ILE B C 1
ATOM 12292 O O . ILE B 1 652 ? 13.109 11.898 -4.137 1 92.56 652 ILE B O 1
ATOM 12296 N N . LEU B 1 653 ? 11.617 11.969 -5.836 1 92.25 653 LEU B N 1
ATOM 12297 C CA . LEU B 1 653 ? 11.125 13.273 -5.41 1 92.25 653 LEU B CA 1
ATOM 12298 C C . LEU B 1 653 ? 10.477 13.188 -4.031 1 92.25 653 LEU B C 1
ATOM 12300 O O . LEU B 1 653 ? 10.641 14.086 -3.205 1 92.25 653 LEU B O 1
ATOM 12304 N N . ASN B 1 654 ? 9.773 12.109 -3.83 1 88.75 654 ASN B N 1
ATOM 12305 C CA . ASN B 1 654 ? 9.18 11.891 -2.516 1 88.75 654 ASN B CA 1
ATOM 12306 C C . ASN B 1 654 ? 10.242 11.828 -1.423 1 88.75 654 ASN B C 1
ATOM 12308 O O . ASN B 1 654 ? 10.031 12.328 -0.317 1 88.75 654 ASN B O 1
ATOM 12312 N N . MET B 1 655 ? 11.352 11.211 -1.743 1 88.75 655 MET B N 1
ATOM 12313 C CA . MET B 1 655 ? 12.445 11.148 -0.786 1 88.75 655 MET B CA 1
ATOM 12314 C C . MET B 1 655 ? 13.016 12.539 -0.513 1 88.75 655 MET B C 1
ATOM 12316 O O . MET B 1 655 ? 13.305 12.883 0.634 1 88.75 655 MET B O 1
ATOM 12320 N N . MET B 1 656 ? 13.125 13.289 -1.536 1 89.94 656 MET B N 1
ATOM 12321 C CA . MET B 1 656 ? 13.617 14.648 -1.384 1 89.94 656 MET B CA 1
ATOM 12322 C C . MET B 1 656 ? 12.703 15.469 -0.482 1 89.94 656 MET B C 1
ATOM 12324 O O . MET B 1 656 ? 13.172 16.281 0.312 1 89.94 656 MET B O 1
ATOM 12328 N N . SER B 1 657 ? 11.422 15.172 -0.593 1 85.81 657 SER B N 1
ATOM 12329 C CA . SER B 1 657 ? 10.438 15.891 0.207 1 85.81 657 SER B CA 1
ATOM 12330 C C . SER B 1 657 ? 10.578 15.562 1.688 1 85.81 657 SER B C 1
ATOM 12332 O O . SER B 1 657 ? 10.273 16.391 2.547 1 85.81 657 SER B O 1
ATOM 12334 N N . LYS B 1 658 ? 11.086 14.445 1.915 1 81.88 658 LYS B N 1
ATOM 12335 C CA . LYS B 1 658 ? 11.102 13.969 3.295 1 81.88 658 LYS B CA 1
ATOM 12336 C C . LYS B 1 658 ? 12.414 14.336 3.986 1 81.88 658 LYS B C 1
ATOM 12338 O O . LYS B 1 658 ? 12.461 14.469 5.211 1 81.88 658 LYS B O 1
ATOM 12343 N N . VAL B 1 659 ? 13.445 14.484 3.035 1 80.94 659 VAL B N 1
ATOM 12344 C CA . VAL B 1 659 ? 14.766 14.734 3.609 1 80.94 659 VAL B CA 1
ATOM 12345 C C . VAL B 1 659 ? 15.023 16.234 3.676 1 80.94 659 VAL B C 1
ATOM 12347 O O . VAL B 1 659 ? 14.773 16.969 2.711 1 80.94 659 VAL B O 1
ATOM 12350 N N . ASN B 1 660 ? 15.109 16.812 4.762 1 72.31 660 ASN B N 1
ATOM 12351 C CA . ASN B 1 660 ? 15.352 18.234 4.914 1 72.31 660 ASN B CA 1
ATOM 12352 C C . ASN B 1 660 ? 16.844 18.547 5.043 1 72.31 660 ASN B C 1
ATOM 12354 O O . ASN B 1 660 ? 17.266 19.156 6.023 1 72.31 660 ASN B O 1
ATOM 12358 N N . ASN B 1 661 ? 17.625 18.172 3.906 1 74.81 661 ASN B N 1
ATOM 12359 C CA . ASN B 1 661 ? 19.062 18.375 3.857 1 74.81 661 ASN B CA 1
ATOM 12360 C C . ASN B 1 661 ? 19.547 18.672 2.439 1 74.81 661 ASN B C 1
ATOM 12362 O O . ASN B 1 661 ? 19.25 17.906 1.512 1 74.81 661 ASN B O 1
ATOM 12366 N N . ALA B 1 662 ? 20.281 19.75 2.311 1 77.19 662 ALA B N 1
ATOM 12367 C CA . ALA B 1 662 ? 20.688 20.234 0.995 1 77.19 662 ALA B CA 1
ATOM 12368 C C . ALA B 1 662 ? 21.547 19.203 0.275 1 77.19 662 ALA B C 1
ATOM 12370 O O . ALA B 1 662 ? 21.391 18.984 -0.928 1 77.19 662 ALA B O 1
ATOM 12371 N N . SER B 1 663 ? 22.562 18.672 0.958 1 77.69 663 SER B N 1
ATOM 12372 C CA . SER B 1 663 ? 23.438 17.688 0.33 1 77.69 663 SER B CA 1
ATOM 12373 C C . SER B 1 663 ? 22.656 16.469 -0.151 1 77.69 663 SER B C 1
ATOM 12375 O O . SER B 1 663 ? 22.922 15.93 -1.223 1 77.69 663 SER B O 1
ATOM 12377 N N . SER B 1 664 ? 21.688 16.125 0.565 1 80.44 664 SER B N 1
ATOM 12378 C CA . SER B 1 664 ? 20.844 15 0.189 1 80.44 664 SER B CA 1
ATOM 12379 C C . SER B 1 664 ? 20 15.328 -1.043 1 80.44 664 SER B C 1
ATOM 12381 O O . SER B 1 664 ? 19.828 14.484 -1.921 1 80.44 664 SER B O 1
ATOM 12383 N N . TRP B 1 665 ? 19.594 16.516 -1.007 1 87.75 665 TRP B N 1
ATOM 12384 C CA . TRP B 1 665 ? 18.797 16.938 -2.154 1 87.75 665 TRP B CA 1
ATOM 12385 C C . TRP B 1 665 ? 19.609 16.859 -3.441 1 87.75 665 TRP B C 1
ATOM 12387 O O . TRP B 1 665 ? 19.109 16.406 -4.473 1 87.75 665 TRP B O 1
ATOM 12397 N N . GLY B 1 666 ? 20.859 17.281 -3.305 1 87.69 666 GLY B N 1
ATOM 12398 C CA . GLY B 1 666 ? 21.734 17.219 -4.477 1 87.69 666 GLY B CA 1
ATOM 12399 C C . GLY B 1 666 ? 21.953 15.812 -4.973 1 87.69 666 GLY B C 1
ATOM 12400 O O . GLY B 1 666 ? 21.906 15.555 -6.176 1 87.69 666 GLY B O 1
ATOM 12401 N N . THR B 1 667 ? 22.188 14.906 -4.059 1 87.06 667 THR B N 1
ATOM 12402 C CA . THR B 1 667 ? 22.469 13.516 -4.406 1 87.06 667 THR B CA 1
ATOM 12403 C C . THR B 1 667 ? 21.234 12.852 -5 1 87.06 667 THR B C 1
ATOM 12405 O O . THR B 1 667 ? 21.328 12.102 -5.973 1 87.06 667 THR B O 1
ATOM 12408 N N . LEU B 1 668 ? 20.109 13.086 -4.371 1 91.31 668 LEU B N 1
ATOM 12409 C CA . LEU B 1 668 ? 18.875 12.508 -4.859 1 91.31 668 LEU B CA 1
ATOM 12410 C C . LEU B 1 668 ? 18.5 13.086 -6.223 1 91.31 668 LEU B C 1
ATOM 12412 O O . LEU B 1 668 ? 17.969 12.375 -7.082 1 91.31 668 LEU B O 1
ATOM 12416 N N . TRP B 1 669 ? 18.797 14.383 -6.387 1 94.12 669 TRP B N 1
ATOM 12417 C CA . TRP B 1 669 ? 18.531 14.992 -7.688 1 94.12 669 TRP B CA 1
ATOM 12418 C C . TRP B 1 669 ? 19.406 14.359 -8.766 1 94.12 669 TRP B C 1
ATOM 12420 O O . TRP B 1 669 ? 18.938 14.141 -9.891 1 94.12 669 TRP B O 1
ATOM 12430 N N . GLN B 1 670 ? 20.672 14.078 -8.422 1 93 670 GLN B N 1
ATOM 12431 C CA . GLN B 1 670 ? 21.562 13.352 -9.32 1 93 670 GLN B CA 1
ATOM 12432 C C . GLN B 1 670 ? 20.953 12.016 -9.734 1 93 670 GLN B C 1
ATOM 12434 O O . GLN B 1 670 ? 21.047 11.625 -10.898 1 93 670 GLN B O 1
ATOM 12439 N N . MET B 1 671 ? 20.328 11.359 -8.82 1 92.69 671 MET B N 1
ATOM 12440 C CA . MET B 1 671 ? 19.703 10.062 -9.062 1 92.69 671 MET B CA 1
ATOM 12441 C C . MET B 1 671 ? 18.484 10.211 -9.969 1 92.69 671 MET B C 1
ATOM 12443 O O . MET B 1 671 ? 18.141 9.289 -10.711 1 92.69 671 MET B O 1
ATOM 12447 N N . TYR B 1 672 ? 17.797 11.375 -9.922 1 95.25 672 TYR B N 1
ATOM 12448 C CA . TYR B 1 672 ? 16.562 11.633 -10.672 1 95.25 672 TYR B CA 1
ATOM 12449 C C . TYR B 1 672 ? 16.875 12.023 -12.109 1 95.25 672 TYR B C 1
ATOM 12451 O O . TYR B 1 672 ? 16.109 11.711 -13.023 1 95.25 672 TYR B O 1
ATOM 12459 N N . LEU B 1 673 ? 17.969 12.625 -12.453 1 96.69 673 LEU B N 1
ATOM 12460 C CA . LEU B 1 673 ? 18.25 13.344 -13.688 1 96.69 673 LEU B CA 1
ATOM 12461 C C . LEU B 1 673 ? 18.375 12.383 -14.867 1 96.69 673 LEU B C 1
ATOM 12463 O O . LEU B 1 673 ? 18.125 12.766 -16.016 1 96.69 673 LEU B O 1
ATOM 12467 N N . PRO B 1 674 ? 18.781 11.125 -14.609 1 95.62 674 PRO B N 1
ATOM 12468 C CA . PRO B 1 674 ? 18.797 10.188 -15.734 1 95.62 674 PRO B CA 1
ATOM 12469 C C . PRO B 1 674 ? 17.469 10.156 -16.484 1 95.62 674 PRO B C 1
ATOM 12471 O O . PRO B 1 674 ? 17.453 10.039 -17.703 1 95.62 674 PRO B O 1
ATOM 12474 N N . ASP B 1 675 ? 16.438 10.297 -15.789 1 93.81 675 ASP B N 1
ATOM 12475 C CA . ASP B 1 675 ? 15.109 10.297 -16.406 1 93.81 675 ASP B CA 1
ATOM 12476 C C . ASP B 1 675 ? 14.93 11.523 -17.312 1 93.81 675 ASP B C 1
ATOM 12478 O O . ASP B 1 675 ? 14.336 11.43 -18.391 1 93.81 675 ASP B O 1
ATOM 12482 N N . GLU B 1 676 ? 15.406 12.656 -16.906 1 95.62 676 GLU B N 1
ATOM 12483 C CA . GLU B 1 676 ? 15.344 13.875 -17.703 1 95.62 676 GLU B CA 1
ATOM 12484 C C . GLU B 1 676 ? 16.25 13.781 -18.922 1 95.62 676 GLU B C 1
ATOM 12486 O O . GLU B 1 676 ? 15.875 14.219 -20.016 1 95.62 676 GLU B O 1
ATOM 12491 N N . PHE B 1 677 ? 17.391 13.18 -18.75 1 96.88 677 PHE B N 1
ATOM 12492 C CA . PHE B 1 677 ? 18.344 13.094 -19.844 1 96.88 677 PHE B CA 1
ATOM 12493 C C . PHE B 1 677 ? 17.844 12.156 -20.938 1 96.88 677 PHE B C 1
ATOM 12495 O O . PHE B 1 677 ? 18.109 12.375 -22.125 1 96.88 677 PHE B O 1
ATOM 12502 N N . GLU B 1 678 ? 17.188 11.125 -20.531 1 94.69 678 GLU B N 1
ATOM 12503 C CA . GLU B 1 678 ? 16.609 10.227 -21.531 1 94.69 678 GLU B CA 1
ATOM 12504 C C . GLU B 1 678 ? 15.578 10.945 -22.391 1 94.69 678 GLU B C 1
ATOM 12506 O O . GLU B 1 678 ? 15.43 10.633 -23.578 1 94.69 678 GLU B O 1
ATOM 12511 N N . GLN B 1 679 ? 14.93 11.93 -21.812 1 93.19 679 GLN B N 1
ATOM 12512 C CA . GLN B 1 679 ? 13.961 12.719 -22.578 1 93.19 679 GLN B CA 1
ATOM 12513 C C . GLN B 1 679 ? 14.664 13.742 -23.453 1 93.19 679 GLN B C 1
ATOM 12515 O O . GLN B 1 679 ? 14.211 14.023 -24.578 1 93.19 679 GLN B O 1
ATOM 12520 N N . ILE B 1 680 ? 15.75 14.258 -22.984 1 95.06 680 ILE B N 1
ATOM 12521 C CA . ILE B 1 680 ? 16.5 15.281 -23.703 1 95.06 680 ILE B CA 1
ATOM 12522 C C . ILE B 1 680 ? 17.188 14.664 -24.922 1 95.06 680 ILE B C 1
ATOM 12524 O O . ILE B 1 680 ? 17.125 15.203 -26.031 1 95.06 680 ILE B O 1
ATOM 12528 N N . PHE B 1 681 ? 17.844 13.516 -24.672 1 96.69 681 PHE B N 1
ATOM 12529 C CA . PHE B 1 681 ? 18.578 12.82 -25.719 1 96.69 681 PHE B CA 1
ATOM 12530 C C . PHE B 1 681 ? 17.797 11.609 -26.219 1 96.69 681 PHE B C 1
ATOM 12532 O O . PHE B 1 681 ? 18.25 10.469 -26.078 1 96.69 681 PHE B O 1
ATOM 12539 N N . ASN B 1 682 ? 16.656 11.828 -26.891 1 94.19 682 ASN B N 1
ATOM 12540 C CA . ASN B 1 682 ? 15.766 10.75 -27.297 1 94.19 682 ASN B CA 1
ATOM 12541 C C . ASN B 1 682 ? 15.898 10.445 -28.781 1 94.19 682 ASN B C 1
ATOM 12543 O O . ASN B 1 682 ? 15.18 9.602 -29.328 1 94.19 682 ASN B O 1
ATOM 12547 N N . GLY B 1 683 ? 16.703 11.172 -29.484 1 93.88 683 GLY B N 1
ATOM 12548 C CA . GLY B 1 683 ? 16.969 10.898 -30.891 1 93.88 683 GLY B CA 1
ATOM 12549 C C . GLY B 1 683 ? 15.969 11.555 -31.828 1 93.88 683 GLY B C 1
ATOM 12550 O O . GLY B 1 683 ? 15.953 11.281 -33.031 1 93.88 683 GLY B O 1
ATOM 12551 N N . ARG B 1 684 ? 15.141 12.492 -31.469 1 92.12 684 ARG B N 1
ATOM 12552 C CA . ARG B 1 684 ? 14.07 13.055 -32.281 1 92.12 684 ARG B CA 1
ATOM 12553 C C . ARG B 1 684 ? 14.43 14.453 -32.781 1 92.12 684 ARG B C 1
ATOM 12555 O O . ARG B 1 684 ? 13.891 14.914 -33.781 1 92.12 684 ARG B O 1
ATOM 12562 N N . SER B 1 685 ? 15.25 15.125 -31.922 1 93.19 685 SER B N 1
ATOM 12563 C CA . SER B 1 685 ? 15.555 16.516 -32.25 1 93.19 685 SER B CA 1
ATOM 12564 C C . SER B 1 685 ? 17.016 16.688 -32.625 1 93.19 685 SER B C 1
ATOM 12566 O O . SER B 1 685 ? 17.906 16.109 -32 1 93.19 685 SER B O 1
ATOM 12568 N N . ASP B 1 686 ? 17.141 17.516 -33.656 1 94.81 686 ASP B N 1
ATOM 12569 C CA . ASP B 1 686 ? 18.5 17.891 -34.031 1 94.81 686 ASP B CA 1
ATOM 12570 C C . ASP B 1 686 ? 19.188 18.641 -32.906 1 94.81 686 ASP B C 1
ATOM 12572 O O . ASP B 1 686 ? 18.562 19.5 -32.25 1 94.81 686 ASP B O 1
ATOM 12576 N N . ILE B 1 687 ? 20.469 18.328 -32.688 1 94.75 687 ILE B N 1
ATOM 12577 C CA . ILE B 1 687 ? 21.234 18.891 -31.578 1 94.75 687 ILE B CA 1
ATOM 12578 C C . ILE B 1 687 ? 21.156 20.422 -31.641 1 94.75 687 ILE B C 1
ATOM 12580 O O . ILE B 1 687 ? 21.156 21.094 -30.609 1 94.75 687 ILE B O 1
ATOM 12584 N N . ARG B 1 688 ? 21.062 21.109 -32.812 1 92.12 688 ARG B N 1
ATOM 12585 C CA . ARG B 1 688 ? 21.047 22.562 -33 1 92.12 688 ARG B CA 1
ATOM 12586 C C . ARG B 1 688 ? 19.734 23.156 -32.5 1 92.12 688 ARG B C 1
ATOM 12588 O O . ARG B 1 688 ? 19.656 24.344 -32.188 1 92.12 688 ARG B O 1
ATOM 12595 N N . ASN B 1 689 ? 18.734 22.25 -32.375 1 92.69 689 ASN B N 1
ATOM 12596 C CA . ASN B 1 689 ? 17.406 22.719 -31.953 1 92.69 689 ASN B CA 1
ATOM 12597 C C . ASN B 1 689 ? 17.094 22.312 -30.516 1 92.69 689 ASN B C 1
ATOM 12599 O O . ASN B 1 689 ? 16.031 22.656 -29.984 1 92.69 689 ASN B O 1
ATOM 12603 N N . MET B 1 690 ? 17.969 21.594 -29.906 1 93.88 690 MET B N 1
ATOM 12604 C CA . MET B 1 690 ? 17.75 21.219 -28.516 1 93.88 690 MET B CA 1
ATOM 12605 C C . MET B 1 690 ? 17.828 22.422 -27.594 1 93.88 690 MET B C 1
ATOM 12607 O O . MET B 1 690 ? 18.797 23.203 -27.656 1 93.88 690 MET B O 1
ATOM 12611 N N . PRO B 1 691 ? 16.859 22.547 -26.734 1 90.56 691 PRO B N 1
ATOM 12612 C CA . PRO B 1 691 ? 16.812 23.75 -25.906 1 90.56 691 PRO B CA 1
ATOM 12613 C C . PRO B 1 691 ? 18.109 23.984 -25.125 1 90.56 691 PRO B C 1
ATOM 12615 O O . PRO B 1 691 ? 18.469 25.125 -24.844 1 90.56 691 PRO B O 1
ATOM 12618 N N . VAL B 1 692 ? 18.828 22.938 -24.797 1 91.44 692 VAL B N 1
ATOM 12619 C CA . VAL B 1 692 ? 20.062 23.047 -24.016 1 91.44 692 VAL B CA 1
ATOM 12620 C C . VAL B 1 692 ? 21.156 23.688 -24.875 1 91.44 692 VAL B C 1
ATOM 12622 O O . VAL B 1 692 ? 22.031 24.391 -24.344 1 91.44 692 VAL B O 1
ATOM 12625 N N . PHE B 1 693 ? 21.078 23.5 -26.25 1 91.75 693 PHE B N 1
ATOM 12626 C CA . PHE B 1 693 ? 22.188 23.891 -27.109 1 91.75 693 PHE B CA 1
ATOM 12627 C C . PHE B 1 693 ? 21.734 24.906 -28.156 1 91.75 693 PHE B C 1
ATOM 12629 O O . PHE B 1 693 ? 22.562 25.422 -28.922 1 91.75 693 PHE B O 1
ATOM 12636 N N . ALA B 1 694 ? 20.484 25.203 -28.172 1 88.12 694 ALA B N 1
ATOM 12637 C CA . ALA B 1 694 ? 19.906 26.031 -29.234 1 88.12 694 ALA B CA 1
ATOM 12638 C C . ALA B 1 694 ? 20.594 27.391 -29.297 1 88.12 694 ALA B C 1
ATOM 12640 O O . ALA B 1 694 ? 20.922 27.875 -30.391 1 88.12 694 ALA B O 1
ATOM 12641 N N . GLU B 1 695 ? 20.812 27.984 -28.188 1 82 695 GLU B N 1
ATOM 12642 C CA . GLU B 1 695 ? 21.406 29.328 -28.156 1 82 695 GLU B CA 1
ATOM 12643 C C . GLU B 1 695 ? 22.859 29.297 -28.625 1 82 695 GLU B C 1
ATOM 12645 O O . GLU B 1 695 ? 23.328 30.203 -29.297 1 82 695 GLU B O 1
ATOM 12650 N N . VAL B 1 696 ? 23.562 28.219 -28.219 1 83.06 696 VAL B N 1
ATOM 12651 C CA . VAL B 1 696 ? 24.969 28.078 -28.625 1 83.06 696 VAL B CA 1
ATOM 12652 C C . VAL B 1 696 ? 25.031 27.781 -30.125 1 83.06 696 VAL B C 1
ATOM 12654 O O . VAL B 1 696 ? 25.938 28.266 -30.828 1 83.06 696 VAL B O 1
ATOM 12657 N N . ALA B 1 697 ? 24.141 27.031 -30.641 1 87.06 697 ALA B N 1
ATOM 12658 C CA . ALA B 1 697 ? 24.109 26.641 -32.031 1 87.06 697 ALA B CA 1
ATOM 12659 C C . ALA B 1 697 ? 23.812 27.844 -32.938 1 87.06 697 ALA B C 1
ATOM 12661 O O . ALA B 1 697 ? 24.25 27.891 -34.094 1 87.06 697 ALA B O 1
ATOM 12662 N N . LYS B 1 698 ? 23.109 28.75 -32.438 1 83.06 698 LYS B N 1
ATOM 12663 C CA . LYS B 1 698 ? 22.797 29.969 -33.219 1 83.06 698 LYS B CA 1
ATOM 12664 C C . LYS B 1 698 ? 24.016 30.875 -33.344 1 83.06 698 LYS B C 1
ATOM 12666 O O . LYS B 1 698 ? 24.219 31.516 -34.375 1 83.06 698 LYS B O 1
ATOM 12671 N N . LYS B 1 699 ? 24.797 30.844 -32.312 1 79.25 699 LYS B N 1
ATOM 12672 C CA . LYS B 1 699 ? 25.875 31.828 -32.219 1 79.25 699 LYS B CA 1
ATOM 12673 C C . LYS B 1 699 ? 27.188 31.234 -32.75 1 79.25 699 LYS B C 1
ATOM 12675 O O . LYS B 1 699 ? 28.047 31.984 -33.219 1 79.25 699 LYS B O 1
ATOM 12680 N N . TYR B 1 700 ? 27.312 29.922 -32.562 1 78.75 700 TYR B N 1
ATOM 12681 C CA . TYR B 1 700 ? 28.594 29.312 -32.906 1 78.75 700 TYR B CA 1
ATOM 12682 C C . TYR B 1 700 ? 28.391 28.062 -33.75 1 78.75 700 TYR B C 1
ATOM 12684 O O . TYR B 1 700 ? 27.297 27.5 -33.812 1 78.75 700 TYR B O 1
ATOM 12692 N N . ASN B 1 701 ? 29.469 27.75 -34.438 1 82.88 701 ASN B N 1
ATOM 12693 C CA . ASN B 1 701 ? 29.484 26.438 -35.094 1 82.88 701 ASN B CA 1
ATOM 12694 C C . ASN B 1 701 ? 29.734 25.328 -34.062 1 82.88 701 ASN B C 1
ATOM 12696 O O . ASN B 1 701 ? 30.625 25.438 -33.219 1 82.88 701 ASN B O 1
ATOM 12700 N N . LEU B 1 702 ? 28.938 24.391 -34.125 1 89.44 702 LEU B N 1
ATOM 12701 C CA . LEU B 1 702 ? 29.109 23.266 -33.219 1 89.44 702 LEU B CA 1
ATOM 12702 C C . LEU B 1 702 ? 30.266 22.375 -33.656 1 89.44 702 LEU B C 1
ATOM 12704 O O . LEU B 1 702 ? 30.656 22.406 -34.812 1 89.44 702 LEU B O 1
ATOM 12708 N N . PRO B 1 703 ? 30.812 21.688 -32.719 1 90.12 703 PRO B N 1
ATOM 12709 C CA . PRO B 1 703 ? 31.875 20.75 -33.094 1 90.12 703 PRO B CA 1
ATOM 12710 C C . PRO B 1 703 ? 31.469 19.812 -34.219 1 90.12 703 PRO B C 1
ATOM 12712 O O . PRO B 1 703 ? 30.266 19.531 -34.375 1 90.12 703 PRO B O 1
ATOM 12715 N N . ALA B 1 704 ? 32.438 19.234 -34.938 1 88.69 704 ALA B N 1
ATOM 12716 C CA . ALA B 1 704 ? 32.188 18.469 -36.156 1 88.69 704 ALA B CA 1
ATOM 12717 C C . ALA B 1 704 ? 31.375 17.203 -35.875 1 88.69 704 ALA B C 1
ATOM 12719 O O . ALA B 1 704 ? 30.641 16.734 -36.719 1 88.69 704 ALA B O 1
ATOM 12720 N N . PHE B 1 705 ? 31.484 16.734 -34.688 1 91.81 705 PHE B N 1
ATOM 12721 C CA . PHE B 1 705 ? 30.812 15.477 -34.344 1 91.81 705 PHE B CA 1
ATOM 12722 C C . PHE B 1 705 ? 29.328 15.711 -34.094 1 91.81 705 PHE B C 1
ATOM 12724 O O . PHE B 1 705 ? 28.531 14.766 -34.094 1 91.81 705 PHE B O 1
ATOM 12731 N N . CYS B 1 706 ? 28.859 16.953 -33.938 1 92.88 706 CYS B N 1
ATOM 12732 C CA . CYS B 1 706 ? 27.484 17.297 -33.562 1 92.88 706 CYS B CA 1
ATOM 12733 C C . CYS B 1 706 ? 26.609 17.344 -34.812 1 92.88 706 CYS B C 1
ATOM 12735 O O . CYS B 1 706 ? 26.125 18.406 -35.219 1 92.88 706 CYS B O 1
ATOM 12737 N N . ILE B 1 707 ? 26.375 16.172 -35.375 1 92.56 707 ILE B N 1
ATOM 12738 C CA . ILE B 1 707 ? 25.547 16.109 -36.562 1 92.56 707 ILE B CA 1
ATOM 12739 C C . ILE B 1 707 ? 24.328 15.234 -36.312 1 92.56 707 ILE B C 1
ATOM 12741 O O . ILE B 1 707 ? 24.453 14.102 -35.844 1 92.56 707 ILE B O 1
ATOM 12745 N N . GLY B 1 708 ? 23.203 15.797 -36.5 1 93.81 708 GLY B N 1
ATOM 12746 C CA . GLY B 1 708 ? 21.969 15.031 -36.406 1 93.81 708 GLY B CA 1
ATOM 12747 C C . GLY B 1 708 ? 21.344 15.047 -35.031 1 93.81 708 GLY B C 1
ATOM 12748 O O . GLY B 1 708 ? 21.453 16.047 -34.312 1 93.81 708 GLY B O 1
ATOM 12749 N N . SER B 1 709 ? 20.484 13.969 -34.781 1 95.81 709 SER B N 1
ATOM 12750 C CA . SER B 1 709 ? 19.719 13.859 -33.562 1 95.81 709 SER B CA 1
ATOM 12751 C C . SER B 1 709 ? 20.344 12.852 -32.594 1 95.81 709 SER B C 1
ATOM 12753 O O . SER B 1 709 ? 20.188 11.641 -32.781 1 95.81 709 SER B O 1
ATOM 12755 N N . PRO B 1 710 ? 21 13.375 -31.562 1 96.5 710 PRO B N 1
ATOM 12756 C CA . PRO B 1 710 ? 21.672 12.461 -30.625 1 96.5 710 PRO B CA 1
ATOM 12757 C C . PRO B 1 710 ? 20.703 11.633 -29.797 1 96.5 710 PRO B C 1
ATOM 12759 O O . PRO B 1 710 ? 19.672 12.148 -29.359 1 96.5 710 PRO B O 1
ATOM 12762 N N . LYS B 1 711 ? 21.078 10.375 -29.531 1 96.44 711 LYS B N 1
ATOM 12763 C CA . LYS B 1 711 ? 20.328 9.438 -28.703 1 96.44 711 LYS B CA 1
ATOM 12764 C C . LYS B 1 711 ? 21.234 8.773 -27.672 1 96.44 711 LYS B C 1
ATOM 12766 O O . LYS B 1 711 ? 22.375 8.438 -27.969 1 96.44 711 LYS B O 1
ATOM 12771 N N . ILE B 1 712 ? 20.719 8.609 -26.453 1 96.62 712 ILE B N 1
ATOM 12772 C CA . ILE B 1 712 ? 21.516 7.93 -25.438 1 96.62 712 ILE B CA 1
ATOM 12773 C C . ILE B 1 712 ? 21.797 6.496 -25.859 1 96.62 712 ILE B C 1
ATOM 12775 O O . ILE B 1 712 ? 20.906 5.805 -26.375 1 96.62 712 ILE B O 1
ATOM 12779 N N . ALA B 1 713 ? 23 6.141 -25.688 1 94.69 713 ALA B N 1
ATOM 12780 C CA . ALA B 1 713 ? 23.406 4.77 -26 1 94.69 713 ALA B CA 1
ATOM 12781 C C . ALA B 1 713 ? 22.969 3.809 -24.891 1 94.69 713 ALA B C 1
ATOM 12783 O O . ALA B 1 713 ? 23.406 3.934 -23.75 1 94.69 713 ALA B O 1
ATOM 12784 N N . LYS B 1 714 ? 22.109 2.875 -25.266 1 91.12 714 LYS B N 1
ATOM 12785 C CA . LYS B 1 714 ? 21.625 1.874 -24.312 1 91.12 714 LYS B CA 1
ATOM 12786 C C . LYS B 1 714 ? 22.062 0.47 -24.734 1 91.12 714 LYS B C 1
ATOM 12788 O O . LYS B 1 714 ? 22.141 0.171 -25.938 1 91.12 714 LYS B O 1
ATOM 12793 N N . SER B 1 715 ? 22.266 -0.301 -23.703 1 86.12 715 SER B N 1
ATOM 12794 C CA . SER B 1 715 ? 22.609 -1.692 -24 1 86.12 715 SER B CA 1
ATOM 12795 C C . SER B 1 715 ? 21.422 -2.432 -24.609 1 86.12 715 SER B C 1
ATOM 12797 O O . SER B 1 715 ? 20.281 -2.205 -24.219 1 86.12 715 SER B O 1
ATOM 12799 N N . SER B 1 716 ? 21.734 -3.342 -25.531 1 79.25 716 SER B N 1
ATOM 12800 C CA . SER B 1 716 ? 20.703 -4.191 -26.125 1 79.25 716 SER B CA 1
ATOM 12801 C C . SER B 1 716 ? 20.312 -5.332 -25.188 1 79.25 716 SER B C 1
ATOM 12803 O O . SER B 1 716 ? 19.25 -5.914 -25.328 1 79.25 716 SER B O 1
ATOM 12805 N N . ASP B 1 717 ? 21.266 -5.559 -24.297 1 79.19 717 ASP B N 1
ATOM 12806 C CA . ASP B 1 717 ? 21.016 -6.609 -23.328 1 79.19 717 ASP B CA 1
ATOM 12807 C C . ASP B 1 717 ? 20.125 -6.105 -22.203 1 79.19 717 ASP B C 1
ATOM 12809 O O . ASP B 1 717 ? 20.516 -5.25 -21.406 1 79.19 717 ASP B O 1
ATOM 12813 N N . VAL B 1 718 ? 19 -6.727 -22.094 1 74.06 718 VAL B N 1
ATOM 12814 C CA . VAL B 1 718 ? 17.953 -6.273 -21.172 1 74.06 718 VAL B CA 1
ATOM 12815 C C . VAL B 1 718 ? 18.359 -6.582 -19.734 1 74.06 718 VAL B C 1
ATOM 12817 O O . VAL B 1 718 ? 17.812 -6.008 -18.797 1 74.06 718 VAL B O 1
ATOM 12820 N N . THR B 1 719 ? 19.375 -7.363 -19.562 1 77.94 719 THR B N 1
ATOM 12821 C CA . THR B 1 719 ? 19.766 -7.781 -18.219 1 77.94 719 THR B CA 1
ATOM 12822 C C . THR B 1 719 ? 20.797 -6.82 -17.625 1 77.94 719 THR B C 1
ATOM 12824 O O . THR B 1 719 ? 21.094 -6.891 -16.438 1 77.94 719 THR B O 1
ATOM 12827 N N . VAL B 1 720 ? 21.297 -5.875 -18.469 1 83.19 720 VAL B N 1
ATOM 12828 C CA . VAL B 1 720 ? 22.281 -4.898 -18 1 83.19 720 VAL B CA 1
ATOM 12829 C C . VAL B 1 720 ? 21.578 -3.803 -17.203 1 83.19 720 VAL B C 1
ATOM 12831 O O . VAL B 1 720 ? 20.531 -3.289 -17.625 1 83.19 720 VAL B O 1
ATOM 12834 N N . PRO B 1 721 ? 22.203 -3.504 -16.047 1 83.69 721 PRO B N 1
ATOM 12835 C CA . PRO B 1 721 ? 21.578 -2.449 -15.25 1 83.69 721 PRO B CA 1
ATOM 12836 C C . PRO B 1 721 ? 21.578 -1.092 -15.945 1 83.69 721 PRO B C 1
ATOM 12838 O O . PRO B 1 721 ? 22.5 -0.804 -16.734 1 83.69 721 PRO B O 1
ATOM 12841 N N . ARG B 1 722 ? 20.656 -0.341 -15.586 1 89.38 722 ARG B N 1
ATOM 12842 C CA . ARG B 1 722 ? 20.547 1.008 -16.125 1 89.38 722 ARG B CA 1
ATOM 12843 C C . ARG B 1 722 ? 21.641 1.918 -15.578 1 89.38 722 ARG B C 1
ATOM 12845 O O . ARG B 1 722 ? 22.188 2.742 -16.312 1 89.38 722 ARG B O 1
ATOM 12852 N N . VAL B 1 723 ? 21.891 1.747 -14.328 1 92.56 723 VAL B N 1
ATOM 12853 C CA . VAL B 1 723 ? 22.844 2.619 -13.641 1 92.56 723 VAL B CA 1
ATOM 12854 C C . VAL B 1 723 ? 23.875 1.775 -12.906 1 92.56 723 VAL B C 1
ATOM 12856 O O . VAL B 1 723 ? 23.547 0.731 -12.336 1 92.56 723 VAL B O 1
ATOM 12859 N N . ALA B 1 724 ? 25.094 2.143 -13.117 1 90.75 724 ALA B N 1
ATOM 12860 C CA . ALA B 1 724 ? 26.172 1.606 -12.297 1 90.75 724 ALA B CA 1
ATOM 12861 C C . ALA B 1 724 ? 26.781 2.693 -11.414 1 90.75 724 ALA B C 1
ATOM 12863 O O . ALA B 1 724 ? 26.766 3.873 -11.773 1 90.75 724 ALA B O 1
ATOM 12864 N N . ASN B 1 725 ? 27.219 2.279 -10.258 1 85.94 725 ASN B N 1
ATOM 12865 C CA . ASN B 1 725 ? 27.734 3.209 -9.258 1 85.94 725 ASN B CA 1
ATOM 12866 C C . ASN B 1 725 ? 29.125 2.787 -8.773 1 85.94 725 ASN B C 1
ATOM 12868 O O . ASN B 1 725 ? 29.375 1.601 -8.547 1 85.94 725 ASN B O 1
ATOM 12872 N N . ALA B 1 726 ? 29.953 3.797 -8.648 1 77.81 726 ALA B N 1
ATOM 12873 C CA . ALA B 1 726 ? 31.297 3.537 -8.164 1 77.81 726 ALA B CA 1
ATOM 12874 C C . ALA B 1 726 ? 31.281 2.928 -6.762 1 77.81 726 ALA B C 1
ATOM 12876 O O . ALA B 1 726 ? 32.125 2.086 -6.43 1 77.81 726 ALA B O 1
ATOM 12877 N N . SER B 1 727 ? 30.328 3.305 -6.012 1 67.06 727 SER B N 1
ATOM 12878 C CA . SER B 1 727 ? 30.219 2.844 -4.633 1 67.06 727 SER B CA 1
ATOM 12879 C C . SER B 1 727 ? 29.891 1.356 -4.57 1 67.06 727 SER B C 1
ATOM 12881 O O . SER B 1 727 ? 30.094 0.709 -3.541 1 67.06 727 SER B O 1
ATOM 12883 N N . ALA B 1 728 ? 29.469 0.841 -5.684 1 68.06 728 ALA B N 1
ATOM 12884 C CA . ALA B 1 728 ? 29.109 -0.572 -5.727 1 68.06 728 ALA B CA 1
ATOM 12885 C C . ALA B 1 728 ? 30.219 -1.408 -6.359 1 68.06 728 ALA B C 1
ATOM 12887 O O . ALA B 1 728 ? 30.016 -2.58 -6.68 1 68.06 728 ALA B O 1
ATOM 12888 N N . GLY B 1 729 ? 31.328 -0.82 -6.652 1 69.31 729 GLY B N 1
ATOM 12889 C CA . GLY B 1 729 ? 32.469 -1.562 -7.16 1 69.31 729 GLY B CA 1
ATOM 12890 C C . GLY B 1 729 ? 32.656 -1.439 -8.664 1 69.31 729 GLY B C 1
ATOM 12891 O O . GLY B 1 729 ? 33.625 -1.951 -9.227 1 69.31 729 GLY B O 1
ATOM 12892 N N . TYR B 1 730 ? 31.766 -0.772 -9.266 1 83 730 TYR B N 1
ATOM 12893 C CA . TYR B 1 730 ? 31.875 -0.525 -10.703 1 83 730 TYR B CA 1
ATOM 12894 C C . TYR B 1 730 ? 32.781 0.669 -10.977 1 83 730 TYR B C 1
ATOM 12896 O O . TYR B 1 730 ? 32.5 1.781 -10.516 1 83 730 TYR B O 1
ATOM 12904 N N . THR B 1 731 ? 33.875 0.469 -11.703 1 87 731 THR B N 1
ATOM 12905 C CA . THR B 1 731 ? 34.875 1.499 -11.828 1 87 731 THR B CA 1
ATOM 12906 C C . THR B 1 731 ? 34.719 2.26 -13.148 1 87 731 THR B C 1
ATOM 12908 O O . THR B 1 731 ? 34.094 1.767 -14.078 1 87 731 THR B O 1
ATOM 12911 N N . LEU B 1 732 ? 35.312 3.428 -13.109 1 93.12 732 LEU B N 1
ATOM 12912 C CA . LEU B 1 732 ? 35.312 4.25 -14.312 1 93.12 732 LEU B CA 1
ATOM 12913 C C . LEU B 1 732 ? 36.031 3.531 -15.461 1 93.12 732 LEU B C 1
ATOM 12915 O O . LEU B 1 732 ? 35.562 3.607 -16.609 1 93.12 732 LEU B O 1
ATOM 12919 N N . ASP B 1 733 ? 37.031 2.844 -15.156 1 91.69 733 ASP B N 1
ATOM 12920 C CA . ASP B 1 733 ? 37.812 2.09 -16.156 1 91.69 733 ASP B CA 1
ATOM 12921 C C . ASP B 1 733 ? 36.938 1.022 -16.812 1 91.69 733 ASP B C 1
ATOM 12923 O O . ASP B 1 733 ? 36.938 0.875 -18.031 1 91.69 733 ASP B O 1
ATOM 12927 N N . LYS B 1 734 ? 36.219 0.335 -16 1 90.94 734 LYS B N 1
ATOM 12928 C CA . LYS B 1 734 ? 35.312 -0.696 -16.531 1 90.94 734 LYS B CA 1
ATOM 12929 C C . LYS B 1 734 ? 34.25 -0.091 -17.438 1 90.94 734 LYS B C 1
ATOM 12931 O O . LYS B 1 734 ? 33.938 -0.654 -18.484 1 90.94 734 LYS B O 1
ATOM 12936 N N . PHE B 1 735 ? 33.719 1.037 -17.094 1 94 735 PHE B N 1
ATOM 12937 C CA . PHE B 1 735 ? 32.656 1.705 -17.812 1 94 735 PHE B CA 1
ATOM 12938 C C . PHE B 1 735 ? 33.094 2.102 -19.219 1 94 735 PHE B C 1
ATOM 12940 O O . PHE B 1 735 ? 32.344 2.02 -20.172 1 94 735 PHE B O 1
ATOM 12947 N N . PHE B 1 736 ? 34.312 2.473 -19.391 1 94.62 736 PHE B N 1
ATOM 12948 C CA . PHE B 1 736 ? 34.844 2.939 -20.672 1 94.62 736 PHE B CA 1
ATOM 12949 C C . PHE B 1 736 ? 35.406 1.779 -21.5 1 94.62 736 PHE B C 1
ATOM 12951 O O . PHE B 1 736 ? 35.531 1.887 -22.719 1 94.62 736 PHE B O 1
ATOM 12958 N N . ASN B 1 737 ? 35.625 0.639 -20.828 1 91.12 737 ASN B N 1
ATOM 12959 C CA . ASN B 1 737 ? 36.219 -0.496 -21.531 1 91.12 737 ASN B CA 1
ATOM 12960 C C . ASN B 1 737 ? 35.125 -1.491 -21.984 1 91.12 737 ASN B C 1
ATOM 12962 O O . ASN B 1 737 ? 35.344 -2.271 -22.906 1 91.12 737 ASN B O 1
ATOM 12966 N N . GLU B 1 738 ? 34.094 -1.53 -21.312 1 90.19 738 GLU B N 1
ATOM 12967 C CA . GLU B 1 738 ? 33.062 -2.488 -21.625 1 90.19 738 GLU B CA 1
ATOM 12968 C C . GLU B 1 738 ? 32.406 -2.172 -22.969 1 90.19 738 GLU B C 1
ATOM 12970 O O . GLU B 1 738 ? 32.312 -1.006 -23.359 1 90.19 738 GLU B O 1
ATOM 12975 N N . SER B 1 739 ? 31.984 -3.199 -23.594 1 88.88 739 SER B N 1
ATOM 12976 C CA . SER B 1 739 ? 31.312 -3.043 -24.875 1 88.88 739 SER B CA 1
ATOM 12977 C C . SER B 1 739 ? 29.938 -2.398 -24.703 1 88.88 739 SER B C 1
ATOM 12979 O O . SER B 1 739 ? 29.312 -2.533 -23.641 1 88.88 739 SER B O 1
ATOM 12981 N N . PRO B 1 740 ? 29.5 -1.691 -25.703 1 86.31 740 PRO B N 1
ATOM 12982 C CA . PRO B 1 740 ? 28.188 -1.04 -25.625 1 86.31 740 PRO B CA 1
ATOM 12983 C C . PRO B 1 740 ? 27.062 -2.02 -25.312 1 86.31 740 PRO B C 1
ATOM 12985 O O . PRO B 1 740 ? 26.031 -1.626 -24.734 1 86.31 740 PRO B O 1
ATOM 12988 N N . GLU B 1 741 ? 27.297 -3.244 -25.594 1 84.62 741 GLU B N 1
ATOM 12989 C CA . GLU B 1 741 ? 26.266 -4.258 -25.375 1 84.62 741 GLU B CA 1
ATOM 12990 C C . GLU B 1 741 ? 26.156 -4.625 -23.906 1 84.62 741 GLU B C 1
ATOM 12992 O O . GLU B 1 741 ? 25.094 -5.059 -23.438 1 84.62 741 GLU B O 1
ATOM 12997 N N . THR B 1 742 ? 27.203 -4.422 -23.188 1 87.31 742 THR B N 1
ATOM 12998 C CA . THR B 1 742 ? 27.219 -4.867 -21.797 1 87.31 742 THR B CA 1
ATOM 12999 C C . THR B 1 742 ? 27.406 -3.686 -20.844 1 87.31 742 THR B C 1
ATOM 13001 O O . THR B 1 742 ? 27.453 -3.863 -19.625 1 87.31 742 THR B O 1
ATOM 13004 N N . ARG B 1 743 ? 27.438 -2.525 -21.375 1 92.31 743 ARG B N 1
ATOM 13005 C CA . ARG B 1 743 ? 27.688 -1.34 -20.547 1 92.31 743 ARG B CA 1
ATOM 13006 C C . ARG B 1 743 ? 26.391 -0.768 -20 1 92.31 743 ARG B C 1
ATOM 13008 O O . ARG B 1 743 ? 25.406 -0.621 -20.734 1 92.31 743 ARG B O 1
ATOM 13015 N N . PRO B 1 744 ? 26.422 -0.353 -18.719 1 93.69 744 PRO B N 1
ATOM 13016 C CA . PRO B 1 744 ? 25.266 0.367 -18.188 1 93.69 744 PRO B CA 1
ATOM 13017 C C . PRO B 1 744 ? 25.031 1.701 -18.891 1 93.69 744 PRO B C 1
ATOM 13019 O O . PRO B 1 744 ? 25.969 2.293 -19.438 1 93.69 744 PRO B O 1
ATOM 13022 N N . THR B 1 745 ? 23.859 2.139 -18.875 1 95.38 745 THR B N 1
ATOM 13023 C CA . THR B 1 745 ? 23.5 3.365 -19.578 1 95.38 745 THR B CA 1
ATOM 13024 C C . THR B 1 745 ? 24.125 4.582 -18.891 1 95.38 745 THR B C 1
ATOM 13026 O O . THR B 1 745 ? 24.625 5.484 -19.562 1 95.38 745 THR B O 1
ATOM 13029 N N . PHE B 1 746 ? 24.047 4.613 -17.562 1 96.69 746 PHE B N 1
ATOM 13030 C CA . PHE B 1 746 ? 24.562 5.727 -16.797 1 96.69 746 PHE B CA 1
ATOM 13031 C C . PHE B 1 746 ? 25.578 5.242 -15.766 1 96.69 746 PHE B C 1
ATOM 13033 O O . PHE B 1 746 ? 25.469 4.133 -15.242 1 96.69 746 PHE B O 1
ATOM 13040 N N . TYR B 1 747 ? 26.562 6.051 -15.5 1 95.94 747 TYR B N 1
ATOM 13041 C CA . TYR B 1 747 ? 27.578 5.766 -14.492 1 95.94 747 TYR B CA 1
ATOM 13042 C C . TYR B 1 747 ? 27.703 6.918 -13.508 1 95.94 747 TYR B C 1
ATOM 13044 O O . TYR B 1 747 ? 27.859 8.07 -13.906 1 95.94 747 TYR B O 1
ATOM 13052 N N . PHE B 1 748 ? 27.594 6.625 -12.188 1 92.62 748 PHE B N 1
ATOM 13053 C CA . PHE B 1 748 ? 27.828 7.586 -11.117 1 92.62 748 PHE B CA 1
ATOM 13054 C C . PHE B 1 748 ? 29.219 7.406 -10.539 1 92.62 748 PHE B C 1
ATOM 13056 O O . PHE B 1 748 ? 29.453 6.523 -9.711 1 92.62 748 PHE B O 1
ATOM 13063 N N . PRO B 1 749 ? 30.062 8.312 -10.906 1 92.5 749 PRO B N 1
ATOM 13064 C CA . PRO B 1 749 ? 31.438 8.188 -10.414 1 92.5 749 PRO B CA 1
ATOM 13065 C C . PRO B 1 749 ? 31.578 8.555 -8.938 1 92.5 749 PRO B C 1
ATOM 13067 O O . PRO B 1 749 ? 30.609 9.039 -8.328 1 92.5 749 PRO B O 1
ATOM 13070 N N . GLU B 1 750 ? 32.719 8.312 -8.438 1 84.25 750 GLU B N 1
ATOM 13071 C CA . GLU B 1 750 ? 33.031 8.766 -7.082 1 84.25 750 GLU B CA 1
ATOM 13072 C C . GLU B 1 750 ? 33.25 10.273 -7.043 1 84.25 750 GLU B C 1
ATOM 13074 O O . GLU B 1 750 ? 33.469 10.906 -8.086 1 84.25 750 GLU B O 1
ATOM 13079 N N . ASP B 1 751 ? 33.25 10.891 -5.934 1 77.88 751 ASP B N 1
ATOM 13080 C CA . ASP B 1 751 ? 33.281 12.336 -5.754 1 77.88 751 ASP B CA 1
ATOM 13081 C C . ASP B 1 751 ? 34.562 12.938 -6.297 1 77.88 751 ASP B C 1
ATOM 13083 O O . ASP B 1 751 ? 34.562 14.055 -6.828 1 77.88 751 ASP B O 1
ATOM 13087 N N . ARG B 1 752 ? 35.719 12.203 -6.301 1 82.69 752 ARG B N 1
ATOM 13088 C CA . ARG B 1 752 ? 37 12.75 -6.688 1 82.69 752 ARG B CA 1
ATOM 13089 C C . ARG B 1 752 ? 37.156 12.773 -8.203 1 82.69 752 ARG B C 1
ATOM 13091 O O . ARG B 1 752 ? 38.062 13.445 -8.742 1 82.69 752 ARG B O 1
ATOM 13098 N N . CYS B 1 753 ? 36.25 12.07 -8.805 1 90.31 753 CYS B N 1
ATOM 13099 C CA . CYS B 1 753 ? 36.375 11.938 -10.258 1 90.31 753 CYS B CA 1
ATOM 13100 C C . CYS B 1 753 ? 36.156 13.273 -10.945 1 90.31 753 CYS B C 1
ATOM 13102 O O . CYS B 1 753 ? 36.844 13.625 -11.891 1 90.31 753 CYS B O 1
ATOM 13104 N N . GLY B 1 754 ? 35.219 14.031 -10.461 1 90.81 754 GLY B N 1
ATOM 13105 C CA . GLY B 1 754 ? 34.844 15.297 -11.086 1 90.81 754 GLY B CA 1
ATOM 13106 C C . GLY B 1 754 ? 33.375 15.367 -11.461 1 90.81 754 GLY B C 1
ATOM 13107 O O . GLY B 1 754 ? 32.562 15.883 -10.695 1 90.81 754 GLY B O 1
ATOM 13108 N N . PRO B 1 755 ? 33.062 14.633 -12.617 1 95 755 PRO B N 1
ATOM 13109 C CA . PRO B 1 755 ? 31.641 14.641 -12.984 1 95 755 PRO B CA 1
ATOM 13110 C C . PRO B 1 755 ? 30.781 13.812 -12.031 1 95 755 PRO B C 1
ATOM 13112 O O . PRO B 1 755 ? 31.266 12.875 -11.398 1 95 755 PRO B O 1
ATOM 13115 N N . ASP B 1 756 ? 29.5 14.211 -11.984 1 94.44 756 ASP B N 1
ATOM 13116 C CA . ASP B 1 756 ? 28.562 13.492 -11.125 1 94.44 756 ASP B CA 1
ATOM 13117 C C . ASP B 1 756 ? 27.906 12.344 -11.883 1 94.44 756 ASP B C 1
ATOM 13119 O O . ASP B 1 756 ? 27.531 11.336 -11.281 1 94.44 756 ASP B O 1
ATOM 13123 N N . ILE B 1 757 ? 27.656 12.477 -13.195 1 96.88 757 ILE B N 1
ATOM 13124 C CA . ILE B 1 757 ? 27.031 11.477 -14.047 1 96.88 757 ILE B CA 1
ATOM 13125 C C . ILE B 1 757 ? 27.797 11.375 -15.367 1 96.88 757 ILE B C 1
ATOM 13127 O O . ILE B 1 757 ? 28.234 12.391 -15.914 1 96.88 757 ILE B O 1
ATOM 13131 N N . ILE B 1 758 ? 27.953 10.203 -15.883 1 97.88 758 ILE B N 1
ATOM 13132 C CA . ILE B 1 758 ? 28.547 9.984 -17.188 1 97.88 758 ILE B CA 1
ATOM 13133 C C . ILE B 1 758 ? 27.672 9.047 -18.016 1 97.88 758 ILE B C 1
ATOM 13135 O O . ILE B 1 758 ? 27.156 8.055 -17.5 1 97.88 758 ILE B O 1
ATOM 13139 N N . PHE B 1 759 ? 27.391 9.305 -19.219 1 97.88 759 PHE B N 1
ATOM 13140 C CA . PHE B 1 759 ? 26.734 8.414 -20.156 1 97.88 759 PHE B CA 1
ATOM 13141 C C . PHE B 1 759 ? 27.203 8.68 -21.594 1 97.88 759 PHE B C 1
ATOM 13143 O O . PHE B 1 759 ? 28.031 9.562 -21.812 1 97.88 759 PHE B O 1
ATOM 13150 N N . PHE B 1 760 ? 26.812 7.918 -22.562 1 97.44 760 PHE B N 1
ATOM 13151 C CA . PHE B 1 760 ? 27.203 8.07 -23.953 1 97.44 760 PHE B CA 1
ATOM 13152 C C . PHE B 1 760 ? 26.016 8.43 -24.828 1 97.44 760 PHE B C 1
ATOM 13154 O O . PHE B 1 760 ? 24.891 7.992 -24.562 1 97.44 760 PHE B O 1
ATOM 13161 N N . VAL B 1 761 ? 26.234 9.234 -25.766 1 97.06 761 VAL B N 1
ATOM 13162 C CA . VAL B 1 761 ? 25.203 9.578 -26.75 1 97.06 761 VAL B CA 1
ATOM 13163 C C . VAL B 1 761 ? 25.688 9.211 -28.141 1 97.06 761 VAL B C 1
ATOM 13165 O O . VAL B 1 761 ? 26.859 9.367 -28.469 1 97.06 761 VAL B O 1
ATOM 13168 N N . GLU B 1 762 ? 24.734 8.758 -28.938 1 96 762 GLU B N 1
ATOM 13169 C CA . GLU B 1 762 ? 25.031 8.336 -30.312 1 96 762 GLU B CA 1
ATOM 13170 C C . GLU B 1 762 ? 24.531 9.367 -31.312 1 96 762 GLU B C 1
ATOM 13172 O O . GLU B 1 762 ? 23.359 9.742 -31.312 1 96 762 GLU B O 1
ATOM 13177 N N . PHE B 1 763 ? 25.531 9.766 -32.094 1 94.81 763 PHE B N 1
ATOM 13178 C CA . PHE B 1 763 ? 25.219 10.578 -33.25 1 94.81 763 PHE B CA 1
ATOM 13179 C C . PHE B 1 763 ? 25.172 9.727 -34.5 1 94.81 763 PHE B C 1
ATOM 13181 O O . PHE B 1 763 ? 25.188 8.492 -34.438 1 94.81 763 PHE B O 1
ATOM 13188 N N . GLU B 1 764 ? 24.953 10.297 -35.656 1 87.25 764 GLU B N 1
ATOM 13189 C CA . GLU B 1 764 ? 24.859 9.57 -36.906 1 87.25 764 GLU B CA 1
ATOM 13190 C C . GLU B 1 764 ? 26.141 8.789 -37.219 1 87.25 764 GLU B C 1
ATOM 13192 O O . GLU B 1 764 ? 26.094 7.664 -37.719 1 87.25 764 GLU B O 1
ATOM 13197 N N . GLN B 1 765 ? 27.25 9.305 -36.844 1 86.5 765 GLN B N 1
ATOM 13198 C CA . GLN B 1 765 ? 28.5 8.688 -37.25 1 86.5 765 GLN B CA 1
ATOM 13199 C C . GLN B 1 765 ? 29.375 8.328 -36.062 1 86.5 765 GLN B C 1
ATOM 13201 O O . GLN B 1 765 ? 30.328 7.566 -36.188 1 86.5 765 GLN B O 1
ATOM 13206 N N . VAL B 1 766 ? 29.094 8.867 -34.938 1 92.62 766 VAL B N 1
ATOM 13207 C CA . VAL B 1 766 ? 30.016 8.695 -33.844 1 92.62 766 VAL B CA 1
ATOM 13208 C C . VAL B 1 766 ? 29.234 8.57 -32.531 1 92.62 766 VAL B C 1
ATOM 13210 O O . VAL B 1 766 ? 28.078 8.977 -32.438 1 92.62 766 VAL B O 1
ATOM 13213 N N . THR B 1 767 ? 29.844 7.895 -31.5 1 94.81 767 THR B N 1
ATOM 13214 C CA . THR B 1 767 ? 29.375 7.855 -30.125 1 94.81 767 THR B CA 1
ATOM 13215 C C . THR B 1 767 ? 30.312 8.633 -29.203 1 94.81 767 THR B C 1
ATOM 13217 O O . THR B 1 767 ? 31.531 8.398 -29.203 1 94.81 767 THR B O 1
ATOM 13220 N N . VAL B 1 768 ? 29.781 9.578 -28.469 1 96.38 768 VAL B N 1
ATOM 13221 C CA . VAL B 1 768 ? 30.641 10.422 -27.641 1 96.38 768 VAL B CA 1
ATOM 13222 C C . VAL B 1 768 ? 30.172 10.375 -26.188 1 96.38 768 VAL B C 1
ATOM 13224 O O . VAL B 1 768 ? 28.984 10.164 -25.922 1 96.38 768 VAL B O 1
ATOM 13227 N N . PRO B 1 769 ? 31.031 10.555 -25.234 1 96.94 769 PRO B N 1
ATOM 13228 C CA . PRO B 1 769 ? 30.656 10.602 -23.828 1 96.94 769 PRO B CA 1
ATOM 13229 C C . PRO B 1 769 ? 30.078 11.953 -23.422 1 96.94 769 PRO B C 1
ATOM 13231 O O . PRO B 1 769 ? 30.438 12.984 -24 1 96.94 769 PRO B O 1
ATOM 13234 N N . VAL B 1 770 ? 29.188 11.953 -22.5 1 97.75 770 VAL B N 1
ATOM 13235 C CA . VAL B 1 770 ? 28.609 13.141 -21.875 1 97.75 770 VAL B CA 1
ATOM 13236 C C . VAL B 1 770 ? 28.984 13.172 -20.406 1 97.75 770 VAL B C 1
ATOM 13238 O O . VAL B 1 770 ? 28.766 12.195 -19.672 1 97.75 770 VAL B O 1
ATOM 13241 N N . PHE B 1 771 ? 29.594 14.266 -19.938 1 96.81 771 PHE B N 1
ATOM 13242 C CA . PHE B 1 771 ? 29.969 14.477 -18.547 1 96.81 771 PHE B CA 1
ATOM 13243 C C . PHE B 1 771 ? 29.094 15.531 -17.891 1 96.81 771 PHE B C 1
ATOM 13245 O O . PHE B 1 771 ? 29.016 16.672 -18.375 1 96.81 771 PHE B O 1
ATOM 13252 N N . VAL B 1 772 ? 28.438 15.156 -16.734 1 97.38 772 VAL B N 1
ATOM 13253 C CA . VAL B 1 772 ? 27.438 16.047 -16.156 1 97.38 772 VAL B CA 1
ATOM 13254 C C . VAL B 1 772 ? 27.859 16.453 -14.742 1 97.38 772 VAL B C 1
ATOM 13256 O O . VAL B 1 772 ? 28.25 15.594 -13.938 1 97.38 772 VAL B O 1
ATOM 13259 N N . GLN B 1 773 ? 27.859 17.719 -14.461 1 94.62 773 GLN B N 1
ATOM 13260 C CA . GLN B 1 773 ? 27.969 18.25 -13.102 1 94.62 773 GLN B CA 1
ATOM 13261 C C . GLN B 1 773 ? 26.625 18.797 -12.625 1 94.62 773 GLN B C 1
ATOM 13263 O O . GLN B 1 773 ? 25.953 19.547 -13.336 1 94.62 773 GLN B O 1
ATOM 13268 N N . VAL B 1 774 ? 26.203 18.375 -11.453 1 94.31 774 VAL B N 1
ATOM 13269 C CA . VAL B 1 774 ? 24.891 18.734 -10.914 1 94.31 774 VAL B CA 1
ATOM 13270 C C . VAL B 1 774 ? 25.062 19.609 -9.68 1 94.31 774 VAL B C 1
ATOM 13272 O O . VAL B 1 774 ? 25.812 19.266 -8.758 1 94.31 774 VAL B O 1
ATOM 13275 N N . LYS B 1 775 ? 24.406 20.781 -9.625 1 89.25 775 LYS B N 1
ATOM 13276 C CA . LYS B 1 775 ? 24.391 21.703 -8.492 1 89.25 775 LYS B CA 1
ATOM 13277 C C . LYS B 1 775 ? 22.969 22.172 -8.188 1 89.25 775 LYS B C 1
ATOM 13279 O O . LYS B 1 775 ? 22.438 23.047 -8.875 1 89.25 775 LYS B O 1
ATOM 13284 N N . LEU B 1 776 ? 22.422 21.688 -7.145 1 88.94 776 LEU B N 1
ATOM 13285 C CA . LEU B 1 776 ? 21.125 22.172 -6.688 1 88.94 776 LEU B CA 1
ATOM 13286 C C . LEU B 1 776 ? 21.281 23.312 -5.691 1 88.94 776 LEU B C 1
ATOM 13288 O O . LEU B 1 776 ? 21.125 23.125 -4.484 1 88.94 776 LEU B O 1
ATOM 13292 N N . ARG B 1 777 ? 21.656 24.406 -6.227 1 81.62 777 ARG B N 1
ATOM 13293 C CA . ARG B 1 777 ? 22 25.578 -5.418 1 81.62 777 ARG B CA 1
ATOM 13294 C C . ARG B 1 777 ? 21.469 26.859 -6.051 1 81.62 777 ARG B C 1
ATOM 13296 O O . ARG B 1 777 ? 21.25 26.906 -7.258 1 81.62 777 ARG B O 1
ATOM 13303 N N . TYR B 1 778 ? 21.391 27.781 -5.227 1 72.94 778 TYR B N 1
ATOM 13304 C CA . TYR B 1 778 ? 20.938 29.078 -5.715 1 72.94 778 TYR B CA 1
ATOM 13305 C C . TYR B 1 778 ? 22.078 29.844 -6.387 1 72.94 778 TYR B C 1
ATOM 13307 O O . TYR B 1 778 ? 21.844 30.703 -7.242 1 72.94 778 TYR B O 1
ATOM 13315 N N . VAL B 1 779 ? 23.297 29.516 -5.887 1 66.94 779 VAL B N 1
ATOM 13316 C CA . VAL B 1 779 ? 24.453 30.219 -6.449 1 66.94 779 VAL B CA 1
ATOM 13317 C C . VAL B 1 779 ? 25.609 29.25 -6.66 1 66.94 779 VAL B C 1
ATOM 13319 O O . VAL B 1 779 ? 25.859 28.391 -5.812 1 66.94 779 VAL B O 1
ATOM 13322 N N . VAL B 1 780 ? 26.125 29.375 -7.84 1 75.25 780 VAL B N 1
ATOM 13323 C CA . VAL B 1 780 ? 27.359 28.656 -8.109 1 75.25 780 VAL B CA 1
ATOM 13324 C C . VAL B 1 780 ? 28.562 29.594 -7.934 1 75.25 780 VAL B C 1
ATOM 13326 O O . VAL B 1 780 ? 28.828 30.422 -8.805 1 75.25 780 VAL B O 1
ATOM 13329 N N . LYS B 1 781 ? 29.25 29.547 -6.852 1 66.56 781 LYS B N 1
ATOM 13330 C CA . LYS B 1 781 ? 30.281 30.5 -6.469 1 66.56 781 LYS B CA 1
ATOM 13331 C C . LYS B 1 781 ? 31.484 30.422 -7.418 1 66.56 781 LYS B C 1
ATOM 13333 O O . LYS B 1 781 ? 32.031 31.453 -7.836 1 66.56 781 LYS B O 1
ATOM 13338 N N . GLU B 1 782 ? 31.859 29.234 -7.688 1 74.75 782 GLU B N 1
ATOM 13339 C CA . GLU B 1 782 ? 33.031 29.047 -8.547 1 74.75 782 GLU B CA 1
ATOM 13340 C C . GLU B 1 782 ? 32.656 28.312 -9.828 1 74.75 782 GLU B C 1
ATOM 13342 O O . GLU B 1 782 ? 32.812 27.094 -9.93 1 74.75 782 GLU B O 1
ATOM 13347 N N . MET B 1 783 ? 32.375 29.109 -10.797 1 78.81 783 MET B N 1
ATOM 13348 C CA . MET B 1 783 ? 31.906 28.531 -12.062 1 78.81 783 MET B CA 1
ATOM 13349 C C . MET B 1 783 ? 33.031 27.797 -12.766 1 78.81 783 MET B C 1
ATOM 13351 O O . MET B 1 783 ? 32.812 26.734 -13.344 1 78.81 783 MET B O 1
ATOM 13355 N N . ALA B 1 784 ? 34.219 28.391 -12.719 1 75.88 784 ALA B N 1
ATOM 13356 C CA . ALA B 1 784 ? 35.375 27.766 -13.367 1 75.88 784 ALA B CA 1
ATOM 13357 C C . ALA B 1 784 ? 35.656 26.391 -12.781 1 75.88 784 ALA B C 1
ATOM 13359 O O . ALA B 1 784 ? 35.969 25.453 -13.516 1 75.88 784 ALA B O 1
ATOM 13360 N N . LYS B 1 785 ? 35.469 26.359 -11.539 1 79.62 785 LYS B N 1
ATOM 13361 C CA . LYS B 1 785 ? 35.688 25.078 -10.875 1 79.62 785 LYS B CA 1
ATOM 13362 C C . LYS B 1 785 ? 34.594 24.062 -11.273 1 79.62 785 LYS B C 1
ATOM 13364 O O . LYS B 1 785 ? 34.906 22.891 -11.484 1 79.62 785 LYS B O 1
ATOM 13369 N N . ALA B 1 786 ? 33.406 24.547 -11.398 1 84.81 786 ALA B N 1
ATOM 13370 C CA . ALA B 1 786 ? 32.312 23.656 -11.789 1 84.81 786 ALA B CA 1
ATOM 13371 C C . ALA B 1 786 ? 32.5 23.141 -13.211 1 84.81 786 ALA B C 1
ATOM 13373 O O . ALA B 1 786 ? 32.25 21.969 -13.484 1 84.81 786 ALA B O 1
ATOM 13374 N N . LEU B 1 787 ? 32.969 23.938 -14.047 1 86.31 787 LEU B N 1
ATOM 13375 C CA . LEU B 1 787 ? 33.156 23.562 -15.438 1 86.31 787 LEU B CA 1
ATOM 13376 C C . LEU B 1 787 ? 34.375 22.672 -15.586 1 86.31 787 LEU B C 1
ATOM 13378 O O . LEU B 1 787 ? 34.438 21.828 -16.5 1 86.31 787 LEU B O 1
ATOM 13382 N N . SER B 1 788 ? 35.344 22.891 -14.711 1 86.69 788 SER B N 1
ATOM 13383 C CA . SER B 1 788 ? 36.562 22.062 -14.766 1 86.69 788 SER B CA 1
ATOM 13384 C C . SER B 1 788 ? 36.219 20.594 -14.453 1 86.69 788 SER B C 1
ATOM 13386 O O . SER B 1 788 ? 36.906 19.688 -14.93 1 86.69 788 SER B O 1
ATOM 13388 N N . THR B 1 789 ? 35.156 20.328 -13.727 1 91.12 789 THR B N 1
ATOM 13389 C CA . THR B 1 789 ? 34.812 18.984 -13.312 1 91.12 789 THR B CA 1
ATOM 13390 C C . THR B 1 789 ? 34.281 18.172 -14.492 1 91.12 789 THR B C 1
ATOM 13392 O O . THR B 1 789 ? 34.25 16.938 -14.43 1 91.12 789 THR B O 1
ATOM 13395 N N . ILE B 1 790 ? 33.906 18.812 -15.602 1 93 790 ILE B N 1
ATOM 13396 C CA . ILE B 1 790 ? 33.344 18.094 -16.734 1 93 790 ILE B CA 1
ATOM 13397 C C . ILE B 1 790 ? 34.375 18 -17.844 1 93 790 ILE B C 1
ATOM 13399 O O . ILE B 1 790 ? 34.094 17.578 -18.969 1 93 790 ILE B O 1
ATOM 13403 N N . HIS B 1 791 ? 35.562 18.5 -17.562 1 89.88 791 HIS B N 1
ATOM 13404 C CA . HIS B 1 791 ? 36.656 18.359 -18.516 1 89.88 791 HIS B CA 1
ATOM 13405 C C . HIS B 1 791 ? 37.5 17.125 -18.219 1 89.88 791 HIS B C 1
ATOM 13407 O O . HIS B 1 791 ? 38.062 17.016 -17.125 1 89.88 791 HIS B O 1
ATOM 13413 N N . PRO B 1 792 ? 37.656 16.297 -19.172 1 91.38 792 PRO B N 1
ATOM 13414 C CA . PRO B 1 792 ? 38.312 15 -18.922 1 91.38 792 PRO B CA 1
ATOM 13415 C C . PRO B 1 792 ? 39.719 15.148 -18.375 1 91.38 792 PRO B C 1
ATOM 13417 O O . PRO B 1 792 ? 40.188 14.344 -17.562 1 91.38 792 PRO B O 1
ATOM 13420 N N . HIS B 1 793 ? 40.5 16.172 -18.75 1 88.69 793 HIS B N 1
ATOM 13421 C CA . HIS B 1 793 ? 41.875 16.375 -18.312 1 88.69 793 HIS B CA 1
ATOM 13422 C C . HIS B 1 793 ? 41.938 16.703 -16.828 1 88.69 793 HIS B C 1
ATOM 13424 O O . HIS B 1 793 ? 43 16.609 -16.203 1 88.69 793 HIS B O 1
ATOM 13430 N N . MET B 1 794 ? 40.844 17.094 -16.312 1 90.69 794 MET B N 1
ATOM 13431 C CA . MET B 1 794 ? 40.812 17.562 -14.93 1 90.69 794 MET B CA 1
ATOM 13432 C C . MET B 1 794 ? 40.281 16.469 -13.992 1 90.69 794 MET B C 1
ATOM 13434 O O . MET B 1 794 ? 40.188 16.688 -12.789 1 90.69 794 MET B O 1
ATOM 13438 N N . PHE B 1 795 ? 40.031 15.273 -14.523 1 93.31 795 PHE B N 1
ATOM 13439 C CA . PHE B 1 795 ? 39.5 14.195 -13.695 1 93.31 795 PHE B CA 1
ATOM 13440 C C . PHE B 1 795 ? 40.531 13.797 -12.633 1 93.31 795 PHE B C 1
ATOM 13442 O O . PHE B 1 795 ? 41.719 13.758 -12.891 1 93.31 795 PHE B O 1
ATOM 13449 N N . TYR B 1 796 ? 40.062 13.547 -11.484 1 91.38 796 TYR B N 1
ATOM 13450 C CA . TYR B 1 796 ? 40.844 13.062 -10.336 1 91.38 796 TYR B CA 1
ATOM 13451 C C . TYR B 1 796 ? 41.938 14.055 -9.945 1 91.38 796 TYR B C 1
ATOM 13453 O O . TYR B 1 796 ? 42.969 13.664 -9.43 1 91.38 796 TYR B O 1
ATOM 13461 N N . LYS B 1 797 ? 41.719 15.336 -10.266 1 89.06 797 LYS B N 1
ATOM 13462 C CA . LYS B 1 797 ? 42.688 16.344 -9.875 1 89.06 797 LYS B CA 1
ATOM 13463 C C . LYS B 1 797 ? 42.188 17.203 -8.727 1 89.06 797 LYS B C 1
ATOM 13465 O O . LYS B 1 797 ? 41 17.531 -8.672 1 89.06 797 LYS B O 1
ATOM 13470 N N . ASN B 1 798 ? 43.094 17.469 -7.879 1 82.62 798 ASN B N 1
ATOM 13471 C CA . ASN B 1 798 ? 42.719 18.375 -6.785 1 82.62 798 ASN B CA 1
ATOM 13472 C C . ASN B 1 798 ? 42.844 19.828 -7.203 1 82.62 798 ASN B C 1
ATOM 13474 O O . ASN B 1 798 ? 43.062 20.141 -8.375 1 82.62 798 ASN B O 1
ATOM 13478 N N . LYS B 1 799 ? 42.656 20.75 -6.234 1 74.94 799 LYS B N 1
ATOM 13479 C CA . LYS B 1 799 ? 42.656 22.188 -6.512 1 74.94 799 LYS B CA 1
ATOM 13480 C C . LYS B 1 799 ? 44 22.656 -7.078 1 74.94 799 LYS B C 1
ATOM 13482 O O . LYS B 1 799 ? 44.062 23.625 -7.84 1 74.94 799 LYS B O 1
ATOM 13487 N N . ASN B 1 800 ? 45.062 21.922 -6.797 1 78.94 800 ASN B N 1
ATOM 13488 C CA . ASN B 1 800 ? 46.406 22.297 -7.234 1 78.94 800 ASN B CA 1
ATOM 13489 C C . ASN B 1 800 ? 46.75 21.625 -8.555 1 78.94 800 ASN B C 1
ATOM 13491 O O . ASN B 1 800 ? 47.875 21.797 -9.055 1 78.94 800 ASN B O 1
ATOM 13495 N N . GLY B 1 801 ? 45.844 20.859 -9.094 1 79.75 801 GLY B N 1
ATOM 13496 C CA . GLY B 1 801 ? 46.062 20.219 -10.375 1 79.75 801 GLY B CA 1
ATOM 13497 C C . GLY B 1 801 ? 46.781 18.875 -10.242 1 79.75 801 GLY B C 1
ATOM 13498 O O . GLY B 1 801 ? 47.156 18.266 -11.242 1 79.75 801 GLY B O 1
ATOM 13499 N N . VAL B 1 802 ? 46.938 18.438 -8.992 1 87.88 802 VAL B N 1
ATOM 13500 C CA . VAL B 1 802 ? 47.625 17.156 -8.758 1 87.88 802 VAL B CA 1
ATOM 13501 C C . VAL B 1 802 ? 46.594 16.016 -8.82 1 87.88 802 VAL B C 1
ATOM 13503 O O . VAL B 1 802 ? 45.531 16.094 -8.227 1 87.88 802 VAL B O 1
ATOM 13506 N N . VAL B 1 803 ? 47.031 14.961 -9.578 1 90.06 803 VAL B N 1
ATOM 13507 C CA . VAL B 1 803 ? 46.156 13.812 -9.781 1 90.06 803 VAL B CA 1
ATOM 13508 C C . VAL B 1 803 ? 46.125 12.945 -8.523 1 90.06 803 VAL B C 1
ATOM 13510 O O . VAL B 1 803 ? 47.188 12.57 -8.008 1 90.06 803 VAL B O 1
ATOM 13513 N N . TYR B 1 804 ? 44.938 12.664 -8.039 1 88 804 TYR B N 1
ATOM 13514 C CA . TYR B 1 804 ? 44.781 11.727 -6.934 1 88 804 TYR B CA 1
ATOM 13515 C C . TYR B 1 804 ? 45.25 10.328 -7.332 1 88 804 TYR B C 1
ATOM 13517 O O . TYR B 1 804 ? 44.844 9.812 -8.375 1 88 804 TYR B O 1
ATOM 13525 N N . ASP B 1 805 ? 46.094 9.695 -6.5 1 83.69 805 ASP B N 1
ATOM 13526 C CA . ASP B 1 805 ? 46.594 8.359 -6.801 1 83.69 805 ASP B CA 1
ATOM 13527 C C . ASP B 1 805 ? 47.062 8.266 -8.25 1 83.69 805 ASP B C 1
ATOM 13529 O O . ASP B 1 805 ? 46.562 7.457 -9.023 1 83.69 805 ASP B O 1
ATOM 13533 N N . GLU B 1 806 ? 47.969 8.922 -8.578 1 88.25 806 GLU B N 1
ATOM 13534 C CA . GLU B 1 806 ? 48.438 9.148 -9.938 1 88.25 806 GLU B CA 1
ATOM 13535 C C . GLU B 1 806 ? 48.688 7.832 -10.664 1 88.25 806 GLU B C 1
ATOM 13537 O O . GLU B 1 806 ? 48.375 7.688 -11.844 1 88.25 806 GLU B O 1
ATOM 13542 N N . LYS B 1 807 ? 49.344 6.859 -10.062 1 86.81 807 LYS B N 1
ATOM 13543 C CA . LYS B 1 807 ? 49.688 5.59 -10.695 1 86.81 807 LYS B CA 1
ATOM 13544 C C . LYS B 1 807 ? 48.438 4.863 -11.172 1 86.81 807 LYS B C 1
ATOM 13546 O O . LYS B 1 807 ? 48.438 4.234 -12.227 1 86.81 807 LYS B O 1
ATOM 13551 N N . LEU B 1 808 ? 47.375 4.977 -10.43 1 87 808 LEU B N 1
ATOM 13552 C CA . LEU B 1 808 ? 46.156 4.258 -10.734 1 87 808 LEU B CA 1
ATOM 13553 C C . LEU B 1 808 ? 45.281 5.055 -11.703 1 87 808 LEU B C 1
ATOM 13555 O O . LEU B 1 808 ? 44.688 4.484 -12.625 1 87 808 LEU B O 1
ATOM 13559 N N . ASN B 1 809 ? 45.188 6.367 -11.594 1 91.5 809 ASN B N 1
ATOM 13560 C CA . ASN B 1 809 ? 44.156 7.164 -12.281 1 91.5 809 ASN B CA 1
ATOM 13561 C C . ASN B 1 809 ? 44.719 7.773 -13.562 1 91.5 809 ASN B C 1
ATOM 13563 O O . ASN B 1 809 ? 43.938 8.039 -14.5 1 91.5 809 ASN B O 1
ATOM 13567 N N . LYS B 1 810 ? 45.969 7.961 -13.672 1 91.75 810 LYS B N 1
ATOM 13568 C CA . LYS B 1 810 ? 46.531 8.625 -14.844 1 91.75 810 LYS B CA 1
ATOM 13569 C C . LYS B 1 810 ? 46.281 7.816 -16.109 1 91.75 810 LYS B C 1
ATOM 13571 O O . LYS B 1 810 ? 45.844 8.367 -17.125 1 91.75 810 LYS B O 1
ATOM 13576 N N . PRO B 1 811 ? 46.531 6.492 -16.062 1 92.44 811 PRO B N 1
ATOM 13577 C CA . PRO B 1 811 ? 46.25 5.719 -17.266 1 92.44 811 PRO B CA 1
ATOM 13578 C C . PRO B 1 811 ? 44.781 5.793 -17.672 1 92.44 811 PRO B C 1
ATOM 13580 O O . PRO B 1 811 ? 44.438 5.766 -18.859 1 92.44 811 PRO B O 1
ATOM 13583 N N . ILE B 1 812 ? 43.906 5.805 -16.734 1 93.75 812 ILE B N 1
ATOM 13584 C CA . ILE B 1 812 ? 42.469 5.887 -17 1 93.75 812 ILE B CA 1
ATOM 13585 C C . ILE B 1 812 ? 42.125 7.234 -17.641 1 93.75 812 ILE B C 1
ATOM 13587 O O . ILE B 1 812 ? 41.375 7.297 -18.625 1 93.75 812 ILE B O 1
ATOM 13591 N N . ILE B 1 813 ? 42.719 8.289 -17.125 1 94 813 ILE B N 1
ATOM 13592 C CA . ILE B 1 813 ? 42.5 9.633 -17.656 1 94 813 ILE B CA 1
ATOM 13593 C C . ILE B 1 813 ? 43 9.711 -19.094 1 94 813 ILE B C 1
ATOM 13595 O O . ILE B 1 813 ? 42.312 10.234 -19.969 1 94 813 ILE B O 1
ATOM 13599 N N . ASP B 1 814 ? 44.156 9.18 -19.344 1 93.38 814 ASP B N 1
ATOM 13600 C CA . ASP B 1 814 ? 44.75 9.219 -20.688 1 93.38 814 ASP B CA 1
ATOM 13601 C C . ASP B 1 814 ? 43.844 8.477 -21.688 1 93.38 814 ASP B C 1
ATOM 13603 O O . ASP B 1 814 ? 43.656 8.938 -22.812 1 93.38 814 ASP B O 1
ATOM 13607 N N . LYS B 1 815 ? 43.375 7.418 -21.234 1 94.06 815 LYS B N 1
ATOM 13608 C CA . LYS B 1 815 ? 42.469 6.648 -22.078 1 94.06 815 LYS B CA 1
ATOM 13609 C C . LYS B 1 815 ? 41.188 7.441 -22.406 1 94.06 815 LYS B C 1
ATOM 13611 O O . LYS B 1 815 ? 40.75 7.445 -23.547 1 94.06 815 LYS B O 1
ATOM 13616 N N . ILE B 1 816 ? 40.625 8.039 -21.438 1 95.19 816 ILE B N 1
ATOM 13617 C CA . ILE B 1 816 ? 39.406 8.805 -21.609 1 95.19 816 ILE B CA 1
ATOM 13618 C C . ILE B 1 816 ? 39.656 10 -22.516 1 95.19 816 ILE B C 1
ATOM 13620 O O . ILE B 1 816 ? 38.844 10.32 -23.375 1 95.19 816 ILE B O 1
ATOM 13624 N N . VAL B 1 817 ? 40.781 10.648 -22.312 1 92.94 817 VAL B N 1
ATOM 13625 C CA . VAL B 1 817 ? 41.156 11.797 -23.141 1 92.94 817 VAL B CA 1
ATOM 13626 C C . VAL B 1 817 ? 41.281 11.367 -24.594 1 92.94 817 VAL B C 1
ATOM 13628 O O . VAL B 1 817 ? 40.875 12.086 -25.5 1 92.94 817 VAL B O 1
ATOM 13631 N N . LYS B 1 818 ? 41.812 10.219 -24.766 1 93.06 818 LYS B N 1
ATOM 13632 C CA . LYS B 1 818 ? 41.938 9.695 -26.125 1 93.06 818 LYS B CA 1
ATOM 13633 C C . LYS B 1 818 ? 40.594 9.461 -26.766 1 93.06 818 LYS B C 1
ATOM 13635 O O . LYS B 1 818 ? 40.375 9.789 -27.938 1 93.06 818 LYS B O 1
ATOM 13640 N N . ILE B 1 819 ? 39.688 8.906 -26.047 1 93.12 819 ILE B N 1
ATOM 13641 C CA . ILE B 1 819 ? 38.344 8.641 -26.531 1 93.12 819 ILE B CA 1
ATOM 13642 C C . ILE B 1 819 ? 37.625 9.961 -26.844 1 93.12 819 ILE B C 1
ATOM 13644 O O . ILE B 1 819 ? 36.875 10.047 -27.812 1 93.12 819 ILE B O 1
ATOM 13648 N N . CYS B 1 820 ? 37.938 10.961 -26.094 1 93.56 820 CYS B N 1
ATOM 13649 C CA . CYS B 1 820 ? 37.281 12.258 -26.219 1 93.56 820 CYS B CA 1
ATOM 13650 C C . CYS B 1 820 ? 37.844 13.047 -27.391 1 93.56 820 CYS B C 1
ATOM 13652 O O . CYS B 1 820 ? 37.375 14.133 -27.719 1 93.56 820 CYS B O 1
ATOM 13654 N N . GLU B 1 821 ? 38.875 12.531 -28.016 1 90.06 821 GLU B N 1
ATOM 13655 C CA . GLU B 1 821 ? 39.438 13.203 -29.188 1 90.06 821 GLU B CA 1
ATOM 13656 C C . GLU B 1 821 ? 38.406 13.242 -30.328 1 90.06 821 GLU B C 1
ATOM 13658 O O . GLU B 1 821 ? 38.406 14.164 -31.141 1 90.06 821 GLU B O 1
ATOM 13663 N N . VAL B 1 822 ? 37.531 12.281 -30.328 1 90.12 822 VAL B N 1
ATOM 13664 C CA . VAL B 1 822 ? 36.438 12.266 -31.312 1 90.12 822 VAL B CA 1
ATOM 13665 C C . VAL B 1 822 ? 35.438 13.344 -30.984 1 90.12 822 VAL B C 1
ATOM 13667 O O . VAL B 1 822 ? 34.844 13.945 -31.891 1 90.12 822 VAL B O 1
ATOM 13670 N N . GLY B 1 823 ? 35.25 13.555 -29.719 1 92.69 823 GLY B N 1
ATOM 13671 C CA . GLY B 1 823 ? 34.281 14.539 -29.25 1 92.69 823 GLY B CA 1
ATOM 13672 C C . GLY B 1 823 ? 33.719 14.203 -27.891 1 92.69 823 GLY B C 1
ATOM 13673 O O . GLY B 1 823 ? 33.75 13.047 -27.453 1 92.69 823 GLY B O 1
ATOM 13674 N N . SER B 1 824 ? 33.25 15.195 -27.172 1 94.81 824 SER B N 1
ATOM 13675 C CA . SER B 1 824 ? 32.594 15.008 -25.891 1 94.81 824 SER B CA 1
ATOM 13676 C C . SER B 1 824 ? 31.594 16.141 -25.609 1 94.81 824 SER B C 1
ATOM 13678 O O . SER B 1 824 ? 31.688 17.203 -26.219 1 94.81 824 SER B O 1
ATOM 13680 N N . ILE B 1 825 ? 30.625 15.883 -24.766 1 94.94 825 ILE B N 1
ATOM 13681 C CA . ILE B 1 825 ? 29.672 16.891 -24.344 1 94.94 825 ILE B CA 1
ATOM 13682 C C . ILE B 1 825 ? 29.781 17.094 -22.828 1 94.94 825 ILE B C 1
ATOM 13684 O O . ILE B 1 825 ? 29.844 16.141 -22.062 1 94.94 825 ILE B O 1
ATOM 13688 N N . GLY B 1 826 ? 29.953 18.312 -22.375 1 93.94 826 GLY B N 1
ATOM 13689 C CA . GLY B 1 826 ? 29.891 18.688 -20.969 1 93.94 826 GLY B CA 1
ATOM 13690 C C . GLY B 1 826 ? 28.594 19.406 -20.609 1 93.94 826 GLY B C 1
ATOM 13691 O O . GLY B 1 826 ? 28.203 20.344 -21.312 1 93.94 826 GLY B O 1
ATOM 13692 N N . LEU B 1 827 ? 27.875 18.938 -19.594 1 94.75 827 LEU B N 1
ATOM 13693 C CA . LEU B 1 827 ? 26.641 19.578 -19.141 1 94.75 827 LEU B CA 1
ATOM 13694 C C . LEU B 1 827 ? 26.781 20.047 -17.703 1 94.75 827 LEU B C 1
ATOM 13696 O O . LEU B 1 827 ? 27.188 19.281 -16.828 1 94.75 827 LEU B O 1
ATOM 13700 N N . LEU B 1 828 ? 26.562 21.266 -17.469 1 92.94 828 LEU B N 1
ATOM 13701 C CA . LEU B 1 828 ? 26.406 21.797 -16.109 1 92.94 828 LEU B CA 1
ATOM 13702 C C . LEU B 1 828 ? 24.938 22.047 -15.797 1 92.94 828 LEU B C 1
ATOM 13704 O O . LEU B 1 828 ? 24.281 22.875 -16.438 1 92.94 828 LEU B O 1
ATOM 13708 N N . VAL B 1 829 ? 24.391 21.328 -14.859 1 94.5 829 VAL B N 1
ATOM 13709 C CA . VAL B 1 829 ? 23 21.5 -14.414 1 94.5 829 VAL B CA 1
ATOM 13710 C C . VAL B 1 829 ? 22.984 22.188 -13.055 1 94.5 829 VAL B C 1
ATOM 13712 O O . VAL B 1 829 ? 23.344 21.594 -12.039 1 94.5 829 VAL B O 1
ATOM 13715 N N . ALA B 1 830 ? 22.641 23.438 -13.055 1 90 830 ALA B N 1
ATOM 13716 C CA . ALA B 1 830 ? 22.562 24.219 -11.828 1 90 830 ALA B CA 1
ATOM 13717 C C . ALA B 1 830 ? 21.188 24.875 -11.672 1 90 830 ALA B C 1
ATOM 13719 O O . ALA B 1 830 ? 20.797 25.703 -12.477 1 90 830 ALA B O 1
ATOM 13720 N N . TYR B 1 831 ? 20.516 24.562 -10.75 1 88.25 831 TYR B N 1
ATOM 13721 C CA . TYR B 1 831 ? 19.172 25.109 -10.531 1 88.25 831 TYR B CA 1
ATOM 13722 C C . TYR B 1 831 ? 18.922 25.328 -9.047 1 88.25 831 TYR B C 1
ATOM 13724 O O . TYR B 1 831 ? 19.328 24.516 -8.211 1 88.25 831 TYR B O 1
ATOM 13732 N N . PRO B 1 832 ? 18.266 26.344 -8.477 1 79.69 832 PRO B N 1
ATOM 13733 C CA . PRO B 1 832 ? 17.703 27.422 -9.289 1 79.69 832 PRO B CA 1
ATOM 13734 C C . PRO B 1 832 ? 18.688 28.547 -9.547 1 79.69 832 PRO B C 1
ATOM 13736 O O . PRO B 1 832 ? 18.297 29.703 -9.719 1 79.69 832 PRO B O 1
ATOM 13739 N N . ALA B 1 833 ? 20 28.203 -9.398 1 70.19 833 ALA B N 1
ATOM 13740 C CA . ALA B 1 833 ? 21.047 29.203 -9.578 1 70.19 833 ALA B CA 1
ATOM 13741 C C . ALA B 1 833 ? 20.984 29.844 -10.961 1 70.19 833 ALA B C 1
ATOM 13743 O O . ALA B 1 833 ? 20.609 29.172 -11.938 1 70.19 833 ALA B O 1
ATOM 13744 N N . ASP B 1 834 ? 21.094 31.281 -10.82 1 59.91 834 ASP B N 1
ATOM 13745 C CA . ASP B 1 834 ? 21.375 31.969 -12.078 1 59.91 834 ASP B CA 1
ATOM 13746 C C . ASP B 1 834 ? 22.875 31.984 -12.375 1 59.91 834 ASP B C 1
ATOM 13748 O O . ASP B 1 834 ? 23.656 32.5 -11.586 1 59.91 834 ASP B O 1
ATOM 13752 N N . VAL B 1 835 ? 23.312 31.156 -13.031 1 59.69 835 VAL B N 1
ATOM 13753 C CA . VAL B 1 835 ? 24.734 31.094 -13.359 1 59.69 835 VAL B CA 1
ATOM 13754 C C . VAL B 1 835 ? 25.156 32.344 -14.117 1 59.69 835 VAL B C 1
ATOM 13756 O O . VAL B 1 835 ? 24.703 32.594 -15.234 1 59.69 835 VAL B O 1
ATOM 13759 N N . PHE B 1 836 ? 25.047 33.5 -13.273 1 49.31 836 PHE B N 1
ATOM 13760 C CA . PHE B 1 836 ? 25.516 34.719 -13.898 1 49.31 836 PHE B CA 1
ATOM 13761 C C . PHE B 1 836 ? 26.922 34.562 -14.453 1 49.31 836 PHE B C 1
ATOM 13763 O O . PHE B 1 836 ? 27.703 33.719 -13.961 1 49.31 836 PHE B O 1
ATOM 13770 N N . GLN B 1 837 ? 27.094 35.219 -15.477 1 38.78 837 GLN B N 1
ATOM 13771 C CA . GLN B 1 837 ? 28.328 35.5 -16.219 1 38.78 837 GLN B CA 1
ATOM 13772 C C . GLN B 1 837 ? 29.344 36.219 -15.344 1 38.78 837 GLN B C 1
ATOM 13774 O O . GLN B 1 837 ? 30.359 36.719 -15.836 1 38.78 837 GLN B O 1
ATOM 13779 N N . GLU B 1 838 ? 29.109 36.781 -14.172 1 34.16 838 GLU B N 1
ATOM 13780 C CA . GLU B 1 838 ? 30.094 37.812 -13.906 1 34.16 838 GLU B CA 1
ATOM 13781 C C . GLU B 1 838 ? 31.516 37.25 -13.938 1 34.16 838 GLU B C 1
ATOM 13783 O O . GLU B 1 838 ? 31.703 36.031 -13.977 1 34.16 838 GLU B O 1
ATOM 13788 N N . SER B 1 839 ? 32.5 37.844 -12.914 1 30.7 839 SER B N 1
ATOM 13789 C CA . SER B 1 839 ? 33.719 38.656 -12.922 1 30.7 839 SER B CA 1
ATOM 13790 C C . SER B 1 839 ? 34.969 37.812 -13.055 1 30.7 839 SER B C 1
ATOM 13792 O O . SER B 1 839 ? 35.938 38.219 -13.695 1 30.7 839 SER B O 1
ATOM 13794 N N . TYR B 1 840 ? 35.562 37.062 -11.875 1 30 840 TYR B N 1
ATOM 13795 C CA . TYR B 1 840 ? 37 37.188 -11.68 1 30 840 TYR B CA 1
ATOM 13796 C C . TYR B 1 840 ? 37.781 36.312 -12.672 1 30 840 TYR B C 1
ATOM 13798 O O . TYR B 1 840 ? 38 35.125 -12.43 1 30 840 TYR B O 1
ATOM 13806 N N . VAL B 1 841 ? 37.438 36.281 -13.961 1 29.06 841 VAL B N 1
ATOM 13807 C CA . VAL B 1 841 ? 38.531 35.906 -14.875 1 29.06 841 VAL B CA 1
ATOM 13808 C C . VAL B 1 841 ? 39.781 36.688 -14.539 1 29.06 841 VAL B C 1
ATOM 13810 O O . VAL B 1 841 ? 39.781 37.938 -14.594 1 29.06 841 VAL B O 1
ATOM 13813 N N . THR B 1 842 ? 40.656 36.312 -13.656 1 30.5 842 THR B N 1
ATOM 13814 C CA . THR B 1 842 ? 41.906 37.031 -13.898 1 30.5 842 THR B CA 1
ATOM 13815 C C . THR B 1 842 ? 42.031 37.438 -15.359 1 30.5 842 THR B C 1
ATOM 13817 O O . THR B 1 842 ? 42.156 38.625 -15.664 1 30.5 842 THR B O 1
ATOM 13820 N N . ASN B 1 843 ? 43.281 37.312 -16.062 1 31.17 843 ASN B N 1
ATOM 13821 C CA . ASN B 1 843 ? 43.688 37.938 -17.297 1 31.17 843 ASN B CA 1
ATOM 13822 C C . ASN B 1 843 ? 42.719 37.656 -18.438 1 31.17 843 ASN B C 1
ATOM 13824 O O . ASN B 1 843 ? 42.344 38.562 -19.188 1 31.17 843 ASN B O 1
ATOM 13828 N N . ASN B 1 844 ? 42.875 36.469 -19.219 1 30.95 844 ASN B N 1
ATOM 13829 C CA . ASN B 1 844 ? 42.375 36.344 -20.578 1 30.95 844 ASN B CA 1
ATOM 13830 C C . ASN B 1 844 ? 40.844 36.312 -20.594 1 30.95 844 ASN B C 1
ATOM 13832 O O . ASN B 1 844 ? 40.219 35.969 -19.578 1 30.95 844 ASN B O 1
ATOM 13836 N N . HIS B 1 845 ? 40.094 36.781 -21.75 1 31.97 845 HIS B N 1
ATOM 13837 C CA . HIS B 1 845 ? 38.75 36.969 -22.297 1 31.97 845 HIS B CA 1
ATOM 13838 C C . HIS B 1 845 ? 37.844 35.781 -21.938 1 31.97 845 HIS B C 1
ATOM 13840 O O . HIS B 1 845 ? 37.75 34.812 -22.719 1 31.97 845 HIS B O 1
ATOM 13846 N N . LEU B 1 846 ? 37.906 35.188 -20.859 1 36 846 LEU B N 1
ATOM 13847 C CA . LEU B 1 846 ? 37 34.094 -20.531 1 36 846 LEU B CA 1
ATOM 13848 C C . LEU B 1 846 ? 35.531 34.594 -20.562 1 36 846 LEU B C 1
ATOM 13850 O O . LEU B 1 846 ? 35 35.062 -19.547 1 36 846 LEU B O 1
ATOM 13854 N N . HIS B 1 847 ? 35.062 35.406 -21.5 1 37.06 847 HIS B N 1
ATOM 13855 C CA . HIS B 1 847 ? 33.719 35.875 -21.719 1 37.06 847 HIS B CA 1
ATOM 13856 C C . HIS B 1 847 ? 32.688 34.844 -21.344 1 37.06 847 HIS B C 1
ATOM 13858 O O . HIS B 1 847 ? 32.062 34.906 -20.266 1 37.06 847 HIS B O 1
ATOM 13864 N N . ASP B 1 848 ? 31.703 34.344 -22.438 1 44.06 848 ASP B N 1
ATOM 13865 C CA . ASP B 1 848 ? 30.391 33.688 -22.406 1 44.06 848 ASP B CA 1
ATOM 13866 C C . ASP B 1 848 ? 30.531 32.25 -21.984 1 44.06 848 ASP B C 1
ATOM 13868 O O . ASP B 1 848 ? 30.891 31.391 -22.812 1 44.06 848 ASP B O 1
ATOM 13872 N N . LEU B 1 849 ? 30.75 32.031 -20.797 1 49.03 849 LEU B N 1
ATOM 13873 C CA . LEU B 1 849 ? 30.953 30.688 -20.266 1 49.03 849 LEU B CA 1
ATOM 13874 C C . LEU B 1 849 ? 29.797 29.766 -20.672 1 49.03 849 LEU B C 1
ATOM 13876 O O . LEU B 1 849 ? 29.906 28.547 -20.547 1 49.03 849 LEU B O 1
ATOM 13880 N N . ARG B 1 850 ? 28.594 30.266 -20.891 1 51.91 850 ARG B N 1
ATOM 13881 C CA . ARG B 1 850 ? 27.469 29.406 -21.25 1 51.91 850 ARG B CA 1
ATOM 13882 C C . ARG B 1 850 ? 27.734 28.672 -22.562 1 51.91 850 ARG B C 1
ATOM 13884 O O . ARG B 1 850 ? 27.281 27.547 -22.75 1 51.91 850 ARG B O 1
ATOM 13891 N N . ASN B 1 851 ? 28.391 29.516 -23.562 1 47.56 851 ASN B N 1
ATOM 13892 C CA . ASN B 1 851 ? 28.5 29 -24.922 1 47.56 851 ASN B CA 1
ATOM 13893 C C . ASN B 1 851 ? 29.938 28.688 -25.297 1 47.56 851 ASN B C 1
ATOM 13895 O O . ASN B 1 851 ? 30.625 29.531 -25.875 1 47.56 851 ASN B O 1
ATOM 13899 N N . ARG B 1 852 ? 30.406 27.562 -24.5 1 58.62 852 ARG B N 1
ATOM 13900 C CA . ARG B 1 852 ? 31.781 27.234 -24.906 1 58.62 852 ARG B CA 1
ATOM 13901 C C . ARG B 1 852 ? 31.812 25.984 -25.766 1 58.62 852 ARG B C 1
ATOM 13903 O O . ARG B 1 852 ? 31.047 25.047 -25.531 1 58.62 852 ARG B O 1
ATOM 13910 N N . SER B 1 853 ? 32.188 26.109 -27.016 1 61 853 SER B N 1
ATOM 13911 C CA . SER B 1 853 ? 32.469 24.984 -27.906 1 61 853 SER B CA 1
ATOM 13912 C C . SER B 1 853 ? 33.906 24.969 -28.359 1 61 853 SER B C 1
ATOM 13914 O O . SER B 1 853 ? 34.5 26.016 -28.594 1 61 853 SER B O 1
ATOM 13916 N N . SER B 1 854 ? 34.5 23.938 -27.828 1 66.81 854 SER B N 1
ATOM 13917 C CA . SER B 1 854 ? 35.812 23.688 -28.453 1 66.81 854 SER B CA 1
ATOM 13918 C C . SER B 1 854 ? 35.719 22.641 -29.562 1 66.81 854 SER B C 1
ATOM 13920 O O . SER B 1 854 ? 34.625 22.109 -29.812 1 66.81 854 SER B O 1
ATOM 13922 N N . ASN B 1 855 ? 36.781 22.625 -30.25 1 68.88 855 ASN B N 1
ATOM 13923 C CA . ASN B 1 855 ? 36.812 21.656 -31.344 1 68.88 855 ASN B CA 1
ATOM 13924 C C . ASN B 1 855 ? 36.469 20.25 -30.859 1 68.88 855 ASN B C 1
ATOM 13926 O O . ASN B 1 855 ? 35.969 19.438 -31.625 1 68.88 855 ASN B O 1
ATOM 13930 N N . GLN B 1 856 ? 36.656 20.156 -29.578 1 82.5 856 GLN B N 1
ATOM 13931 C CA . GLN B 1 856 ? 36.531 18.781 -29.141 1 82.5 856 GLN B CA 1
ATOM 13932 C C . GLN B 1 856 ? 35.438 18.641 -28.078 1 82.5 856 GLN B C 1
ATOM 13934 O O . GLN B 1 856 ? 35.094 17.531 -27.672 1 82.5 856 GLN B O 1
ATOM 13939 N N . GLN B 1 857 ? 34.844 19.75 -27.594 1 89.69 857 GLN B N 1
ATOM 13940 C CA . GLN B 1 857 ? 33.844 19.609 -26.531 1 89.69 857 GLN B CA 1
ATOM 13941 C C . GLN B 1 857 ? 32.75 20.641 -26.672 1 89.69 857 GLN B C 1
ATOM 13943 O O . GLN B 1 857 ? 33.031 21.828 -26.906 1 89.69 857 GLN B O 1
ATOM 13948 N N . LEU B 1 858 ? 31.562 20.172 -26.656 1 91.75 858 LEU B N 1
ATOM 13949 C CA . LEU B 1 858 ? 30.375 21.031 -26.594 1 91.75 858 LEU B CA 1
ATOM 13950 C C . LEU B 1 858 ? 29.906 21.172 -25.156 1 91.75 858 LEU B C 1
ATOM 13952 O O . LEU B 1 858 ? 29.719 20.188 -24.453 1 91.75 858 LEU B O 1
ATOM 13956 N N . ILE B 1 859 ? 29.734 22.375 -24.688 1 90.56 859 ILE B N 1
ATOM 13957 C CA . ILE B 1 859 ? 29.328 22.625 -23.297 1 90.56 859 ILE B CA 1
ATOM 13958 C C . ILE B 1 859 ? 27.891 23.172 -23.281 1 90.56 859 ILE B C 1
ATOM 13960 O O . ILE B 1 859 ? 27.578 24.109 -24.016 1 90.56 859 ILE B O 1
ATOM 13964 N N . GLY B 1 860 ? 27 22.5 -22.578 1 90.06 860 GLY B N 1
ATOM 13965 C CA . GLY B 1 860 ? 25.641 22.984 -22.328 1 90.06 860 GLY B CA 1
ATOM 13966 C C . GLY B 1 860 ? 25.391 23.297 -20.859 1 90.06 860 GLY B C 1
ATOM 13967 O O . GLY B 1 860 ? 25.859 22.594 -19.969 1 90.06 860 GLY B O 1
ATOM 13968 N N . ILE B 1 861 ? 24.688 24.453 -20.594 1 89.88 861 ILE B N 1
ATOM 13969 C CA . ILE B 1 861 ? 24.344 24.844 -19.219 1 89.88 861 ILE B CA 1
ATOM 13970 C C . ILE B 1 861 ? 22.828 24.891 -19.062 1 89.88 861 ILE B C 1
ATOM 13972 O O . ILE B 1 861 ? 22.125 25.531 -19.859 1 89.88 861 ILE B O 1
ATOM 13976 N N . ILE B 1 862 ? 22.328 24.188 -18.125 1 91.94 862 ILE B N 1
ATOM 13977 C CA . ILE B 1 862 ? 20.938 24.25 -17.719 1 91.94 862 ILE B CA 1
ATOM 13978 C C . ILE B 1 862 ? 20.812 24.984 -16.391 1 91.94 862 ILE B C 1
ATOM 13980 O O . ILE B 1 862 ? 21.344 24.531 -15.375 1 91.94 862 ILE B O 1
ATOM 13984 N N . ASP B 1 863 ? 20.203 26.109 -16.359 1 89.31 863 ASP B N 1
ATOM 13985 C CA . ASP B 1 863 ? 20.047 26.938 -15.156 1 89.31 863 ASP B CA 1
ATOM 13986 C C . ASP B 1 863 ? 18.641 27.547 -15.102 1 89.31 863 ASP B C 1
ATOM 13988 O O . ASP B 1 863 ? 17.719 27.062 -15.766 1 89.31 863 ASP B O 1
ATOM 13992 N N . HIS B 1 864 ? 18.453 28.531 -14.281 1 85.88 864 HIS B N 1
ATOM 13993 C CA . HIS B 1 864 ? 17.141 29.125 -14.055 1 85.88 864 HIS B CA 1
ATOM 13994 C C . HIS B 1 864 ? 16.578 29.703 -15.352 1 85.88 864 HIS B C 1
ATOM 13996 O O . HIS B 1 864 ? 15.352 29.703 -15.547 1 85.88 864 HIS B O 1
ATOM 14002 N N . LYS B 1 865 ? 17.391 30.125 -16.297 1 82.69 865 LYS B N 1
ATOM 14003 C CA . LYS B 1 865 ? 16.969 30.828 -17.516 1 82.69 865 LYS B CA 1
ATOM 14004 C C . LYS B 1 865 ? 16.328 29.859 -18.5 1 82.69 865 LYS B C 1
ATOM 14006 O O . LYS B 1 865 ? 15.383 30.219 -19.203 1 82.69 865 LYS B O 1
ATOM 14011 N N . ASN B 1 866 ? 16.844 28.641 -18.562 1 89.19 866 ASN B N 1
ATOM 14012 C CA . ASN B 1 866 ? 16.359 27.781 -19.625 1 89.19 866 ASN B CA 1
ATOM 14013 C C . ASN B 1 866 ? 15.781 26.484 -19.078 1 89.19 866 ASN B C 1
ATOM 14015 O O . ASN B 1 866 ? 15.281 25.641 -19.844 1 89.19 866 ASN B O 1
ATOM 14019 N N . ALA B 1 867 ? 15.781 26.297 -17.766 1 92.31 867 ALA B N 1
ATOM 14020 C CA . ALA B 1 867 ? 15.32 25.062 -17.156 1 92.31 867 ALA B CA 1
ATOM 14021 C C . ALA B 1 867 ? 13.867 24.766 -17.547 1 92.31 867 ALA B C 1
ATOM 14023 O O . ALA B 1 867 ? 13.484 23.609 -17.719 1 92.31 867 ALA B O 1
ATOM 14024 N N . SER B 1 868 ? 13.023 25.781 -17.719 1 91.62 868 SER B N 1
ATOM 14025 C CA . SER B 1 868 ? 11.602 25.625 -18 1 91.62 868 SER B CA 1
ATOM 14026 C C . SER B 1 868 ? 11.375 25.047 -19.406 1 91.62 868 SER B C 1
ATOM 14028 O O . SER B 1 868 ? 10.328 24.453 -19.672 1 91.62 868 SER B O 1
ATOM 14030 N N . THR B 1 869 ? 12.398 25.203 -20.25 1 92.25 869 THR B N 1
ATOM 14031 C CA . THR B 1 869 ? 12.266 24.703 -21.609 1 92.25 869 THR B CA 1
ATOM 14032 C C . THR B 1 869 ? 12.922 23.328 -21.75 1 92.25 869 THR B C 1
ATOM 14034 O O . THR B 1 869 ? 12.648 22.594 -22.703 1 92.25 869 THR B O 1
ATOM 14037 N N . VAL B 1 870 ? 13.766 23.047 -20.812 1 93.94 870 VAL B N 1
ATOM 14038 C CA . VAL B 1 870 ? 14.539 21.828 -20.922 1 93.94 870 VAL B CA 1
ATOM 14039 C C . VAL B 1 870 ? 13.875 20.719 -20.109 1 93.94 870 VAL B C 1
ATOM 14041 O O . VAL B 1 870 ? 13.695 19.594 -20.594 1 93.94 870 VAL B O 1
ATOM 14044 N N . PHE B 1 871 ? 13.523 21.094 -18.812 1 94.38 871 PHE B N 1
ATOM 14045 C CA . PHE B 1 871 ? 12.977 20.109 -17.891 1 94.38 871 PHE B CA 1
ATOM 14046 C C . PHE B 1 871 ? 11.461 20.047 -18.016 1 94.38 871 PHE B C 1
ATOM 14048 O O . PHE B 1 871 ? 10.828 21 -18.469 1 94.38 871 PHE B O 1
ATOM 14055 N N . ARG B 1 872 ? 10.812 18.984 -17.562 1 90.44 872 ARG B N 1
ATOM 14056 C CA . ARG B 1 872 ? 9.367 18.828 -17.469 1 90.44 872 ARG B CA 1
ATOM 14057 C C . ARG B 1 872 ? 8.773 19.766 -16.422 1 90.44 872 ARG B C 1
ATOM 14059 O O . ARG B 1 872 ? 9.383 20 -15.375 1 90.44 872 ARG B O 1
ATOM 14066 N N . GLY B 1 873 ? 7.586 20.141 -16.688 1 87.5 873 GLY B N 1
ATOM 14067 C CA . GLY B 1 873 ? 6.938 21.141 -15.859 1 87.5 873 GLY B CA 1
ATOM 14068 C C . GLY B 1 873 ? 6.734 20.688 -14.422 1 87.5 873 GLY B C 1
ATOM 14069 O O . GLY B 1 873 ? 7.004 21.438 -13.484 1 87.5 873 GLY B O 1
ATOM 14070 N N . ASP B 1 874 ? 6.312 19.5 -14.164 1 85.06 874 ASP B N 1
ATOM 14071 C CA . ASP B 1 874 ? 6.059 19 -12.82 1 85.06 874 ASP B CA 1
ATOM 14072 C C . ASP B 1 874 ? 7.355 18.906 -12.016 1 85.06 874 ASP B C 1
ATOM 14074 O O . ASP B 1 874 ? 7.363 19.172 -10.812 1 85.06 874 ASP B O 1
ATOM 14078 N N . HIS B 1 875 ? 8.438 18.516 -12.734 1 91 875 HIS B N 1
ATOM 14079 C CA . HIS B 1 875 ? 9.75 18.438 -12.109 1 91 875 HIS B CA 1
ATOM 14080 C C . HIS B 1 875 ? 10.219 19.812 -11.648 1 91 875 HIS B C 1
ATOM 14082 O O . HIS B 1 875 ? 10.664 19.984 -10.516 1 91 875 HIS B O 1
ATOM 14088 N N . LEU B 1 876 ? 10.031 20.781 -12.469 1 91.38 876 LEU B N 1
ATOM 14089 C CA . LEU B 1 876 ? 10.477 22.141 -12.156 1 91.38 876 LEU B CA 1
ATOM 14090 C C . LEU B 1 876 ? 9.633 22.734 -11.031 1 91.38 876 LEU B C 1
ATOM 14092 O O . LEU B 1 876 ? 10.164 23.422 -10.156 1 91.38 876 LEU B O 1
ATOM 14096 N N . GLN B 1 877 ? 8.352 22.547 -11.117 1 87.75 877 GLN B N 1
ATOM 14097 C CA . GLN B 1 877 ? 7.477 23.031 -10.055 1 87.75 877 GLN B CA 1
ATOM 14098 C C . GLN B 1 877 ? 7.891 22.469 -8.695 1 87.75 877 GLN B C 1
ATOM 14100 O O . GLN B 1 877 ? 7.902 23.188 -7.695 1 87.75 877 GLN B O 1
ATOM 14105 N N . PHE B 1 878 ? 8.211 21.281 -8.672 1 89.94 878 PHE B N 1
ATOM 14106 C CA . PHE B 1 878 ? 8.656 20.641 -7.441 1 89.94 878 PHE B CA 1
ATOM 14107 C C . PHE B 1 878 ? 9.938 21.281 -6.922 1 89.94 878 PHE B C 1
ATOM 14109 O O . PHE B 1 878 ? 10.055 21.562 -5.727 1 89.94 878 PHE B O 1
ATOM 14116 N N . LEU B 1 879 ? 10.93 21.453 -7.859 1 90.06 879 LEU B N 1
ATOM 14117 C CA . LEU B 1 879 ? 12.195 22.047 -7.449 1 90.06 879 LEU B CA 1
ATOM 14118 C C . LEU B 1 879 ? 11.984 23.453 -6.906 1 90.06 879 LEU B C 1
ATOM 14120 O O . LEU B 1 879 ? 12.625 23.844 -5.93 1 90.06 879 LEU B O 1
ATOM 14124 N N . ASP B 1 880 ? 11.047 24.125 -7.488 1 85.31 880 ASP B N 1
ATOM 14125 C CA . ASP B 1 880 ? 10.75 25.484 -7.039 1 85.31 880 ASP B CA 1
ATOM 14126 C C . ASP B 1 880 ? 10.172 25.469 -5.625 1 85.31 880 ASP B C 1
ATOM 14128 O O . ASP B 1 880 ? 10.57 26.281 -4.781 1 85.31 880 ASP B O 1
ATOM 14132 N N . GLU B 1 881 ? 9.336 24.578 -5.43 1 82.81 881 GLU B N 1
ATOM 14133 C CA . GLU B 1 881 ? 8.711 24.484 -4.113 1 82.81 881 GLU B CA 1
ATOM 14134 C C . GLU B 1 881 ? 9.703 23.969 -3.072 1 82.81 881 GLU B C 1
ATOM 14136 O O . GLU B 1 881 ? 9.695 24.422 -1.925 1 82.81 881 GLU B O 1
ATOM 14141 N N . LEU B 1 882 ? 10.469 23 -3.48 1 84.69 882 LEU B N 1
ATOM 14142 C CA . LEU B 1 882 ? 11.484 22.469 -2.582 1 84.69 882 LEU B CA 1
ATOM 14143 C C . LEU B 1 882 ? 12.414 23.562 -2.086 1 84.69 882 LEU B C 1
ATOM 14145 O O . LEU B 1 882 ? 12.672 23.672 -0.885 1 84.69 882 LEU B O 1
ATOM 14149 N N . LYS B 1 883 ? 12.883 24.266 -2.977 1 78.06 883 LYS B N 1
ATOM 14150 C CA . LYS B 1 883 ? 13.852 25.312 -2.648 1 78.06 883 LYS B CA 1
ATOM 14151 C C . LYS B 1 883 ? 13.18 26.469 -1.917 1 78.06 883 LYS B C 1
ATOM 14153 O O . LYS B 1 883 ? 13.82 27.172 -1.129 1 78.06 883 LYS B O 1
ATOM 14158 N N . GLY B 1 884 ? 11.867 26.516 -2.182 1 66.81 884 GLY B N 1
ATOM 14159 C CA . GLY B 1 884 ? 11.133 27.531 -1.448 1 66.81 884 GLY B CA 1
ATOM 14160 C C . GLY B 1 884 ? 10.922 27.172 0.013 1 66.81 884 GLY B C 1
ATOM 14161 O O . GLY B 1 884 ? 10.836 28.062 0.864 1 66.81 884 GLY B O 1
ATOM 14162 N N . THR B 1 885 ? 10.773 25.859 0.281 1 62.88 885 THR B N 1
ATOM 14163 C CA . THR B 1 885 ? 10.523 25.391 1.64 1 62.88 885 THR B CA 1
ATOM 14164 C C . THR B 1 885 ? 11.828 25.297 2.426 1 62.88 885 THR B C 1
ATOM 14166 O O . THR B 1 885 ? 11.836 25.453 3.648 1 62.88 885 THR B O 1
ATOM 14169 N N . ALA B 1 886 ? 12.922 24.703 1.793 1 57.25 886 ALA B N 1
ATOM 14170 C CA . ALA B 1 886 ? 14.188 24.422 2.473 1 57.25 886 ALA B CA 1
ATOM 14171 C C . ALA B 1 886 ? 15.055 25.688 2.547 1 57.25 886 ALA B C 1
ATOM 14173 O O . ALA B 1 886 ? 16.219 25.609 2.918 1 57.25 886 ALA B O 1
ATOM 14174 N N . LYS B 1 887 ? 14.68 26.703 2.135 1 47.28 887 LYS B N 1
ATOM 14175 C CA . LYS B 1 887 ? 15.664 27.766 2.137 1 47.28 887 LYS B CA 1
ATOM 14176 C C . LYS B 1 887 ? 16.438 27.812 3.451 1 47.28 887 LYS B C 1
ATOM 14178 O O . LYS B 1 887 ? 15.859 27.641 4.523 1 47.28 887 LYS B O 1
ATOM 14183 N N . GLU B 1 888 ? 17.719 27.484 3.258 1 40 888 GLU B N 1
ATOM 14184 C CA . GLU B 1 888 ? 18.844 27.328 4.18 1 40 888 GLU B CA 1
ATOM 14185 C C . GLU B 1 888 ? 18.719 28.281 5.367 1 40 888 GLU B C 1
ATOM 14187 O O . GLU B 1 888 ? 18.219 29.391 5.23 1 40 888 GLU B O 1
ATOM 14192 N N . ARG B 1 889 ? 18.859 27.656 6.488 1 36.38 889 ARG B N 1
ATOM 14193 C CA . ARG B 1 889 ? 19.438 28.031 7.781 1 36.38 889 ARG B CA 1
ATOM 14194 C C . ARG B 1 889 ? 20.734 28.812 7.602 1 36.38 889 ARG B C 1
ATOM 14196 O O . ARG B 1 889 ? 21.781 28.234 7.293 1 36.38 889 ARG B O 1
ATOM 14203 N N . ASN B 1 890 ? 21.062 29.781 6.77 1 29.92 890 ASN B N 1
ATOM 14204 C CA . ASN B 1 890 ? 22.359 30.422 7.027 1 29.92 890 ASN B CA 1
ATOM 14205 C C . ASN B 1 890 ? 22.422 31 8.438 1 29.92 890 ASN B C 1
ATOM 14207 O O . ASN B 1 890 ? 21.516 31.703 8.875 1 29.92 890 ASN B O 1
#

Solvent-accessible surface area (backbone atoms only — not comparable to full-atom values): 94158 Å² total; per-residue (Å²): 64,75,45,20,36,2,31,31,47,60,78,40,42,44,30,34,12,24,0,47,32,42,12,53,34,34,19,48,104,83,67,51,69,37,45,43,89,68,30,21,33,45,58,48,29,50,56,47,38,73,19,26,11,36,41,73,57,16,76,39,44,85,37,45,50,42,22,43,23,69,53,84,59,93,78,64,54,88,43,62,54,51,74,66,57,45,62,71,58,15,49,74,53,53,48,85,40,40,49,53,70,79,70,50,74,73,88,68,75,75,65,37,60,36,44,29,30,38,39,38,56,25,85,54,71,85,78,84,87,77,82,75,92,70,77,81,67,72,79,58,67,59,44,69,66,59,54,48,54,53,43,49,71,34,73,60,22,47,44,52,57,47,44,69,68,66,60,71,75,77,60,66,38,86,55,80,48,86,56,72,54,90,40,29,32,33,73,84,55,83,40,58,26,73,81,70,38,72,53,30,65,49,95,58,84,35,71,74,89,55,58,49,68,62,48,54,53,46,56,73,65,34,66,89,36,35,39,34,38,37,27,29,88,46,29,45,65,67,53,37,53,53,50,44,31,28,74,24,54,62,47,75,44,28,51,54,52,80,88,75,43,35,45,60,42,50,51,47,47,50,55,52,42,70,72,64,59,58,94,47,40,66,61,38,44,52,51,48,29,44,47,50,38,19,44,51,37,36,52,50,53,52,50,52,48,47,55,71,73,29,87,82,60,49,39,34,60,51,48,45,60,46,38,37,40,66,42,50,17,66,75,65,72,41,92,67,51,63,57,42,56,44,16,63,59,44,54,68,33,52,66,66,59,52,30,50,49,42,36,55,51,43,59,68,68,46,71,94,46,68,33,39,36,35,33,34,44,44,36,61,29,59,64,37,62,57,59,60,28,55,29,80,77,64,77,47,68,28,24,53,44,57,41,51,52,51,26,67,71,52,56,30,94,74,68,71,63,46,35,32,30,47,24,27,40,23,73,49,38,58,50,42,54,54,52,34,42,52,49,75,43,69,68,88,59,82,75,49,70,48,62,81,58,66,47,52,81,46,64,66,56,50,47,60,58,44,54,58,44,42,86,73,53,73,66,54,52,49,52,50,39,60,48,35,35,24,43,42,39,64,48,52,52,42,49,41,45,36,47,65,57,43,55,64,70,58,42,52,52,51,52,49,47,41,29,25,31,94,34,93,45,86,80,7,53,24,30,56,57,49,32,31,64,70,54,76,38,77,48,58,56,95,51,34,54,46,64,60,50,51,49,50,51,38,40,26,40,48,49,54,24,36,67,35,53,44,70,47,70,66,57,52,51,50,37,36,12,61,58,38,48,69,43,38,30,30,53,62,46,72,64,50,42,47,62,74,42,66,90,55,55,68,72,52,50,65,38,29,29,44,56,19,76,46,58,40,66,33,62,89,88,60,85,52,53,30,29,34,72,56,20,49,44,45,46,45,7,47,47,47,43,32,60,73,53,31,47,65,62,55,50,44,50,48,47,44,47,67,47,91,40,68,71,39,40,38,54,44,47,59,48,42,43,60,63,54,46,51,64,70,31,62,41,82,50,40,50,58,67,32,71,62,33,26,69,41,41,73,74,39,80,65,31,84,64,75,45,55,37,35,21,58,48,65,36,79,40,84,72,48,48,44,23,37,17,31,70,44,37,45,47,71,62,53,62,74,65,43,51,65,56,67,26,46,33,33,36,33,55,48,84,62,41,38,27,51,37,37,36,38,34,31,32,83,84,50,73,31,47,35,25,27,31,76,39,72,32,58,65,65,88,53,57,69,61,54,55,40,27,37,34,61,90,43,43,30,34,48,98,84,65,50,53,54,65,45,87,71,43,46,63,51,40,52,50,51,48,58,61,32,62,70,22,31,36,24,35,40,40,28,38,69,6,60,77,66,78,78,68,91,50,73,82,74,92,64,71,66,75,60,57,41,61,39,83,38,33,41,38,30,53,42,24,54,88,48,35,78,72,62,46,58,68,63,61,50,53,36,52,53,49,48,62,31,56,53,44,32,85,120,114,72,44,51,35,37,36,30,48,48,74,37,41,37,65,73,45,44,75,48,74,44,37,57,56,42,64,44,101,28,55,8,32,9,18,42,80,18,25,6,30,18,32,46,33,44,59,47,40,70,37,72,72,44,44,75,60,26,93,9,31,44,50,33,28,36,18,41,22,76,43,79,64,78,78,51,49,75,47,55,50,51,73,66,57,44,61,71,57,12,47,51,34,33,1,15,30,17,48,49,65,81,68,49,74,75,88,67,73,76,64,58,71,35,42,29,31,38,37,40,52,80,82,79,80,94,74,78,79,81,78,82,78,72,86,76,79,81,80,78,71,66,50,68,67,59,56,47,54,54,44,50,70,35,74,60,21,48,43,52,55,47,45,69,69,66,61,70,74,77,61,64,37,87,54,78,47,86,55,73,55,90,40,30,32,33,75,81,55,85,40,58,28,73,81,68,40,72,53,31,66,49,95,59,85,36,71,74,90,55,59,49,67,61,48,54,52,47,57,74,66,36,65,89,37,35,40,35,40,36,27,28,85,46,31,45,66,68,53,37,52,52,51,42,32,28,74,25,56,62,49,77,45,29,52,55,52,82,90,75,44,37,46,60,42,52,51,47,48,50,55,53,42,69,73,64,59,58,95,47,43,66,61,38,43,52,51,46,31,46,47,48,39,19,46,53,38,36,53,50,52,51,50,52,48,48,53,72,73,31,86,81,62,48,39,33,58,53,49,45,61,46,37,36,40,68,43,48,18,68,76,65,71,41,93,70,53,65,57,43,55,45,15,61,60,44,54,69,34,49,66,66,58,52,31,50,51,41,37,56,52,44,58,68,68,48,70,93,45,68,31,38,37,36,34,35,45,45,38,61,29,59,64,38,62,56,57,60,29,55,26,73,79,62,78,46,68,28,23,52,43,49,43,51,53,50,24,66,73,50,56,29,94,74,68,71,65,46,35,34,31,48,24,28,42,23,69,51,42,64,54,40,58,60,49,40,43,41,60,74,48,70,75,86,62,84,76,51,69,48,63,82,59,68,50,54,82,48,65,67,56,50,46,58,59,43,53,58,44,42,86,73,53,72,65,55,52,48,52,49,40,61,48,37,35,24,45,42,40,63,48,53,54,43,50,39,44,35,45,65,56,43,56,63,71,58,42,51,52,51,52,50,48,40,28,26,31,94,36,93,44,85,79,8,54,24,29,56,56,49,31,31,65,69,52,77,36,80,46,56,56,95,52,35,52,46,65,60,50,52,47,51,52,37,40,26,40,50,50,54,22,36,67,36,52,44,70,48,68,65,59,52,50,50,37,36,12,61,58,38,48,71,43,40,28,28,51,53,46,72,64,50,40,46,65,72,43,66,90,52,55,69,70,52,47,69,44,39,30,38,56,18,73,44,55,38,66,32,62,90,86,62,85,49,52,30,29,35,73,56,21,49,44,44,48,45,6,48,48,47,42,33,60,74,56,31,49,63,62,55,52,45,50,49,48,45,47,70,49,92,40,69,71,38,40,39,55,46,46,59,47,42,42,58,63,54,48,52,64,72,31,62,41,82,50,42,51,58,69,31,69,62,33,26,69,41,42,74,75,40,81,68,34,84,66,75,44,54,35,36,21,60,49,65,35,78,39,83,72,47,47,46,22,38,15,31,67,46,40,46,47,73,63,54,62,75,66,45,51,66,57,68,26,46,34,32,36,33,52,48,84,63,42,39,27,50,39,37,36,39,33,30,32,82,85,50,74,31,48,34,24,27,31,77,40,73,32,64,65,67,87,53,56,69,61,56,56,41,29,37,34,62,90,43,43,29,35,49,98,85,66,49,55,56,64,44,88,71,42,47,62,50,40,54,51,51,48,58,61,32,65,71,22,32,36,25,37,42,41,29,40,69,7,61,78,68,68,81,72,90,58,76,84,70,89,72,62,66,75,61,56,42,62,40,83,40,33,42,42,32,52,41,24,55,88,47,34,79,72,63,48,56,68,62,61,51,54,35,53,53,49,48,56,38,64,57,19,38,82,115